Protein AF-0000000066226413 (afdb_homodimer)

Nearest PDB structures (foldseek):
  7k9m-assembly1_B  TM=9.137E-01  e=8.927E-95  Mycobacterium tuberculosis H37Rv
  7db7-assembly1_B  TM=9.014E-01  e=1.456E-94  Mycobacterium tuberculosis H37Rv
  4p72-assembly1_A  TM=8.789E-01  e=2.245E-75  Pseudomonas aeruginosa PAO1
  2rhs-assembly1_B  TM=8.917E-01  e=1.043E-72  Staphylococcus haemolyticus
  3pco-assembly1_D  TM=8.998E-01  e=1.516E-69  Escherichia coli

Solvent-accessible surface area (backbone atoms only — not comparable to full-atom values): 88456 Å² total; per-residue (Å²): 78,50,42,39,47,72,60,43,52,72,61,24,72,67,62,88,85,69,48,71,64,57,53,43,49,45,33,42,58,44,73,37,45,54,78,47,76,44,57,39,34,61,60,54,44,64,53,40,19,24,24,34,25,71,38,48,45,79,43,79,44,96,85,73,48,57,34,25,52,24,28,28,32,31,26,74,72,56,33,71,69,42,58,70,89,48,58,48,94,92,58,79,37,31,32,27,58,38,68,39,84,74,66,43,60,69,39,31,33,38,30,34,29,59,69,13,27,30,54,95,70,46,64,39,56,68,41,81,54,95,92,39,61,19,48,29,38,70,35,26,37,39,61,50,49,74,45,78,52,74,84,33,51,44,73,48,65,71,51,56,94,85,40,70,71,50,50,42,37,70,32,43,70,77,70,58,37,63,36,52,25,37,32,35,53,72,52,68,81,46,27,44,43,58,9,51,48,34,42,36,46,51,50,19,58,71,68,71,41,72,65,74,65,91,65,72,67,77,77,63,65,62,36,92,35,84,56,52,73,45,79,71,37,85,54,45,41,29,44,27,40,32,40,36,34,62,35,40,57,84,36,72,61,57,62,72,55,45,50,51,36,37,63,46,71,43,79,70,81,46,35,68,60,37,42,39,50,42,45,15,45,39,68,29,41,55,55,47,64,33,19,45,86,54,56,44,80,48,39,30,35,30,60,34,50,81,75,37,61,36,48,27,69,84,74,43,78,39,76,45,46,54,75,29,48,24,33,24,35,72,89,36,59,45,24,39,51,65,47,45,53,14,47,77,24,47,70,54,89,82,43,36,36,32,31,35,32,12,51,34,61,40,23,67,53,37,43,53,41,26,63,74,69,70,42,86,38,77,45,26,55,35,35,38,38,41,53,41,51,60,33,18,53,47,47,44,50,52,38,47,49,51,41,27,72,60,25,60,26,47,76,56,59,52,14,32,46,53,46,68,77,84,63,54,71,44,72,39,52,51,58,50,46,26,68,74,61,66,35,94,56,56,56,67,56,54,53,50,54,43,42,74,70,50,27,48,73,46,73,58,86,59,36,32,39,37,34,40,36,72,61,40,79,67,48,61,52,70,63,42,51,36,48,53,50,45,31,71,71,27,64,84,68,44,67,90,72,79,66,72,38,62,68,68,88,69,74,52,70,63,56,50,43,52,50,42,22,54,50,41,36,39,66,72,66,34,44,83,53,87,66,72,63,56,32,30,69,66,54,51,56,38,38,62,55,59,90,82,38,71,63,67,33,51,40,72,52,94,79,48,95,42,84,73,31,35,23,40,24,49,60,65,57,57,47,50,46,52,51,52,38,57,40,40,71,37,62,45,64,56,43,42,37,28,36,74,46,72,26,32,35,48,53,86,76,42,82,53,75,82,75,70,89,87,53,82,70,52,70,68,55,50,49,46,37,56,67,28,47,50,51,60,57,37,31,37,32,36,45,36,28,44,44,72,37,63,64,31,55,86,42,75,54,36,67,40,40,39,65,60,25,42,43,47,56,49,39,34,28,54,60,47,69,36,76,75,44,77,41,83,33,75,52,69,45,28,24,60,90,41,19,29,34,35,27,47,93,88,36,74,46,32,41,23,11,24,40,22,68,66,32,28,58,68,58,60,48,60,82,65,27,14,29,25,40,31,39,43,52,62,53,52,70,62,33,64,97,67,87,82,84,73,87,81,56,76,38,44,62,47,81,46,77,47,46,31,34,27,50,58,84,59,55,67,66,59,43,51,48,27,30,51,64,32,32,43,86,38,49,72,48,74,45,68,38,37,66,47,75,49,78,90,65,36,85,73,24,29,34,44,28,34,42,37,33,30,37,34,81,87,44,71,68,49,73,66,57,52,48,49,30,52,50,38,9,50,50,36,18,27,72,76,61,58,35,36,74,64,130,78,50,41,40,46,72,60,44,52,73,60,25,71,69,63,89,84,70,46,70,65,57,51,43,49,45,34,42,59,42,73,36,46,54,77,48,75,45,59,39,33,60,59,56,44,63,51,39,18,23,23,33,25,71,38,49,45,79,42,79,43,95,85,73,48,56,35,25,53,25,28,26,32,30,25,73,72,54,32,71,68,41,56,71,90,47,57,50,93,90,58,79,37,33,31,29,58,39,67,41,84,74,65,43,61,69,40,30,33,39,30,34,28,58,70,12,28,30,53,94,70,46,65,39,56,70,44,81,52,96,92,37,61,19,50,28,38,70,36,26,35,39,61,51,49,73,46,79,50,73,83,35,50,45,70,47,65,70,50,54,96,85,40,70,70,50,50,42,38,71,33,41,71,78,70,57,38,64,35,52,26,38,34,36,55,71,52,69,84,48,28,44,43,58,9,50,48,36,42,37,47,52,52,20,59,69,68,72,40,72,64,73,67,91,64,73,67,78,78,63,64,63,37,92,34,84,55,53,72,45,79,72,37,85,54,45,40,28,43,28,40,31,40,35,34,63,35,40,56,83,36,72,58,57,63,72,54,46,50,51,37,38,64,45,72,44,79,70,82,46,34,69,60,36,41,38,52,43,45,15,44,41,68,29,41,55,53,48,63,33,19,46,87,54,56,45,79,49,38,31,34,32,59,34,50,80,76,37,61,36,48,27,71,83,74,44,80,39,78,44,46,52,74,30,48,24,33,24,34,72,89,37,58,45,25,39,51,66,48,46,53,15,47,77,24,47,70,55,89,81,43,37,34,32,32,36,34,12,52,34,60,40,25,66,53,37,43,52,42,26,63,74,68,69,41,86,38,76,44,27,54,35,36,39,37,40,52,41,47,58,32,18,52,46,47,41,51,52,38,46,50,51,40,28,71,61,25,60,28,47,74,55,58,52,13,32,45,51,46,69,76,82,62,53,70,43,71,40,53,52,60,48,46,26,71,73,62,65,34,94,57,56,56,67,55,53,53,48,52,42,42,73,68,49,27,48,74,46,74,58,86,60,36,32,40,36,34,39,38,72,62,40,78,66,48,60,52,69,62,42,51,36,48,54,50,44,31,70,71,28,64,84,70,44,69,90,70,80,68,71,39,61,68,68,86,70,73,52,71,64,57,51,44,52,50,43,22,53,49,42,35,39,66,72,64,35,44,81,52,86,65,71,63,56,32,28,69,65,54,52,56,39,39,63,57,59,88,82,38,73,62,68,34,51,39,73,52,94,79,50,94,42,83,72,32,34,22,39,24,48,60,64,58,56,46,51,46,51,51,51,39,56,40,39,71,37,62,45,64,59,44,44,38,28,35,74,46,69,26,32,36,47,52,86,77,44,83,53,76,82,78,72,90,87,52,82,72,52,72,67,56,49,50,45,36,56,66,28,48,50,50,59,58,37,32,34,31,36,44,35,30,44,43,70,38,63,64,30,55,88,42,72,54,36,69,43,41,40,64,60,24,43,43,48,56,50,39,32,27,55,60,46,69,35,74,76,44,76,40,83,33,74,51,69,45,28,22,61,90,41,19,32,34,34,27,48,95,88,37,76,46,34,41,23,10,24,41,22,67,66,33,27,60,68,58,59,48,60,83,65,28,14,31,24,41,32,38,43,53,62,54,52,70,62,31,64,96,65,86,82,84,76,86,82,56,76,38,45,64,47,80,46,76,48,46,30,35,29,51,60,85,58,55,67,64,58,42,50,49,28,28,50,64,32,32,41,86,38,49,72,47,73,44,68,37,39,67,47,75,49,77,90,66,37,84,72,24,28,34,43,27,33,42,35,34,32,38,36,82,86,44,71,68,50,71,66,57,54,49,50,30,52,50,38,8,50,51,35,18,28,71,77,61,58,36,37,75,64,129

Structure (mmCIF, N/CA/C/O backbone):
data_AF-0000000066226413-model_v1
#
loop_
_entity.id
_entity.type
_entity.pdbx_description
1 polymer 'Phenylalanine--tRNA ligase beta subunit'
#
loop_
_atom_site.group_PDB
_atom_site.id
_atom_site.type_symbol
_atom_site.label_atom_id
_atom_site.label_alt_id
_atom_site.label_comp_id
_atom_site.label_asym_id
_atom_site.label_entity_id
_atom_site.label_seq_id
_atom_site.pdbx_PDB_ins_code
_atom_site.Cartn_x
_atom_site.Cartn_y
_atom_site.Cartn_z
_atom_site.occupancy
_atom_site.B_iso_or_equiv
_atom_site.auth_seq_id
_atom_site.auth_comp_id
_atom_site.auth_asym_id
_atom_site.auth_atom_id
_atom_site.pdbx_PDB_model_num
ATOM 1 N N . MET A 1 1 ? 13.102 40.562 19.531 1 92.38 1 MET A N 1
ATOM 2 C CA . MET A 1 1 ? 14.086 41.656 19.578 1 92.38 1 MET A CA 1
ATOM 3 C C . MET A 1 1 ? 13.891 42.594 18.406 1 92.38 1 MET A C 1
ATOM 5 O O . MET A 1 1 ? 13.773 42.188 17.25 1 92.38 1 MET A O 1
ATOM 9 N N . LYS A 1 2 ? 13.781 43.844 18.75 1 95.62 2 LYS A N 1
ATOM 10 C CA . LYS A 1 2 ? 13.672 44.875 17.703 1 95.62 2 LYS A CA 1
ATOM 11 C C . LYS A 1 2 ? 15.047 45.406 17.312 1 95.62 2 LYS A C 1
ATOM 13 O O . LYS A 1 2 ? 15.859 45.75 18.188 1 95.62 2 LYS A O 1
ATOM 18 N N . VAL A 1 3 ? 15.227 45.469 16 1 96.38 3 VAL A N 1
ATOM 19 C CA . VAL A 1 3 ? 16.547 45.812 15.484 1 96.38 3 VAL A CA 1
ATOM 20 C C . VAL A 1 3 ? 16.438 46.969 14.508 1 96.38 3 VAL A C 1
ATOM 22 O O . VAL A 1 3 ? 16.156 46.781 13.32 1 96.38 3 VAL A O 1
ATOM 25 N N . PRO A 1 4 ? 16.688 48.125 14.984 1 95.88 4 PRO A N 1
ATOM 26 C CA . PRO A 1 4 ? 16.75 49.25 14.047 1 95.88 4 PRO A CA 1
ATOM 27 C C . PRO A 1 4 ? 17.922 49.125 13.07 1 95.88 4 PRO A C 1
ATOM 29 O O . PRO A 1 4 ? 19.062 48.906 13.492 1 95.88 4 PRO A O 1
ATOM 32 N N . MET A 1 5 ? 17.688 49.344 11.875 1 95.25 5 MET A N 1
ATOM 33 C CA . MET A 1 5 ? 18.688 49.125 10.836 1 95.25 5 MET A CA 1
ATOM 34 C C . MET A 1 5 ? 19.828 50.125 10.961 1 95.25 5 MET A C 1
ATOM 36 O O . MET A 1 5 ? 21 49.781 10.727 1 95.25 5 MET A O 1
ATOM 40 N N . SER A 1 6 ? 19.469 51.406 11.281 1 92.88 6 SER A N 1
ATOM 41 C CA . SER A 1 6 ? 20.516 52.406 11.438 1 92.88 6 SER A CA 1
ATOM 42 C C . SER A 1 6 ? 21.5 52 12.531 1 92.88 6 SER A C 1
ATOM 44 O O . SER A 1 6 ? 22.703 52.219 12.383 1 92.88 6 SER A O 1
ATOM 46 N N . TRP A 1 7 ? 20.938 51.438 13.633 1 95.06 7 TRP A N 1
ATOM 47 C CA . TRP A 1 7 ? 21.797 50.969 14.727 1 95.06 7 TRP A CA 1
ATOM 48 C C . TRP A 1 7 ? 22.656 49.781 14.289 1 95.06 7 TRP A C 1
ATOM 50 O O . TRP A 1 7 ? 23.859 49.75 14.562 1 95.06 7 TRP A O 1
ATOM 60 N N . LEU A 1 8 ? 22.125 48.844 13.562 1 96.06 8 LEU A N 1
ATOM 61 C CA . LEU A 1 8 ? 22.859 47.719 13.047 1 96.06 8 LEU A CA 1
ATOM 62 C C . LEU A 1 8 ? 23.984 48.156 12.125 1 96.06 8 LEU A C 1
ATOM 64 O O . LEU A 1 8 ? 25.109 47.656 12.227 1 96.06 8 LEU A O 1
ATOM 68 N N . GLN A 1 9 ? 23.688 49.094 11.281 1 93.38 9 GLN A N 1
ATOM 69 C CA . GLN A 1 9 ? 24.672 49.594 10.328 1 93.38 9 GLN A CA 1
ATOM 70 C C . GLN A 1 9 ? 25.797 50.344 11.055 1 93.38 9 GLN A C 1
ATOM 72 O O . GLN A 1 9 ? 26.922 50.406 10.547 1 93.38 9 GLN A O 1
ATOM 77 N N . ALA A 1 10 ? 25.422 50.875 12.195 1 91.75 10 ALA A N 1
ATOM 78 C CA . ALA A 1 10 ? 26.453 51.531 13 1 91.75 10 ALA A CA 1
ATOM 79 C C . ALA A 1 10 ? 27.391 50.531 13.625 1 91.75 10 ALA A C 1
ATOM 81 O O . ALA A 1 10 ? 28.547 50.844 13.945 1 91.75 10 ALA A O 1
ATOM 82 N N . MET A 1 11 ? 26.906 49.312 13.781 1 93.69 11 MET A N 1
ATOM 83 C CA . MET A 1 11 ? 27.703 48.312 14.461 1 93.69 11 MET A CA 1
ATOM 84 C C . MET A 1 11 ? 28.469 47.438 13.461 1 93.69 11 MET A C 1
ATOM 86 O O . MET A 1 11 ? 29.516 46.906 13.781 1 93.69 11 MET A O 1
ATOM 90 N N . VAL A 1 12 ? 27.859 47.25 12.266 1 93.06 12 VAL A N 1
ATOM 91 C CA . VAL A 1 12 ? 28.469 46.406 11.242 1 93.06 12 VAL A CA 1
ATOM 92 C C . VAL A 1 12 ? 28.562 47.156 9.922 1 93.06 12 VAL A C 1
ATOM 94 O O . VAL A 1 12 ? 27.609 47.844 9.523 1 93.06 12 VAL A O 1
ATOM 97 N N . ASN A 1 13 ? 29.688 47.031 9.328 1 90.38 13 ASN A N 1
ATOM 98 C CA . ASN A 1 13 ? 29.859 47.656 8.016 1 90.38 13 ASN A CA 1
ATOM 99 C C . ASN A 1 13 ? 29.297 46.781 6.902 1 90.38 13 ASN A C 1
ATOM 101 O O . ASN A 1 13 ? 30 45.938 6.324 1 90.38 13 ASN A O 1
ATOM 105 N N . LEU A 1 14 ? 28.094 46.969 6.609 1 91.88 14 LEU A N 1
ATOM 106 C CA . LEU A 1 14 ? 27.438 46.188 5.574 1 91.88 14 LEU A CA 1
ATOM 107 C C . LEU A 1 14 ? 27.844 46.656 4.184 1 91.88 14 LEU A C 1
ATOM 109 O O . LEU A 1 14 ? 28.172 47.812 3.992 1 91.88 14 LEU A O 1
ATOM 113 N N . PRO A 1 15 ? 27.891 45.781 3.246 1 90.38 15 PRO A N 1
ATOM 114 C CA . PRO A 1 15 ? 28.234 46.219 1.882 1 90.38 15 PRO A CA 1
ATOM 115 C C . PRO A 1 15 ? 27.297 47.281 1.344 1 90.38 15 PRO A C 1
ATOM 117 O O . PRO A 1 15 ? 26.125 47.312 1.704 1 90.38 15 PRO A O 1
ATOM 120 N N . ASP A 1 16 ? 27.906 48.094 0.481 1 87.81 16 ASP A N 1
ATOM 121 C CA . ASP A 1 16 ? 27.141 49.188 -0.122 1 87.81 16 ASP A CA 1
ATOM 122 C C . ASP A 1 16 ? 25.906 48.625 -0.849 1 87.81 16 ASP A C 1
ATOM 124 O O . ASP A 1 16 ? 25.984 47.594 -1.525 1 87.81 16 ASP A O 1
ATOM 128 N N . GLY A 1 17 ? 24.812 49.219 -0.589 1 87.5 17 GLY A N 1
ATOM 129 C CA . GLY A 1 17 ? 23.594 48.844 -1.299 1 87.5 17 GLY A CA 1
ATOM 130 C C . GLY A 1 17 ? 22.812 47.75 -0.59 1 87.5 17 GLY A C 1
ATOM 131 O O . GLY A 1 17 ? 21.781 47.281 -1.091 1 87.5 17 GLY A O 1
ATOM 132 N N . THR A 1 18 ? 23.297 47.344 0.587 1 92.44 18 THR A N 1
ATOM 133 C CA . THR A 1 18 ? 22.562 46.312 1.318 1 92.44 18 THR A CA 1
ATOM 134 C C . THR A 1 18 ? 21.188 46.844 1.746 1 92.44 18 THR A C 1
ATOM 136 O O . THR A 1 18 ? 21.078 47.875 2.373 1 92.44 18 THR A O 1
ATOM 139 N N . THR A 1 19 ? 20.141 46.094 1.295 1 93.56 19 THR A N 1
ATOM 140 C CA . THR A 1 19 ? 18.781 46.469 1.656 1 93.56 19 THR A CA 1
ATOM 141 C C . THR A 1 19 ? 18.344 45.75 2.934 1 93.56 19 THR A C 1
ATOM 143 O O . THR A 1 19 ? 18.953 44.75 3.34 1 93.56 19 THR A O 1
ATOM 146 N N . THR A 1 20 ? 17.344 46.344 3.541 1 94.38 20 THR A N 1
ATOM 147 C CA . THR A 1 20 ? 16.766 45.719 4.734 1 94.38 20 THR A CA 1
ATOM 148 C C . THR A 1 20 ? 16.281 44.312 4.43 1 94.38 20 THR A C 1
ATOM 150 O O . THR A 1 20 ? 16.438 43.406 5.25 1 94.38 20 THR A O 1
ATOM 153 N N . ASP A 1 21 ? 15.773 44.188 3.27 1 94.75 21 ASP A N 1
ATOM 154 C CA . ASP A 1 21 ? 15.25 42.875 2.857 1 94.75 21 ASP A CA 1
ATOM 155 C C . ASP A 1 21 ? 16.375 41.844 2.781 1 94.75 21 ASP A C 1
ATOM 157 O O . ASP A 1 21 ? 16.172 40.688 3.164 1 94.75 21 ASP A O 1
ATOM 161 N N . LYS A 1 22 ? 17.422 42.219 2.312 1 94.75 22 LYS A N 1
ATOM 162 C CA . LYS A 1 22 ? 18.562 41.312 2.221 1 94.75 22 LYS A CA 1
ATOM 163 C C . LYS A 1 22 ? 19.031 40.875 3.607 1 94.75 22 LYS A C 1
ATOM 165 O O . LYS A 1 22 ? 19.359 39.719 3.822 1 94.75 22 LYS A O 1
ATOM 170 N N . VAL A 1 23 ? 19.031 41.812 4.52 1 95.88 23 VAL A N 1
ATOM 171 C CA . VAL A 1 23 ? 19.422 41.5 5.891 1 95.88 23 VAL A CA 1
ATOM 172 C C . VAL A 1 23 ? 18.406 40.562 6.527 1 95.88 23 VAL A C 1
ATOM 174 O O . VAL A 1 23 ? 18.781 39.594 7.176 1 95.88 23 VAL A O 1
ATOM 177 N N . ALA A 1 24 ? 17.172 40.906 6.305 1 96.44 24 ALA A N 1
ATOM 178 C CA . ALA A 1 24 ? 16.094 40.062 6.855 1 96.44 24 ALA A CA 1
ATOM 179 C C . ALA A 1 24 ? 16.188 38.625 6.336 1 96.44 24 ALA A C 1
ATOM 181 O O . ALA A 1 24 ? 16.047 37.688 7.102 1 96.44 24 ALA A O 1
ATOM 182 N N . LYS A 1 25 ? 16.438 38.531 5.102 1 94.19 25 LYS A N 1
ATOM 183 C CA . LYS A 1 25 ? 16.562 37.219 4.488 1 94.19 25 LYS A CA 1
ATOM 184 C C . LYS A 1 25 ? 17.781 36.438 5.039 1 94.19 25 LYS A C 1
ATOM 186 O O . LYS A 1 25 ? 17.688 35.25 5.336 1 94.19 25 LYS A O 1
ATOM 191 N N . ALA A 1 26 ? 18.797 37.125 5.133 1 93.5 26 ALA A N 1
ATOM 192 C CA . ALA A 1 26 ? 20 36.5 5.672 1 93.5 26 ALA A CA 1
ATOM 193 C C . ALA A 1 26 ? 19.766 36 7.09 1 93.5 26 ALA A C 1
ATOM 195 O O . ALA A 1 26 ? 20.172 34.875 7.422 1 93.5 26 ALA A O 1
ATOM 196 N N . LEU A 1 27 ? 19.141 36.75 7.895 1 94.5 27 LEU A N 1
ATOM 197 C CA . LEU A 1 27 ? 18.844 36.344 9.266 1 94.5 27 LEU A CA 1
ATOM 198 C C . LEU A 1 27 ? 17.906 35.156 9.297 1 94.5 27 LEU A C 1
ATOM 200 O O . LEU A 1 27 ? 18.156 34.188 10.008 1 94.5 27 LEU A O 1
ATOM 204 N N . THR A 1 28 ? 16.906 35.219 8.516 1 93.5 28 THR A N 1
ATOM 205 C CA . THR A 1 28 ? 15.906 34.156 8.492 1 93.5 28 THR A CA 1
ATOM 206 C C . THR A 1 28 ? 16.516 32.844 8.031 1 93.5 28 THR A C 1
ATOM 208 O O . THR A 1 28 ? 16.203 31.781 8.578 1 93.5 28 THR A O 1
ATOM 211 N N . ASN A 1 29 ? 17.391 32.938 7.066 1 91.81 29 ASN A N 1
ATOM 212 C CA . ASN A 1 29 ? 17.969 31.734 6.48 1 91.81 29 ASN A CA 1
ATOM 213 C C . ASN A 1 29 ? 19.016 31.109 7.398 1 91.81 29 ASN A C 1
ATOM 215 O O . ASN A 1 29 ? 19.219 29.891 7.375 1 91.81 29 ASN A O 1
ATOM 219 N N . HIS A 1 30 ? 19.625 31.891 8.258 1 92.06 30 HIS A N 1
ATOM 220 C CA . HIS A 1 30 ? 20.812 31.359 8.922 1 92.06 30 HIS A CA 1
ATOM 221 C C . HIS A 1 30 ? 20.672 31.438 10.438 1 92.06 30 HIS A C 1
ATOM 223 O O . HIS A 1 30 ? 21.406 30.75 11.164 1 92.06 30 HIS A O 1
ATOM 229 N N . THR A 1 31 ? 19.797 32.312 10.891 1 91.56 31 THR A N 1
ATOM 230 C CA . THR A 1 31 ? 19.828 32.562 12.328 1 91.56 31 THR A CA 1
ATOM 231 C C . THR A 1 31 ? 18.438 32.438 12.938 1 91.56 31 THR A C 1
ATOM 233 O O . THR A 1 31 ? 18.141 31.484 13.656 1 91.56 31 THR A O 1
ATOM 236 N N . ALA A 1 32 ? 17.625 33.438 12.68 1 92.75 32 ALA A N 1
ATOM 237 C CA . ALA A 1 32 ? 16.297 33.5 13.281 1 92.75 32 ALA A CA 1
ATOM 238 C C . ALA A 1 32 ? 15.297 34.156 12.312 1 92.75 32 ALA A C 1
ATOM 240 O O . ALA A 1 32 ? 15.664 35 11.508 1 92.75 32 ALA A O 1
ATOM 241 N N . THR A 1 33 ? 14.125 33.875 12.516 1 93.5 33 THR A N 1
ATOM 242 C CA . THR A 1 33 ? 13.078 34.344 11.625 1 93.5 33 THR A CA 1
ATOM 243 C C . THR A 1 33 ? 12.758 35.812 11.898 1 93.5 33 THR A C 1
ATOM 245 O O . THR A 1 33 ? 12.562 36.219 13.055 1 93.5 33 THR A O 1
ATOM 248 N N . VAL A 1 34 ? 12.812 36.656 10.891 1 95.38 34 VAL A N 1
ATOM 249 C CA . VAL A 1 34 ? 12.297 38 10.977 1 95.38 34 VAL A CA 1
ATOM 250 C C . VAL A 1 34 ? 10.789 38 10.766 1 95.38 34 VAL A C 1
ATOM 252 O O . VAL A 1 34 ? 10.305 37.75 9.664 1 95.38 34 VAL A O 1
ATOM 255 N N . GLU A 1 35 ? 10.117 38.312 11.797 1 93.75 35 GLU A N 1
ATOM 256 C CA . GLU A 1 35 ? 8.656 38.25 11.766 1 93.75 35 GLU A CA 1
ATOM 257 C C . GLU A 1 35 ? 8.062 39.375 10.945 1 93.75 35 GLU A C 1
ATOM 259 O O . GLU A 1 35 ? 7.125 39.156 10.172 1 93.75 35 GLU A O 1
ATOM 264 N N . LYS A 1 36 ? 8.555 40.562 11.109 1 92.62 36 LYS A N 1
ATOM 265 C CA . LYS A 1 36 ? 8.055 41.75 10.391 1 92.62 36 LYS A CA 1
ATOM 266 C C . LYS A 1 36 ? 9.117 42.844 10.312 1 92.62 36 LYS A C 1
ATOM 268 O O . LYS A 1 36 ? 10.039 42.875 11.133 1 92.62 36 LYS A O 1
ATOM 273 N N . VAL A 1 37 ? 9.008 43.656 9.289 1 92.88 37 VAL A N 1
ATOM 274 C CA . VAL A 1 37 ? 9.781 44.875 9.141 1 92.88 37 VAL A CA 1
ATOM 275 C C . VAL A 1 37 ? 8.867 46.094 9.344 1 92.88 37 VAL A C 1
ATOM 277 O O . VAL A 1 37 ? 7.945 46.312 8.555 1 92.88 37 VAL A O 1
ATOM 280 N N . GLU A 1 38 ? 9.109 46.719 10.43 1 90.88 38 GLU A N 1
ATOM 281 C CA . GLU A 1 38 ? 8.336 47.938 10.734 1 90.88 38 GLU A CA 1
ATOM 282 C C . GLU A 1 38 ? 9.047 49.188 10.25 1 90.88 38 GLU A C 1
ATOM 284 O O . GLU A 1 38 ? 10.266 49.312 10.391 1 90.88 38 GLU A O 1
ATOM 289 N N . VAL A 1 39 ? 8.312 50.031 9.547 1 90.12 39 VAL A N 1
ATOM 290 C CA . VAL A 1 39 ? 8.875 51.312 9.094 1 90.12 39 VAL A CA 1
ATOM 291 C C . VAL A 1 39 ? 8.383 52.438 10 1 90.12 39 VAL A C 1
ATOM 293 O O . VAL A 1 39 ? 7.223 52.844 9.906 1 90.12 39 VAL A O 1
ATOM 296 N N . VAL A 1 40 ? 9.234 52.938 10.844 1 88.06 40 VAL A N 1
ATOM 297 C CA . VAL A 1 40 ? 8.914 54.062 11.703 1 88.06 40 VAL A CA 1
ATOM 298 C C . VAL A 1 40 ? 8.945 55.375 10.898 1 88.06 40 VAL A C 1
ATOM 300 O O . VAL A 1 40 ? 9.938 55.656 10.227 1 88.06 40 VAL A O 1
ATOM 303 N N . GLY A 1 41 ? 7.816 56.125 10.836 1 85.25 41 GLY A N 1
ATOM 304 C CA . GLY A 1 41 ? 7.699 57.375 10.094 1 85.25 41 GLY A CA 1
ATOM 305 C C . GLY A 1 41 ? 7.395 57.156 8.617 1 85.25 41 GLY A C 1
ATOM 306 O O . GLY A 1 41 ? 7.535 58.094 7.816 1 85.25 41 GLY A O 1
ATOM 307 N N . GLY A 1 42 ? 7.09 55.969 8.289 1 80.75 42 GLY A N 1
ATOM 308 C CA . GLY A 1 42 ? 6.852 55.625 6.895 1 80.75 42 GLY A CA 1
ATOM 309 C C . GLY A 1 42 ? 5.594 56.281 6.332 1 80.75 42 GLY A C 1
ATOM 310 O O . GLY A 1 42 ? 5.504 56.531 5.129 1 80.75 42 GLY A O 1
ATOM 311 N N . GLU A 1 43 ? 4.762 56.625 7.082 1 83.06 43 GLU A N 1
ATOM 312 C CA . GLU A 1 43 ? 3.479 57.156 6.625 1 83.06 43 GLU A CA 1
ATOM 313 C C . GLU A 1 43 ? 3.516 58.656 6.527 1 83.06 43 GLU A C 1
ATOM 315 O O . GLU A 1 43 ? 2.527 59.281 6.141 1 83.06 43 GLU A O 1
ATOM 320 N N . LEU A 1 44 ? 4.648 59.25 6.859 1 89.12 44 LEU A N 1
ATOM 321 C CA . LEU A 1 44 ? 4.754 60.688 6.871 1 89.12 44 LEU A CA 1
ATOM 322 C C . LEU A 1 44 ? 5.047 61.219 5.473 1 89.12 44 LEU A C 1
ATOM 324 O O . LEU A 1 44 ? 5.918 60.719 4.777 1 89.12 44 LEU A O 1
ATOM 328 N N . THR A 1 45 ? 4.203 62.094 5.043 1 90.19 45 THR A N 1
ATOM 329 C CA . THR A 1 45 ? 4.43 62.75 3.756 1 90.19 45 THR A CA 1
ATOM 330 C C . THR A 1 45 ? 4.172 64.25 3.857 1 90.19 45 THR A C 1
ATOM 332 O O . THR A 1 45 ? 3.514 64.688 4.793 1 90.19 45 THR A O 1
ATOM 335 N N . GLY A 1 46 ? 4.77 65.062 2.887 1 90 46 GLY A N 1
ATOM 336 C CA . GLY A 1 46 ? 4.508 66.5 2.801 1 90 46 GLY A CA 1
ATOM 337 C C . GLY A 1 46 ? 5.5 67.312 3.59 1 90 46 GLY A C 1
ATOM 338 O O . GLY A 1 46 ? 6.523 66.812 4.051 1 90 46 GLY A O 1
ATOM 339 N N . PRO A 1 47 ? 5.195 68.625 3.75 1 93.19 47 PRO A N 1
ATOM 340 C CA . PRO A 1 47 ? 6.16 69.5 4.41 1 93.19 47 PRO A CA 1
ATOM 341 C C . PRO A 1 47 ? 6.09 69.438 5.934 1 93.19 47 PRO A C 1
ATOM 343 O O . PRO A 1 47 ? 5.164 70 6.543 1 93.19 47 PRO A O 1
ATOM 346 N N . ILE A 1 48 ? 6.945 68.75 6.43 1 95.31 48 ILE A N 1
ATOM 347 C CA . ILE A 1 48 ? 7.25 68.688 7.859 1 95.31 48 ILE A CA 1
ATOM 348 C C . ILE A 1 48 ? 8.633 69.312 8.109 1 95.31 48 ILE A C 1
ATOM 350 O O . ILE A 1 48 ? 9.648 68.688 7.754 1 95.31 48 ILE A O 1
ATOM 354 N N . VAL A 1 49 ? 8.547 70.438 8.734 1 95.88 49 VAL A N 1
ATOM 355 C CA . VAL A 1 49 ? 9.773 71.25 8.68 1 95.88 49 VAL A CA 1
ATOM 356 C C . VAL A 1 49 ? 10.148 71.688 10.086 1 95.88 49 VAL A C 1
ATOM 358 O O . VAL A 1 49 ? 9.344 71.625 11.016 1 95.88 49 VAL A O 1
ATOM 361 N N . ILE A 1 50 ? 11.352 72.25 10.164 1 95.81 50 ILE A N 1
ATOM 362 C CA . ILE A 1 50 ? 11.828 72.875 11.406 1 95.81 50 ILE A CA 1
ATOM 363 C C . ILE A 1 50 ? 11.281 74.312 11.531 1 95.81 50 ILE A C 1
ATOM 365 O O . ILE A 1 50 ? 11.289 75.062 10.562 1 95.81 50 ILE A O 1
ATOM 369 N N . GLY A 1 51 ? 10.781 74.625 12.711 1 96.06 51 GLY A N 1
ATOM 370 C CA . GLY A 1 51 ? 10.281 75.938 12.992 1 96.06 51 GLY A CA 1
ATOM 371 C C . GLY A 1 51 ? 10.93 76.562 14.211 1 96.06 51 GLY A C 1
ATOM 372 O O . GLY A 1 51 ? 11.453 75.875 15.078 1 96.06 51 GLY A O 1
ATOM 373 N N . HIS A 1 52 ? 10.93 77.875 14.203 1 95.81 52 HIS A N 1
ATOM 374 C CA . HIS A 1 52 ? 11.383 78.688 15.344 1 95.81 52 HIS A CA 1
ATOM 375 C C . HIS A 1 52 ? 10.281 79.562 15.844 1 95.81 52 HIS A C 1
ATOM 377 O O . HIS A 1 52 ? 9.797 80.438 15.102 1 95.81 52 HIS A O 1
ATOM 383 N N . ILE A 1 53 ? 9.969 79.438 17.078 1 95.25 53 ILE A N 1
ATOM 384 C CA . ILE A 1 53 ? 8.859 80.188 17.625 1 95.25 53 ILE A CA 1
ATOM 385 C C . ILE A 1 53 ? 9.344 81.625 17.953 1 95.25 53 ILE A C 1
ATOM 387 O O . ILE A 1 53 ? 10.195 81.812 18.812 1 95.25 53 ILE A O 1
ATOM 391 N N . LEU A 1 54 ? 8.797 82.562 17.375 1 94.38 54 LEU A N 1
ATOM 392 C CA . LEU A 1 54 ? 9.164 83.938 17.547 1 94.38 54 LEU A CA 1
ATOM 393 C C . LEU A 1 54 ? 8.422 84.562 18.734 1 94.38 54 LEU A C 1
ATOM 395 O O . LEU A 1 54 ? 8.992 85.375 19.5 1 94.38 54 LEU A O 1
ATOM 399 N N . SER A 1 55 ? 7.164 84.25 18.812 1 92.75 55 SER A N 1
ATOM 400 C CA . SER A 1 55 ? 6.352 84.688 19.938 1 92.75 55 SER A CA 1
ATOM 401 C C . SER A 1 55 ? 5.277 83.688 20.297 1 92.75 55 SER A C 1
ATOM 403 O O . SER A 1 55 ? 4.875 82.875 19.438 1 92.75 55 SER A O 1
ATOM 405 N N . SER A 1 56 ? 4.934 83.625 21.5 1 93.56 56 SER A N 1
ATOM 406 C CA . SER A 1 56 ? 3.893 82.75 22.047 1 93.56 56 SER A CA 1
ATOM 407 C C . SER A 1 56 ? 3.055 83.5 23.094 1 93.56 56 SER A C 1
ATOM 409 O O . SER A 1 56 ? 3.562 83.812 24.156 1 93.56 56 SER A O 1
ATOM 411 N N . VAL A 1 57 ? 1.78 83.688 22.812 1 91.56 57 VAL A N 1
ATOM 412 C CA . VAL A 1 57 ? 0.89 84.438 23.703 1 91.56 57 VAL A CA 1
ATOM 413 C C . VAL A 1 57 ? -0.167 83.5 24.266 1 91.56 57 VAL A C 1
ATOM 415 O O . VAL A 1 57 ? -0.997 82.938 23.516 1 91.56 57 VAL A O 1
ATOM 418 N N . PRO A 1 58 ? -0.112 83.188 25.516 1 92.81 58 PRO A N 1
ATOM 419 C CA . PRO A 1 58 ? -1.136 82.375 26.109 1 92.81 58 PRO A CA 1
ATOM 420 C C . PRO A 1 58 ? -2.516 83 26.141 1 92.81 58 PRO A C 1
ATOM 422 O O . PRO A 1 58 ? -2.641 84.188 26.5 1 92.81 58 PRO A O 1
ATOM 425 N N . GLU A 1 59 ? -3.484 82.375 25.672 1 92.06 59 GLU A N 1
ATOM 426 C CA . GLU A 1 59 ? -4.871 82.812 25.672 1 92.06 59 GLU A CA 1
ATOM 427 C C . GLU A 1 59 ? -5.773 81.812 26.422 1 92.06 59 GLU A C 1
ATOM 429 O O . GLU A 1 59 ? -6.062 80.75 25.938 1 92.06 59 GLU A O 1
ATOM 434 N N . PRO A 1 60 ? -6.199 82.188 27.625 1 89.06 60 PRO A N 1
ATOM 435 C CA . PRO A 1 60 ? -7.133 81.312 28.344 1 89.06 60 PRO A CA 1
ATOM 436 C C . PRO A 1 60 ? -8.484 81.188 27.656 1 89.06 60 PRO A C 1
ATOM 438 O O . PRO A 1 60 ? -9 82.188 27.125 1 89.06 60 PRO A O 1
ATOM 441 N N . GLN A 1 61 ? -8.805 80.125 27.438 1 84.31 61 GLN A N 1
ATOM 442 C CA . GLN A 1 61 ? -10.086 79.875 26.781 1 84.31 61 GLN A CA 1
ATOM 443 C C . GLN A 1 61 ? -11.18 79.562 27.812 1 84.31 61 GLN A C 1
ATOM 445 O O . GLN A 1 61 ? -10.875 79.25 28.969 1 84.31 61 GLN A O 1
ATOM 450 N N . LYS A 1 62 ? -12.539 79.562 27.516 1 84.75 62 LYS A N 1
ATOM 451 C CA . LYS A 1 62 ? -13.703 79.375 28.375 1 84.75 62 LYS A CA 1
ATOM 452 C C . LYS A 1 62 ? -13.766 77.938 28.922 1 84.75 62 LYS A C 1
ATOM 454 O O . LYS A 1 62 ? -14.32 77.75 30 1 84.75 62 LYS A O 1
ATOM 459 N N . ASN A 1 63 ? -13.125 77.062 28.172 1 81.12 63 ASN A N 1
ATOM 460 C CA . ASN A 1 63 ? -13.211 75.688 28.594 1 81.12 63 ASN A CA 1
ATOM 461 C C . ASN A 1 63 ? -12.094 75.312 29.562 1 81.12 63 ASN A C 1
ATOM 463 O O . ASN A 1 63 ? -11.953 74.125 29.938 1 81.12 63 ASN A O 1
ATOM 467 N N . GLY A 1 64 ? -11.43 76.312 30.047 1 81.44 64 GLY A N 1
ATOM 468 C CA . GLY A 1 64 ? -10.406 76.062 31.062 1 81.44 64 GLY A CA 1
ATOM 469 C C . GLY A 1 64 ? -9.047 75.75 30.484 1 81.44 64 GLY A C 1
ATOM 470 O O . GLY A 1 64 ? -8.062 75.625 31.219 1 81.44 64 GLY A O 1
ATOM 471 N N . LYS A 1 65 ? -8.953 75.562 29.234 1 84 65 LYS A N 1
ATOM 472 C CA . LYS A 1 65 ? -7.656 75.25 28.625 1 84 65 LYS A CA 1
ATOM 473 C C . LYS A 1 65 ? -6.957 76.562 28.203 1 84 65 LYS A C 1
ATOM 475 O O . LYS A 1 65 ? -7.609 77.562 27.953 1 84 65 LYS A O 1
ATOM 480 N N . VAL A 1 66 ? -5.625 76.5 28.297 1 90.62 66 VAL A N 1
ATOM 481 C CA . VAL A 1 66 ? -4.824 77.625 27.812 1 90.62 66 VAL A CA 1
ATOM 482 C C . VAL A 1 66 ? -4.211 77.312 26.453 1 90.62 66 VAL A C 1
ATOM 484 O O . VAL A 1 66 ? -3.533 76.312 26.312 1 90.62 66 VAL A O 1
ATOM 487 N N . ILE A 1 67 ? -4.605 78 25.453 1 92.25 67 ILE A N 1
ATOM 488 C CA . ILE A 1 67 ? -4.004 77.812 24.141 1 92.25 67 ILE A CA 1
ATOM 489 C C . ILE A 1 67 ? -2.943 78.875 23.891 1 92.25 67 ILE A C 1
ATOM 491 O O . ILE A 1 67 ? -3.014 79.938 24.453 1 92.25 67 ILE A O 1
ATOM 495 N N . ASN A 1 68 ? -1.95 78.562 23.094 1 94.06 68 ASN A N 1
ATOM 496 C CA . ASN A 1 68 ? -0.893 79.5 22.719 1 94.06 68 ASN A CA 1
ATOM 497 C C . ASN A 1 68 ? -1.005 79.938 21.266 1 94.06 68 ASN A C 1
ATOM 499 O O . ASN A 1 68 ? -1.027 79.062 20.359 1 94.06 68 ASN A O 1
ATOM 503 N N . TRP A 1 69 ? -1.198 81.188 21.078 1 93.19 69 TRP A N 1
ATOM 504 C CA . TRP A 1 69 ? -1.095 81.75 19.719 1 93.19 69 TRP A CA 1
ATOM 505 C C . TRP A 1 69 ? 0.357 82 19.359 1 93.19 69 TRP A C 1
ATOM 507 O O . TRP A 1 69 ? 0.938 83 19.859 1 93.19 69 TRP A O 1
ATOM 517 N N . CYS A 1 70 ? 0.904 81.188 18.516 1 94.12 70 CYS A N 1
ATOM 518 C CA . CYS A 1 70 ? 2.33 81.25 18.219 1 94.12 70 CYS A CA 1
ATOM 519 C C . CYS A 1 70 ? 2.57 81.812 16.828 1 94.12 70 CYS A C 1
ATOM 521 O O . CYS A 1 70 ? 1.81 81.5 15.898 1 94.12 70 CYS A O 1
ATOM 523 N N . ARG A 1 71 ? 3.57 82.688 16.766 1 93.06 71 ARG A N 1
ATOM 524 C CA . ARG A 1 71 ? 4.16 83 15.477 1 93.06 71 ARG A CA 1
ATOM 525 C C . ARG A 1 71 ? 5.449 82.25 15.227 1 93.06 71 ARG A C 1
ATOM 527 O O . ARG A 1 71 ? 6.418 82.375 15.977 1 93.06 71 ARG A O 1
ATOM 534 N N . VAL A 1 72 ? 5.438 81.438 14.18 1 95.5 72 VAL A N 1
ATOM 535 C CA . VAL A 1 72 ? 6.543 80.5 13.977 1 95.5 72 VAL A CA 1
ATOM 536 C C . VAL A 1 72 ? 7.223 80.812 12.641 1 95.5 72 VAL A C 1
ATOM 538 O O . VAL A 1 72 ? 6.562 80.812 11.602 1 95.5 72 VAL A O 1
ATOM 541 N N . ASP A 1 73 ? 8.539 81 12.727 1 95.19 73 ASP A N 1
ATOM 542 C CA . ASP A 1 73 ? 9.344 81.125 11.508 1 95.19 73 ASP A CA 1
ATOM 543 C C . ASP A 1 73 ? 9.641 79.75 10.898 1 95.19 73 ASP A C 1
ATOM 545 O O . ASP A 1 73 ? 10.32 78.938 11.516 1 95.19 73 ASP A O 1
ATOM 549 N N . VAL A 1 74 ? 9.133 79.5 9.703 1 95.88 74 VAL A N 1
ATOM 550 C CA . VAL A 1 74 ? 9.344 78.25 9.008 1 95.88 74 VAL A CA 1
ATOM 551 C C . VAL A 1 74 ? 10.125 78.5 7.723 1 95.88 74 VAL A C 1
ATOM 553 O O . VAL A 1 74 ? 9.969 77.75 6.742 1 95.88 74 VAL A O 1
ATOM 556 N N . GLY A 1 75 ? 10.953 79.5 7.715 1 93.94 75 GLY A N 1
ATOM 557 C CA . GLY A 1 75 ? 11.766 79.812 6.555 1 93.94 75 GLY A CA 1
ATOM 558 C C . GLY A 1 75 ? 11.047 80.688 5.547 1 93.94 75 GLY A C 1
ATOM 559 O O . GLY A 1 75 ? 9.82 80.688 5.477 1 93.94 75 GLY A O 1
ATOM 560 N N . PRO A 1 76 ? 11.852 81.438 4.797 1 90.44 76 PRO A N 1
ATOM 561 C CA . PRO A 1 76 ? 11.266 82.438 3.891 1 90.44 76 PRO A CA 1
ATOM 562 C C . PRO A 1 76 ? 10.273 81.812 2.9 1 90.44 76 PRO A C 1
ATOM 564 O O . PRO A 1 76 ? 9.219 82.375 2.639 1 90.44 76 PRO A O 1
ATOM 567 N N . ARG A 1 77 ? 10.594 80.625 2.441 1 91.75 77 ARG A N 1
ATOM 568 C CA . ARG A 1 77 ? 9.758 80 1.441 1 91.75 77 ARG A CA 1
ATOM 569 C C . ARG A 1 77 ? 8.383 79.688 2.016 1 91.75 77 ARG A C 1
ATOM 571 O O . ARG A 1 77 ? 7.355 80.062 1.457 1 91.75 77 ARG A O 1
ATOM 578 N N . TYR A 1 78 ? 8.352 79.062 3.152 1 93.19 78 TYR A N 1
ATOM 579 C CA . TYR A 1 78 ? 7.09 78.562 3.701 1 93.19 78 TYR A CA 1
ATOM 580 C C . TYR A 1 78 ? 6.332 79.688 4.387 1 93.19 78 TYR A C 1
ATOM 582 O O . TYR A 1 78 ? 5.102 79.688 4.477 1 93.19 78 TYR A O 1
ATOM 590 N N . ASN A 1 79 ? 7.016 80.688 4.816 1 90 79 ASN A N 1
ATOM 591 C CA . ASN A 1 79 ? 6.355 81.875 5.363 1 90 79 ASN A CA 1
ATOM 592 C C . ASN A 1 79 ? 5.559 82.625 4.293 1 90 79 ASN A C 1
ATOM 594 O O . ASN A 1 79 ? 4.449 83.062 4.555 1 90 79 ASN A O 1
ATOM 598 N N . ALA A 1 80 ? 6.172 82.688 3.148 1 83.75 80 ALA A N 1
ATOM 599 C CA . ALA A 1 80 ? 5.523 83.438 2.045 1 83.75 80 ALA A CA 1
ATOM 600 C C . ALA A 1 80 ? 4.258 82.688 1.601 1 83.75 80 ALA A C 1
ATOM 602 O O . ALA A 1 80 ? 3.326 83.312 1.086 1 83.75 80 ALA A O 1
ATOM 603 N N . GLU A 1 81 ? 4.223 81.438 1.835 1 84.56 81 GLU A N 1
ATOM 604 C CA . GLU A 1 81 ? 3.092 80.625 1.411 1 84.56 81 GLU A CA 1
ATOM 605 C C . GLU A 1 81 ? 2.002 80.562 2.479 1 84.56 81 GLU A C 1
ATOM 607 O O . GLU A 1 81 ? 1.037 79.812 2.367 1 84.56 81 GLU A O 1
ATOM 612 N N . GLY A 1 82 ? 2.17 81.438 3.439 1 84 82 GLY A N 1
ATOM 613 C CA . GLY A 1 82 ? 1.233 81.438 4.551 1 84 82 GLY A CA 1
ATOM 614 C C . GLY A 1 82 ? -0.138 81.938 4.176 1 84 82 GLY A C 1
ATOM 615 O O . GLY A 1 82 ? -0.288 82.625 3.164 1 84 82 GLY A O 1
ATOM 616 N N . HIS A 1 83 ? -1.093 81.562 4.949 1 83.69 83 HIS A N 1
ATOM 617 C CA . HIS A 1 83 ? -2.465 82 4.719 1 83.69 83 HIS A CA 1
ATOM 618 C C . HIS A 1 83 ? -2.578 83.5 4.801 1 83.69 83 HIS A C 1
ATOM 620 O O . HIS A 1 83 ? -2.002 84.125 5.691 1 83.69 83 HIS A O 1
ATOM 626 N N . PRO A 1 84 ? -3.264 84.125 3.898 1 77.81 84 PRO A N 1
ATOM 627 C CA . PRO A 1 84 ? -3.367 85.562 3.83 1 77.81 84 PRO A CA 1
ATOM 628 C C . PRO A 1 84 ? -3.904 86.188 5.121 1 77.81 84 PRO A C 1
ATOM 630 O O . PRO A 1 84 ? -3.551 87.312 5.465 1 77.81 84 PRO A O 1
ATOM 633 N N . LYS A 1 85 ? -4.836 85.562 5.742 1 75.5 85 LYS A N 1
ATOM 634 C CA . LYS A 1 85 ? -5.422 86.062 6.973 1 75.5 85 LYS A CA 1
ATOM 635 C C . LYS A 1 85 ? -4.395 86.125 8.094 1 75.5 85 LYS A C 1
ATOM 637 O O . LYS A 1 85 ? -4.629 86.75 9.133 1 75.5 85 LYS A O 1
ATOM 642 N N . ASN A 1 86 ? -3.281 85.438 8.016 1 71.88 86 ASN A N 1
ATOM 643 C CA . ASN A 1 86 ? -2.203 85.438 8.992 1 71.88 86 ASN A CA 1
ATOM 644 C C . ASN A 1 86 ? -1.174 86.5 8.719 1 71.88 86 ASN A C 1
ATOM 646 O O . ASN A 1 86 ? -0.254 86.75 9.516 1 71.88 86 ASN A O 1
ATOM 650 N N . ILE A 1 87 ? -1.403 87.125 7.594 1 60.59 87 ILE A N 1
ATOM 651 C CA . ILE A 1 87 ? -0.463 88.188 7.203 1 60.59 87 ILE A CA 1
ATOM 652 C C . ILE A 1 87 ? -0.867 89.5 7.852 1 60.59 87 ILE A C 1
ATOM 654 O O . ILE A 1 87 ? -1.92 90.062 7.535 1 60.59 87 ILE A O 1
ATOM 658 N N . GLU A 1 88 ? -0.821 89.625 9.102 1 54.78 88 GLU A N 1
ATOM 659 C CA . GLU A 1 88 ? -0.994 90.938 9.656 1 54.78 88 GLU A CA 1
ATOM 660 C C . GLU A 1 88 ? 0.203 91.812 9.336 1 54.78 88 GLU A C 1
ATOM 662 O O . GLU A 1 88 ? 1.332 91.375 9.227 1 54.78 88 GLU A O 1
ATOM 667 N N . GLU A 1 89 ? 0.006 93 8.875 1 54.22 89 GLU A N 1
ATOM 668 C CA . GLU A 1 89 ? 1.017 94 8.508 1 54.22 89 GLU A CA 1
ATOM 669 C C . GLU A 1 89 ? 2.166 94 9.516 1 54.22 89 GLU A C 1
ATOM 671 O O . GLU A 1 89 ? 1.945 94.125 10.719 1 54.22 89 GLU A O 1
ATOM 676 N N . GLY A 1 90 ? 3.518 93.625 9.164 1 58.47 90 GLY A N 1
ATOM 677 C CA . GLY A 1 90 ? 4.773 93.75 9.875 1 58.47 90 GLY A CA 1
ATOM 678 C C . GLY A 1 90 ? 5.188 92.5 10.633 1 58.47 90 GLY A C 1
ATOM 679 O O . GLY A 1 90 ? 6.254 92.5 11.258 1 58.47 90 GLY A O 1
ATOM 680 N N . VAL A 1 91 ? 4.25 91.438 10.805 1 64.81 91 VAL A N 1
ATOM 681 C CA . VAL A 1 91 ? 4.676 90.438 11.719 1 64.81 91 VAL A CA 1
ATOM 682 C C . VAL A 1 91 ? 5.184 89.188 10.914 1 64.81 91 VAL A C 1
ATOM 684 O O . VAL A 1 91 ? 4.484 88.688 10.039 1 64.81 91 VAL A O 1
ATOM 687 N N . GLU A 1 92 ? 6.383 88.812 11.039 1 76.62 92 GLU A N 1
ATOM 688 C CA . GLU A 1 92 ? 7.113 87.688 10.383 1 76.62 92 GLU A CA 1
ATOM 689 C C . GLU A 1 92 ? 6.73 86.375 10.961 1 76.62 92 GLU A C 1
ATOM 691 O O . GLU A 1 92 ? 6.434 86.25 12.148 1 76.62 92 GLU A O 1
ATOM 696 N N . GLY A 1 93 ? 6.465 85.25 9.953 1 87.75 93 GLY A N 1
ATOM 697 C CA . GLY A 1 93 ? 6.254 83.875 10.359 1 87.75 93 GLY A CA 1
ATOM 698 C C . GLY A 1 93 ? 4.82 83.375 10.188 1 87.75 93 GLY A C 1
ATOM 699 O O . GLY A 1 93 ? 3.945 84.188 9.836 1 87.75 93 GLY A O 1
ATOM 700 N N . ARG A 1 94 ? 4.492 82 10.438 1 92.44 94 ARG A N 1
ATOM 701 C CA . ARG A 1 94 ? 3.176 81.375 10.352 1 92.44 94 ARG A CA 1
ATOM 702 C C . ARG A 1 94 ? 2.447 81.438 11.688 1 92.44 94 ARG A C 1
ATOM 704 O O . ARG A 1 94 ? 3.055 81.25 12.742 1 92.44 94 ARG A O 1
ATOM 711 N N . GLY A 1 95 ? 1.2 81.938 11.633 1 92.06 95 GLY A N 1
ATOM 712 C CA . GLY A 1 95 ? 0.382 81.875 12.828 1 92.06 95 GLY A CA 1
ATOM 713 C C . GLY A 1 95 ? -0.155 80.438 13.086 1 92.06 95 GLY A C 1
ATOM 714 O O . GLY A 1 95 ? -0.851 79.875 12.234 1 92.06 95 GLY A O 1
ATOM 715 N N . ILE A 1 96 ? 0.167 79.812 14.25 1 93.94 96 ILE A N 1
ATOM 716 C CA . ILE A 1 96 ? -0.224 78.5 14.578 1 93.94 96 ILE A CA 1
ATOM 717 C C . ILE A 1 96 ? -0.714 78.438 16.031 1 93.94 96 ILE A C 1
ATOM 719 O O . ILE A 1 96 ? -0.058 78.938 16.938 1 93.94 96 ILE A O 1
ATOM 723 N N . ILE A 1 97 ? -1.88 77.812 16.203 1 93.62 97 ILE A N 1
ATOM 724 C CA . ILE A 1 97 ? -2.416 77.562 17.547 1 93.62 97 ILE A CA 1
ATOM 725 C C . ILE A 1 97 ? -1.871 76.25 18.109 1 93.62 97 ILE A C 1
ATOM 727 O O . ILE A 1 97 ? -1.758 75.25 17.391 1 93.62 97 ILE A O 1
ATOM 731 N N . CYS A 1 98 ? -1.376 76.25 19.328 1 92.75 98 CYS A N 1
ATOM 732 C CA . CYS A 1 98 ? -0.862 75.062 19.969 1 92.75 98 CYS A CA 1
ATOM 733 C C . CYS A 1 98 ? -1.302 75 21.438 1 92.75 98 CYS A C 1
ATOM 735 O O . CYS A 1 98 ? -1.217 76 22.156 1 92.75 98 CYS A O 1
ATOM 737 N N . GLY A 1 99 ? -1.804 73.812 21.828 1 89.19 99 GLY A N 1
ATOM 738 C CA . GLY A 1 99 ? -2.25 73.625 23.203 1 89.19 99 GLY A CA 1
ATOM 739 C C . GLY A 1 99 ? -1.156 73.125 24.125 1 89.19 99 GLY A C 1
ATOM 740 O O . GLY A 1 99 ? -1.346 73.062 25.344 1 89.19 99 GLY A O 1
ATOM 741 N N . ALA A 1 100 ? 0.023 72.875 23.672 1 91 100 ALA A N 1
ATOM 742 C CA . ALA A 1 100 ? 1.09 72.312 24.484 1 91 100 ALA A CA 1
ATOM 743 C C . ALA A 1 100 ? 1.757 73.375 25.359 1 91 100 ALA A C 1
ATOM 745 O O . ALA A 1 100 ? 2.049 74.438 24.875 1 91 100 ALA A O 1
ATOM 746 N N . PRO A 1 101 ? 2.039 73 26.578 1 87.12 101 PRO A N 1
ATOM 747 C CA . PRO A 1 101 ? 2.623 74 27.5 1 87.12 101 PRO A CA 1
ATOM 748 C C . PRO A 1 101 ? 4.07 74.312 27.156 1 87.12 101 PRO A C 1
ATOM 750 O O . PRO A 1 101 ? 4.57 75.375 27.547 1 87.12 101 PRO A O 1
ATOM 753 N N . ASN A 1 102 ? 4.73 73.562 26.406 1 89 102 ASN A N 1
ATOM 754 C CA . ASN A 1 102 ? 6.145 73.812 26.141 1 89 102 ASN A CA 1
ATOM 755 C C . ASN A 1 102 ? 6.34 74.562 24.812 1 89 102 ASN A C 1
ATOM 757 O O . ASN A 1 102 ? 7.461 74.625 24.312 1 89 102 ASN A O 1
ATOM 761 N N . ALA A 1 103 ? 5.277 75.062 24.281 1 93.62 103 ALA A N 1
ATOM 762 C CA . ALA A 1 103 ? 5.371 75.938 23.125 1 93.62 103 ALA A CA 1
ATOM 763 C C . ALA A 1 103 ? 5.719 77.375 23.562 1 93.62 103 ALA A C 1
ATOM 765 O O . ALA A 1 103 ? 4.832 78.188 23.703 1 93.62 103 ALA A O 1
ATOM 766 N N . VAL A 1 104 ? 7 77.562 23.75 1 92.69 104 VAL A N 1
ATOM 767 C CA . VAL A 1 104 ? 7.453 78.875 24.312 1 92.69 104 VAL A CA 1
ATOM 768 C C . VAL A 1 104 ? 8.289 79.625 23.281 1 92.69 104 VAL A C 1
ATOM 770 O O . VAL A 1 104 ? 8.82 79 22.359 1 92.69 104 VAL A O 1
ATOM 773 N N . GLU A 1 105 ? 8.391 81 23.547 1 92.5 105 GLU A N 1
ATOM 774 C CA . GLU A 1 105 ? 9.156 81.812 22.641 1 92.5 105 GLU A CA 1
ATOM 775 C C . GLU A 1 105 ? 10.625 81.438 22.594 1 92.5 105 GLU A C 1
ATOM 777 O O . GLU A 1 105 ? 11.219 81.125 23.641 1 92.5 105 GLU A O 1
ATOM 782 N N . GLY A 1 106 ? 11.148 81.25 21.422 1 92.81 106 GLY A N 1
ATOM 783 C CA . GLY A 1 106 ? 12.555 80.938 21.234 1 92.81 106 GLY A CA 1
ATOM 784 C C . GLY A 1 106 ? 12.781 79.438 20.984 1 92.81 106 GLY A C 1
ATOM 785 O O . GLY A 1 106 ? 13.883 79.062 20.594 1 92.81 106 GLY A O 1
ATOM 786 N N . ALA A 1 107 ? 11.781 78.688 21.109 1 94 107 ALA A N 1
ATOM 787 C CA . ALA A 1 107 ? 11.953 77.188 21 1 94 107 ALA A CA 1
ATOM 788 C C . ALA A 1 107 ? 12.039 76.812 19.531 1 94 107 ALA A C 1
ATOM 790 O O . ALA A 1 107 ? 11.367 77.375 18.672 1 94 107 ALA A O 1
ATOM 791 N N . TRP A 1 108 ? 12.938 75.875 19.297 1 94.5 108 TRP A N 1
ATOM 792 C CA . TRP A 1 108 ? 13 75.188 18.016 1 94.5 108 TRP A CA 1
ATOM 793 C C . TRP A 1 108 ? 12.086 73.938 18 1 94.5 108 TRP A C 1
ATOM 795 O O . TRP A 1 108 ? 12.156 73.125 18.891 1 94.5 108 TRP A O 1
ATOM 805 N N . VAL A 1 109 ? 11.156 73.875 16.984 1 95.5 109 VAL A N 1
ATOM 806 C CA . VAL A 1 109 ? 10.102 72.875 17.031 1 95.5 109 VAL A CA 1
ATOM 807 C C . VAL A 1 109 ? 9.938 72.25 15.641 1 95.5 109 VAL A C 1
ATOM 809 O O . VAL A 1 109 ? 10.562 72.688 14.672 1 95.5 109 VAL A O 1
ATOM 812 N N . VAL A 1 110 ? 9.156 71.188 15.602 1 95.19 110 VAL A N 1
ATOM 813 C CA . VAL A 1 110 ? 8.781 70.5 14.359 1 95.19 110 VAL A CA 1
ATOM 814 C C . VAL A 1 110 ? 7.363 70.938 13.961 1 95.19 110 VAL A C 1
ATOM 816 O O . VAL A 1 110 ? 6.43 70.812 14.758 1 95.19 110 VAL A O 1
ATOM 819 N N . VAL A 1 111 ? 7.223 71.375 12.695 1 95.88 111 VAL A N 1
ATOM 820 C CA . VAL A 1 111 ? 5.949 71.938 12.242 1 95.88 111 VAL A CA 1
ATOM 821 C C . VAL A 1 111 ? 5.457 71.188 11.016 1 95.88 111 VAL A C 1
ATOM 823 O O . VAL A 1 111 ? 6.207 71 10.055 1 95.88 111 VAL A O 1
ATOM 826 N N . SER A 1 112 ? 4.301 70.75 11.102 1 95.75 112 SER A N 1
ATOM 827 C CA . SER A 1 112 ? 3.625 70.25 9.922 1 95.75 112 SER A CA 1
ATOM 828 C C . SER A 1 112 ? 2.797 71.312 9.234 1 95.75 112 SER A C 1
ATOM 830 O O . SER A 1 112 ? 1.919 71.938 9.852 1 95.75 112 SER A O 1
ATOM 832 N N . LEU A 1 113 ? 3.076 71.5 8.023 1 95.25 113 LEU A N 1
ATOM 833 C CA . LEU A 1 113 ? 2.418 72.562 7.27 1 95.25 113 LEU A CA 1
ATOM 834 C C . LEU A 1 113 ? 1.305 72 6.395 1 95.25 113 LEU A C 1
ATOM 836 O O . LEU A 1 113 ? 1.245 70.812 6.168 1 95.25 113 LEU A O 1
ATOM 840 N N . PRO A 1 114 ? 0.332 72.875 6.012 1 92.75 114 PRO A N 1
ATOM 841 C CA . PRO A 1 114 ? -0.716 72.375 5.109 1 92.75 114 PRO A CA 1
ATOM 842 C C . PRO A 1 114 ? -0.158 71.625 3.908 1 92.75 114 PRO A C 1
ATOM 844 O O . PRO A 1 114 ? 0.767 72.125 3.248 1 92.75 114 PRO A O 1
ATOM 847 N N . GLY A 1 115 ? -0.756 70.5 3.646 1 92.38 115 GLY A N 1
ATOM 848 C CA . GLY A 1 115 ? -0.255 69.562 2.621 1 92.38 115 GLY A CA 1
ATOM 849 C C . GLY A 1 115 ? 0.416 68.375 3.189 1 92.38 115 GLY A C 1
ATOM 850 O O . GLY A 1 115 ? 0.571 67.312 2.494 1 92.38 115 GLY A O 1
ATOM 851 N N . ALA A 1 116 ? 0.838 68.438 4.434 1 94 116 ALA A N 1
ATOM 852 C CA . ALA A 1 116 ? 1.442 67.312 5.09 1 94 116 ALA A CA 1
ATOM 853 C C . ALA A 1 116 ? 0.38 66.25 5.492 1 94 116 ALA A C 1
ATOM 855 O O . ALA A 1 116 ? -0.774 66.625 5.738 1 94 116 ALA A O 1
ATOM 856 N N . VAL A 1 117 ? 0.78 65.062 5.457 1 93.69 117 VAL A N 1
ATOM 857 C CA . VAL A 1 117 ? -0.083 63.969 5.918 1 93.69 117 VAL A CA 1
ATOM 858 C C . VAL A 1 117 ? 0.618 63.188 7.023 1 93.69 117 VAL A C 1
ATOM 860 O O . VAL A 1 117 ? 1.735 62.688 6.832 1 93.69 117 VAL A O 1
ATOM 863 N N . LEU A 1 118 ? -0.026 63.094 8.148 1 92.19 118 LEU A N 1
ATOM 864 C CA . LEU A 1 118 ? 0.502 62.375 9.312 1 92.19 118 LEU A CA 1
ATOM 865 C C . LEU A 1 118 ? -0.057 60.969 9.383 1 92.19 118 LEU A C 1
ATOM 867 O O . LEU A 1 118 ? -0.896 60.594 8.57 1 92.19 118 LEU A O 1
ATOM 871 N N . PRO A 1 119 ? 0.502 60.094 10.227 1 88.19 119 PRO A N 1
ATOM 872 C CA . PRO A 1 119 ? 0.051 58.688 10.312 1 88.19 119 PRO A CA 1
ATOM 873 C C . PRO A 1 119 ? -1.466 58.562 10.438 1 88.19 119 PRO A C 1
ATOM 875 O O . PRO A 1 119 ? -2.104 59.406 11.094 1 88.19 119 PRO A O 1
ATOM 878 N N . GLY A 1 120 ? -2.08 57.594 9.82 1 84.75 120 GLY A N 1
ATOM 879 C CA . GLY A 1 120 ? -3.52 57.406 9.82 1 84.75 120 GLY A CA 1
ATOM 880 C C . GLY A 1 120 ? -4.242 58.219 8.766 1 84.75 120 GLY A C 1
ATOM 881 O O . GLY A 1 120 ? -5.473 58.281 8.75 1 84.75 120 GLY A O 1
ATOM 882 N N . GLY A 1 121 ? -3.395 58.938 7.953 1 86.38 121 GLY A N 1
ATOM 883 C CA . GLY A 1 121 ? -3.975 59.75 6.891 1 86.38 121 GLY A CA 1
ATOM 884 C C . GLY A 1 121 ? -4.441 61.094 7.363 1 86.38 121 GLY A C 1
ATOM 885 O O . GLY A 1 121 ? -5.312 61.719 6.742 1 86.38 121 GLY A O 1
ATOM 886 N N . PHE A 1 122 ? -3.947 61.594 8.438 1 90.25 122 PHE A N 1
ATOM 887 C CA . PHE A 1 122 ? -4.344 62.875 8.992 1 90.25 122 PHE A CA 1
ATOM 888 C C . PHE A 1 122 ? -3.721 64 8.203 1 90.25 122 PHE A C 1
ATOM 890 O O . PHE A 1 122 ? -2.547 64.312 8.391 1 90.25 122 PHE A O 1
ATOM 897 N N . ALA A 1 123 ? -4.473 64.625 7.398 1 92.25 123 ALA A N 1
ATOM 898 C CA . ALA A 1 123 ? -3.996 65.688 6.531 1 92.25 123 ALA A CA 1
ATOM 899 C C . ALA A 1 123 ? -4.027 67.062 7.254 1 92.25 123 ALA A C 1
ATOM 901 O O . ALA A 1 123 ? -5.031 67.375 7.875 1 92.25 123 ALA A O 1
ATOM 902 N N . ILE A 1 124 ? -2.98 67.812 7.172 1 93.31 124 ILE A N 1
ATOM 903 C CA . ILE A 1 124 ? -2.865 69.125 7.812 1 93.31 124 ILE A CA 1
ATOM 904 C C . ILE A 1 124 ? -3.371 70.188 6.867 1 93.31 124 ILE A C 1
ATOM 906 O O . ILE A 1 124 ? -2.99 70.25 5.695 1 93.31 124 ILE A O 1
ATOM 910 N N . SER A 1 125 ? -4.219 71 7.355 1 91.88 125 SER A N 1
ATOM 911 C CA . SER A 1 125 ? -4.758 72.125 6.609 1 91.88 125 SER A CA 1
ATOM 912 C C . SER A 1 125 ? -4.875 73.312 7.492 1 91.88 125 SER A C 1
ATOM 914 O O . SER A 1 125 ? -4.805 73.25 8.719 1 91.88 125 SER A O 1
ATOM 916 N N . ALA A 1 126 ? -4.953 74.562 6.793 1 91.38 126 ALA A N 1
ATOM 917 C CA . ALA A 1 126 ? -5.234 75.812 7.547 1 91.38 126 ALA A CA 1
ATOM 918 C C . ALA A 1 126 ? -6.684 75.812 8.023 1 91.38 126 ALA A C 1
ATOM 920 O O . ALA A 1 126 ? -7.605 75.625 7.238 1 91.38 126 ALA A O 1
ATOM 921 N N . ARG A 1 127 ? -6.855 76.062 9.336 1 88.88 127 ARG A N 1
ATOM 922 C CA . ARG A 1 127 ? -8.211 76.062 9.875 1 88.88 127 ARG A CA 1
ATOM 923 C C . ARG A 1 127 ? -8.383 77.125 10.938 1 88.88 127 ARG A C 1
ATOM 925 O O . ARG A 1 127 ? -7.43 77.5 11.625 1 88.88 127 ARG A O 1
ATOM 932 N N . LYS A 1 128 ? -9.625 77.688 10.945 1 87.75 128 LYS A N 1
ATOM 933 C CA . LYS A 1 128 ? -9.961 78.625 12 1 87.75 128 LYS A CA 1
ATOM 934 C C . LYS A 1 128 ? -10.25 77.938 13.32 1 87.75 128 LYS A C 1
ATOM 936 O O . LYS A 1 128 ? -11.133 77.062 13.391 1 87.75 128 LYS A O 1
ATOM 941 N N . THR A 1 129 ? -9.391 78.125 14.258 1 85.06 129 THR A N 1
ATOM 942 C CA . THR A 1 129 ? -9.539 77.562 15.578 1 85.06 129 THR A CA 1
ATOM 943 C C . THR A 1 129 ? -9.344 78.625 16.672 1 85.06 129 THR A C 1
ATOM 945 O O . THR A 1 129 ? -8.359 79.312 16.656 1 85.06 129 THR A O 1
ATOM 948 N N . TYR A 1 130 ? -10.227 78.75 17.594 1 88.69 130 TYR A N 1
ATOM 949 C CA . TYR A 1 130 ? -10.203 79.688 18.734 1 88.69 130 TYR A CA 1
ATOM 950 C C . TYR A 1 130 ? -10.031 81.125 18.281 1 88.69 130 TYR A C 1
ATOM 952 O O . TYR A 1 130 ? -9.227 81.875 18.844 1 88.69 130 TYR A O 1
ATOM 960 N N . GLY A 1 131 ? -10.609 81.438 17.203 1 84.38 131 GLY A N 1
ATOM 961 C CA . GLY A 1 131 ? -10.672 82.812 16.734 1 84.38 131 GLY A CA 1
ATOM 962 C C . GLY A 1 131 ? -9.508 83.188 15.852 1 84.38 131 GLY A C 1
ATOM 963 O O . GLY A 1 131 ? -9.43 84.312 15.367 1 84.38 131 GLY A O 1
ATOM 964 N N . HIS A 1 132 ? -8.539 82.312 15.711 1 88.88 132 HIS A N 1
ATOM 965 C CA . HIS A 1 132 ? -7.383 82.562 14.859 1 88.88 132 HIS A CA 1
ATOM 966 C C . HIS A 1 132 ? -7.336 81.625 13.688 1 88.88 132 HIS A C 1
ATOM 968 O O . HIS A 1 132 ? -7.902 80.5 13.766 1 88.88 132 HIS A O 1
ATOM 974 N N . MET A 1 133 ? -6.719 82 12.562 1 89.75 133 MET A N 1
ATOM 975 C CA . MET A 1 133 ? -6.414 81.062 11.484 1 89.75 133 MET A CA 1
ATOM 976 C C . MET A 1 133 ? -5.098 80.375 11.75 1 89.75 133 MET A C 1
ATOM 978 O O . MET A 1 133 ? -4.023 80.938 11.609 1 89.75 133 MET A O 1
ATOM 982 N N . SER A 1 134 ? -5.215 79.125 12.109 1 92.69 134 SER A N 1
ATOM 983 C CA . SER A 1 134 ? -4.016 78.375 12.367 1 92.69 134 SER A CA 1
ATOM 984 C C . SER A 1 134 ? -3.48 77.75 11.086 1 92.69 134 SER A C 1
ATOM 986 O O . SER A 1 134 ? -4.148 76.875 10.461 1 92.69 134 SER A O 1
ATOM 988 N N . ASP A 1 135 ? -2.279 78.125 10.68 1 93.25 135 ASP A N 1
ATOM 989 C CA . ASP A 1 135 ? -1.681 77.688 9.414 1 93.25 135 ASP A CA 1
ATOM 990 C C . ASP A 1 135 ? -0.614 76.625 9.617 1 93.25 135 ASP A C 1
ATOM 992 O O . ASP A 1 135 ? 0.506 76.75 9.117 1 93.25 135 ASP A O 1
ATOM 996 N N . GLY A 1 136 ? -0.908 75.562 10.289 1 93.69 136 GLY A N 1
ATOM 997 C CA . GLY A 1 136 ? -0.016 74.438 10.562 1 93.69 136 GLY A CA 1
ATOM 998 C C . GLY A 1 136 ? -0.217 73.812 11.945 1 93.69 136 GLY A C 1
ATOM 999 O O . GLY A 1 136 ? -1.173 74.188 12.641 1 93.69 136 GLY A O 1
ATOM 1000 N N . MET A 1 137 ? 0.695 72.875 12.273 1 94.5 137 MET A N 1
ATOM 1001 C CA . MET A 1 137 ? 0.61 72.25 13.562 1 94.5 137 MET A CA 1
ATOM 1002 C C . MET A 1 137 ? 1.998 72 14.148 1 94.5 137 MET A C 1
ATOM 1004 O O . MET A 1 137 ? 2.906 71.562 13.445 1 94.5 137 MET A O 1
ATOM 1008 N N . LEU A 1 138 ? 2.145 72.375 15.375 1 95 138 LEU A N 1
ATOM 1009 C CA . LEU A 1 138 ? 3.344 72 16.094 1 95 138 LEU A CA 1
ATOM 1010 C C . LEU A 1 138 ? 3.238 70.5 16.547 1 95 138 LEU A C 1
ATOM 1012 O O . LEU A 1 138 ? 2.297 70.125 17.25 1 95 138 LEU A O 1
ATOM 1016 N N . CYS A 1 139 ? 4.176 69.75 16.188 1 93.06 139 CYS A N 1
ATOM 1017 C CA . CYS A 1 139 ? 4.012 68.312 16.234 1 93.06 139 CYS A CA 1
ATOM 1018 C C . CYS A 1 139 ? 4.574 67.75 17.531 1 93.06 139 CYS A C 1
ATOM 1020 O O . CYS A 1 139 ? 5.637 68.188 18 1 93.06 139 CYS A O 1
ATOM 1022 N N . ALA A 1 140 ? 3.791 66.75 18.016 1 89.94 140 ALA A N 1
ATOM 1023 C CA . ALA A 1 140 ? 4.285 65.812 19.078 1 89.94 140 ALA A CA 1
ATOM 1024 C C . ALA A 1 140 ? 4.809 64.562 18.484 1 89.94 140 ALA A C 1
ATOM 1026 O O . ALA A 1 140 ? 4.555 64.25 17.312 1 89.94 140 ALA A O 1
ATOM 1027 N N . SER A 1 141 ? 5.613 63.844 19.312 1 86.38 141 SER A N 1
ATOM 1028 C CA . SER A 1 141 ? 6.266 62.625 18.828 1 86.38 141 SER A CA 1
ATOM 1029 C C . SER A 1 141 ? 5.246 61.562 18.453 1 86.38 141 SER A C 1
ATOM 1031 O O . SER A 1 141 ? 5.418 60.844 17.469 1 86.38 141 SER A O 1
ATOM 1033 N N . ASP A 1 142 ? 4.211 61.375 19.188 1 85.31 142 ASP A N 1
ATOM 1034 C CA . ASP A 1 142 ? 3.189 60.375 18.938 1 85.31 142 ASP A CA 1
ATOM 1035 C C . ASP A 1 142 ? 2.398 60.688 17.672 1 85.31 142 ASP A C 1
ATOM 1037 O O . ASP A 1 142 ? 2.02 59.781 16.922 1 85.31 142 ASP A O 1
ATOM 1041 N N . GLU A 1 143 ? 2.264 62 17.438 1 87.44 143 GLU A N 1
ATOM 1042 C CA . GLU A 1 143 ? 1.523 62.438 16.25 1 87.44 143 GLU A CA 1
ATOM 1043 C C . GLU A 1 143 ? 2.283 62.062 14.969 1 87.44 143 GLU A C 1
ATOM 1045 O O . GLU A 1 143 ? 1.674 61.781 13.945 1 87.44 143 GLU A O 1
ATOM 1050 N N . LEU A 1 144 ? 3.572 62.125 15.117 1 88.56 144 LEU A N 1
ATOM 1051 C CA . LEU A 1 144 ? 4.402 61.781 13.969 1 88.56 144 LEU A CA 1
ATOM 1052 C C . LEU A 1 144 ? 4.617 60.281 13.883 1 88.56 144 LEU A C 1
ATOM 1054 O O . LEU A 1 144 ? 5.176 59.781 12.906 1 88.56 144 LEU A O 1
ATOM 1058 N N . GLY A 1 145 ? 4.184 59.594 14.93 1 83.06 145 GLY A N 1
ATOM 1059 C CA . GLY A 1 145 ? 4.352 58.125 14.961 1 83.06 145 GLY A CA 1
ATOM 1060 C C . GLY A 1 145 ? 5.773 57.719 15.266 1 83.06 145 GLY A C 1
ATOM 1061 O O . GLY A 1 145 ? 6.195 56.625 14.891 1 83.06 145 GLY A O 1
ATOM 1062 N N . ILE A 1 146 ? 6.578 58.562 15.773 1 81.25 146 ILE A N 1
ATOM 1063 C CA . ILE A 1 146 ? 7.988 58.281 15.992 1 81.25 146 ILE A CA 1
ATOM 1064 C C . ILE A 1 146 ? 8.25 58.062 17.484 1 81.25 146 ILE A C 1
ATOM 1066 O O . ILE A 1 146 ? 9.391 57.844 17.891 1 81.25 146 ILE A O 1
ATOM 1070 N N . GLY A 1 147 ? 7.215 58.156 18.344 1 76.12 147 GLY A N 1
ATOM 1071 C CA . GLY A 1 147 ? 7.336 57.969 19.781 1 76.12 147 GLY A CA 1
ATOM 1072 C C . GLY A 1 147 ? 5.996 57.938 20.5 1 76.12 147 GLY A C 1
ATOM 1073 O O . GLY A 1 147 ? 4.945 57.938 19.859 1 76.12 147 GLY A O 1
ATOM 1074 N N . VAL A 1 148 ? 6.059 57.906 21.828 1 69.69 148 VAL A N 1
ATOM 1075 C CA . VAL A 1 148 ? 4.828 57.75 22.594 1 69.69 148 VAL A CA 1
ATOM 1076 C C . VAL A 1 148 ? 4.594 59 23.469 1 69.69 148 VAL A C 1
ATOM 1078 O O . VAL A 1 148 ? 3.539 59.125 24.094 1 69.69 148 VAL A O 1
ATOM 1081 N N . ASP A 1 149 ? 5.512 59.844 23.375 1 69.75 149 ASP A N 1
ATOM 1082 C CA . ASP A 1 149 ? 5.387 61 24.25 1 69.75 149 ASP A CA 1
ATOM 1083 C C . ASP A 1 149 ? 4.32 61.969 23.719 1 69.75 149 ASP A C 1
ATOM 1085 O O . ASP A 1 149 ? 4.41 62.438 22.594 1 69.75 149 ASP A O 1
ATOM 1089 N N . ASP A 1 150 ? 3.33 62.219 24.547 1 71.81 150 ASP A N 1
ATOM 1090 C CA . ASP A 1 150 ? 2.26 63.125 24.141 1 71.81 150 ASP A CA 1
ATOM 1091 C C . ASP A 1 150 ? 2.133 64.25 25.125 1 71.81 150 ASP A C 1
ATOM 1093 O O . ASP A 1 150 ? 1.131 65 25.125 1 71.81 150 ASP A O 1
ATOM 1097 N N . ALA A 1 151 ? 3.123 64.438 25.984 1 74.44 151 ALA A N 1
ATOM 1098 C CA . ALA A 1 151 ? 3.029 65.438 27.016 1 74.44 151 ALA A CA 1
ATOM 1099 C C . ALA A 1 151 ? 3.287 66.812 26.438 1 74.44 151 ALA A C 1
ATOM 1101 O O . ALA A 1 151 ? 2.893 67.875 27.016 1 74.44 151 ALA A O 1
ATOM 1102 N N . GLY A 1 152 ? 3.846 66.938 25.266 1 84.19 152 GLY A N 1
ATOM 1103 C CA . GLY A 1 152 ? 4.164 68.188 24.609 1 84.19 152 GLY A CA 1
ATOM 1104 C C . GLY A 1 152 ? 4.68 68 23.203 1 84.19 152 GLY A C 1
ATOM 1105 O O . GLY A 1 152 ? 4.68 66.938 22.656 1 84.19 152 GLY A O 1
ATOM 1106 N N . ILE A 1 153 ? 4.984 69.188 22.641 1 91.56 153 ILE A N 1
ATOM 1107 C CA . ILE A 1 153 ? 5.48 69.125 21.266 1 91.56 153 ILE A CA 1
ATOM 1108 C C . ILE A 1 153 ? 6.977 68.875 21.266 1 91.56 153 ILE A C 1
ATOM 1110 O O . ILE A 1 153 ? 7.641 68.938 22.297 1 91.56 153 ILE A O 1
ATOM 1114 N N . ILE A 1 154 ? 7.492 68.438 20.203 1 89.5 154 ILE A N 1
ATOM 1115 C CA . ILE A 1 154 ? 8.914 68.188 20.031 1 89.5 154 ILE A CA 1
ATOM 1116 C C . ILE A 1 154 ? 9.719 69.438 20.031 1 89.5 154 ILE A C 1
ATOM 1118 O O . ILE A 1 154 ? 9.523 70.312 19.172 1 89.5 154 ILE A O 1
ATOM 1122 N N . THR A 1 155 ? 10.484 69.625 21.016 1 89.44 155 THR A N 1
ATOM 1123 C CA . THR A 1 155 ? 11.422 70.75 21.047 1 89.44 155 THR A CA 1
ATOM 1124 C C . THR A 1 155 ? 12.852 70.312 20.797 1 89.44 155 THR A C 1
ATOM 1126 O O . THR A 1 155 ? 13.25 69.188 21.266 1 89.44 155 THR A O 1
ATOM 1129 N N . LEU A 1 156 ? 13.555 70.938 19.953 1 87.88 156 LEU A N 1
ATOM 1130 C CA . LEU A 1 156 ? 14.906 70.562 19.562 1 87.88 156 LEU A CA 1
ATOM 1131 C C . LEU A 1 156 ? 15.906 71.625 20 1 87.88 156 LEU A C 1
ATOM 1133 O O . LEU A 1 156 ? 15.555 72.812 20.125 1 87.88 156 LEU A O 1
ATOM 1137 N N . PRO A 1 157 ? 17.094 71.25 20.328 1 83.38 157 PRO A N 1
ATOM 1138 C CA . PRO A 1 157 ? 18.141 72.25 20.5 1 83.38 157 PRO A CA 1
ATOM 1139 C C . PRO A 1 157 ? 18.516 72.938 19.188 1 83.38 157 PRO A C 1
ATOM 1141 O O . PRO A 1 157 ? 18.156 72.438 18.109 1 83.38 157 PRO A O 1
ATOM 1144 N N . PRO A 1 158 ? 19.141 74.062 19.406 1 85.75 158 PRO A N 1
ATOM 1145 C CA . PRO A 1 158 ? 19.5 74.812 18.203 1 85.75 158 PRO A CA 1
ATOM 1146 C C . PRO A 1 158 ? 20.422 74.062 17.266 1 85.75 158 PRO A C 1
ATOM 1148 O O . PRO A 1 158 ? 20.5 74.375 16.078 1 85.75 158 PRO A O 1
ATOM 1151 N N . SER A 1 159 ? 21.094 73.125 17.797 1 86.75 159 SER A N 1
ATOM 1152 C CA . SER A 1 159 ? 21.938 72.188 17.016 1 86.75 159 SER A CA 1
ATOM 1153 C C . SER A 1 159 ? 21.734 70.75 17.406 1 86.75 159 SER A C 1
ATOM 1155 O O . SER A 1 159 ? 21.578 70.438 18.578 1 86.75 159 SER A O 1
ATOM 1157 N N . VAL A 1 160 ? 21.562 70 16.344 1 81.31 160 VAL A N 1
ATOM 1158 C CA . VAL A 1 160 ? 21.391 68.562 16.547 1 81.31 160 VAL A CA 1
ATOM 1159 C C . VAL A 1 160 ? 22.547 67.812 15.891 1 81.31 160 VAL A C 1
ATOM 1161 O O . VAL A 1 160 ? 22.719 67.875 14.672 1 81.31 160 VAL A O 1
ATOM 1164 N N . GLU A 1 161 ? 23.297 67.188 16.75 1 72.75 161 GLU A N 1
ATOM 1165 C CA . GLU A 1 161 ? 24.438 66.375 16.297 1 72.75 161 GLU A CA 1
ATOM 1166 C C . GLU A 1 161 ? 25.359 67.188 15.406 1 72.75 161 GLU A C 1
ATOM 1168 O O . GLU A 1 161 ? 25.75 66.75 14.328 1 72.75 161 GLU A O 1
ATOM 1173 N N . GLY A 1 162 ? 25.531 68.375 15.75 1 74.06 162 GLY A N 1
ATOM 1174 C CA . GLY A 1 162 ? 26.469 69.25 15.055 1 74.06 162 GLY A CA 1
ATOM 1175 C C . GLY A 1 162 ? 25.812 70 13.922 1 74.06 162 GLY A C 1
ATOM 1176 O O . GLY A 1 162 ? 26.453 70.875 13.312 1 74.06 162 GLY A O 1
ATOM 1177 N N . HIS A 1 163 ? 24.625 69.688 13.656 1 86.56 163 HIS A N 1
ATOM 1178 C CA . HIS A 1 163 ? 23.906 70.375 12.594 1 86.56 163 HIS A CA 1
ATOM 1179 C C . HIS A 1 163 ? 23.078 71.5 13.141 1 86.56 163 HIS A C 1
ATOM 1181 O O . HIS A 1 163 ? 22.203 71.312 13.984 1 86.56 163 HIS A O 1
ATOM 1187 N N . GLN A 1 164 ? 23.438 72.688 12.695 1 90.12 164 GLN A N 1
ATOM 1188 C CA . GLN A 1 164 ? 22.672 73.875 13.094 1 90.12 164 GLN A CA 1
ATOM 1189 C C . GLN A 1 164 ? 21.312 73.938 12.398 1 90.12 164 GLN A C 1
ATOM 1191 O O . GLN A 1 164 ? 21.234 73.812 11.164 1 90.12 164 GLN A O 1
ATOM 1196 N N . LEU A 1 165 ? 20.281 74.062 13.102 1 92.81 165 LEU A N 1
ATOM 1197 C CA . LEU A 1 165 ? 18.938 74.062 12.547 1 92.81 165 LEU A CA 1
ATOM 1198 C C . LEU A 1 165 ? 18.609 75.312 11.812 1 92.81 165 LEU A C 1
ATOM 1200 O O . LEU A 1 165 ? 19.031 76.438 12.234 1 92.81 165 LEU A O 1
ATOM 1204 N N . VAL A 1 166 ? 17.969 75.125 10.688 1 93.94 166 VAL A N 1
ATOM 1205 C CA . VAL A 1 166 ? 17.5 76.25 9.891 1 93.94 166 VAL A CA 1
ATOM 1206 C C . VAL A 1 166 ? 15.984 76.188 9.719 1 93.94 166 VAL A C 1
ATOM 1208 O O . VAL A 1 166 ? 15.453 75.125 9.375 1 93.94 166 VAL A O 1
ATOM 1211 N N . PRO A 1 167 ? 15.312 77.375 10.07 1 94.44 167 PRO A N 1
ATOM 1212 C CA . PRO A 1 167 ? 13.867 77.312 9.844 1 94.44 167 PRO A CA 1
ATOM 1213 C C . PRO A 1 167 ? 13.508 76.938 8.406 1 94.44 167 PRO A C 1
ATOM 1215 O O . PRO A 1 167 ? 14.094 77.5 7.461 1 94.44 167 PRO A O 1
ATOM 1218 N N . GLY A 1 168 ? 12.586 75.938 8.289 1 94.06 168 GLY A N 1
ATOM 1219 C CA . GLY A 1 168 ? 12.125 75.562 6.969 1 94.06 168 GLY A CA 1
ATOM 1220 C C . GLY A 1 168 ? 12.797 74.312 6.457 1 94.06 168 GLY A C 1
ATOM 1221 O O . GLY A 1 168 ? 12.359 73.688 5.461 1 94.06 168 GLY A O 1
ATOM 1222 N N . GLU A 1 169 ? 13.805 73.938 7.07 1 93.94 169 GLU A N 1
ATOM 1223 C CA . GLU A 1 169 ? 14.477 72.688 6.621 1 93.94 169 GLU A CA 1
ATOM 1224 C C . GLU A 1 169 ? 13.656 71.438 6.969 1 93.94 169 GLU A C 1
ATOM 1226 O O . GLU A 1 169 ? 12.852 71.5 7.898 1 93.94 169 GLU A O 1
ATOM 1231 N N . ASP A 1 170 ? 13.891 70.438 6.152 1 92.94 170 ASP A N 1
ATOM 1232 C CA . ASP A 1 170 ? 13.172 69.125 6.352 1 92.94 170 ASP A CA 1
ATOM 1233 C C . ASP A 1 170 ? 13.492 68.562 7.715 1 92.94 170 ASP A C 1
ATOM 1235 O O . ASP A 1 170 ? 14.656 68.312 8.047 1 92.94 170 ASP A O 1
ATOM 1239 N N . ALA A 1 171 ? 12.469 68.25 8.438 1 93.31 171 ALA A N 1
ATOM 1240 C CA . ALA A 1 171 ? 12.656 67.75 9.805 1 93.31 171 ALA A CA 1
ATOM 1241 C C . ALA A 1 171 ? 12.922 66.25 9.828 1 93.31 171 ALA A C 1
ATOM 1243 O O . ALA A 1 171 ? 13.453 65.75 10.805 1 93.31 171 ALA A O 1
ATOM 1244 N N . LEU A 1 172 ? 12.5 65.562 8.875 1 90.5 172 LEU A N 1
ATOM 1245 C CA . LEU A 1 172 ? 12.453 64.062 8.922 1 90.5 172 LEU A CA 1
ATOM 1246 C C . LEU A 1 172 ? 13.852 63.5 9.023 1 90.5 172 LEU A C 1
ATOM 1248 O O . LEU A 1 172 ? 14.117 62.656 9.891 1 90.5 172 LEU A O 1
ATOM 1252 N N . PRO A 1 173 ? 14.766 63.938 8.164 1 87.69 173 PRO A N 1
ATOM 1253 C CA . PRO A 1 173 ? 16.125 63.406 8.328 1 87.69 173 PRO A CA 1
ATOM 1254 C C . PRO A 1 173 ? 16.719 63.719 9.703 1 87.69 173 PRO A C 1
ATOM 1256 O O . PRO A 1 173 ? 17.5 62.938 10.234 1 87.69 173 PRO A O 1
ATOM 1259 N N . ILE A 1 174 ? 16.375 64.812 10.266 1 87.81 174 ILE A N 1
ATOM 1260 C CA . ILE A 1 174 ? 16.859 65.25 11.578 1 87.81 174 ILE A CA 1
ATOM 1261 C C . ILE A 1 174 ? 16.297 64.312 12.656 1 87.81 174 ILE A C 1
ATOM 1263 O O . ILE A 1 174 ? 17 63.969 13.609 1 87.81 174 ILE A O 1
ATOM 1267 N N . LEU A 1 175 ? 15.094 63.906 12.391 1 87.69 175 LEU A N 1
ATOM 1268 C CA . LEU A 1 175 ? 14.43 63 13.344 1 87.69 175 LEU A CA 1
ATOM 1269 C C . LEU A 1 175 ? 14.805 61.562 13.086 1 87.69 175 LEU A C 1
ATOM 1271 O O . LEU A 1 175 ? 14.414 60.656 13.844 1 87.69 175 LEU A O 1
ATOM 1275 N N . GLY A 1 176 ? 15.523 61.312 12.047 1 84.81 176 GLY A N 1
ATOM 1276 C CA . GLY A 1 176 ? 15.977 59.969 11.734 1 84.81 176 GLY A CA 1
ATOM 1277 C C . GLY A 1 176 ? 14.883 59.062 11.188 1 84.81 176 GLY A C 1
ATOM 1278 O O . GLY A 1 176 ? 14.844 57.875 11.484 1 84.81 176 GLY A O 1
ATOM 1279 N N . VAL A 1 177 ? 13.883 59.625 10.508 1 88.5 177 VAL A N 1
ATOM 1280 C CA . VAL A 1 177 ? 12.789 58.844 9.922 1 88.5 177 VAL A CA 1
ATOM 1281 C C . VAL A 1 177 ? 12.695 59.125 8.422 1 88.5 177 VAL A C 1
ATOM 1283 O O . VAL A 1 177 ? 13.109 60.188 7.957 1 88.5 177 VAL A O 1
ATOM 1286 N N . PRO A 1 178 ? 12.367 58.156 7.641 1 88.12 178 PRO A N 1
ATOM 1287 C CA . PRO A 1 178 ? 11.875 56.844 8.078 1 88.12 178 PRO A CA 1
ATOM 1288 C C . PRO A 1 178 ? 13.008 55.906 8.453 1 88.12 178 PRO A C 1
ATOM 1290 O O . PRO A 1 178 ? 14.125 56.031 7.945 1 88.12 178 PRO A O 1
ATOM 1293 N N . GLU A 1 179 ? 12.734 55.031 9.422 1 90.88 179 GLU A N 1
ATOM 1294 C CA . GLU A 1 179 ? 13.672 54 9.852 1 90.88 179 GLU A CA 1
ATOM 1295 C C . GLU A 1 179 ? 13.023 52.594 9.82 1 90.88 179 GLU A C 1
ATOM 1297 O O . GLU A 1 179 ? 11.898 52.438 10.297 1 90.88 179 GLU A O 1
ATOM 1302 N N . GLU A 1 180 ? 13.711 51.719 9.195 1 93.56 180 GLU A N 1
ATOM 1303 C CA . GLU A 1 180 ? 13.227 50.344 9.188 1 93.56 180 GLU A CA 1
ATOM 1304 C C . GLU A 1 180 ? 13.719 49.562 10.406 1 93.56 180 GLU A C 1
ATOM 1306 O O . GLU A 1 180 ? 14.898 49.656 10.773 1 93.56 180 GLU A O 1
ATOM 1311 N N . VAL A 1 181 ? 12.781 48.906 11.094 1 95.25 181 VAL A N 1
ATOM 1312 C CA . VAL A 1 181 ? 13.094 48.156 12.289 1 95.25 181 VAL A CA 1
ATOM 1313 C C . VAL A 1 181 ? 12.719 46.688 12.07 1 95.25 181 VAL A C 1
ATOM 1315 O O . VAL A 1 181 ? 11.578 46.375 11.742 1 95.25 181 VAL A O 1
ATOM 1318 N N . LEU A 1 182 ? 13.656 45.781 12.234 1 96.75 182 LEU A N 1
ATOM 1319 C CA . LEU A 1 182 ? 13.398 44.344 12.117 1 96.75 182 LEU A CA 1
ATOM 1320 C C . LEU A 1 182 ? 12.867 43.781 13.43 1 96.75 182 LEU A C 1
ATOM 1322 O O . LEU A 1 182 ? 13.383 44.094 14.508 1 96.75 182 LEU A O 1
ATOM 1326 N N . ASP A 1 183 ? 11.836 43.094 13.328 1 96.19 183 ASP A N 1
ATOM 1327 C CA . ASP A 1 183 ? 11.352 42.312 14.461 1 96.19 183 ASP A CA 1
ATOM 1328 C C . ASP A 1 183 ? 11.797 40.844 14.359 1 96.19 183 ASP A C 1
ATOM 1330 O O . ASP A 1 183 ? 11.242 40.062 13.578 1 96.19 183 ASP A O 1
ATOM 1334 N N . VAL A 1 184 ? 12.75 40.469 15.172 1 96.06 184 VAL A N 1
ATOM 1335 C CA . VAL A 1 184 ? 13.398 39.188 15.062 1 96.06 184 VAL A CA 1
ATOM 1336 C C . VAL A 1 184 ? 12.875 38.25 16.156 1 96.06 184 VAL A C 1
ATOM 1338 O O . VAL A 1 184 ? 12.852 38.625 17.344 1 96.06 184 VAL A O 1
ATOM 1341 N N . ASP A 1 185 ? 12.445 37.062 15.812 1 95.12 185 ASP A N 1
ATOM 1342 C CA . ASP A 1 185 ? 12.023 36.031 16.766 1 95.12 185 ASP A CA 1
ATOM 1343 C C . ASP A 1 185 ? 13.219 35.25 17.297 1 95.12 185 ASP A C 1
ATOM 1345 O O . ASP A 1 185 ? 13.672 34.312 16.641 1 95.12 185 ASP A O 1
ATOM 1349 N N . VAL A 1 186 ? 13.703 35.594 18.469 1 93.5 186 VAL A N 1
ATOM 1350 C CA . VAL A 1 186 ? 14.891 34.969 19.047 1 93.5 186 VAL A CA 1
ATOM 1351 C C . VAL A 1 186 ? 14.484 33.75 19.875 1 93.5 186 VAL A C 1
ATOM 1353 O O . VAL A 1 186 ? 13.867 33.875 20.938 1 93.5 186 VAL A O 1
ATOM 1356 N N . THR A 1 187 ? 14.93 32.562 19.422 1 88.81 187 THR A N 1
ATOM 1357 C CA . THR A 1 187 ? 14.641 31.328 20.141 1 88.81 187 THR A CA 1
ATOM 1358 C C . THR A 1 187 ? 15.562 31.172 21.344 1 88.81 187 THR A C 1
ATOM 1360 O O . THR A 1 187 ? 16.609 31.812 21.422 1 88.81 187 THR A O 1
ATOM 1363 N N . PRO A 1 188 ? 15.203 30.328 22.297 1 86.69 188 PRO A N 1
ATOM 1364 C CA . PRO A 1 188 ? 15.938 30.234 23.562 1 86.69 188 PRO A CA 1
ATOM 1365 C C . PRO A 1 188 ? 17.375 29.766 23.375 1 86.69 188 PRO A C 1
ATOM 1367 O O . PRO A 1 188 ? 18.25 30.078 24.188 1 86.69 188 PRO A O 1
ATOM 1370 N N . ASP A 1 189 ? 17.656 29.078 22.344 1 86.38 189 ASP A N 1
ATOM 1371 C CA . ASP A 1 189 ? 18.984 28.516 22.141 1 86.38 189 ASP A CA 1
ATOM 1372 C C . ASP A 1 189 ? 19.953 29.578 21.625 1 86.38 189 ASP A C 1
ATOM 1374 O O . ASP A 1 189 ? 21.172 29.406 21.688 1 86.38 189 ASP A O 1
ATOM 1378 N N . ILE A 1 190 ? 19.453 30.688 21.172 1 92 190 ILE A N 1
ATOM 1379 C CA . ILE A 1 190 ? 20.328 31.766 20.703 1 92 190 ILE A CA 1
ATOM 1380 C C . ILE A 1 190 ? 20.078 33.031 21.516 1 92 190 ILE A C 1
ATOM 1382 O O . ILE A 1 190 ? 19.953 34.125 20.953 1 92 190 ILE A O 1
ATOM 1386 N N . GLY A 1 191 ? 20.078 32.938 22.766 1 93.06 191 GLY A N 1
ATOM 1387 C CA . GLY A 1 191 ? 19.781 34.031 23.672 1 93.06 191 GLY A CA 1
ATOM 1388 C C . GLY A 1 191 ? 20.688 35.25 23.469 1 93.06 191 GLY A C 1
ATOM 1389 O O . GLY A 1 191 ? 20.297 36.375 23.734 1 93.06 191 G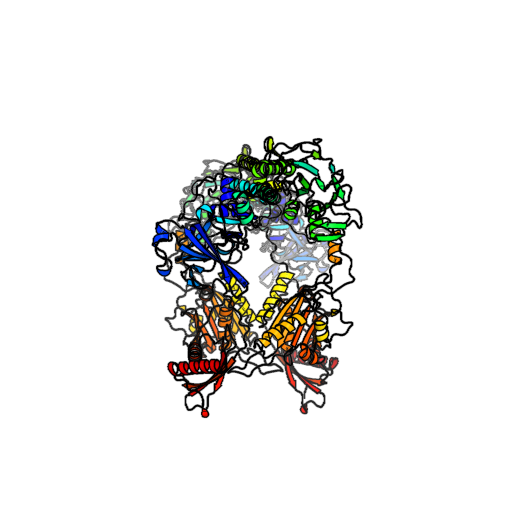LY A O 1
ATOM 1390 N N . TYR A 1 192 ? 21.906 35.062 22.922 1 94.69 192 TYR A N 1
ATOM 1391 C CA . TYR A 1 192 ? 22.844 36.156 22.688 1 94.69 192 TYR A CA 1
ATOM 1392 C C . TYR A 1 192 ? 22.297 37.094 21.625 1 94.69 192 TYR A C 1
ATOM 1394 O O . TYR A 1 192 ? 22.766 38.25 21.516 1 94.69 192 TYR A O 1
ATOM 1402 N N . CYS A 1 193 ? 21.312 36.688 20.922 1 95.69 193 CYS A N 1
ATOM 1403 C CA . CYS A 1 193 ? 20.719 37.531 19.891 1 95.69 193 CYS A CA 1
ATOM 1404 C C . CYS A 1 193 ? 19.688 38.5 20.5 1 95.69 193 CYS A C 1
ATOM 1406 O O . CYS A 1 193 ? 19.125 39.312 19.781 1 95.69 193 CYS A O 1
ATOM 1408 N N . MET A 1 194 ? 19.531 38.375 21.812 1 96.25 194 MET A N 1
ATOM 1409 C CA . MET A 1 194 ? 18.719 39.375 22.484 1 96.25 194 MET A CA 1
ATOM 1410 C C . MET A 1 194 ? 19.516 40.656 22.734 1 96.25 194 MET A C 1
ATOM 1412 O O . MET A 1 194 ? 19.453 41.219 23.812 1 96.25 194 MET A O 1
ATOM 1416 N N . SER A 1 195 ? 20.344 40.969 21.828 1 97.06 195 SER A N 1
ATOM 1417 C CA . SER A 1 195 ? 21.188 42.156 21.844 1 97.06 195 SER A CA 1
ATOM 1418 C C . SER A 1 195 ? 21.578 42.594 20.422 1 97.06 195 SER A C 1
ATOM 1420 O O . SER A 1 195 ? 21.609 41.75 19.516 1 97.06 195 SER A O 1
ATOM 1422 N N . MET A 1 196 ? 21.781 43.844 20.281 1 97.06 196 MET A N 1
ATOM 1423 C CA . MET A 1 196 ? 22.281 44.344 19 1 97.06 196 MET A CA 1
ATOM 1424 C C . MET A 1 196 ? 23.625 43.719 18.672 1 97.06 196 MET A C 1
ATOM 1426 O O . MET A 1 196 ? 23.891 43.375 17.516 1 97.06 196 MET A O 1
ATOM 1430 N N . ARG A 1 197 ? 24.375 43.531 19.641 1 96.56 197 ARG A N 1
ATOM 1431 C CA . ARG A 1 197 ? 25.672 42.906 19.531 1 96.56 197 ARG A CA 1
ATOM 1432 C C . ARG A 1 197 ? 25.547 41.5 18.922 1 96.56 197 ARG A C 1
ATOM 1434 O O . ARG A 1 197 ? 26.25 41.156 17.969 1 96.56 197 ARG A O 1
ATOM 1441 N N . GLY A 1 198 ? 24.719 40.719 19.453 1 96 198 GLY A N 1
ATOM 1442 C CA . GLY A 1 198 ? 24.5 39.375 18.953 1 96 198 GLY A CA 1
ATOM 1443 C C . GLY A 1 198 ? 23.984 39.344 17.531 1 96 198 GLY A C 1
ATOM 1444 O O . GLY A 1 198 ? 24.469 38.562 16.703 1 96 198 GLY A O 1
ATOM 1445 N N . ILE A 1 199 ? 23.016 40.156 17.25 1 96.94 199 ILE A N 1
ATOM 1446 C CA . ILE A 1 199 ? 22.438 40.25 15.914 1 96.94 199 ILE A CA 1
ATOM 1447 C C . ILE A 1 199 ? 23.5 40.688 14.922 1 96.94 199 ILE A C 1
ATOM 1449 O O . ILE A 1 199 ? 23.609 40.125 13.828 1 96.94 199 ILE A O 1
ATOM 1453 N N . ALA A 1 200 ? 24.188 41.719 15.305 1 96.5 200 ALA A N 1
ATOM 1454 C CA . ALA A 1 200 ? 25.25 42.219 14.445 1 96.5 200 ALA A CA 1
ATOM 1455 C C . ALA A 1 200 ? 26.266 41.125 14.102 1 96.5 200 ALA A C 1
ATOM 1457 O O . ALA A 1 200 ? 26.688 41.031 12.953 1 96.5 200 ALA A O 1
ATOM 1458 N N . ARG A 1 201 ? 26.609 40.375 14.984 1 94.81 201 ARG A N 1
ATOM 1459 C CA . ARG A 1 201 ? 27.547 39.281 14.773 1 94.81 201 ARG A CA 1
ATOM 1460 C C . ARG A 1 201 ? 27 38.281 13.75 1 94.81 201 ARG A C 1
ATOM 1462 O O . ARG A 1 201 ? 27.703 37.875 12.836 1 94.81 201 ARG A O 1
ATOM 1469 N N . GLU A 1 202 ? 25.797 37.906 13.961 1 95.69 202 GLU A N 1
ATOM 1470 C CA . GLU A 1 202 ? 25.156 36.938 13.07 1 95.69 202 GLU A CA 1
ATOM 1471 C C . GLU A 1 202 ? 25.047 37.469 11.648 1 95.69 202 GLU A C 1
ATOM 1473 O O . GLU A 1 202 ? 25.328 36.75 10.68 1 95.69 202 GLU A O 1
ATOM 1478 N N . VAL A 1 203 ? 24.641 38.75 11.562 1 95.75 203 VAL A N 1
ATOM 1479 C CA . VAL A 1 203 ? 24.516 39.344 10.242 1 95.75 203 VAL A CA 1
ATOM 1480 C C . VAL A 1 203 ? 25.891 39.438 9.578 1 95.75 203 VAL A C 1
ATOM 1482 O O . VAL A 1 203 ? 26.031 39.156 8.391 1 95.75 203 VAL A O 1
ATOM 1485 N N . ALA A 1 204 ? 26.828 39.781 10.312 1 94.69 204 ALA A N 1
ATOM 1486 C CA . ALA A 1 204 ? 28.188 39.875 9.781 1 94.69 204 ALA A CA 1
ATOM 1487 C C . ALA A 1 204 ? 28.656 38.5 9.25 1 94.69 204 ALA A C 1
ATOM 1489 O O . ALA A 1 204 ? 29.25 38.438 8.164 1 94.69 204 ALA A O 1
ATOM 1490 N N . HIS A 1 205 ? 28.391 37.531 9.953 1 92.5 205 HIS A N 1
ATOM 1491 C CA . HIS A 1 205 ? 28.75 36.188 9.531 1 92.5 205 HIS A CA 1
ATOM 1492 C C . HIS A 1 205 ? 28.016 35.781 8.25 1 92.5 205 HIS A C 1
ATOM 1494 O O . HIS A 1 205 ? 28.641 35.312 7.301 1 92.5 205 HIS A O 1
ATOM 1500 N N . ALA A 1 206 ? 26.734 36 8.266 1 92.06 206 ALA A N 1
ATOM 1501 C CA . ALA A 1 206 ? 25.891 35.594 7.141 1 92.06 206 ALA A CA 1
ATOM 1502 C C . ALA A 1 206 ? 26.281 36.344 5.871 1 92.06 206 ALA A C 1
ATOM 1504 O O . ALA A 1 206 ? 26.203 35.812 4.77 1 92.06 206 ALA A O 1
ATOM 1505 N N . MET A 1 207 ? 26.75 37.562 6.074 1 91.56 207 MET A N 1
ATOM 1506 C CA . MET A 1 207 ? 27.062 38.375 4.914 1 91.56 207 MET A CA 1
ATOM 1507 C C . MET A 1 207 ? 28.562 38.438 4.668 1 91.56 207 MET A C 1
ATOM 1509 O O . MET A 1 207 ? 29.031 39.156 3.805 1 91.56 207 MET A O 1
ATOM 1513 N N . SER A 1 208 ? 29.344 37.75 5.473 1 88.62 208 SER A N 1
ATOM 1514 C CA . SER A 1 208 ? 30.781 37.625 5.328 1 88.62 208 SER A CA 1
ATOM 1515 C C . SER A 1 208 ? 31.5 38.969 5.438 1 88.62 208 SER A C 1
ATOM 1517 O O . SER A 1 208 ? 32.344 39.281 4.602 1 88.62 208 SER A O 1
ATOM 1519 N N . VAL A 1 209 ? 31.047 39.719 6.402 1 91.75 209 VAL A N 1
ATOM 1520 C CA . VAL A 1 209 ? 31.734 40.969 6.723 1 91.75 209 VAL A CA 1
ATOM 1521 C C . VAL A 1 209 ? 32.312 40.875 8.133 1 91.75 209 VAL A C 1
ATOM 1523 O O . VAL A 1 209 ? 32 39.969 8.898 1 91.75 209 VAL A O 1
ATOM 1526 N N . HIS A 1 210 ? 33.188 41.75 8.367 1 88.31 210 HIS A N 1
ATOM 1527 C CA . HIS A 1 210 ? 33.875 41.75 9.656 1 88.31 210 HIS A CA 1
ATOM 1528 C C . HIS A 1 210 ? 33.031 42.438 10.719 1 88.31 210 HIS A C 1
ATOM 1530 O O . HIS A 1 210 ? 32.375 43.469 10.445 1 88.31 210 HIS A O 1
ATOM 1536 N N . PHE A 1 211 ? 33.062 41.906 11.922 1 91.94 211 PHE A N 1
ATOM 1537 C CA . PHE A 1 211 ? 32.406 42.5 13.094 1 91.94 211 PHE A CA 1
ATOM 1538 C C . PHE A 1 211 ? 33.406 42.656 14.242 1 91.94 211 PHE A C 1
ATOM 1540 O O . PHE A 1 211 ? 34.031 41.656 14.688 1 91.94 211 PHE A O 1
ATOM 1547 N N . ARG A 1 212 ? 33.531 43.875 14.57 1 89.56 212 ARG A N 1
ATOM 1548 C CA . ARG A 1 212 ? 34.344 44.156 15.758 1 89.56 212 ARG A CA 1
ATOM 1549 C C . ARG A 1 212 ? 33.469 44.25 17 1 89.56 212 ARG A C 1
ATOM 1551 O O . ARG A 1 212 ? 32.656 45.188 17.125 1 89.56 212 ARG A O 1
ATOM 1558 N N . ASP A 1 213 ? 33.625 43.406 17.906 1 92.44 213 ASP A N 1
ATOM 1559 C CA . ASP A 1 213 ? 32.844 43.375 19.125 1 92.44 213 ASP A CA 1
ATOM 1560 C C . ASP A 1 213 ? 33.312 44.438 20.125 1 92.44 213 ASP A C 1
ATOM 1562 O O . ASP A 1 213 ? 34.438 44.344 20.641 1 92.44 213 ASP A O 1
ATOM 1566 N N . PRO A 1 214 ? 32.5 45.406 20.359 1 92.12 214 PRO A N 1
ATOM 1567 C CA . PRO A 1 214 ? 32.906 46.469 21.266 1 92.12 214 PRO A CA 1
ATOM 1568 C C . PRO A 1 214 ? 33 46 22.719 1 92.12 214 PRO A C 1
ATOM 1570 O O . PRO A 1 214 ? 33.562 46.719 23.562 1 92.12 214 PRO A O 1
ATOM 1573 N N . TYR A 1 215 ? 32.562 44.875 23.047 1 94.44 215 TYR A N 1
ATOM 1574 C CA . TYR A 1 215 ? 32.531 44.406 24.438 1 94.44 215 TYR A CA 1
ATOM 1575 C C . TYR A 1 215 ? 33.5 43.25 24.656 1 94.44 215 TYR A C 1
ATOM 1577 O O . TYR A 1 215 ? 33.469 42.594 25.703 1 94.44 215 TYR A O 1
ATOM 1585 N N . ASP A 1 216 ? 34.219 43 23.656 1 87.56 216 ASP A N 1
ATOM 1586 C CA . ASP A 1 216 ? 35.188 41.906 23.75 1 87.56 216 ASP A CA 1
ATOM 1587 C C . ASP A 1 216 ? 36.375 42.312 24.641 1 87.56 216 ASP A C 1
ATOM 1589 O O . ASP A 1 216 ? 37.094 43.25 24.344 1 87.56 216 ASP A O 1
ATOM 1593 N N . GLU A 1 217 ? 36.438 41.688 25.766 1 87.38 217 GLU A N 1
ATOM 1594 C CA . GLU A 1 217 ? 37.531 41.906 26.703 1 87.38 217 GLU A CA 1
ATOM 1595 C C . GLU A 1 217 ? 37.938 40.594 27.375 1 87.38 217 GLU A C 1
ATOM 1597 O O . GLU A 1 217 ? 37.156 39.625 27.391 1 87.38 217 GLU A O 1
ATOM 1602 N N . GLU A 1 218 ? 39.125 40.594 27.891 1 88.88 218 GLU A N 1
ATOM 1603 C CA . GLU A 1 218 ? 39.562 39.469 28.672 1 88.88 218 GLU A CA 1
ATOM 1604 C C . GLU A 1 218 ? 38.812 39.375 30 1 88.88 218 GLU A C 1
ATOM 1606 O O . GLU A 1 218 ? 38.531 40.375 30.625 1 88.88 218 GLU A O 1
ATOM 1611 N N . PRO A 1 219 ? 38.531 38.188 30.312 1 88.75 219 PRO A N 1
ATOM 1612 C CA . PRO A 1 219 ? 37.844 38 31.594 1 88.75 219 PRO A CA 1
ATOM 1613 C C . PRO A 1 219 ? 38.594 38.656 32.75 1 88.75 219 PRO A C 1
ATOM 1615 O O . PRO A 1 219 ? 39.812 38.5 32.875 1 88.75 219 PRO A O 1
ATOM 1618 N N . ILE A 1 220 ? 37.812 39.312 33.531 1 90.94 220 ILE A N 1
ATOM 1619 C CA . ILE A 1 220 ? 38.406 40 34.688 1 90.94 220 ILE A CA 1
ATOM 1620 C C . ILE A 1 220 ? 38.25 39.125 35.938 1 90.94 220 ILE A C 1
ATOM 1622 O O . ILE A 1 220 ? 37.219 38.5 36.125 1 90.94 220 ILE A O 1
ATOM 1626 N N . GLY A 1 221 ? 39.312 39.062 36.75 1 91 221 GLY A N 1
ATOM 1627 C CA . GLY A 1 221 ? 39.25 38.375 38.031 1 91 221 GLY A CA 1
ATOM 1628 C C . GLY A 1 221 ? 38.719 39.281 39.156 1 91 221 GLY A C 1
ATOM 1629 O O . GLY A 1 221 ? 38.406 40.438 38.938 1 91 221 GLY A O 1
ATOM 1630 N N . PRO A 1 222 ? 38.625 38.719 40.375 1 94.5 222 PRO A N 1
ATOM 1631 C CA . PRO A 1 222 ? 38.125 39.5 41.531 1 94.5 222 PRO A CA 1
ATOM 1632 C C . PRO A 1 222 ? 39 40.719 41.844 1 94.5 222 PRO A C 1
ATOM 1634 O O . PRO A 1 222 ? 40.25 40.656 41.688 1 94.5 222 PRO A O 1
ATOM 1637 N N . VAL A 1 223 ? 38.406 41.844 42.094 1 95.5 223 VAL A N 1
ATOM 1638 C CA . VAL A 1 223 ? 39.094 43.125 42.438 1 95.5 223 VAL A CA 1
ATOM 1639 C C . VAL A 1 223 ? 38.406 43.719 43.656 1 95.5 223 VAL A C 1
ATOM 1641 O O . VAL A 1 223 ? 37.188 43.812 43.719 1 95.5 223 VAL A O 1
ATOM 1644 N N . LEU A 1 224 ? 39.25 44.125 44.688 1 94.25 224 LEU A N 1
ATOM 1645 C CA . LEU A 1 224 ? 38.688 44.781 45.844 1 94.25 224 LEU A CA 1
ATOM 1646 C C . LEU A 1 224 ? 38.5 46.281 45.594 1 94.25 224 LEU A C 1
ATOM 1648 O O . LEU A 1 224 ? 39.469 46.969 45.219 1 94.25 224 LEU A O 1
ATOM 1652 N N . GLY A 1 225 ? 37.312 46.75 45.625 1 94.69 225 GLY A N 1
ATOM 1653 C CA . GLY A 1 225 ? 36.969 48.156 45.438 1 94.69 225 GLY A CA 1
ATOM 1654 C C . GLY A 1 225 ? 36.312 48.781 46.625 1 94.69 225 GLY A C 1
ATOM 1655 O O . GLY A 1 225 ? 36.25 48.188 47.719 1 94.69 225 GLY A O 1
ATOM 1656 N N . PRO A 1 226 ? 35.875 49.969 46.5 1 95.38 226 PRO A N 1
ATOM 1657 C CA . PRO A 1 226 ? 35.344 50.75 47.625 1 95.38 226 PRO A CA 1
ATOM 1658 C C . PRO A 1 226 ? 33.969 50.25 48.062 1 95.38 226 PRO A C 1
ATOM 1660 O O . PRO A 1 226 ? 33.562 50.5 49.219 1 95.38 226 PRO A O 1
ATOM 1663 N N . VAL A 1 227 ? 33.219 49.625 47.219 1 96.94 227 VAL A N 1
ATOM 1664 C CA . VAL A 1 227 ? 31.906 49.094 47.594 1 96.94 227 VAL A CA 1
ATOM 1665 C C . VAL A 1 227 ? 32.031 47.656 48.062 1 96.94 227 VAL A C 1
ATOM 1667 O O . VAL A 1 227 ? 32.469 46.781 47.312 1 96.94 227 VAL A O 1
ATOM 1670 N N . ALA A 1 228 ? 31.672 47.406 49.281 1 96.88 228 ALA A N 1
ATOM 1671 C CA . ALA A 1 228 ? 31.766 46.031 49.812 1 96.88 228 ALA A CA 1
ATOM 1672 C C . ALA A 1 228 ? 30.672 45.156 49.25 1 96.88 228 ALA A C 1
ATOM 1674 O O . ALA A 1 228 ? 29.484 45.5 49.281 1 96.88 228 ALA A O 1
ATOM 1675 N N . VAL A 1 229 ? 31.062 44 48.625 1 97.94 229 VAL A N 1
ATOM 1676 C CA . VAL A 1 229 ? 30.125 43.031 48.031 1 97.94 229 VAL A CA 1
ATOM 1677 C C . VAL A 1 229 ? 30.453 41.625 48.562 1 97.94 229 VAL A C 1
ATOM 1679 O O . VAL A 1 229 ? 31.625 41.25 48.656 1 97.94 229 VAL A O 1
ATOM 1682 N N . ASP A 1 230 ? 29.438 40.906 49 1 97.75 230 ASP A N 1
ATOM 1683 C CA . ASP A 1 230 ? 29.562 39.531 49.438 1 97.75 230 ASP A CA 1
ATOM 1684 C C . ASP A 1 230 ? 28.578 38.625 48.688 1 97.75 230 ASP A C 1
ATOM 1686 O O . ASP A 1 230 ? 27.359 38.75 48.875 1 97.75 230 ASP A O 1
ATOM 1690 N N . VAL A 1 231 ? 29.094 37.688 47.844 1 97.56 231 VAL A N 1
ATOM 1691 C CA . VAL A 1 231 ? 28.266 36.75 47.125 1 97.56 231 VAL A CA 1
ATOM 1692 C C . VAL A 1 231 ? 28.203 35.406 47.875 1 97.56 231 VAL A C 1
ATOM 1694 O O . VAL A 1 231 ? 29.219 34.719 48 1 97.56 231 VAL A O 1
ATOM 1697 N N . GLN A 1 232 ? 27.016 35 48.219 1 97.25 232 GLN A N 1
ATOM 1698 C CA . GLN A 1 232 ? 26.859 33.844 49.094 1 97.25 232 GLN A CA 1
ATOM 1699 C C . GLN A 1 232 ? 26.156 32.688 48.375 1 97.25 232 GLN A C 1
ATOM 1701 O O . GLN A 1 232 ? 25.781 31.688 49 1 97.25 232 GLN A O 1
ATOM 1706 N N . SER A 1 233 ? 25.938 32.844 47.156 1 96.56 233 SER A N 1
ATOM 1707 C CA . SER A 1 233 ? 25.219 31.828 46.406 1 96.56 233 SER A CA 1
ATOM 1708 C C . SER A 1 233 ? 25.938 31.5 45.094 1 96.56 233 SER A C 1
ATOM 1710 O O . SER A 1 233 ? 26.438 32.406 44.406 1 96.56 233 SER A O 1
ATOM 1712 N N . ASP A 1 234 ? 25.844 30.281 44.688 1 94.38 234 ASP A N 1
ATOM 1713 C CA . ASP A 1 234 ? 26.422 29.828 43.438 1 94.38 234 ASP A CA 1
ATOM 1714 C C . ASP A 1 234 ? 25.578 30.266 42.25 1 94.38 234 ASP A C 1
ATOM 1716 O O . ASP A 1 234 ? 26.016 30.172 41.094 1 94.38 234 ASP A O 1
ATOM 1720 N N . ALA A 1 235 ? 24.359 30.781 42.531 1 96.31 235 ALA A N 1
ATOM 1721 C CA . ALA A 1 235 ? 23.484 31.25 41.469 1 96.31 235 ALA A CA 1
ATOM 1722 C C . ALA A 1 235 ? 23.969 32.562 40.906 1 96.31 235 ALA A C 1
ATOM 1724 O O . ALA A 1 235 ? 23.391 33.094 39.938 1 96.31 235 ALA A O 1
ATOM 1725 N N . CYS A 1 236 ? 24.938 33.125 41.5 1 97.25 236 CYS A N 1
ATOM 1726 C CA . CYS A 1 236 ? 25.641 34.312 40.969 1 97.25 236 CYS A CA 1
ATOM 1727 C C . CYS A 1 236 ? 27.125 34.031 40.781 1 97.25 236 CYS A C 1
ATOM 1729 O O . CYS A 1 236 ? 27.844 33.875 41.781 1 97.25 236 CYS A O 1
ATOM 1731 N N . SER A 1 237 ? 27.594 34 39.625 1 95.62 237 SER A N 1
ATOM 1732 C CA . SER A 1 237 ? 28.984 33.625 39.406 1 95.62 237 SER A CA 1
ATOM 1733 C C . SER A 1 237 ? 29.891 34.875 39.438 1 95.62 237 SER A C 1
ATOM 1735 O O . SER A 1 237 ? 31.094 34.75 39.719 1 95.62 237 SER A O 1
ATOM 1737 N N . GLN A 1 238 ? 29.344 35.938 39.094 1 96.56 238 GLN A N 1
ATOM 1738 C CA . GLN A 1 238 ? 30.109 37.156 39.125 1 96.56 238 GLN A CA 1
ATOM 1739 C C . GLN A 1 238 ? 29.219 38.375 39.438 1 96.56 238 GLN A C 1
ATOM 1741 O O . GLN A 1 238 ? 28.094 38.438 38.969 1 96.56 238 GLN A O 1
ATOM 1746 N N . PHE A 1 239 ? 29.719 39.312 40.25 1 98.06 239 PHE A N 1
ATOM 1747 C CA . PHE A 1 239 ? 29.016 40.531 40.625 1 98.06 239 PHE A CA 1
ATOM 1748 C C . PHE A 1 239 ? 29.953 41.719 40.625 1 98.06 239 PHE A C 1
ATOM 1750 O O . PHE A 1 239 ? 31.016 41.688 41.25 1 98.06 239 PHE A O 1
ATOM 1757 N N . ILE A 1 240 ? 29.547 42.719 39.844 1 98.12 240 ILE A N 1
ATOM 1758 C CA . ILE A 1 240 ? 30.312 43.938 39.688 1 98.12 240 ILE A CA 1
ATOM 1759 C C . ILE A 1 240 ? 29.578 45.094 40.375 1 98.12 240 ILE A C 1
ATOM 1761 O O . ILE A 1 240 ? 28.375 45.281 40.156 1 98.12 240 ILE A O 1
ATOM 1765 N N . ALA A 1 241 ? 30.219 45.844 41.219 1 98.38 241 ALA A N 1
ATOM 1766 C CA . ALA A 1 241 ? 29.719 47.094 41.781 1 98.38 241 ALA A CA 1
ATOM 1767 C C . ALA A 1 241 ? 30.641 48.25 41.406 1 98.38 241 ALA A C 1
ATOM 1769 O O . ALA A 1 241 ? 31.812 48.281 41.812 1 98.38 241 ALA A O 1
ATOM 1770 N N . LEU A 1 242 ? 30.141 49.188 40.656 1 98.25 242 LEU A N 1
ATOM 1771 C CA . LEU A 1 242 ? 30.906 50.344 40.188 1 98.25 242 LEU A CA 1
ATOM 1772 C C . LEU A 1 242 ? 30.297 51.656 40.688 1 98.25 242 LEU A C 1
ATOM 1774 O O . LEU A 1 242 ? 29.219 52.031 40.219 1 98.25 242 LEU A O 1
ATOM 1778 N N . PRO A 1 243 ? 30.938 52.281 41.625 1 97.5 243 PRO A N 1
ATOM 1779 C CA . PRO A 1 243 ? 30.391 53.562 42.094 1 97.5 243 PRO A CA 1
ATOM 1780 C C . PRO A 1 243 ? 30.594 54.719 41.125 1 97.5 243 PRO A C 1
ATOM 1782 O O . PRO A 1 243 ? 31.656 54.812 40.5 1 97.5 243 PRO A O 1
ATOM 1785 N N . VAL A 1 244 ? 29.578 55.5 40.938 1 96.88 244 VAL A N 1
ATOM 1786 C CA . VAL A 1 244 ? 29.578 56.688 40.094 1 96.88 244 VAL A CA 1
ATOM 1787 C C . VAL A 1 244 ? 29 57.875 40.844 1 96.88 244 VAL A C 1
ATOM 1789 O O . VAL A 1 244 ? 27.875 57.781 41.344 1 96.88 244 VAL A O 1
ATOM 1792 N N . SER A 1 245 ? 29.766 58.969 40.938 1 95.88 245 SER A N 1
ATOM 1793 C CA . SER A 1 245 ? 29.328 60.062 41.812 1 95.88 245 SER A CA 1
ATOM 1794 C C . SER A 1 245 ? 29.312 61.375 41.031 1 95.88 245 SER A C 1
ATOM 1796 O O . SER A 1 245 ? 29.906 61.5 39.969 1 95.88 245 SER A O 1
ATOM 1798 N N . GLY A 1 246 ? 28.516 62.375 41.594 1 92.56 246 GLY A N 1
ATOM 1799 C CA . GLY A 1 246 ? 28.469 63.719 41.094 1 92.56 246 GLY A CA 1
ATOM 1800 C C . GLY A 1 246 ? 27.641 63.844 39.812 1 92.56 246 GLY A C 1
ATOM 1801 O O . GLY A 1 246 ? 27.953 64.625 38.938 1 92.56 246 GLY A O 1
ATOM 1802 N N . MET A 1 247 ? 26.688 63.156 39.719 1 87.75 247 MET A N 1
ATOM 1803 C CA . MET A 1 247 ? 25.875 63.125 38.5 1 87.75 247 MET A CA 1
ATOM 1804 C C . MET A 1 247 ? 24.828 64.25 38.531 1 87.75 247 MET A C 1
ATOM 1806 O O . MET A 1 247 ? 24.266 64.5 39.594 1 87.75 247 MET A O 1
ATOM 1810 N N . ASN A 1 248 ? 24.656 64.75 37.406 1 87.12 248 ASN A N 1
ATOM 1811 C CA . ASN A 1 248 ? 23.516 65.625 37.188 1 87.12 248 ASN A CA 1
ATOM 1812 C C . ASN A 1 248 ? 22.344 64.938 36.594 1 87.12 248 ASN A C 1
ATOM 1814 O O . ASN A 1 248 ? 22.297 64.688 35.375 1 87.12 248 ASN A O 1
ATOM 1818 N N . LEU A 1 249 ? 21.391 64.5 37.344 1 77.88 249 LEU A N 1
ATOM 1819 C CA . LEU A 1 249 ? 20.266 63.719 36.875 1 77.88 249 LEU A CA 1
ATOM 1820 C C . LEU A 1 249 ? 19.344 64.562 36 1 77.88 249 LEU A C 1
ATOM 1822 O O . LEU A 1 249 ? 18.547 63.969 35.219 1 77.88 249 LEU A O 1
ATOM 1826 N N . GLY A 1 250 ? 19.438 65.812 36.125 1 77.12 250 GLY A N 1
ATOM 1827 C CA . GLY A 1 250 ? 18.641 66.688 35.25 1 77.12 250 GLY A CA 1
ATOM 1828 C C . GLY A 1 250 ? 19.203 66.812 33.875 1 77.12 250 GLY A C 1
ATOM 1829 O O . GLY A 1 250 ? 18.547 67.438 32.969 1 77.12 250 GLY A O 1
ATOM 1830 N N . ALA A 1 251 ? 20.391 66.188 33.688 1 86.25 251 ALA A N 1
ATOM 1831 C CA . ALA A 1 251 ? 20.953 66.25 32.344 1 86.25 251 ALA A CA 1
ATOM 1832 C C . ALA A 1 251 ? 20.109 65.438 31.375 1 86.25 251 ALA A C 1
ATOM 1834 O O . ALA A 1 251 ? 19.656 64.312 31.688 1 86.25 251 ALA A O 1
ATOM 1835 N N . PRO A 1 252 ? 19.797 66 30.234 1 83.94 252 PRO A N 1
ATOM 1836 C CA . PRO A 1 252 ? 19 65.312 29.266 1 83.94 252 PRO A CA 1
ATOM 1837 C C . PRO A 1 252 ? 19.75 64.125 28.656 1 83.94 252 PRO A C 1
ATOM 1839 O O . PRO A 1 252 ? 20.953 64.188 28.438 1 83.94 252 PRO A O 1
ATOM 1842 N N . THR A 1 253 ? 19.047 62.969 28.422 1 89.5 253 THR A N 1
ATOM 1843 C CA . THR A 1 253 ? 19.609 61.844 27.688 1 89.5 253 THR A CA 1
ATOM 1844 C C . THR A 1 253 ? 19.844 62.219 26.234 1 89.5 253 THR A C 1
ATOM 1846 O O . THR A 1 253 ? 18.969 62.812 25.578 1 89.5 253 THR A O 1
ATOM 1849 N N . PRO A 1 254 ? 21.047 61.844 25.734 1 87.88 254 PRO A N 1
ATOM 1850 C CA . PRO A 1 254 ? 21.297 62.156 24.328 1 87.88 254 PRO A CA 1
ATOM 1851 C C . PRO A 1 254 ? 20.25 61.562 23.406 1 87.88 254 PRO A C 1
ATOM 1853 O O . PRO A 1 254 ? 19.75 60.438 23.641 1 87.88 254 PRO A O 1
ATOM 1856 N N . ARG A 1 255 ? 20 62.219 22.312 1 83.25 255 ARG A N 1
ATOM 1857 C CA . ARG A 1 255 ? 18.938 61.844 21.391 1 83.25 255 ARG A CA 1
ATOM 1858 C C . ARG A 1 255 ? 19.188 60.469 20.781 1 83.25 255 ARG A C 1
ATOM 1860 O O . ARG A 1 255 ? 18.266 59.688 20.594 1 83.25 255 ARG A O 1
ATOM 1867 N N . PHE A 1 256 ? 20.391 60.188 20.375 1 86.94 256 PHE A N 1
ATOM 1868 C CA . PHE A 1 256 ? 20.656 58.906 19.719 1 86.94 256 PHE A CA 1
ATOM 1869 C C . PHE A 1 256 ? 20.328 57.75 20.656 1 86.94 256 PHE A C 1
ATOM 1871 O O . PHE A 1 256 ? 19.891 56.688 20.203 1 86.94 256 PHE A O 1
ATOM 1878 N N . ILE A 1 257 ? 20.469 57.938 21.953 1 93.12 257 ILE A N 1
ATOM 1879 C CA . ILE A 1 257 ? 20.141 56.906 22.922 1 93.12 257 ILE A CA 1
ATOM 1880 C C . ILE A 1 257 ? 18.625 56.781 23.047 1 93.12 257 ILE A C 1
ATOM 1882 O O . ILE A 1 257 ? 18.062 55.688 22.984 1 93.12 257 ILE A O 1
ATOM 1886 N N . THR A 1 258 ? 17.969 57.938 23.141 1 89.69 258 THR A N 1
ATOM 1887 C CA . THR A 1 258 ? 16.516 57.906 23.297 1 89.69 258 THR A CA 1
ATOM 1888 C C . THR A 1 258 ? 15.844 57.344 22.062 1 89.69 258 THR A C 1
ATOM 1890 O O . THR A 1 258 ? 14.883 56.562 22.172 1 89.69 258 THR A O 1
ATOM 1893 N N . ASP A 1 259 ? 16.375 57.625 20.906 1 88.06 259 ASP A N 1
ATOM 1894 C CA . ASP A 1 259 ? 15.82 57.094 19.656 1 88.06 259 ASP A CA 1
ATOM 1895 C C . ASP A 1 259 ? 15.984 55.594 19.578 1 88.06 259 ASP A C 1
ATOM 1897 O O . ASP A 1 259 ? 15.031 54.875 19.25 1 88.06 259 ASP A O 1
ATOM 1901 N N . ARG A 1 260 ? 17.125 55.188 19.875 1 93.75 260 ARG A N 1
ATOM 1902 C CA . ARG A 1 260 ? 17.422 53.75 19.781 1 93.75 260 ARG A CA 1
ATOM 1903 C C . ARG A 1 260 ? 16.578 52.938 20.781 1 93.75 260 ARG A C 1
ATOM 1905 O O . ARG A 1 260 ? 16.016 51.906 20.438 1 93.75 260 ARG A O 1
ATOM 1912 N N . ILE A 1 261 ? 16.453 53.406 22 1 94.56 261 ILE A N 1
ATOM 1913 C CA . ILE A 1 261 ? 15.648 52.75 23.016 1 94.56 261 ILE A CA 1
ATOM 1914 C C . ILE A 1 261 ? 14.188 52.688 22.578 1 94.56 261 ILE A C 1
ATOM 1916 O O . ILE A 1 261 ? 13.539 51.656 22.672 1 94.56 261 ILE A O 1
ATOM 1920 N N . THR A 1 262 ? 13.75 53.75 22.016 1 89.56 262 THR A N 1
ATOM 1921 C CA . THR A 1 262 ? 12.367 53.844 21.578 1 89.56 262 THR A CA 1
ATOM 1922 C C . THR A 1 262 ? 12.102 52.875 20.422 1 89.56 262 THR A C 1
ATOM 1924 O O . THR A 1 262 ? 11.117 52.156 20.438 1 89.56 262 THR A O 1
ATOM 1927 N N . ARG A 1 263 ? 12.984 52.938 19.5 1 91.94 263 ARG A N 1
ATOM 1928 C CA . ARG A 1 263 ? 12.828 52.062 18.328 1 91.94 263 ARG A CA 1
ATOM 1929 C C . ARG A 1 263 ? 12.938 50.594 18.719 1 91.94 263 ARG A C 1
ATOM 1931 O O . ARG A 1 263 ? 12.445 49.719 18 1 91.94 263 ARG A O 1
ATOM 1938 N N . ALA A 1 264 ? 13.602 50.375 19.797 1 93.12 264 ALA A N 1
ATOM 1939 C CA . ALA A 1 264 ? 13.742 49 20.297 1 93.12 264 ALA A CA 1
ATOM 1940 C C . ALA A 1 264 ? 12.555 48.594 21.172 1 93.12 264 ALA A C 1
ATOM 1942 O O . ALA A 1 264 ? 12.516 47.5 21.703 1 93.12 264 ALA A O 1
ATOM 1943 N N . GLY A 1 265 ? 11.641 49.562 21.297 1 88.38 265 GLY A N 1
ATOM 1944 C CA . GLY A 1 265 ? 10.383 49.219 21.938 1 88.38 265 GLY A CA 1
ATOM 1945 C C . GLY A 1 265 ? 10.305 49.656 23.391 1 88.38 265 GLY A C 1
ATOM 1946 O O . GLY A 1 265 ? 9.43 49.188 24.125 1 88.38 265 GLY A O 1
ATOM 1947 N N . MET A 1 266 ? 11.219 50.469 23.875 1 90.62 266 MET A N 1
ATOM 1948 C CA . MET A 1 266 ? 11.219 50.906 25.266 1 90.62 266 MET A CA 1
ATOM 1949 C C . MET A 1 266 ? 10.977 52.406 25.344 1 90.62 266 MET A C 1
ATOM 1951 O O . MET A 1 266 ? 11.094 53.125 24.328 1 90.62 266 MET A O 1
ATOM 1955 N N . ARG A 1 267 ? 10.664 52.906 26.531 1 87.44 267 ARG A N 1
ATOM 1956 C CA . ARG A 1 267 ? 10.414 54.344 26.75 1 87.44 267 ARG A CA 1
ATOM 1957 C C . ARG A 1 267 ? 11.555 54.969 27.531 1 87.44 267 ARG A C 1
ATOM 1959 O O . ARG A 1 267 ? 11.969 54.469 28.578 1 87.44 267 ARG A O 1
ATOM 1966 N N . PRO A 1 268 ? 12.047 56.031 26.984 1 88.75 268 PRO A N 1
ATOM 1967 C CA . PRO A 1 268 ? 13.07 56.75 27.75 1 88.75 268 PRO A CA 1
ATOM 1968 C C . PRO A 1 268 ? 12.523 57.375 29.047 1 88.75 268 PRO A C 1
ATOM 1970 O O . PRO A 1 268 ? 11.359 57.781 29.109 1 88.75 268 PRO A O 1
ATOM 1973 N N . ILE A 1 269 ? 13.305 57.5 30.078 1 88.12 269 ILE A N 1
ATOM 1974 C CA . ILE A 1 269 ? 12.867 57.969 31.391 1 88.12 269 ILE A CA 1
ATOM 1975 C C . ILE A 1 269 ? 13.828 59.062 31.875 1 88.12 269 ILE A C 1
ATOM 1977 O O . ILE A 1 269 ? 13.492 60.25 31.875 1 88.12 269 ILE A O 1
ATOM 1981 N N . ASN A 1 270 ? 15 58.781 32.344 1 89.25 270 ASN A N 1
ATOM 1982 C CA . ASN A 1 270 ? 16.062 59.688 32.75 1 89.25 270 ASN A CA 1
ATOM 1983 C C . ASN A 1 270 ? 17.438 59.188 32.344 1 89.25 270 ASN A C 1
ATOM 1985 O O . ASN A 1 270 ? 17.562 58.062 31.859 1 89.25 270 ASN A O 1
ATOM 1989 N N . LEU A 1 271 ? 18.391 59.969 32.469 1 92.25 271 LEU A N 1
ATOM 1990 C CA . LEU A 1 271 ? 19.719 59.656 31.922 1 92.25 271 LEU A CA 1
ATOM 1991 C C . LEU A 1 271 ? 20.234 58.344 32.469 1 92.25 271 LEU A C 1
ATOM 1993 O O . LEU A 1 271 ? 20.734 57.5 31.703 1 92.25 271 LEU A O 1
ATOM 1997 N N . VAL A 1 272 ? 20.062 58.062 33.719 1 94.56 272 VAL A N 1
ATOM 1998 C CA . VAL A 1 272 ? 20.609 56.875 34.344 1 94.56 272 VAL A CA 1
ATOM 1999 C C . VAL A 1 272 ? 19.891 55.625 33.812 1 94.56 272 VAL A C 1
ATOM 2001 O O . VAL A 1 272 ? 20.531 54.688 33.375 1 94.56 272 VAL A O 1
ATOM 2004 N N . VAL A 1 273 ? 18.609 55.656 33.812 1 92.56 273 VAL A N 1
ATOM 2005 C CA . VAL A 1 273 ? 17.797 54.531 33.375 1 92.56 273 VAL A CA 1
ATOM 2006 C C . VAL A 1 273 ? 17.984 54.312 31.891 1 92.56 273 VAL A C 1
ATOM 2008 O O . VAL A 1 273 ? 18.109 53.188 31.422 1 92.56 273 VAL A O 1
ATOM 2011 N N . ASP A 1 274 ? 17.984 55.375 31.141 1 95.31 274 ASP A N 1
ATOM 2012 C CA . ASP A 1 274 ? 18.141 55.281 29.703 1 95.31 274 ASP A CA 1
ATOM 2013 C C . ASP A 1 274 ? 19.484 54.656 29.328 1 95.31 274 ASP A C 1
ATOM 2015 O O . ASP A 1 274 ? 19.562 53.812 28.422 1 95.31 274 ASP A O 1
ATOM 2019 N N . VAL A 1 275 ? 20.5 55.094 29.984 1 96.81 275 VAL A N 1
ATOM 2020 C CA . VAL A 1 275 ? 21.828 54.562 29.703 1 96.81 275 VAL A CA 1
ATOM 2021 C C . VAL A 1 275 ? 21.875 53.062 30.031 1 96.81 275 VAL A C 1
ATOM 2023 O O . VAL A 1 275 ? 22.422 52.281 29.266 1 96.81 275 VAL A O 1
ATOM 2026 N N . THR A 1 276 ? 21.312 52.688 31.141 1 97.06 276 THR A N 1
ATOM 2027 C CA . THR A 1 276 ? 21.312 51.281 31.516 1 97.06 276 THR A CA 1
ATOM 2028 C C . THR A 1 276 ? 20.531 50.438 30.5 1 97.06 276 THR A C 1
ATOM 2030 O O . THR A 1 276 ? 20.953 49.344 30.125 1 97.06 276 THR A O 1
ATOM 2033 N N . ASN A 1 277 ? 19.453 50.938 30.078 1 97.12 277 ASN A N 1
ATOM 2034 C CA . ASN A 1 277 ? 18.656 50.25 29.062 1 97.12 277 ASN A CA 1
ATOM 2035 C C . ASN A 1 277 ? 19.375 50.188 27.734 1 97.12 277 ASN A C 1
ATOM 2037 O O . ASN A 1 277 ? 19.359 49.156 27.047 1 97.12 277 ASN A O 1
ATOM 2041 N N . TYR A 1 278 ? 19.953 51.281 27.359 1 97.25 278 TYR A N 1
ATOM 2042 C CA . TYR A 1 278 ? 20.703 51.344 26.109 1 97.25 278 TYR A CA 1
ATOM 2043 C C . TYR A 1 278 ? 21.812 50.312 26.078 1 97.25 278 TYR A C 1
ATOM 2045 O O . TYR A 1 278 ? 21.953 49.562 25.109 1 97.25 278 TYR A O 1
ATOM 2053 N N . VAL A 1 279 ? 22.531 50.281 27.062 1 98.31 279 VAL A N 1
ATOM 2054 C CA . VAL A 1 279 ? 23.656 49.344 27.156 1 98.31 279 VAL A CA 1
ATOM 2055 C C . VAL A 1 279 ? 23.156 47.906 27.188 1 98.31 279 VAL A C 1
ATOM 2057 O O . VAL A 1 279 ? 23.766 47.031 26.609 1 98.31 279 VAL A O 1
ATOM 2060 N N . MET A 1 280 ? 22.094 47.688 27.875 1 98.06 280 MET A N 1
ATOM 2061 C CA . MET A 1 280 ? 21.5 46.344 27.875 1 98.06 280 MET A CA 1
ATOM 2062 C C . MET A 1 280 ? 21.125 45.906 26.469 1 98.06 280 MET A C 1
ATOM 2064 O O . MET A 1 280 ? 21.453 44.812 26.047 1 98.06 280 MET A O 1
ATOM 2068 N N . LEU A 1 281 ? 20.484 46.75 25.734 1 97.81 281 LEU A N 1
ATOM 2069 C CA . LEU A 1 281 ? 20.062 46.438 24.359 1 97.81 281 LEU A CA 1
ATOM 2070 C C . LEU A 1 281 ? 21.281 46.219 23.469 1 97.81 281 LEU A C 1
ATOM 2072 O O . LEU A 1 281 ? 21.266 45.375 22.562 1 97.81 281 LEU A O 1
ATOM 2076 N N . GLU A 1 282 ? 22.234 46.969 23.703 1 97.94 282 GLU A N 1
ATOM 2077 C CA . GLU A 1 282 ? 23.438 46.906 22.875 1 97.94 282 GLU A CA 1
ATOM 2078 C C . GLU A 1 282 ? 24.25 45.656 23.172 1 97.94 282 GLU A C 1
ATOM 2080 O O . GLU A 1 282 ? 24.625 44.906 22.266 1 97.94 282 GLU A O 1
ATOM 2085 N N . SER A 1 283 ? 24.453 45.312 24.453 1 97.5 283 SER A N 1
ATOM 2086 C CA . SER A 1 283 ? 25.375 44.281 24.875 1 97.5 283 SER A CA 1
ATOM 2087 C C . SER A 1 283 ? 24.641 42.969 25.188 1 97.5 283 SER A C 1
ATOM 2089 O O . SER A 1 283 ? 25.234 41.906 25.156 1 97.5 283 SER A O 1
ATOM 2091 N N . GLY A 1 284 ? 23.453 43.094 25.609 1 97 284 GLY A N 1
ATOM 2092 C CA . GLY A 1 284 ? 22.703 41.938 26.109 1 97 284 GLY A CA 1
ATOM 2093 C C . GLY A 1 284 ? 22.75 41.812 27.609 1 97 284 GLY A C 1
ATOM 2094 O O . GLY A 1 284 ? 22.078 40.938 28.188 1 97 284 GLY A O 1
ATOM 2095 N N . GLN A 1 285 ? 23.422 42.688 28.312 1 97.75 285 GLN A N 1
ATOM 2096 C CA . GLN A 1 285 ? 23.609 42.594 29.75 1 97.75 285 GLN A CA 1
ATOM 2097 C C . GLN A 1 285 ? 22.719 43.594 30.484 1 97.75 285 GLN A C 1
ATOM 2099 O O . GLN A 1 285 ? 22.938 44.812 30.422 1 97.75 285 GLN A O 1
ATOM 2104 N N . PRO A 1 286 ? 21.766 43.031 31.188 1 97.88 286 PRO A N 1
ATOM 2105 C CA . PRO A 1 286 ? 21.016 43.969 32.062 1 97.88 286 PRO A CA 1
ATOM 2106 C C . PRO A 1 286 ? 21.859 44.5 33.188 1 97.88 286 PRO A C 1
ATOM 2108 O O . PRO A 1 286 ? 22.688 43.812 33.75 1 97.88 286 PRO A O 1
ATOM 2111 N N . LEU A 1 287 ? 21.672 45.75 33.5 1 97.94 287 LEU A N 1
ATOM 2112 C CA . LEU A 1 287 ? 22.328 46.438 34.625 1 97.94 287 LEU A CA 1
ATOM 2113 C C . LEU A 1 287 ? 21.312 46.969 35.594 1 97.94 287 LEU A C 1
ATOM 2115 O O . LEU A 1 287 ? 20.109 47.062 35.281 1 97.94 287 LEU A O 1
ATOM 2119 N N . HIS A 1 288 ? 21.766 47.281 36.75 1 96.94 288 HIS A N 1
ATOM 2120 C CA . HIS A 1 288 ? 20.938 47.938 37.781 1 96.94 288 HIS A CA 1
ATOM 2121 C C . HIS A 1 288 ? 21.703 49.062 38.438 1 96.94 288 HIS A C 1
ATOM 2123 O O . HIS A 1 288 ? 22.906 48.969 38.656 1 96.94 288 HIS A O 1
ATOM 2129 N N . ALA A 1 289 ? 21 50.125 38.688 1 96.62 289 ALA A N 1
ATOM 2130 C CA . ALA A 1 289 ? 21.578 51.281 39.375 1 96.62 289 ALA A CA 1
ATOM 2131 C C . ALA A 1 289 ? 20.922 51.5 40.75 1 96.62 289 ALA A C 1
ATOM 2133 O O . ALA A 1 289 ? 19.703 51.656 40.844 1 96.62 289 ALA A O 1
ATOM 2134 N N . TYR A 1 290 ? 21.75 51.5 41.781 1 96.62 290 TYR A N 1
ATOM 2135 C CA . TYR A 1 290 ? 21.297 51.812 43.156 1 96.62 290 TYR A CA 1
ATOM 2136 C C . TYR A 1 290 ? 21.625 53.25 43.531 1 96.62 290 TYR A C 1
ATOM 2138 O O . TYR A 1 290 ? 22.688 53.75 43.188 1 96.62 290 TYR A O 1
ATOM 2146 N N . ASP A 1 291 ? 20.688 53.875 44.25 1 95.81 291 ASP A N 1
ATOM 2147 C CA . ASP A 1 291 ? 21.078 55.094 44.938 1 95.81 291 ASP A CA 1
ATOM 2148 C C . ASP A 1 291 ? 22.109 54.844 46.031 1 95.81 291 ASP A C 1
ATOM 2150 O O . ASP A 1 291 ? 21.797 54.188 47.031 1 95.81 291 ASP A O 1
ATOM 2154 N N . ALA A 1 292 ? 23.297 55.312 45.844 1 95.81 292 ALA A N 1
ATOM 2155 C CA . ALA A 1 292 ? 24.406 54.969 46.719 1 95.81 292 ALA A CA 1
ATOM 2156 C C . ALA A 1 292 ? 24.125 55.406 48.156 1 95.81 292 ALA A C 1
ATOM 2158 O O . ALA A 1 292 ? 24.547 54.75 49.125 1 95.81 292 ALA A O 1
ATOM 2159 N N . ASP A 1 293 ? 23.375 56.469 48.281 1 94.56 293 ASP A N 1
ATOM 2160 C CA . ASP A 1 293 ? 23.094 57.031 49.594 1 94.56 293 ASP A CA 1
ATOM 2161 C C . ASP A 1 293 ? 22.062 56.219 50.375 1 94.56 293 ASP A C 1
ATOM 2163 O O . ASP A 1 293 ? 21.906 56.344 51.562 1 94.56 293 ASP A O 1
ATOM 2167 N N . ASN A 1 294 ? 21.391 55.406 49.656 1 95.56 294 ASN A N 1
ATOM 2168 C CA . ASN A 1 294 ? 20.328 54.625 50.281 1 95.56 294 ASN A CA 1
ATOM 2169 C C . ASN A 1 294 ? 20.75 53.188 50.469 1 95.56 294 ASN A C 1
ATOM 2171 O O . ASN A 1 294 ? 19.953 52.344 50.938 1 95.56 294 ASN A O 1
ATOM 2175 N N . VAL A 1 295 ? 21.938 52.812 50.031 1 96.62 295 VAL A N 1
ATOM 2176 C CA . VAL A 1 295 ? 22.484 51.469 50.281 1 96.62 295 VAL A CA 1
ATOM 2177 C C . VAL A 1 295 ? 23.219 51.469 51.625 1 96.62 295 VAL A C 1
ATOM 2179 O O . VAL A 1 295 ? 24.078 52.344 51.875 1 96.62 295 VAL A O 1
ATOM 2182 N N . SER A 1 296 ? 22.859 50.5 52.438 1 95.44 296 SER A N 1
ATOM 2183 C CA . SER A 1 296 ? 23.453 50.469 53.781 1 95.44 296 SER A CA 1
ATOM 2184 C C . SER A 1 296 ? 24.406 49.281 53.906 1 95.44 296 SER A C 1
ATOM 2186 O O . SER A 1 296 ? 24.016 48.125 53.688 1 95.44 296 SER A O 1
ATOM 2188 N N . GLY A 1 297 ? 25.594 49.562 54.219 1 94.56 297 GLY A N 1
ATOM 2189 C CA . GLY A 1 297 ? 26.547 48.5 54.5 1 94.56 297 GLY A CA 1
ATOM 2190 C C . GLY A 1 297 ? 27 47.719 53.281 1 94.56 297 GLY A C 1
ATOM 2191 O O . GLY A 1 297 ? 27.219 48.312 52.219 1 94.56 297 GLY A O 1
ATOM 2192 N N . THR A 1 298 ? 27.188 46.375 53.531 1 96.81 298 THR A N 1
ATOM 2193 C CA . THR A 1 298 ? 27.703 45.469 52.5 1 96.81 298 THR A CA 1
ATOM 2194 C C . THR A 1 298 ? 26.562 44.969 51.625 1 96.81 298 THR A C 1
ATOM 2196 O O . THR A 1 298 ? 25.516 44.594 52.125 1 96.81 298 THR A O 1
ATOM 2199 N N . ILE A 1 299 ? 26.75 45.031 50.281 1 97.5 299 ILE A N 1
ATOM 2200 C CA . ILE A 1 299 ? 25.812 44.375 49.344 1 97.5 299 ILE A CA 1
ATOM 2201 C C . ILE A 1 299 ? 26.016 42.875 49.406 1 97.5 299 ILE A C 1
ATOM 2203 O O . ILE A 1 299 ? 27.125 42.375 49.219 1 97.5 299 ILE A O 1
ATOM 2207 N N . VAL A 1 300 ? 24.969 42.156 49.625 1 97.94 300 VAL A N 1
ATOM 2208 C CA . VAL A 1 300 ? 25.047 40.688 49.781 1 97.94 300 VAL A CA 1
ATOM 2209 C C . VAL A 1 300 ? 24.141 40.031 48.75 1 97.94 300 VAL A C 1
ATOM 2211 O O . VAL A 1 300 ? 22.953 40.375 48.656 1 97.94 300 VAL A O 1
ATOM 2214 N N . VAL A 1 301 ? 24.688 39.125 47.969 1 98.12 301 VAL A N 1
ATOM 2215 C CA . VAL A 1 301 ? 23.906 38.312 47.062 1 98.12 301 VAL A CA 1
ATOM 2216 C C . VAL A 1 301 ? 23.625 36.938 47.688 1 98.12 301 VAL A C 1
ATOM 2218 O O . VAL A 1 301 ? 24.547 36.156 47.906 1 98.12 301 VAL A O 1
ATOM 2221 N N . ARG A 1 302 ? 22.391 36.719 47.969 1 98 302 ARG A N 1
ATOM 2222 C CA . ARG A 1 302 ? 22.047 35.5 48.688 1 98 302 ARG A CA 1
ATOM 2223 C C . ARG A 1 302 ? 20.656 35.031 48.312 1 98 302 ARG A C 1
ATOM 2225 O O . ARG A 1 302 ? 19.906 35.75 47.656 1 98 302 ARG A O 1
ATOM 2232 N N . LYS A 1 303 ? 20.359 33.844 48.812 1 97.69 303 LYS A N 1
ATOM 2233 C CA . LYS A 1 303 ? 18.984 33.344 48.719 1 97.69 303 LYS A CA 1
ATOM 2234 C C . LYS A 1 303 ? 18.078 34.031 49.719 1 97.69 303 LYS A C 1
ATOM 2236 O O . LYS A 1 303 ? 18.531 34.438 50.781 1 97.69 303 LYS A O 1
ATOM 2241 N N . ALA A 1 304 ? 16.875 34.062 49.375 1 97.25 304 ALA A N 1
ATOM 2242 C CA . ALA A 1 304 ? 15.898 34.688 50.281 1 97.25 304 ALA A CA 1
ATOM 2243 C C . ALA A 1 304 ? 15.625 33.812 51.5 1 97.25 304 ALA A C 1
ATOM 2245 O O . ALA A 1 304 ? 15.695 32.594 51.406 1 97.25 304 ALA A O 1
ATOM 2246 N N . HIS A 1 305 ? 15.344 34.5 52.625 1 95.75 305 HIS A N 1
ATOM 2247 C CA . HIS A 1 305 ? 14.898 33.812 53.812 1 95.75 305 HIS A CA 1
ATOM 2248 C C . HIS A 1 305 ? 13.406 33.5 53.75 1 95.75 305 HIS A C 1
ATOM 2250 O O . HIS A 1 305 ? 12.648 34.219 53.094 1 95.75 305 HIS A O 1
ATOM 2256 N N . GLU A 1 306 ? 13.016 32.5 54.406 1 93.69 306 GLU A N 1
ATOM 2257 C CA . GLU A 1 306 ? 11.594 32.156 54.438 1 93.69 306 GLU A CA 1
ATOM 2258 C C . GLU A 1 306 ? 10.766 33.281 55 1 93.69 306 GLU A C 1
ATOM 2260 O O . GLU A 1 306 ? 11.055 33.781 56.094 1 93.69 306 GLU A O 1
ATOM 2265 N N . GLY A 1 307 ? 9.828 33.719 54.312 1 90.12 307 GLY A N 1
ATOM 2266 C CA . GLY A 1 307 ? 8.914 34.75 54.781 1 90.12 307 GLY A CA 1
ATOM 2267 C C . GLY A 1 307 ? 9.445 36.156 54.594 1 90.12 307 GLY A C 1
ATOM 2268 O O . GLY A 1 307 ? 8.797 37.125 54.969 1 90.12 307 GLY A O 1
ATOM 2269 N N . GLU A 1 308 ? 10.625 36.312 54.031 1 95.56 308 GLU A N 1
ATOM 2270 C CA . GLU A 1 308 ? 11.195 37.625 53.75 1 95.56 308 GLU A CA 1
ATOM 2271 C C . GLU A 1 308 ? 10.344 38.406 52.781 1 95.56 308 GLU A C 1
ATOM 2273 O O . GLU A 1 308 ? 9.703 37.812 51.906 1 95.56 308 GLU A O 1
ATOM 2278 N N . HIS A 1 309 ? 10.273 39.719 52.969 1 96.38 309 HIS A N 1
ATOM 2279 C CA . HIS A 1 309 ? 9.477 40.562 52.094 1 96.38 309 HIS A CA 1
ATOM 2280 C C . HIS A 1 309 ? 10.344 41.594 51.375 1 96.38 309 HIS A C 1
ATOM 2282 O O . HIS A 1 309 ? 11.406 41.969 51.875 1 96.38 309 HIS A O 1
ATOM 2288 N N . LEU A 1 310 ? 9.875 42 50.219 1 95.56 310 LEU A N 1
ATOM 2289 C CA . LEU A 1 310 ? 10.547 43.031 49.406 1 95.56 310 LEU A CA 1
ATOM 2290 C C . LEU A 1 310 ? 9.531 43.906 48.719 1 95.56 310 LEU A C 1
ATOM 2292 O O . LEU A 1 310 ? 8.625 43.438 48.031 1 95.56 310 LEU A O 1
ATOM 2296 N N . LEU A 1 311 ? 9.633 45.188 48.969 1 95.38 311 LEU A N 1
ATOM 2297 C CA . LEU A 1 311 ? 8.867 46.156 48.188 1 95.38 311 LEU A CA 1
ATOM 2298 C C . LEU A 1 311 ? 9.586 46.469 46.906 1 95.38 311 LEU A C 1
ATOM 2300 O O . LEU A 1 311 ? 10.664 47.062 46.906 1 95.38 311 LEU A O 1
ATOM 2304 N N . THR A 1 312 ? 8.945 46.062 45.812 1 92.12 312 THR A N 1
ATOM 2305 C CA . THR A 1 312 ? 9.602 46.25 44.531 1 92.12 312 THR A CA 1
ATOM 2306 C C . THR A 1 312 ? 9.242 47.594 43.906 1 92.12 312 THR A C 1
ATOM 2308 O O . THR A 1 312 ? 8.383 48.312 44.438 1 92.12 312 THR A O 1
ATOM 2311 N N . LEU A 1 313 ? 9.891 47.969 42.812 1 87.44 313 LEU A N 1
ATOM 2312 C CA . LEU A 1 313 ? 9.789 49.281 42.188 1 87.44 313 LEU A CA 1
ATOM 2313 C C . LEU A 1 313 ? 8.359 49.531 41.719 1 87.44 313 LEU A C 1
ATOM 2315 O O . LEU A 1 313 ? 7.977 50.688 41.5 1 87.44 313 LEU A O 1
ATOM 2319 N N . ASP A 1 314 ? 7.562 48.531 41.562 1 85.19 314 ASP A N 1
ATOM 2320 C CA . ASP A 1 314 ? 6.172 48.688 41.156 1 85.19 314 ASP A CA 1
ATOM 2321 C C . ASP A 1 314 ? 5.254 48.875 42.344 1 85.19 314 ASP A C 1
ATOM 2323 O O . ASP A 1 314 ? 4.035 48.719 42.25 1 85.19 314 ASP A O 1
ATOM 2327 N N . ASP A 1 315 ? 5.816 49.062 43.469 1 88.88 315 ASP A N 1
ATOM 2328 C CA . ASP A 1 315 ? 5.121 49.344 44.719 1 88.88 315 ASP A CA 1
ATOM 2329 C C . ASP A 1 315 ? 4.305 48.156 45.188 1 88.88 315 ASP A C 1
ATOM 2331 O O . ASP A 1 315 ? 3.229 48.344 45.781 1 88.88 315 ASP A O 1
ATOM 2335 N N . THR A 1 316 ? 4.789 47 44.906 1 92.69 316 THR A N 1
ATOM 2336 C CA . THR A 1 316 ? 4.148 45.781 45.375 1 92.69 316 THR A CA 1
ATOM 2337 C C . THR A 1 316 ? 4.996 45.094 46.438 1 92.69 316 THR A C 1
ATOM 2339 O O . THR A 1 316 ? 6.203 44.906 46.25 1 92.69 316 THR A O 1
ATOM 2342 N N . ASP A 1 317 ? 4.359 44.812 47.5 1 95.19 317 ASP A N 1
ATOM 2343 C CA . ASP A 1 317 ? 5.02 44.062 48.562 1 95.19 317 ASP A CA 1
ATOM 2344 C C . ASP A 1 317 ? 4.969 42.562 48.281 1 95.19 317 ASP A C 1
ATOM 2346 O O . ASP A 1 317 ? 3.889 41.969 48.25 1 95.19 317 ASP A O 1
ATOM 2350 N N . ARG A 1 318 ? 6.066 41.938 48.156 1 94.44 318 ARG A N 1
ATOM 2351 C CA . ARG A 1 318 ? 6.117 40.562 47.719 1 94.44 318 ARG A CA 1
ATOM 2352 C C . ARG A 1 318 ? 6.723 39.656 48.812 1 94.44 318 ARG A C 1
ATOM 2354 O O . ARG A 1 318 ? 7.715 40.031 49.438 1 94.44 318 ARG A O 1
ATOM 2361 N N . THR A 1 319 ? 6.07 38.5 49 1 95.88 319 THR A N 1
ATOM 2362 C CA . THR A 1 319 ? 6.648 37.469 49.844 1 95.88 319 THR A CA 1
ATOM 2363 C C . THR A 1 319 ? 7.613 36.594 49.031 1 95.88 319 THR A C 1
ATOM 2365 O O . THR A 1 319 ? 7.234 36.031 48 1 95.88 319 THR A O 1
ATOM 2368 N N . LEU A 1 320 ? 8.805 36.562 49.469 1 96.5 320 LEU A N 1
ATOM 2369 C CA . LEU A 1 320 ? 9.852 35.875 48.688 1 96.5 320 LEU A CA 1
ATOM 2370 C C . LEU A 1 320 ? 9.898 34.375 49.062 1 96.5 320 LEU A C 1
ATOM 2372 O O . LEU A 1 320 ? 9.422 33.969 50.125 1 96.5 320 LEU A O 1
ATOM 2376 N N . ASP A 1 321 ? 10.406 33.594 48.188 1 95.81 321 ASP A N 1
ATOM 2377 C CA . ASP A 1 321 ? 10.633 32.156 48.312 1 95.81 321 ASP A CA 1
ATOM 2378 C C . ASP A 1 321 ? 12.117 31.859 48.562 1 95.81 321 ASP A C 1
ATOM 2380 O O . ASP A 1 321 ? 12.984 32.5 47.969 1 95.81 321 ASP A O 1
ATOM 2384 N N . PRO A 1 322 ? 12.453 30.859 49.312 1 95.81 322 PRO A N 1
ATOM 2385 C CA . PRO A 1 322 ? 13.852 30.531 49.594 1 95.81 322 PRO A CA 1
ATOM 2386 C C . PRO A 1 322 ? 14.633 30.203 48.312 1 95.81 322 PRO A C 1
ATOM 2388 O O . PRO A 1 322 ? 15.867 30.219 48.312 1 95.81 322 PRO A O 1
ATOM 2391 N N . ASP A 1 323 ? 13.977 29.969 47.312 1 95.44 323 ASP A N 1
ATOM 2392 C CA . ASP A 1 323 ? 14.648 29.703 46.062 1 95.44 323 ASP A CA 1
ATOM 2393 C C . ASP A 1 323 ? 14.953 31 45.281 1 95.44 323 ASP A C 1
ATOM 2395 O O . ASP A 1 323 ? 15.719 31 44.344 1 95.44 323 ASP A O 1
ATOM 2399 N N . ASP A 1 324 ? 14.367 32.031 45.719 1 96.69 324 ASP A N 1
ATOM 2400 C CA . ASP A 1 324 ? 14.617 33.312 45.094 1 96.69 324 ASP A CA 1
ATOM 2401 C C . ASP A 1 324 ? 16.016 33.844 45.438 1 96.69 324 ASP A C 1
ATOM 2403 O O . ASP A 1 324 ? 16.469 33.719 46.562 1 96.69 324 ASP A O 1
ATOM 2407 N N . LEU A 1 325 ? 16.703 34.281 44.438 1 97.75 325 LEU A N 1
ATOM 2408 C CA . LEU A 1 325 ? 17.969 35 44.656 1 97.75 325 LEU A CA 1
ATOM 2409 C C . LEU A 1 325 ? 17.719 36.5 44.844 1 97.75 325 LEU A C 1
ATOM 2411 O O . LEU A 1 325 ? 17.047 37.125 44.062 1 97.75 325 LEU A O 1
ATOM 2415 N N . VAL A 1 326 ? 18.266 37.062 45.969 1 97.94 326 VAL A N 1
ATOM 2416 C CA . VAL A 1 326 ? 18.016 38.469 46.25 1 97.94 326 VAL A CA 1
ATOM 2417 C C . VAL A 1 326 ? 19.344 39.188 46.406 1 97.94 326 VAL A C 1
ATOM 2419 O O . VAL A 1 326 ? 20.375 38.562 46.688 1 97.94 326 VAL A O 1
ATOM 2422 N N . ILE A 1 327 ? 19.391 40.438 46.094 1 97.88 327 ILE A N 1
ATOM 2423 C CA . ILE A 1 327 ? 20.422 41.375 46.5 1 97.88 327 ILE A CA 1
ATOM 2424 C C . ILE A 1 327 ? 20.016 42.094 47.781 1 97.88 327 ILE A C 1
ATOM 2426 O O . ILE A 1 327 ? 18.906 42.625 47.875 1 97.88 327 ILE A O 1
ATOM 2430 N N . ALA A 1 328 ? 20.844 42.031 48.781 1 97.69 328 ALA A N 1
ATOM 2431 C CA . ALA A 1 328 ? 20.5 42.562 50.094 1 97.69 328 ALA A CA 1
ATOM 2432 C C . ALA A 1 328 ? 21.594 43.5 50.594 1 97.69 328 ALA A C 1
ATOM 2434 O O . ALA A 1 328 ? 22.703 43.531 50.062 1 97.69 328 ALA A O 1
ATOM 2435 N N . ASP A 1 329 ? 21.234 44.312 51.5 1 96.56 329 ASP A N 1
ATOM 2436 C CA . ASP A 1 329 ? 22.172 45.062 52.312 1 96.56 329 ASP A CA 1
ATOM 2437 C C . ASP A 1 329 ? 21.844 44.938 53.812 1 96.56 329 ASP A C 1
ATOM 2439 O O . ASP A 1 329 ? 21.234 43.969 54.25 1 96.56 329 ASP A O 1
ATOM 2443 N N . ASP A 1 330 ? 22.219 45.875 54.625 1 94.62 330 ASP A N 1
ATOM 2444 C CA . ASP A 1 330 ? 22.016 45.75 56.062 1 94.62 330 ASP A CA 1
ATOM 2445 C C . ASP A 1 330 ? 20.531 45.906 56.438 1 94.62 330 ASP A C 1
ATOM 2447 O O . ASP A 1 330 ? 20.109 45.5 57.5 1 94.62 330 ASP A O 1
ATOM 2451 N N . SER A 1 331 ? 19.781 46.469 55.562 1 94.56 331 SER A N 1
ATOM 2452 C CA . SER A 1 331 ? 18.375 46.688 55.812 1 94.56 331 SER A CA 1
ATOM 2453 C C . SER A 1 331 ? 17.516 45.531 55.344 1 94.56 331 SER A C 1
ATOM 2455 O O . SER A 1 331 ? 16.328 45.438 55.656 1 94.56 331 SER A O 1
ATOM 2457 N N . GLY A 1 332 ? 18.109 44.625 54.656 1 94.62 332 GLY A N 1
ATOM 2458 C CA . GLY A 1 332 ? 17.391 43.5 54.094 1 94.62 332 GLY A CA 1
ATOM 2459 C C . GLY A 1 332 ? 17.469 43.438 52.562 1 94.62 332 GLY A C 1
ATOM 2460 O O . GLY A 1 332 ? 18.422 43.938 51.969 1 94.62 332 GLY A O 1
ATOM 2461 N N . ALA A 1 333 ? 16.469 42.781 52 1 96.75 333 ALA A N 1
ATOM 2462 C CA . ALA A 1 333 ? 16.453 42.625 50.531 1 96.75 333 ALA A CA 1
ATOM 2463 C C . ALA A 1 333 ? 16.172 43.969 49.844 1 96.75 333 ALA A C 1
ATOM 2465 O O . ALA A 1 333 ? 15.211 44.656 50.219 1 96.75 333 ALA A O 1
ATOM 2466 N N . ILE A 1 334 ? 16.984 44.312 48.875 1 96.31 334 ILE A N 1
ATOM 2467 C CA . ILE A 1 334 ? 16.797 45.562 48.188 1 96.31 334 ILE A CA 1
ATOM 2468 C C . ILE A 1 334 ? 16.531 45.312 46.719 1 96.31 334 ILE A C 1
ATOM 2470 O O . ILE A 1 334 ? 16.438 46.25 45.906 1 96.31 334 ILE A O 1
ATOM 2474 N N . GLY A 1 335 ? 16.469 44.062 46.344 1 95.62 335 GLY A N 1
ATOM 2475 C CA . GLY A 1 335 ? 16.125 43.719 44.969 1 95.62 335 GLY A CA 1
ATOM 2476 C C . GLY A 1 335 ? 16 42.219 44.75 1 95.62 335 GLY A C 1
ATOM 2477 O O . GLY A 1 335 ? 16.578 41.438 45.5 1 95.62 335 GLY A O 1
ATOM 2478 N N . LEU A 1 336 ? 15.258 41.812 43.844 1 95.75 336 LEU A N 1
ATOM 2479 C CA . LEU A 1 336 ? 15.203 40.469 43.312 1 95.75 336 LEU A CA 1
ATOM 2480 C C . LEU A 1 336 ? 16.172 40.281 42.125 1 95.75 336 LEU A C 1
ATOM 2482 O O . LEU A 1 336 ? 15.961 40.844 41.062 1 95.75 336 LEU A O 1
ATOM 2486 N N . ALA A 1 337 ? 17.172 39.5 42.344 1 96 337 ALA A N 1
ATOM 2487 C CA . ALA A 1 337 ? 18.312 39.438 41.438 1 96 337 ALA A CA 1
ATOM 2488 C C . ALA A 1 337 ? 17.875 39.094 40 1 96 337 ALA A C 1
ATOM 2490 O O . ALA A 1 337 ? 17.25 38.062 39.781 1 96 337 ALA A O 1
ATOM 2491 N N . GLY A 1 338 ? 18.188 40 39.094 1 94.81 338 GLY A N 1
ATOM 2492 C CA . GLY A 1 338 ? 17.938 39.75 37.656 1 94.81 338 GLY A CA 1
ATOM 2493 C C . GLY A 1 338 ? 16.484 39.938 37.281 1 94.81 338 GLY A C 1
ATOM 2494 O O . GLY A 1 338 ? 16.109 39.719 36.125 1 94.81 338 GLY A O 1
ATOM 2495 N N . VAL A 1 339 ? 15.609 40.281 38.188 1 94.88 339 VAL A N 1
ATOM 2496 C CA . VAL A 1 339 ? 14.172 40.344 37.938 1 94.88 339 VAL A CA 1
ATOM 2497 C C . VAL A 1 339 ? 13.664 41.781 38.125 1 94.88 339 VAL A C 1
ATOM 2499 O O . VAL A 1 339 ? 13.141 42.375 37.156 1 94.88 339 VAL A O 1
ATOM 2502 N N . MET A 1 340 ? 13.836 42.25 39.312 1 93.38 340 MET A N 1
ATOM 2503 C CA . MET A 1 340 ? 13.344 43.594 39.594 1 93.38 340 MET A CA 1
ATOM 2504 C C . MET A 1 340 ? 14.008 44.188 40.812 1 93.38 340 MET A C 1
ATOM 2506 O O . MET A 1 340 ? 14.258 43.469 41.812 1 93.38 340 MET A O 1
ATOM 2510 N N . GLY A 1 341 ? 14.234 45.562 40.781 1 91.75 341 GLY A N 1
ATOM 2511 C CA . GLY A 1 341 ? 14.836 46.25 41.906 1 91.75 341 GLY A CA 1
ATOM 2512 C C . GLY A 1 341 ? 13.852 46.562 43 1 91.75 341 GLY A C 1
ATOM 2513 O O . GLY A 1 341 ? 12.641 46.5 42.812 1 91.75 341 GLY A O 1
ATOM 2514 N N . GLY A 1 342 ? 14.367 46.844 44.094 1 93.25 342 GLY A N 1
ATOM 2515 C CA . GLY A 1 342 ? 13.578 47.25 45.25 1 93.25 342 GLY A CA 1
ATOM 2516 C C . GLY A 1 342 ? 13.336 48.75 45.312 1 93.25 342 GLY A C 1
ATOM 2517 O O . GLY A 1 342 ? 14.156 49.531 44.844 1 93.25 342 GLY A O 1
ATOM 2518 N N . ALA A 1 343 ? 12.32 49.156 45.969 1 93.19 343 ALA A N 1
ATOM 2519 C CA . ALA A 1 343 ? 11.922 50.562 46.031 1 93.19 343 ALA A CA 1
ATOM 2520 C C . ALA A 1 343 ? 12.859 51.344 46.969 1 93.19 343 ALA A C 1
ATOM 2522 O O . ALA A 1 343 ? 13.109 52.531 46.75 1 93.19 343 ALA A O 1
ATOM 2523 N N . ALA A 1 344 ? 13.508 50.719 47.906 1 93 344 ALA A N 1
ATOM 2524 C CA . ALA A 1 344 ? 14.273 51.375 48.969 1 93 344 ALA A CA 1
ATOM 2525 C C . ALA A 1 344 ? 15.539 52.031 48.406 1 93 344 ALA A C 1
ATOM 2527 O O . ALA A 1 344 ? 16.031 53 48.969 1 93 344 ALA A O 1
ATOM 2528 N N . THR A 1 345 ? 16.047 51.531 47.344 1 93.69 345 THR A N 1
ATOM 2529 C CA . THR A 1 345 ? 17.312 52 46.812 1 93.69 345 THR A CA 1
ATOM 2530 C C . THR A 1 345 ? 17.141 52.531 45.406 1 93.69 345 THR A C 1
ATOM 2532 O O . THR A 1 345 ? 18.125 52.625 44.656 1 93.69 345 THR A O 1
ATOM 2535 N N . GLU A 1 346 ? 15.984 52.844 45.031 1 92.56 346 GLU A N 1
ATOM 2536 C CA . GLU A 1 346 ? 15.68 53.312 43.688 1 92.56 346 GLU A CA 1
ATOM 2537 C C . GLU A 1 346 ? 16.297 54.688 43.406 1 92.56 346 GLU A C 1
ATOM 2539 O O . GLU A 1 346 ? 16.406 55.5 44.312 1 92.56 346 GLU A O 1
ATOM 2544 N N . VAL A 1 347 ? 16.672 54.844 42.219 1 90.88 347 VAL A N 1
ATOM 2545 C CA . VAL A 1 347 ? 17.172 56.125 41.75 1 90.88 347 VAL A CA 1
ATOM 2546 C C . VAL A 1 347 ? 16.016 57.125 41.656 1 90.88 347 VAL A C 1
ATOM 2548 O O . VAL A 1 347 ? 14.977 56.812 41.062 1 90.88 347 VAL A O 1
ATOM 2551 N N . THR A 1 348 ? 16.156 58.219 42.281 1 87.25 348 THR A N 1
ATOM 2552 C CA . THR A 1 348 ? 15.148 59.281 42.25 1 87.25 348 THR A CA 1
ATOM 2553 C C . THR A 1 348 ? 15.703 60.562 41.594 1 87.25 348 THR A C 1
ATOM 2555 O O . THR A 1 348 ? 16.859 60.594 41.188 1 87.25 348 THR A O 1
ATOM 2558 N N . ALA A 1 349 ? 14.945 61.562 41.562 1 83.38 349 ALA A N 1
ATOM 2559 C CA . ALA A 1 349 ? 15.352 62.844 40.969 1 83.38 349 ALA A CA 1
ATOM 2560 C C . ALA A 1 349 ? 16.422 63.531 41.812 1 83.38 349 ALA A C 1
ATOM 2562 O O . ALA A 1 349 ? 17.141 64.375 41.344 1 83.38 349 ALA A O 1
ATOM 2563 N N . GLU A 1 350 ? 16.578 63.094 43.062 1 86.19 350 GLU A N 1
ATOM 2564 C CA . GLU A 1 350 ? 17.516 63.719 44 1 86.19 350 GLU A CA 1
ATOM 2565 C C . GLU A 1 350 ? 18.844 62.969 44.031 1 86.19 350 GLU A C 1
ATOM 2567 O O . GLU A 1 350 ? 19.797 63.406 44.656 1 86.19 350 GLU A O 1
ATOM 2572 N N . THR A 1 351 ? 18.906 61.906 43.344 1 91 351 THR A N 1
ATOM 2573 C CA . THR A 1 351 ? 20.094 61.062 43.406 1 91 351 THR A CA 1
ATOM 2574 C C . THR A 1 351 ? 21.281 61.688 42.688 1 91 351 THR A C 1
ATOM 2576 O O . THR A 1 351 ? 21.141 62.188 41.562 1 91 351 THR A O 1
ATOM 2579 N N . THR A 1 352 ? 22.438 61.719 43.375 1 91.69 352 THR A N 1
ATOM 2580 C CA . THR A 1 352 ? 23.625 62.281 42.75 1 91.69 352 THR A CA 1
ATOM 2581 C C . THR A 1 352 ? 24.734 61.25 42.656 1 91.69 352 THR A C 1
ATOM 2583 O O . THR A 1 352 ? 25.719 61.469 41.938 1 91.69 352 THR A O 1
ATOM 2586 N N . SER A 1 353 ? 24.641 60.25 43.469 1 95.56 353 SER A N 1
ATOM 2587 C CA . SER A 1 353 ? 25.609 59.156 43.469 1 95.56 353 SER A CA 1
ATOM 2588 C C . SER A 1 353 ? 24.906 57.812 43.344 1 95.56 353 SER A C 1
ATOM 2590 O O . SER A 1 353 ? 23.875 57.594 43.969 1 95.56 353 SER A O 1
ATOM 2592 N N . ILE A 1 354 ? 25.5 57 42.469 1 96.88 354 ILE A N 1
ATOM 2593 C CA . ILE A 1 354 ? 24.859 55.688 42.281 1 96.88 354 ILE A CA 1
ATOM 2594 C C . ILE A 1 354 ? 25.922 54.594 42.375 1 96.88 354 ILE A C 1
ATOM 2596 O O . ILE A 1 354 ? 27.125 54.875 42.312 1 96.88 354 ILE A O 1
ATOM 2600 N N . ILE A 1 355 ? 25.5 53.344 42.562 1 97.69 355 ILE A N 1
ATOM 2601 C CA . ILE A 1 355 ? 26.281 52.125 42.375 1 97.69 355 ILE A CA 1
ATOM 2602 C C . ILE A 1 355 ? 25.734 51.312 41.219 1 97.69 355 ILE A C 1
ATOM 2604 O O . ILE A 1 355 ? 24.594 50.844 41.25 1 97.69 355 ILE A O 1
ATOM 2608 N N . LEU A 1 356 ? 26.516 51.188 40.188 1 97.69 356 LEU A N 1
ATOM 2609 C CA . LEU A 1 356 ? 26.125 50.375 39.031 1 97.69 356 LEU A CA 1
ATOM 2610 C C . LEU A 1 356 ? 26.438 48.906 39.25 1 97.69 356 LEU A C 1
ATOM 2612 O O . LEU A 1 356 ? 27.547 48.562 39.625 1 97.69 356 LEU A O 1
ATOM 2616 N N . GLU A 1 357 ? 25.469 48.156 39 1 97.94 357 GLU A N 1
ATOM 2617 C CA . GLU A 1 357 ? 25.594 46.719 39.156 1 97.94 357 GLU A CA 1
ATOM 2618 C C . GLU A 1 357 ? 25.656 46.031 37.781 1 97.94 357 GLU A C 1
ATOM 2620 O O . GLU A 1 357 ? 24.812 46.281 36.938 1 97.94 357 GLU A O 1
ATOM 2625 N N . GLY A 1 358 ? 26.609 45.188 37.531 1 97.69 358 GLY A N 1
ATOM 2626 C CA . GLY A 1 358 ? 26.656 44.125 36.531 1 97.69 358 GLY A CA 1
ATOM 2627 C C . GLY A 1 358 ? 26.906 42.75 37.094 1 97.69 358 GLY A C 1
ATOM 2628 O O . GLY A 1 358 ? 27.734 42.562 38 1 97.69 358 GLY A O 1
ATOM 2629 N N . ALA A 1 359 ? 26.031 41.812 36.656 1 97.81 359 ALA A N 1
ATOM 2630 C CA . ALA A 1 359 ? 26.156 40.5 37.281 1 97.81 359 ALA A CA 1
ATOM 2631 C C . ALA A 1 359 ? 25.812 39.406 36.281 1 97.81 359 ALA A C 1
ATOM 2633 O O . ALA A 1 359 ? 25.219 39.656 35.219 1 97.81 359 ALA A O 1
ATOM 2634 N N . HIS A 1 360 ? 26.234 38.219 36.625 1 97 360 HIS A N 1
ATOM 2635 C CA . HIS A 1 360 ? 25.844 37 35.938 1 97 360 HIS A CA 1
ATOM 2636 C C . HIS A 1 360 ? 25.094 36.062 36.844 1 97 360 HIS A C 1
ATOM 2638 O O . HIS A 1 360 ? 25.672 35.469 37.781 1 97 360 HIS A O 1
ATOM 2644 N N . PHE A 1 361 ? 23.828 35.906 36.594 1 97.44 361 PHE A N 1
ATOM 2645 C CA . PHE A 1 361 ? 22.953 35.094 37.438 1 97.44 361 PHE A CA 1
ATOM 2646 C C . PHE A 1 361 ? 22.594 33.812 36.688 1 97.44 361 PHE A C 1
ATOM 2648 O O . PHE A 1 361 ? 22.531 33.781 35.469 1 97.44 361 PHE A O 1
ATOM 2655 N N . ASP A 1 362 ? 22.328 32.812 37.438 1 95.38 362 ASP A N 1
ATOM 2656 C CA . ASP A 1 362 ? 21.891 31.547 36.875 1 95.38 362 ASP A CA 1
ATOM 2657 C C . ASP A 1 362 ? 20.531 31.688 36.188 1 95.38 362 ASP A C 1
ATOM 2659 O O . ASP A 1 362 ? 19.562 32.094 36.812 1 95.38 362 ASP A O 1
ATOM 2663 N N . PRO A 1 363 ? 20.5 31.328 34.906 1 93.75 363 PRO A N 1
ATOM 2664 C CA . PRO A 1 363 ? 19.281 31.531 34.125 1 93.75 363 PRO A CA 1
ATOM 2665 C C . PRO A 1 363 ? 18.062 30.828 34.719 1 93.75 363 PRO A C 1
ATOM 2667 O O . PRO A 1 363 ? 16.969 31.391 34.719 1 93.75 363 PRO A O 1
ATOM 2670 N N . MET A 1 364 ? 18.203 29.672 35.25 1 93.69 364 MET A N 1
ATOM 2671 C CA . MET A 1 364 ? 17.062 28.906 35.75 1 93.69 364 MET A CA 1
ATOM 2672 C C . MET A 1 364 ? 16.516 29.5 37.031 1 93.69 364 MET A C 1
ATOM 2674 O O . MET A 1 364 ? 15.312 29.484 37.25 1 93.69 364 MET A O 1
ATOM 2678 N N . THR A 1 365 ? 17.375 30 37.844 1 95.38 365 THR A N 1
ATOM 2679 C CA . THR A 1 365 ? 16.969 30.672 39.062 1 95.38 365 THR A CA 1
ATOM 2680 C C . THR A 1 365 ? 16.141 31.906 38.75 1 95.38 365 THR A C 1
ATOM 2682 O O . THR A 1 365 ? 15.078 32.125 39.344 1 95.38 365 THR A O 1
ATOM 2685 N N . VAL A 1 366 ? 16.578 32.625 37.812 1 95.5 366 VAL A N 1
ATOM 2686 C CA . VAL A 1 366 ? 15.867 33.844 37.406 1 95.5 366 VAL A CA 1
ATOM 2687 C C . VAL A 1 366 ? 14.531 33.469 36.75 1 95.5 366 VAL A C 1
ATOM 2689 O O . VAL A 1 366 ? 13.5 34.062 37.062 1 95.5 366 VAL A O 1
ATOM 2692 N N . ALA A 1 367 ? 14.562 32.469 35.938 1 94.5 367 ALA A N 1
ATOM 2693 C CA . ALA A 1 367 ? 13.352 32 35.25 1 94.5 367 ALA A CA 1
ATOM 2694 C C . ALA A 1 367 ? 12.273 31.594 36.25 1 94.5 367 ALA A C 1
ATOM 2696 O O . ALA A 1 367 ? 11.117 32 36.125 1 94.5 367 ALA A O 1
ATOM 2697 N N . ARG A 1 368 ? 12.602 30.844 37.25 1 95.12 368 ARG A N 1
ATOM 2698 C CA . ARG A 1 368 ? 11.648 30.406 38.25 1 95.12 368 ARG A CA 1
ATOM 2699 C C . ARG A 1 368 ? 11.109 31.578 39.062 1 95.12 368 ARG A C 1
ATOM 2701 O O . ARG A 1 368 ? 9.914 31.641 39.375 1 95.12 368 ARG A O 1
ATOM 2708 N N . ALA A 1 369 ? 11.906 32.531 39.344 1 94.31 369 ALA A N 1
ATOM 2709 C CA . ALA A 1 369 ? 11.523 33.688 40.156 1 94.31 369 ALA A CA 1
ATOM 2710 C C . ALA A 1 369 ? 10.5 34.562 39.438 1 94.31 369 ALA A C 1
ATOM 2712 O O . ALA A 1 369 ? 9.469 34.938 40 1 94.31 369 ALA A O 1
ATOM 2713 N N . TYR A 1 370 ? 10.82 34.875 38.188 1 92.38 370 TYR A N 1
ATOM 2714 C CA . TYR A 1 370 ? 9.914 35.812 37.531 1 92.38 370 TYR A CA 1
ATOM 2715 C C . TYR A 1 370 ? 8.578 35.125 37.219 1 92.38 370 TYR A C 1
ATOM 2717 O O . TYR A 1 370 ? 7.535 35.781 37.188 1 92.38 370 TYR A O 1
ATOM 2725 N N . ARG A 1 371 ? 8.617 33.812 36.938 1 92.19 371 ARG A N 1
ATOM 2726 C CA . ARG A 1 371 ? 7.355 33.125 36.75 1 92.19 371 ARG A CA 1
ATOM 2727 C C . ARG A 1 371 ? 6.547 33.062 38.031 1 92.19 371 ARG A C 1
ATOM 2729 O O . ARG A 1 371 ? 5.336 33.312 38.031 1 92.19 371 ARG A O 1
ATOM 2736 N N . ARG A 1 372 ? 7.203 32.781 39.156 1 93.25 372 ARG A N 1
ATOM 2737 C CA . ARG A 1 372 ? 6.566 32.719 40.469 1 93.25 372 ARG A CA 1
ATOM 2738 C C . ARG A 1 372 ? 5.934 34.031 40.844 1 93.25 372 ARG A C 1
ATOM 2740 O O . ARG A 1 372 ? 4.801 34.094 41.312 1 93.25 372 ARG A O 1
ATOM 2747 N N . HIS A 1 373 ? 6.602 35.094 40.531 1 93.19 373 HIS A N 1
ATOM 2748 C CA . HIS A 1 373 ? 6.152 36.438 40.969 1 93.19 373 HIS A CA 1
ATOM 2749 C C . HIS A 1 373 ? 5.43 37.156 39.812 1 93.19 373 HIS A C 1
ATOM 2751 O O . HIS A 1 373 ? 4.996 38.281 39.969 1 93.19 373 HIS A O 1
ATOM 2757 N N . LYS A 1 374 ? 5.355 36.531 38.562 1 90.69 374 LYS A N 1
ATOM 2758 C CA . LYS A 1 374 ? 4.688 37.062 37.375 1 90.69 374 LYS A CA 1
ATOM 2759 C C . LYS A 1 374 ? 5.258 38.438 37 1 90.69 374 LYS A C 1
ATOM 2761 O O . LYS A 1 374 ? 4.504 39.375 36.781 1 90.69 374 LYS A O 1
ATOM 2766 N N . LEU A 1 375 ? 6.594 38.531 37 1 89.38 375 LEU A N 1
ATOM 2767 C CA . LEU A 1 375 ? 7.289 39.781 36.719 1 89.38 375 LEU A CA 1
ATOM 2768 C C . LEU A 1 375 ? 8.172 39.688 35.5 1 89.38 375 LEU A C 1
ATOM 2770 O O . LEU A 1 375 ? 9.398 39.781 35.594 1 89.38 375 LEU A O 1
ATOM 2774 N N . GLY A 1 376 ? 7.52 39.5 34.406 1 87.31 376 GLY A N 1
ATOM 2775 C CA . GLY A 1 376 ? 8.312 39.5 33.188 1 87.31 376 GLY A CA 1
ATOM 2776 C C . GLY A 1 376 ? 8.82 40.875 32.781 1 87.31 376 GLY A C 1
ATOM 2777 O O . GLY A 1 376 ? 8.07 41.844 32.812 1 87.31 376 GLY A O 1
ATOM 2778 N N . SER A 1 377 ? 10.18 41 32.656 1 88.56 377 SER A N 1
ATOM 2779 C CA . SER A 1 377 ? 10.805 42.25 32.25 1 88.56 377 SER A CA 1
ATOM 2780 C C . SER A 1 377 ? 11.844 42 31.156 1 88.56 377 SER A C 1
ATOM 2782 O O . SER A 1 377 ? 12.156 40.844 30.828 1 88.56 377 SER A O 1
ATOM 2784 N N . GLU A 1 378 ? 12.328 43.062 30.625 1 92.12 378 GLU A N 1
ATOM 2785 C CA . GLU A 1 378 ? 13.391 42.938 29.625 1 92.12 378 GLU A CA 1
ATOM 2786 C C . GLU A 1 378 ? 14.648 42.312 30.219 1 92.12 378 GLU A C 1
ATOM 2788 O O . GLU A 1 378 ? 15.32 41.531 29.562 1 92.12 378 GLU A O 1
ATOM 2793 N N . ALA A 1 379 ? 14.867 42.656 31.391 1 93.62 379 ALA A N 1
ATOM 2794 C CA . ALA A 1 379 ? 16.047 42.125 32.062 1 93.62 379 ALA A CA 1
ATOM 2795 C C . ALA A 1 379 ? 15.898 40.625 32.344 1 93.62 379 ALA A C 1
ATOM 2797 O O . ALA A 1 379 ? 16.781 39.844 32 1 93.62 379 ALA A O 1
ATOM 2798 N N . SER A 1 380 ? 14.805 40.281 32.938 1 94.88 380 SER A N 1
ATOM 2799 C CA . SER A 1 380 ? 14.602 38.906 33.312 1 94.88 380 SER A CA 1
ATOM 2800 C C . SER A 1 380 ? 14.594 38 32.094 1 94.88 380 SER A C 1
ATOM 2802 O O . SER A 1 380 ? 15.102 36.875 32.125 1 94.88 380 SER A O 1
ATOM 2804 N N . ARG A 1 381 ? 14.047 38.438 30.969 1 93 381 ARG A N 1
ATOM 2805 C CA . ARG A 1 381 ? 14.016 37.656 29.734 1 93 381 ARG A CA 1
ATOM 2806 C C . ARG A 1 381 ? 15.422 37.375 29.234 1 93 381 ARG A C 1
ATOM 2808 O O . ARG A 1 381 ? 15.695 36.281 28.734 1 93 381 ARG A O 1
ATOM 2815 N N . ARG A 1 382 ? 16.25 38.312 29.328 1 95.62 382 ARG A N 1
ATOM 2816 C CA . ARG A 1 382 ? 17.625 38.156 28.875 1 95.62 382 ARG A CA 1
ATOM 2817 C C . ARG A 1 382 ? 18.391 37.219 29.797 1 95.62 382 ARG A C 1
ATOM 2819 O O . ARG A 1 382 ? 19.109 36.312 29.344 1 95.62 382 ARG A O 1
ATOM 2826 N N . PHE A 1 383 ? 18.219 37.375 31.078 1 95.81 383 PHE A N 1
ATOM 2827 C CA . PHE A 1 383 ? 18.922 36.5 32.031 1 95.81 383 PHE A CA 1
ATOM 2828 C C . PHE A 1 383 ? 18.453 35.062 31.891 1 95.81 383 PHE A C 1
ATOM 2830 O O . PHE A 1 383 ? 19.266 34.156 31.984 1 95.81 383 PHE A O 1
ATOM 2837 N N . GLU A 1 384 ? 17.203 34.906 31.672 1 93.56 384 GLU A N 1
ATOM 2838 C CA . GLU A 1 384 ? 16.656 33.562 31.516 1 93.56 384 GLU A CA 1
ATOM 2839 C C . GLU A 1 384 ? 17.281 32.844 30.312 1 93.56 384 GLU A C 1
ATOM 2841 O O . GLU A 1 384 ? 17.516 31.641 30.359 1 93.56 384 GLU A O 1
ATOM 2846 N N . ARG A 1 385 ? 17.547 33.562 29.281 1 91.44 385 ARG A N 1
ATOM 2847 C CA . ARG A 1 385 ? 18.047 32.969 28.047 1 91.44 385 ARG A CA 1
ATOM 2848 C C . ARG A 1 385 ? 19.562 32.875 28.047 1 91.44 385 ARG A C 1
ATOM 2850 O O . ARG A 1 385 ? 20.172 32.281 27.141 1 91.44 385 ARG A O 1
ATOM 2857 N N . GLY A 1 386 ? 20.156 33.5 29.078 1 91.19 386 GLY A N 1
ATOM 2858 C CA . GLY A 1 386 ? 21.609 33.438 29.234 1 91.19 386 GLY A CA 1
ATOM 2859 C C . GLY A 1 386 ? 22.312 34.688 28.75 1 91.19 386 GLY A C 1
ATOM 2860 O O . GLY A 1 386 ? 22.125 35.094 27.594 1 91.19 386 GLY A O 1
ATOM 2861 N N . VAL A 1 387 ? 23.047 35.25 29.594 1 94.31 387 VAL A N 1
ATOM 2862 C CA . VAL A 1 387 ? 23.828 36.438 29.281 1 94.31 387 VAL A CA 1
ATOM 2863 C C . VAL A 1 387 ? 25.312 36.094 29.266 1 94.31 387 VAL A C 1
ATOM 2865 O O . VAL A 1 387 ? 25.75 35.156 29.938 1 94.31 387 VAL A O 1
ATOM 2868 N N . ASP A 1 388 ? 26.094 36.812 28.438 1 95.56 388 ASP A N 1
ATOM 2869 C CA . ASP A 1 388 ? 27.531 36.656 28.391 1 95.56 388 ASP A CA 1
ATOM 2870 C C . ASP A 1 388 ? 28.188 37.125 29.703 1 95.56 388 ASP A C 1
ATOM 2872 O O . ASP A 1 388 ? 28.125 38.281 30.047 1 95.56 388 ASP A O 1
ATOM 2876 N N . PRO A 1 389 ? 28.844 36.25 30.359 1 95.06 389 PRO A N 1
ATOM 2877 C CA . PRO A 1 389 ? 29.391 36.594 31.672 1 95.06 389 PRO A CA 1
ATOM 2878 C C . PRO A 1 389 ? 30.469 37.688 31.594 1 95.06 389 PRO A C 1
ATOM 2880 O O . PRO A 1 389 ? 30.672 38.438 32.531 1 95.06 389 PRO A O 1
ATOM 2883 N N . ILE A 1 390 ? 31.125 37.812 30.5 1 94.69 390 ILE A N 1
ATOM 2884 C CA . ILE A 1 390 ? 32.156 38.812 30.359 1 94.69 390 ILE A CA 1
ATOM 2885 C C . ILE A 1 390 ? 31.547 40.219 30.344 1 94.69 390 ILE A C 1
ATOM 2887 O O . ILE A 1 390 ? 32.156 41.188 30.781 1 94.69 390 ILE A O 1
ATOM 2891 N N . CYS A 1 391 ? 30.312 40.281 29.969 1 95.56 391 CYS A N 1
ATOM 2892 C CA . CYS A 1 391 ? 29.656 41.562 29.781 1 95.56 391 CYS A CA 1
ATOM 2893 C C . CYS A 1 391 ? 29.234 42.156 31.109 1 95.56 391 CYS A C 1
ATOM 2895 O O . CYS A 1 391 ? 28.922 43.375 31.203 1 95.56 391 CYS A O 1
ATOM 2897 N N . ALA A 1 392 ? 29.219 41.406 32.188 1 95.94 392 ALA A N 1
ATOM 2898 C CA . ALA A 1 392 ? 28.906 41.969 33.5 1 95.94 392 ALA A CA 1
ATOM 2899 C C . ALA A 1 392 ? 29.828 43.156 33.781 1 95.94 392 ALA A C 1
ATOM 2901 O O . ALA A 1 392 ? 29.359 44.219 34.188 1 95.94 392 ALA A O 1
ATOM 2902 N N . HIS A 1 393 ? 31.047 43 33.531 1 97.06 393 HIS A N 1
ATOM 2903 C CA . HIS A 1 393 ? 32 44.062 33.781 1 97.06 393 HIS A CA 1
ATOM 2904 C C . HIS A 1 393 ? 32.031 45.062 32.656 1 97.06 393 HIS A C 1
ATOM 2906 O O . HIS A 1 393 ? 31.859 46.281 32.906 1 97.06 393 HIS A O 1
ATOM 2912 N N . THR A 1 394 ? 32.125 44.625 31.453 1 97.12 394 THR A N 1
ATOM 2913 C CA . THR A 1 394 ? 32.344 45.531 30.312 1 97.12 394 THR A CA 1
ATOM 2914 C C . THR A 1 394 ? 31.125 46.406 30.109 1 97.12 394 THR A C 1
ATOM 2916 O O . THR A 1 394 ? 31.266 47.594 29.75 1 97.12 394 THR A O 1
ATOM 2919 N N . ALA A 1 395 ? 29.984 45.906 30.328 1 97.88 395 ALA A N 1
ATOM 2920 C CA . ALA A 1 395 ? 28.766 46.688 30.188 1 97.88 395 ALA A CA 1
ATOM 2921 C C . ALA A 1 395 ? 28.688 47.75 31.297 1 97.88 395 ALA A C 1
ATOM 2923 O O . ALA A 1 395 ? 28.281 48.906 31.031 1 97.88 395 ALA A O 1
ATOM 2924 N N . ALA A 1 396 ? 28.984 47.406 32.5 1 97.88 396 ALA A N 1
ATOM 2925 C CA . ALA A 1 396 ? 28.984 48.344 33.625 1 97.88 396 ALA A CA 1
ATOM 2926 C C . ALA A 1 396 ? 29.953 49.5 33.344 1 97.88 396 ALA A C 1
ATOM 2928 O O . ALA A 1 396 ? 29.625 50.656 33.562 1 97.88 396 ALA A O 1
ATOM 2929 N N . VAL A 1 397 ? 31.062 49.156 32.844 1 97.31 397 VAL A N 1
ATOM 2930 C CA . VAL A 1 397 ? 32.062 50.188 32.531 1 97.31 397 VAL A CA 1
ATOM 2931 C C . VAL A 1 397 ? 31.562 51.094 31.406 1 97.31 397 VAL A C 1
ATOM 2933 O O . VAL A 1 397 ? 31.672 52.312 31.484 1 97.31 397 VAL A O 1
ATOM 2936 N N . ARG A 1 398 ? 31.016 50.5 30.391 1 97.5 398 ARG A N 1
ATOM 2937 C CA . ARG A 1 398 ? 30.469 51.281 29.281 1 97.5 398 ARG A CA 1
ATOM 2938 C C . ARG A 1 398 ? 29.391 52.219 29.75 1 97.5 398 ARG A C 1
ATOM 2940 O O . ARG A 1 398 ? 29.359 53.406 29.359 1 97.5 398 ARG A O 1
ATOM 2947 N N . ALA A 1 399 ? 28.531 51.75 30.609 1 98.19 399 ALA A N 1
ATOM 2948 C CA . ALA A 1 399 ? 27.469 52.594 31.141 1 98.19 399 ALA A CA 1
ATOM 2949 C C . ALA A 1 399 ? 28.047 53.75 31.969 1 98.19 399 ALA A C 1
ATOM 2951 O O . ALA A 1 399 ? 27.625 54.906 31.828 1 98.19 399 ALA A O 1
ATOM 2952 N N . ALA A 1 400 ? 29.031 53.469 32.75 1 97.75 400 ALA A N 1
ATOM 2953 C CA . ALA A 1 400 ? 29.688 54.5 33.594 1 97.75 400 ALA A CA 1
ATOM 2954 C C . ALA A 1 400 ? 30.344 55.562 32.719 1 97.75 400 ALA A C 1
ATOM 2956 O O . ALA A 1 400 ? 30.297 56.75 33.031 1 97.75 400 ALA A O 1
ATOM 2957 N N . GLU A 1 401 ? 30.891 55.156 31.656 1 96.94 401 GLU A N 1
ATOM 2958 C CA . GLU A 1 401 ? 31.516 56.062 30.719 1 96.94 401 GLU A CA 1
ATOM 2959 C C . GLU A 1 401 ? 30.484 57 30.109 1 96.94 401 GLU A C 1
ATOM 2961 O O . GLU A 1 401 ? 30.734 58.219 29.969 1 96.94 401 GLU A O 1
ATOM 2966 N N . LEU A 1 402 ? 29.391 56.469 29.734 1 96.81 402 LEU A N 1
ATOM 2967 C CA . LEU A 1 402 ? 28.344 57.281 29.156 1 96.81 402 LEU A CA 1
ATOM 2968 C C . LEU A 1 402 ? 27.781 58.25 30.172 1 96.81 402 LEU A C 1
ATOM 2970 O O . LEU A 1 402 ? 27.5 59.406 29.844 1 96.81 402 LEU A O 1
ATOM 2974 N N . LEU A 1 403 ? 27.641 57.781 31.406 1 96.62 403 LEU A N 1
ATOM 2975 C CA . LEU A 1 403 ? 27.156 58.656 32.469 1 96.62 403 LEU A CA 1
ATOM 2976 C C . LEU A 1 403 ? 28.156 59.781 32.75 1 96.62 403 LEU A C 1
ATOM 2978 O O . LEU A 1 403 ? 27.766 60.906 33.062 1 96.62 403 LEU A O 1
ATOM 2982 N N . ALA A 1 404 ? 29.406 59.469 32.688 1 96.12 404 ALA A N 1
ATOM 2983 C CA . ALA A 1 404 ? 30.438 60.469 32.844 1 96.12 404 ALA A CA 1
ATOM 2984 C C . ALA A 1 404 ? 30.406 61.5 31.703 1 96.12 404 ALA A C 1
ATOM 2986 O O . ALA A 1 404 ? 30.469 62.719 31.938 1 96.12 404 ALA A O 1
ATOM 2987 N N . GLN A 1 405 ? 30.25 61.031 30.594 1 94.69 405 GLN A N 1
ATOM 2988 C CA . GLN A 1 405 ? 30.297 61.875 29.391 1 94.69 405 GLN A CA 1
ATOM 2989 C C . GLN A 1 405 ? 29.078 62.781 29.328 1 94.69 405 GLN A C 1
ATOM 2991 O O . GLN A 1 405 ? 29.219 64 29.047 1 94.69 405 GLN A O 1
ATOM 2996 N N . TYR A 1 406 ? 27.938 62.281 29.688 1 93.25 406 TYR A N 1
ATOM 2997 C CA . TYR A 1 406 ? 26.719 63.062 29.422 1 93.25 406 TYR A CA 1
ATOM 2998 C C . TYR A 1 406 ? 26.109 63.562 30.719 1 93.25 406 TYR A C 1
ATOM 3000 O O . TYR A 1 406 ? 25.297 64.5 30.703 1 93.25 406 TYR A O 1
ATOM 3008 N N . GLY A 1 407 ? 26.469 62.969 31.844 1 92.19 407 GLY A N 1
ATOM 3009 C CA . GLY A 1 407 ? 25.922 63.406 33.125 1 92.19 407 GLY A CA 1
ATOM 3010 C C . GLY A 1 407 ? 26.953 64.125 34 1 92.19 407 GLY A C 1
ATOM 3011 O O . GLY A 1 407 ? 26.641 64.562 35.094 1 92.19 407 GLY A O 1
ATOM 3012 N N . GLY A 1 408 ? 28.172 64.188 33.5 1 92.62 408 GLY A N 1
ATOM 3013 C CA . GLY A 1 408 ? 29.219 64.875 34.25 1 92.62 408 GLY A CA 1
ATOM 3014 C C . GLY A 1 408 ? 29.656 64.125 35.5 1 92.62 408 GLY A C 1
ATOM 3015 O O . GLY A 1 408 ? 30.188 64.688 36.438 1 92.62 408 GLY A O 1
ATOM 3016 N N . ALA A 1 409 ? 29.5 62.906 35.562 1 93.75 409 ALA A N 1
ATOM 3017 C CA . ALA A 1 409 ? 29.781 62.094 36.75 1 93.75 409 ALA A CA 1
ATOM 3018 C C . ALA A 1 409 ? 31.25 61.719 36.812 1 93.75 409 ALA A C 1
ATOM 3020 O O . ALA A 1 409 ? 31.969 61.844 35.812 1 93.75 409 ALA A O 1
ATOM 3021 N N . THR A 1 410 ? 31.703 61.344 37.969 1 96.38 410 THR A N 1
ATOM 3022 C CA . THR A 1 410 ? 33 60.75 38.188 1 96.38 410 THR A CA 1
ATOM 3023 C C . THR A 1 410 ? 32.906 59.25 38.469 1 96.38 410 THR A C 1
ATOM 3025 O O . THR A 1 410 ? 32.125 58.844 39.312 1 96.38 410 THR A O 1
ATOM 3028 N N . VAL A 1 411 ? 33.688 58.469 37.75 1 97.19 411 VAL A N 1
ATOM 3029 C CA . VAL A 1 411 ? 33.656 57 37.844 1 97.19 411 VAL A CA 1
ATOM 3030 C C . VAL A 1 411 ? 34.656 56.531 38.875 1 97.19 411 VAL A C 1
ATOM 3032 O O . VAL A 1 411 ? 35.844 56.938 38.844 1 97.19 411 VAL A O 1
ATOM 3035 N N . GLY A 1 412 ? 34.219 55.719 39.781 1 96.25 412 GLY A N 1
ATOM 3036 C CA . GLY A 1 412 ? 35.094 55.156 40.781 1 96.25 412 GLY A CA 1
ATOM 3037 C C . GLY A 1 412 ? 35.719 53.844 40.375 1 96.25 412 GLY A C 1
ATOM 3038 O O . GLY A 1 412 ? 35.719 53.5 39.188 1 96.25 412 GLY A O 1
ATOM 3039 N N . GLU A 1 413 ? 36.375 53.219 41.344 1 96 413 GLU A N 1
ATOM 3040 C CA . GLU A 1 413 ? 36.969 51.906 41.094 1 96 413 GLU A CA 1
ATOM 3041 C C . GLU A 1 413 ? 35.938 50.781 41.281 1 96 413 GLU A C 1
ATOM 3043 O O . GLU A 1 413 ? 35.125 50.844 42.219 1 96 413 GLU A O 1
ATOM 3048 N N . PRO A 1 414 ? 36.031 49.812 40.406 1 96.69 414 PRO A N 1
ATOM 3049 C CA . PRO A 1 414 ? 35.031 48.719 40.531 1 96.69 414 PRO A CA 1
ATOM 3050 C C . PRO A 1 414 ? 35.375 47.719 41.594 1 96.69 414 PRO A C 1
ATOM 3052 O O . PRO A 1 414 ? 36.562 47.5 41.875 1 96.69 414 PRO A O 1
ATOM 3055 N N . THR A 1 415 ? 34.406 47.156 42.25 1 97.94 415 THR A N 1
ATOM 3056 C CA . THR A 1 415 ? 34.5 45.906 43 1 97.94 415 THR A CA 1
ATOM 3057 C C . THR A 1 415 ? 34.031 44.719 42.188 1 97.94 415 THR A C 1
ATOM 3059 O O . THR A 1 415 ? 32.938 44.75 41.625 1 97.94 415 THR A O 1
ATOM 3062 N N . VAL A 1 416 ? 34.875 43.719 42 1 97.44 416 VAL A N 1
ATOM 3063 C CA . VAL A 1 416 ? 34.531 42.5 41.25 1 97.44 416 VAL A CA 1
ATOM 3064 C C . VAL A 1 416 ? 34.625 41.281 42.188 1 97.44 416 VAL A C 1
ATOM 3066 O O . VAL A 1 416 ? 35.688 41 42.75 1 97.44 416 VAL A O 1
ATOM 3069 N N . VAL A 1 417 ? 33.5 40.625 42.312 1 97.75 417 VAL A N 1
ATOM 3070 C CA . VAL A 1 417 ? 33.469 39.406 43.094 1 97.75 417 VAL A CA 1
ATOM 3071 C C . VAL A 1 417 ? 33.062 38.25 42.188 1 97.75 417 VAL A C 1
ATOM 3073 O O . VAL A 1 417 ? 32.156 38.375 41.375 1 97.75 417 VAL A O 1
ATOM 3076 N N . GLY A 1 418 ? 33.781 37.062 42.281 1 95.06 418 GLY A N 1
ATOM 3077 C CA . GLY A 1 418 ? 33.531 35.906 41.469 1 95.06 418 GLY A CA 1
ATOM 3078 C C . GLY A 1 418 ? 34.312 35.906 40.156 1 95.06 418 GLY A C 1
ATOM 3079 O O . GLY A 1 418 ? 35.188 36.781 39.969 1 95.06 418 GLY A O 1
ATOM 3080 N N . GLU A 1 419 ? 34.125 34.875 39.312 1 92.94 419 GLU A N 1
ATOM 3081 C CA . GLU A 1 419 ? 34.875 34.75 38.062 1 92.94 419 GLU A CA 1
ATOM 3082 C C . GLU A 1 419 ? 33.969 34.25 36.906 1 92.94 419 GLU A C 1
ATOM 3084 O O . GLU A 1 419 ? 32.875 33.781 37.156 1 92.94 419 GLU A O 1
ATOM 3089 N N . VAL A 1 420 ? 34.438 34.5 35.75 1 92.19 420 VAL A N 1
ATOM 3090 C CA . VAL A 1 420 ? 33.781 33.969 34.562 1 92.19 420 VAL A CA 1
ATOM 3091 C C . VAL A 1 420 ? 33.938 32.438 34.531 1 92.19 420 VAL A C 1
ATOM 3093 O O . VAL A 1 420 ? 35.062 31.922 34.625 1 92.19 420 VAL A O 1
ATOM 3096 N N . PRO A 1 421 ? 32.844 31.766 34.469 1 89.88 421 PRO A N 1
ATOM 3097 C CA . PRO A 1 421 ? 32.938 30.297 34.438 1 89.88 421 PRO A CA 1
ATOM 3098 C C . PRO A 1 421 ? 33.719 29.75 33.25 1 89.88 421 PRO A C 1
ATOM 3100 O O . PRO A 1 421 ? 33.719 30.375 32.188 1 89.88 421 PRO A O 1
ATOM 3103 N N . GLU A 1 422 ? 34.312 28.578 33.469 1 89.88 422 GLU A N 1
ATOM 3104 C CA . GLU A 1 422 ? 35 27.906 32.375 1 89.88 422 GLU A CA 1
ATOM 3105 C C . GLU A 1 422 ? 34.031 27.391 31.328 1 89.88 422 GLU A C 1
ATOM 3107 O O . GLU A 1 422 ? 32.969 26.859 31.672 1 89.88 422 GLU A O 1
ATOM 3112 N N . MET A 1 423 ? 34.406 27.547 30.125 1 91.88 423 MET A N 1
ATOM 3113 C CA . MET A 1 423 ? 33.531 27.125 29.031 1 91.88 423 MET A CA 1
ATOM 3114 C C . MET A 1 423 ? 33.719 25.656 28.703 1 91.88 423 MET A C 1
ATOM 3116 O O . MET A 1 423 ? 34.812 25.125 28.859 1 91.88 423 MET A O 1
ATOM 3120 N N . PRO A 1 424 ? 32.688 25.031 28.234 1 90.81 424 PRO A N 1
ATOM 3121 C CA . PRO A 1 424 ? 32.781 23.609 27.906 1 90.81 424 PRO A CA 1
ATOM 3122 C C . PRO A 1 424 ? 33.75 23.328 26.766 1 90.81 424 PRO A C 1
ATOM 3124 O O . PRO A 1 424 ? 33.875 24.125 25.828 1 90.81 424 PRO A O 1
ATOM 3127 N N . ARG A 1 425 ? 34.5 22.188 26.828 1 93.38 425 ARG A N 1
ATOM 3128 C CA . ARG A 1 425 ? 35.406 21.703 25.797 1 93.38 425 ARG A CA 1
ATOM 3129 C C . ARG A 1 425 ? 34.812 20.469 25.109 1 93.38 425 ARG A C 1
ATOM 3131 O O . ARG A 1 425 ? 34.188 19.641 25.766 1 93.38 425 ARG A O 1
ATOM 3138 N N . GLN A 1 426 ? 34.938 20.438 23.797 1 95.69 426 GLN A N 1
ATOM 3139 C CA . GLN A 1 426 ? 34.438 19.281 23.047 1 95.69 426 GLN A CA 1
ATOM 3140 C C . GLN A 1 426 ? 35.438 18.891 21.953 1 95.69 426 GLN A C 1
ATOM 3142 O O . GLN A 1 426 ? 36.156 19.734 21.438 1 95.69 426 GLN A O 1
ATOM 3147 N N . THR A 1 427 ? 35.531 17.625 21.703 1 96.81 427 THR A N 1
ATOM 3148 C CA . THR A 1 427 ? 36.312 17.125 20.578 1 96.81 427 THR A CA 1
ATOM 3149 C C . THR A 1 427 ? 35.438 16.422 19.562 1 96.81 427 THR A C 1
ATOM 3151 O O . THR A 1 427 ? 34.625 15.562 19.922 1 96.81 427 THR A O 1
ATOM 3154 N N . ILE A 1 428 ? 35.562 16.859 18.359 1 96.56 428 ILE A N 1
ATOM 3155 C CA . ILE A 1 428 ? 34.781 16.188 17.328 1 96.56 428 ILE A CA 1
ATOM 3156 C C . ILE A 1 428 ? 35.688 15.797 16.156 1 96.56 428 ILE A C 1
ATOM 3158 O O . ILE A 1 428 ? 36.781 16.359 16 1 96.56 428 ILE A O 1
ATOM 3162 N N . ASN A 1 429 ? 35.219 14.773 15.398 1 96.06 429 ASN A N 1
ATOM 3163 C CA . ASN A 1 429 ? 35.875 14.484 14.117 1 96.06 429 ASN A CA 1
ATOM 3164 C C . ASN A 1 429 ? 35.5 15.516 13.055 1 96.06 429 ASN A C 1
ATOM 3166 O O . ASN A 1 429 ? 34.312 15.898 12.945 1 96.06 429 ASN A O 1
ATOM 3170 N N . ALA A 1 430 ? 36.5 15.93 12.336 1 94 430 ALA A N 1
ATOM 3171 C CA . ALA A 1 430 ? 36.25 16.953 11.32 1 94 430 ALA A CA 1
ATOM 3172 C C . ALA A 1 430 ? 35.188 16.516 10.32 1 94 430 ALA A C 1
ATOM 3174 O O . ALA A 1 430 ? 34.531 17.359 9.688 1 94 430 ALA A O 1
ATOM 3175 N N . ASP A 1 431 ? 34.969 15.219 10.227 1 94 431 ASP A N 1
ATOM 3176 C CA . ASP A 1 431 ? 34.031 14.68 9.242 1 94 431 ASP A CA 1
ATOM 3177 C C . ASP A 1 431 ? 32.656 14.484 9.852 1 94 431 ASP A C 1
ATOM 3179 O O . ASP A 1 431 ? 31.703 14.086 9.164 1 94 431 ASP A O 1
ATOM 3183 N N . LEU A 1 432 ? 32.469 14.789 11.055 1 95.38 432 LEU A N 1
ATOM 3184 C CA . LEU A 1 432 ? 31.203 14.547 11.727 1 95.38 432 LEU A CA 1
ATOM 3185 C C . LEU A 1 432 ? 30.078 15.336 11.062 1 95.38 432 LEU A C 1
ATOM 3187 O O . LEU A 1 432 ? 29 14.789 10.797 1 95.38 432 LEU A O 1
ATOM 3191 N N . PRO A 1 433 ? 30.266 16.625 10.703 1 95.12 433 PRO A N 1
ATOM 3192 C CA . PRO A 1 433 ? 29.188 17.375 10.039 1 95.12 433 PRO A CA 1
ATOM 3193 C C . PRO A 1 433 ? 28.75 16.75 8.719 1 95.12 433 PRO A C 1
ATOM 3195 O O . PRO A 1 433 ? 27.547 16.688 8.43 1 95.12 433 PRO A O 1
ATOM 3198 N N . ASN A 1 434 ? 29.656 16.219 8 1 93 434 ASN A N 1
ATOM 3199 C CA . ASN A 1 434 ? 29.328 15.562 6.742 1 93 434 ASN A CA 1
ATOM 3200 C C . ASN A 1 434 ? 28.422 14.359 6.957 1 93 434 ASN A C 1
ATOM 3202 O O . ASN A 1 434 ? 27.438 14.18 6.242 1 93 434 ASN A O 1
ATOM 3206 N N . ARG A 1 435 ? 28.766 13.641 7.895 1 91.12 435 ARG A N 1
ATOM 3207 C CA . ARG A 1 435 ? 28.047 12.398 8.164 1 91.12 435 ARG A CA 1
ATOM 3208 C C . ARG A 1 435 ? 26.625 12.672 8.641 1 91.12 435 ARG A C 1
ATOM 3210 O O . ARG A 1 435 ? 25.688 11.969 8.258 1 91.12 435 ARG A O 1
ATOM 3217 N N . ILE A 1 436 ? 26.469 13.68 9.438 1 92.25 436 ILE A N 1
ATOM 3218 C CA . ILE A 1 436 ? 25.172 13.938 10.07 1 92.25 436 ILE A CA 1
ATOM 3219 C C . ILE A 1 436 ? 24.297 14.758 9.125 1 92.25 436 ILE A C 1
ATOM 3221 O O . ILE A 1 436 ? 23.109 14.453 8.953 1 92.25 436 ILE A O 1
ATOM 3225 N N . LEU A 1 437 ? 24.797 15.727 8.422 1 91.19 437 LEU A N 1
ATOM 3226 C CA . LEU A 1 437 ? 24.031 16.609 7.551 1 91.19 437 LEU A CA 1
ATOM 3227 C C . LEU A 1 437 ? 23.781 15.945 6.195 1 91.19 437 LEU A C 1
ATOM 3229 O O . LEU A 1 437 ? 22.875 16.328 5.469 1 91.19 437 LEU A O 1
ATOM 3233 N N . GLY A 1 438 ? 24.641 14.961 5.855 1 88.25 438 GLY A N 1
ATOM 3234 C CA . GLY A 1 438 ? 24.516 14.312 4.559 1 88.25 438 GLY A CA 1
ATOM 3235 C C . GLY A 1 438 ? 24.969 15.195 3.408 1 88.25 438 GLY A C 1
ATOM 3236 O O . GLY A 1 438 ? 24.453 15.078 2.293 1 88.25 438 GLY A O 1
ATOM 3237 N N . THR A 1 439 ? 25.672 16.219 3.658 1 89.19 439 THR A N 1
ATOM 3238 C CA . THR A 1 439 ? 26.203 17.156 2.674 1 89.19 439 THR A CA 1
ATOM 3239 C C . THR A 1 439 ? 27.719 17.344 2.865 1 89.19 439 THR A C 1
ATOM 3241 O O . THR A 1 439 ? 28.203 17.375 3.996 1 89.19 439 THR A O 1
ATOM 3244 N N . LYS A 1 440 ? 28.422 17.391 1.746 1 90 440 LYS A N 1
ATOM 3245 C CA . LYS A 1 440 ? 29.875 17.547 1.803 1 90 440 LYS A CA 1
ATOM 3246 C C . LYS A 1 440 ? 30.266 18.922 2.342 1 90 440 LYS A C 1
ATOM 3248 O O . LYS A 1 440 ? 29.891 19.953 1.765 1 90 440 LYS A O 1
ATOM 3253 N N . VAL A 1 441 ? 30.938 19.031 3.527 1 93.56 441 VAL A N 1
ATOM 3254 C CA . VAL A 1 441 ? 31.531 20.219 4.121 1 93.56 441 VAL A CA 1
ATOM 3255 C C . VAL A 1 441 ? 33.031 19.969 4.391 1 93.56 441 VAL A C 1
ATOM 3257 O O . VAL A 1 441 ? 33.375 19.297 5.363 1 93.56 441 VAL A O 1
ATOM 3260 N N . PRO A 1 442 ? 33.906 20.531 3.543 1 94.19 442 PRO A N 1
ATOM 3261 C CA . PRO A 1 442 ? 35.312 20.297 3.727 1 94.19 442 PRO A CA 1
ATOM 3262 C C . PRO A 1 442 ? 35.812 20.703 5.113 1 94.19 442 PRO A C 1
ATOM 3264 O O . PRO A 1 442 ? 35.25 21.609 5.73 1 94.19 442 PRO A O 1
ATOM 3267 N N . THR A 1 443 ? 36.875 20.078 5.605 1 94.5 443 THR A N 1
ATOM 3268 C CA . THR A 1 443 ? 37.438 20.328 6.922 1 94.5 443 THR A CA 1
ATOM 3269 C C . THR A 1 443 ? 37.812 21.797 7.082 1 94.5 443 THR A C 1
ATOM 3271 O O . THR A 1 443 ? 37.562 22.391 8.133 1 94.5 443 THR A O 1
ATOM 3274 N N . GLU A 1 444 ? 38.312 22.438 6.055 1 95.19 444 GLU A N 1
ATOM 3275 C CA . GLU A 1 444 ? 38.719 23.844 6.102 1 95.19 444 GLU A CA 1
ATOM 3276 C C . GLU A 1 444 ? 37.5 24.75 6.34 1 95.19 444 GLU A C 1
ATOM 3278 O O . GLU A 1 444 ? 37.594 25.719 7.098 1 95.19 444 GLU A O 1
ATOM 3283 N N . GLU A 1 445 ? 36.5 24.406 5.746 1 94.94 445 GLU A N 1
ATOM 3284 C CA . GLU A 1 445 ? 35.281 25.188 5.91 1 94.94 445 GLU A CA 1
ATOM 3285 C C . GLU A 1 445 ? 34.688 25.016 7.312 1 94.94 445 GLU A C 1
ATOM 3287 O O . GLU A 1 445 ? 34.188 25.984 7.906 1 94.94 445 GLU A O 1
ATOM 3292 N N . VAL A 1 446 ? 34.75 23.797 7.863 1 96.38 446 VAL A N 1
ATOM 3293 C CA . VAL A 1 446 ? 34.312 23.516 9.227 1 96.38 446 VAL A CA 1
ATOM 3294 C C . VAL A 1 446 ? 35.062 24.391 10.211 1 96.38 446 VAL A C 1
ATOM 3296 O O . VAL A 1 446 ? 34.469 25.062 11.055 1 96.38 446 VAL A O 1
ATOM 3299 N N . ILE A 1 447 ? 36.375 24.438 10.039 1 96.5 447 ILE A N 1
ATOM 3300 C CA . ILE A 1 447 ? 37.25 25.188 10.93 1 96.5 447 ILE A CA 1
ATOM 3301 C C . ILE A 1 447 ? 36.969 26.688 10.789 1 96.5 447 ILE A C 1
ATOM 3303 O O . ILE A 1 447 ? 36.844 27.406 11.797 1 96.5 447 ILE A O 1
ATOM 3307 N N . GLU A 1 448 ? 36.812 27.125 9.609 1 95.06 448 GLU A N 1
ATOM 3308 C CA . GLU A 1 448 ? 36.531 28.531 9.352 1 95.06 448 GLU A CA 1
ATOM 3309 C C . GLU A 1 448 ? 35.219 28.984 10 1 95.06 448 GLU A C 1
ATOM 3311 O O . GLU A 1 448 ? 35.188 30.016 10.672 1 95.06 448 GLU A O 1
ATOM 3316 N N . ILE A 1 449 ? 34.219 28.25 9.797 1 94.5 449 ILE A N 1
ATOM 3317 C CA . ILE A 1 449 ? 32.906 28.594 10.297 1 94.5 449 ILE A CA 1
ATOM 3318 C C . ILE A 1 449 ? 32.906 28.641 11.828 1 94.5 449 ILE A C 1
ATOM 3320 O O . ILE A 1 449 ? 32.438 29.594 12.43 1 94.5 449 ILE A O 1
ATOM 3324 N N . LEU A 1 450 ? 33.469 27.672 12.438 1 96.56 450 LEU A N 1
ATOM 3325 C CA . LEU A 1 450 ? 33.5 27.609 13.898 1 96.56 450 LEU A CA 1
ATOM 3326 C C . LEU A 1 450 ? 34.375 28.75 14.461 1 96.56 450 LEU A C 1
ATOM 3328 O O . LEU A 1 450 ? 34 29.359 15.461 1 96.56 450 LEU A O 1
ATOM 3332 N N . THR A 1 451 ? 35.438 29.031 13.797 1 95.19 451 THR A N 1
ATOM 3333 C CA . THR A 1 451 ? 36.281 30.125 14.234 1 95.19 451 THR A CA 1
ATOM 3334 C C . THR A 1 451 ? 35.531 31.453 14.141 1 95.19 451 THR A C 1
ATOM 3336 O O . THR A 1 451 ? 35.594 32.281 15.055 1 95.19 451 THR A O 1
ATOM 3339 N N . ARG A 1 452 ? 34.844 31.656 13.133 1 91.31 452 ARG A N 1
ATOM 3340 C CA . ARG A 1 452 ? 34.094 32.875 12.945 1 91.31 452 ARG A CA 1
ATOM 3341 C C . ARG A 1 452 ? 32.969 33 13.984 1 91.31 452 ARG A C 1
ATOM 3343 O O . ARG A 1 452 ? 32.562 34.094 14.344 1 91.31 452 ARG A O 1
ATOM 3350 N N . SER A 1 453 ? 32.562 31.875 14.422 1 92.88 453 SER A N 1
ATOM 3351 C CA . SER A 1 453 ? 31.516 31.859 15.445 1 92.88 453 SER A CA 1
ATOM 3352 C C . SER A 1 453 ? 32.094 32.094 16.828 1 92.88 453 SER A C 1
ATOM 3354 O O . SER A 1 453 ? 31.375 32.062 17.828 1 92.88 453 SER A O 1
ATOM 3356 N N . GLY A 1 454 ? 33.375 32.312 16.922 1 91.81 454 GLY A N 1
ATOM 3357 C CA . GLY A 1 454 ? 34.031 32.656 18.188 1 91.81 454 GLY A CA 1
ATOM 3358 C C . GLY A 1 454 ? 34.562 31.438 18.906 1 91.81 454 GLY A C 1
ATOM 3359 O O . GLY A 1 454 ? 35.094 31.562 20.016 1 91.81 454 GLY A O 1
ATOM 3360 N N . VAL A 1 455 ? 34.531 30.25 18.266 1 96.31 455 VAL A N 1
ATOM 3361 C CA . VAL A 1 455 ? 35 29.031 18.875 1 96.31 455 VAL A CA 1
ATOM 3362 C C . VAL A 1 455 ? 36.531 28.938 18.703 1 96.31 455 VAL A C 1
ATOM 3364 O O . VAL A 1 455 ? 37.031 29.188 17.609 1 96.31 455 VAL A O 1
ATOM 3367 N N . LYS A 1 456 ? 37.188 28.625 19.781 1 96.44 456 LYS A N 1
ATOM 3368 C CA . LYS A 1 456 ? 38.625 28.312 19.672 1 96.44 456 LYS A CA 1
ATOM 3369 C C . LYS A 1 456 ? 38.812 26.891 19.141 1 96.44 456 LYS A C 1
ATOM 3371 O O . LYS A 1 456 ? 38.438 25.922 19.797 1 96.44 456 LYS A O 1
ATOM 3376 N N . VAL A 1 457 ? 39.375 26.797 17.984 1 97.44 457 VAL A N 1
ATOM 3377 C CA . VAL A 1 457 ? 39.531 25.516 17.328 1 97.44 457 VAL A CA 1
ATOM 3378 C C . VAL A 1 457 ? 41 25.125 17.297 1 97.44 457 VAL A C 1
ATOM 3380 O O . VAL A 1 457 ? 41.844 25.891 16.828 1 97.44 457 VAL A O 1
ATOM 3383 N N . THR A 1 458 ? 41.344 24.016 17.828 1 97 458 THR A N 1
ATOM 3384 C CA . THR A 1 458 ? 42.656 23.406 17.703 1 97 458 THR A CA 1
ATOM 3385 C C . THR A 1 458 ? 42.562 22.094 16.922 1 97 458 THR A C 1
ATOM 3387 O O . THR A 1 458 ? 41.938 21.125 17.375 1 97 458 THR A O 1
ATOM 3390 N N . ALA A 1 459 ? 43.062 22.109 15.789 1 94.31 459 ALA A N 1
ATOM 3391 C CA . ALA A 1 459 ? 43 20.953 14.914 1 94.31 459 ALA A CA 1
ATOM 3392 C C . ALA A 1 459 ? 44.188 20.016 15.148 1 94.31 459 ALA A C 1
ATOM 3394 O O . ALA A 1 459 ? 45.344 20.453 15.117 1 94.31 459 ALA A O 1
ATOM 3395 N N . LEU A 1 460 ? 43.906 18.828 15.5 1 92.19 460 LEU A N 1
ATOM 3396 C CA . LEU A 1 460 ? 44.906 17.75 15.586 1 92.19 460 LEU A CA 1
ATOM 3397 C C . LEU A 1 460 ? 44.562 16.625 14.617 1 92.19 460 LEU A C 1
ATOM 3399 O O . LEU A 1 460 ? 43.906 15.648 14.992 1 92.19 460 LEU A O 1
ATOM 3403 N N . GLY A 1 461 ? 45.062 16.797 13.383 1 87.69 461 GLY A N 1
ATOM 3404 C CA . GLY A 1 461 ? 44.656 15.867 12.352 1 87.69 461 GLY A CA 1
ATOM 3405 C C . GLY A 1 461 ? 43.156 15.969 12.016 1 87.69 461 GLY A C 1
ATOM 3406 O O . GLY A 1 461 ? 42.688 17.047 11.672 1 87.69 461 GLY A O 1
ATOM 3407 N N . ASP A 1 462 ? 42.469 14.828 12.164 1 89.38 462 ASP A N 1
ATOM 3408 C CA . ASP A 1 462 ? 41.062 14.797 11.867 1 89.38 462 ASP A CA 1
ATOM 3409 C C . ASP A 1 462 ? 40.219 15.102 13.117 1 89.38 462 ASP A C 1
ATOM 3411 O O . ASP A 1 462 ? 39 15.195 13.047 1 89.38 462 ASP A O 1
ATOM 3415 N N . SER A 1 463 ? 40.906 15.344 14.188 1 94.56 463 SER A N 1
ATOM 3416 C CA . SER A 1 463 ? 40.25 15.656 15.453 1 94.56 463 SER A CA 1
ATOM 3417 C C . SER A 1 463 ? 40.312 17.156 15.742 1 94.56 463 SER A C 1
ATOM 3419 O O . SER A 1 463 ? 41.375 17.766 15.695 1 94.56 463 SER A O 1
ATOM 3421 N N . LEU A 1 464 ? 39.219 17.797 15.992 1 96.94 464 LEU A N 1
ATOM 3422 C CA . LEU A 1 464 ? 39.094 19.203 16.328 1 96.94 464 LEU A CA 1
ATOM 3423 C C . LEU A 1 464 ? 38.781 19.391 17.812 1 96.94 464 LEU A C 1
ATOM 3425 O O . LEU A 1 464 ? 37.75 18.875 18.297 1 96.94 464 LEU A O 1
ATOM 3429 N N . HIS A 1 465 ? 39.656 20.031 18.5 1 97.12 465 HIS A N 1
ATOM 3430 C CA . HIS A 1 465 ? 39.375 20.422 19.875 1 97.12 465 HIS A CA 1
ATOM 3431 C C . HIS A 1 465 ? 38.75 21.812 19.938 1 97.12 465 HIS A C 1
ATOM 3433 O O . HIS A 1 465 ? 39.312 22.781 19.453 1 97.12 465 HIS A O 1
ATOM 3439 N N . LEU A 1 466 ? 37.594 21.891 20.531 1 97.31 466 LEU A N 1
ATOM 3440 C CA . LEU A 1 466 ? 36.75 23.078 20.453 1 97.31 466 LEU A CA 1
ATOM 3441 C C . LEU A 1 466 ? 36.5 23.641 21.844 1 97.31 466 LEU A C 1
ATOM 3443 O O . LEU A 1 466 ? 36.219 22.891 22.781 1 97.31 466 LEU A O 1
ATOM 3447 N N . VAL A 1 467 ? 36.656 24.953 22.031 1 96.38 467 VAL A N 1
ATOM 3448 C CA . VAL A 1 467 ? 36.219 25.672 23.219 1 96.38 467 VAL A CA 1
ATOM 3449 C C . VAL A 1 467 ? 35.25 26.766 22.844 1 96.38 467 VAL A C 1
ATOM 3451 O O . VAL A 1 467 ? 35.562 27.672 22.094 1 96.38 467 VAL A O 1
ATOM 3454 N N . ALA A 1 468 ? 34.062 26.672 23.281 1 96 468 ALA A N 1
ATOM 3455 C CA . ALA A 1 468 ? 33.031 27.641 22.969 1 96 468 ALA A CA 1
ATOM 3456 C C . ALA A 1 468 ? 33.344 29.016 23.562 1 96 468 ALA A C 1
ATOM 3458 O O . ALA A 1 468 ? 33.969 29.109 24.609 1 96 468 ALA A O 1
ATOM 3459 N N . PRO A 1 469 ? 33 30.141 22.891 1 94.31 469 PRO A N 1
ATOM 3460 C CA . PRO A 1 469 ? 33.094 31.453 23.516 1 94.31 469 PRO A CA 1
ATOM 3461 C C . PRO A 1 469 ? 32.125 31.641 24.672 1 94.31 469 PRO A C 1
ATOM 3463 O O . PRO A 1 469 ? 31.172 30.875 24.812 1 94.31 469 PRO A O 1
ATOM 3466 N N . THR A 1 470 ? 32.219 32.625 25.5 1 94.19 470 THR A N 1
ATOM 3467 C CA . THR A 1 470 ? 31.469 32.812 26.734 1 94.19 470 THR A CA 1
ATOM 3468 C C . THR A 1 470 ? 30.016 33.156 26.438 1 94.19 470 THR A C 1
ATOM 3470 O O . THR A 1 470 ? 29.125 32.969 27.266 1 94.19 470 THR A O 1
ATOM 3473 N N . TRP A 1 471 ? 29.719 33.625 25.219 1 93.69 471 TRP A N 1
ATOM 3474 C CA . TRP A 1 471 ? 28.359 34.031 24.891 1 93.69 471 TRP A CA 1
ATOM 3475 C C . TRP A 1 471 ? 27.578 32.844 24.297 1 93.69 471 TRP A C 1
ATOM 3477 O O . TRP A 1 471 ? 26.406 32.969 23.969 1 93.69 471 TRP A O 1
ATOM 3487 N N . ARG A 1 472 ? 28.234 31.703 24.078 1 93.44 472 ARG A N 1
ATOM 3488 C CA . ARG A 1 472 ? 27.578 30.531 23.516 1 93.44 472 ARG A CA 1
ATOM 3489 C C . ARG A 1 472 ? 27.562 29.391 24.516 1 93.44 472 ARG A C 1
ATOM 3491 O O . ARG A 1 472 ? 28.141 28.328 24.266 1 93.44 472 ARG A O 1
ATOM 3498 N N . PRO A 1 473 ? 26.844 29.547 25.547 1 88.69 473 PRO A N 1
ATOM 3499 C CA . PRO A 1 473 ? 26.766 28.453 26.516 1 88.69 473 PRO A CA 1
ATOM 3500 C C . PRO A 1 473 ? 26 27.25 25.984 1 88.69 473 PRO A C 1
ATOM 3502 O O . PRO A 1 473 ? 26.031 26.172 26.594 1 88.69 473 PRO A O 1
ATOM 3505 N N . ASP A 1 474 ? 25.391 27.344 24.844 1 90 474 ASP A N 1
ATOM 3506 C CA . ASP A 1 474 ? 24.547 26.297 24.234 1 90 474 ASP A CA 1
ATOM 3507 C C . ASP A 1 474 ? 25.406 25.25 23.531 1 90 474 ASP A C 1
ATOM 3509 O O . ASP A 1 474 ? 24.938 24.156 23.219 1 90 474 ASP A O 1
ATOM 3513 N N . LEU A 1 475 ? 26.609 25.594 23.219 1 94.31 475 LEU A N 1
ATOM 3514 C CA . LEU A 1 475 ? 27.5 24.672 22.531 1 94.31 475 LEU A CA 1
ATOM 3515 C C . LEU A 1 475 ? 28.156 23.719 23.531 1 94.31 475 LEU A C 1
ATOM 3517 O O . LEU A 1 475 ? 29.25 24 24.047 1 94.31 475 LEU A O 1
ATOM 3521 N N . VAL A 1 476 ? 27.438 22.562 23.734 1 91.88 476 VAL A N 1
ATOM 3522 C CA . VAL A 1 476 ? 27.875 21.656 24.797 1 91.88 476 VAL A CA 1
ATOM 3523 C C . VAL A 1 476 ? 28.25 20.312 24.188 1 91.88 476 VAL A C 1
ATOM 3525 O O . VAL A 1 476 ? 29.312 19.766 24.484 1 91.88 476 VAL A O 1
ATOM 3528 N N . ASP A 1 477 ? 27.453 19.812 23.219 1 92.69 477 ASP A N 1
ATOM 3529 C CA . ASP A 1 477 ? 27.703 18.484 22.672 1 92.69 477 ASP A CA 1
ATOM 3530 C C . ASP A 1 477 ? 28.156 18.562 21.219 1 92.69 477 ASP A C 1
ATOM 3532 O O . ASP A 1 477 ? 28.062 19.625 20.594 1 92.69 477 ASP A O 1
ATOM 3536 N N . ALA A 1 478 ? 28.688 17.453 20.75 1 95.12 478 ALA A N 1
ATOM 3537 C CA . ALA A 1 478 ? 29.25 17.391 19.391 1 95.12 478 ALA A CA 1
ATOM 3538 C C . ALA A 1 478 ? 28.219 17.812 18.359 1 95.12 478 ALA A C 1
ATOM 3540 O O . ALA A 1 478 ? 28.547 18.469 17.359 1 95.12 478 ALA A O 1
ATOM 3541 N N . TYR A 1 479 ? 26.984 17.578 18.641 1 94.75 479 TYR A N 1
ATOM 3542 C CA . TYR A 1 479 ? 25.938 17.812 17.641 1 94.75 479 TYR A CA 1
ATOM 3543 C C . TYR A 1 479 ? 25.5 19.266 17.641 1 94.75 479 TYR A C 1
ATOM 3545 O O . TYR A 1 479 ? 24.922 19.75 16.656 1 94.75 479 TYR A O 1
ATOM 3553 N N . ASP A 1 480 ? 25.766 19.953 18.719 1 95.12 480 ASP A N 1
ATOM 3554 C CA . ASP A 1 480 ? 25.547 21.406 18.719 1 95.12 480 ASP A CA 1
ATOM 3555 C C . ASP A 1 480 ? 26.438 22.094 17.703 1 95.12 480 ASP A C 1
ATOM 3557 O O . ASP A 1 480 ? 26 23.031 17.016 1 95.12 480 ASP A O 1
ATOM 3561 N N . TYR A 1 481 ? 27.594 21.594 17.625 1 96.81 481 TYR A N 1
ATOM 3562 C CA . TYR A 1 481 ? 28.531 22.156 16.656 1 96.81 481 TYR A CA 1
ATOM 3563 C C . TYR A 1 481 ? 28.125 21.812 15.234 1 96.81 481 TYR A C 1
ATOM 3565 O O . TYR A 1 481 ? 28.297 22.625 14.32 1 96.81 481 TYR A O 1
ATOM 3573 N N . VAL A 1 482 ? 27.656 20.594 15.062 1 95.94 482 VAL A N 1
ATOM 3574 C CA . VAL A 1 482 ? 27.156 20.203 13.75 1 95.94 482 VAL A CA 1
ATOM 3575 C C . VAL A 1 482 ? 26.016 21.125 13.336 1 95.94 482 VAL A C 1
ATOM 3577 O O . VAL A 1 482 ? 25.953 21.578 12.188 1 95.94 482 VAL A O 1
ATOM 3580 N N . GLU A 1 483 ? 25.125 21.375 14.344 1 94.44 483 GLU A N 1
ATOM 3581 C CA . GLU A 1 483 ? 24.031 22.297 14.07 1 94.44 483 GLU A CA 1
ATOM 3582 C C . GLU A 1 483 ? 24.547 23.688 13.695 1 94.44 483 GLU A C 1
ATOM 3584 O O . GLU A 1 483 ? 24.031 24.312 12.766 1 94.44 483 GLU A O 1
ATOM 3589 N N . GLU A 1 484 ? 25.5 24.203 14.414 1 94.88 484 GLU A N 1
ATOM 3590 C CA . GLU A 1 484 ? 26.094 25.5 14.125 1 94.88 484 GLU A CA 1
ATOM 3591 C C . GLU A 1 484 ? 26.625 25.562 12.695 1 94.88 484 GLU A C 1
ATOM 3593 O O . GLU A 1 484 ? 26.375 26.516 11.969 1 94.88 484 GLU A O 1
ATOM 3598 N N . ILE A 1 485 ? 27.266 24.516 12.305 1 95.38 485 ILE A N 1
ATOM 3599 C CA . ILE A 1 485 ? 27.812 24.453 10.953 1 95.38 485 ILE A CA 1
ATOM 3600 C C . ILE A 1 485 ? 26.672 24.422 9.938 1 95.38 485 ILE A C 1
ATOM 3602 O O . ILE A 1 485 ? 26.703 25.141 8.945 1 95.38 485 ILE A O 1
ATOM 3606 N N . GLY A 1 486 ? 25.703 23.547 10.172 1 93.81 486 GLY A N 1
ATOM 3607 C CA . GLY A 1 486 ? 24.562 23.438 9.273 1 93.81 486 GLY A CA 1
ATOM 3608 C C . GLY A 1 486 ? 23.828 24.766 9.078 1 93.81 486 GLY A C 1
ATOM 3609 O O . GLY A 1 486 ? 23.484 25.125 7.957 1 93.81 486 GLY A O 1
ATOM 3610 N N . ARG A 1 487 ? 23.594 25.516 10.156 1 92.06 487 ARG A N 1
ATOM 3611 C CA . ARG A 1 487 ? 22.922 26.797 10.117 1 92.06 487 ARG A CA 1
ATOM 3612 C C . ARG A 1 487 ? 23.719 27.828 9.32 1 92.06 487 ARG A C 1
ATOM 3614 O O . ARG A 1 487 ? 23.156 28.578 8.523 1 92.06 487 ARG A O 1
ATOM 3621 N N . LYS A 1 488 ? 24.953 27.828 9.516 1 93.38 488 LYS A N 1
ATOM 3622 C CA . LYS A 1 488 ? 25.812 28.844 8.891 1 93.38 488 LYS A CA 1
ATOM 3623 C C . LYS A 1 488 ? 25.984 28.562 7.398 1 93.38 488 LYS A C 1
ATOM 3625 O O . LYS A 1 488 ? 26.109 29.5 6.602 1 93.38 488 LYS A O 1
ATOM 3630 N N . ILE A 1 489 ? 26.016 27.281 7.012 1 91.19 489 ILE A N 1
ATOM 3631 C CA . ILE A 1 489 ? 26.156 26.984 5.59 1 91.19 489 ILE A CA 1
ATOM 3632 C C . ILE A 1 489 ? 24.828 27.203 4.875 1 91.19 489 ILE A C 1
ATOM 3634 O O . ILE A 1 489 ? 24.797 27.438 3.666 1 91.19 489 ILE A O 1
ATOM 3638 N N . GLY A 1 490 ? 23.688 27.094 5.625 1 88.69 490 GLY A N 1
ATOM 3639 C CA . GLY A 1 490 ? 22.359 27.219 5.047 1 88.69 490 GLY A CA 1
ATOM 3640 C C . GLY A 1 490 ? 21.688 25.875 4.789 1 88.69 490 GLY A C 1
ATOM 3641 O O . GLY A 1 490 ? 22.297 24.984 4.195 1 88.69 490 GLY A O 1
ATOM 3642 N N . PHE A 1 491 ? 20.453 25.781 5.133 1 87.5 491 PHE A N 1
ATOM 3643 C CA . PHE A 1 491 ? 19.719 24.531 5.016 1 87.5 491 PHE A CA 1
ATOM 3644 C C . PHE A 1 491 ? 19.406 24.234 3.555 1 87.5 491 PHE A C 1
ATOM 3646 O O . PHE A 1 491 ? 19.078 23.094 3.209 1 87.5 491 PHE A O 1
ATOM 3653 N N . ASP A 1 492 ? 19.5 25.219 2.707 1 85.88 492 ASP A N 1
ATOM 3654 C CA . ASP A 1 492 ? 19.25 25.031 1.281 1 85.88 492 ASP A CA 1
ATOM 3655 C C . ASP A 1 492 ? 20.312 24.156 0.64 1 85.88 492 ASP A C 1
ATOM 3657 O O . ASP A 1 492 ? 20.094 23.547 -0.41 1 85.88 492 ASP A O 1
ATOM 3661 N N . ARG A 1 493 ? 21.453 24.172 1.286 1 87.19 493 ARG A N 1
ATOM 3662 C CA . ARG A 1 493 ? 22.562 23.375 0.767 1 87.19 493 ARG A CA 1
ATOM 3663 C C . ARG A 1 493 ? 22.359 21.891 1.059 1 87.19 493 ARG A C 1
ATOM 3665 O O . ARG A 1 493 ? 23.016 21.031 0.46 1 87.19 493 ARG A O 1
ATOM 3672 N N . ILE A 1 494 ? 21.484 21.594 2.014 1 87.62 494 ILE A N 1
ATOM 3673 C CA . ILE A 1 494 ? 21.266 20.203 2.418 1 87.62 494 ILE A CA 1
ATOM 3674 C C . ILE A 1 494 ? 20.219 19.562 1.517 1 87.62 494 ILE A C 1
ATOM 3676 O O . ILE A 1 494 ? 19.047 19.938 1.556 1 87.62 494 ILE A O 1
ATOM 3680 N N . LYS A 1 495 ? 20.594 18.641 0.678 1 83.56 495 LYS A N 1
ATOM 3681 C CA . LYS A 1 495 ? 19.688 17.984 -0.254 1 83.56 495 LYS A CA 1
ATOM 3682 C C . LYS A 1 495 ? 18.812 16.953 0.462 1 83.56 495 LYS A C 1
ATOM 3684 O O . LYS A 1 495 ? 19.312 16.203 1.32 1 83.56 495 LYS A O 1
ATOM 3689 N N . ALA A 1 496 ? 17.562 16.984 0.206 1 78.19 496 ALA A N 1
ATOM 3690 C CA . ALA A 1 496 ? 16.641 16.016 0.767 1 78.19 496 ALA A CA 1
ATOM 3691 C C . ALA A 1 496 ? 16.906 14.617 0.201 1 78.19 496 ALA A C 1
ATOM 3693 O O . ALA A 1 496 ? 16.984 14.438 -1.017 1 78.19 496 ALA A O 1
ATOM 3694 N N . VAL A 1 497 ? 17.297 13.633 0.979 1 74.12 497 VAL A N 1
ATOM 3695 C CA . VAL A 1 497 ? 17.469 12.242 0.582 1 74.12 497 VAL A CA 1
ATOM 3696 C C . VAL A 1 497 ? 16.438 11.367 1.299 1 74.12 497 VAL A C 1
ATOM 3698 O O . VAL A 1 497 ? 16.312 11.422 2.523 1 74.12 497 VAL A O 1
ATOM 3701 N N . LEU A 1 498 ? 15.602 10.648 0.535 1 70.38 498 LEU A N 1
ATOM 3702 C CA . LEU A 1 498 ? 14.664 9.719 1.141 1 70.38 498 LEU A CA 1
ATOM 3703 C C . LEU A 1 498 ? 15.398 8.578 1.847 1 70.38 498 LEU A C 1
ATOM 3705 O O . LEU A 1 498 ? 16.312 7.98 1.28 1 70.38 498 LEU A O 1
ATOM 3709 N N . PRO A 1 499 ? 15.164 8.398 3.104 1 69.25 499 PRO A N 1
ATOM 3710 C CA . PRO A 1 499 ? 15.805 7.266 3.775 1 69.25 499 PRO A CA 1
ATOM 3711 C C . PRO A 1 499 ? 15.453 5.926 3.133 1 69.25 499 PRO A C 1
ATOM 3713 O O . PRO A 1 499 ? 14.336 5.738 2.656 1 69.25 499 PRO A O 1
ATOM 3716 N N . PRO A 1 500 ? 16.5 4.996 2.867 1 65.94 500 PRO A N 1
ATOM 3717 C CA . PRO A 1 500 ? 16.203 3.658 2.359 1 65.94 500 PRO A CA 1
ATOM 3718 C C . PRO A 1 500 ? 15.211 2.904 3.242 1 65.94 500 PRO A C 1
ATOM 3720 O O . PRO A 1 500 ? 15.266 3.008 4.473 1 65.94 500 PRO A O 1
ATOM 3723 N N . SER A 1 501 ? 14.102 2.703 2.658 1 63.62 501 SER A N 1
ATOM 3724 C CA . SER A 1 501 ? 13.141 1.893 3.408 1 63.62 501 SER A CA 1
ATOM 3725 C C . SER A 1 501 ? 13.555 0.423 3.416 1 63.62 501 SER A C 1
ATOM 3727 O O . SER A 1 501 ? 13.961 -0.119 2.387 1 63.62 501 SER A O 1
ATOM 3729 N N . LEU A 1 502 ? 14.055 -0.099 4.523 1 60.66 502 LEU A N 1
ATOM 3730 C CA . LEU A 1 502 ? 14.242 -1.545 4.582 1 60.66 502 LEU A CA 1
ATOM 3731 C C . LEU A 1 502 ? 12.938 -2.271 4.273 1 60.66 502 LEU A C 1
ATOM 3733 O O . LEU A 1 502 ? 11.852 -1.742 4.52 1 60.66 502 LEU A O 1
ATOM 3737 N N . GLY A 1 503 ? 12.852 -3.107 3.35 1 59.78 503 GLY A N 1
ATOM 3738 C CA . GLY A 1 503 ? 11.703 -3.912 2.963 1 59.78 503 GLY A CA 1
ATOM 3739 C C . GLY A 1 503 ? 10.594 -3.9 3.996 1 59.78 503 GLY A C 1
ATOM 3740 O O . GLY A 1 503 ? 10.727 -4.492 5.07 1 59.78 503 GLY A O 1
ATOM 3741 N N . ALA A 1 504 ? 10.016 -2.66 4.125 1 60.75 504 ALA A N 1
ATOM 3742 C CA . ALA A 1 504 ? 8.953 -2.543 5.121 1 60.75 504 ALA A CA 1
ATOM 3743 C C . ALA A 1 504 ? 7.898 -3.633 4.93 1 60.75 504 ALA A C 1
ATOM 3745 O O . ALA A 1 504 ? 7.637 -4.062 3.805 1 60.75 504 ALA A O 1
ATOM 3746 N N . SER A 1 505 ? 7.723 -4.512 5.957 1 67.88 505 SER A N 1
ATOM 3747 C CA . SER A 1 505 ? 6.723 -5.574 5.961 1 67.88 505 SER A CA 1
ATOM 3748 C C . SER A 1 505 ? 5.344 -5.039 5.594 1 67.88 505 SER A C 1
ATOM 3750 O O . SER A 1 505 ? 4.398 -5.809 5.414 1 67.88 505 SER A O 1
ATOM 3752 N N . GLY A 1 506 ? 5.25 -3.656 5.238 1 75.81 506 GLY A N 1
ATOM 3753 C CA . GLY A 1 506 ? 3.961 -3.066 4.922 1 75.81 506 GLY A CA 1
ATOM 3754 C C . GLY A 1 506 ? 3.059 -2.922 6.133 1 75.81 506 GLY A C 1
ATOM 3755 O O . GLY A 1 506 ? 3.539 -2.785 7.258 1 75.81 506 GLY A O 1
ATOM 3756 N N . LEU A 1 507 ? 1.775 -2.842 5.996 1 84.75 507 LEU A N 1
ATOM 3757 C CA . LEU A 1 507 ? 0.783 -2.746 7.059 1 84.75 507 LEU A CA 1
ATOM 3758 C C . LEU A 1 507 ? 0.639 -4.074 7.793 1 84.75 507 LEU A C 1
ATOM 3760 O O . LEU A 1 507 ? 0.698 -5.141 7.172 1 84.75 507 LEU A O 1
ATOM 3764 N N . THR A 1 508 ? 0.491 -3.973 9.094 1 89.62 508 THR A N 1
ATOM 3765 C CA . THR A 1 508 ? 0.196 -5.168 9.875 1 89.62 508 THR A CA 1
ATOM 3766 C C . THR A 1 508 ? -1.177 -5.727 9.516 1 89.62 508 THR A C 1
ATOM 3768 O O . THR A 1 508 ? -1.983 -5.043 8.883 1 89.62 508 THR A O 1
ATOM 3771 N N . LYS A 1 509 ? -1.445 -6.945 9.883 1 90.69 509 LYS A N 1
ATOM 3772 C CA . LYS A 1 509 ? -2.744 -7.566 9.648 1 90.69 509 LYS A CA 1
ATOM 3773 C C . LYS A 1 509 ? -3.867 -6.758 10.289 1 90.69 509 LYS A C 1
ATOM 3775 O O . LYS A 1 509 ? -4.926 -6.566 9.688 1 90.69 509 LYS A O 1
ATOM 3780 N N . ALA A 1 510 ? -3.664 -6.281 11.477 1 94 510 ALA A N 1
ATOM 3781 C CA . ALA A 1 510 ? -4.68 -5.508 12.195 1 94 510 ALA A CA 1
ATOM 3782 C C . ALA A 1 510 ? -4.957 -4.184 11.492 1 94 510 ALA A C 1
ATOM 3784 O O . ALA A 1 510 ? -6.109 -3.76 11.375 1 94 510 ALA A O 1
ATOM 3785 N N . GLN A 1 511 ? -3.893 -3.574 11.07 1 93.88 511 GLN A N 1
ATOM 3786 C CA . GLN A 1 511 ? -4.055 -2.316 10.344 1 93.88 511 GLN A CA 1
ATOM 3787 C C . GLN A 1 511 ? -4.828 -2.521 9.047 1 93.88 511 GLN A C 1
ATOM 3789 O O . GLN A 1 511 ? -5.727 -1.742 8.727 1 93.88 511 GLN A O 1
ATOM 3794 N N . ARG A 1 512 ? -4.484 -3.553 8.312 1 92.19 512 ARG A N 1
ATOM 3795 C CA . ARG A 1 512 ? -5.195 -3.883 7.082 1 92.19 512 ARG A CA 1
ATOM 3796 C C . ARG A 1 512 ? -6.66 -4.195 7.363 1 92.19 512 ARG A C 1
ATOM 3798 O O . ARG A 1 512 ? -7.547 -3.768 6.621 1 92.19 512 ARG A O 1
ATOM 3805 N N . GLY A 1 513 ? -6.895 -4.953 8.43 1 95.06 513 GLY A N 1
ATOM 3806 C CA . GLY A 1 513 ? -8.25 -5.289 8.82 1 95.06 513 GLY A CA 1
ATOM 3807 C C . GLY A 1 513 ? -9.102 -4.074 9.148 1 95.06 513 GLY A C 1
ATOM 3808 O O . GLY A 1 513 ? -10.234 -3.957 8.68 1 95.06 513 GLY A O 1
ATOM 3809 N N . ARG A 1 514 ? -8.578 -3.178 9.891 1 96.62 514 ARG A N 1
ATOM 3810 C CA . ARG A 1 514 ? -9.297 -1.96 10.242 1 96.62 514 ARG A CA 1
ATOM 3811 C C . ARG A 1 514 ? -9.625 -1.138 9 1 96.62 514 ARG A C 1
ATOM 3813 O O . ARG A 1 514 ? -10.75 -0.66 8.844 1 96.62 514 ARG A O 1
ATOM 3820 N N . ARG A 1 515 ? -8.664 -1.03 8.195 1 94.31 515 ARG A N 1
ATOM 3821 C CA . ARG A 1 515 ? -8.867 -0.262 6.973 1 94.31 515 ARG A CA 1
ATOM 3822 C C . ARG A 1 515 ? -9.945 -0.894 6.102 1 94.31 515 ARG A C 1
ATOM 3824 O O . ARG A 1 515 ? -10.758 -0.188 5.504 1 94.31 515 ARG A O 1
ATOM 3831 N N . ARG A 1 516 ? -9.93 -2.182 5.977 1 93.38 516 ARG A N 1
ATOM 3832 C CA . ARG A 1 516 ? -10.945 -2.893 5.203 1 93.38 516 ARG A CA 1
ATOM 3833 C C . ARG A 1 516 ? -12.336 -2.658 5.777 1 93.38 516 ARG A C 1
ATOM 3835 O O . ARG A 1 516 ? -13.289 -2.436 5.035 1 93.38 516 ARG A O 1
ATOM 3842 N N . VAL A 1 517 ? -12.461 -2.705 7.035 1 96.75 517 VAL A N 1
ATOM 3843 C CA . VAL A 1 517 ? -13.734 -2.492 7.711 1 96.75 517 VAL A CA 1
ATOM 3844 C C . VAL A 1 517 ? -14.25 -1.085 7.422 1 96.75 517 VAL A C 1
ATOM 3846 O O . VAL A 1 517 ? -15.406 -0.908 7.016 1 96.75 517 VAL A O 1
ATOM 3849 N N . LEU A 1 518 ? -13.398 -0.125 7.648 1 96.38 518 LEU A N 1
ATOM 3850 C CA . LEU A 1 518 ? -13.812 1.263 7.461 1 96.38 518 LEU A CA 1
ATOM 3851 C C . LEU A 1 518 ? -14.25 1.509 6.02 1 96.38 518 LEU A C 1
ATOM 3853 O O . LEU A 1 518 ? -15.281 2.145 5.781 1 96.38 518 LEU A O 1
ATOM 3857 N N . ARG A 1 519 ? -13.531 0.98 5.117 1 91.56 519 ARG A N 1
ATOM 3858 C CA . ARG A 1 519 ? -13.891 1.13 3.709 1 91.56 519 ARG A CA 1
ATOM 3859 C C . ARG A 1 519 ? -15.25 0.488 3.42 1 91.56 519 ARG A C 1
ATOM 3861 O O . ARG A 1 519 ? -16.062 1.052 2.688 1 91.56 519 ARG A O 1
ATOM 3868 N N . SER A 1 520 ? -15.406 -0.652 3.949 1 93.88 520 SER A N 1
ATOM 3869 C CA . SER A 1 520 ? -16.656 -1.369 3.736 1 93.88 520 SER A CA 1
ATOM 3870 C C . SER A 1 520 ? -17.844 -0.582 4.281 1 93.88 520 SER A C 1
ATOM 3872 O O . SER A 1 520 ? -18.906 -0.521 3.646 1 93.88 520 SER A O 1
ATOM 3874 N N . VAL A 1 521 ? -17.703 -0.003 5.383 1 95.88 521 VAL A N 1
ATOM 3875 C CA . VAL A 1 521 ? -18.766 0.787 5.988 1 95.88 521 VAL A CA 1
ATOM 3876 C C . VAL A 1 521 ? -19.031 2.031 5.145 1 95.88 521 VAL A C 1
ATOM 3878 O O . VAL A 1 521 ? -20.188 2.387 4.898 1 95.88 521 VAL A O 1
ATOM 3881 N N . VAL A 1 522 ? -18.031 2.658 4.633 1 93.5 522 VAL A N 1
ATOM 3882 C CA . VAL A 1 522 ? -18.172 3.816 3.756 1 93.5 522 VAL A CA 1
ATOM 3883 C C . VAL A 1 522 ? -18.922 3.42 2.488 1 93.5 522 VAL A C 1
ATOM 3885 O O . VAL A 1 522 ? -19.844 4.121 2.059 1 93.5 522 VAL A O 1
ATOM 3888 N N . GLU A 1 523 ? -18.562 2.326 1.985 1 88.81 523 GLU A N 1
ATOM 3889 C CA . GLU A 1 523 ? -19.172 1.857 0.742 1 88.81 523 GLU A CA 1
ATOM 3890 C C . GLU A 1 523 ? -20.641 1.485 0.945 1 88.81 523 GLU A C 1
ATOM 3892 O O . GLU A 1 523 ? -21.406 1.423 -0.016 1 88.81 523 GLU A O 1
ATOM 3897 N N . ALA A 1 524 ? -20.969 1.229 2.172 1 92.38 524 ALA A N 1
ATOM 3898 C CA . ALA A 1 524 ? -22.359 0.934 2.496 1 92.38 524 ALA A CA 1
ATOM 3899 C C . ALA A 1 524 ? -23.188 2.215 2.611 1 92.38 524 ALA A C 1
ATOM 3901 O O . ALA A 1 524 ? -24.391 2.166 2.85 1 92.38 524 ALA A O 1
ATOM 3902 N N . GLY A 1 525 ? -22.562 3.377 2.539 1 91.69 525 GLY A N 1
ATOM 3903 C CA . GLY A 1 525 ? -23.281 4.637 2.477 1 91.69 525 GLY A CA 1
ATOM 3904 C C . GLY A 1 525 ? -23.078 5.5 3.705 1 91.69 525 GLY A C 1
ATOM 3905 O O . GLY A 1 525 ? -23.734 6.539 3.854 1 91.69 525 GLY A O 1
ATOM 3906 N N . PHE A 1 526 ? -22.109 5.078 4.578 1 96.06 526 PHE A N 1
ATOM 3907 C CA . PHE A 1 526 ? -21.891 5.836 5.805 1 96.06 526 PHE A CA 1
ATOM 3908 C C . PHE A 1 526 ? -20.766 6.836 5.633 1 96.06 526 PHE A C 1
ATOM 3910 O O . PHE A 1 526 ? -19.828 6.594 4.867 1 96.06 526 PHE A O 1
ATOM 3917 N N . VAL A 1 527 ? -20.844 7.957 6.391 1 96.25 527 VAL A N 1
ATOM 3918 C CA . VAL A 1 527 ? -19.812 8.992 6.363 1 96.25 527 VAL A CA 1
ATOM 3919 C C . VAL A 1 527 ? -19 8.945 7.66 1 96.25 527 VAL A C 1
ATOM 3921 O O . VAL A 1 527 ? -19.562 8.977 8.758 1 96.25 527 VAL A O 1
ATOM 3924 N N . GLU A 1 528 ? -17.734 8.898 7.52 1 97.06 528 GLU A N 1
ATOM 3925 C CA . GLU A 1 528 ? -16.859 8.82 8.688 1 97.06 528 GLU A CA 1
ATOM 3926 C C . GLU A 1 528 ? -16.656 10.195 9.312 1 97.06 528 GLU A C 1
ATOM 3928 O O . GLU A 1 528 ? -16.438 11.188 8.602 1 97.06 528 GLU A O 1
ATOM 3933 N N . LEU A 1 529 ? -16.75 10.25 10.633 1 96.88 529 LEU A N 1
ATOM 3934 C CA . LEU A 1 529 ? -16.531 11.461 11.406 1 96.88 529 LEU A CA 1
ATOM 3935 C C . LEU A 1 529 ? -15.422 11.25 12.438 1 96.88 529 LEU A C 1
ATOM 3937 O O . LEU A 1 529 ? -15.086 10.109 12.766 1 96.88 529 LEU A O 1
ATOM 3941 N N . ILE A 1 530 ? -14.852 12.352 12.844 1 95.88 530 ILE A N 1
ATOM 3942 C CA . ILE A 1 530 ? -13.953 12.391 14 1 95.88 530 ILE A CA 1
ATOM 3943 C C . ILE A 1 530 ? -14.461 13.406 15.016 1 95.88 530 ILE A C 1
ATOM 3945 O O . ILE A 1 530 ? -14.594 14.594 14.703 1 95.88 530 ILE A O 1
ATOM 3949 N N . THR A 1 531 ? -14.758 12.914 16.172 1 96.69 531 THR A N 1
ATOM 3950 C CA . THR A 1 531 ? -15.258 13.797 17.219 1 96.69 531 THR A CA 1
ATOM 3951 C C . THR A 1 531 ? -14.234 13.945 18.328 1 96.69 531 THR A C 1
ATOM 3953 O O . THR A 1 531 ? -13.305 13.133 18.438 1 96.69 531 THR A O 1
ATOM 3956 N N . LEU A 1 532 ? -14.312 15 19.172 1 94.75 532 LEU A N 1
ATOM 3957 C CA . LEU A 1 532 ? -13.43 15.195 20.312 1 94.75 532 LEU A CA 1
ATOM 3958 C C . LEU A 1 532 ? -13.641 14.109 21.359 1 94.75 532 LEU A C 1
ATOM 3960 O O . LEU A 1 532 ? -14.781 13.703 21.609 1 94.75 532 LEU A O 1
ATOM 3964 N N . PRO A 1 533 ? -12.609 13.711 21.922 1 96.44 533 PRO A N 1
ATOM 3965 C CA . PRO A 1 533 ? -12.719 12.578 22.828 1 96.44 533 PRO A CA 1
ATOM 3966 C C . PRO A 1 533 ? -13.055 13.008 24.266 1 96.44 533 PRO A C 1
ATOM 3968 O O . PRO A 1 533 ? -12.547 12.422 25.219 1 96.44 533 PRO A O 1
ATOM 3971 N N . PHE A 1 534 ? -13.836 14.109 24.5 1 96.88 534 PHE A N 1
ATOM 3972 C CA . PHE A 1 534 ? -14.164 14.617 25.828 1 96.88 534 PHE A CA 1
ATOM 3973 C C . PHE A 1 534 ? -15.664 14.539 26.094 1 96.88 534 PHE A C 1
ATOM 3975 O O . PHE A 1 534 ? -16.469 14.836 25.203 1 96.88 534 PHE A O 1
ATOM 3982 N N . ILE A 1 535 ? -16.047 14.047 27.266 1 96.94 535 ILE A N 1
ATOM 3983 C CA . ILE A 1 535 ? -17.453 13.969 27.641 1 96.94 535 ILE A CA 1
ATOM 3984 C C . ILE A 1 535 ? -17.656 14.492 29.062 1 96.94 535 ILE A C 1
ATOM 3986 O O . ILE A 1 535 ? -16.672 14.734 29.781 1 96.94 535 ILE A O 1
ATOM 3990 N N . GLY A 1 536 ? -18.859 14.773 29.391 1 96 536 GLY A N 1
ATOM 3991 C CA . GLY A 1 536 ? -19.25 15.172 30.734 1 96 536 GLY A CA 1
ATOM 3992 C C . GLY A 1 536 ? -20.375 14.352 31.297 1 96 536 GLY A C 1
ATOM 3993 O O . GLY A 1 536 ? -20.859 13.406 30.656 1 96 536 GLY A O 1
ATOM 3994 N N . ASP A 1 537 ? -20.781 14.633 32.5 1 95 537 ASP A N 1
ATOM 3995 C CA . ASP A 1 537 ? -21.844 13.922 33.188 1 95 537 ASP A CA 1
ATOM 3996 C C . ASP A 1 537 ? -23.156 13.992 32.406 1 95 537 ASP A C 1
ATOM 3998 O O . ASP A 1 537 ? -23.891 13.008 32.312 1 95 537 ASP A O 1
ATOM 4002 N N . LYS A 1 538 ? -23.406 15.039 31.844 1 95.25 538 LYS A N 1
ATOM 4003 C CA . LYS A 1 538 ? -24.641 15.227 31.078 1 95.25 538 LYS A CA 1
ATOM 4004 C C . LYS A 1 538 ? -24.688 14.273 29.891 1 95.25 538 LYS A C 1
ATOM 4006 O O . LYS A 1 538 ? -25.766 13.742 29.562 1 95.25 538 LYS A O 1
ATOM 4011 N N . ASP A 1 539 ? -23.609 14.109 29.281 1 95.38 539 ASP A N 1
ATOM 4012 C CA . ASP A 1 539 ? -23.547 13.219 28.125 1 95.38 539 ASP A CA 1
ATOM 4013 C C . ASP A 1 539 ? -23.875 11.781 28.531 1 95.38 539 ASP A C 1
ATOM 4015 O O . ASP A 1 539 ? -24.562 11.07 27.797 1 95.38 539 ASP A O 1
ATOM 4019 N N . LEU A 1 540 ? -23.438 11.352 29.672 1 95.5 540 LEU A N 1
ATOM 4020 C CA . LEU A 1 540 ? -23.703 10 30.156 1 95.5 540 LEU A CA 1
ATOM 4021 C C . LEU A 1 540 ? -25.141 9.867 30.625 1 95.5 540 LEU A C 1
ATOM 4023 O O . LEU A 1 540 ? -25.781 8.828 30.438 1 95.5 540 LEU A O 1
ATOM 4027 N N . ASP A 1 541 ? -25.594 10.93 31.188 1 95.62 541 ASP A N 1
ATOM 4028 C CA . ASP A 1 541 ? -26.969 10.938 31.656 1 95.62 541 ASP A CA 1
ATOM 4029 C C . ASP A 1 541 ? -27.953 10.758 30.5 1 95.62 541 ASP A C 1
ATOM 4031 O O . ASP A 1 541 ? -28.953 10.062 30.641 1 95.62 541 ASP A O 1
ATOM 4035 N N . VAL A 1 542 ? -27.672 11.352 29.438 1 96.62 542 VAL A N 1
ATOM 4036 C CA . VAL A 1 542 ? -28.531 11.32 28.25 1 96.62 542 VAL A CA 1
ATOM 4037 C C . VAL A 1 542 ? -28.703 9.883 27.781 1 96.62 542 VAL A C 1
ATOM 4039 O O . VAL A 1 542 ? -29.75 9.516 27.234 1 96.62 542 VAL A O 1
ATOM 4042 N N . LEU A 1 543 ? -27.734 9.023 28.016 1 96.94 543 LEU A N 1
ATOM 4043 C CA . LEU A 1 543 ? -27.734 7.656 27.516 1 96.94 543 LEU A CA 1
ATOM 4044 C C . LEU A 1 543 ? -28.672 6.777 28.344 1 96.94 543 LEU A C 1
ATOM 4046 O O . LEU A 1 543 ? -29.016 5.672 27.938 1 96.94 543 LEU A O 1
ATOM 4050 N N . GLY A 1 544 ? -29 7.211 29.484 1 94.5 544 GLY A N 1
ATOM 4051 C CA . GLY A 1 544 ? -29.891 6.449 30.344 1 94.5 544 GLY A CA 1
ATOM 4052 C C . GLY A 1 544 ? -29.25 5.191 30.906 1 94.5 544 GLY A C 1
ATOM 4053 O O . GLY A 1 544 ? -29.938 4.195 31.141 1 94.5 544 GLY A O 1
ATOM 4054 N N . ILE A 1 545 ? -27.969 5.223 31.062 1 92.56 545 ILE A N 1
ATOM 4055 C CA . ILE A 1 545 ? -27.281 4.039 31.547 1 92.56 545 ILE A CA 1
ATOM 4056 C C . ILE A 1 545 ? -27.312 4.008 33.062 1 92.56 545 ILE A C 1
ATOM 4058 O O . ILE A 1 545 ? -27.406 5.055 33.719 1 92.56 545 ILE A O 1
ATOM 4062 N N . SER A 1 546 ? -27.25 2.795 33.562 1 90.12 546 SER A N 1
ATOM 4063 C CA . SER A 1 546 ? -27.312 2.615 35 1 90.12 546 SER A CA 1
ATOM 4064 C C . SER A 1 546 ? -26 3.051 35.656 1 90.12 546 SER A C 1
ATOM 4066 O O . SER A 1 546 ? -24.969 3.152 35 1 90.12 546 SER A O 1
ATOM 4068 N N . GLY A 1 547 ? -26.078 3.354 36.906 1 87.56 547 GLY A N 1
ATOM 4069 C CA . GLY A 1 547 ? -24.922 3.793 37.688 1 87.56 547 GLY A CA 1
ATOM 4070 C C . GLY A 1 547 ? -23.797 2.771 37.719 1 87.56 547 GLY A C 1
ATOM 4071 O O . GLY A 1 547 ? -22.625 3.131 37.844 1 87.56 547 GLY A O 1
ATOM 4072 N N . ASP A 1 548 ? -24.141 1.501 37.469 1 89.62 548 ASP A N 1
ATOM 4073 C CA . ASP A 1 548 ? -23.156 0.427 37.562 1 89.62 548 ASP A CA 1
ATOM 4074 C C . ASP A 1 548 ? -22.594 0.099 36.188 1 89.62 548 ASP A C 1
ATOM 4076 O O . ASP A 1 548 ? -21.734 -0.774 36.062 1 89.62 548 ASP A O 1
ATOM 4080 N N . ASP A 1 549 ? -23 0.863 35.25 1 92.31 549 ASP A N 1
ATOM 4081 C CA . ASP A 1 549 ? -22.5 0.636 33.906 1 92.31 549 ASP A CA 1
ATOM 4082 C C . ASP A 1 549 ? -21.031 1.002 33.781 1 92.31 549 ASP A C 1
ATOM 4084 O O . ASP A 1 549 ? -20.594 2.031 34.312 1 92.31 549 ASP A O 1
ATOM 4088 N N . THR A 1 550 ? -20.266 0.167 33.125 1 90.38 550 THR A N 1
ATOM 4089 C CA . THR A 1 550 ? -18.812 0.327 33 1 90.38 550 THR A CA 1
ATOM 4090 C C . THR A 1 550 ? -18.469 1.642 32.281 1 90.38 550 THR A C 1
ATOM 4092 O O . THR A 1 550 ? -17.359 2.141 32.406 1 90.38 550 THR A O 1
ATOM 4095 N N . ARG A 1 551 ? -19.359 2.186 31.625 1 94.31 551 ARG A N 1
ATOM 4096 C CA . ARG A 1 551 ? -19.125 3.432 30.906 1 94.31 551 ARG A CA 1
ATOM 4097 C C . ARG A 1 551 ? -19.047 4.613 31.859 1 94.31 551 ARG A C 1
ATOM 4099 O O . ARG A 1 551 ? -18.609 5.703 31.484 1 94.31 551 ARG A O 1
ATOM 4106 N N . HIS A 1 552 ? -19.375 4.469 33.094 1 94.38 552 HIS A N 1
ATOM 4107 C CA . HIS A 1 552 ? -19.219 5.5 34.125 1 94.38 552 HIS A CA 1
ATOM 4108 C C . HIS A 1 552 ? -17.781 5.527 34.656 1 94.38 552 HIS A C 1
ATOM 4110 O O . HIS A 1 552 ? -17.406 6.457 35.375 1 94.38 552 HIS A O 1
ATOM 4116 N N . ALA A 1 553 ? -16.984 4.559 34.312 1 93.44 553 ALA A N 1
ATOM 4117 C CA . ALA A 1 553 ? -15.594 4.527 34.719 1 93.44 553 ALA A CA 1
ATOM 4118 C C . ALA A 1 553 ? -14.742 5.465 33.875 1 93.44 553 ALA A C 1
ATOM 4120 O O . ALA A 1 553 ? -13.953 5.012 33.031 1 93.44 553 ALA A O 1
ATOM 4121 N N . THR A 1 554 ? -14.805 6.746 34.188 1 93.62 554 THR A N 1
ATOM 4122 C CA . THR A 1 554 ? -14.188 7.773 33.375 1 93.62 554 THR A CA 1
ATOM 4123 C C . THR A 1 554 ? -12.805 8.148 33.906 1 93.62 554 THR A C 1
ATOM 4125 O O . THR A 1 554 ? -12.523 7.945 35.094 1 93.62 554 THR A O 1
ATOM 4128 N N . VAL A 1 555 ? -11.961 8.594 33 1 93.25 555 VAL A N 1
ATOM 4129 C CA . VAL A 1 555 ? -10.688 9.219 33.344 1 93.25 555 VAL A CA 1
ATOM 4130 C C . VAL A 1 555 ? -10.844 10.734 33.375 1 93.25 555 VAL A C 1
ATOM 4132 O O . VAL A 1 555 ? -11.156 11.344 32.344 1 93.25 555 VAL A O 1
ATOM 4135 N N . LYS A 1 556 ? -10.594 11.344 34.469 1 92.25 556 LYS A N 1
ATOM 4136 C CA . LYS A 1 556 ? -10.727 12.789 34.594 1 92.25 556 LYS A CA 1
ATOM 4137 C C . LYS A 1 556 ? -9.43 13.5 34.219 1 92.25 556 LYS A C 1
ATOM 4139 O O . LYS A 1 556 ? -8.352 13.094 34.656 1 92.25 556 LYS A O 1
ATOM 4144 N N . LEU A 1 557 ? -9.562 14.516 33.469 1 91.81 557 LEU A N 1
ATOM 4145 C CA . LEU A 1 557 ? -8.414 15.312 33.062 1 91.81 557 LEU A CA 1
ATOM 4146 C C . LEU A 1 557 ? -7.988 16.25 34.188 1 91.81 557 LEU A C 1
ATOM 4148 O O . LEU A 1 557 ? -8.836 16.828 34.875 1 91.81 557 LEU A O 1
ATOM 4152 N N . ALA A 1 558 ? -6.695 16.453 34.312 1 89.56 558 ALA A N 1
ATOM 4153 C CA . ALA A 1 558 ? -6.152 17.375 35.312 1 89.56 558 ALA A CA 1
ATOM 4154 C C . ALA A 1 558 ? -6.453 18.828 34.906 1 89.56 558 ALA A C 1
ATOM 4156 O O . ALA A 1 558 ? -6.773 19.641 35.781 1 89.56 558 ALA A O 1
ATOM 4157 N N . ASN A 1 559 ? -6.355 19.188 33.562 1 91.5 559 ASN A N 1
ATOM 4158 C CA . ASN A 1 559 ? -6.609 20.516 33.031 1 91.5 559 ASN A CA 1
ATOM 4159 C C . ASN A 1 559 ? -7.539 20.453 31.828 1 91.5 559 ASN A C 1
ATOM 4161 O O . ASN A 1 559 ? -7.086 20.578 30.688 1 91.5 559 ASN A O 1
ATOM 4165 N N . PRO A 1 560 ? -8.891 20.359 32.156 1 93.06 560 PRO A N 1
ATOM 4166 C CA . PRO A 1 560 ? -9.812 20.234 31.031 1 93.06 560 PRO A CA 1
ATOM 4167 C C . PRO A 1 560 ? -9.953 21.531 30.25 1 93.06 560 PRO A C 1
ATOM 4169 O O . PRO A 1 560 ? -9.938 22.609 30.828 1 93.06 560 PRO A O 1
ATOM 4172 N N . LEU A 1 561 ? -10 21.516 28.938 1 88.94 561 LEU A N 1
ATOM 4173 C CA . LEU A 1 561 ? -10.266 22.656 28.078 1 88.94 561 LEU A CA 1
ATOM 4174 C C . LEU A 1 561 ? -11.641 23.234 28.344 1 88.94 561 LEU A C 1
ATOM 4176 O O . LEU A 1 561 ? -11.859 24.438 28.188 1 88.94 561 LEU A O 1
ATOM 4180 N N . ASP A 1 562 ? -12.609 22.438 28.641 1 90.94 562 ASP A N 1
ATOM 4181 C CA . ASP A 1 562 ? -14 22.75 28.969 1 90.94 562 ASP A CA 1
ATOM 4182 C C . ASP A 1 562 ? -14.43 22.047 30.25 1 90.94 562 ASP A C 1
ATOM 4184 O O . ASP A 1 562 ? -14.469 20.812 30.297 1 90.94 562 ASP A O 1
ATOM 4188 N N . ASP A 1 563 ? -14.828 22.797 31.219 1 92.88 563 ASP A N 1
ATOM 4189 C CA . ASP A 1 563 ? -15.164 22.25 32.531 1 92.88 563 ASP A CA 1
ATOM 4190 C C . ASP A 1 563 ? -16.438 21.406 32.469 1 92.88 563 ASP A C 1
ATOM 4192 O O . ASP A 1 563 ? -16.703 20.594 33.344 1 92.88 563 ASP A O 1
ATOM 4196 N N . THR A 1 564 ? -17.188 21.594 31.406 1 94.31 564 THR A N 1
ATOM 4197 C CA . THR A 1 564 ? -18.422 20.828 31.281 1 94.31 564 THR A CA 1
ATOM 4198 C C . THR A 1 564 ? -18.141 19.453 30.703 1 94.31 564 THR A C 1
ATOM 4200 O O . THR A 1 564 ? -19 18.562 30.766 1 94.31 564 THR A O 1
ATOM 4203 N N . ARG A 1 565 ? -17.016 19.219 30.188 1 95.88 565 ARG A N 1
ATOM 4204 C CA . ARG A 1 565 ? -16.594 17.938 29.625 1 95.88 565 ARG A CA 1
ATOM 4205 C C . ARG A 1 565 ? -15.203 17.562 30.109 1 95.88 565 ARG A C 1
ATOM 4207 O O . ARG A 1 565 ? -14.273 17.469 29.312 1 95.88 565 ARG A O 1
ATOM 4214 N N . PRO A 1 566 ? -15.07 17.25 31.375 1 96.5 566 PRO A N 1
ATOM 4215 C CA . PRO A 1 566 ? -13.758 17.062 32 1 96.5 566 PRO A CA 1
ATOM 4216 C C . PRO A 1 566 ? -13.234 15.641 31.859 1 96.5 566 PRO A C 1
ATOM 4218 O O . PRO A 1 566 ? -12.125 15.344 32.312 1 96.5 566 PRO A O 1
ATOM 4221 N N . TYR A 1 567 ? -14 14.711 31.219 1 96.56 567 TYR A N 1
ATOM 4222 C CA . TYR A 1 567 ? -13.594 13.312 31.172 1 96.56 567 TYR A CA 1
ATOM 4223 C C . TYR A 1 567 ? -13.203 12.906 29.766 1 96.56 567 TYR A C 1
ATOM 4225 O O . TYR A 1 567 ? -13.719 13.461 28.781 1 96.56 567 TYR A O 1
ATOM 4233 N N . LEU A 1 568 ? -12.227 11.875 29.719 1 96 568 LEU A N 1
ATOM 4234 C CA . LEU A 1 568 ? -12.07 11.164 28.453 1 96 568 LEU A CA 1
ATOM 4235 C C . LEU A 1 568 ? -13.273 10.273 28.188 1 96 568 LEU A C 1
ATOM 4237 O O . LEU A 1 568 ? -13.836 9.68 29.109 1 96 568 LEU A O 1
ATOM 4241 N N . ARG A 1 569 ? -13.648 10.164 26.922 1 97.81 569 ARG A N 1
ATOM 4242 C CA . ARG A 1 569 ? -14.867 9.461 26.562 1 97.81 569 ARG A CA 1
ATOM 4243 C C . ARG A 1 569 ? -14.75 7.965 26.844 1 97.81 569 ARG A C 1
ATOM 4245 O O . ARG A 1 569 ? -13.68 7.379 26.688 1 97.81 569 ARG A O 1
ATOM 4252 N N . THR A 1 570 ? -15.875 7.309 27.25 1 97.69 570 THR A N 1
ATOM 4253 C CA . THR A 1 570 ? -15.961 5.867 27.453 1 97.69 570 THR A CA 1
ATOM 4254 C C . THR A 1 570 ? -16.844 5.215 26.391 1 97.69 570 THR A C 1
ATOM 4256 O O . THR A 1 570 ? -17 3.994 26.359 1 97.69 570 THR A O 1
ATOM 4259 N N . THR A 1 571 ? -17.438 5.949 25.5 1 97.94 571 THR A N 1
ATOM 4260 C CA . THR A 1 571 ? -18.281 5.559 24.375 1 97.94 571 THR A CA 1
ATOM 4261 C C . THR A 1 571 ? -18.234 6.625 23.281 1 97.94 571 THR A C 1
ATOM 4263 O O . THR A 1 571 ? -18 7.805 23.562 1 97.94 571 THR A O 1
ATOM 4266 N N . LEU A 1 572 ? -18.469 6.227 22.078 1 98.38 572 LEU A N 1
ATOM 4267 C CA . LEU A 1 572 ? -18.391 7.141 20.938 1 98.38 572 LEU A CA 1
ATOM 4268 C C . LEU A 1 572 ? -19.734 7.836 20.719 1 98.38 572 LEU A C 1
ATOM 4270 O O . LEU A 1 572 ? -19.797 8.82 19.969 1 98.38 572 LEU A O 1
ATOM 4274 N N . LEU A 1 573 ? -20.812 7.445 21.266 1 98.62 573 LEU A N 1
ATOM 4275 C CA . LEU A 1 573 ? -22.188 7.809 20.906 1 98.62 573 LEU A CA 1
ATOM 4276 C C . LEU A 1 573 ? -22.453 9.281 21.203 1 98.62 573 LEU A C 1
ATOM 4278 O O . LEU A 1 573 ? -23.016 9.992 20.359 1 98.62 573 LEU A O 1
ATOM 4282 N N . PRO A 1 574 ? -21.953 9.781 22.406 1 97.88 574 PRO A N 1
ATOM 4283 C CA . PRO A 1 574 ? -22.25 11.195 22.656 1 97.88 574 PRO A CA 1
ATOM 4284 C C . PRO A 1 574 ? -21.672 12.117 21.594 1 97.88 574 PRO A C 1
ATOM 4286 O O . PRO A 1 574 ? -22.328 13.07 21.156 1 97.88 574 PRO A O 1
ATOM 4289 N N . GLY A 1 575 ? -20.406 11.875 21.25 1 97.5 575 GLY A N 1
ATOM 4290 C CA . GLY A 1 575 ? -19.828 12.656 20.172 1 97.5 575 GLY A CA 1
ATOM 4291 C C . GLY A 1 575 ? -20.609 12.586 18.875 1 97.5 575 GLY A C 1
ATOM 4292 O O . GLY A 1 575 ? -20.828 13.602 18.219 1 97.5 575 GLY A O 1
ATOM 4293 N N . LEU A 1 576 ? -21.156 11.453 18.5 1 98.5 576 LEU A N 1
ATOM 4294 C CA . LEU A 1 576 ? -21.938 11.266 17.297 1 98.5 576 LEU A CA 1
ATOM 4295 C C . LEU A 1 576 ? -23.297 11.938 17.406 1 98.5 576 LEU A C 1
ATOM 4297 O O . LEU A 1 576 ? -23.812 12.484 16.438 1 98.5 576 LEU A O 1
ATOM 4301 N N . PHE A 1 577 ? -23.906 11.875 18.625 1 98.44 577 PHE A N 1
ATOM 4302 C CA . PHE A 1 577 ? -25.172 12.562 18.844 1 98.44 577 PHE A CA 1
ATOM 4303 C C . PHE A 1 577 ? -25.047 14.055 18.578 1 98.44 577 PHE A C 1
ATOM 4305 O O . PHE A 1 577 ? -25.875 14.641 17.891 1 98.44 577 PHE A O 1
ATOM 4312 N N . HIS A 1 578 ? -23.938 14.578 19.078 1 96.69 578 HIS A N 1
ATOM 4313 C CA . HIS A 1 578 ? -23.688 16 18.875 1 96.69 578 HIS A CA 1
ATOM 4314 C C . HIS A 1 578 ? -23.516 16.312 17.391 1 96.69 578 HIS A C 1
ATOM 4316 O O . HIS A 1 578 ? -24.047 17.312 16.891 1 96.69 578 HIS A O 1
ATOM 4322 N N . ALA A 1 579 ? -22.859 15.484 16.719 1 97.12 579 ALA A N 1
ATOM 4323 C CA . ALA A 1 579 ? -22.656 15.672 15.289 1 97.12 579 ALA A CA 1
ATOM 4324 C C . ALA A 1 579 ? -23.984 15.633 14.539 1 97.12 579 ALA A C 1
ATOM 4326 O O . ALA A 1 579 ? -24.219 16.422 13.625 1 97.12 579 ALA A O 1
ATOM 4327 N N . VAL A 1 580 ? -24.875 14.727 14.883 1 97.88 580 VAL A N 1
ATOM 4328 C CA . VAL A 1 580 ? -26.188 14.594 14.242 1 97.88 580 VAL A CA 1
ATOM 4329 C C . VAL A 1 580 ? -27 15.859 14.477 1 97.88 580 VAL A C 1
ATOM 4331 O O . VAL A 1 580 ? -27.562 16.422 13.531 1 97.88 580 VAL A O 1
ATOM 4334 N N . THR A 1 581 ? -27 16.344 15.703 1 96.31 581 THR A N 1
ATOM 4335 C CA . THR A 1 581 ? -27.781 17.531 16.031 1 96.31 581 THR A CA 1
ATOM 4336 C C . THR A 1 581 ? -27.234 18.766 15.289 1 96.31 581 THR A C 1
ATOM 4338 O O . THR A 1 581 ? -28 19.594 14.805 1 96.31 581 THR A O 1
ATOM 4341 N N . THR A 1 582 ? -25.922 18.828 15.266 1 93.75 582 THR A N 1
ATOM 4342 C CA . THR A 1 582 ? -25.297 19.922 14.547 1 93.75 582 THR A CA 1
ATOM 4343 C C . THR A 1 582 ? -25.672 19.891 13.07 1 93.75 582 THR A C 1
ATOM 4345 O O . THR A 1 582 ? -26.031 20.922 12.5 1 93.75 582 THR A O 1
ATOM 4348 N N . ASN A 1 583 ? -25.703 18.781 12.438 1 94.19 583 ASN A N 1
ATOM 4349 C CA . ASN A 1 583 ? -26.031 18.656 11.023 1 94.19 583 ASN A CA 1
ATOM 4350 C C . ASN A 1 583 ? -27.531 18.891 10.773 1 94.19 583 ASN A C 1
ATOM 4352 O O . ASN A 1 583 ? -27.906 19.516 9.781 1 94.19 583 ASN A O 1
ATOM 4356 N N . MET A 1 584 ? -28.328 18.438 11.695 1 92.88 584 MET A N 1
ATOM 4357 C CA . MET A 1 584 ? -29.766 18.656 11.578 1 92.88 584 MET A CA 1
ATOM 4358 C C . MET A 1 584 ? -30.094 20.141 11.648 1 92.88 584 MET A C 1
ATOM 4360 O O . MET A 1 584 ? -30.969 20.625 10.922 1 92.88 584 MET A O 1
ATOM 4364 N N . SER A 1 585 ? -29.359 20.828 12.484 1 89.81 585 SER A N 1
ATOM 4365 C CA . SER A 1 585 ? -29.562 22.266 12.617 1 89.81 585 SER A CA 1
ATOM 4366 C C . SER A 1 585 ? -29.203 22.984 11.328 1 89.81 585 SER A C 1
ATOM 4368 O O . SER A 1 585 ? -29.625 24.125 11.117 1 89.81 585 SER A O 1
ATOM 4370 N N . ARG A 1 586 ? -28.547 22.281 10.477 1 87.5 586 ARG A N 1
ATOM 4371 C CA . ARG A 1 586 ? -28.156 22.828 9.188 1 87.5 586 ARG A CA 1
ATOM 4372 C C . ARG A 1 586 ? -28.938 22.188 8.047 1 87.5 586 ARG A C 1
ATOM 4374 O O . ARG A 1 586 ? -28.422 22.047 6.934 1 87.5 586 ARG A O 1
ATOM 4381 N N . SER A 1 587 ? -30 21.625 8.32 1 88.69 587 SER A N 1
ATOM 4382 C CA . SER A 1 587 ? -31.031 21.125 7.41 1 88.69 587 SER A CA 1
ATOM 4383 C C . SER A 1 587 ? -30.594 19.828 6.734 1 88.69 587 SER A C 1
ATOM 4385 O O . SER A 1 587 ? -30.969 19.562 5.59 1 88.69 587 SER A O 1
ATOM 4387 N N . GLN A 1 588 ? -29.812 19.078 7.387 1 89.75 588 GLN A N 1
ATOM 4388 C CA . GLN A 1 588 ? -29.516 17.719 6.953 1 89.75 588 GLN A CA 1
ATOM 4389 C C . GLN A 1 588 ? -30.344 16.703 7.719 1 89.75 588 GLN A C 1
ATOM 4391 O O . GLN A 1 588 ? -30 16.328 8.844 1 89.75 588 GLN A O 1
ATOM 4396 N N . ASP A 1 589 ? -31.312 16.203 7.121 1 89.06 589 ASP A N 1
ATOM 4397 C CA . ASP A 1 589 ? -32.312 15.422 7.84 1 89.06 589 ASP A CA 1
ATOM 4398 C C . ASP A 1 589 ? -32.031 13.922 7.711 1 89.06 589 ASP A C 1
ATOM 4400 O O . ASP A 1 589 ? -32.5 13.125 8.523 1 89.06 589 ASP A O 1
ATOM 4404 N N . ASP A 1 590 ? -31.359 13.523 6.676 1 94.44 590 ASP A N 1
ATOM 4405 C CA . ASP A 1 590 ? -31.031 12.125 6.438 1 94.44 590 ASP A CA 1
ATOM 4406 C C . ASP A 1 590 ? -29.547 11.867 6.684 1 94.44 590 ASP A C 1
ATOM 4408 O O . ASP A 1 590 ? -28.703 12.25 5.871 1 94.44 590 ASP A O 1
ATOM 4412 N N . LEU A 1 591 ? -29.234 11.234 7.785 1 96.69 591 LEU A N 1
ATOM 4413 C CA . LEU A 1 591 ? -27.828 11.078 8.148 1 96.69 591 LEU A CA 1
ATOM 4414 C C . LEU A 1 591 ? -27.5 9.617 8.422 1 96.69 591 LEU A C 1
ATOM 4416 O O . LEU A 1 591 ? -28.297 8.898 9.023 1 96.69 591 LEU A O 1
ATOM 4420 N N . ALA A 1 592 ? -26.422 9.086 7.906 1 98.06 592 ALA A N 1
ATOM 4421 C CA . ALA A 1 592 ? -25.734 7.844 8.234 1 98.06 592 ALA A CA 1
ATOM 4422 C C . ALA A 1 592 ? -24.25 8.086 8.508 1 98.06 592 ALA A C 1
ATOM 4424 O O . ALA A 1 592 ? -23.438 8.07 7.582 1 98.06 592 ALA A O 1
ATOM 4425 N N . VAL A 1 593 ? -23.891 8.312 9.789 1 98.38 593 VAL A N 1
ATOM 4426 C CA . VAL A 1 593 ? -22.547 8.734 10.148 1 98.38 593 VAL A CA 1
ATOM 4427 C C . VAL A 1 593 ? -21.906 7.703 11.078 1 98.38 593 VAL A C 1
ATOM 4429 O O . VAL A 1 593 ? -22.609 7.035 11.844 1 98.38 593 VAL A O 1
ATOM 4432 N N . PHE A 1 594 ? -20.562 7.562 10.977 1 98.44 594 PHE A N 1
ATOM 4433 C CA . PHE A 1 594 ? -19.875 6.621 11.852 1 98.44 594 PHE A CA 1
ATOM 4434 C C . PHE A 1 594 ? -18.5 7.148 12.25 1 98.44 594 PHE A C 1
ATOM 4436 O O . PHE A 1 594 ? -17.984 8.07 11.625 1 98.44 594 PHE A O 1
ATOM 4443 N N . GLU A 1 595 ? -18.016 6.578 13.312 1 98.62 595 GLU A N 1
ATOM 4444 C CA . GLU A 1 595 ? -16.672 6.891 13.805 1 98.62 595 GLU A CA 1
ATOM 4445 C C . GLU A 1 595 ? -15.977 5.641 14.328 1 98.62 595 GLU A C 1
ATOM 4447 O O . GLU A 1 595 ? -16.594 4.809 14.992 1 98.62 595 GLU A O 1
ATOM 4452 N N . SER A 1 596 ? -14.734 5.512 13.914 1 98.38 596 SER A N 1
ATOM 4453 C CA . SER A 1 596 ? -13.805 4.594 14.555 1 98.38 596 SER A CA 1
ATOM 4454 C C . SER A 1 596 ? -12.836 5.344 15.461 1 98.38 596 SER A C 1
ATOM 4456 O O . SER A 1 596 ? -12.109 6.23 15.008 1 98.38 596 SER A O 1
ATOM 4458 N N . GLY A 1 597 ? -12.875 5.035 16.688 1 97.69 597 GLY A N 1
ATOM 4459 C CA . GLY A 1 597 ? -12.039 5.766 17.625 1 97.69 597 GLY A CA 1
ATOM 4460 C C . GLY A 1 597 ? -11.773 5.008 18.906 1 97.69 597 GLY A C 1
ATOM 4461 O O . GLY A 1 597 ? -12.414 3.994 19.188 1 97.69 597 GLY A O 1
ATOM 4462 N N . THR A 1 598 ? -10.883 5.559 19.688 1 97.06 598 THR A N 1
ATOM 4463 C CA . THR A 1 598 ? -10.5 4.949 20.953 1 97.06 598 THR A CA 1
ATOM 4464 C C . THR A 1 598 ? -11.375 5.461 22.094 1 97.06 598 THR A C 1
ATOM 4466 O O . THR A 1 598 ? -11.758 6.633 22.109 1 97.06 598 THR A O 1
ATOM 4469 N N . VAL A 1 599 ? -11.734 4.613 22.969 1 97.56 599 VAL A N 1
ATOM 4470 C CA . VAL A 1 599 ? -12.375 4.98 24.219 1 97.56 599 VAL A CA 1
ATOM 4471 C C . VAL A 1 599 ? -11.469 4.625 25.391 1 97.56 599 VAL A C 1
ATOM 4473 O O . VAL A 1 599 ? -10.523 3.844 25.25 1 97.56 599 VAL A O 1
ATOM 4476 N N . PHE A 1 600 ? -11.727 5.25 26.531 1 95.88 600 PHE A N 1
ATOM 4477 C CA . PHE A 1 600 ? -10.852 5.133 27.688 1 95.88 600 PHE A CA 1
ATOM 4478 C C . PHE A 1 600 ? -11.625 4.68 28.922 1 95.88 600 PHE A C 1
ATOM 4480 O O . PHE A 1 600 ? -12.5 5.398 29.406 1 95.88 600 PHE A O 1
ATOM 4487 N N . ARG A 1 601 ? -11.344 3.553 29.375 1 92.62 601 ARG A N 1
ATOM 4488 C CA . ARG A 1 601 ? -12.031 2.998 30.531 1 92.62 601 ARG A CA 1
ATOM 4489 C C . ARG A 1 601 ? -11.094 2.93 31.734 1 92.62 601 ARG A C 1
ATOM 4491 O O . ARG A 1 601 ? -10.133 2.158 31.734 1 92.62 601 ARG A O 1
ATOM 4498 N N . ALA A 1 602 ? -11.477 3.756 32.719 1 89.56 602 ALA A N 1
ATOM 4499 C CA . ALA A 1 602 ? -10.617 3.867 33.906 1 89.56 602 ALA A CA 1
ATOM 4500 C C . ALA A 1 602 ? -10.516 2.531 34.625 1 89.56 602 ALA A C 1
ATOM 4502 O O . ALA A 1 602 ? -11.508 1.806 34.75 1 89.56 602 ALA A O 1
ATOM 4503 N N . VAL A 1 603 ? -9.25 2.145 34.75 1 78.38 603 VAL A N 1
ATOM 4504 C CA . VAL A 1 603 ? -8.977 1.009 35.625 1 78.38 603 VAL A CA 1
ATOM 4505 C C . VAL A 1 603 ? -8.289 1.492 36.906 1 78.38 603 VAL A C 1
ATOM 4507 O O . VAL A 1 603 ? -7.945 2.67 37.031 1 78.38 603 VAL A O 1
ATOM 4510 N N . THR A 1 604 ? -8.164 0.65 37.906 1 68.88 604 THR A N 1
ATOM 4511 C CA . THR A 1 604 ? -7.516 1.039 39.156 1 68.88 604 THR A CA 1
ATOM 4512 C C . THR A 1 604 ? -6.176 1.718 38.875 1 68.88 604 THR A C 1
ATOM 4514 O O . THR A 1 604 ? -5.312 1.148 38.188 1 68.88 604 THR A O 1
ATOM 4517 N N . PRO A 1 605 ? -6.211 3.043 39.031 1 61.91 605 PRO A N 1
ATOM 4518 C CA . PRO A 1 605 ? -5.113 3.936 38.625 1 61.91 605 PRO A CA 1
ATOM 4519 C C . PRO A 1 605 ? -3.771 3.5 39.219 1 61.91 605 PRO A C 1
ATOM 4521 O O . PRO A 1 605 ? -3.682 3.217 40.438 1 61.91 605 PRO A O 1
ATOM 4524 N N . ALA A 1 606 ? -2.943 2.623 38.562 1 64.94 606 ALA A N 1
ATOM 4525 C CA . ALA A 1 606 ? -1.557 2.557 39.031 1 64.94 606 ALA A CA 1
ATOM 4526 C C . ALA A 1 606 ? -0.772 3.785 38.562 1 64.94 606 ALA A C 1
ATOM 4528 O O . ALA A 1 606 ? -1.062 4.363 37.531 1 64.94 606 ALA A O 1
ATOM 4529 N N . ALA A 1 607 ? -0.069 4.426 39.469 1 74.75 607 ALA A N 1
ATOM 4530 C CA . ALA A 1 607 ? 0.78 5.566 39.156 1 74.75 607 ALA A CA 1
ATOM 4531 C C . ALA A 1 607 ? 1.884 5.16 38.156 1 74.75 607 ALA A C 1
ATOM 4533 O O . ALA A 1 607 ? 2.533 4.129 38.344 1 74.75 607 ALA A O 1
ATOM 4534 N N . ALA A 1 608 ? 1.837 5.836 36.969 1 79.5 608 ALA A N 1
ATOM 4535 C CA . ALA A 1 608 ? 2.912 5.574 36 1 79.5 608 ALA A CA 1
ATOM 4536 C C . ALA A 1 608 ? 4.25 6.086 36.531 1 79.5 608 ALA A C 1
ATOM 4538 O O . ALA A 1 608 ? 4.324 7.18 37.094 1 79.5 608 ALA A O 1
ATOM 4539 N N . PRO A 1 609 ? 5.32 5.234 36.438 1 85.88 609 PRO A N 1
ATOM 4540 C CA . PRO A 1 609 ? 6.645 5.766 36.781 1 85.88 609 PRO A CA 1
ATOM 4541 C C . PRO A 1 609 ? 7.062 6.918 35.875 1 85.88 609 PRO A C 1
ATOM 4543 O O . PRO A 1 609 ? 6.527 7.059 34.75 1 85.88 609 PRO A O 1
ATOM 4546 N N . ARG A 1 610 ? 7.93 7.879 36.25 1 87.5 610 ARG A N 1
ATOM 4547 C CA . ARG A 1 610 ? 8.5 8.977 35.5 1 87.5 610 ARG A CA 1
ATOM 4548 C C . ARG A 1 610 ? 10 8.797 35.312 1 87.5 610 ARG A C 1
ATOM 4550 O O . ARG A 1 610 ? 10.797 9.32 36.062 1 87.5 610 ARG A O 1
ATOM 4557 N N . PRO A 1 611 ? 10.32 8.039 34.25 1 87.38 611 PRO A N 1
ATOM 4558 C CA . PRO A 1 611 ? 11.758 7.793 34.062 1 87.38 611 PRO A CA 1
ATOM 4559 C C . PRO A 1 611 ? 12.523 9.047 33.625 1 87.38 611 PRO A C 1
ATOM 4561 O O . PRO A 1 611 ? 11.914 10.016 33.156 1 87.38 611 PRO A O 1
ATOM 4564 N N . GLY A 1 612 ? 13.844 9.078 33.844 1 81.81 612 GLY A N 1
ATOM 4565 C CA . GLY A 1 612 ? 14.703 10.141 33.375 1 81.81 612 GLY A CA 1
ATOM 4566 C C . GLY A 1 612 ? 14.797 10.172 31.844 1 81.81 612 GLY A C 1
ATOM 4567 O O . GLY A 1 612 ? 14.32 9.266 31.172 1 81.81 612 GLY A O 1
ATOM 4568 N N . VAL A 1 613 ? 15.195 11.156 31.141 1 82.56 613 VAL A N 1
ATOM 4569 C CA . VAL A 1 613 ? 15.242 11.344 29.688 1 82.56 613 VAL A CA 1
ATOM 4570 C C . VAL A 1 613 ? 16.656 11.039 29.172 1 82.56 613 VAL A C 1
ATOM 4572 O O . VAL A 1 613 ? 16.938 11.203 27.984 1 82.56 613 VAL A O 1
ATOM 4575 N N . ASP A 1 614 ? 17.562 10.594 30.078 1 77.81 614 ASP A N 1
ATOM 4576 C CA . ASP A 1 614 ? 18.953 10.375 29.719 1 77.81 614 ASP A CA 1
ATOM 4577 C C . ASP A 1 614 ? 19.109 9.086 28.922 1 77.81 614 ASP A C 1
ATOM 4579 O O . ASP A 1 614 ? 20.078 8.938 28.156 1 77.81 614 ASP A O 1
ATOM 4583 N N . GLU A 1 615 ? 18.328 8.156 29.172 1 84.06 615 GLU A N 1
ATOM 4584 C CA . GLU A 1 615 ? 18.344 6.887 28.453 1 84.06 615 GLU A CA 1
ATOM 4585 C C . GLU A 1 615 ? 16.938 6.398 28.156 1 84.06 615 GLU A C 1
ATOM 4587 O O . GLU A 1 615 ? 15.969 6.844 28.781 1 84.06 615 GLU A O 1
ATOM 4592 N N . ARG A 1 616 ? 16.906 5.484 27.109 1 89.88 616 ARG A N 1
ATOM 4593 C CA . ARG A 1 616 ? 15.625 4.832 26.859 1 89.88 616 ARG A CA 1
ATOM 4594 C C . ARG A 1 616 ? 15.18 4.027 28.078 1 89.88 616 ARG A C 1
ATOM 4596 O O . ARG A 1 616 ? 15.961 3.252 28.625 1 89.88 616 ARG A O 1
ATOM 4603 N N . PRO A 1 617 ? 14.023 4.289 28.594 1 90.94 617 PRO A N 1
ATOM 4604 C CA . PRO A 1 617 ? 13.547 3.461 29.703 1 90.94 617 PRO A CA 1
ATOM 4605 C C . PRO A 1 617 ? 13.609 1.967 29.391 1 90.94 617 PRO A C 1
ATOM 4607 O O . PRO A 1 617 ? 13.531 1.567 28.234 1 90.94 617 PRO A O 1
ATOM 4610 N N . SER A 1 618 ? 13.953 1.106 30.391 1 92.5 618 SER A N 1
ATOM 4611 C CA . SER A 1 618 ? 13.969 -0.343 30.219 1 92.5 618 SER A CA 1
ATOM 4612 C C . SER A 1 618 ? 12.609 -0.863 29.781 1 92.5 618 SER A C 1
ATOM 4614 O O . SER A 1 618 ? 11.594 -0.175 29.938 1 92.5 618 SER A O 1
ATOM 4616 N N . ASP A 1 619 ? 12.555 -2.006 29.219 1 91.81 619 ASP A N 1
ATOM 4617 C CA . ASP A 1 619 ? 11.305 -2.619 28.781 1 91.81 619 ASP A CA 1
ATOM 4618 C C . ASP A 1 619 ? 10.352 -2.812 29.969 1 91.81 619 ASP A C 1
ATOM 4620 O O . ASP A 1 619 ? 9.133 -2.711 29.797 1 91.81 619 ASP A O 1
ATOM 4624 N N . GLU A 1 620 ? 10.93 -3.1 31.094 1 92.06 620 GLU A N 1
ATOM 4625 C CA . GLU A 1 620 ? 10.117 -3.275 32.281 1 92.06 620 GLU A CA 1
ATOM 4626 C C . GLU A 1 620 ? 9.422 -1.974 32.688 1 92.06 620 GLU A C 1
ATOM 4628 O O . GLU A 1 620 ? 8.242 -1.976 33.031 1 92.06 620 GLU A O 1
ATOM 4633 N N . VAL A 1 621 ? 10.203 -0.882 32.656 1 91.19 621 VAL A N 1
ATOM 4634 C CA . VAL A 1 621 ? 9.648 0.428 32.969 1 91.19 621 VAL A CA 1
ATOM 4635 C C . VAL A 1 621 ? 8.578 0.809 31.953 1 91.19 621 VAL A C 1
ATOM 4637 O O . VAL A 1 621 ? 7.531 1.345 32.312 1 91.19 621 VAL A O 1
ATOM 4640 N N . LEU A 1 622 ? 8.805 0.595 30.75 1 91.5 622 LEU A N 1
ATOM 4641 C CA . LEU A 1 622 ? 7.816 0.869 29.703 1 91.5 622 LEU A CA 1
ATOM 4642 C C . LEU A 1 622 ? 6.551 0.047 29.922 1 91.5 622 LEU A C 1
ATOM 4644 O O . LEU A 1 622 ? 5.441 0.542 29.719 1 91.5 622 LEU A O 1
ATOM 4648 N N . ALA A 1 623 ? 6.703 -1.188 30.312 1 90.19 623 ALA A N 1
ATOM 4649 C CA . ALA A 1 623 ? 5.559 -2.049 30.609 1 90.19 623 ALA A CA 1
ATOM 4650 C C . ALA A 1 623 ? 4.75 -1.501 31.781 1 90.19 623 ALA A C 1
ATOM 4652 O O . ALA A 1 623 ? 3.521 -1.571 31.781 1 90.19 623 ALA A O 1
ATOM 4653 N N . GLU A 1 624 ? 5.453 -0.982 32.75 1 88.25 624 GLU A N 1
ATOM 4654 C CA . GLU A 1 624 ? 4.789 -0.379 33.906 1 88.25 624 GLU A CA 1
ATOM 4655 C C . GLU A 1 624 ? 4.004 0.866 33.5 1 88.25 624 GLU A C 1
ATOM 4657 O O . GLU A 1 624 ? 2.898 1.096 34 1 88.25 624 GLU A O 1
ATOM 4662 N N . ILE A 1 625 ? 4.609 1.648 32.656 1 88.38 625 ILE A N 1
ATOM 4663 C CA . ILE A 1 625 ? 3.93 2.834 32.156 1 88.38 625 ILE A CA 1
ATOM 4664 C C . ILE A 1 625 ? 2.672 2.42 31.375 1 88.38 625 ILE A C 1
ATOM 4666 O O . ILE A 1 625 ? 1.602 3 31.578 1 88.38 625 ILE A O 1
ATOM 4670 N N . ASP A 1 626 ? 2.754 1.403 30.641 1 87.69 626 ASP A N 1
ATOM 4671 C CA . ASP A 1 626 ? 1.625 0.914 29.859 1 87.69 626 ASP A CA 1
ATOM 4672 C C . ASP A 1 626 ? 0.518 0.376 30.766 1 87.69 626 ASP A C 1
ATOM 4674 O O . ASP A 1 626 ? -0.667 0.593 30.5 1 87.69 626 ASP A O 1
ATOM 4678 N N . ALA A 1 627 ? 0.92 -0.279 31.781 1 87.06 627 ALA A N 1
ATOM 4679 C CA . ALA A 1 627 ? -0.036 -0.888 32.719 1 87.06 627 ALA A CA 1
ATOM 4680 C C . ALA A 1 627 ? -0.812 0.179 33.469 1 87.06 627 ALA A C 1
ATOM 4682 O O . ALA A 1 627 ? -1.896 -0.089 34 1 87.06 627 ALA A O 1
ATOM 4683 N N . ALA A 1 628 ? -0.211 1.379 33.594 1 87 628 ALA A N 1
ATOM 4684 C CA . ALA A 1 628 ? -0.855 2.473 34.312 1 87 628 ALA A CA 1
ATOM 4685 C C . ALA A 1 628 ? -1.893 3.172 33.438 1 87 628 ALA A C 1
ATOM 4687 O O . ALA A 1 628 ? -2.719 3.939 33.938 1 87 628 ALA A O 1
ATOM 4688 N N . LEU A 1 629 ? -1.906 2.865 32.188 1 88.25 629 LEU A N 1
ATOM 4689 C CA . LEU A 1 629 ? -2.861 3.479 31.266 1 88.25 629 LEU A CA 1
ATOM 4690 C C . LEU A 1 629 ? -4.219 2.787 31.344 1 88.25 629 LEU A C 1
ATOM 4692 O O . LEU A 1 629 ? -4.293 1.596 31.656 1 88.25 629 LEU A O 1
ATOM 4696 N N . PRO A 1 630 ? -5.332 3.615 31.203 1 91 630 PRO A N 1
ATOM 4697 C CA . PRO A 1 630 ? -6.637 2.957 31.109 1 91 630 PRO A CA 1
ATOM 4698 C C . PRO A 1 630 ? -6.73 2.01 29.906 1 91 630 PRO A C 1
ATOM 4700 O O . PRO A 1 630 ? -5.898 2.066 29 1 91 630 PRO A O 1
ATOM 4703 N N . ALA A 1 631 ? -7.711 1.067 30 1 91.69 631 ALA A N 1
ATOM 4704 C CA . ALA A 1 631 ? -7.992 0.284 28.797 1 91.69 631 ALA A CA 1
ATOM 4705 C C . ALA A 1 631 ? -8.469 1.181 27.656 1 91.69 631 ALA A C 1
ATOM 4707 O O . ALA A 1 631 ? -9.336 2.029 27.844 1 91.69 631 ALA A O 1
ATOM 4708 N N . GLN A 1 632 ? -7.844 1.014 26.5 1 94 632 GLN A N 1
ATOM 4709 C CA . GLN A 1 632 ? -8.133 1.922 25.391 1 94 632 GLN A CA 1
ATOM 4710 C C . GLN A 1 632 ? -8.547 1.153 24.141 1 94 632 GLN A C 1
ATOM 4712 O O . GLN A 1 632 ? -7.934 1.299 23.094 1 94 632 GLN A O 1
ATOM 4717 N N . PRO A 1 633 ? -9.641 0.412 24.281 1 95.62 633 PRO A N 1
ATOM 4718 C CA . PRO A 1 633 ? -10.086 -0.291 23.062 1 95.62 633 PRO A CA 1
ATOM 4719 C C . PRO A 1 633 ? -10.531 0.662 21.953 1 95.62 633 PRO A C 1
ATOM 4721 O O . PRO A 1 633 ? -11.062 1.739 22.25 1 95.62 633 PRO A O 1
ATOM 4724 N N . ARG A 1 634 ? -10.281 0.239 20.734 1 97.88 634 ARG A N 1
ATOM 4725 C CA . ARG A 1 634 ? -10.836 0.951 19.578 1 97.88 634 ARG A CA 1
ATOM 4726 C C . ARG A 1 634 ? -12.258 0.471 19.281 1 97.88 634 ARG A C 1
ATOM 4728 O O . ARG A 1 634 ? -12.492 -0.731 19.141 1 97.88 634 ARG A O 1
ATOM 4735 N N . MET A 1 635 ? -13.164 1.416 19.219 1 98.44 635 MET A N 1
ATOM 4736 C CA . MET A 1 635 ? -14.578 1.122 18.969 1 98.44 635 MET A CA 1
ATOM 4737 C C . MET A 1 635 ? -14.992 1.614 17.578 1 98.44 635 MET A C 1
ATOM 4739 O O . MET A 1 635 ? -14.312 2.447 16.984 1 98.44 635 MET A O 1
ATOM 4743 N N . LEU A 1 636 ? -16.047 1.039 17.047 1 98.75 636 LEU A N 1
ATOM 4744 C CA . LEU A 1 636 ? -16.766 1.558 15.898 1 98.75 636 LEU A CA 1
ATOM 4745 C C . LEU A 1 636 ? -18.234 1.804 16.234 1 98.75 636 LEU A C 1
ATOM 4747 O O . LEU A 1 636 ? -18.891 0.931 16.797 1 98.75 636 LEU A O 1
ATOM 4751 N N . ALA A 1 637 ? -18.641 3.025 15.961 1 98.81 637 ALA A N 1
ATOM 4752 C CA . ALA A 1 637 ? -20.031 3.393 16.234 1 98.81 637 ALA A CA 1
ATOM 4753 C C . ALA A 1 637 ? -20.641 4.125 15.039 1 98.81 637 ALA A C 1
ATOM 4755 O O . ALA A 1 637 ? -19.922 4.754 14.25 1 98.81 637 ALA A O 1
ATOM 4756 N N . ALA A 1 638 ? -21.984 4.004 14.906 1 98.81 638 ALA A N 1
ATOM 4757 C CA . ALA A 1 638 ? -22.703 4.711 13.852 1 98.81 638 ALA A CA 1
ATOM 4758 C C . ALA A 1 638 ? -24.094 5.148 14.344 1 98.81 638 ALA A C 1
ATOM 4760 O O . ALA A 1 638 ? -24.672 4.508 15.219 1 98.81 638 ALA A O 1
ATOM 4761 N N . VAL A 1 639 ? -24.531 6.227 13.883 1 98.81 639 VAL A N 1
ATOM 4762 C CA . VAL A 1 639 ? -25.859 6.746 14.133 1 98.81 639 VAL A CA 1
ATOM 4763 C C . VAL A 1 639 ? -26.562 7.02 12.812 1 98.81 639 VAL A C 1
ATOM 4765 O O . VAL A 1 639 ? -25.969 7.598 11.891 1 98.81 639 VAL A O 1
ATOM 4768 N N . ILE A 1 640 ? -27.812 6.566 12.711 1 98.44 640 ILE A N 1
ATOM 4769 C CA . ILE A 1 640 ? -28.578 6.695 11.484 1 98.44 640 ILE A CA 1
ATOM 4770 C C . ILE A 1 640 ? -29.969 7.273 11.797 1 98.44 640 ILE A C 1
ATOM 4772 O O . ILE A 1 640 ? -30.625 6.82 12.734 1 98.44 640 ILE A O 1
ATOM 4776 N N . CYS A 1 641 ? -30.375 8.25 11.055 1 97.88 641 CYS A N 1
ATOM 4777 C CA . CYS A 1 641 ? -31.703 8.844 11.227 1 97.88 641 CYS A CA 1
ATOM 4778 C C . CYS A 1 641 ? -32.25 9.383 9.906 1 97.88 641 CYS A C 1
ATOM 4780 O O . CYS A 1 641 ? -31.484 9.531 8.938 1 97.88 641 CYS A O 1
ATOM 4782 N N . GLY A 1 642 ? -33.531 9.562 9.797 1 96.12 642 GLY A N 1
ATOM 4783 C CA . GLY A 1 642 ? -34.156 10.062 8.594 1 96.12 642 GLY A CA 1
ATOM 4784 C C . GLY A 1 642 ? -34.5 8.977 7.59 1 96.12 642 GLY A C 1
ATOM 4785 O O . GLY A 1 642 ? -34.938 7.891 7.965 1 96.12 642 GLY A O 1
ATOM 4786 N N . SER A 1 643 ? -34.312 9.344 6.336 1 95 643 SER A N 1
ATOM 4787 C CA . SER A 1 643 ? -34.594 8.398 5.262 1 95 643 SER A CA 1
ATOM 4788 C C . SER A 1 643 ? -33.312 7.742 4.754 1 95 643 SER A C 1
ATOM 4790 O O . SER A 1 643 ? -32.312 8.422 4.492 1 95 643 SER A O 1
ATOM 4792 N N . TRP A 1 644 ? -33.406 6.418 4.691 1 93.44 644 TRP A N 1
ATOM 4793 C CA . TRP A 1 644 ? -32.312 5.672 4.086 1 93.44 644 TRP A CA 1
ATOM 4794 C C . TRP A 1 644 ? -32.25 5.91 2.58 1 93.44 644 TRP A C 1
ATOM 4796 O O . TRP A 1 644 ? -31.172 6.129 2.016 1 93.44 644 TRP A O 1
ATOM 4806 N N . LEU A 1 645 ? -33.438 5.887 1.961 1 89.75 645 LEU A N 1
ATOM 4807 C CA . LEU A 1 645 ? -33.625 6.305 0.577 1 89.75 645 LEU A CA 1
ATOM 4808 C C . LEU A 1 645 ? -34.625 7.449 0.495 1 89.75 645 LEU A C 1
ATOM 4810 O O . LEU A 1 645 ? -35.688 7.414 1.146 1 89.75 645 LEU A O 1
ATOM 4814 N N . PRO A 1 646 ? -34.312 8.383 -0.247 1 87.25 646 PRO A N 1
ATOM 4815 C CA . PRO A 1 646 ? -35.25 9.484 -0.392 1 87.25 646 PRO A CA 1
ATOM 4816 C C . PRO A 1 646 ? -36.438 9.141 -1.303 1 87.25 646 PRO A C 1
ATOM 4818 O O . PRO A 1 646 ? -36.469 8.047 -1.875 1 87.25 646 PRO A O 1
ATOM 4821 N N . ASP A 1 647 ? -37.375 10.094 -1.266 1 86.94 647 ASP A N 1
ATOM 4822 C CA . ASP A 1 647 ? -38.438 9.977 -2.246 1 86.94 647 ASP A CA 1
ATOM 4823 C C . ASP A 1 647 ? -37.906 10.031 -3.67 1 86.94 647 ASP A C 1
ATOM 4825 O O . ASP A 1 647 ? -37.062 10.875 -3.986 1 86.94 647 ASP A O 1
ATOM 4829 N N . ARG A 1 648 ? -38.281 9 -4.477 1 84.69 648 ARG A N 1
ATOM 4830 C CA . ARG A 1 648 ? -37.812 8.938 -5.859 1 84.69 648 ARG A CA 1
ATOM 4831 C C . ARG A 1 648 ? -39 8.688 -6.809 1 84.69 648 ARG A C 1
ATOM 4833 O O . ARG A 1 648 ? -40.094 8.32 -6.371 1 84.69 648 ARG A O 1
ATOM 4840 N N . TRP A 1 649 ? -38.812 8.938 -8.031 1 85.25 649 TRP A N 1
ATOM 4841 C CA . TRP A 1 649 ? -39.812 8.734 -9.055 1 85.25 649 TRP A CA 1
ATOM 4842 C C . TRP A 1 649 ? -40.219 7.262 -9.148 1 85.25 649 TRP A C 1
ATOM 4844 O O . TRP A 1 649 ? -41.344 6.93 -9.531 1 85.25 649 TRP A O 1
ATOM 4854 N N . ASP A 1 650 ? -39.25 6.449 -8.688 1 79.94 650 ASP A N 1
ATOM 4855 C CA . ASP A 1 650 ? -39.5 5.02 -8.859 1 79.94 650 ASP A CA 1
ATOM 4856 C C . ASP A 1 650 ? -39.844 4.355 -7.531 1 79.94 650 ASP A C 1
ATOM 4858 O O . ASP A 1 650 ? -39.875 3.127 -7.434 1 79.94 650 ASP A O 1
ATOM 4862 N N . GLY A 1 651 ? -40.094 5.043 -6.516 1 82.06 651 GLY A N 1
ATOM 4863 C CA . GLY A 1 651 ? -40.469 4.441 -5.246 1 82.06 651 GLY A CA 1
ATOM 4864 C C . GLY A 1 651 ? -40.562 5.449 -4.117 1 82.06 651 GLY A C 1
ATOM 4865 O O . GLY A 1 651 ? -40.062 6.562 -4.219 1 82.06 651 GLY A O 1
ATOM 4866 N N . GLU A 1 652 ? -41.219 4.996 -3.084 1 86.56 652 GLU A N 1
ATOM 4867 C CA . GLU A 1 652 ? -41.375 5.82 -1.891 1 86.56 652 GLU A CA 1
ATOM 4868 C C . GLU A 1 652 ? -40.094 5.816 -1.038 1 86.56 652 GLU A C 1
ATOM 4870 O O . GLU A 1 652 ? -39.219 4.973 -1.229 1 86.56 652 GLU A O 1
ATOM 4875 N N . SER A 1 653 ? -40.031 6.871 -0.235 1 90.25 653 SER A N 1
ATOM 4876 C CA . SER A 1 653 ? -38.906 6.949 0.67 1 90.25 653 SER A CA 1
ATOM 4877 C C . SER A 1 653 ? -38.844 5.738 1.6 1 90.25 653 SER A C 1
ATOM 4879 O O . SER A 1 653 ? -39.875 5.211 1.995 1 90.25 653 SER A O 1
ATOM 4881 N N . VAL A 1 654 ? -37.688 5.316 1.875 1 91.31 654 VAL A N 1
ATOM 4882 C CA . VAL A 1 654 ? -37.438 4.254 2.848 1 91.31 654 VAL A CA 1
ATOM 4883 C C . VAL A 1 654 ? -36.812 4.848 4.113 1 91.31 654 VAL A C 1
ATOM 4885 O O . VAL A 1 654 ? -35.75 5.461 4.066 1 91.31 654 VAL A O 1
ATOM 4888 N N . LYS A 1 655 ? -37.469 4.641 5.215 1 94.81 655 LYS A N 1
ATOM 4889 C CA . LYS A 1 655 ? -37 5.184 6.484 1 94.81 655 LYS A CA 1
ATOM 4890 C C . LYS A 1 655 ? -35.844 4.348 7.047 1 94.81 655 LYS A C 1
ATOM 4892 O O . LYS A 1 655 ? -35.844 3.125 6.895 1 94.81 655 LYS A O 1
ATOM 4897 N N . ALA A 1 656 ? -34.969 5.082 7.668 1 95.31 656 ALA A N 1
ATOM 4898 C CA . ALA A 1 656 ? -33.906 4.379 8.406 1 95.31 656 ALA A CA 1
ATOM 4899 C C . ALA A 1 656 ? -34.5 3.619 9.594 1 95.31 656 ALA A C 1
ATOM 4901 O O . ALA A 1 656 ? -35.406 4.117 10.273 1 95.31 656 ALA A O 1
ATOM 4902 N N . ASP A 1 657 ? -34 2.418 9.812 1 95.12 657 ASP A N 1
ATOM 4903 C CA . ASP A 1 657 ? -34.469 1.63 10.945 1 95.12 657 ASP A CA 1
ATOM 4904 C C . ASP A 1 657 ? -33.344 0.771 11.523 1 95.12 657 ASP A C 1
ATOM 4906 O O . ASP A 1 657 ? -32.156 0.936 11.148 1 95.12 657 ASP A O 1
ATOM 4910 N N . TRP A 1 658 ? -33.688 -0.049 12.492 1 95.62 658 TRP A N 1
ATOM 4911 C CA . TRP A 1 658 ? -32.719 -0.798 13.266 1 95.62 658 TRP A CA 1
ATOM 4912 C C . TRP A 1 658 ? -31.875 -1.696 12.352 1 95.62 658 TRP A C 1
ATOM 4914 O O . TRP A 1 658 ? -30.734 -2.023 12.672 1 95.62 658 TRP A O 1
ATOM 4924 N N . ARG A 1 659 ? -32.375 -2.066 11.227 1 93.25 659 ARG A N 1
ATOM 4925 C CA . ARG A 1 659 ? -31.672 -2.959 10.305 1 93.25 659 ARG A CA 1
ATOM 4926 C C . ARG A 1 659 ? -30.422 -2.291 9.734 1 93.25 659 ARG A C 1
ATOM 4928 O O . ARG A 1 659 ? -29.422 -2.961 9.469 1 93.25 659 ARG A O 1
ATOM 4935 N N . HIS A 1 660 ? -30.531 -1.045 9.523 1 95.69 660 HIS A N 1
ATOM 4936 C CA . HIS A 1 660 ? -29.406 -0.302 8.977 1 95.69 660 HIS A CA 1
ATOM 4937 C C . HIS A 1 660 ? -28.281 -0.175 10 1 95.69 660 HIS A C 1
ATOM 4939 O O . HIS A 1 660 ? -27.109 -0.121 9.633 1 95.69 660 HIS A O 1
ATOM 4945 N N . ALA A 1 661 ? -28.641 -0.13 11.289 1 97.5 661 ALA A N 1
ATOM 4946 C CA . ALA A 1 661 ? -27.625 -0.155 12.336 1 97.5 661 ALA A CA 1
ATOM 4947 C C . ALA A 1 661 ? -26.906 -1.498 12.367 1 97.5 661 ALA A C 1
ATOM 4949 O O . ALA A 1 661 ? -25.672 -1.547 12.477 1 97.5 661 ALA A O 1
ATOM 4950 N N . VAL A 1 662 ? -27.625 -2.525 12.203 1 96.81 662 VAL A N 1
ATOM 4951 C CA . VAL A 1 662 ? -27.062 -3.869 12.195 1 96.81 662 VAL A CA 1
ATOM 4952 C C . VAL A 1 662 ? -26.203 -4.062 10.945 1 96.81 662 VAL A C 1
ATOM 4954 O O . VAL A 1 662 ? -25.203 -4.762 10.984 1 96.81 662 VAL A O 1
ATOM 4957 N N . LEU A 1 663 ? -26.609 -3.422 9.891 1 95.38 663 LEU A N 1
ATOM 4958 C CA . LEU A 1 663 ? -25.891 -3.502 8.625 1 95.38 663 LEU A CA 1
ATOM 4959 C C . LEU A 1 663 ? -24.438 -3.092 8.797 1 95.38 663 LEU A C 1
ATOM 4961 O O . LEU A 1 663 ? -23.531 -3.709 8.219 1 95.38 663 LEU A O 1
ATOM 4965 N N . VAL A 1 664 ? -24.172 -2.104 9.594 1 97.38 664 VAL A N 1
ATOM 4966 C CA . VAL A 1 664 ? -22.812 -1.627 9.836 1 97.38 664 VAL A CA 1
ATOM 4967 C C . VAL A 1 664 ? -21.969 -2.756 10.414 1 97.38 664 VAL A C 1
ATOM 4969 O O . VAL A 1 664 ? -20.859 -3.031 9.922 1 97.38 664 VAL A O 1
ATOM 4972 N N . ALA A 1 665 ? -22.5 -3.375 11.414 1 98.12 665 ALA A N 1
ATOM 4973 C CA . ALA A 1 665 ? -21.781 -4.465 12.062 1 98.12 665 ALA A CA 1
ATOM 4974 C C . ALA A 1 665 ? -21.594 -5.645 11.109 1 98.12 665 ALA A C 1
ATOM 4976 O O . ALA A 1 665 ? -20.531 -6.273 11.094 1 98.12 665 ALA A O 1
ATOM 4977 N N . GLN A 1 666 ? -22.594 -5.875 10.359 1 96.81 666 GLN A N 1
ATOM 4978 C CA . GLN A 1 666 ? -22.531 -6.984 9.414 1 96.81 666 GLN A CA 1
ATOM 4979 C C . GLN A 1 666 ? -21.469 -6.734 8.352 1 96.81 666 GLN A C 1
ATOM 4981 O O . GLN A 1 666 ? -20.672 -7.621 8.039 1 96.81 666 GLN A O 1
ATOM 4986 N N . LYS A 1 667 ? -21.484 -5.512 7.805 1 96 667 LYS A N 1
ATOM 4987 C CA . LYS A 1 667 ? -20.484 -5.141 6.797 1 96 667 LYS A CA 1
ATOM 4988 C C . LYS A 1 667 ? -19.078 -5.223 7.359 1 96 667 LYS A C 1
ATOM 4990 O O . LYS A 1 667 ? -18.156 -5.676 6.676 1 96 667 LYS A O 1
ATOM 4995 N N . ALA A 1 668 ? -18.922 -4.824 8.562 1 97.69 668 ALA A N 1
ATOM 4996 C CA . ALA A 1 668 ? -17.609 -4.891 9.219 1 97.69 668 ALA A CA 1
ATOM 4997 C C . ALA A 1 668 ? -17.156 -6.336 9.367 1 97.69 668 ALA A C 1
ATOM 4999 O O . ALA A 1 668 ? -16 -6.664 9.055 1 97.69 668 ALA A O 1
ATOM 5000 N N . ALA A 1 669 ? -18.016 -7.188 9.812 1 97.5 669 ALA A N 1
ATOM 5001 C CA . ALA A 1 669 ? -17.688 -8.594 10.016 1 97.5 669 ALA A CA 1
ATOM 5002 C C . ALA A 1 669 ? -17.375 -9.281 8.688 1 97.5 669 ALA A C 1
ATOM 5004 O O . ALA A 1 669 ? -16.391 -10.031 8.578 1 97.5 669 ALA A O 1
ATOM 5005 N N . ASP A 1 670 ? -18.188 -8.961 7.688 1 93.38 670 ASP A N 1
ATOM 5006 C CA . ASP A 1 670 ? -17.984 -9.547 6.367 1 93.38 670 ASP A CA 1
ATOM 5007 C C . ASP A 1 670 ? -16.625 -9.164 5.789 1 93.38 670 ASP A C 1
ATOM 5009 O O . ASP A 1 670 ? -15.953 -9.992 5.172 1 93.38 670 ASP A O 1
ATOM 5013 N N . ALA A 1 671 ? -16.281 -7.957 5.992 1 92.81 671 ALA A N 1
ATOM 5014 C CA . ALA A 1 671 ? -15.016 -7.453 5.461 1 92.81 671 ALA A CA 1
ATOM 5015 C C . ALA A 1 671 ? -13.836 -8.25 6.012 1 92.81 671 ALA A C 1
ATOM 5017 O O . ALA A 1 671 ? -12.789 -8.344 5.367 1 92.81 671 ALA A O 1
ATOM 5018 N N . LEU A 1 672 ? -14 -8.883 7.164 1 95.12 672 LEU A N 1
ATOM 5019 C CA . LEU A 1 672 ? -12.906 -9.586 7.816 1 95.12 672 LEU A CA 1
ATOM 5020 C C . LEU A 1 672 ? -13.109 -11.102 7.734 1 95.12 672 LEU A C 1
ATOM 5022 O O . LEU A 1 672 ? -12.281 -11.867 8.219 1 95.12 672 LEU A O 1
ATOM 5026 N N . GLY A 1 673 ? -14.227 -11.508 7.191 1 91.88 673 GLY A N 1
ATOM 5027 C CA . GLY A 1 673 ? -14.539 -12.93 7.125 1 91.88 673 GLY A CA 1
ATOM 5028 C C . GLY A 1 673 ? -14.93 -13.516 8.469 1 91.88 673 GLY A C 1
ATOM 5029 O O . GLY A 1 673 ? -14.617 -14.68 8.758 1 91.88 673 GLY A O 1
ATOM 5030 N N . VAL A 1 674 ? -15.531 -12.703 9.312 1 94.75 674 VAL A N 1
ATOM 5031 C CA . VAL A 1 674 ? -15.93 -13.133 10.648 1 94.75 674 VAL A CA 1
ATOM 5032 C C . VAL A 1 674 ? -17.438 -13.398 10.672 1 94.75 674 VAL A C 1
ATOM 5034 O O . VAL A 1 674 ? -18.219 -12.625 10.117 1 94.75 674 VAL A O 1
ATOM 5037 N N . ARG A 1 675 ? -17.844 -14.484 11.32 1 92.69 675 ARG A N 1
ATOM 5038 C CA . ARG A 1 675 ? -19.266 -14.766 11.508 1 92.69 675 ARG A CA 1
ATOM 5039 C C . ARG A 1 675 ? -19.844 -13.938 12.656 1 92.69 675 ARG A C 1
ATOM 5041 O O . ARG A 1 675 ? -19.375 -14.039 13.789 1 92.69 675 ARG A O 1
ATOM 5048 N N . LEU A 1 676 ? -20.844 -13.172 12.359 1 95.81 676 LEU A N 1
ATOM 5049 C CA . LEU A 1 676 ? -21.516 -12.328 13.344 1 95.81 676 LEU A CA 1
ATOM 5050 C C . LEU A 1 676 ? -22.844 -12.938 13.766 1 95.81 676 LEU A C 1
ATOM 5052 O O . LEU A 1 676 ? -23.719 -13.172 12.922 1 95.81 676 LEU A O 1
ATOM 5056 N N . VAL A 1 677 ? -23 -13.195 15 1 94.75 677 VAL A N 1
ATOM 5057 C CA . VAL A 1 677 ? -24.266 -13.656 15.555 1 94.75 677 VAL A CA 1
ATOM 5058 C C . VAL A 1 677 ? -25 -12.492 16.203 1 94.75 677 VAL A C 1
ATOM 5060 O O . VAL A 1 677 ? -24.391 -11.648 16.859 1 94.75 677 VAL A O 1
ATOM 5063 N N . ARG A 1 678 ? -26.312 -12.43 15.914 1 95.12 678 ARG A N 1
ATOM 5064 C CA . ARG A 1 678 ? -27.156 -11.391 16.484 1 95.12 678 ARG A CA 1
ATOM 5065 C C . ARG A 1 678 ? -28.266 -11.992 17.344 1 95.12 678 ARG A C 1
ATOM 5067 O O . ARG A 1 678 ? -28.906 -12.969 16.953 1 95.12 678 ARG A O 1
ATOM 5074 N N . LYS A 1 679 ? -28.438 -11.383 18.547 1 94.12 679 LYS A N 1
ATOM 5075 C CA . LYS A 1 679 ? -29.484 -11.82 19.469 1 94.12 679 LYS A CA 1
ATOM 5076 C C . LYS A 1 679 ? -30.172 -10.633 20.109 1 94.12 679 LYS A C 1
ATOM 5078 O O . LYS A 1 679 ? -29.547 -9.617 20.422 1 94.12 679 LYS A O 1
ATOM 5083 N N . ALA A 1 680 ? -31.469 -10.797 20.281 1 94.06 680 ALA A N 1
ATOM 5084 C CA . ALA A 1 680 ? -32.188 -9.758 21.016 1 94.06 680 ALA A CA 1
ATOM 5085 C C . ALA A 1 680 ? -31.609 -9.547 22.406 1 94.06 680 ALA A C 1
ATOM 5087 O O . ALA A 1 680 ? -31.234 -10.508 23.078 1 94.06 680 ALA A O 1
ATOM 5088 N N . ASP A 1 681 ? -31.516 -8.289 22.766 1 95.62 681 ASP A N 1
ATOM 5089 C CA . ASP A 1 681 ? -30.938 -7.93 24.062 1 95.62 681 ASP A CA 1
ATOM 5090 C C . ASP A 1 681 ? -31.547 -6.629 24.594 1 95.62 681 ASP A C 1
ATOM 5092 O O . ASP A 1 681 ? -32.312 -5.977 23.906 1 95.62 681 ASP A O 1
ATOM 5096 N N . ARG A 1 682 ? -31.281 -6.473 25.844 1 95.38 682 ARG A N 1
ATOM 5097 C CA . ARG A 1 682 ? -31.703 -5.246 26.516 1 95.38 682 ARG A CA 1
ATOM 5098 C C . ARG A 1 682 ? -30.5 -4.492 27.078 1 95.38 682 ARG A C 1
ATOM 5100 O O . ARG A 1 682 ? -29.891 -4.938 28.047 1 95.38 682 ARG A O 1
ATOM 5107 N N . GLN A 1 683 ? -30.141 -3.396 26.391 1 95.62 683 GLN A N 1
ATOM 5108 C CA . GLN A 1 683 ? -29 -2.592 26.797 1 95.62 683 GLN A CA 1
ATOM 5109 C C . GLN A 1 683 ? -29.219 -1.116 26.469 1 95.62 683 GLN A C 1
ATOM 5111 O O . GLN A 1 683 ? -29.484 -0.762 25.328 1 95.62 683 GLN A O 1
ATOM 5116 N N . ALA A 1 684 ? -29.156 -0.289 27.516 1 96.44 684 ALA A N 1
ATOM 5117 C CA . ALA A 1 684 ? -29.188 1.146 27.25 1 96.44 684 ALA A CA 1
ATOM 5118 C C . ALA A 1 684 ? -27.984 1.577 26.422 1 96.44 684 ALA A C 1
ATOM 5120 O O . ALA A 1 684 ? -26.875 1.074 26.625 1 96.44 684 ALA A O 1
ATOM 5121 N N . PRO A 1 685 ? -28.156 2.432 25.516 1 97.94 685 PRO A N 1
ATOM 5122 C CA . PRO A 1 685 ? -29.266 3.389 25.344 1 97.94 685 PRO A CA 1
ATOM 5123 C C . PRO A 1 685 ? -30.312 2.906 24.359 1 97.94 685 PRO A C 1
ATOM 5125 O O . PRO A 1 685 ? -31.219 3.67 23.984 1 97.94 685 PRO A O 1
ATOM 5128 N N . TRP A 1 686 ? -30.312 1.689 23.953 1 98.31 686 TRP A N 1
ATOM 5129 C CA . TRP A 1 686 ? -31.219 1.181 22.922 1 98.31 686 TRP A CA 1
ATOM 5130 C C . TRP A 1 686 ? -32.562 0.805 23.516 1 98.31 686 TRP A C 1
ATOM 5132 O O . TRP A 1 686 ? -32.656 0.493 24.703 1 98.31 686 TRP A O 1
ATOM 5142 N N . HIS A 1 687 ? -33.562 0.867 22.656 1 97.25 687 HIS A N 1
ATOM 5143 C CA . HIS A 1 687 ? -34.875 0.378 23.016 1 97.25 687 HIS A CA 1
ATOM 5144 C C . HIS A 1 687 ? -34.844 -1.107 23.359 1 97.25 687 HIS A C 1
ATOM 5146 O O . HIS A 1 687 ? -34.312 -1.911 22.594 1 97.25 687 HIS A O 1
ATOM 5152 N N . PRO A 1 688 ? -35.406 -1.499 24.5 1 95 688 PRO A N 1
ATOM 5153 C CA . PRO A 1 688 ? -35.312 -2.893 24.938 1 95 688 PRO A CA 1
ATOM 5154 C C . PRO A 1 688 ? -35.938 -3.869 23.938 1 95 688 PRO A C 1
ATOM 5156 O O . PRO A 1 688 ? -35.531 -5.023 23.859 1 95 688 PRO A O 1
ATOM 5159 N N . GLY A 1 689 ? -36.875 -3.436 23.141 1 93.25 689 GLY A N 1
ATOM 5160 C CA . GLY A 1 689 ? -37.531 -4.312 22.172 1 93.25 689 GLY A CA 1
ATOM 5161 C C . GLY A 1 689 ? -36.875 -4.254 20.812 1 93.25 689 GLY A C 1
ATOM 5162 O O . GLY A 1 689 ? -37.281 -5.004 19.906 1 93.25 689 GLY A O 1
ATOM 5163 N N . ARG A 1 690 ? -35.938 -3.422 20.609 1 96.44 690 ARG A N 1
ATOM 5164 C CA . ARG A 1 690 ? -35.312 -3.23 19.312 1 96.44 690 ARG A CA 1
ATOM 5165 C C . ARG A 1 690 ? -33.812 -3.084 19.438 1 96.44 690 ARG A C 1
ATOM 5167 O O . ARG A 1 690 ? -33.219 -2.172 18.859 1 96.44 690 ARG A O 1
ATOM 5174 N N . CYS A 1 691 ? -33.25 -3.936 20.297 1 97.38 691 CYS A N 1
ATOM 5175 C CA . CYS A 1 691 ? -31.797 -3.963 20.547 1 97.38 691 CYS A CA 1
ATOM 5176 C C . CYS A 1 691 ? -31.219 -5.34 20.25 1 97.38 691 CYS A C 1
ATOM 5178 O O . CYS A 1 691 ? -31.766 -6.355 20.688 1 97.38 691 CYS A O 1
ATOM 5180 N N . ALA A 1 692 ? -30.156 -5.363 19.484 1 97.44 692 ALA A N 1
ATOM 5181 C CA . ALA A 1 692 ? -29.469 -6.609 19.172 1 97.44 692 ALA A CA 1
ATOM 5182 C C . ALA A 1 692 ? -28.062 -6.621 19.781 1 97.44 692 ALA A C 1
ATOM 5184 O O . ALA A 1 692 ? -27.312 -5.648 19.656 1 97.44 692 ALA A O 1
ATOM 5185 N N . ALA A 1 693 ? -27.766 -7.73 20.484 1 98.12 693 ALA A N 1
ATOM 5186 C CA . ALA A 1 693 ? -26.391 -7.996 20.859 1 98.12 693 ALA A CA 1
ATOM 5187 C C . ALA A 1 693 ? -25.594 -8.531 19.672 1 98.12 693 ALA A C 1
ATOM 5189 O O . ALA A 1 693 ? -26.094 -9.359 18.906 1 98.12 693 ALA A O 1
ATOM 5190 N N . LEU A 1 694 ? -24.469 -7.988 19.5 1 98.5 694 LEU A N 1
ATOM 5191 C CA . LEU A 1 694 ? -23.531 -8.445 18.469 1 98.5 694 LEU A CA 1
ATOM 5192 C C . LEU A 1 694 ? -22.5 -9.406 19.047 1 98.5 694 LEU A C 1
ATOM 5194 O O . LEU A 1 694 ? -21.703 -9.023 19.922 1 98.5 694 LEU A O 1
ATOM 5198 N N . ILE A 1 695 ? -22.484 -10.625 18.547 1 98 695 ILE A N 1
ATOM 5199 C CA . ILE A 1 695 ? -21.719 -11.68 19.219 1 98 695 ILE A CA 1
ATOM 5200 C C . ILE A 1 695 ? -20.719 -12.289 18.234 1 98 695 ILE A C 1
ATOM 5202 O O . ILE A 1 695 ? -21.094 -12.656 17.109 1 98 695 ILE A O 1
ATOM 5206 N N . VAL A 1 696 ? -19.469 -12.344 18.625 1 97.19 696 VAL A N 1
ATOM 5207 C CA . VAL A 1 696 ? -18.391 -12.992 17.906 1 97.19 696 VAL A CA 1
ATOM 5208 C C . VAL A 1 696 ? -17.719 -14.023 18.797 1 97.19 696 VAL A C 1
ATOM 5210 O O . VAL A 1 696 ? -17.297 -13.711 19.922 1 97.19 696 VAL A O 1
ATOM 5213 N N . ASP A 1 697 ? -17.641 -15.227 18.422 1 94.25 697 ASP A N 1
ATOM 5214 C CA . ASP A 1 697 ? -17.016 -16.312 19.172 1 94.25 697 ASP A CA 1
ATOM 5215 C C . ASP A 1 697 ? -17.625 -16.438 20.578 1 94.25 697 ASP A C 1
ATOM 5217 O O . ASP A 1 697 ? -16.891 -16.531 21.562 1 94.25 697 ASP A O 1
ATOM 5221 N N . GLY A 1 698 ? -18.891 -16.203 20.609 1 95.25 698 GLY A N 1
ATOM 5222 C CA . GLY A 1 698 ? -19.625 -16.375 21.844 1 95.25 698 GLY A CA 1
ATOM 5223 C C . GLY A 1 698 ? -19.531 -15.18 22.766 1 95.25 698 GLY A C 1
ATOM 5224 O O . GLY A 1 698 ? -20.141 -15.164 23.844 1 95.25 698 GLY A O 1
ATOM 5225 N N . LYS A 1 699 ? -18.859 -14.18 22.375 1 97.06 699 LYS A N 1
ATOM 5226 C CA . LYS A 1 699 ? -18.688 -12.992 23.203 1 97.06 699 LYS A CA 1
ATOM 5227 C C . LYS A 1 699 ? -19.406 -11.789 22.625 1 97.06 699 LYS A C 1
ATOM 5229 O O . LYS A 1 699 ? -19.344 -11.539 21.406 1 97.06 699 LYS A O 1
ATOM 5234 N N . VAL A 1 700 ? -20.062 -11.078 23.469 1 97.81 700 VAL A N 1
ATOM 5235 C CA . VAL A 1 700 ? -20.734 -9.852 23.031 1 97.81 700 VAL A CA 1
ATOM 5236 C C . VAL A 1 700 ? -19.688 -8.758 22.797 1 97.81 700 VAL A C 1
ATOM 5238 O O . VAL A 1 700 ? -18.938 -8.406 23.719 1 97.81 700 VAL A O 1
ATOM 5241 N N . ILE A 1 701 ? -19.641 -8.211 21.641 1 98.25 701 ILE A N 1
ATOM 5242 C CA . ILE A 1 701 ? -18.625 -7.195 21.375 1 98.25 701 ILE A CA 1
ATOM 5243 C C . ILE A 1 701 ? -19.297 -5.832 21.234 1 98.25 701 ILE A C 1
ATOM 5245 O O . ILE A 1 701 ? -18.625 -4.812 21.062 1 98.25 701 ILE A O 1
ATOM 5249 N N . GLY A 1 702 ? -20.641 -5.777 21.219 1 98.31 702 GLY A N 1
ATOM 5250 C CA . GLY A 1 702 ? -21.359 -4.516 21.109 1 98.31 702 GLY A CA 1
ATOM 5251 C C . GLY A 1 702 ? -22.844 -4.691 20.906 1 98.31 702 GLY A C 1
ATOM 5252 O O . GLY A 1 702 ? -23.375 -5.781 21.109 1 98.31 702 GLY A O 1
ATOM 5253 N N . HIS A 1 703 ? -23.547 -3.578 20.562 1 98.62 703 HIS A N 1
ATOM 5254 C CA . HIS A 1 703 ? -25 -3.578 20.406 1 98.62 703 HIS A CA 1
ATOM 5255 C C . HIS A 1 703 ? -25.422 -2.678 19.25 1 98.62 703 HIS A C 1
ATOM 5257 O O . HIS A 1 703 ? -24.688 -1.771 18.859 1 98.62 703 HIS A O 1
ATOM 5263 N N . ALA A 1 704 ? -26.562 -2.963 18.688 1 98.69 704 ALA A N 1
ATOM 5264 C CA . ALA A 1 704 ? -27.172 -2.191 17.594 1 98.69 704 ALA A CA 1
ATOM 5265 C C . ALA A 1 704 ? -28.688 -2.17 17.719 1 98.69 704 ALA A C 1
ATOM 5267 O O . ALA A 1 704 ? -29.297 -3.125 18.219 1 98.69 704 ALA A O 1
ATOM 5268 N N . GLY A 1 705 ? -29.266 -1.074 17.328 1 98.62 705 GLY A N 1
ATOM 5269 C CA . GLY A 1 705 ? -30.719 -1.008 17.328 1 98.62 705 GLY A CA 1
ATOM 5270 C C . GLY A 1 705 ? -31.25 0.413 17.344 1 98.62 705 GLY A C 1
ATOM 5271 O O . GLY A 1 705 ? -30.531 1.354 17 1 98.62 705 GLY A O 1
ATOM 5272 N N . GLU A 1 706 ? -32.594 0.473 17.625 1 98.56 706 GLU A N 1
ATOM 5273 C CA . GLU A 1 706 ? -33.25 1.767 17.781 1 98.56 706 GLU A CA 1
ATOM 5274 C C . GLU A 1 706 ? -33.031 2.328 19.188 1 98.56 706 GLU A C 1
ATOM 5276 O O . GLU A 1 706 ? -33.094 1.593 20.172 1 98.56 706 GLU A O 1
ATOM 5281 N N . LEU A 1 707 ? -32.719 3.607 19.234 1 98.69 707 LEU A N 1
ATOM 5282 C CA . LEU A 1 707 ? -32.5 4.238 20.531 1 98.69 707 LEU A CA 1
ATOM 5283 C C . LEU A 1 707 ? -33.812 4.395 21.297 1 98.69 707 LEU A C 1
ATOM 5285 O O . LEU A 1 707 ? -34.875 4.539 20.703 1 98.69 707 LEU A O 1
ATOM 5289 N N . HIS A 1 708 ? -33.656 4.336 22.594 1 98.19 708 HIS A N 1
ATOM 5290 C CA . HIS A 1 708 ? -34.844 4.586 23.438 1 98.19 708 HIS A CA 1
ATOM 5291 C C . HIS A 1 708 ? -35.406 5.973 23.203 1 98.19 708 HIS A C 1
ATOM 5293 O O . HIS A 1 708 ? -34.656 6.945 23.047 1 98.19 708 HIS A O 1
ATOM 5299 N N . PRO A 1 709 ? -36.719 6.113 23.156 1 97.38 709 PRO A N 1
ATOM 5300 C CA . PRO A 1 709 ? -37.344 7.406 22.875 1 97.38 709 PRO A CA 1
ATOM 5301 C C . PRO A 1 709 ? -36.906 8.5 23.844 1 97.38 709 PRO A C 1
ATOM 5303 O O . PRO A 1 709 ? -36.75 9.656 23.438 1 97.38 709 PRO A O 1
ATOM 5306 N N . THR A 1 710 ? -36.688 8.141 25.047 1 97.38 710 THR A N 1
ATOM 5307 C CA . THR A 1 710 ? -36.219 9.109 26.031 1 97.38 710 THR A CA 1
ATOM 5308 C C . THR A 1 710 ? -34.844 9.625 25.672 1 97.38 710 THR A C 1
ATOM 5310 O O . THR A 1 710 ? -34.562 10.812 25.828 1 97.38 710 THR A O 1
ATOM 5313 N N . VAL A 1 711 ? -34 8.75 25.266 1 98.25 711 VAL A N 1
ATOM 5314 C CA . VAL A 1 711 ? -32.656 9.117 24.844 1 98.25 711 VAL A CA 1
ATOM 5315 C C . VAL A 1 711 ? -32.75 10.047 23.625 1 98.25 711 VAL A C 1
ATOM 5317 O O . VAL A 1 711 ? -32.062 11.078 23.594 1 98.25 711 VAL A O 1
ATOM 5320 N N . VAL A 1 712 ? -33.594 9.734 22.703 1 98.12 712 VAL A N 1
ATOM 5321 C CA . VAL A 1 712 ? -33.812 10.523 21.484 1 98.12 712 VAL A CA 1
ATOM 5322 C C . VAL A 1 712 ? -34.25 11.938 21.844 1 98.12 712 VAL A C 1
ATOM 5324 O O . VAL A 1 712 ? -33.688 12.914 21.344 1 98.12 712 VAL A O 1
ATOM 5327 N N . SER A 1 713 ? -35.125 11.953 22.75 1 97.56 713 SER A N 1
ATOM 5328 C CA . SER A 1 713 ? -35.656 13.25 23.188 1 97.56 713 SER A CA 1
ATOM 5329 C C . SER A 1 713 ? -34.594 14.062 23.922 1 97.56 713 SER A C 1
ATOM 5331 O O . SER A 1 713 ? -34.344 15.227 23.609 1 97.56 713 SER A O 1
ATOM 5333 N N . LYS A 1 714 ? -33.906 13.477 24.828 1 97.19 714 LYS A N 1
ATOM 5334 C CA . LYS A 1 714 ? -32.906 14.148 25.641 1 97.19 714 LYS A CA 1
ATOM 5335 C C . LYS A 1 714 ? -31.719 14.602 24.781 1 97.19 714 LYS A C 1
ATOM 5337 O O . LYS A 1 714 ? -31.125 15.656 25.031 1 97.19 714 LYS A O 1
ATOM 5342 N N . ALA A 1 715 ? -31.391 13.852 23.812 1 97.25 715 ALA A N 1
ATOM 5343 C CA . ALA A 1 715 ? -30.234 14.133 22.969 1 97.25 715 ALA A CA 1
ATOM 5344 C C . ALA A 1 715 ? -30.609 15.07 21.828 1 97.25 715 ALA A C 1
ATOM 5346 O O . ALA A 1 715 ? -29.734 15.531 21.094 1 97.25 715 ALA A O 1
ATOM 5347 N N . GLY A 1 716 ? -31.859 15.336 21.641 1 96.25 716 GLY A N 1
ATOM 5348 C CA . GLY A 1 716 ? -32.312 16.188 20.547 1 96.25 716 GLY A CA 1
ATOM 5349 C C . GLY A 1 716 ? -32.188 15.523 19.188 1 96.25 716 GLY A C 1
ATOM 5350 O O . GLY A 1 716 ? -31.922 16.188 18.188 1 96.25 716 GLY A O 1
ATOM 5351 N N . LEU A 1 717 ? -32.406 14.227 19.188 1 97.88 717 LEU A N 1
ATOM 5352 C CA . LEU A 1 717 ? -32.281 13.461 17.938 1 97.88 717 LEU A CA 1
ATOM 5353 C C . LEU A 1 717 ? -33.625 13.297 17.281 1 97.88 717 LEU A C 1
ATOM 5355 O O . LEU A 1 717 ? -34.688 13.406 17.938 1 97.88 717 LEU A O 1
ATOM 5359 N N . PRO A 1 718 ? -33.625 13.023 15.969 1 96.56 718 PRO A N 1
ATOM 5360 C CA . PRO A 1 718 ? -34.906 12.719 15.305 1 96.56 718 PRO A CA 1
ATOM 5361 C C . PRO A 1 718 ? -35.531 11.438 15.828 1 96.56 718 PRO A C 1
ATOM 5363 O O . PRO A 1 718 ? -34.844 10.516 16.266 1 96.56 718 PRO A O 1
ATOM 5366 N N . GLN A 1 719 ? -36.812 11.391 15.656 1 95.69 719 GLN A N 1
ATOM 5367 C CA . GLN A 1 719 ? -37.531 10.219 16.125 1 95.69 719 GLN A CA 1
ATOM 5368 C C . GLN A 1 719 ? -37.062 8.953 15.414 1 95.69 719 GLN A C 1
ATOM 5370 O O . GLN A 1 719 ? -36.75 8.984 14.219 1 95.69 719 GLN A O 1
ATOM 5375 N N . ARG A 1 720 ? -36.938 7.895 16.172 1 96.5 720 ARG A N 1
ATOM 5376 C CA . ARG A 1 720 ? -36.625 6.551 15.688 1 96.5 720 ARG A CA 1
ATOM 5377 C C . ARG A 1 720 ? -35.156 6.453 15.234 1 96.5 720 ARG A C 1
ATOM 5379 O O . ARG A 1 720 ? -34.812 5.602 14.414 1 96.5 720 ARG A O 1
ATOM 5386 N N . THR A 1 721 ? -34.375 7.375 15.758 1 98.38 721 THR A N 1
ATOM 5387 C CA . THR A 1 721 ? -32.938 7.305 15.469 1 98.38 721 THR A CA 1
ATOM 5388 C C . THR A 1 721 ? -32.375 5.969 15.93 1 98.38 721 THR A C 1
ATOM 5390 O O . THR A 1 721 ? -32.719 5.473 17 1 98.38 721 THR A O 1
ATOM 5393 N N . CYS A 1 722 ? -31.469 5.371 15.07 1 98.75 722 CYS A N 1
ATOM 5394 C CA . CYS A 1 722 ? -30.828 4.094 15.359 1 98.75 722 CYS A CA 1
ATOM 5395 C C . CYS A 1 722 ? -29.328 4.27 15.547 1 98.75 722 CYS A C 1
ATOM 5397 O O . CYS A 1 722 ? -28.75 5.25 15.07 1 98.75 722 CYS A O 1
ATOM 5399 N N . ALA A 1 723 ? -28.719 3.326 16.297 1 98.81 723 ALA A N 1
ATOM 5400 C CA . ALA A 1 723 ? -27.281 3.404 16.531 1 98.81 723 ALA A CA 1
ATOM 5401 C C . ALA A 1 723 ? -26.672 2.014 16.688 1 98.81 723 ALA A C 1
ATOM 5403 O O . ALA A 1 723 ? -27.391 1.034 16.891 1 98.81 723 ALA A O 1
ATOM 5404 N N . VAL A 1 724 ? -25.391 1.938 16.469 1 98.88 724 VAL A N 1
ATOM 5405 C CA . VAL A 1 724 ? -24.594 0.741 16.703 1 98.88 724 VAL A CA 1
ATOM 5406 C C . VAL A 1 724 ? -23.25 1.131 17.312 1 98.88 724 VAL A C 1
ATOM 5408 O O . VAL A 1 724 ? -22.703 2.197 17.016 1 98.88 724 VAL A O 1
ATOM 5411 N N . GLU A 1 725 ? -22.75 0.402 18.25 1 98.81 725 GLU A N 1
ATOM 5412 C CA . GLU A 1 725 ? -21.406 0.53 18.797 1 98.81 725 GLU A CA 1
ATOM 5413 C C . GLU A 1 725 ? -20.828 -0.833 19.156 1 98.81 725 GLU A C 1
ATOM 5415 O O . GLU A 1 725 ? -21.484 -1.634 19.828 1 98.81 725 GLU A O 1
ATOM 5420 N N . PHE A 1 726 ? -19.641 -1.09 18.609 1 98.75 726 PHE A N 1
ATOM 5421 C CA . PHE A 1 726 ? -19.016 -2.365 18.953 1 98.75 726 PHE A CA 1
ATOM 5422 C C . PHE A 1 726 ? -17.5 -2.236 19 1 98.75 726 PHE A C 1
ATOM 5424 O O . PHE A 1 726 ? -16.938 -1.274 18.484 1 98.75 726 PHE A O 1
ATOM 5431 N N . ASN A 1 727 ? -16.875 -3.148 19.719 1 98.62 727 ASN A N 1
ATOM 5432 C CA . ASN A 1 727 ? -15.422 -3.199 19.859 1 98.62 727 ASN A CA 1
ATOM 5433 C C . ASN A 1 727 ? -14.742 -3.648 18.562 1 98.62 727 ASN A C 1
ATOM 5435 O O . ASN A 1 727 ? -14.727 -4.84 18.25 1 98.62 727 ASN A O 1
ATOM 5439 N N . LEU A 1 728 ? -14.188 -2.709 17.891 1 98.44 728 LEU A N 1
ATOM 5440 C CA . LEU A 1 728 ? -13.562 -2.994 16.594 1 98.44 728 LEU A CA 1
ATOM 5441 C C . LEU A 1 728 ? -12.32 -3.859 16.781 1 98.44 728 LEU A C 1
ATOM 5443 O O . LEU A 1 728 ? -12.055 -4.754 15.969 1 98.44 728 LEU A O 1
ATOM 5447 N N . ASP A 1 729 ? -11.555 -3.617 17.844 1 97.62 729 ASP A N 1
ATOM 5448 C CA . ASP A 1 729 ? -10.359 -4.41 18.125 1 97.62 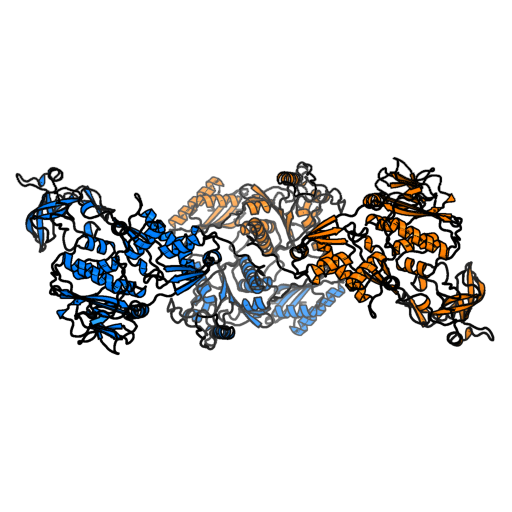729 ASP A CA 1
ATOM 5449 C C . ASP A 1 729 ? -10.711 -5.887 18.312 1 97.62 729 ASP A C 1
ATOM 5451 O O . ASP A 1 729 ? -10.016 -6.77 17.812 1 97.62 729 ASP A O 1
ATOM 5455 N N . ALA A 1 730 ? -11.781 -6.086 19.047 1 97.62 730 ALA A N 1
ATOM 5456 C CA . ALA A 1 730 ? -12.219 -7.461 19.281 1 97.62 730 ALA A CA 1
ATOM 5457 C C . ALA A 1 730 ? -12.617 -8.141 17.969 1 97.62 730 ALA A C 1
ATOM 5459 O O . ALA A 1 730 ? -12.305 -9.312 17.75 1 97.62 730 ALA A O 1
ATOM 5460 N N . LEU A 1 731 ? -13.281 -7.406 17.109 1 98.06 731 LEU A N 1
ATOM 5461 C CA . LEU A 1 731 ? -13.695 -7.945 15.812 1 98.06 731 LEU A CA 1
ATOM 5462 C C . LEU A 1 731 ? -12.477 -8.281 14.945 1 98.06 731 LEU A C 1
ATOM 5464 O O . LEU A 1 731 ? -12.414 -9.359 14.359 1 98.06 731 LEU A O 1
ATOM 5468 N N . VAL A 1 732 ? -11.508 -7.383 14.859 1 97.06 732 VAL A N 1
ATOM 5469 C CA . VAL A 1 732 ? -10.305 -7.555 14.055 1 97.06 732 VAL A CA 1
ATOM 5470 C C . VAL A 1 732 ? -9.492 -8.734 14.586 1 97.06 732 VAL A C 1
ATOM 5472 O O . VAL A 1 732 ? -8.945 -9.523 13.805 1 97.06 732 VAL A O 1
ATOM 5475 N N . ALA A 1 733 ? -9.422 -8.867 15.906 1 96.06 733 ALA A N 1
ATOM 5476 C CA . ALA A 1 733 ? -8.664 -9.945 16.531 1 96.06 733 ALA A CA 1
ATOM 5477 C C . ALA A 1 733 ? -9.266 -11.312 16.188 1 96.06 733 ALA A C 1
ATOM 5479 O O . ALA A 1 733 ? -8.555 -12.32 16.156 1 96.06 733 ALA A O 1
ATOM 5480 N N . ALA A 1 734 ? -10.562 -11.289 15.891 1 96 734 ALA A N 1
ATOM 5481 C CA . ALA A 1 734 ? -11.266 -12.539 15.617 1 96 734 ALA A CA 1
ATOM 5482 C C . ALA A 1 734 ? -11.125 -12.945 14.156 1 96 734 ALA A C 1
ATOM 5484 O O . ALA A 1 734 ? -11.531 -14.039 13.766 1 96 734 ALA A O 1
ATOM 5485 N N . ALA A 1 735 ? -10.594 -12.07 13.32 1 93.88 735 ALA A N 1
ATOM 5486 C CA . ALA A 1 735 ? -10.469 -12.344 11.891 1 93.88 735 ALA A CA 1
ATOM 5487 C C . ALA A 1 735 ? -9.586 -13.562 11.641 1 93.88 735 ALA A C 1
ATOM 5489 O O . ALA A 1 735 ? -8.547 -13.727 12.281 1 93.88 735 ALA A O 1
ATOM 5490 N N . PRO A 1 736 ? -9.914 -14.414 10.719 1 88.12 736 PRO A N 1
ATOM 5491 C CA . PRO A 1 736 ? -9.078 -15.578 10.414 1 88.12 736 PRO A CA 1
ATOM 5492 C C . PRO A 1 736 ? -7.773 -15.195 9.711 1 88.12 736 PRO A C 1
ATOM 5494 O O . PRO A 1 736 ? -7.672 -14.102 9.148 1 88.12 736 PRO A O 1
ATOM 5497 N N . ARG A 1 737 ? -6.594 -15.906 9.781 1 79.19 737 ARG A N 1
ATOM 5498 C CA . ARG A 1 737 ? -5.289 -15.648 9.188 1 79.19 737 ARG A CA 1
ATOM 5499 C C . ARG A 1 737 ? -5.332 -15.859 7.676 1 79.19 737 ARG A C 1
ATOM 5501 O O . ARG A 1 737 ? -4.617 -15.188 6.93 1 79.19 737 ARG A O 1
ATOM 5508 N N . GLY A 1 738 ? -6.078 -16.75 7.273 1 73.12 738 GLY A N 1
ATOM 5509 C CA . GLY A 1 738 ? -6.191 -17.031 5.848 1 73.12 738 GLY A CA 1
ATOM 5510 C C . GLY A 1 738 ? -7.566 -17.531 5.445 1 73.12 738 GLY A C 1
ATOM 5511 O O . GLY A 1 738 ? -8.414 -17.781 6.301 1 73.12 738 GLY A O 1
ATOM 5512 N N . GLY A 1 739 ? -7.848 -17.234 4.039 1 67.25 739 GLY A N 1
ATOM 5513 C CA . GLY A 1 739 ? -9.133 -17.688 3.518 1 67.25 739 GLY A CA 1
ATOM 5514 C C . GLY A 1 739 ? -9.141 -19.156 3.16 1 67.25 739 GLY A C 1
ATOM 5515 O O . GLY A 1 739 ? -8.094 -19.812 3.115 1 67.25 739 GLY A O 1
ATOM 5516 N N . GLU A 1 740 ? -10.188 -19.875 3.574 1 70.12 740 GLU A N 1
ATOM 5517 C CA . GLU A 1 740 ? -10.406 -21.234 3.102 1 70.12 740 GLU A CA 1
ATOM 5518 C C . GLU A 1 740 ? -11.07 -21.25 1.729 1 70.12 740 GLU A C 1
ATOM 5520 O O . GLU A 1 740 ? -11.969 -20.438 1.461 1 70.12 740 GLU A O 1
ATOM 5525 N N . VAL A 1 741 ? -10.422 -21.984 0.842 1 74.38 741 VAL A N 1
ATOM 5526 C CA . VAL A 1 741 ? -11.031 -22.156 -0.475 1 74.38 741 VAL A CA 1
ATOM 5527 C C . VAL A 1 741 ? -11.828 -23.453 -0.511 1 74.38 741 VAL A C 1
ATOM 5529 O O . VAL A 1 741 ? -11.312 -24.516 -0.133 1 74.38 741 VAL A O 1
ATOM 5532 N N . MET A 1 742 ? -13.133 -23.266 -0.64 1 75.12 742 MET A N 1
ATOM 5533 C CA . MET A 1 742 ? -13.977 -24.438 -0.769 1 75.12 742 MET A CA 1
ATOM 5534 C C . MET A 1 742 ? -14.094 -24.875 -2.227 1 75.12 742 MET A C 1
ATOM 5536 O O . MET A 1 742 ? -14.109 -24.031 -3.129 1 75.12 742 MET A O 1
ATOM 5540 N N . ALA A 1 743 ? -14.141 -26.219 -2.395 1 79.44 743 ALA A N 1
ATOM 5541 C CA . ALA A 1 743 ? -14.312 -26.766 -3.742 1 79.44 743 ALA A CA 1
ATOM 5542 C C . ALA A 1 743 ? -15.664 -26.344 -4.328 1 79.44 743 ALA A C 1
ATOM 5544 O O . ALA A 1 743 ? -16.672 -26.297 -3.615 1 79.44 743 ALA A O 1
ATOM 5545 N N . ILE A 1 744 ? -15.734 -25.953 -5.578 1 80.81 744 ILE A N 1
ATOM 5546 C CA . ILE A 1 744 ? -16.953 -25.562 -6.277 1 80.81 744 ILE A CA 1
ATOM 5547 C C . ILE A 1 744 ? -17.578 -26.797 -6.938 1 80.81 744 ILE A C 1
ATOM 5549 O O . ILE A 1 744 ? -16.922 -27.516 -7.688 1 80.81 744 ILE A O 1
ATOM 5553 N N . SER A 1 745 ? -18.844 -27.094 -6.457 1 84.62 745 SER A N 1
ATOM 5554 C CA . SER A 1 745 ? -19.578 -28.188 -7.09 1 84.62 745 SER A CA 1
ATOM 5555 C C . SER A 1 745 ? -20.188 -27.75 -8.414 1 84.62 745 SER A C 1
ATOM 5557 O O . SER A 1 745 ? -20.812 -26.688 -8.492 1 84.62 745 SER A O 1
ATOM 5559 N N . SER A 1 746 ? -20.062 -28.562 -9.438 1 87 746 SER A N 1
ATOM 5560 C CA . SER A 1 746 ? -20.625 -28.266 -10.75 1 87 746 SER A CA 1
ATOM 5561 C C . SER A 1 746 ? -22 -28.891 -10.922 1 87 746 SER A C 1
ATOM 5563 O O . SER A 1 746 ? -22.625 -28.781 -11.984 1 87 746 SER A O 1
ATOM 5565 N N . PHE A 1 747 ? -22.531 -29.531 -9.859 1 89.56 747 PHE A N 1
ATOM 5566 C CA . PHE A 1 747 ? -23.812 -30.25 -9.969 1 89.56 747 PHE A CA 1
ATOM 5567 C C . PHE A 1 747 ? -24.984 -29.312 -9.711 1 89.56 747 PHE A C 1
ATOM 5569 O O . PHE A 1 747 ? -24.828 -28.281 -9.031 1 89.56 747 PHE A O 1
ATOM 5576 N N . PRO A 1 748 ? -26.125 -29.594 -10.273 1 89.88 748 PRO A N 1
ATOM 5577 C CA . PRO A 1 748 ? -27.266 -28.703 -10.133 1 89.88 748 PRO A CA 1
ATOM 5578 C C . PRO A 1 748 ? -27.812 -28.656 -8.703 1 89.88 748 PRO A C 1
ATOM 5580 O O . PRO A 1 748 ? -27.625 -29.609 -7.941 1 89.88 748 PRO A O 1
ATOM 5583 N N . VAL A 1 749 ? -28.5 -27.531 -8.406 1 93.44 749 VAL A N 1
ATOM 5584 C CA . VAL A 1 749 ? -29.094 -27.312 -7.086 1 93.44 749 VAL A CA 1
ATOM 5585 C C . VAL A 1 749 ? -30.531 -27.875 -7.066 1 93.44 749 VAL A C 1
ATOM 5587 O O . VAL A 1 749 ? -31.266 -27.719 -8.047 1 93.44 749 VAL A O 1
ATOM 5590 N N . ALA A 1 750 ? -30.859 -28.594 -6 1 94.19 750 ALA A N 1
ATOM 5591 C CA . ALA A 1 750 ? -32.25 -28.922 -5.699 1 94.19 750 ALA A CA 1
ATOM 5592 C C . ALA A 1 750 ? -32.875 -27.938 -4.711 1 94.19 750 ALA A C 1
ATOM 5594 O O . ALA A 1 750 ? -32.312 -27.719 -3.625 1 94.19 750 ALA A O 1
ATOM 5595 N N . LYS A 1 751 ? -34 -27.281 -5.098 1 92.75 751 LYS A N 1
ATOM 5596 C CA . LYS A 1 751 ? -34.656 -26.281 -4.258 1 92.75 751 LYS A CA 1
ATOM 5597 C C . LYS A 1 751 ? -35.844 -26.875 -3.535 1 92.75 751 LYS A C 1
ATOM 5599 O O . LYS A 1 751 ? -36.688 -27.531 -4.156 1 92.75 751 LYS A O 1
ATOM 5604 N N . GLU A 1 752 ? -35.875 -26.703 -2.201 1 94.44 752 GLU A N 1
ATOM 5605 C CA . GLU A 1 752 ? -37 -27.156 -1.373 1 94.44 752 GLU A CA 1
ATOM 5606 C C . GLU A 1 752 ? -37.5 -26.031 -0.47 1 94.44 752 GLU A C 1
ATOM 5608 O O . GLU A 1 752 ? -36.719 -25.391 0.218 1 94.44 752 GLU A O 1
ATOM 5613 N N . ASP A 1 753 ? -38.812 -25.766 -0.51 1 94.75 753 ASP A N 1
ATOM 5614 C CA . ASP A 1 753 ? -39.406 -24.781 0.378 1 94.75 753 ASP A CA 1
ATOM 5615 C C . ASP A 1 753 ? -40.125 -25.438 1.533 1 94.75 753 ASP A C 1
ATOM 5617 O O . ASP A 1 753 ? -40.812 -26.469 1.343 1 94.75 753 ASP A O 1
ATOM 5621 N N . VAL A 1 754 ? -40 -24.859 2.699 1 96.31 754 VAL A N 1
ATOM 5622 C CA . VAL A 1 754 ? -40.688 -25.359 3.869 1 96.31 754 VAL A CA 1
ATOM 5623 C C . VAL A 1 754 ? -41.406 -24.219 4.594 1 96.31 754 VAL A C 1
ATOM 5625 O O . VAL A 1 754 ? -40.812 -23.141 4.766 1 96.31 754 VAL A O 1
ATOM 5628 N N . ALA A 1 755 ? -42.656 -24.359 4.891 1 95.94 755 ALA A N 1
ATOM 5629 C CA . ALA A 1 755 ? -43.406 -23.422 5.715 1 95.94 755 ALA A CA 1
ATOM 5630 C C . ALA A 1 755 ? -43.75 -24.031 7.074 1 95.94 755 ALA A C 1
ATOM 5632 O O . ALA A 1 755 ? -44.438 -25.047 7.156 1 95.94 755 ALA A O 1
ATOM 5633 N N . LEU A 1 756 ? -43.281 -23.391 8.094 1 96.81 756 LEU A N 1
ATOM 5634 C CA . LEU A 1 756 ? -43.375 -23.922 9.445 1 96.81 756 LEU A CA 1
ATOM 5635 C C . LEU A 1 756 ? -44.156 -22.969 10.344 1 96.81 756 LEU A C 1
ATOM 5637 O O . LEU A 1 756 ? -43.938 -21.766 10.32 1 96.81 756 LEU A O 1
ATOM 5641 N N . VAL A 1 757 ? -45.062 -23.5 11.062 1 96.75 757 VAL A N 1
ATOM 5642 C CA . VAL A 1 757 ? -45.812 -22.719 12.039 1 96.75 757 VAL A CA 1
ATOM 5643 C C . VAL A 1 757 ? -45.219 -22.891 13.43 1 96.75 757 VAL A C 1
ATOM 5645 O O . VAL A 1 757 ? -44.969 -24.016 13.867 1 96.75 757 VAL A O 1
ATOM 5648 N N . VAL A 1 758 ? -44.844 -21.812 14.039 1 96.69 758 VAL A N 1
ATOM 5649 C CA . VAL A 1 758 ? -44.25 -21.812 15.367 1 96.69 758 VAL A CA 1
ATOM 5650 C C . VAL A 1 758 ? -44.938 -20.781 16.266 1 96.69 758 VAL A C 1
ATOM 5652 O O . VAL A 1 758 ? -45.75 -19.969 15.773 1 96.69 758 VAL A O 1
ATOM 5655 N N . ASP A 1 759 ? -44.688 -20.922 17.562 1 95 759 ASP A N 1
ATOM 5656 C CA . ASP A 1 759 ? -45.156 -19.891 18.5 1 95 759 ASP A CA 1
ATOM 5657 C C . ASP A 1 759 ? -44.531 -18.547 18.172 1 95 759 ASP A C 1
ATOM 5659 O O . ASP A 1 759 ? -43.375 -18.469 17.766 1 95 759 ASP A O 1
ATOM 5663 N N . LYS A 1 760 ? -45.25 -17.547 18.406 1 93.44 760 LYS A N 1
ATOM 5664 C CA . LYS A 1 760 ? -44.812 -16.188 18.094 1 93.44 760 LYS A CA 1
ATOM 5665 C C . LYS A 1 760 ? -43.531 -15.836 18.844 1 93.44 760 LYS A C 1
ATOM 5667 O O . LYS A 1 760 ? -42.719 -15.047 18.344 1 93.44 760 LYS A O 1
ATOM 5672 N N . SER A 1 761 ? -43.281 -16.469 19.906 1 91.56 761 SER A N 1
ATOM 5673 C CA . SER A 1 761 ? -42.125 -16.156 20.75 1 91.56 761 SER A CA 1
ATOM 5674 C C . SER A 1 761 ? -40.875 -16.812 20.234 1 91.56 761 SER A C 1
ATOM 5676 O O . SER A 1 761 ? -39.75 -16.453 20.641 1 91.56 761 SER A O 1
ATOM 5678 N N . VAL A 1 762 ? -40.969 -17.766 19.312 1 94.06 762 VAL A N 1
ATOM 5679 C CA . VAL A 1 762 ? -39.812 -18.469 18.797 1 94.06 762 VAL A CA 1
ATOM 5680 C C . VAL A 1 762 ? -39.125 -17.609 17.75 1 94.06 762 VAL A C 1
ATOM 5682 O O . VAL A 1 762 ? -39.75 -17.156 16.781 1 94.06 762 VAL A O 1
ATOM 5685 N N . ALA A 1 763 ? -37.812 -17.391 17.953 1 91.56 763 ALA A N 1
ATOM 5686 C CA . ALA A 1 763 ? -37.062 -16.594 17 1 91.56 763 ALA A CA 1
ATOM 5687 C C . ALA A 1 763 ? -36.875 -17.344 15.68 1 91.56 763 ALA A C 1
ATOM 5689 O O . ALA A 1 763 ? -36.625 -18.547 15.672 1 91.56 763 ALA A O 1
ATOM 5690 N N . ALA A 1 764 ? -37 -16.641 14.594 1 93.44 764 ALA A N 1
ATOM 5691 C CA . ALA A 1 764 ? -36.812 -17.234 13.273 1 93.44 764 ALA A CA 1
ATOM 5692 C C . ALA A 1 764 ? -35.438 -17.859 13.148 1 93.44 764 ALA A C 1
ATOM 5694 O O . ALA A 1 764 ? -35.281 -18.906 12.5 1 93.44 764 ALA A O 1
ATOM 5695 N N . GLU A 1 765 ? -34.5 -17.266 13.766 1 91.81 765 GLU A N 1
ATOM 5696 C CA . GLU A 1 765 ? -33.125 -17.75 13.695 1 91.81 765 GLU A CA 1
ATOM 5697 C C . GLU A 1 765 ? -32.969 -19.125 14.352 1 91.81 765 GLU A C 1
ATOM 5699 O O . GLU A 1 765 ? -32.219 -19.969 13.898 1 91.81 765 GLU A O 1
ATOM 5704 N N . ASP A 1 766 ? -33.75 -19.359 15.391 1 93.81 766 ASP A N 1
ATOM 5705 C CA . ASP A 1 766 ? -33.719 -20.672 16.047 1 93.81 766 ASP A CA 1
ATOM 5706 C C . ASP A 1 766 ? -34.25 -21.75 15.125 1 93.81 766 ASP A C 1
ATOM 5708 O O . ASP A 1 766 ? -33.688 -22.844 15.055 1 93.81 766 ASP A O 1
ATOM 5712 N N . VAL A 1 767 ? -35.219 -21.391 14.492 1 96.25 767 VAL A N 1
ATOM 5713 C CA . VAL A 1 767 ? -35.812 -22.328 13.539 1 96.25 767 VAL A CA 1
ATOM 5714 C C . VAL A 1 767 ? -34.844 -22.578 12.391 1 96.25 767 VAL A C 1
ATOM 5716 O O . VAL A 1 767 ? -34.625 -23.719 11.984 1 96.25 767 VAL A O 1
ATOM 5719 N N . ARG A 1 768 ? -34.281 -21.516 11.828 1 95.75 768 ARG A N 1
ATOM 5720 C CA . ARG A 1 768 ? -33.312 -21.625 10.75 1 95.75 768 ARG A CA 1
ATOM 5721 C C . ARG A 1 768 ? -32.156 -22.531 11.141 1 95.75 768 ARG A C 1
ATOM 5723 O O . ARG A 1 768 ? -31.75 -23.406 10.375 1 95.75 768 ARG A O 1
ATOM 5730 N N . GLN A 1 769 ? -31.703 -22.406 12.352 1 94.12 769 GLN A N 1
ATOM 5731 C CA . GLN A 1 769 ? -30.578 -23.219 12.828 1 94.12 769 GLN A CA 1
ATOM 5732 C C . GLN A 1 769 ? -30.969 -24.688 12.938 1 94.12 769 GLN A C 1
ATOM 5734 O O . GLN A 1 769 ? -30.172 -25.562 12.602 1 94.12 769 GLN A O 1
ATOM 5739 N N . ALA A 1 770 ? -32.125 -24.875 13.43 1 96.62 770 ALA A N 1
ATOM 5740 C CA . ALA A 1 770 ? -32.594 -26.25 13.516 1 96.62 770 ALA A CA 1
ATOM 5741 C C . ALA A 1 770 ? -32.688 -26.891 12.133 1 96.62 770 ALA A C 1
ATOM 5743 O O . ALA A 1 770 ? -32.312 -28.047 11.961 1 96.62 770 ALA A O 1
ATOM 5744 N N . LEU A 1 771 ? -33.094 -26.109 11.195 1 97.44 771 LEU A N 1
ATOM 5745 C CA . LEU A 1 771 ? -33.219 -26.609 9.828 1 97.44 771 LEU A CA 1
ATOM 5746 C C . LEU A 1 771 ? -31.828 -26.906 9.266 1 97.44 771 LEU A C 1
ATOM 5748 O O . LEU A 1 771 ? -31.641 -27.922 8.578 1 97.44 771 LEU A O 1
ATOM 5752 N N . ILE A 1 772 ? -30.891 -26.062 9.469 1 96.19 772 ILE A N 1
ATOM 5753 C CA . ILE A 1 772 ? -29.531 -26.266 9 1 96.19 772 ILE A CA 1
ATOM 5754 C C . ILE A 1 772 ? -28.969 -27.547 9.578 1 96.19 772 ILE A C 1
ATOM 5756 O O . ILE A 1 772 ? -28.406 -28.375 8.852 1 96.19 772 ILE A O 1
ATOM 5760 N N . GLU A 1 773 ? -29.188 -27.75 10.875 1 96.06 773 GLU A N 1
ATOM 5761 C CA . GLU A 1 773 ? -28.688 -28.938 11.562 1 96.06 773 GLU A CA 1
ATOM 5762 C C . GLU A 1 773 ? -29.312 -30.203 11 1 96.06 773 GLU A C 1
ATOM 5764 O O . GLU A 1 773 ? -28.641 -31.203 10.789 1 96.06 773 GLU A O 1
ATOM 5769 N N . GLY A 1 774 ? -30.484 -30.109 10.773 1 96.81 774 GLY A N 1
ATOM 5770 C CA . GLY A 1 774 ? -31.203 -31.266 10.281 1 96.81 774 GLY A CA 1
ATOM 5771 C C . GLY A 1 774 ? -30.891 -31.609 8.836 1 96.81 774 GLY A C 1
ATOM 5772 O O . GLY A 1 774 ? -30.812 -32.781 8.469 1 96.81 774 GLY A O 1
ATOM 5773 N N . ALA A 1 775 ? -30.75 -30.609 8.016 1 96.19 775 ALA A N 1
ATOM 5774 C CA . ALA A 1 775 ? -30.5 -30.812 6.586 1 96.19 775 ALA A CA 1
ATOM 5775 C C . ALA A 1 775 ? -29.109 -31.406 6.344 1 96.19 775 ALA A C 1
ATOM 5777 O O . ALA A 1 775 ? -28.922 -32.188 5.398 1 96.19 775 ALA A O 1
ATOM 5778 N N . GLY A 1 776 ? -28.141 -30.984 7.195 1 93.5 776 GLY A N 1
ATOM 5779 C CA . GLY A 1 776 ? -26.812 -31.578 7.109 1 93.5 776 GLY A CA 1
ATOM 5780 C C . GLY A 1 776 ? -25.984 -31.031 5.969 1 93.5 776 GLY A C 1
ATOM 5781 O O . GLY A 1 776 ? -26.188 -29.891 5.539 1 93.5 776 GLY A O 1
ATOM 5782 N N . PRO A 1 777 ? -25.031 -31.812 5.406 1 90.69 777 PRO A N 1
ATOM 5783 C CA . PRO A 1 777 ? -24 -31.328 4.492 1 90.69 777 PRO A CA 1
ATOM 5784 C C . PRO A 1 777 ? -24.547 -31.031 3.096 1 90.69 777 PRO A C 1
ATOM 5786 O O . PRO A 1 777 ? -23.891 -30.344 2.309 1 90.69 777 PRO A O 1
ATOM 5789 N N . LEU A 1 778 ? -25.656 -31.531 2.826 1 94.06 778 LEU A N 1
ATOM 5790 C CA . LEU A 1 778 ? -26.203 -31.297 1.495 1 94.06 778 LEU A CA 1
ATOM 5791 C C . LEU A 1 778 ? -26.797 -29.906 1.375 1 94.06 778 LEU A C 1
ATOM 5793 O O . LEU A 1 778 ? -27.078 -29.438 0.271 1 94.06 778 LEU A O 1
ATOM 5797 N N . LEU A 1 779 ? -26.969 -29.266 2.502 1 95.31 779 LEU A N 1
ATOM 5798 C CA . LEU A 1 779 ? -27.531 -27.922 2.479 1 95.31 779 LEU A CA 1
ATOM 5799 C C . LEU A 1 779 ? -26.484 -26.906 2.084 1 95.31 779 LEU A C 1
ATOM 5801 O O . LEU A 1 779 ? -25.484 -26.719 2.791 1 95.31 779 LEU A O 1
ATOM 5805 N N . GLU A 1 780 ? -26.734 -26.297 0.939 1 92 780 GLU A N 1
A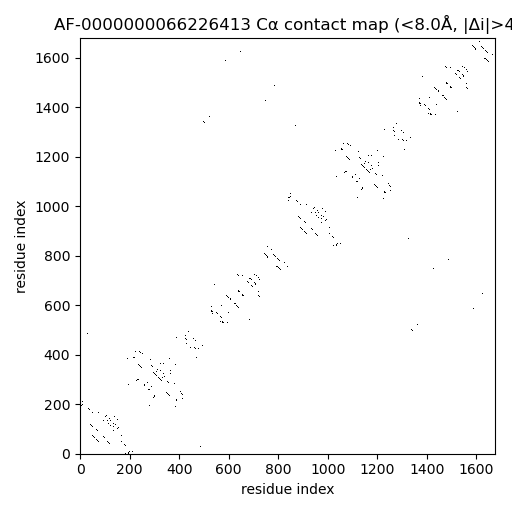TOM 5806 C CA . GLU A 1 780 ? -25.828 -25.25 0.483 1 92 780 GLU A CA 1
ATOM 5807 C C . GLU A 1 780 ? -26.188 -23.906 1.104 1 92 780 GLU A C 1
ATOM 5809 O O . GLU A 1 780 ? -25.312 -23.172 1.557 1 92 780 GLU A O 1
ATOM 5814 N N . SER A 1 781 ? -27.516 -23.594 1.082 1 92.38 781 SER A N 1
ATOM 5815 C CA . SER A 1 781 ? -27.953 -22.344 1.685 1 92.38 781 SER A CA 1
ATOM 5816 C C . SER A 1 781 ? -29.422 -22.422 2.107 1 92.38 781 SER A C 1
ATOM 5818 O O . SER A 1 781 ? -30.156 -23.297 1.649 1 92.38 781 SER A O 1
ATOM 5820 N N . ILE A 1 782 ? -29.812 -21.594 3.039 1 95 782 ILE A N 1
ATOM 5821 C CA . ILE A 1 782 ? -31.172 -21.484 3.543 1 95 782 ILE A CA 1
ATOM 5822 C C . ILE A 1 782 ? -31.547 -20.031 3.762 1 95 782 ILE A C 1
ATOM 5824 O O . ILE A 1 782 ? -30.734 -19.25 4.281 1 95 782 ILE A O 1
ATOM 5828 N N . GLU A 1 783 ? -32.781 -19.609 3.271 1 92.88 783 GLU A N 1
ATOM 5829 C CA . GLU A 1 783 ? -33.188 -18.219 3.406 1 92.88 783 GLU A CA 1
ATOM 5830 C C . GLU A 1 783 ? -34.656 -18.109 3.809 1 92.88 783 GLU A C 1
ATOM 5832 O O . GLU A 1 783 ? -35.5 -18.859 3.299 1 92.88 783 GLU A O 1
ATOM 5837 N N . LEU A 1 784 ? -34.938 -17.281 4.816 1 94.19 784 LEU A N 1
ATOM 5838 C CA . LEU A 1 784 ? -36.312 -16.938 5.18 1 94.19 784 LEU A CA 1
ATOM 5839 C C . LEU A 1 784 ? -36.906 -15.992 4.148 1 94.19 784 LEU A C 1
ATOM 5841 O O . LEU A 1 784 ? -36.406 -14.891 3.936 1 94.19 784 LEU A O 1
ATOM 5845 N N . PHE A 1 785 ? -38.031 -16.375 3.467 1 91.5 785 PHE A N 1
ATOM 5846 C CA . PHE A 1 785 ? -38.5 -15.516 2.396 1 91.5 785 PHE A CA 1
ATOM 5847 C C . PHE A 1 785 ? -39.938 -15.055 2.682 1 91.5 785 PHE A C 1
ATOM 5849 O O . PHE A 1 785 ? -40.469 -14.188 1.979 1 91.5 785 PHE A O 1
ATOM 5856 N N . ASP A 1 786 ? -40.594 -15.633 3.836 1 92.12 786 ASP A N 1
ATOM 5857 C CA . ASP A 1 786 ? -41.938 -15.18 4.168 1 92.12 786 ASP A CA 1
ATOM 5858 C C . ASP A 1 786 ? -42.25 -15.367 5.656 1 92.12 786 ASP A C 1
ATOM 5860 O O . ASP A 1 786 ? -41.812 -16.359 6.258 1 92.12 786 ASP A O 1
ATOM 5864 N N . VAL A 1 787 ? -42.844 -14.367 6.238 1 93.69 787 VAL A N 1
ATOM 5865 C CA . VAL A 1 787 ? -43.344 -14.414 7.598 1 93.69 787 VAL A CA 1
ATOM 5866 C C . VAL A 1 787 ? -44.812 -13.992 7.594 1 93.69 787 VAL A C 1
ATOM 5868 O O . VAL A 1 787 ? -45.156 -12.898 7.133 1 93.69 787 VAL A O 1
ATOM 5871 N N . TYR A 1 788 ? -45.656 -14.859 8.078 1 92.19 788 TYR A N 1
ATOM 5872 C CA . TYR A 1 788 ? -47.062 -14.594 8.062 1 92.19 788 TYR A CA 1
ATOM 5873 C C . TYR A 1 788 ? -47.688 -14.75 9.453 1 92.19 788 TYR A C 1
ATOM 5875 O O . TYR A 1 788 ? -47.406 -15.742 10.141 1 92.19 788 TYR A O 1
ATOM 5883 N N . GLU A 1 789 ? -48.344 -13.672 9.797 1 91.06 789 GLU A N 1
ATOM 5884 C CA . GLU A 1 789 ? -49.125 -13.688 11.023 1 91.06 789 GLU A CA 1
ATOM 5885 C C . GLU A 1 789 ? -50.594 -13.422 10.734 1 91.06 789 GLU A C 1
ATOM 5887 O O . GLU A 1 789 ? -50.938 -12.492 10 1 91.06 789 GLU A O 1
ATOM 5892 N N . GLY A 1 790 ? -51.531 -14.289 11.086 1 86.69 790 GLY A N 1
ATOM 5893 C CA . GLY A 1 790 ? -52.969 -14.102 10.859 1 86.69 790 GLY A CA 1
ATOM 5894 C C . GLY A 1 790 ? -53.812 -15.219 11.445 1 86.69 790 GLY A C 1
ATOM 5895 O O . GLY A 1 790 ? -53.281 -16.141 12.07 1 86.69 790 GLY A O 1
ATOM 5896 N N . GLU A 1 791 ? -55.031 -15.148 11.188 1 86.44 791 GLU A N 1
ATOM 5897 C CA . GLU A 1 791 ? -56.031 -16.062 11.758 1 86.44 791 GLU A CA 1
ATOM 5898 C C . GLU A 1 791 ? -55.812 -17.484 11.242 1 86.44 791 GLU A C 1
ATOM 5900 O O . GLU A 1 791 ? -56.062 -18.453 11.961 1 86.44 791 GLU A O 1
ATOM 5905 N N . GLN A 1 792 ? -55.25 -17.562 10.109 1 86.44 792 GLN A N 1
ATOM 5906 C CA . GLN A 1 792 ? -55.125 -18.859 9.453 1 86.44 792 GLN A CA 1
ATOM 5907 C C . GLN A 1 792 ? -54.094 -19.734 10.18 1 86.44 792 GLN A C 1
ATOM 5909 O O . GLN A 1 792 ? -54.188 -20.969 10.117 1 86.44 792 GLN A O 1
ATOM 5914 N N . VAL A 1 793 ? -53.156 -19.172 10.938 1 89.75 793 VAL A N 1
ATOM 5915 C CA . VAL A 1 793 ? -52.094 -19.953 11.578 1 89.75 793 VAL A CA 1
ATOM 5916 C C . VAL A 1 793 ? -52.406 -20.094 13.07 1 89.75 793 VAL A C 1
ATOM 5918 O O . VAL A 1 793 ? -51.719 -20.859 13.773 1 89.75 793 VAL A O 1
ATOM 5921 N N . GLY A 1 794 ? -53.531 -19.516 13.547 1 86.44 794 GLY A N 1
ATOM 5922 C CA . GLY A 1 794 ? -53.906 -19.625 14.953 1 86.44 794 GLY A CA 1
ATOM 5923 C C . GLY A 1 794 ? -53.469 -18.422 15.781 1 86.44 794 GLY A C 1
ATOM 5924 O O . GLY A 1 794 ? -52.656 -17.625 15.344 1 86.44 794 GLY A O 1
ATOM 5925 N N . ASP A 1 795 ? -53.969 -18.359 16.922 1 88.19 795 ASP A N 1
ATOM 5926 C CA . ASP A 1 795 ? -53.656 -17.25 17.844 1 88.19 795 ASP A CA 1
ATOM 5927 C C . ASP A 1 795 ? -52.25 -17.391 18.422 1 88.19 795 ASP A C 1
ATOM 5929 O O . ASP A 1 795 ? -51.844 -18.484 18.781 1 88.19 795 ASP A O 1
ATOM 5933 N N . ASN A 1 796 ? -51.469 -16.391 18.469 1 92 796 ASN A N 1
ATOM 5934 C CA . ASN A 1 796 ? -50.125 -16.281 19.047 1 92 796 ASN A CA 1
ATOM 5935 C C . ASN A 1 796 ? -49.125 -17.156 18.297 1 92 796 ASN A C 1
ATOM 5937 O O . ASN A 1 796 ? -48.219 -17.719 18.906 1 92 796 ASN A O 1
ATOM 5941 N N . ARG A 1 797 ? -49.438 -17.469 17.062 1 94.62 797 ARG A N 1
ATOM 5942 C CA . ARG A 1 797 ? -48.562 -18.25 16.234 1 94.62 797 ARG A CA 1
ATOM 5943 C C . ARG A 1 797 ? -48.156 -17.484 14.969 1 94.62 797 ARG A C 1
ATOM 5945 O O . ARG A 1 797 ? -48.781 -16.484 14.633 1 94.62 797 ARG A O 1
ATOM 5952 N N . LYS A 1 798 ? -47.031 -17.844 14.359 1 95.44 798 LYS A N 1
ATOM 5953 C CA . LYS A 1 798 ? -46.594 -17.281 13.086 1 95.44 798 LYS A CA 1
ATOM 5954 C C . LYS A 1 798 ? -46.062 -18.375 12.156 1 95.44 798 LYS A C 1
ATOM 5956 O O . LYS A 1 798 ? -45.625 -19.422 12.617 1 95.44 798 LYS A O 1
ATOM 5961 N N . SER A 1 799 ? -46.219 -18.125 10.945 1 96.25 799 SER A N 1
ATOM 5962 C CA . SER A 1 799 ? -45.688 -19.031 9.93 1 96.25 799 SER A CA 1
ATOM 5963 C C . SER A 1 799 ? -44.375 -18.5 9.344 1 96.25 799 SER A C 1
ATOM 5965 O O . SER A 1 799 ? -44.312 -17.328 8.969 1 96.25 799 SER A O 1
ATOM 5967 N N . LEU A 1 800 ? -43.344 -19.297 9.352 1 96.69 800 LEU A N 1
ATOM 5968 C CA . LEU A 1 800 ? -42.062 -18.984 8.758 1 96.69 800 LEU A CA 1
ATOM 5969 C C . LEU A 1 800 ? -41.781 -19.859 7.535 1 96.69 800 LEU A C 1
ATOM 5971 O O . LEU A 1 800 ? -41.812 -21.078 7.625 1 96.69 800 LEU A O 1
ATOM 5975 N N . ALA A 1 801 ? -41.562 -19.266 6.395 1 95.62 801 ALA A N 1
ATOM 5976 C CA . ALA A 1 801 ? -41.25 -20.016 5.18 1 95.62 801 ALA A CA 1
ATOM 5977 C C . ALA A 1 801 ? -39.75 -19.875 4.82 1 95.62 801 ALA A C 1
ATOM 5979 O O . ALA A 1 801 ? -39.219 -18.75 4.762 1 95.62 801 ALA A O 1
ATOM 5980 N N . PHE A 1 802 ? -39.094 -20.984 4.645 1 96.44 802 PHE A N 1
ATOM 5981 C CA . PHE A 1 802 ? -37.688 -21.031 4.312 1 96.44 802 PHE A CA 1
ATOM 5982 C C . PHE A 1 802 ? -37.469 -21.703 2.961 1 96.44 802 PHE A C 1
ATOM 5984 O O . PHE A 1 802 ? -38.125 -22.672 2.63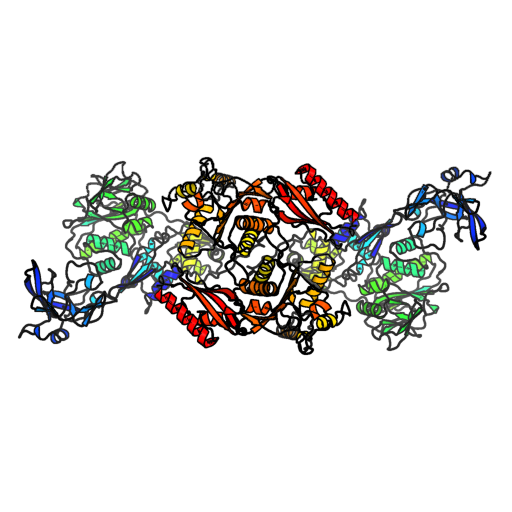1 1 96.44 802 PHE A O 1
ATOM 5991 N N . ASN A 1 803 ? -36.531 -21.141 2.199 1 94.88 803 ASN A N 1
ATOM 5992 C CA . ASN A 1 803 ? -36.031 -21.781 0.988 1 94.88 803 ASN A CA 1
ATOM 5993 C C . ASN A 1 803 ? -34.75 -22.547 1.254 1 94.88 803 ASN A C 1
ATOM 5995 O O . ASN A 1 803 ? -33.75 -21.969 1.727 1 94.88 803 ASN A O 1
ATOM 5999 N N . LEU A 1 804 ? -34.719 -23.828 0.996 1 96.31 804 LEU A N 1
ATOM 6000 C CA . LEU A 1 804 ? -33.531 -24.672 1.145 1 96.31 804 LEU A CA 1
ATOM 6001 C C . LEU A 1 804 ? -32.938 -24.984 -0.215 1 96.31 804 LEU A C 1
ATOM 6003 O O . LEU A 1 804 ? -33.625 -25.469 -1.111 1 96.31 804 LEU A O 1
ATOM 6007 N N . ARG A 1 805 ? -31.672 -24.688 -0.338 1 94.31 805 ARG A N 1
ATOM 6008 C CA . ARG A 1 805 ? -30.906 -25.078 -1.516 1 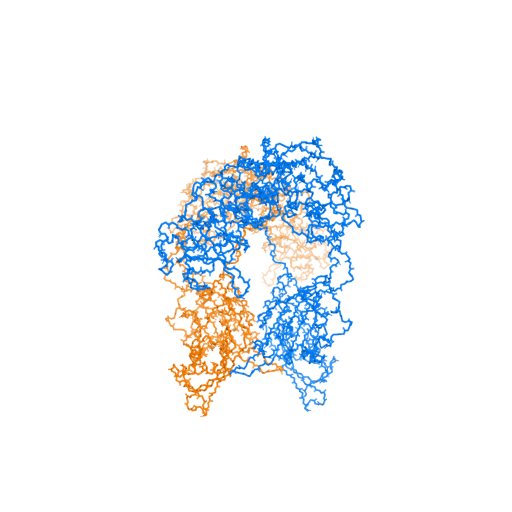94.31 805 ARG A CA 1
ATOM 6009 C C . ARG A 1 805 ? -29.984 -26.25 -1.206 1 94.31 805 ARG A C 1
ATOM 6011 O O . ARG A 1 805 ? -29.078 -26.141 -0.384 1 94.31 805 ARG A O 1
ATOM 6018 N N . LEU A 1 806 ? -30.25 -27.359 -1.861 1 95.75 806 LEU A N 1
ATOM 6019 C CA . LEU A 1 806 ? -29.516 -28.594 -1.628 1 95.75 806 LEU A CA 1
ATOM 6020 C C . LEU A 1 806 ? -28.656 -28.953 -2.836 1 95.75 806 LEU A C 1
ATOM 6022 O O . LEU A 1 806 ? -29.109 -28.812 -3.979 1 95.75 806 LEU A O 1
ATOM 6026 N N . ARG A 1 807 ? -27.359 -29.312 -2.553 1 93.44 807 ARG A N 1
ATOM 6027 C CA . ARG A 1 807 ? -26.453 -29.688 -3.641 1 93.44 807 ARG A CA 1
ATOM 6028 C C . ARG A 1 807 ? -25.469 -30.75 -3.199 1 93.44 807 ARG A C 1
ATOM 6030 O O . ARG A 1 807 ? -24.938 -30.703 -2.086 1 93.44 807 ARG A O 1
ATOM 6037 N N . GLY A 1 808 ? -25.297 -31.734 -4.043 1 89.88 808 GLY A N 1
ATOM 6038 C CA . GLY A 1 808 ? -24.281 -32.719 -3.801 1 89.88 808 GLY A CA 1
ATOM 6039 C C . GLY A 1 808 ? -22.891 -32.281 -4.254 1 89.88 808 GLY A C 1
ATOM 6040 O O . GLY A 1 808 ? -22.766 -31.578 -5.254 1 89.88 808 GLY A O 1
ATOM 6041 N N . ALA A 1 809 ? -21.875 -32.75 -3.553 1 86.44 809 ALA A N 1
ATOM 6042 C CA . ALA A 1 809 ? -20.5 -32.438 -3.924 1 86.44 809 ALA A CA 1
ATOM 6043 C C . ALA A 1 809 ? -20 -33.344 -5.039 1 86.44 809 ALA A C 1
ATOM 6045 O O . ALA A 1 809 ? -19.125 -32.969 -5.82 1 86.44 809 ALA A O 1
ATOM 6046 N N . ASP A 1 810 ? -20.594 -34.531 -5.148 1 87.75 810 ASP A N 1
ATOM 6047 C CA . ASP A 1 810 ? -20 -35.531 -6.012 1 87.75 810 ASP A CA 1
ATOM 6048 C C . ASP A 1 810 ? -21.031 -36.094 -7 1 87.75 810 ASP A C 1
ATOM 6050 O O . ASP A 1 810 ? -20.703 -36.906 -7.867 1 87.75 810 ASP A O 1
ATOM 6054 N N . ARG A 1 811 ? -22.281 -35.625 -6.824 1 89.56 811 ARG A N 1
ATOM 6055 C CA . ARG A 1 811 ? -23.312 -36.188 -7.703 1 89.56 811 ARG A CA 1
ATOM 6056 C C . ARG A 1 811 ? -24.547 -35.281 -7.734 1 89.56 811 ARG A C 1
ATOM 6058 O O . ARG A 1 811 ? -24.719 -34.438 -6.867 1 89.56 811 ARG A O 1
ATOM 6065 N N . THR A 1 812 ? -25.312 -35.5 -8.812 1 92.62 812 THR A N 1
ATOM 6066 C CA . THR A 1 812 ? -26.641 -34.875 -8.867 1 92.62 812 THR A CA 1
ATOM 6067 C C . THR A 1 812 ? -27.578 -35.531 -7.871 1 92.62 812 THR A C 1
ATOM 6069 O O . THR A 1 812 ? -27.703 -36.75 -7.824 1 92.62 812 THR A O 1
ATOM 6072 N N . LEU A 1 813 ? -28.266 -34.75 -7.09 1 94.12 813 LEU A N 1
ATOM 6073 C CA . LEU A 1 813 ? -29.172 -35.281 -6.082 1 94.12 813 LEU A CA 1
ATOM 6074 C C . LEU A 1 813 ? -30.469 -35.812 -6.73 1 94.12 813 LEU A C 1
ATOM 6076 O O . LEU A 1 813 ? -30.984 -35.188 -7.66 1 94.12 813 LEU A O 1
ATOM 6080 N N . THR A 1 814 ? -30.906 -36.938 -6.227 1 93.94 814 THR A N 1
ATOM 6081 C CA . THR A 1 814 ? -32.219 -37.438 -6.641 1 93.94 814 THR A CA 1
ATOM 6082 C C . THR A 1 814 ? -33.312 -36.719 -5.867 1 93.94 814 THR A C 1
ATOM 6084 O O . THR A 1 814 ? -33.062 -36.156 -4.805 1 93.94 814 THR A O 1
ATOM 6087 N N . ASP A 1 815 ? -34.531 -36.719 -6.406 1 93.06 815 ASP A N 1
ATOM 6088 C CA . ASP A 1 815 ? -35.688 -36.125 -5.73 1 93.06 815 ASP A CA 1
ATOM 6089 C C . ASP A 1 815 ? -35.906 -36.75 -4.355 1 93.06 815 ASP A C 1
ATOM 6091 O O . ASP A 1 815 ? -36.281 -36.062 -3.4 1 93.06 815 ASP A O 1
ATOM 6095 N N . SER A 1 816 ? -35.688 -38.031 -4.305 1 93.81 816 SER A N 1
ATOM 6096 C CA . SER A 1 816 ? -35.844 -38.75 -3.041 1 93.81 816 SER A CA 1
ATOM 6097 C C . SER A 1 816 ? -34.844 -38.281 -1.998 1 93.81 816 SER A C 1
ATOM 6099 O O . SER A 1 816 ? -35.188 -38.062 -0.835 1 93.81 816 SER A O 1
ATOM 6101 N N . GLU A 1 817 ? -33.594 -38.094 -2.428 1 93.69 817 GLU A N 1
ATOM 6102 C CA . GLU A 1 817 ? -32.562 -37.594 -1.523 1 93.69 817 GLU A CA 1
ATOM 6103 C C . GLU A 1 817 ? -32.875 -36.188 -1.025 1 93.69 817 GLU A C 1
ATOM 6105 O O . GLU A 1 817 ? -32.688 -35.906 0.151 1 93.69 817 GLU A O 1
ATOM 6110 N N . ALA A 1 818 ? -33.344 -35.344 -1.938 1 95.31 818 ALA A N 1
ATOM 6111 C CA . ALA A 1 818 ? -33.719 -34 -1.573 1 95.31 818 ALA A CA 1
ATOM 6112 C C . ALA A 1 818 ? -34.875 -33.969 -0.568 1 95.31 818 ALA A C 1
ATOM 6114 O O . ALA A 1 818 ? -34.844 -33.25 0.416 1 95.31 818 ALA A O 1
ATOM 6115 N N . LEU A 1 819 ? -35.844 -34.844 -0.788 1 94.81 819 LEU A N 1
ATOM 6116 C CA . LEU A 1 819 ? -37 -34.906 0.091 1 94.81 819 LEU A CA 1
ATOM 6117 C C . LEU A 1 819 ? -36.594 -35.438 1.463 1 94.81 819 LEU A C 1
ATOM 6119 O O . LEU A 1 819 ? -37.094 -35 2.486 1 94.81 819 LEU A O 1
ATOM 6123 N N . GLU A 1 820 ? -35.75 -36.406 1.438 1 94.94 820 GLU A N 1
ATOM 6124 C CA . GLU A 1 820 ? -35.281 -36.969 2.697 1 94.94 820 GLU A CA 1
ATOM 6125 C C . GLU A 1 820 ? -34.562 -35.906 3.523 1 94.94 820 GLU A C 1
ATOM 6127 O O . GLU A 1 820 ? -34.719 -35.844 4.742 1 94.94 820 GLU A O 1
ATOM 6132 N N . THR A 1 821 ? -33.719 -35.188 2.848 1 96.25 821 THR A N 1
ATOM 6133 C CA . THR A 1 821 ? -33 -34.125 3.514 1 96.25 821 THR A CA 1
ATOM 6134 C C . THR A 1 821 ? -33.969 -33.062 4.082 1 96.25 821 THR A C 1
ATOM 6136 O O . THR A 1 821 ? -33.781 -32.625 5.219 1 96.25 821 THR A O 1
ATOM 6139 N N . ARG A 1 822 ? -34.938 -32.656 3.279 1 96.25 822 ARG A N 1
ATOM 6140 C CA . ARG A 1 822 ? -35.969 -31.703 3.725 1 96.25 822 ARG A CA 1
ATOM 6141 C C . ARG A 1 822 ? -36.719 -32.25 4.945 1 96.25 822 ARG A C 1
ATOM 6143 O O . ARG A 1 822 ? -36.906 -31.516 5.93 1 96.25 822 ARG A O 1
ATOM 6150 N N . ASP A 1 823 ? -37.094 -33.5 4.918 1 95.81 823 ASP A N 1
ATOM 6151 C CA . ASP A 1 823 ? -37.844 -34.125 6.012 1 95.81 823 ASP A CA 1
ATOM 6152 C C . ASP A 1 823 ? -37 -34.156 7.285 1 95.81 823 ASP A C 1
ATOM 6154 O O . ASP A 1 823 ? -37.5 -33.938 8.383 1 95.81 823 ASP A O 1
ATOM 6158 N N . ALA A 1 824 ? -35.781 -34.469 7.105 1 96.94 824 ALA A N 1
ATOM 6159 C CA . ALA A 1 824 ? -34.844 -34.5 8.25 1 96.94 824 ALA A CA 1
ATOM 6160 C C . ALA A 1 824 ? -34.75 -33.094 8.867 1 96.94 824 ALA A C 1
ATOM 6162 O O . ALA A 1 824 ? -34.719 -32.969 10.094 1 96.94 824 ALA A O 1
ATOM 6163 N N . ALA A 1 825 ? -34.656 -32.094 8.023 1 97.62 825 ALA A N 1
ATOM 6164 C CA . ALA A 1 825 ? -34.594 -30.703 8.492 1 97.62 825 ALA A CA 1
ATOM 6165 C C . ALA A 1 825 ? -35.844 -30.328 9.281 1 97.62 825 ALA A C 1
ATOM 6167 O O . ALA A 1 825 ? -35.75 -29.781 10.383 1 97.62 825 ALA A O 1
ATOM 6168 N N . VAL A 1 826 ? -37 -30.688 8.758 1 97.06 826 VAL A N 1
ATOM 6169 C CA . VAL A 1 826 ? -38.281 -30.359 9.383 1 97.06 826 VAL A CA 1
ATOM 6170 C C . VAL A 1 826 ? -38.406 -31.109 10.711 1 97.06 826 VAL A C 1
ATOM 6172 O O . VAL A 1 826 ? -38.875 -30.547 11.703 1 97.06 826 VAL A O 1
ATOM 6175 N N . ALA A 1 827 ? -38.031 -32.312 10.742 1 96.69 827 ALA A N 1
ATOM 6176 C CA . ALA A 1 827 ? -38.094 -33.125 11.961 1 96.69 827 ALA A CA 1
ATOM 6177 C C . ALA A 1 827 ? -37.25 -32.5 13.078 1 96.69 827 ALA A C 1
ATOM 6179 O O . ALA A 1 827 ? -37.688 -32.406 14.227 1 96.69 827 ALA A O 1
ATOM 6180 N N . ARG A 1 828 ? -36.062 -32.031 12.688 1 97.38 828 ARG A N 1
ATOM 6181 C CA . ARG A 1 828 ? -35.219 -31.406 13.68 1 97.38 828 ARG A CA 1
ATOM 6182 C C . ARG A 1 828 ? -35.844 -30.109 14.195 1 97.38 828 ARG A C 1
ATOM 6184 O O . ARG A 1 828 ? -35.781 -29.812 15.391 1 97.38 828 ARG A O 1
ATOM 6191 N N . ALA A 1 829 ? -36.469 -29.328 13.352 1 97.75 829 ALA A N 1
ATOM 6192 C CA . ALA A 1 829 ? -37.125 -28.094 13.75 1 97.75 829 ALA A CA 1
ATOM 6193 C C . ALA A 1 829 ? -38.312 -28.391 14.664 1 97.75 829 ALA A C 1
ATOM 6195 O O . ALA A 1 829 ? -38.594 -27.625 15.594 1 97.75 829 ALA A O 1
ATOM 6196 N N . GLU A 1 830 ? -39 -29.453 14.406 1 96.5 830 GLU A N 1
ATOM 6197 C CA . GLU A 1 830 ? -40.094 -29.891 15.266 1 96.5 830 GLU A CA 1
ATOM 6198 C C . GLU A 1 830 ? -39.594 -30.266 16.656 1 96.5 830 GLU A C 1
ATOM 6200 O O . GLU A 1 830 ? -40.188 -29.859 17.672 1 96.5 830 GLU A O 1
ATOM 6205 N N . GLU A 1 831 ? -38.562 -30.891 16.688 1 96.38 831 GLU A N 1
ATOM 6206 C CA . GLU A 1 831 ? -38 -31.359 17.953 1 96.38 831 GLU A CA 1
ATOM 6207 C C . GLU A 1 831 ? -37.469 -30.203 18.781 1 96.38 831 GLU A C 1
ATOM 6209 O O . GLU A 1 831 ? -37.719 -30.141 19.984 1 96.38 831 GLU A O 1
ATOM 6214 N N . THR A 1 832 ? -36.781 -29.297 18.141 1 95.69 832 THR A N 1
ATOM 6215 C CA . THR A 1 832 ? -36 -28.266 18.844 1 95.69 832 THR A CA 1
ATOM 6216 C C . THR A 1 832 ? -36.875 -27.031 19.109 1 95.69 832 THR A C 1
ATOM 6218 O O . THR A 1 832 ? -36.719 -26.375 20.125 1 95.69 832 THR A O 1
ATOM 6221 N N . CYS A 1 833 ? -37.844 -26.719 18.156 1 96.06 833 CYS A N 1
ATOM 6222 C CA . CYS A 1 833 ? -38.531 -25.453 18.234 1 96.06 833 CYS A CA 1
ATOM 6223 C C . CYS A 1 833 ? -40.062 -25.672 18.312 1 96.06 833 CYS A C 1
ATOM 6225 O O . CYS A 1 833 ? -40.812 -24.703 18.422 1 96.06 833 CYS A O 1
ATOM 6227 N N . GLY A 1 834 ? -40.5 -26.875 18.219 1 94.69 834 GLY A N 1
ATOM 6228 C CA . GLY A 1 834 ? -41.906 -27.141 18.188 1 94.69 834 GLY A CA 1
ATOM 6229 C C . GLY A 1 834 ? -42.562 -26.719 16.875 1 94.69 834 GLY A C 1
ATOM 6230 O O . GLY A 1 834 ? -43.75 -26.375 16.859 1 94.69 834 GLY A O 1
ATOM 6231 N N . ALA A 1 835 ? -41.812 -26.703 15.844 1 95.44 835 ALA A N 1
ATOM 6232 C CA . ALA A 1 835 ? -42.312 -26.25 14.539 1 95.44 835 ALA A CA 1
ATOM 6233 C C . ALA A 1 835 ? -43.188 -27.312 13.891 1 95.44 835 ALA A C 1
ATOM 6235 O O . ALA A 1 835 ? -42.938 -28.5 14.023 1 95.44 835 ALA A O 1
ATOM 6236 N N . GLN A 1 836 ? -44.25 -26.859 13.258 1 94 836 GLN A N 1
ATOM 6237 C CA . GLN A 1 836 ? -45.156 -27.75 12.531 1 94 836 GLN A CA 1
ATOM 6238 C C . GLN A 1 836 ? -45.281 -27.328 11.07 1 94 836 GLN A C 1
ATOM 6240 O O . GLN A 1 836 ? -45.344 -26.125 10.766 1 94 836 GLN A O 1
ATOM 6245 N N . LEU A 1 837 ? -45.219 -28.312 10.219 1 93.19 837 LEU A N 1
ATOM 6246 C CA . LEU A 1 837 ? -45.406 -28.016 8.805 1 93.19 837 LEU A CA 1
ATOM 6247 C C . LEU A 1 837 ? -46.812 -27.469 8.531 1 93.19 837 LEU A C 1
ATOM 6249 O O . LEU A 1 837 ? -47.781 -28 9.062 1 93.19 837 LEU A O 1
ATOM 6253 N N . ARG A 1 838 ? -46.844 -26.375 7.848 1 83.38 838 ARG A N 1
ATOM 6254 C CA . ARG A 1 838 ? -48.156 -25.781 7.516 1 83.38 838 ARG A CA 1
ATOM 6255 C C . ARG A 1 838 ? -48.906 -26.672 6.535 1 83.38 838 ARG A C 1
ATOM 6257 O O . ARG A 1 838 ? -48.375 -27.109 5.527 1 83.38 838 ARG A O 1
ATOM 6264 N N . SER A 1 839 ? -50.062 -27.297 6.949 1 63.56 839 SER A N 1
ATOM 6265 C CA . SER A 1 839 ? -50.938 -28.109 6.102 1 63.56 839 SER A CA 1
ATOM 6266 C C . SER A 1 839 ? -51.562 -27.281 4.98 1 63.56 839 SER A C 1
ATOM 6268 O O . SER A 1 839 ? -51.75 -26.078 5.137 1 63.56 839 SER A O 1
ATOM 6270 N N . MET B 1 1 ? 17.953 -39.344 -17.281 1 92.44 1 MET B N 1
ATOM 6271 C CA . MET B 1 1 ? 19 -40.344 -17.203 1 92.44 1 MET B CA 1
ATOM 6272 C C . MET B 1 1 ? 18.734 -41.312 -16.047 1 92.44 1 MET B C 1
ATOM 6274 O O . MET B 1 1 ? 18.453 -40.875 -14.922 1 92.44 1 MET B O 1
ATOM 6278 N N . LYS B 1 2 ? 18.75 -42.562 -16.375 1 95.69 2 LYS B N 1
ATOM 6279 C CA . LYS B 1 2 ? 18.594 -43.594 -15.344 1 95.69 2 LYS B CA 1
ATOM 6280 C C . LYS B 1 2 ? 19.953 -44.031 -14.789 1 95.69 2 LYS B C 1
ATOM 6282 O O . LYS B 1 2 ? 20.875 -44.312 -15.547 1 95.69 2 LYS B O 1
ATOM 6287 N N . VAL B 1 3 ? 19.984 -44.031 -13.461 1 96.44 3 VAL B N 1
ATOM 6288 C CA . VAL B 1 3 ? 21.25 -44.312 -12.789 1 96.44 3 VAL B CA 1
ATOM 6289 C C . VAL B 1 3 ? 21.094 -45.469 -11.82 1 96.44 3 VAL B C 1
ATOM 6291 O O . VAL B 1 3 ? 20.656 -45.281 -10.68 1 96.44 3 VAL B O 1
ATOM 6294 N N . PRO B 1 4 ? 21.469 -46.625 -12.242 1 95.94 4 PRO B N 1
ATOM 6295 C CA . PRO B 1 4 ? 21.5 -47.719 -11.281 1 95.94 4 PRO B CA 1
ATOM 6296 C C . PRO B 1 4 ? 22.531 -47.531 -10.188 1 95.94 4 PRO B C 1
ATOM 6298 O O . PRO B 1 4 ? 23.688 -47.219 -10.477 1 95.94 4 PRO B O 1
ATOM 6301 N N . MET B 1 5 ? 22.188 -47.719 -9.016 1 95.31 5 MET B N 1
ATOM 6302 C CA . MET B 1 5 ? 23.031 -47.438 -7.867 1 95.31 5 MET B CA 1
ATOM 6303 C C . MET B 1 5 ? 24.25 -48.375 -7.844 1 95.31 5 MET B C 1
ATOM 6305 O O . MET B 1 5 ? 25.344 -47.969 -7.488 1 95.31 5 MET B O 1
ATOM 6309 N N . SER B 1 6 ? 24 -49.656 -8.18 1 93 6 SER B N 1
ATOM 6310 C CA . SER B 1 6 ? 25.125 -50.594 -8.203 1 93 6 SER B CA 1
ATOM 6311 C C . SER B 1 6 ? 26.203 -50.156 -9.18 1 93 6 SER B C 1
ATOM 6313 O O . SER B 1 6 ? 27.391 -50.281 -8.891 1 93 6 SER B O 1
ATOM 6315 N N . TRP B 1 7 ? 25.734 -49.594 -10.352 1 95.12 7 TRP B N 1
ATOM 6316 C CA . TRP B 1 7 ? 26.688 -49.094 -11.344 1 95.12 7 TRP B CA 1
ATOM 6317 C C . TRP B 1 7 ? 27.406 -47.875 -10.836 1 95.12 7 TRP B C 1
ATOM 6319 O O . TRP B 1 7 ? 28.641 -47.75 -10.961 1 95.12 7 TRP B O 1
ATOM 6329 N N . LEU B 1 8 ? 26.734 -46.969 -10.188 1 96.06 8 LEU B N 1
ATOM 6330 C CA . LEU B 1 8 ? 27.328 -45.781 -9.609 1 96.06 8 LEU B CA 1
ATOM 6331 C C . LEU B 1 8 ? 28.375 -46.125 -8.555 1 96.06 8 LEU B C 1
ATOM 6333 O O . LEU B 1 8 ? 29.469 -45.562 -8.539 1 96.06 8 LEU B O 1
ATOM 6337 N N . GLN B 1 9 ? 28.047 -47.094 -7.738 1 93.31 9 GLN B N 1
ATOM 6338 C CA . GLN B 1 9 ? 28.953 -47.5 -6.676 1 93.31 9 GLN B CA 1
ATOM 6339 C C . GLN B 1 9 ? 30.188 -48.188 -7.25 1 93.31 9 GLN B C 1
ATOM 6341 O O . GLN B 1 9 ? 31.25 -48.188 -6.617 1 93.31 9 GLN B O 1
ATOM 6346 N N . ALA B 1 10 ? 29.984 -48.781 -8.414 1 91.81 10 ALA B N 1
ATOM 6347 C CA . ALA B 1 10 ? 31.141 -49.375 -9.086 1 91.81 10 ALA B CA 1
ATOM 6348 C C . ALA B 1 10 ? 32.094 -48.281 -9.617 1 91.81 10 ALA B C 1
ATOM 6350 O O . ALA B 1 10 ? 33.281 -48.531 -9.797 1 91.81 10 ALA B O 1
ATOM 6351 N N . MET B 1 11 ? 31.547 -47.125 -9.852 1 93.69 11 MET B N 1
ATOM 6352 C CA . MET B 1 11 ? 32.344 -46.062 -10.461 1 93.69 11 MET B CA 1
ATOM 6353 C C . MET B 1 11 ? 32.906 -45.156 -9.391 1 93.69 11 MET B C 1
ATOM 6355 O O . MET B 1 11 ? 33.969 -44.531 -9.594 1 93.69 11 MET B O 1
ATOM 6359 N N . VAL B 1 12 ? 32.188 -44.969 -8.273 1 93.06 12 VAL B N 1
ATOM 6360 C CA . VAL B 1 12 ? 32.594 -44.094 -7.203 1 93.06 12 VAL B CA 1
ATOM 6361 C C . VAL B 1 12 ? 32.594 -44.844 -5.871 1 93.06 12 VAL B C 1
ATOM 6363 O O . VAL B 1 12 ? 31.656 -45.562 -5.559 1 93.06 12 VAL B O 1
ATOM 6366 N N . ASN B 1 13 ? 33.625 -44.625 -5.152 1 90.44 13 ASN B N 1
ATOM 6367 C CA . ASN B 1 13 ? 33.688 -45.219 -3.822 1 90.44 13 ASN B CA 1
ATOM 6368 C C . ASN B 1 13 ? 32.938 -44.375 -2.795 1 90.44 13 ASN B C 1
ATOM 6370 O O . ASN B 1 13 ? 33.531 -43.5 -2.158 1 90.44 13 ASN B O 1
ATOM 6374 N N . LEU B 1 14 ? 31.734 -44.656 -2.633 1 91.94 14 LEU B N 1
ATOM 6375 C CA . LEU B 1 14 ? 30.922 -43.906 -1.692 1 91.94 14 LEU B CA 1
ATOM 6376 C C . LEU B 1 14 ? 31.203 -44.312 -0.257 1 91.94 14 LEU B C 1
ATOM 6378 O O . LEU B 1 14 ? 31.578 -45.469 -0.007 1 91.94 14 LEU B O 1
ATOM 6382 N N . PRO B 1 15 ? 31.078 -43.438 0.67 1 90.44 15 PRO B N 1
ATOM 6383 C CA . PRO B 1 15 ? 31.281 -43.812 2.07 1 90.44 15 PRO B CA 1
ATOM 6384 C C . PRO B 1 15 ? 30.359 -44.938 2.52 1 90.44 15 PRO B C 1
ATOM 6386 O O . PRO B 1 15 ? 29.234 -45.062 2.027 1 90.44 15 PRO B O 1
ATOM 6389 N N . ASP B 1 16 ? 30.922 -45.719 3.457 1 87.81 16 ASP B N 1
ATOM 6390 C CA . ASP B 1 16 ? 30.156 -46.844 3.986 1 87.81 16 ASP B CA 1
ATOM 6391 C C . ASP B 1 16 ? 28.828 -46.375 4.562 1 87.81 16 ASP B C 1
ATOM 6393 O O . ASP B 1 16 ? 28.766 -45.344 5.223 1 87.81 16 ASP B O 1
ATOM 6397 N N . GLY B 1 17 ? 27.812 -47.031 4.195 1 87.56 17 GLY B N 1
ATOM 6398 C CA . GLY B 1 17 ? 26.5 -46.719 4.758 1 87.56 17 GLY B CA 1
ATOM 6399 C C . GLY B 1 17 ? 25.734 -45.688 3.947 1 87.56 17 GLY B C 1
ATOM 6400 O O . GLY B 1 17 ? 24.625 -45.312 4.32 1 87.56 17 GLY B O 1
ATOM 6401 N N . THR B 1 18 ? 26.312 -45.25 2.822 1 92.44 18 THR B N 1
ATOM 6402 C CA . THR B 1 18 ? 25.594 -44.281 1.995 1 92.44 18 THR B CA 1
ATOM 6403 C C . THR B 1 18 ? 24.328 -44.906 1.42 1 92.44 18 THR B C 1
ATOM 6405 O O . THR B 1 18 ? 24.375 -45.969 0.802 1 92.44 18 THR B O 1
ATOM 6408 N N . THR B 1 19 ? 23.188 -44.219 1.732 1 93.56 19 THR B N 1
ATOM 6409 C CA . THR B 1 19 ? 21.906 -44.688 1.226 1 93.56 19 THR B CA 1
ATOM 6410 C C . THR B 1 19 ? 21.562 -44.031 -0.105 1 93.56 19 THR B C 1
ATOM 6412 O O . THR B 1 19 ? 22.156 -43 -0.457 1 93.56 19 THR B O 1
ATOM 6415 N N . THR B 1 20 ? 20.688 -44.688 -0.818 1 94.38 20 THR B N 1
ATOM 6416 C CA . THR B 1 20 ? 20.219 -44.125 -2.078 1 94.38 20 THR B CA 1
ATOM 6417 C C . THR B 1 20 ? 19.594 -42.75 -1.859 1 94.38 20 THR B C 1
ATOM 6419 O O . THR B 1 20 ? 19.797 -41.844 -2.672 1 94.38 20 THR B O 1
ATOM 6422 N N . ASP B 1 21 ? 18.953 -42.625 -0.766 1 94.75 21 ASP B N 1
ATOM 6423 C CA . ASP B 1 21 ? 18.297 -41.375 -0.44 1 94.75 21 ASP B CA 1
ATOM 6424 C C . ASP B 1 21 ? 19.328 -40.25 -0.255 1 94.75 21 ASP B C 1
ATOM 6426 O O . ASP B 1 21 ? 19.109 -39.125 -0.684 1 94.75 21 ASP B O 1
ATOM 6430 N N . LYS B 1 22 ? 20.359 -40.562 0.334 1 94.75 22 LYS B N 1
ATOM 6431 C CA . LYS B 1 22 ? 21.406 -39.594 0.54 1 94.75 22 LYS B CA 1
ATOM 6432 C C . LYS B 1 22 ? 22.016 -39.125 -0.79 1 94.75 22 LYS B C 1
ATOM 6434 O O . LYS B 1 22 ? 22.297 -37.969 -0.985 1 94.75 22 LYS B O 1
ATOM 6439 N N . VAL B 1 23 ? 22.172 -40.062 -1.678 1 95.88 23 VAL B N 1
ATOM 6440 C CA . VAL B 1 23 ? 22.703 -39.75 -2.998 1 95.88 23 VAL B CA 1
ATOM 6441 C C . VAL B 1 23 ? 21.703 -38.875 -3.766 1 95.88 23 VAL B C 1
ATOM 6443 O O . VAL B 1 23 ? 22.078 -37.875 -4.379 1 95.88 23 VAL B O 1
ATOM 6446 N N . ALA B 1 24 ? 20.484 -39.312 -3.684 1 96.44 24 ALA B N 1
ATOM 6447 C CA . ALA B 1 24 ? 19.422 -38.562 -4.363 1 96.44 24 ALA B CA 1
ATOM 6448 C C . ALA B 1 24 ? 19.359 -37.125 -3.863 1 96.44 24 ALA B C 1
ATOM 6450 O O . ALA B 1 24 ? 19.234 -36.188 -4.656 1 96.44 24 ALA B O 1
ATOM 6451 N N . LYS B 1 25 ? 19.469 -36.969 -2.613 1 94.19 25 LYS B N 1
ATOM 6452 C CA . LYS B 1 25 ? 19.422 -35.656 -2.014 1 94.19 25 LYS B CA 1
ATOM 6453 C C . LYS B 1 25 ? 20.641 -34.812 -2.436 1 94.19 25 LYS B C 1
ATOM 6455 O O . LYS B 1 25 ? 20.516 -33.625 -2.754 1 94.19 25 LYS B O 1
ATOM 6460 N N . ALA B 1 26 ? 21.703 -35.406 -2.398 1 93.44 26 ALA B N 1
ATOM 6461 C CA . ALA B 1 26 ? 22.922 -34.719 -2.805 1 93.44 26 ALA B CA 1
ATOM 6462 C C . ALA B 1 26 ? 22.828 -34.25 -4.25 1 93.44 26 ALA B C 1
ATOM 6464 O O . ALA B 1 26 ? 23.172 -33.094 -4.555 1 93.44 26 ALA B O 1
ATOM 6465 N N . LEU B 1 27 ? 22.328 -35.062 -5.113 1 94.5 27 LEU B N 1
ATOM 6466 C CA . LEU B 1 27 ? 22.172 -34.688 -6.52 1 94.5 27 LEU B CA 1
ATOM 6467 C C . LEU B 1 27 ? 21.172 -33.562 -6.672 1 94.5 27 LEU B C 1
ATOM 6469 O O . LEU B 1 27 ? 21.438 -32.562 -7.375 1 94.5 27 LEU B O 1
ATOM 6473 N N . THR B 1 28 ? 20.094 -33.688 -6.008 1 93.56 28 THR B N 1
ATOM 6474 C CA . THR B 1 28 ? 19.031 -32.688 -6.113 1 93.56 28 THR B CA 1
ATOM 6475 C C . THR B 1 28 ? 19.5 -31.328 -5.602 1 93.56 28 THR B C 1
ATOM 6477 O O . THR B 1 28 ? 19.188 -30.297 -6.195 1 93.56 28 THR B O 1
ATOM 6480 N N . ASN B 1 29 ? 20.266 -31.359 -4.547 1 91.88 29 ASN B N 1
ATOM 6481 C CA . ASN B 1 29 ? 20.688 -30.125 -3.918 1 91.88 29 ASN B CA 1
ATOM 6482 C C . ASN B 1 29 ? 21.797 -29.438 -4.727 1 91.88 29 ASN B C 1
ATOM 6484 O O . ASN B 1 29 ? 21.906 -28.203 -4.707 1 91.88 29 ASN B O 1
ATOM 6488 N N . HIS B 1 30 ? 22.547 -30.188 -5.496 1 92.06 30 HIS B N 1
ATOM 6489 C CA . HIS B 1 30 ? 23.766 -29.578 -6.027 1 92.06 30 HIS B CA 1
ATOM 6490 C C . HIS B 1 30 ? 23.797 -29.672 -7.547 1 92.06 30 HIS B C 1
ATOM 6492 O O . HIS B 1 30 ? 24.562 -28.938 -8.195 1 92.06 30 HIS B O 1
ATOM 6498 N N . THR B 1 31 ? 23.047 -30.594 -8.086 1 91.56 31 THR B N 1
ATOM 6499 C CA . THR B 1 31 ? 23.266 -30.844 -9.508 1 91.56 31 THR B CA 1
ATOM 6500 C C . THR B 1 31 ? 21.938 -30.828 -10.266 1 91.56 31 THR B C 1
ATOM 6502 O O . THR B 1 31 ? 21.672 -29.906 -11.039 1 91.56 31 THR B O 1
ATOM 6505 N N . ALA B 1 32 ? 21.172 -31.875 -10.086 1 92.75 32 ALA B N 1
ATOM 6506 C CA . ALA B 1 32 ? 19.938 -32.062 -10.836 1 92.75 32 ALA B CA 1
ATOM 6507 C C . ALA B 1 32 ? 18.875 -32.75 -9.984 1 92.75 32 ALA B C 1
ATOM 6509 O O . ALA B 1 32 ? 19.203 -33.562 -9.125 1 92.75 32 ALA B O 1
ATOM 6510 N N . THR B 1 33 ? 17.719 -32.531 -10.32 1 93.5 33 THR B N 1
ATOM 6511 C CA . THR B 1 33 ? 16.609 -33.094 -9.539 1 93.5 33 THR B CA 1
ATOM 6512 C C . THR B 1 33 ? 16.422 -34.562 -9.836 1 93.5 33 THR B C 1
ATOM 6514 O O . THR B 1 33 ? 16.375 -34.969 -10.992 1 93.5 33 THR B O 1
ATOM 6517 N N . VAL B 1 34 ? 16.406 -35.375 -8.805 1 95.38 34 VAL B N 1
ATOM 6518 C CA . VAL B 1 34 ? 16 -36.781 -8.93 1 95.38 34 VAL B CA 1
ATOM 6519 C C . VAL B 1 34 ? 14.477 -36.875 -8.891 1 95.38 34 VAL B C 1
ATOM 6521 O O . VAL B 1 34 ? 13.859 -36.625 -7.855 1 95.38 34 VAL B O 1
ATOM 6524 N N . GLU B 1 35 ? 13.953 -37.25 -10 1 93.88 35 GLU B N 1
ATOM 6525 C CA . GLU B 1 35 ? 12.5 -37.25 -10.141 1 93.88 35 GLU B CA 1
ATOM 6526 C C . GLU B 1 35 ? 11.891 -38.438 -9.367 1 93.88 35 GLU B C 1
ATOM 6528 O O . GLU B 1 35 ? 10.852 -38.281 -8.719 1 93.88 35 GLU B O 1
ATOM 6533 N N . LYS B 1 36 ? 12.469 -39.594 -9.445 1 92.56 36 LYS B N 1
ATOM 6534 C CA . LYS B 1 36 ? 11.969 -40.781 -8.758 1 92.56 36 LYS B CA 1
ATOM 6535 C C . LYS B 1 36 ? 13.078 -41.781 -8.547 1 92.56 36 LYS B C 1
ATOM 6537 O O . LYS B 1 36 ? 14.086 -41.781 -9.25 1 92.56 36 LYS B O 1
ATOM 6542 N N . VAL B 1 37 ? 12.906 -42.625 -7.52 1 92.94 37 VAL B N 1
ATOM 6543 C CA . VAL B 1 37 ? 13.734 -43.781 -7.266 1 92.94 37 VAL B CA 1
ATOM 6544 C C . VAL B 1 37 ? 12.93 -45.062 -7.551 1 92.94 37 VAL B C 1
ATOM 6546 O O . VAL B 1 37 ? 11.945 -45.344 -6.867 1 92.94 37 VAL B O 1
ATOM 6549 N N . GLU B 1 38 ? 13.336 -45.688 -8.609 1 90.94 38 GLU B N 1
ATOM 6550 C CA . GLU B 1 38 ? 12.68 -46.938 -8.977 1 90.94 38 GLU B CA 1
ATOM 6551 C C . GLU B 1 38 ? 13.406 -48.125 -8.391 1 90.94 38 GLU B C 1
ATOM 6553 O O . GLU B 1 38 ? 14.641 -48.188 -8.391 1 90.94 38 GLU B O 1
ATOM 6558 N N . VAL B 1 39 ? 12.656 -49.031 -7.766 1 90.12 39 VAL B N 1
ATOM 6559 C CA . VAL B 1 39 ? 13.242 -50.25 -7.238 1 90.12 39 VAL B CA 1
ATOM 6560 C C . VAL B 1 39 ? 12.93 -51.438 -8.172 1 90.12 39 VAL B C 1
ATOM 6562 O O . VAL B 1 39 ? 11.797 -51.906 -8.219 1 90.12 39 VAL B O 1
ATOM 6565 N N . VAL B 1 40 ? 13.906 -51.875 -8.906 1 88.12 40 VAL B N 1
ATOM 6566 C CA . VAL B 1 40 ? 13.758 -53.031 -9.781 1 88.12 40 VAL B CA 1
ATOM 6567 C C . VAL B 1 40 ? 13.773 -54.312 -8.945 1 88.12 40 VAL B C 1
ATOM 6569 O O . VAL B 1 40 ? 14.695 -54.531 -8.156 1 88.12 40 VAL B O 1
ATOM 6572 N N . GLY B 1 41 ? 12.703 -55.125 -9 1 85.44 41 GLY B N 1
ATOM 6573 C CA . GLY B 1 41 ? 12.578 -56.375 -8.258 1 85.44 41 GLY B CA 1
ATOM 6574 C C . GLY B 1 41 ? 12.102 -56.188 -6.832 1 85.44 41 GLY B C 1
ATOM 6575 O O . GLY B 1 41 ? 12.219 -57.094 -6 1 85.44 41 GLY B O 1
ATOM 6576 N N . GLY B 1 42 ? 11.68 -55 -6.559 1 80.81 42 GLY B N 1
ATOM 6577 C CA . GLY B 1 42 ? 11.266 -54.688 -5.203 1 80.81 42 GLY B CA 1
ATOM 6578 C C . GLY B 1 42 ? 9.992 -55.375 -4.781 1 80.81 42 GLY B C 1
ATOM 6579 O O . GLY B 1 42 ? 9.781 -55.625 -3.59 1 80.81 42 GLY B O 1
ATOM 6580 N N . GLU B 1 43 ? 9.266 -55.781 -5.613 1 83.19 43 GLU B N 1
ATOM 6581 C CA . GLU B 1 43 ? 7.973 -56.406 -5.297 1 83.19 43 GLU B CA 1
ATOM 6582 C C . GLU B 1 43 ? 8.094 -57.906 -5.172 1 83.19 43 GLU B C 1
ATOM 6584 O O . GLU B 1 43 ? 7.102 -58.594 -4.902 1 83.19 43 GLU B O 1
ATOM 6589 N N . LEU B 1 44 ? 9.281 -58.406 -5.348 1 88.81 44 LEU B N 1
ATOM 6590 C CA . LEU B 1 44 ? 9.484 -59.844 -5.32 1 88.81 44 LEU B CA 1
ATOM 6591 C C . LEU B 1 44 ? 9.633 -60.344 -3.887 1 88.81 44 LEU B C 1
ATOM 6593 O O . LEU B 1 44 ? 10.383 -59.781 -3.098 1 88.81 44 LEU B O 1
ATOM 6597 N N . THR B 1 45 ? 8.797 -61.281 -3.537 1 89.88 45 THR B N 1
ATOM 6598 C CA . THR B 1 45 ? 8.906 -61.906 -2.223 1 89.88 45 THR B CA 1
ATOM 6599 C C . THR B 1 45 ? 8.766 -63.406 -2.33 1 89.88 45 THR B C 1
ATOM 6601 O O . THR B 1 45 ? 8.25 -63.938 -3.326 1 89.88 45 THR B O 1
ATOM 6604 N N . GLY B 1 46 ? 9.289 -64.188 -1.274 1 89.75 46 GLY B N 1
ATOM 6605 C CA . GLY B 1 46 ? 9.117 -65.625 -1.196 1 89.75 46 GLY B CA 1
ATOM 6606 C C . GLY B 1 46 ? 10.25 -66.375 -1.846 1 89.75 46 GLY B C 1
ATOM 6607 O O . GLY B 1 46 ? 11.281 -65.812 -2.191 1 89.75 46 GLY B O 1
ATOM 6608 N N . PRO B 1 47 ? 10.055 -67.688 -2.016 1 92.81 47 PRO B N 1
ATOM 6609 C CA . PRO B 1 47 ? 11.156 -68.5 -2.543 1 92.81 47 PRO B CA 1
ATOM 6610 C C . PRO B 1 47 ? 11.258 -68.438 -4.066 1 92.81 47 PRO B C 1
ATOM 6612 O O . PRO B 1 47 ? 10.438 -69.062 -4.766 1 92.81 47 PRO B O 1
ATOM 6615 N N . ILE B 1 48 ? 12.125 -67.688 -4.477 1 95.19 48 ILE B N 1
ATOM 6616 C CA . ILE B 1 48 ? 12.586 -67.688 -5.859 1 95.19 48 ILE B CA 1
ATOM 6617 C C . ILE B 1 48 ? 14.023 -68.188 -5.938 1 95.19 48 ILE B C 1
ATOM 6619 O O . ILE B 1 48 ? 14.953 -67.5 -5.477 1 95.19 48 ILE B O 1
ATOM 6623 N N . VAL B 1 49 ? 14.078 -69.312 -6.539 1 95.88 49 VAL B N 1
ATOM 6624 C CA . VAL B 1 49 ? 15.344 -70.062 -6.328 1 95.88 49 VAL B CA 1
ATOM 6625 C C . VAL B 1 49 ? 15.898 -70.5 -7.672 1 95.88 49 VAL B C 1
ATOM 6627 O O . VAL B 1 49 ? 15.211 -70.438 -8.688 1 95.88 49 VAL B O 1
ATOM 6630 N N . ILE B 1 50 ? 17.141 -71 -7.594 1 95.81 50 ILE B N 1
ATOM 6631 C CA . ILE B 1 50 ? 17.797 -71.562 -8.758 1 95.81 50 ILE B CA 1
ATOM 6632 C C . ILE B 1 50 ? 17.359 -73 -8.922 1 95.81 50 ILE B C 1
ATOM 6634 O O . ILE B 1 50 ? 17.297 -73.75 -7.949 1 95.81 50 ILE B O 1
ATOM 6638 N N . GLY B 1 51 ? 17 -73.375 -10.148 1 96.12 51 GLY B N 1
ATOM 6639 C CA . GLY B 1 51 ? 16.625 -74.75 -10.461 1 96.12 51 GLY B CA 1
ATOM 6640 C C . GLY B 1 51 ? 17.453 -75.375 -11.586 1 96.12 51 GLY B C 1
ATOM 6641 O O . GLY B 1 51 ? 18.031 -74.625 -12.398 1 96.12 51 GLY B O 1
ATOM 6642 N N . HIS B 1 52 ? 17.547 -76.625 -11.539 1 96 52 HIS B N 1
ATOM 6643 C CA . HIS B 1 52 ? 18.188 -77.438 -12.609 1 96 52 HIS B CA 1
ATOM 6644 C C . HIS B 1 52 ? 17.219 -78.438 -13.219 1 96 52 HIS B C 1
ATOM 6646 O O . HIS B 1 52 ? 16.703 -79.312 -12.523 1 96 52 HIS B O 1
ATOM 6652 N N . ILE B 1 53 ? 17.031 -78.312 -14.492 1 95.31 53 ILE B N 1
ATOM 6653 C CA . ILE B 1 53 ? 16.047 -79.125 -15.141 1 95.31 53 ILE B CA 1
ATOM 6654 C C . ILE B 1 53 ? 16.641 -80.5 -15.375 1 95.31 53 ILE B C 1
ATOM 6656 O O . ILE B 1 53 ? 17.609 -80.688 -16.141 1 95.31 53 ILE B O 1
ATOM 6660 N N . LEU B 1 54 ? 16.109 -81.5 -14.828 1 94.31 54 LEU B N 1
ATOM 6661 C CA . LEU B 1 54 ? 16.578 -82.875 -14.938 1 94.31 54 LEU B CA 1
ATOM 6662 C C . LEU B 1 54 ? 16.016 -83.562 -16.188 1 94.31 54 LEU B C 1
ATOM 6664 O O . LEU B 1 54 ? 16.719 -84.312 -16.875 1 94.31 54 LEU B O 1
ATOM 6668 N N . SER B 1 55 ? 14.758 -83.312 -16.422 1 92.56 55 SER B N 1
ATOM 6669 C CA . SER B 1 55 ? 14.109 -83.812 -17.625 1 92.56 55 SER B CA 1
ATOM 6670 C C . SER B 1 55 ? 13.023 -82.875 -18.125 1 92.56 55 SER B C 1
ATOM 6672 O O . SER B 1 55 ? 12.469 -82.125 -17.344 1 92.56 55 SER B O 1
ATOM 6674 N N . SER B 1 56 ? 12.82 -82.812 -19.375 1 93.62 56 SER B N 1
ATOM 6675 C CA . SER B 1 56 ? 11.797 -82.062 -20.047 1 93.62 56 SER B CA 1
ATOM 6676 C C . SER B 1 56 ? 11.133 -82.812 -21.172 1 93.62 56 SER B C 1
ATOM 6678 O O . SER B 1 56 ? 11.781 -83.188 -22.156 1 93.62 56 SER B O 1
ATOM 6680 N N . VAL B 1 57 ? 9.852 -83.125 -21.031 1 91.56 57 VAL B N 1
ATOM 6681 C CA . VAL B 1 57 ? 9.117 -83.938 -22.016 1 91.56 57 VAL B CA 1
ATOM 6682 C C . VAL B 1 57 ? 8.07 -83.062 -22.719 1 91.56 57 VAL B C 1
ATOM 6684 O O . VAL B 1 57 ? 7.129 -82.562 -22.078 1 91.56 57 VAL B O 1
ATOM 6687 N N . PRO B 1 58 ? 8.25 -82.812 -23.953 1 92.75 58 PRO B N 1
ATOM 6688 C CA . PRO B 1 58 ? 7.25 -82 -24.688 1 92.75 58 PRO B CA 1
ATOM 6689 C C . PRO B 1 58 ? 5.926 -82.75 -24.859 1 92.75 58 PRO B C 1
ATOM 6691 O O . PRO B 1 58 ? 5.918 -83.938 -25.203 1 92.75 58 PRO B O 1
ATOM 6694 N N . GLU B 1 59 ? 4.871 -82.188 -24.5 1 91.88 59 GLU B N 1
ATOM 6695 C CA . GLU B 1 59 ? 3.527 -82.688 -24.656 1 91.88 59 GLU B CA 1
ATOM 6696 C C . GLU B 1 59 ? 2.658 -81.812 -25.531 1 91.88 59 GLU B C 1
ATOM 6698 O O . GLU B 1 59 ? 2.25 -80.75 -25.109 1 91.88 59 GLU B O 1
ATOM 6703 N N . PRO B 1 60 ? 2.398 -82.188 -26.766 1 89 60 PRO B N 1
ATOM 6704 C CA . PRO B 1 60 ? 1.501 -81.375 -27.609 1 89 60 PRO B CA 1
ATOM 6705 C C . PRO B 1 60 ? 0.069 -81.375 -27.078 1 89 60 PRO B C 1
ATOM 6707 O O . PRO B 1 60 ? -0.441 -82.375 -26.609 1 89 60 PRO B O 1
ATOM 6710 N N . GLN B 1 61 ? -0.349 -80.312 -26.891 1 84.19 61 GLN B N 1
ATOM 6711 C CA . GLN B 1 61 ? -1.712 -80.125 -26.391 1 84.19 61 GLN B CA 1
ATOM 6712 C C . GLN B 1 61 ? -2.689 -79.875 -27.547 1 84.19 61 GLN B C 1
ATOM 6714 O O . GLN B 1 61 ? -2.277 -79.562 -28.656 1 84.19 61 GLN B O 1
ATOM 6719 N N . LYS B 1 62 ? -4.082 -80 -27.406 1 84.69 62 LYS B N 1
ATOM 6720 C CA . LYS B 1 62 ? -5.148 -79.875 -28.406 1 84.69 62 LYS B CA 1
ATOM 6721 C C . LYS B 1 62 ? -5.23 -78.438 -28.969 1 84.69 62 LYS B C 1
ATOM 6723 O O . LYS B 1 62 ? -5.672 -78.25 -30.109 1 84.69 62 LYS B O 1
ATOM 6728 N N . ASN B 1 63 ? -4.734 -77.5 -28.188 1 81.38 63 ASN B N 1
ATOM 6729 C CA . ASN B 1 63 ? -4.852 -76.125 -28.641 1 81.38 63 ASN B CA 1
ATOM 6730 C C . ASN B 1 63 ? -3.656 -75.688 -29.484 1 81.38 63 ASN B C 1
ATOM 6732 O O . ASN B 1 63 ? -3.535 -74.562 -29.859 1 81.38 63 ASN B O 1
ATOM 6736 N N . GLY B 1 64 ? -2.873 -76.688 -29.875 1 81.94 64 GLY B N 1
ATOM 6737 C CA . GLY B 1 64 ? -1.759 -76.375 -30.766 1 81.94 64 GLY B CA 1
ATOM 6738 C C . GLY B 1 64 ? -0.492 -76 -30.031 1 81.94 64 GLY B C 1
ATOM 6739 O O . GLY B 1 64 ? 0.566 -75.812 -30.641 1 81.94 64 GLY B O 1
ATOM 6740 N N . LYS B 1 65 ? -0.556 -75.75 -28.781 1 84.12 65 LYS B N 1
ATOM 6741 C CA . LYS B 1 65 ? 0.637 -75.375 -28.016 1 84.12 65 LYS B CA 1
ATOM 6742 C C . LYS B 1 65 ? 1.363 -76.625 -27.5 1 84.12 65 LYS B C 1
ATOM 6744 O O . LYS B 1 65 ? 0.747 -77.688 -27.297 1 84.12 65 LYS B O 1
ATOM 6749 N N . VAL B 1 66 ? 2.693 -76.5 -27.453 1 90.75 66 VAL B N 1
ATOM 6750 C CA . VAL B 1 66 ? 3.502 -77.562 -26.859 1 90.75 66 VAL B CA 1
ATOM 6751 C C . VAL B 1 66 ? 3.928 -77.188 -25.453 1 90.75 66 VAL B C 1
ATOM 6753 O O . VAL B 1 66 ? 4.52 -76.125 -25.25 1 90.75 66 VAL B O 1
ATOM 6756 N N . ILE B 1 67 ? 3.463 -77.875 -24.5 1 92.25 67 ILE B N 1
ATOM 6757 C CA . ILE B 1 67 ? 3.891 -77.625 -23.125 1 92.25 67 ILE B CA 1
ATOM 6758 C C . ILE B 1 67 ? 4.98 -78.625 -22.734 1 92.25 67 ILE B C 1
ATOM 6760 O O . ILE B 1 67 ? 5.043 -79.75 -23.281 1 92.25 67 ILE B O 1
ATOM 6764 N N . ASN B 1 68 ? 5.867 -78.25 -21.844 1 94.06 68 ASN B N 1
ATOM 6765 C CA . ASN B 1 68 ? 6.93 -79.125 -21.344 1 94.06 68 ASN B CA 1
ATOM 6766 C C . ASN B 1 68 ? 6.676 -79.562 -19.891 1 94.06 68 ASN B C 1
ATOM 6768 O O . ASN B 1 68 ? 6.496 -78.688 -19.016 1 94.06 68 ASN B O 1
ATOM 6772 N N . TRP B 1 69 ? 6.539 -80.812 -19.703 1 93.12 69 TRP B N 1
ATOM 6773 C CA . TRP B 1 69 ? 6.516 -81.312 -18.328 1 93.12 69 TRP B CA 1
ATOM 6774 C C . TRP B 1 69 ? 7.934 -81.562 -17.797 1 93.12 69 TRP B C 1
ATOM 6776 O O . TRP B 1 69 ? 8.625 -82.5 -18.219 1 93.12 69 TRP B O 1
ATOM 6786 N N . CYS B 1 70 ? 8.328 -80.625 -16.922 1 94.38 70 CYS B N 1
ATOM 6787 C CA . CYS B 1 70 ? 9.711 -80.625 -16.453 1 94.38 70 CYS B CA 1
ATOM 6788 C C . CYS B 1 70 ? 9.828 -81.125 -15.039 1 94.38 70 CYS B C 1
ATOM 6790 O O . CYS B 1 70 ? 8.945 -80.875 -14.211 1 94.38 70 CYS B O 1
ATOM 6792 N N . ARG B 1 71 ? 10.859 -81.938 -14.844 1 93.12 71 ARG B N 1
ATOM 6793 C CA . ARG B 1 71 ? 11.32 -82.25 -13.492 1 93.12 71 ARG B CA 1
ATOM 6794 C C . ARG B 1 71 ? 12.516 -81.375 -13.109 1 93.12 71 ARG B C 1
ATOM 6796 O O . ARG B 1 71 ? 13.578 -81.438 -13.734 1 93.12 71 ARG B O 1
ATOM 6803 N N . VAL B 1 72 ? 12.336 -80.562 -12.086 1 95.75 72 VAL B N 1
ATOM 6804 C CA . VAL B 1 72 ? 13.344 -79.562 -11.773 1 95.75 72 VAL B CA 1
ATOM 6805 C C . VAL B 1 72 ? 13.883 -79.75 -10.359 1 95.75 72 VAL B C 1
ATOM 6807 O O . VAL B 1 72 ? 13.117 -79.875 -9.406 1 95.75 72 VAL B O 1
ATOM 6810 N N . ASP B 1 73 ? 15.219 -79.875 -10.297 1 95.19 73 ASP B N 1
ATOM 6811 C CA . ASP B 1 73 ? 15.883 -79.938 -9 1 95.19 73 ASP B CA 1
ATOM 6812 C C . ASP B 1 73 ? 16.016 -78.562 -8.383 1 95.19 73 ASP B C 1
ATOM 6814 O O . ASP B 1 73 ? 16.703 -77.688 -8.93 1 95.19 73 ASP B O 1
ATOM 6818 N N . VAL B 1 74 ? 15.352 -78.375 -7.254 1 95.88 74 VAL B N 1
ATOM 6819 C CA . VAL B 1 74 ? 15.398 -77.062 -6.566 1 95.88 74 VAL B CA 1
ATOM 6820 C C . VAL B 1 74 ? 16.047 -77.25 -5.188 1 95.88 74 VAL B C 1
ATOM 6822 O O . VAL B 1 74 ? 15.727 -76.5 -4.254 1 95.88 74 VAL B O 1
ATOM 6825 N N . GLY B 1 75 ? 16.922 -78.188 -5.066 1 94 75 GLY B N 1
ATOM 6826 C CA . GLY B 1 75 ? 17.609 -78.438 -3.816 1 94 75 GLY B CA 1
ATOM 6827 C C . GLY B 1 75 ? 16.844 -79.375 -2.879 1 94 75 GLY B C 1
ATOM 6828 O O . GLY B 1 75 ? 15.609 -79.438 -2.951 1 94 75 GLY B O 1
ATOM 6829 N N . PRO B 1 76 ? 17.594 -80 -2.035 1 90.62 76 PRO B N 1
ATOM 6830 C CA . PRO B 1 76 ? 16.969 -81.062 -1.184 1 90.62 76 PRO B CA 1
ATOM 6831 C C . PRO B 1 76 ? 15.836 -80.5 -0.327 1 90.62 76 PRO B C 1
ATOM 6833 O O . PRO B 1 76 ? 14.789 -81.125 -0.179 1 90.62 76 PRO B O 1
ATOM 6836 N N . ARG B 1 77 ? 16.031 -79.312 0.166 1 91.75 77 ARG B N 1
ATOM 6837 C CA . ARG B 1 77 ? 15.031 -78.688 1.048 1 91.75 77 ARG B CA 1
ATOM 6838 C C . ARG B 1 77 ? 13.719 -78.5 0.311 1 91.75 77 ARG B C 1
ATOM 6840 O O . ARG B 1 77 ? 12.656 -78.938 0.757 1 91.75 77 ARG B O 1
ATOM 6847 N N . TYR B 1 78 ? 13.781 -77.875 -0.855 1 93.12 78 TYR B N 1
ATOM 6848 C CA . TYR B 1 78 ? 12.562 -77.5 -1.557 1 93.12 78 TYR B CA 1
ATOM 6849 C C . TYR B 1 78 ? 11.969 -78.688 -2.307 1 93.12 78 TYR B C 1
ATOM 6851 O O . TYR B 1 78 ? 10.758 -78.75 -2.539 1 93.12 78 TYR B O 1
ATOM 6859 N N . ASN B 1 79 ? 12.766 -79.625 -2.629 1 90.12 79 ASN B N 1
ATOM 6860 C CA . ASN B 1 79 ? 12.25 -80.875 -3.227 1 90.12 79 ASN B CA 1
ATOM 6861 C C . ASN B 1 79 ? 11.391 -81.625 -2.242 1 90.12 79 ASN B C 1
ATOM 6863 O O . ASN B 1 79 ? 10.352 -82.188 -2.619 1 90.12 79 ASN B O 1
ATOM 6867 N N . ALA B 1 80 ? 11.875 -81.688 -1.019 1 84.5 80 ALA B N 1
ATOM 6868 C CA . ALA B 1 80 ? 11.156 -82.438 0.017 1 84.5 80 ALA B CA 1
ATOM 6869 C C . ALA B 1 80 ? 9.797 -81.75 0.3 1 84.5 80 ALA B C 1
ATOM 6871 O O . ALA B 1 80 ? 8.859 -82.438 0.71 1 84.5 80 ALA B O 1
ATOM 6872 N N . GLU B 1 81 ? 9.703 -80.5 0.036 1 84.62 81 GLU B N 1
ATOM 6873 C CA . GLU B 1 81 ? 8.477 -79.75 0.313 1 84.62 81 GLU B CA 1
ATOM 6874 C C . GLU B 1 81 ? 7.516 -79.812 -0.873 1 84.62 81 GLU B C 1
ATOM 6876 O O . GLU B 1 81 ? 6.492 -79.125 -0.883 1 84.62 81 GLU B O 1
ATOM 6881 N N . GLY B 1 82 ? 7.832 -80.625 -1.79 1 84 82 GLY B N 1
ATOM 6882 C CA . GLY B 1 82 ? 7.035 -80.688 -3.006 1 84 82 GLY B CA 1
ATOM 6883 C C . GLY B 1 82 ? 5.668 -81.312 -2.787 1 84 82 GLY B C 1
ATOM 6884 O O . GLY B 1 82 ? 5.438 -82 -1.782 1 84 82 GLY B O 1
ATOM 6885 N N . HIS B 1 83 ? 4.781 -81 -3.684 1 83.38 83 HIS B N 1
ATOM 6886 C CA . HIS B 1 83 ? 3.42 -81.5 -3.611 1 83.38 83 HIS B CA 1
ATOM 6887 C C . HIS B 1 83 ? 3.406 -83.062 -3.672 1 83.38 83 HIS B C 1
ATOM 6889 O O . HIS B 1 83 ? 4.121 -83.625 -4.477 1 83.38 83 HIS B O 1
ATOM 6895 N N . PRO B 1 84 ? 2.619 -83.688 -2.836 1 77.88 84 PRO B N 1
ATOM 6896 C CA . PRO B 1 84 ? 2.592 -85.125 -2.746 1 77.88 84 PRO B CA 1
ATOM 6897 C C . PRO B 1 84 ? 2.258 -85.812 -4.078 1 77.88 84 PRO B C 1
ATOM 6899 O O . PRO B 1 84 ? 2.717 -86.938 -4.348 1 77.88 84 PRO B O 1
ATOM 6902 N N . LYS B 1 85 ? 1.36 -85.188 -4.82 1 75.56 85 LYS B N 1
ATOM 6903 C CA . LYS B 1 85 ? 0.961 -85.812 -6.098 1 75.56 85 LYS B CA 1
ATOM 6904 C C . LYS B 1 85 ? 2.127 -85.812 -7.082 1 75.56 85 LYS B C 1
ATOM 6906 O O . LYS B 1 85 ? 2.055 -86.438 -8.133 1 75.56 85 LYS B O 1
ATOM 6911 N N . ASN B 1 86 ? 3.193 -85.062 -6.867 1 72.56 86 ASN B N 1
ATOM 6912 C CA . ASN B 1 86 ? 4.383 -85 -7.707 1 72.56 86 ASN B CA 1
ATOM 6913 C C . ASN B 1 86 ? 5.426 -86.062 -7.281 1 72.56 86 ASN B C 1
ATOM 6915 O O . ASN B 1 86 ? 6.457 -86.188 -7.934 1 72.56 86 ASN B O 1
ATOM 6919 N N . ILE B 1 87 ? 5.09 -86.625 -6.184 1 60.25 87 ILE B N 1
ATOM 6920 C CA . ILE B 1 87 ? 6.023 -87.625 -5.648 1 60.25 87 ILE B CA 1
ATOM 6921 C C . ILE B 1 87 ? 5.789 -89 -6.316 1 60.25 87 ILE B C 1
ATOM 6923 O O . ILE B 1 87 ? 4.77 -89.625 -6.074 1 60.25 87 ILE B O 1
ATOM 6927 N N . GLU B 1 88 ? 5.855 -89.062 -7.566 1 54.59 88 GLU B N 1
ATOM 6928 C CA . GLU B 1 88 ? 5.844 -90.438 -8.102 1 54.59 88 GLU B CA 1
ATOM 6929 C C . GLU B 1 88 ? 7.062 -91.188 -7.629 1 54.59 88 GLU B C 1
ATOM 6931 O O . GLU B 1 88 ? 8.133 -90.625 -7.414 1 54.59 88 GLU B O 1
ATOM 6936 N N . GLU B 1 89 ? 6.914 -92.375 -7.133 1 53.31 89 GLU B N 1
ATOM 6937 C CA . GLU B 1 89 ? 7.938 -93.312 -6.613 1 53.31 89 GLU B CA 1
ATOM 6938 C C . GLU B 1 89 ? 9.203 -93.25 -7.465 1 53.31 89 GLU B C 1
ATOM 6940 O O . GLU B 1 89 ? 9.148 -93.438 -8.68 1 53.31 89 GLU B O 1
ATOM 6945 N N . GLY B 1 90 ? 10.469 -92.688 -6.988 1 58.66 90 GLY B N 1
ATOM 6946 C CA . GLY B 1 90 ? 11.82 -92.812 -7.527 1 58.66 90 GLY B CA 1
ATOM 6947 C C . GLY B 1 90 ? 12.25 -91.562 -8.273 1 58.66 90 GLY B C 1
ATOM 6948 O O . GLY B 1 90 ? 13.391 -91.5 -8.742 1 58.66 90 GLY B O 1
ATOM 6949 N N . VAL B 1 91 ? 11.281 -90.562 -8.633 1 64.81 91 VAL B N 1
ATOM 6950 C CA . VAL B 1 91 ? 11.758 -89.5 -9.523 1 64.81 91 VAL B CA 1
ATOM 6951 C C . VAL B 1 91 ? 12.109 -88.25 -8.711 1 64.81 91 VAL B C 1
ATOM 6953 O O . VAL B 1 91 ? 11.297 -87.812 -7.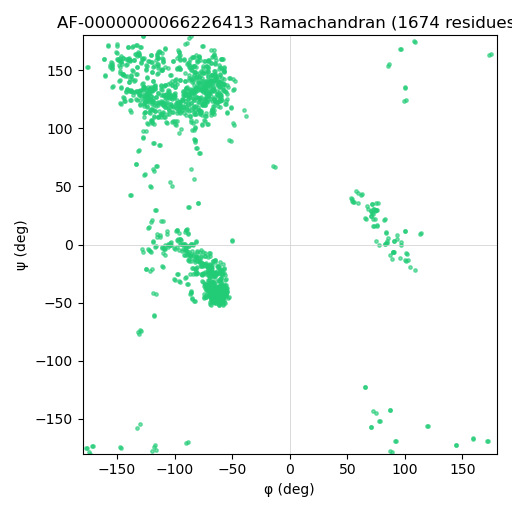93 1 64.81 91 VAL B O 1
ATOM 6956 N N . GLU B 1 92 ? 13.328 -87.812 -8.695 1 76.88 92 GLU B N 1
ATOM 6957 C CA . GLU B 1 92 ? 13.93 -86.688 -7.996 1 76.88 92 GLU B CA 1
ATOM 6958 C C . GLU B 1 92 ? 13.523 -85.375 -8.641 1 76.88 92 GLU B C 1
ATOM 6960 O O . GLU B 1 92 ? 13.352 -85.25 -9.859 1 76.88 92 GLU B O 1
ATOM 6965 N N . GLY B 1 93 ? 13.094 -84.25 -7.691 1 87.75 93 GLY B N 1
ATOM 6966 C CA . GLY B 1 93 ? 12.836 -82.875 -8.148 1 87.75 93 GLY B CA 1
ATOM 6967 C C . GLY B 1 93 ? 11.367 -82.5 -8.148 1 87.75 93 GLY B C 1
ATOM 6968 O O . GLY B 1 93 ? 10.508 -83.375 -7.879 1 87.75 93 GLY B O 1
ATOM 6969 N N . ARG B 1 94 ? 10.984 -81.188 -8.461 1 92.38 94 ARG B N 1
ATOM 6970 C CA . ARG B 1 94 ? 9.625 -80.625 -8.531 1 92.38 94 ARG B CA 1
ATOM 6971 C C . ARG B 1 94 ? 9.062 -80.75 -9.945 1 92.38 94 ARG B C 1
ATOM 6973 O O . ARG B 1 94 ? 9.781 -80.562 -10.93 1 92.38 94 ARG B O 1
ATOM 6980 N N . GLY B 1 95 ? 7.855 -81.312 -10.031 1 92 95 GLY B N 1
ATOM 6981 C CA . GLY B 1 95 ? 7.18 -81.312 -11.32 1 92 95 GLY B CA 1
ATOM 6982 C C . GLY B 1 95 ? 6.594 -79.938 -11.664 1 92 95 GLY B C 1
ATOM 6983 O O . GLY B 1 95 ? 5.766 -79.438 -10.914 1 92 95 GLY B O 1
ATOM 6984 N N . ILE B 1 96 ? 7.016 -79.312 -12.789 1 94.06 96 ILE B N 1
ATOM 6985 C CA . ILE B 1 96 ? 6.582 -78 -13.188 1 94.06 96 ILE B CA 1
ATOM 6986 C C . ILE B 1 96 ? 6.262 -77.938 -14.68 1 94.06 96 ILE B C 1
ATOM 6988 O O . ILE B 1 96 ? 7.051 -78.438 -15.492 1 94.06 96 ILE B O 1
ATOM 6992 N N . ILE B 1 97 ? 5.086 -77.438 -15.008 1 93.75 97 ILE B N 1
ATOM 6993 C CA . ILE B 1 97 ? 4.695 -77.25 -16.406 1 93.75 97 ILE B CA 1
ATOM 6994 C C . ILE B 1 97 ? 5.223 -75.938 -16.938 1 93.75 97 ILE B C 1
ATOM 6996 O O . ILE B 1 97 ? 5.188 -74.875 -16.234 1 93.75 97 ILE B O 1
ATOM 7000 N N . CYS B 1 98 ? 5.859 -75.875 -18.078 1 92.75 98 CYS B N 1
ATOM 7001 C CA . CYS B 1 98 ? 6.371 -74.625 -18.688 1 92.75 98 CYS B CA 1
ATOM 7002 C C . CYS B 1 98 ? 6.098 -74.625 -20.188 1 92.75 98 CYS B C 1
ATOM 7004 O O . CYS B 1 98 ? 6.332 -75.625 -20.875 1 92.75 98 CYS B O 1
ATOM 7006 N N . GLY B 1 99 ? 5.574 -73.5 -20.656 1 89.12 99 GLY B N 1
ATOM 7007 C CA . GLY B 1 99 ? 5.277 -73.375 -22.078 1 89.12 99 GLY B CA 1
ATOM 7008 C C . GLY B 1 99 ? 6.438 -72.812 -22.875 1 89.12 99 GLY B C 1
ATOM 7009 O O . GLY B 1 99 ? 6.387 -72.75 -24.109 1 89.12 99 GLY B O 1
ATOM 7010 N N . ALA B 1 100 ? 7.535 -72.438 -22.297 1 91.06 100 ALA B N 1
ATOM 7011 C CA . ALA B 1 100 ? 8.656 -71.812 -22.984 1 91.06 100 ALA B CA 1
ATOM 7012 C C . ALA B 1 100 ? 9.484 -72.875 -23.75 1 91.06 100 ALA B C 1
ATOM 7014 O O . ALA B 1 100 ? 9.789 -73.938 -23.219 1 91.06 100 ALA B O 1
ATOM 7015 N N . PRO B 1 101 ? 9.883 -72.5 -24.969 1 87.19 101 PRO B N 1
ATOM 7016 C CA . PRO B 1 101 ? 10.633 -73.438 -25.781 1 87.19 101 PRO B CA 1
ATOM 7017 C C . PRO B 1 101 ? 12.047 -73.688 -25.266 1 87.19 101 PRO B C 1
ATOM 7019 O O . PRO B 1 101 ? 12.648 -74.688 -25.594 1 87.19 101 PRO B O 1
ATOM 7022 N N . ASN B 1 102 ? 12.562 -72.875 -24.453 1 89.19 102 ASN B N 1
ATOM 7023 C CA . ASN B 1 102 ? 13.945 -73 -24.016 1 89.19 102 ASN B CA 1
ATOM 7024 C C . ASN B 1 102 ? 14.039 -73.75 -22.672 1 89.19 102 ASN B C 1
ATOM 7026 O O . ASN B 1 102 ? 15.094 -73.75 -22.047 1 89.19 102 ASN B O 1
ATOM 7030 N N . ALA B 1 103 ? 12.953 -74.312 -22.25 1 93.62 103 ALA B N 1
ATOM 7031 C CA . ALA B 1 103 ? 12.969 -75.188 -21.078 1 93.62 103 ALA B CA 1
ATOM 7032 C C . ALA B 1 103 ? 13.453 -76.562 -21.438 1 93.62 103 ALA B C 1
ATOM 7034 O O . ALA B 1 103 ? 12.641 -77.5 -21.656 1 93.62 103 ALA B O 1
ATOM 7035 N N . VAL B 1 104 ? 14.758 -76.75 -21.484 1 92.81 104 VAL B N 1
ATOM 7036 C CA . VAL B 1 104 ? 15.352 -77.938 -21.969 1 92.81 104 VAL B CA 1
ATOM 7037 C C . VAL B 1 104 ? 16.109 -78.625 -20.828 1 92.81 104 VAL B C 1
ATOM 7039 O O . VAL B 1 104 ? 16.5 -78 -19.859 1 92.81 104 VAL B O 1
ATOM 7042 N N . GLU B 1 105 ? 16.328 -80 -21.047 1 92.56 105 GLU B N 1
ATOM 7043 C CA . GLU B 1 105 ? 17.031 -80.812 -20.062 1 92.56 105 GLU B CA 1
ATOM 7044 C C . GLU B 1 105 ? 18.453 -80.312 -19.844 1 92.56 105 GLU B C 1
ATOM 7046 O O . GLU B 1 105 ? 19.156 -80 -20.812 1 92.56 105 GLU B O 1
ATOM 7051 N N . GLY B 1 106 ? 18.828 -80.062 -18.609 1 92.94 106 GLY B N 1
ATOM 7052 C CA . GLY B 1 106 ? 20.172 -79.688 -18.266 1 92.94 106 GLY B CA 1
ATOM 7053 C C . GLY B 1 106 ? 20.281 -78.188 -18.016 1 92.94 106 GLY B C 1
ATOM 7054 O O . GLY B 1 106 ? 21.297 -77.688 -17.516 1 92.94 106 GLY B O 1
ATOM 7055 N N . ALA B 1 107 ? 19.25 -77.438 -18.297 1 94 107 ALA B N 1
ATOM 7056 C CA . ALA B 1 107 ? 19.312 -76 -18.188 1 94 107 ALA B CA 1
ATOM 7057 C C . ALA B 1 107 ? 19.203 -75.562 -16.734 1 94 107 ALA B C 1
ATOM 7059 O O . ALA B 1 107 ? 18.469 -76.125 -15.938 1 94 107 ALA B O 1
ATOM 7060 N N . TRP B 1 108 ? 20.016 -74.562 -16.406 1 94.56 108 TRP B N 1
ATOM 7061 C CA . TRP B 1 108 ? 19.891 -73.875 -15.133 1 94.56 108 TRP B CA 1
ATOM 7062 C C . TRP B 1 108 ? 18.891 -72.688 -15.25 1 94.56 108 TRP B C 1
ATOM 7064 O O . TRP B 1 108 ? 19.031 -71.875 -16.125 1 94.56 108 TRP B O 1
ATOM 7074 N N . VAL B 1 109 ? 17.875 -72.688 -14.367 1 95.5 109 VAL B N 1
ATOM 7075 C CA . VAL B 1 109 ? 16.766 -71.75 -14.547 1 95.5 109 VAL B CA 1
ATOM 7076 C C . VAL B 1 109 ? 16.391 -71.125 -13.203 1 95.5 109 VAL B C 1
ATOM 7078 O O . VAL B 1 109 ? 16.922 -71.5 -12.164 1 95.5 109 VAL B O 1
ATOM 7081 N N . VAL B 1 110 ? 15.539 -70.125 -13.273 1 95.19 110 VAL B N 1
ATOM 7082 C CA . VAL B 1 110 ? 14.984 -69.438 -12.094 1 95.19 110 VAL B CA 1
ATOM 7083 C C . VAL B 1 110 ? 13.562 -69.938 -11.859 1 95.19 110 VAL B C 1
ATOM 7085 O O . VAL B 1 110 ? 12.719 -69.875 -12.758 1 95.19 110 VAL B O 1
ATOM 7088 N N . VAL B 1 111 ? 13.297 -70.375 -10.602 1 95.75 111 VAL B N 1
ATOM 7089 C CA . VAL B 1 111 ? 12.016 -71 -10.297 1 95.75 111 VAL B CA 1
ATOM 7090 C C . VAL B 1 111 ? 11.336 -70.25 -9.148 1 95.75 111 VAL B C 1
ATOM 7092 O O . VAL B 1 111 ? 11.953 -70 -8.109 1 95.75 111 VAL B O 1
ATOM 7095 N N . SER B 1 112 ? 10.18 -69.938 -9.383 1 95.75 112 SER B N 1
ATOM 7096 C CA . SER B 1 112 ? 9.328 -69.5 -8.305 1 95.75 112 SER B CA 1
ATOM 7097 C C . SER B 1 112 ? 8.5 -70.625 -7.695 1 95.75 112 SER B C 1
ATOM 7099 O O . SER B 1 112 ? 7.742 -71.25 -8.398 1 95.75 112 SER B O 1
ATOM 7101 N N . LEU B 1 113 ? 8.641 -70.75 -6.457 1 95.19 113 LEU B N 1
ATOM 7102 C CA . LEU B 1 113 ? 7.973 -71.812 -5.762 1 95.19 113 LEU B CA 1
ATOM 7103 C C . LEU B 1 113 ? 6.73 -71.312 -5.035 1 95.19 113 LEU B C 1
ATOM 7105 O O . LEU B 1 113 ? 6.566 -70.125 -4.832 1 95.19 113 LEU B O 1
ATOM 7109 N N . PRO B 1 114 ? 5.77 -72.312 -4.742 1 92.81 114 PRO B N 1
ATOM 7110 C CA . PRO B 1 114 ? 4.594 -71.875 -3.982 1 92.81 114 PRO B CA 1
ATOM 7111 C C . PRO B 1 114 ? 4.957 -71.062 -2.736 1 92.81 114 PRO B C 1
ATOM 7113 O O . PRO B 1 114 ? 5.828 -71.438 -1.965 1 92.81 114 PRO B O 1
ATOM 7116 N N . GLY B 1 115 ? 4.27 -69.938 -2.568 1 92.38 115 GLY B N 1
ATOM 7117 C CA . GLY B 1 115 ? 4.586 -69 -1.511 1 92.38 115 GLY B CA 1
ATOM 7118 C C . GLY B 1 115 ? 5.238 -67.688 -2.021 1 92.38 115 GLY B C 1
ATOM 7119 O O . GLY B 1 115 ? 5.242 -66.688 -1.331 1 92.38 115 GLY B O 1
ATOM 7120 N N . ALA B 1 116 ? 5.809 -67.812 -3.209 1 93.94 116 ALA B N 1
ATOM 7121 C CA . ALA B 1 116 ? 6.41 -66.625 -3.814 1 93.94 116 ALA B CA 1
ATOM 7122 C C . ALA B 1 116 ? 5.34 -65.688 -4.355 1 93.94 116 ALA B C 1
ATOM 7124 O O . ALA B 1 116 ? 4.25 -66.125 -4.734 1 93.94 116 ALA B O 1
ATOM 7125 N N . VAL B 1 117 ? 5.648 -64.438 -4.297 1 93.56 117 VAL B N 1
ATOM 7126 C CA . VAL B 1 117 ? 4.777 -63.406 -4.875 1 93.56 117 VAL B CA 1
ATOM 7127 C C . VAL B 1 117 ? 5.551 -62.594 -5.902 1 93.56 117 VAL B C 1
ATOM 7129 O O . VAL B 1 117 ? 6.602 -62.031 -5.59 1 93.56 117 VAL B O 1
ATOM 7132 N N . LEU B 1 118 ? 5.051 -62.562 -7.105 1 92.19 118 LEU B N 1
ATOM 7133 C CA . LEU B 1 118 ? 5.664 -61.844 -8.211 1 92.19 118 LEU B CA 1
ATOM 7134 C C . LEU B 1 118 ? 5.027 -60.469 -8.375 1 92.19 118 LEU B C 1
ATOM 7136 O O . LEU B 1 118 ? 4.07 -60.125 -7.676 1 92.19 118 LEU B O 1
ATOM 7140 N N . PRO B 1 119 ? 5.621 -59.531 -9.148 1 88.12 119 PRO B N 1
ATOM 7141 C CA . PRO B 1 119 ? 5.098 -58.188 -9.312 1 88.12 119 PRO B CA 1
ATOM 7142 C C . PRO B 1 119 ? 3.602 -58.156 -9.625 1 88.12 119 PRO B C 1
ATOM 7144 O O . PRO B 1 119 ? 3.104 -59.031 -10.336 1 88.12 119 PRO B O 1
ATOM 7147 N N . GLY B 1 120 ? 2.863 -57.25 -9.094 1 85.06 120 GLY B N 1
ATOM 7148 C CA . GLY B 1 120 ? 1.423 -57.125 -9.273 1 85.06 120 GLY B CA 1
ATOM 7149 C C . GLY B 1 120 ? 0.635 -58 -8.297 1 85.06 120 GLY B C 1
ATOM 7150 O O . GLY B 1 120 ? -0.586 -58.094 -8.414 1 85.06 120 GLY B O 1
ATOM 7151 N N . GLY B 1 121 ? 1.417 -58.625 -7.371 1 86.25 121 GLY B N 1
ATOM 7152 C CA . GLY B 1 121 ? 0.766 -59.469 -6.371 1 86.25 121 GLY B CA 1
ATOM 7153 C C . GLY B 1 121 ? 0.447 -60.875 -6.867 1 86.25 121 GLY B C 1
ATOM 7154 O O . GLY B 1 121 ? -0.447 -61.531 -6.34 1 86.25 121 GLY B O 1
ATOM 7155 N N . PHE B 1 122 ? 1.106 -61.312 -7.867 1 90.12 122 PHE B N 1
ATOM 7156 C CA . PHE B 1 122 ? 0.858 -62.625 -8.438 1 90.12 122 PHE B CA 1
ATOM 7157 C C . PHE B 1 122 ? 1.458 -63.719 -7.566 1 90.12 122 PHE B C 1
ATOM 7159 O O . PHE B 1 122 ? 2.666 -63.969 -7.605 1 90.12 122 PHE B O 1
ATOM 7166 N N . ALA B 1 123 ? 0.654 -64.375 -6.832 1 92.12 123 ALA B N 1
ATOM 7167 C CA . ALA B 1 123 ? 1.092 -65.375 -5.898 1 92.12 123 ALA B CA 1
ATOM 7168 C C . ALA B 1 123 ? 1.23 -66.75 -6.598 1 92.12 123 ALA B C 1
ATOM 7170 O O . ALA B 1 123 ? 0.329 -67.188 -7.32 1 92.12 123 ALA B O 1
ATOM 7171 N N . ILE B 1 124 ? 2.297 -67.438 -6.371 1 93.25 124 ILE B N 1
ATOM 7172 C CA . ILE B 1 124 ? 2.568 -68.75 -6.973 1 93.25 124 ILE B CA 1
ATOM 7173 C C . ILE B 1 124 ? 2.027 -69.812 -6.07 1 93.25 124 ILE B C 1
ATOM 7175 O O . ILE B 1 124 ? 2.271 -69.812 -4.863 1 93.25 124 ILE B O 1
ATOM 7179 N N . SER B 1 125 ? 1.277 -70.688 -6.625 1 91.75 125 SER B N 1
ATOM 7180 C CA . SER B 1 125 ? 0.729 -71.812 -5.926 1 91.75 125 SER B CA 1
ATOM 7181 C C . SER B 1 125 ? 0.796 -73.062 -6.793 1 91.75 125 SER B C 1
ATOM 7183 O O . SER B 1 125 ? 0.996 -73 -8.008 1 91.75 125 SER B O 1
ATOM 7185 N N . ALA B 1 126 ? 0.728 -74.312 -6.09 1 91.38 126 ALA B N 1
ATOM 7186 C CA . ALA B 1 126 ? 0.621 -75.562 -6.848 1 91.38 126 ALA B CA 1
ATOM 7187 C C . ALA B 1 126 ? -0.758 -75.688 -7.484 1 91.38 126 ALA B C 1
ATOM 7189 O O . ALA B 1 126 ? -1.779 -75.5 -6.82 1 91.38 126 ALA B O 1
ATOM 7190 N N . ARG B 1 127 ? -0.767 -75.938 -8.82 1 89.06 127 ARG B N 1
ATOM 7191 C CA . ARG B 1 127 ? -2.049 -76 -9.508 1 89.06 127 ARG B CA 1
ATOM 7192 C C . ARG B 1 127 ? -2.029 -77.125 -10.562 1 89.06 127 ARG B C 1
ATOM 7194 O O . ARG B 1 127 ? -0.979 -77.375 -11.133 1 89.06 127 ARG B O 1
ATOM 7201 N N . LYS B 1 128 ? -3.225 -77.75 -10.695 1 87.62 128 LYS B N 1
ATOM 7202 C CA . LYS B 1 128 ? -3.373 -78.75 -11.758 1 87.62 128 LYS B CA 1
ATOM 7203 C C . LYS B 1 128 ? -3.555 -78.062 -13.117 1 87.62 128 LYS B C 1
ATOM 7205 O O . LYS B 1 128 ? -4.48 -77.25 -13.305 1 87.62 128 LYS B O 1
ATOM 7210 N N . THR B 1 129 ? -2.576 -78.25 -13.953 1 85.31 129 THR B N 1
ATOM 7211 C CA . THR B 1 129 ? -2.607 -77.688 -15.289 1 85.31 129 THR B CA 1
ATOM 7212 C C . THR B 1 129 ? -2.223 -78.688 -16.328 1 85.31 129 THR B C 1
ATOM 7214 O O . THR B 1 129 ? -1.2 -79.375 -16.203 1 85.31 129 THR B O 1
ATOM 7217 N N . TYR B 1 130 ? -2.986 -78.938 -17.328 1 88.62 130 TYR B N 1
ATOM 7218 C CA . TYR B 1 130 ? -2.777 -79.812 -18.453 1 88.62 130 TYR B CA 1
ATOM 7219 C C . TYR B 1 130 ? -2.57 -81.25 -17.953 1 88.62 130 TYR B C 1
ATOM 7221 O O . TYR B 1 130 ? -1.665 -81.938 -18.406 1 88.62 130 TYR B O 1
ATOM 7229 N N . GLY B 1 131 ? -3.244 -81.625 -16.938 1 84.38 131 GLY B N 1
ATOM 7230 C CA . GLY B 1 131 ? -3.277 -83 -16.453 1 84.38 131 GLY B CA 1
ATOM 7231 C C . GLY B 1 131 ? -2.199 -83.312 -15.43 1 84.38 131 GLY B C 1
ATOM 7232 O O . GLY B 1 131 ? -2.117 -84.438 -14.914 1 84.38 131 GLY B O 1
ATOM 7233 N N . HIS B 1 132 ? -1.31 -82.375 -15.211 1 88.81 132 HIS B N 1
ATOM 7234 C CA . HIS B 1 132 ? -0.245 -82.5 -14.227 1 88.81 132 HIS B CA 1
ATOM 7235 C C . HIS B 1 132 ? -0.396 -81.5 -13.078 1 88.81 132 HIS B C 1
ATOM 7237 O O . HIS B 1 132 ? -1.02 -80.5 -13.234 1 88.81 132 HIS B O 1
ATOM 7243 N N . MET B 1 133 ? 0.118 -81.875 -11.875 1 89.69 133 MET B N 1
ATOM 7244 C CA . MET B 1 133 ? 0.235 -80.938 -10.781 1 89.69 133 MET B CA 1
ATOM 7245 C C . MET B 1 133 ? 1.525 -80.125 -10.906 1 89.69 133 MET B C 1
ATOM 7247 O O . MET B 1 133 ? 2.611 -80.625 -10.641 1 89.69 133 MET B O 1
ATOM 7251 N N . SER B 1 134 ? 1.382 -78.938 -11.297 1 92.81 134 SER B N 1
ATOM 7252 C CA . SER B 1 134 ? 2.549 -78.062 -11.43 1 92.81 134 SER B CA 1
ATOM 7253 C C . SER B 1 134 ? 2.893 -77.375 -10.109 1 92.81 134 SER B C 1
ATOM 7255 O O . SER B 1 134 ? 2.104 -76.625 -9.578 1 92.81 134 SER B O 1
ATOM 7257 N N . ASP B 1 135 ? 4.066 -77.688 -9.57 1 93.25 135 ASP B N 1
ATOM 7258 C CA . ASP B 1 135 ? 4.488 -77.25 -8.25 1 93.25 135 ASP B CA 1
ATOM 7259 C C . ASP B 1 135 ? 5.5 -76.062 -8.352 1 93.25 135 ASP B C 1
ATOM 7261 O O . ASP B 1 135 ? 6.562 -76.125 -7.723 1 93.25 135 ASP B O 1
ATOM 7265 N N . GLY B 1 136 ? 5.215 -75.062 -9.078 1 93.69 136 GLY B N 1
ATOM 7266 C CA . GLY B 1 136 ? 6.059 -73.875 -9.266 1 93.69 136 GLY B CA 1
ATOM 7267 C C . GLY B 1 136 ? 5.988 -73.312 -10.672 1 93.69 136 GLY B C 1
ATOM 7268 O O . GLY B 1 136 ? 5.145 -73.75 -11.477 1 93.69 136 GLY B O 1
ATOM 7269 N N . MET B 1 137 ? 6.879 -72.312 -10.93 1 94.62 137 MET B N 1
ATOM 7270 C CA . MET B 1 137 ? 6.906 -71.688 -12.234 1 94.62 137 MET B CA 1
ATOM 7271 C C . MET B 1 137 ? 8.336 -71.375 -12.656 1 94.62 137 MET B C 1
ATOM 7273 O O . MET B 1 137 ? 9.125 -70.812 -11.867 1 94.62 137 MET B O 1
ATOM 7277 N N . LEU B 1 138 ? 8.648 -71.75 -13.844 1 95 138 LEU B N 1
ATOM 7278 C CA . LEU B 1 138 ? 9.898 -71.312 -14.43 1 95 138 LEU B CA 1
ATOM 7279 C C . LEU B 1 138 ? 9.75 -69.875 -14.906 1 95 138 LEU B C 1
ATOM 7281 O O . LEU B 1 138 ? 8.883 -69.562 -15.727 1 95 138 LEU B O 1
ATOM 7285 N N . CYS B 1 139 ? 10.586 -69 -14.461 1 93.25 139 CYS B N 1
ATOM 7286 C CA . CYS B 1 139 ? 10.336 -67.562 -14.555 1 93.25 139 CYS B CA 1
ATOM 7287 C C . CYS B 1 139 ? 11.008 -67 -15.789 1 93.25 139 CYS B C 1
ATOM 7289 O O . CYS B 1 139 ? 12.141 -67.375 -16.109 1 93.25 139 CYS B O 1
ATOM 7291 N N . ALA B 1 140 ? 10.227 -66.062 -16.375 1 89.94 140 ALA B N 1
ATOM 7292 C CA . ALA B 1 140 ? 10.781 -65.125 -17.391 1 89.94 140 ALA B CA 1
ATOM 7293 C C . ALA B 1 140 ? 11.148 -63.781 -16.766 1 89.94 140 ALA B C 1
ATOM 7295 O O . ALA B 1 140 ? 10.734 -63.469 -15.648 1 89.94 140 ALA B O 1
ATOM 7296 N N . SER B 1 141 ? 12 -63.062 -17.5 1 86.5 141 SER B N 1
ATOM 7297 C CA . SER B 1 141 ? 12.516 -61.812 -16.984 1 86.5 141 SER B CA 1
ATOM 7298 C C . SER B 1 141 ? 11.391 -60.812 -16.75 1 86.5 141 SER B C 1
ATOM 7300 O O . SER B 1 141 ? 11.398 -60.062 -15.766 1 86.5 141 SER B O 1
ATOM 7302 N N . ASP B 1 142 ? 10.438 -60.688 -17.609 1 85.38 142 ASP B N 1
ATOM 7303 C CA . ASP B 1 142 ? 9.328 -59.75 -17.5 1 85.38 142 ASP B CA 1
ATOM 7304 C C . ASP B 1 142 ? 8.422 -60.094 -16.328 1 85.38 142 ASP B C 1
ATOM 7306 O O . ASP B 1 142 ? 7.902 -59.219 -15.648 1 85.38 142 ASP B O 1
ATOM 7310 N N . GLU B 1 143 ? 8.344 -61.438 -16.078 1 87.56 143 GLU B N 1
ATOM 7311 C CA . GLU B 1 143 ? 7.496 -61.875 -14.977 1 87.56 143 GLU B CA 1
ATOM 7312 C C . GLU B 1 143 ? 8.078 -61.469 -13.625 1 87.56 143 GLU B C 1
ATOM 7314 O O . GLU B 1 143 ? 7.332 -61.188 -12.688 1 87.56 143 GLU B O 1
ATOM 7319 N N . LEU B 1 144 ? 9.375 -61.469 -13.617 1 88.62 144 LEU B N 1
ATOM 7320 C CA . LEU B 1 144 ? 10.039 -61.031 -12.383 1 88.62 144 LEU B CA 1
ATOM 7321 C C . LEU B 1 144 ? 10.148 -59.531 -12.305 1 88.62 144 LEU B C 1
ATOM 7323 O O . LEU B 1 144 ? 10.547 -58.969 -11.273 1 88.62 144 LEU B O 1
ATOM 7327 N N . GLY B 1 145 ? 9.789 -58.875 -13.422 1 83.5 145 GLY B N 1
ATOM 7328 C CA . GLY B 1 145 ? 9.867 -57.406 -13.453 1 83.5 145 GLY B CA 1
ATOM 7329 C C . GLY B 1 145 ? 11.289 -56.906 -13.594 1 83.5 145 GLY B C 1
ATOM 7330 O O . GLY B 1 145 ? 11.578 -55.75 -13.195 1 83.5 145 GLY B O 1
ATOM 7331 N N . ILE B 1 146 ? 12.211 -57.719 -13.984 1 81.38 146 ILE B N 1
ATOM 7332 C CA . ILE B 1 146 ? 13.609 -57.312 -14.031 1 81.38 146 ILE B CA 1
ATOM 7333 C C . ILE B 1 146 ? 14.039 -57.094 -15.484 1 81.38 146 ILE B C 1
ATOM 7335 O O . ILE B 1 146 ? 15.203 -56.812 -15.766 1 81.38 146 ILE B O 1
ATOM 7339 N N . GLY B 1 147 ? 13.117 -57.281 -16.469 1 76.31 147 GLY B N 1
ATOM 7340 C CA . GLY B 1 147 ? 13.398 -57.094 -17.891 1 76.31 147 GLY B CA 1
ATOM 7341 C C . GLY B 1 147 ? 12.148 -57.156 -18.75 1 76.31 147 GLY B C 1
ATOM 7342 O O . GLY B 1 147 ? 11.031 -57.219 -18.234 1 76.31 147 GLY B O 1
ATOM 7343 N N . VAL B 1 148 ? 12.367 -57.125 -20.062 1 70.31 148 VAL B N 1
ATOM 7344 C CA . VAL B 1 148 ? 11.219 -57.062 -20.969 1 70.31 148 VAL B CA 1
ATOM 7345 C C . VAL B 1 148 ? 11.164 -58.312 -21.828 1 70.31 148 VAL B C 1
ATOM 7347 O O . VAL B 1 148 ? 10.203 -58.531 -22.578 1 70.31 148 VAL B O 1
ATOM 7350 N N . ASP B 1 149 ? 12.117 -59.125 -21.609 1 70.5 149 ASP B N 1
ATOM 7351 C CA . ASP B 1 149 ? 12.164 -60.312 -22.469 1 70.5 149 ASP B CA 1
ATOM 7352 C C . ASP B 1 149 ? 11.109 -61.312 -22.062 1 70.5 149 ASP B C 1
ATOM 7354 O O . ASP B 1 149 ? 11.094 -61.781 -20.906 1 70.5 149 ASP B O 1
ATOM 7358 N N . ASP B 1 150 ? 10.234 -61.625 -22.984 1 73.06 150 ASP B N 1
ATOM 7359 C CA . ASP B 1 150 ? 9.188 -62.625 -22.688 1 73.06 150 ASP B CA 1
ATOM 7360 C C . ASP B 1 150 ? 9.242 -63.781 -23.672 1 73.06 150 ASP B C 1
ATOM 7362 O O . ASP B 1 150 ? 8.289 -64.562 -23.766 1 73.06 150 ASP B O 1
ATOM 7366 N N . ALA B 1 151 ? 10.344 -63.875 -24.391 1 74.62 151 ALA B N 1
ATOM 7367 C CA . ALA B 1 151 ? 10.438 -64.938 -25.406 1 74.62 151 ALA B CA 1
ATOM 7368 C C . ALA B 1 151 ? 10.711 -66.25 -24.781 1 74.62 151 ALA B C 1
ATOM 7370 O O . ALA B 1 151 ? 10.461 -67.312 -25.391 1 74.62 151 ALA B O 1
ATOM 7371 N N . GLY B 1 152 ? 11.141 -66.312 -23.547 1 84.75 152 GLY B N 1
ATOM 7372 C CA . GLY B 1 152 ? 11.469 -67.562 -22.859 1 84.75 152 GLY B CA 1
ATOM 7373 C C . GLY B 1 152 ? 11.797 -67.312 -21.391 1 84.75 152 GLY B C 1
ATOM 7374 O O . GLY B 1 152 ? 11.672 -66.25 -20.875 1 84.75 152 GLY B O 1
ATOM 7375 N N . ILE B 1 153 ? 12.094 -68.438 -20.766 1 91.62 153 ILE B N 1
ATOM 7376 C CA . ILE B 1 153 ? 12.43 -68.375 -19.344 1 91.62 153 ILE B CA 1
ATOM 7377 C C . ILE B 1 153 ? 13.891 -68 -19.172 1 91.62 153 ILE B C 1
ATOM 7379 O O . ILE B 1 153 ? 14.672 -68.062 -20.125 1 91.62 153 ILE B O 1
ATOM 7383 N N . ILE B 1 154 ? 14.266 -67.562 -18.078 1 89.5 154 ILE B N 1
ATOM 7384 C CA . ILE B 1 154 ? 15.633 -67.125 -17.75 1 89.5 154 ILE B CA 1
ATOM 7385 C C . ILE B 1 154 ? 16.516 -68.375 -17.641 1 89.5 154 ILE B C 1
ATOM 7387 O O . ILE B 1 154 ? 16.281 -69.25 -16.781 1 89.5 154 ILE B O 1
ATOM 7391 N N . THR B 1 155 ? 17.391 -68.5 -18.516 1 89.56 155 THR B N 1
ATOM 7392 C CA . THR B 1 155 ? 18.406 -69.562 -18.422 1 89.56 155 THR B CA 1
ATOM 7393 C C . THR B 1 155 ? 19.75 -69 -18.016 1 89.56 155 THR B C 1
ATOM 7395 O O . THR B 1 155 ? 20.125 -67.938 -18.453 1 89.56 155 THR B O 1
ATOM 7398 N N . LEU B 1 156 ? 20.391 -69.625 -17.078 1 87.94 156 LEU B N 1
ATOM 7399 C CA . LEU B 1 156 ? 21.656 -69.188 -16.547 1 87.94 156 LEU B CA 1
ATOM 7400 C C . LEU B 1 156 ? 22.781 -70.188 -16.844 1 87.94 156 LEU B C 1
ATOM 7402 O O . LEU B 1 156 ? 22.516 -71.375 -16.984 1 87.94 156 LEU B O 1
ATOM 7406 N N . PRO B 1 157 ? 23.969 -69.688 -17.047 1 83.5 157 PRO B N 1
ATOM 7407 C CA . PRO B 1 157 ? 25.094 -70.562 -17.078 1 83.5 157 PRO B CA 1
ATOM 7408 C C . PRO B 1 157 ? 25.344 -71.25 -15.727 1 83.5 157 PRO B C 1
ATOM 7410 O O . PRO B 1 157 ? 24.844 -70.812 -14.703 1 83.5 157 PRO B O 1
ATOM 7413 N N . PRO B 1 158 ? 26.062 -72.375 -15.836 1 86.06 158 PRO B N 1
ATOM 7414 C CA . PRO B 1 158 ? 26.312 -73.125 -14.586 1 86.06 158 PRO B CA 1
ATOM 7415 C C . PRO B 1 158 ? 27.078 -72.25 -13.562 1 86.06 158 PRO B C 1
ATOM 7417 O O . PRO B 1 158 ? 27.031 -72.562 -12.367 1 86.06 158 PRO B O 1
ATOM 7420 N N . SER B 1 159 ? 27.75 -71.25 -14.031 1 86.94 159 SER B N 1
ATOM 7421 C CA . SER B 1 159 ? 28.453 -70.312 -13.164 1 86.94 159 SER B CA 1
ATOM 7422 C C . SER B 1 159 ? 28.188 -68.875 -13.602 1 86.94 159 SER B C 1
ATOM 7424 O O . SER B 1 159 ? 28.172 -68.562 -14.797 1 86.94 159 SER B O 1
ATOM 7426 N N . VAL B 1 160 ? 27.844 -68.125 -12.578 1 81.38 160 VAL B N 1
ATOM 7427 C CA . VAL B 1 160 ? 27.609 -66.75 -12.828 1 81.38 160 VAL B CA 1
ATOM 7428 C C . VAL B 1 160 ? 28.625 -65.875 -12.055 1 81.38 160 VAL B C 1
ATOM 7430 O O . VAL B 1 160 ? 28.656 -65.938 -10.82 1 81.38 160 VAL B O 1
ATOM 7433 N N . GLU B 1 161 ? 29.438 -65.188 -12.828 1 72.75 161 GLU B N 1
ATOM 7434 C CA . GLU B 1 161 ? 30.453 -64.312 -12.258 1 72.75 161 GLU B CA 1
ATOM 7435 C C . GLU B 1 161 ? 31.312 -65.062 -11.242 1 72.75 161 GLU B C 1
ATOM 7437 O O . GLU B 1 161 ? 31.547 -64.562 -10.141 1 72.75 161 GLU B O 1
ATOM 7442 N N . GLY B 1 162 ? 31.609 -66.188 -11.539 1 74.06 162 GLY B N 1
ATOM 7443 C CA . GLY B 1 162 ? 32.5 -67 -10.719 1 74.06 162 GLY B CA 1
ATOM 7444 C C . GLY B 1 162 ? 31.781 -67.812 -9.656 1 74.06 162 GLY B C 1
ATOM 7445 O O . GLY B 1 162 ? 32.375 -68.625 -8.961 1 74.06 162 GLY B O 1
ATOM 7446 N N . HIS B 1 163 ? 30.531 -67.562 -9.547 1 86.5 163 HIS B N 1
ATOM 7447 C CA . HIS B 1 163 ? 29.734 -68.25 -8.57 1 86.5 163 HIS B CA 1
ATOM 7448 C C . HIS B 1 163 ? 29.062 -69.5 -9.195 1 86.5 163 HIS B C 1
ATOM 7450 O O . HIS B 1 163 ? 28.281 -69.375 -10.141 1 86.5 163 HIS B O 1
ATOM 7456 N N . GLN B 1 164 ? 29.438 -70.688 -8.695 1 90.19 164 GLN B N 1
ATOM 7457 C CA . GLN B 1 164 ? 28.797 -71.875 -9.164 1 90.19 164 GLN B CA 1
ATOM 7458 C C . GLN B 1 164 ? 27.375 -72 -8.625 1 90.19 164 GLN B C 1
ATOM 7460 O O . GLN B 1 164 ? 27.156 -71.938 -7.418 1 90.19 164 GLN B O 1
ATOM 7465 N N . LEU B 1 165 ? 26.453 -72.25 -9.445 1 92.88 165 LEU B N 1
ATOM 7466 C CA . LEU B 1 165 ? 25.047 -72.25 -9.055 1 92.88 165 LEU B CA 1
ATOM 7467 C C . LEU B 1 165 ? 24.719 -73.562 -8.336 1 92.88 165 LEU B C 1
ATOM 7469 O O . LEU B 1 165 ? 25.25 -74.625 -8.688 1 92.88 165 LEU B O 1
ATOM 7473 N N . VAL B 1 166 ? 23.953 -73.438 -7.301 1 94 166 VAL B N 1
ATOM 7474 C CA . VAL B 1 166 ? 23.469 -74.562 -6.539 1 94 166 VAL B CA 1
ATOM 7475 C C . VAL B 1 166 ? 21.938 -74.562 -6.547 1 94 166 VAL B C 1
ATOM 7477 O O . VAL B 1 166 ? 21.297 -73.562 -6.285 1 94 166 VAL B O 1
ATOM 7480 N N . PRO B 1 167 ? 21.391 -75.812 -6.961 1 94.5 167 PRO B N 1
ATOM 7481 C CA . PRO B 1 167 ? 19.922 -75.875 -6.906 1 94.5 167 PRO B CA 1
ATOM 7482 C C . PRO B 1 167 ? 19.375 -75.5 -5.523 1 94.5 167 PRO B C 1
ATOM 7484 O O . PRO B 1 167 ? 19.875 -76 -4.512 1 94.5 167 PRO B O 1
ATOM 7487 N N . GLY B 1 168 ? 18.375 -74.562 -5.52 1 94.12 168 GLY B N 1
ATOM 7488 C CA . GLY B 1 168 ? 17.734 -74.188 -4.273 1 94.12 168 GLY B CA 1
ATOM 7489 C C . GLY B 1 168 ? 18.266 -72.875 -3.707 1 94.12 168 GLY B C 1
ATOM 7490 O O . GLY B 1 168 ? 17.688 -72.312 -2.779 1 94.12 168 GLY B O 1
ATOM 7491 N N . GLU B 1 169 ? 19.312 -72.438 -4.215 1 93.81 169 GLU B N 1
ATOM 7492 C CA . GLU B 1 169 ? 19.844 -71.188 -3.713 1 93.81 169 GLU B CA 1
ATOM 7493 C C . GLU B 1 169 ? 19 -70 -4.176 1 93.81 169 GLU B C 1
ATOM 7495 O O . GLU B 1 169 ? 18.312 -70.062 -5.191 1 93.81 169 GLU B O 1
ATOM 7500 N N . ASP B 1 170 ? 19.062 -68.938 -3.363 1 92.81 170 ASP B N 1
ATOM 7501 C CA . ASP B 1 170 ? 18.297 -67.75 -3.666 1 92.81 170 ASP B CA 1
ATOM 7502 C C . ASP B 1 170 ? 18.734 -67.125 -4.992 1 92.81 170 ASP B C 1
ATOM 7504 O O . ASP B 1 170 ? 19.906 -66.812 -5.191 1 92.81 170 ASP B O 1
ATOM 7508 N N . ALA B 1 171 ? 17.797 -66.875 -5.836 1 93.31 171 ALA B N 1
ATOM 7509 C CA . ALA B 1 171 ? 18.109 -66.438 -7.184 1 93.31 171 ALA B CA 1
ATOM 7510 C C . ALA B 1 171 ? 18.281 -64.875 -7.199 1 93.31 171 ALA B C 1
ATOM 7512 O O . ALA B 1 171 ? 18.891 -64.375 -8.117 1 93.31 171 ALA B O 1
ATOM 7513 N N . LEU B 1 172 ? 17.703 -64.188 -6.32 1 90.38 172 LEU B N 1
ATOM 7514 C CA . LEU B 1 172 ? 17.562 -62.75 -6.402 1 90.38 172 LEU B CA 1
ATOM 7515 C C . LEU B 1 172 ? 18.938 -62.062 -6.352 1 90.38 172 LEU B C 1
ATOM 7517 O O . LEU B 1 172 ? 19.234 -61.219 -7.195 1 90.38 172 LEU B O 1
ATOM 7521 N N . PRO B 1 173 ? 19.766 -62.438 -5.391 1 87.44 173 PRO B N 1
ATOM 7522 C CA . PRO B 1 173 ? 21.094 -61.812 -5.402 1 87.44 173 PRO B CA 1
ATOM 7523 C C . PRO B 1 173 ? 21.859 -62.094 -6.691 1 87.44 173 PRO B C 1
ATOM 7525 O O . PRO B 1 173 ? 22.656 -61.281 -7.148 1 87.44 173 PRO B O 1
ATOM 7528 N N . ILE B 1 174 ? 21.656 -63.25 -7.273 1 87.75 174 ILE B N 1
ATOM 7529 C CA . ILE B 1 174 ? 22.328 -63.656 -8.508 1 87.75 174 ILE B CA 1
ATOM 7530 C C . ILE B 1 174 ? 21.828 -62.781 -9.664 1 87.75 174 ILE B C 1
ATOM 7532 O O . ILE B 1 174 ? 22.609 -62.375 -10.539 1 87.75 174 ILE B O 1
ATOM 7536 N N . LEU B 1 175 ? 20.594 -62.406 -9.547 1 87.75 175 LEU B N 1
ATOM 7537 C CA . LEU B 1 175 ? 19.984 -61.594 -10.586 1 87.75 175 LEU B CA 1
ATOM 7538 C C . LEU B 1 175 ? 20.234 -60.094 -10.312 1 87.75 175 LEU B C 1
ATOM 7540 O O . LEU B 1 175 ? 19.875 -59.25 -11.125 1 87.75 175 LEU B O 1
ATOM 7544 N N . GLY B 1 176 ? 20.797 -59.812 -9.203 1 84.62 176 GLY B N 1
ATOM 7545 C CA . GLY B 1 176 ? 21.125 -58.438 -8.859 1 84.62 176 GLY B CA 1
ATOM 7546 C C . GLY B 1 176 ? 19.922 -57.625 -8.461 1 84.62 176 GLY B C 1
ATOM 7547 O O . GLY B 1 176 ? 19.844 -56.438 -8.781 1 84.62 176 GLY B O 1
ATOM 7548 N N . VAL B 1 177 ? 18.891 -58.219 -7.895 1 88.44 177 VAL B N 1
ATOM 7549 C CA . VAL B 1 177 ? 17.688 -57.531 -7.461 1 88.44 177 VAL B CA 1
ATOM 7550 C C . VAL B 1 177 ? 17.438 -57.812 -5.977 1 88.44 177 VAL B C 1
ATOM 7552 O O . VAL B 1 177 ? 17.859 -58.844 -5.449 1 88.44 177 VAL B O 1
ATOM 7555 N N . PRO B 1 178 ? 16.953 -56.844 -5.262 1 88.19 178 PRO B N 1
ATOM 7556 C CA . PRO B 1 178 ? 16.438 -55.562 -5.773 1 88.19 178 PRO B CA 1
ATOM 7557 C C . PRO B 1 178 ? 17.531 -54.531 -6.035 1 88.19 178 PRO B C 1
ATOM 7559 O O . PRO B 1 178 ? 18.594 -54.594 -5.406 1 88.19 178 PRO B O 1
ATOM 7562 N N . GLU B 1 179 ? 17.312 -53.719 -7.059 1 90.94 179 GLU B N 1
ATOM 7563 C CA . GLU B 1 179 ? 18.234 -52.625 -7.395 1 90.94 179 GLU B CA 1
ATOM 7564 C C . GLU B 1 179 ? 17.5 -51.281 -7.457 1 90.94 179 GLU B C 1
ATOM 7566 O O . GLU B 1 179 ? 16.438 -51.188 -8.062 1 90.94 179 GLU B O 1
ATOM 7571 N N . GLU B 1 180 ? 18.062 -50.344 -6.762 1 93.62 180 GLU B N 1
ATOM 7572 C CA . GLU B 1 180 ? 17.5 -49 -6.832 1 93.62 180 GLU B CA 1
ATOM 7573 C C . GLU B 1 180 ? 18.078 -48.219 -8 1 93.62 180 GLU B C 1
ATOM 7575 O O . GLU B 1 180 ? 19.297 -48.25 -8.227 1 93.62 180 GLU B O 1
ATOM 7580 N N . VAL B 1 181 ? 17.203 -47.625 -8.805 1 95.31 181 VAL B N 1
ATOM 7581 C CA . VAL B 1 181 ? 17.594 -46.844 -9.977 1 95.31 181 VAL B CA 1
ATOM 7582 C C . VAL B 1 181 ? 17.109 -45.406 -9.82 1 95.31 181 VAL B C 1
ATOM 7584 O O . VAL B 1 181 ? 15.914 -45.156 -9.633 1 95.31 181 VAL B O 1
ATOM 7587 N N . LEU B 1 182 ? 18 -44.469 -9.891 1 96.81 182 LEU B N 1
ATOM 7588 C CA . LEU B 1 182 ? 17.641 -43.031 -9.828 1 96.81 182 LEU B CA 1
ATOM 7589 C C . LEU B 1 182 ? 17.234 -42.531 -11.203 1 96.81 182 LEU B C 1
ATOM 7591 O O . LEU B 1 182 ? 17.891 -42.812 -12.203 1 96.81 182 LEU B O 1
ATOM 7595 N N . ASP B 1 183 ? 16.141 -41.875 -11.242 1 96.19 183 ASP B N 1
ATOM 7596 C CA . ASP B 1 183 ? 15.742 -41.156 -12.438 1 96.19 183 ASP B CA 1
ATOM 7597 C C . ASP B 1 183 ? 16.078 -39.656 -12.305 1 96.19 183 ASP B C 1
ATOM 7599 O O . ASP B 1 183 ? 15.391 -38.938 -11.602 1 96.19 183 ASP B O 1
ATOM 7603 N N . VAL B 1 184 ? 17.094 -39.25 -13.016 1 96 184 VAL B N 1
ATOM 7604 C CA . VAL B 1 184 ? 17.641 -37.906 -12.852 1 96 184 VAL B CA 1
ATOM 7605 C C . VAL B 1 184 ? 17.188 -37.031 -14.016 1 96 184 VAL B C 1
ATOM 7607 O O . VAL B 1 184 ? 17.328 -37.406 -15.18 1 96 184 VAL B O 1
ATOM 7610 N N . ASP B 1 185 ? 16.641 -35.844 -13.742 1 95.12 185 ASP B N 1
ATOM 7611 C CA . ASP B 1 185 ? 16.266 -34.875 -14.758 1 95.12 185 ASP B CA 1
ATOM 7612 C C . ASP B 1 185 ? 17.453 -34 -15.156 1 95.12 185 ASP B C 1
ATOM 7614 O O . ASP B 1 185 ? 17.781 -33.031 -14.469 1 95.12 185 ASP B O 1
ATOM 7618 N N . VAL B 1 186 ? 18.094 -34.344 -16.25 1 93.38 186 VAL B N 1
ATOM 7619 C CA . VAL B 1 186 ? 19.297 -33.656 -16.703 1 93.38 186 VAL B CA 1
ATOM 7620 C C . VAL B 1 186 ? 18.922 -32.469 -17.578 1 93.38 186 VAL B C 1
ATOM 7622 O O . VAL B 1 186 ? 18.438 -32.656 -18.703 1 93.38 186 VAL B O 1
ATOM 7625 N N . THR B 1 187 ? 19.234 -31.25 -17.109 1 88.69 187 THR B N 1
ATOM 7626 C CA . THR B 1 187 ? 18.953 -30.031 -17.875 1 88.69 187 THR B CA 1
ATOM 7627 C C . THR B 1 187 ? 20 -29.828 -18.969 1 88.69 187 THR B C 1
ATOM 7629 O O . THR B 1 187 ? 21.094 -30.391 -18.906 1 88.69 187 THR B O 1
ATOM 7632 N N . PRO B 1 188 ? 19.688 -29.016 -19.953 1 86.69 188 PRO B N 1
ATOM 7633 C CA . PRO B 1 188 ? 20.562 -28.875 -21.125 1 86.69 188 PRO B CA 1
ATOM 7634 C C . PRO B 1 188 ? 21.938 -28.312 -20.781 1 86.69 188 PRO B C 1
ATOM 7636 O O . PRO B 1 188 ? 22.906 -28.562 -21.484 1 86.69 188 PRO B O 1
ATOM 7639 N N . ASP B 1 189 ? 22.047 -27.594 -19.734 1 86.31 189 ASP B N 1
ATOM 7640 C CA . ASP B 1 189 ? 23.312 -26.953 -19.391 1 86.31 189 ASP B CA 1
ATOM 7641 C C . ASP B 1 189 ? 24.281 -27.938 -18.75 1 86.31 189 ASP B C 1
ATOM 7643 O O . ASP B 1 189 ? 25.484 -27.672 -18.672 1 86.31 189 ASP B O 1
ATOM 7647 N N . ILE B 1 190 ? 23.812 -29.078 -18.344 1 92 190 ILE B N 1
ATOM 7648 C CA . ILE B 1 190 ? 24.688 -30.094 -17.766 1 92 190 ILE B CA 1
ATOM 7649 C C . ILE B 1 190 ? 24.609 -31.375 -18.578 1 92 190 ILE B C 1
ATOM 7651 O O . ILE B 1 190 ? 24.5 -32.469 -18.016 1 92 190 ILE B O 1
ATOM 7655 N N . GLY B 1 191 ? 24.75 -31.297 -19.828 1 93.12 191 GLY B N 1
ATOM 7656 C CA . GLY B 1 191 ? 24.641 -32.406 -20.734 1 93.12 191 GLY B CA 1
ATOM 7657 C C . GLY B 1 191 ? 25.594 -33.562 -20.391 1 93.12 191 GLY B C 1
ATOM 7658 O O . GLY B 1 191 ? 25.297 -34.719 -20.688 1 93.12 191 GLY B O 1
ATOM 7659 N N . TYR B 1 192 ? 26.719 -33.281 -19.719 1 94.75 192 TYR B N 1
ATOM 7660 C CA . TYR B 1 192 ? 27.688 -34.312 -19.359 1 94.75 192 TYR B CA 1
ATOM 7661 C C . TYR B 1 192 ? 27.094 -35.312 -18.359 1 94.75 192 TYR B C 1
ATOM 7663 O O . TYR B 1 192 ? 27.625 -36.406 -18.172 1 94.75 192 TYR B O 1
ATOM 7671 N N . CYS B 1 193 ? 26 -34.938 -17.781 1 95.75 193 CYS B N 1
ATOM 7672 C CA . CYS B 1 193 ? 25.359 -35.812 -16.828 1 95.75 193 CYS B CA 1
ATOM 7673 C C . CYS B 1 193 ? 24.469 -36.844 -17.516 1 95.75 193 CYS B C 1
ATOM 7675 O O . CYS B 1 193 ? 23.875 -37.719 -16.875 1 95.75 193 CYS B O 1
ATOM 7677 N N . MET B 1 194 ? 24.453 -36.75 -18.844 1 96.31 194 MET B N 1
ATOM 7678 C CA . MET B 1 194 ? 23.797 -37.812 -19.594 1 96.31 194 MET B CA 1
ATOM 7679 C C . MET B 1 194 ? 24.703 -39.031 -19.734 1 96.31 194 MET B C 1
ATOM 7681 O O . MET B 1 194 ? 24.797 -39.625 -20.812 1 96.31 194 MET B O 1
ATOM 7685 N N . SER B 1 195 ? 25.438 -39.281 -18.734 1 97.12 195 SER B N 1
ATOM 7686 C CA . SER B 1 195 ? 26.344 -40.438 -18.641 1 97.12 195 SER B CA 1
ATOM 7687 C C . SER B 1 195 ? 26.594 -40.812 -17.172 1 97.12 195 SER B C 1
ATOM 7689 O O . SER B 1 195 ? 26.469 -39.969 -16.281 1 97.12 195 SER B O 1
ATOM 7691 N N . MET B 1 196 ? 26.859 -42.031 -17 1 97.12 196 MET B N 1
ATOM 7692 C CA . MET B 1 196 ? 27.25 -42.5 -15.656 1 97.12 196 MET B CA 1
ATOM 7693 C C . MET B 1 196 ? 28.5 -41.781 -15.18 1 97.12 196 MET B C 1
ATOM 7695 O O . MET B 1 196 ? 28.609 -41.406 -14 1 97.12 196 MET B O 1
ATOM 7699 N N . ARG B 1 197 ? 29.328 -41.562 -16.062 1 96.56 197 ARG B N 1
ATOM 7700 C CA . ARG B 1 197 ? 30.562 -40.844 -15.812 1 96.56 197 ARG B CA 1
ATOM 7701 C C . ARG B 1 197 ? 30.281 -39.438 -15.242 1 96.56 197 ARG B C 1
ATOM 7703 O O . ARG B 1 197 ? 30.844 -39.062 -14.219 1 96.56 197 ARG B O 1
ATOM 7710 N N . GLY B 1 198 ? 29.469 -38.75 -15.891 1 96 198 GLY B N 1
ATOM 7711 C CA . GLY B 1 198 ? 29.109 -37.406 -15.445 1 96 198 GLY B CA 1
ATOM 7712 C C . GLY B 1 198 ? 28.422 -37.406 -14.086 1 96 198 GLY B C 1
ATOM 7713 O O . GLY B 1 198 ? 28.766 -36.562 -13.227 1 96 198 GLY B O 1
ATOM 7714 N N . ILE B 1 199 ? 27.484 -38.25 -13.906 1 96.94 199 ILE B N 1
ATOM 7715 C CA . ILE B 1 199 ? 26.766 -38.375 -12.641 1 96.94 199 ILE B CA 1
ATOM 7716 C C . ILE B 1 199 ? 27.734 -38.75 -11.523 1 96.94 199 ILE B C 1
ATOM 7718 O O . ILE B 1 199 ? 27.688 -38.156 -10.438 1 96.94 199 ILE B O 1
ATOM 7722 N N . ALA B 1 200 ? 28.531 -39.719 -11.812 1 96.5 200 ALA B N 1
ATOM 7723 C CA . ALA B 1 200 ? 29.516 -40.156 -10.828 1 96.5 200 ALA B CA 1
ATOM 7724 C C . ALA B 1 200 ? 30.406 -39 -10.383 1 96.5 200 ALA B C 1
ATOM 7726 O O . ALA B 1 200 ? 30.688 -38.844 -9.195 1 96.5 200 ALA B O 1
ATOM 7727 N N . ARG B 1 201 ? 30.812 -38.219 -11.234 1 94.88 201 ARG B N 1
ATOM 7728 C CA . ARG B 1 201 ? 31.641 -37.062 -10.938 1 94.88 201 ARG B CA 1
ATOM 7729 C C . ARG B 1 201 ? 30.906 -36.094 -10 1 94.88 201 ARG B C 1
ATOM 7731 O O . ARG B 1 201 ? 31.484 -35.625 -9.016 1 94.88 201 ARG B O 1
ATOM 7738 N N . GLU B 1 202 ? 29.719 -35.781 -10.352 1 95.69 202 GLU B N 1
ATOM 7739 C CA . GLU B 1 202 ? 28.922 -34.875 -9.555 1 95.69 202 GLU B CA 1
ATOM 7740 C C . GLU B 1 202 ? 28.688 -35.406 -8.148 1 95.69 202 GLU B C 1
ATOM 7742 O O . GLU B 1 202 ? 28.812 -34.656 -7.168 1 95.69 202 GLU B O 1
ATOM 7747 N N . VAL B 1 203 ? 28.359 -36.688 -8.094 1 95.69 203 VAL B N 1
ATOM 7748 C CA . VAL B 1 203 ? 28.125 -37.312 -6.789 1 95.69 203 VAL B CA 1
ATOM 7749 C C . VAL B 1 203 ? 29.406 -37.312 -5.973 1 95.69 203 VAL B C 1
ATOM 7751 O O . VAL B 1 203 ? 29.391 -37 -4.773 1 95.69 203 VAL B O 1
ATOM 7754 N N . ALA B 1 204 ? 30.453 -37.594 -6.586 1 94.62 204 ALA B N 1
ATOM 7755 C CA . ALA B 1 204 ? 31.75 -37.562 -5.902 1 94.62 204 ALA B CA 1
ATOM 7756 C C . ALA B 1 204 ? 32.062 -36.188 -5.336 1 94.62 204 ALA B C 1
ATOM 7758 O O . ALA B 1 204 ? 32.5 -36.062 -4.199 1 94.62 204 ALA B O 1
ATOM 7759 N N . HIS B 1 205 ? 31.797 -35.219 -6.086 1 92.5 205 HIS B N 1
ATOM 7760 C CA . HIS B 1 205 ? 32.031 -33.844 -5.645 1 92.5 205 HIS B CA 1
ATOM 7761 C C . HIS B 1 205 ? 31.125 -33.5 -4.457 1 92.5 205 HIS B C 1
ATOM 7763 O O . HIS B 1 205 ? 31.594 -32.969 -3.455 1 92.5 205 HIS B O 1
ATOM 7769 N N . ALA B 1 206 ? 29.859 -33.781 -4.625 1 92.06 206 ALA B N 1
ATOM 7770 C CA . ALA B 1 206 ? 28.875 -33.438 -3.609 1 92.06 206 ALA B CA 1
ATOM 7771 C C . ALA B 1 206 ? 29.172 -34.156 -2.291 1 92.06 206 ALA B C 1
ATOM 7773 O O . ALA B 1 206 ? 28.922 -33.594 -1.214 1 92.06 206 ALA B O 1
ATOM 7774 N N . MET B 1 207 ? 29.734 -35.312 -2.416 1 91.56 207 MET B N 1
ATOM 7775 C CA . MET B 1 207 ? 29.969 -36.125 -1.214 1 91.56 207 MET B CA 1
ATOM 7776 C C . MET B 1 207 ? 31.438 -36.062 -0.798 1 91.56 207 MET B C 1
ATOM 7778 O O . MET B 1 207 ? 31.844 -36.75 0.129 1 91.56 207 MET B O 1
ATOM 7782 N N . SER B 1 208 ? 32.25 -35.344 -1.521 1 88.56 208 SER B N 1
ATOM 7783 C CA . SER B 1 208 ? 33.656 -35.094 -1.217 1 88.56 208 SER B CA 1
ATOM 7784 C C . SER B 1 208 ? 34.469 -36.406 -1.224 1 88.56 208 SER B C 1
ATOM 7786 O O . SER B 1 208 ? 35.25 -36.656 -0.295 1 88.56 208 SER B O 1
ATOM 7788 N N . VAL B 1 209 ? 34.188 -37.188 -2.211 1 91.62 209 VAL B N 1
ATOM 7789 C CA . VAL B 1 209 ? 34.969 -38.406 -2.428 1 91.62 209 VAL B CA 1
ATOM 7790 C C . VAL B 1 209 ? 35.719 -38.281 -3.764 1 91.62 209 VAL B C 1
ATOM 7792 O O . VAL B 1 209 ? 35.406 -37.406 -4.574 1 91.62 209 VAL B O 1
ATOM 7795 N N . HIS B 1 210 ? 36.656 -39.125 -3.883 1 88.31 210 HIS B N 1
ATOM 7796 C CA . HIS B 1 210 ? 37.469 -39.062 -5.09 1 88.31 210 HIS B CA 1
ATOM 7797 C C . HIS B 1 210 ? 36.812 -39.844 -6.227 1 88.31 210 HIS B C 1
ATOM 7799 O O . HIS B 1 210 ? 36.219 -40.906 -6.004 1 88.31 210 HIS B O 1
ATOM 7805 N N . PHE B 1 211 ? 36.938 -39.312 -7.43 1 91.94 211 PHE B N 1
ATOM 7806 C CA . PHE B 1 211 ? 36.5 -39.969 -8.656 1 91.94 211 PHE B CA 1
ATOM 7807 C C . PHE B 1 211 ? 37.625 -40.031 -9.68 1 91.94 211 PHE B C 1
ATOM 7809 O O . PHE B 1 211 ? 38.188 -39.031 -10.062 1 91.94 211 PHE B O 1
ATOM 7816 N N . ARG B 1 212 ? 37.844 -41.25 -9.977 1 89.56 212 ARG B N 1
ATOM 7817 C CA . ARG B 1 212 ? 38.812 -41.469 -11.062 1 89.56 212 ARG B CA 1
ATOM 7818 C C . ARG B 1 212 ? 38.094 -41.656 -12.398 1 89.56 212 ARG B C 1
ATOM 7820 O O . ARG B 1 212 ? 37.375 -42.625 -12.594 1 89.56 212 ARG B O 1
ATOM 7827 N N . ASP B 1 213 ? 38.281 -40.812 -13.281 1 92.44 213 ASP B N 1
ATOM 7828 C CA . ASP B 1 213 ? 37.625 -40.844 -14.586 1 92.44 213 ASP B CA 1
ATOM 7829 C C . ASP B 1 213 ? 38.281 -41.875 -15.5 1 92.44 213 ASP B C 1
ATOM 7831 O O . ASP B 1 213 ? 39.469 -41.719 -15.891 1 92.44 213 ASP B O 1
ATOM 7835 N N . PRO B 1 214 ? 37.594 -42.875 -15.82 1 92.12 214 PRO B N 1
ATOM 7836 C CA . PRO B 1 214 ? 38.188 -43.938 -16.656 1 92.12 214 PRO B CA 1
ATOM 7837 C C . PRO B 1 214 ? 38.406 -43.469 -18.109 1 92.12 214 PRO B C 1
ATOM 7839 O O . PRO B 1 214 ? 39.094 -44.156 -18.859 1 92.12 214 PRO B O 1
ATOM 7842 N N . TYR B 1 215 ? 37.906 -42.375 -18.5 1 94.44 215 TYR B N 1
ATOM 7843 C CA . TYR B 1 215 ? 38 -41.938 -19.875 1 94.44 215 TYR B CA 1
ATOM 7844 C C . TYR B 1 215 ? 38.906 -40.688 -20 1 94.44 215 TYR B C 1
ATOM 7846 O O . TYR B 1 215 ? 38.938 -40.062 -21.062 1 94.44 215 TYR B O 1
ATOM 7854 N N . ASP B 1 216 ? 39.5 -40.406 -18.922 1 87.75 216 ASP B N 1
ATOM 7855 C CA . ASP B 1 216 ? 40.406 -39.25 -18.938 1 87.75 216 ASP B CA 1
ATOM 7856 C C . ASP B 1 216 ? 41.688 -39.562 -19.672 1 87.75 216 ASP B C 1
ATOM 7858 O O . ASP B 1 216 ? 42.438 -40.469 -19.266 1 87.75 216 ASP B O 1
ATOM 7862 N N . GLU B 1 217 ? 41.844 -38.969 -20.797 1 87.44 217 GLU B N 1
ATOM 7863 C CA . GLU B 1 217 ? 43.062 -39.094 -21.594 1 87.44 217 GLU B CA 1
ATOM 7864 C C . GLU B 1 217 ? 43.469 -37.781 -22.234 1 87.44 217 GLU B C 1
ATOM 7866 O O . GLU B 1 217 ? 42.656 -36.875 -22.344 1 87.44 217 GLU B O 1
ATOM 7871 N N . GLU B 1 218 ? 44.719 -37.719 -22.594 1 89 218 GLU B N 1
ATOM 7872 C CA . GLU B 1 218 ? 45.188 -36.531 -23.344 1 89 218 GLU B CA 1
ATOM 7873 C C . GLU B 1 218 ? 44.562 -36.5 -24.734 1 89 218 GLU B C 1
ATOM 7875 O O . GLU B 1 218 ? 44.406 -37.531 -25.375 1 89 218 GLU B O 1
ATOM 7880 N N . PRO B 1 219 ? 44.25 -35.344 -25.109 1 88.81 219 PRO B N 1
ATOM 7881 C CA . PRO B 1 219 ? 43.688 -35.219 -26.469 1 88.81 219 PRO B CA 1
ATOM 7882 C C . PRO B 1 219 ? 44.625 -35.844 -27.516 1 88.81 219 PRO B C 1
ATOM 7884 O O . PRO B 1 219 ? 45.844 -35.594 -27.484 1 88.81 219 PRO B O 1
ATOM 7887 N N . ILE B 1 220 ? 43.969 -36.531 -28.375 1 90.88 220 ILE B N 1
ATOM 7888 C CA . ILE B 1 220 ? 44.75 -37.188 -29.438 1 90.88 220 ILE B CA 1
ATOM 7889 C C . ILE B 1 220 ? 44.656 -36.344 -30.703 1 90.88 220 ILE B C 1
ATOM 7891 O O . ILE B 1 220 ? 43.625 -35.812 -31.047 1 90.88 220 ILE B O 1
ATOM 7895 N N . GLY B 1 221 ? 45.812 -36.219 -31.422 1 90.88 221 GLY B N 1
ATOM 7896 C CA . GLY B 1 221 ? 45.844 -35.562 -32.719 1 90.88 221 GLY B CA 1
ATOM 7897 C C . GLY B 1 221 ? 45.531 -36.5 -33.875 1 90.88 221 GLY B C 1
ATOM 7898 O O . GLY B 1 221 ? 45.25 -37.688 -33.656 1 90.88 221 GLY B O 1
ATOM 7899 N N . PRO B 1 222 ? 45.5 -35.969 -35.094 1 94.5 222 PRO B N 1
ATOM 7900 C CA . PRO B 1 222 ? 45.219 -36.781 -36.281 1 94.5 222 PRO B CA 1
ATOM 7901 C C . PRO B 1 222 ? 46.219 -37.938 -36.438 1 94.5 222 PRO B C 1
ATOM 7903 O O . PRO B 1 222 ? 47.406 -37.781 -36.188 1 94.5 222 PRO B O 1
ATOM 7906 N N . VAL B 1 223 ? 45.719 -39.156 -36.75 1 95.5 223 VAL B N 1
ATOM 7907 C CA . VAL B 1 223 ? 46.531 -40.344 -37 1 95.5 223 VAL B CA 1
ATOM 7908 C C . VAL B 1 223 ? 46.031 -41.031 -38.281 1 95.5 223 VAL B C 1
ATOM 7910 O O . VAL B 1 223 ? 44.844 -41.219 -38.469 1 95.5 223 VAL B O 1
ATOM 7913 N N . LEU B 1 224 ? 47 -41.375 -39.188 1 94.38 224 LEU B N 1
ATOM 7914 C CA . LEU B 1 224 ? 46.656 -42.094 -40.406 1 94.38 224 LEU B CA 1
ATOM 7915 C C . LEU B 1 224 ? 46.531 -43.594 -40.125 1 94.38 224 LEU B C 1
ATOM 7917 O O . LEU B 1 224 ? 47.469 -44.219 -39.625 1 94.38 224 LEU B O 1
ATOM 7921 N N . GLY B 1 225 ? 45.344 -44.156 -40.281 1 94.81 225 GLY B N 1
ATOM 7922 C CA . GLY B 1 225 ? 45.094 -45.562 -40.125 1 94.81 225 GLY B CA 1
ATOM 7923 C C . GLY B 1 225 ? 44.625 -46.25 -41.375 1 94.81 225 GLY B C 1
ATOM 7924 O O . GLY B 1 225 ? 44.625 -45.656 -42.469 1 94.81 225 GLY B O 1
ATOM 7925 N N . PRO B 1 226 ? 44.25 -47.469 -41.281 1 95.44 226 PRO B N 1
ATOM 7926 C CA . PRO B 1 226 ? 43.906 -48.281 -42.438 1 95.44 226 PRO B CA 1
ATOM 7927 C C . PRO B 1 226 ? 42.562 -47.875 -43.031 1 95.44 226 PRO B C 1
ATOM 7929 O O . PRO B 1 226 ? 42.312 -48.125 -44.219 1 95.44 226 PRO B O 1
ATOM 7932 N N . VAL B 1 227 ? 41.688 -47.281 -42.312 1 96.94 227 VAL B N 1
ATOM 7933 C CA . VAL B 1 227 ? 40.375 -46.844 -42.844 1 96.94 227 VAL B CA 1
ATOM 7934 C C . VAL B 1 227 ? 40.469 -45.406 -43.312 1 96.94 227 VAL B C 1
ATOM 7936 O O . VAL B 1 227 ? 40.781 -44.5 -42.531 1 96.94 227 VAL B O 1
ATOM 7939 N N . ALA B 1 228 ? 40.25 -45.188 -44.562 1 96.94 228 ALA B N 1
ATOM 7940 C CA . ALA B 1 228 ? 40.312 -43.844 -45.125 1 96.94 228 ALA B CA 1
ATOM 7941 C C . ALA B 1 228 ? 39.094 -43 -44.688 1 96.94 228 ALA B C 1
ATOM 7943 O O . ALA B 1 228 ? 37.969 -43.438 -44.875 1 96.94 228 ALA B O 1
ATOM 7944 N N . VAL B 1 229 ? 39.344 -41.844 -44.062 1 98 229 VAL B N 1
ATOM 7945 C CA . VAL B 1 229 ? 38.281 -40.938 -43.594 1 98 229 VAL B CA 1
ATOM 7946 C C . VAL B 1 229 ? 38.594 -39.531 -44.094 1 98 229 VAL B C 1
ATOM 7948 O O . VAL B 1 229 ? 39.719 -39.062 -44.062 1 98 229 VAL B O 1
ATOM 7951 N N . ASP B 1 230 ? 37.562 -38.875 -44.656 1 97.75 230 ASP B N 1
ATOM 7952 C CA . ASP B 1 230 ? 37.656 -37.5 -45.125 1 97.75 230 ASP B CA 1
ATOM 7953 C C . ASP B 1 230 ? 36.562 -36.625 -44.531 1 97.75 230 ASP B C 1
ATOM 7955 O O . ASP B 1 230 ? 35.375 -36.844 -44.844 1 97.75 230 ASP B O 1
ATOM 7959 N N . VAL B 1 231 ? 36.906 -35.688 -43.625 1 97.56 231 VAL B N 1
ATOM 7960 C CA . VAL B 1 231 ? 35.938 -34.781 -43 1 97.56 231 VAL B CA 1
ATOM 7961 C C . VAL B 1 231 ? 35.875 -33.469 -43.781 1 97.56 231 VAL B C 1
ATOM 7963 O O . VAL B 1 231 ? 36.844 -32.719 -43.812 1 97.56 231 VAL B O 1
ATOM 7966 N N . GLN B 1 232 ? 34.719 -33.125 -44.312 1 97.25 232 GLN B N 1
ATOM 7967 C CA . GLN B 1 232 ? 34.594 -31.984 -45.188 1 97.25 232 GLN B CA 1
ATOM 7968 C C . GLN B 1 232 ? 33.719 -30.891 -44.594 1 97.25 232 GLN B C 1
ATOM 7970 O O . GLN B 1 232 ? 33.375 -29.906 -45.25 1 97.25 232 GLN B O 1
ATOM 7975 N N . SER B 1 233 ? 33.375 -31.047 -43.375 1 96.56 233 SER B N 1
ATOM 7976 C CA . SER B 1 233 ? 32.5 -30.078 -42.75 1 96.56 233 SER B CA 1
ATOM 7977 C C . SER B 1 233 ? 33.031 -29.688 -41.375 1 96.56 233 SER B C 1
ATOM 7979 O O . SER B 1 233 ? 33.5 -30.531 -40.625 1 96.56 233 SER B O 1
ATOM 7981 N N . ASP B 1 234 ? 32.812 -28.469 -41 1 94.38 234 ASP B N 1
ATOM 7982 C CA . ASP B 1 234 ? 33.219 -27.953 -39.719 1 94.38 234 ASP B CA 1
ATOM 7983 C C . ASP B 1 234 ? 32.281 -28.422 -38.625 1 94.38 234 ASP B C 1
ATOM 7985 O O . ASP B 1 234 ? 32.562 -28.281 -37.438 1 94.38 234 ASP B O 1
ATOM 7989 N N . ALA B 1 235 ? 31.141 -29.047 -39.031 1 96.31 235 ALA B N 1
ATOM 7990 C CA . ALA B 1 235 ? 30.172 -29.547 -38.062 1 96.31 235 ALA B CA 1
ATOM 7991 C C . ALA B 1 235 ? 30.672 -30.828 -37.406 1 96.31 235 ALA B C 1
ATOM 7993 O O . ALA B 1 235 ? 30.016 -31.375 -36.5 1 96.31 235 ALA B O 1
ATOM 7994 N N . CYS B 1 236 ? 31.75 -31.328 -37.875 1 97.25 236 CYS B N 1
ATOM 7995 C CA . CYS B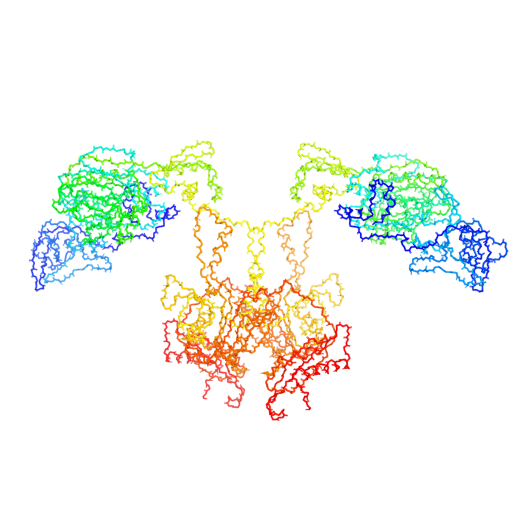 1 236 ? 32.438 -32.469 -37.25 1 97.25 236 CYS B CA 1
ATOM 7996 C C . CYS B 1 236 ? 33.875 -32.062 -36.906 1 97.25 236 CYS B C 1
ATOM 7998 O O . CYS B 1 236 ? 34.719 -31.906 -37.812 1 97.25 236 CYS B O 1
ATOM 8000 N N . SER B 1 237 ? 34.219 -32 -35.688 1 95.56 237 SER B N 1
ATOM 8001 C CA . SER B 1 237 ? 35.562 -31.547 -35.312 1 95.56 237 SER B CA 1
ATOM 8002 C C . SER B 1 237 ? 36.531 -32.719 -35.219 1 95.56 237 SER B C 1
ATOM 8004 O O . SER B 1 237 ? 37.75 -32.531 -35.344 1 95.56 237 SER B O 1
ATOM 8006 N N . GLN B 1 238 ? 36.031 -33.812 -34.906 1 96.56 238 GLN B N 1
ATOM 8007 C CA . GLN B 1 238 ? 36.875 -35 -34.844 1 96.56 238 GLN B CA 1
ATOM 8008 C C . GLN B 1 238 ? 36.094 -36.25 -35.25 1 96.56 238 GLN B C 1
ATOM 8010 O O . GLN B 1 238 ? 34.938 -36.406 -34.906 1 96.56 238 GLN B O 1
ATOM 8015 N N . PHE B 1 239 ? 36.719 -37.156 -35.969 1 98.06 239 PHE B N 1
ATOM 8016 C CA . PHE B 1 239 ? 36.156 -38.406 -36.406 1 98.06 239 PHE B CA 1
ATOM 8017 C C . PHE B 1 239 ? 37.188 -39.562 -36.25 1 98.06 239 PHE B C 1
ATOM 8019 O O . PHE B 1 239 ? 38.312 -39.469 -36.75 1 98.06 239 PHE B O 1
ATOM 8026 N N . ILE B 1 240 ? 36.75 -40.562 -35.531 1 98.12 240 ILE B N 1
ATOM 8027 C CA . ILE B 1 240 ? 37.594 -41.75 -35.281 1 98.12 240 ILE B CA 1
ATOM 8028 C C . ILE B 1 240 ? 37 -42.969 -36 1 98.12 240 ILE B C 1
ATOM 8030 O O . ILE B 1 240 ? 35.781 -43.219 -35.906 1 98.12 240 ILE B O 1
ATOM 8034 N N . ALA B 1 241 ? 37.781 -43.656 -36.75 1 98.38 241 ALA B N 1
ATOM 8035 C CA . ALA B 1 241 ? 37.438 -44.938 -37.344 1 98.38 241 ALA B CA 1
ATOM 8036 C C . ALA B 1 241 ? 38.375 -46.062 -36.875 1 98.38 241 ALA B C 1
ATOM 8038 O O . ALA B 1 241 ? 39.594 -46 -37.125 1 98.38 241 ALA B O 1
ATOM 8039 N N . LEU B 1 242 ? 37.844 -47 -36.188 1 98.31 242 LEU B N 1
ATOM 8040 C CA . LEU B 1 242 ? 38.625 -48.094 -35.594 1 98.31 242 LEU B CA 1
ATOM 8041 C C . LEU B 1 242 ? 38.156 -49.438 -36.125 1 98.31 242 LEU B C 1
ATOM 8043 O O . LEU B 1 242 ? 37.062 -49.906 -35.812 1 98.31 242 LEU B O 1
ATOM 8047 N N . PRO B 1 243 ? 38.969 -50.062 -37 1 97.56 243 PRO B N 1
ATOM 8048 C CA . PRO B 1 243 ? 38.562 -51.375 -37.5 1 97.56 243 PRO B CA 1
ATOM 8049 C C . PRO B 1 243 ? 38.719 -52.469 -36.469 1 97.56 243 PRO B C 1
ATOM 8051 O O . PRO B 1 243 ? 39.688 -52.5 -35.719 1 97.56 243 PRO B O 1
ATOM 8054 N N . VAL B 1 244 ? 37.719 -53.344 -36.406 1 97 244 VAL B N 1
ATOM 8055 C CA . VAL B 1 244 ? 37.719 -54.5 -35.531 1 97 244 VAL B CA 1
ATOM 8056 C C . VAL B 1 244 ? 37.281 -55.719 -36.344 1 97 244 VAL B C 1
ATOM 8058 O O . VAL B 1 244 ? 36.219 -55.75 -36.969 1 97 244 VAL B O 1
ATOM 8061 N N . SER B 1 245 ? 38.125 -56.781 -36.344 1 96.06 245 SER B N 1
ATOM 8062 C CA . SER B 1 245 ? 37.875 -57.906 -37.219 1 96.06 245 SER B CA 1
ATOM 8063 C C . SER B 1 245 ? 37.844 -59.219 -36.438 1 96.06 245 SER B C 1
ATOM 8065 O O . SER B 1 245 ? 38.344 -59.281 -35.312 1 96.06 245 SER B O 1
ATOM 8067 N N . GLY B 1 246 ? 37.219 -60.281 -37.062 1 92.75 246 GLY B N 1
ATOM 8068 C CA . GLY B 1 246 ? 37.188 -61.625 -36.531 1 92.75 246 GLY B CA 1
ATOM 8069 C C . GLY B 1 246 ? 36.219 -61.781 -35.375 1 92.75 246 GLY B C 1
ATOM 8070 O O . GLY B 1 246 ? 36.469 -62.531 -34.438 1 92.75 246 GLY B O 1
ATOM 8071 N N . MET B 1 247 ? 35.188 -61.156 -35.406 1 88 247 MET B N 1
ATOM 8072 C CA . MET B 1 247 ? 34.25 -61.156 -34.281 1 88 247 MET B CA 1
ATOM 8073 C C . MET B 1 247 ? 33.281 -62.344 -34.438 1 88 247 MET B C 1
ATOM 8075 O O . MET B 1 247 ? 32.875 -62.688 -35.531 1 88 247 MET B O 1
ATOM 8079 N N . ASN B 1 248 ? 33.031 -62.875 -33.281 1 87.31 248 ASN B N 1
ATOM 8080 C CA . ASN B 1 248 ? 31.938 -63.812 -33.188 1 87.31 248 ASN B CA 1
ATOM 8081 C C . ASN B 1 248 ? 30.641 -63.156 -32.75 1 87.31 248 ASN B C 1
ATOM 8083 O O . ASN B 1 248 ? 30.453 -62.906 -31.547 1 87.31 248 ASN B O 1
ATOM 8087 N N . LEU B 1 249 ? 29.75 -62.844 -33.625 1 78.06 249 LEU B N 1
ATOM 8088 C CA . LEU B 1 249 ? 28.531 -62.094 -33.312 1 78.06 249 LEU B CA 1
ATOM 8089 C C . LEU B 1 249 ? 27.578 -62.969 -32.5 1 78.06 249 LEU B C 1
ATOM 8091 O O . LEU B 1 249 ? 26.656 -62.469 -31.875 1 78.06 249 LEU B O 1
ATOM 8095 N N . GLY B 1 250 ? 27.781 -64.25 -32.594 1 77.31 250 GLY B N 1
ATOM 8096 C CA . GLY B 1 250 ? 26.938 -65.188 -31.828 1 77.31 250 GLY B CA 1
ATOM 8097 C C . GLY B 1 250 ? 27.344 -65.25 -30.375 1 77.31 250 GLY B C 1
ATOM 8098 O O . GLY B 1 250 ? 26.641 -65.875 -29.562 1 77.31 250 GLY B O 1
ATOM 8099 N N . ALA B 1 251 ? 28.469 -64.562 -30.094 1 86.38 251 ALA B N 1
ATOM 8100 C CA . ALA B 1 251 ? 28.875 -64.562 -28.688 1 86.38 251 ALA B CA 1
ATOM 8101 C C . ALA B 1 251 ? 27.875 -63.781 -27.828 1 86.38 251 ALA B C 1
ATOM 8103 O O . ALA B 1 251 ? 27.391 -62.719 -28.219 1 86.38 251 ALA B O 1
ATOM 8104 N N . PRO B 1 252 ? 27.469 -64.375 -26.734 1 84.19 252 PRO B N 1
ATOM 8105 C CA . PRO B 1 252 ? 26.5 -63.688 -25.875 1 84.19 252 PRO B CA 1
ATOM 8106 C C . PRO B 1 252 ? 27.094 -62.469 -25.188 1 84.19 252 PRO B C 1
ATOM 8108 O O . PRO B 1 252 ? 28.281 -62.438 -24.844 1 84.19 252 PRO B O 1
ATOM 8111 N N . THR B 1 253 ? 26.312 -61.375 -25.062 1 89.69 253 THR B N 1
ATOM 8112 C CA . THR B 1 253 ? 26.719 -60.219 -24.297 1 89.69 253 THR B CA 1
ATOM 8113 C C . THR B 1 253 ? 26.812 -60.562 -22.812 1 89.69 253 THR B C 1
ATOM 8115 O O . THR B 1 253 ? 25.906 -61.188 -22.25 1 89.69 253 THR B O 1
ATOM 8118 N N . PRO B 1 254 ? 27.922 -60.094 -22.188 1 87.94 254 PRO B N 1
ATOM 8119 C CA . PRO B 1 254 ? 28.031 -60.375 -20.766 1 87.94 254 PRO B CA 1
ATOM 8120 C C . PRO B 1 254 ? 26.844 -59.844 -19.969 1 87.94 254 PRO B C 1
ATOM 8122 O O . PRO B 1 254 ? 26.297 -58.781 -20.281 1 87.94 254 PRO B O 1
ATOM 8125 N N . ARG B 1 255 ? 26.516 -60.5 -18.906 1 83.38 255 ARG B N 1
ATOM 8126 C CA . ARG B 1 255 ? 25.328 -60.219 -18.109 1 83.38 255 ARG B CA 1
ATOM 8127 C C . ARG B 1 255 ? 25.422 -58.812 -17.5 1 83.38 255 ARG B C 1
ATOM 8129 O O . ARG B 1 255 ? 24.438 -58.094 -17.438 1 83.38 255 ARG B O 1
ATOM 8136 N N . PHE B 1 256 ? 26.547 -58.438 -16.969 1 87.12 256 PHE B N 1
ATOM 8137 C CA . PHE B 1 256 ? 26.656 -57.156 -16.312 1 87.12 256 PHE B CA 1
ATOM 8138 C C . PHE B 1 256 ? 26.359 -56 -17.297 1 87.12 256 PHE B C 1
ATOM 8140 O O . PHE B 1 256 ? 25.797 -54.969 -16.906 1 87.12 256 PHE B O 1
ATOM 8147 N N . ILE B 1 257 ? 26.656 -56.219 -18.578 1 93.31 257 ILE B N 1
ATOM 8148 C CA . ILE B 1 257 ? 26.375 -55.219 -19.594 1 93.31 257 ILE B CA 1
ATOM 8149 C C . ILE B 1 257 ? 24.875 -55.188 -19.891 1 93.31 257 ILE B C 1
ATOM 8151 O O . ILE B 1 257 ? 24.25 -54.125 -19.906 1 93.31 257 ILE B O 1
ATOM 8155 N N . THR B 1 258 ? 24.312 -56.375 -20.047 1 89.81 258 THR B N 1
ATOM 8156 C CA . THR B 1 258 ? 22.891 -56.469 -20.375 1 89.81 258 THR B CA 1
ATOM 8157 C C . THR B 1 258 ? 22.047 -55.906 -19.234 1 89.81 258 THR B C 1
ATOM 8159 O O . THR B 1 258 ? 21.062 -55.219 -19.469 1 89.81 258 THR B O 1
ATOM 8162 N N . ASP B 1 259 ? 22.453 -56.156 -18.016 1 88.12 259 ASP B N 1
ATOM 8163 C CA . ASP B 1 259 ? 21.734 -55.688 -16.844 1 88.12 259 ASP B CA 1
ATOM 8164 C C . ASP B 1 259 ? 21.781 -54.156 -16.766 1 88.12 259 ASP B C 1
ATOM 8166 O O . ASP B 1 259 ? 20.766 -53.5 -16.562 1 88.12 259 ASP B O 1
ATOM 8170 N N . ARG B 1 260 ? 22.922 -53.656 -16.938 1 93.81 260 ARG B N 1
ATOM 8171 C CA . ARG B 1 260 ? 23.109 -52.219 -16.844 1 93.81 260 ARG B CA 1
ATOM 8172 C C . ARG B 1 260 ? 22.344 -51.5 -17.938 1 93.81 260 ARG B C 1
ATOM 8174 O O . ARG B 1 260 ? 21.688 -50.469 -17.672 1 93.81 260 ARG B O 1
ATOM 8181 N N . ILE B 1 261 ? 22.391 -51.969 -19.156 1 94.69 261 ILE B N 1
ATOM 8182 C CA . ILE B 1 261 ? 21.672 -51.375 -20.266 1 94.69 261 ILE B CA 1
ATOM 8183 C C . ILE B 1 261 ? 20.172 -51.406 -20 1 94.69 261 ILE B C 1
ATOM 8185 O O . ILE B 1 261 ? 19.469 -50.406 -20.188 1 94.69 261 ILE B O 1
ATOM 8189 N N . THR B 1 262 ? 19.75 -52.5 -19.484 1 89.81 262 THR B N 1
ATOM 8190 C CA . THR B 1 262 ? 18.328 -52.656 -19.203 1 89.81 262 THR B CA 1
ATOM 8191 C C . THR B 1 262 ? 17.875 -51.719 -18.094 1 89.81 262 THR B C 1
ATOM 8193 O O . THR B 1 262 ? 16.844 -51.031 -18.234 1 89.81 262 THR B O 1
ATOM 8196 N N . ARG B 1 263 ? 18.641 -51.688 -17.078 1 92.06 263 ARG B N 1
ATOM 8197 C CA . ARG B 1 263 ? 18.297 -50.844 -15.945 1 92.06 263 ARG B CA 1
ATOM 8198 C C . ARG B 1 263 ? 18.344 -49.344 -16.344 1 92.06 263 ARG B C 1
ATOM 8200 O O . ARG B 1 263 ? 17.719 -48.5 -15.695 1 92.06 263 ARG B O 1
ATOM 8207 N N . ALA B 1 264 ? 19.109 -49.094 -17.328 1 93.31 264 ALA B N 1
ATOM 8208 C CA . ALA B 1 264 ? 19.219 -47.719 -17.828 1 93.31 264 ALA B CA 1
ATOM 8209 C C . ALA B 1 264 ? 18.125 -47.406 -18.844 1 93.31 264 ALA B C 1
ATOM 8211 O O . ALA B 1 264 ? 18.078 -46.312 -19.391 1 93.31 264 ALA B O 1
ATOM 8212 N N . GLY B 1 265 ? 17.297 -48.438 -19.062 1 88.56 265 GLY B N 1
ATOM 8213 C CA . GLY B 1 265 ? 16.094 -48.188 -19.844 1 88.56 265 GLY B CA 1
ATOM 8214 C C . GLY B 1 265 ? 16.219 -48.625 -21.281 1 88.56 265 GLY B C 1
ATOM 8215 O O . GLY B 1 265 ? 15.398 -48.25 -22.125 1 88.56 265 GLY B O 1
ATOM 8216 N N . MET B 1 266 ? 17.234 -49.375 -21.656 1 90.81 266 MET B N 1
ATOM 8217 C CA . MET B 1 266 ? 17.422 -49.844 -23.031 1 90.81 266 MET B CA 1
ATOM 8218 C C . MET B 1 266 ? 17.281 -51.344 -23.109 1 90.81 266 MET B C 1
ATOM 8220 O O . MET B 1 266 ? 17.312 -52.031 -22.078 1 90.81 266 MET B O 1
ATOM 8224 N N . ARG B 1 267 ? 17.156 -51.875 -24.312 1 87.56 267 ARG B N 1
ATOM 8225 C CA . ARG B 1 267 ? 17.016 -53.312 -24.547 1 87.56 267 ARG B CA 1
ATOM 8226 C C . ARG B 1 267 ? 18.281 -53.906 -25.172 1 87.56 267 ARG B C 1
ATOM 8228 O O . ARG B 1 267 ? 18.781 -53.375 -26.172 1 87.56 267 ARG B O 1
ATOM 8235 N N . PRO B 1 268 ? 18.781 -54.906 -24.562 1 88.88 268 PRO B N 1
ATOM 8236 C CA . PRO B 1 268 ? 19.922 -55.562 -25.188 1 88.88 268 PRO B CA 1
ATOM 8237 C C . PRO B 1 268 ? 19.578 -56.219 -26.531 1 88.88 268 PRO B C 1
ATOM 8239 O O . PRO B 1 268 ? 18.453 -56.688 -26.719 1 88.88 268 PRO B O 1
ATOM 8242 N N . ILE B 1 269 ? 20.469 -56.312 -27.484 1 88.12 269 ILE B N 1
ATOM 8243 C CA . ILE B 1 269 ? 20.219 -56.844 -28.812 1 88.12 269 ILE B CA 1
ATOM 8244 C C . ILE B 1 269 ? 21.297 -57.844 -29.172 1 88.12 269 ILE B C 1
ATOM 8246 O O . ILE B 1 269 ? 21.047 -59.062 -29.188 1 88.12 269 ILE B O 1
ATOM 8250 N N . ASN B 1 270 ? 22.5 -57.5 -29.516 1 89.38 270 ASN B N 1
ATOM 8251 C CA . ASN B 1 270 ? 23.656 -58.344 -29.781 1 89.38 270 ASN B CA 1
ATOM 8252 C C . ASN B 1 270 ? 24.938 -57.719 -29.219 1 89.38 270 ASN B C 1
ATOM 8254 O O . ASN B 1 270 ? 24.938 -56.594 -28.75 1 89.38 270 ASN B O 1
ATOM 8258 N N . LEU B 1 271 ? 25.969 -58.469 -29.219 1 92.44 271 LEU B N 1
ATOM 8259 C CA . LEU B 1 271 ? 27.188 -58.062 -28.531 1 92.44 271 LEU B CA 1
ATOM 8260 C C . LEU B 1 271 ? 27.672 -56.719 -29.031 1 92.44 271 LEU B C 1
ATOM 8262 O O . LEU B 1 271 ? 28.031 -55.844 -28.234 1 92.44 271 LEU B O 1
ATOM 8266 N N . VAL B 1 272 ? 27.641 -56.469 -30.312 1 94.62 272 VAL B N 1
ATOM 8267 C CA . VAL B 1 272 ? 28.172 -55.219 -30.875 1 94.62 272 VAL B CA 1
ATOM 8268 C C . VAL B 1 272 ? 27.312 -54.031 -30.469 1 94.62 272 VAL B C 1
ATOM 8270 O O . VAL B 1 272 ? 27.828 -53.031 -29.969 1 94.62 272 VAL B O 1
ATOM 8273 N N . VAL B 1 273 ? 26.047 -54.156 -30.609 1 92.75 273 VAL B N 1
ATOM 8274 C CA . VAL B 1 273 ? 25.125 -53.062 -30.281 1 92.75 273 VAL B CA 1
ATOM 8275 C C . VAL B 1 273 ? 25.109 -52.844 -28.781 1 92.75 273 VAL B C 1
ATOM 8277 O O . VAL B 1 273 ? 25.109 -51.688 -28.328 1 92.75 273 VAL B O 1
ATOM 8280 N N . ASP B 1 274 ? 25.094 -53.875 -28.031 1 95.38 274 ASP B N 1
ATOM 8281 C CA . ASP B 1 274 ? 25.078 -53.781 -26.562 1 95.38 274 ASP B CA 1
ATOM 8282 C C . ASP B 1 274 ? 26.328 -53.062 -26.047 1 95.38 274 ASP B C 1
ATOM 8284 O O . ASP B 1 274 ? 26.25 -52.219 -25.156 1 95.38 274 ASP B O 1
ATOM 8288 N N . VAL B 1 275 ? 27.438 -53.438 -26.594 1 96.88 275 VAL B N 1
ATOM 8289 C CA . VAL B 1 275 ? 28.688 -52.812 -26.156 1 96.88 275 VAL B CA 1
ATOM 8290 C C . VAL B 1 275 ? 28.688 -51.312 -26.516 1 96.88 275 VAL B C 1
ATOM 8292 O O . VAL B 1 275 ? 29.078 -50.469 -25.703 1 96.88 275 VAL B O 1
ATOM 8295 N N . THR B 1 276 ? 28.219 -50.969 -27.688 1 97.12 276 THR B N 1
ATOM 8296 C CA . THR B 1 276 ? 28.172 -49.594 -28.094 1 97.12 276 THR B CA 1
ATOM 8297 C C . THR B 1 276 ? 27.219 -48.812 -27.188 1 97.12 276 THR B C 1
ATOM 8299 O O . THR B 1 276 ? 27.531 -47.688 -26.781 1 97.12 276 THR B O 1
ATOM 8302 N N . ASN B 1 277 ? 26.141 -49.375 -26.875 1 97.19 277 ASN B N 1
ATOM 8303 C CA . ASN B 1 277 ? 25.188 -48.719 -25.969 1 97.19 277 ASN B CA 1
ATOM 8304 C C . ASN B 1 277 ? 25.75 -48.594 -24.562 1 97.19 277 ASN B C 1
ATOM 8306 O O . ASN B 1 277 ? 25.578 -47.562 -23.906 1 97.19 277 ASN B O 1
ATOM 8310 N N . TYR B 1 278 ? 26.344 -49.656 -24.109 1 97.31 278 TYR B N 1
ATOM 8311 C CA . TYR B 1 278 ? 26.953 -49.656 -22.781 1 97.31 278 TYR B CA 1
ATOM 8312 C C . TYR B 1 278 ? 27.984 -48.531 -22.641 1 97.31 278 TYR B C 1
ATOM 8314 O O . TYR B 1 278 ? 27.953 -47.781 -21.688 1 97.31 278 TYR B O 1
ATOM 8322 N N . VAL B 1 279 ? 28.812 -48.469 -23.547 1 98.31 279 VAL B N 1
ATOM 8323 C CA . VAL B 1 279 ? 29.875 -47.469 -23.516 1 98.31 279 VAL B CA 1
ATOM 8324 C C . VAL B 1 279 ? 29.281 -46.062 -23.625 1 98.31 279 VAL B C 1
ATOM 8326 O O . VAL B 1 279 ? 29.766 -45.125 -23 1 98.31 279 VAL B O 1
ATOM 8329 N N . MET B 1 280 ? 28.297 -45.906 -24.438 1 98.12 280 MET B N 1
ATOM 8330 C CA . MET B 1 280 ? 27.625 -44.625 -24.531 1 98.12 280 MET B CA 1
ATOM 8331 C C . MET B 1 280 ? 27.062 -44.219 -23.172 1 98.12 280 MET B C 1
ATOM 8333 O O . MET B 1 280 ? 27.266 -43.094 -22.734 1 98.12 280 MET B O 1
ATOM 8337 N N . LEU B 1 281 ? 26.391 -45.062 -22.5 1 97.81 281 LEU B N 1
ATOM 8338 C CA . LEU B 1 281 ? 25.797 -44.781 -21.188 1 97.81 281 LEU B CA 1
ATOM 8339 C C . LEU B 1 281 ? 26.891 -44.469 -20.172 1 97.81 281 LEU B C 1
ATOM 8341 O O . LEU B 1 281 ? 26.719 -43.625 -19.297 1 97.81 281 LEU B O 1
ATOM 8345 N N . GLU B 1 282 ? 27.906 -45.156 -20.281 1 97.94 282 GLU B N 1
ATOM 8346 C CA . GLU B 1 282 ? 29 -45 -19.328 1 97.94 282 GLU B CA 1
ATOM 8347 C C . GLU B 1 282 ? 29.766 -43.688 -19.547 1 97.94 282 GLU B C 1
ATOM 8349 O O . GLU B 1 282 ? 29.969 -42.938 -18.609 1 97.94 282 GLU B O 1
ATOM 8354 N N . SER B 1 283 ? 30.078 -43.375 -20.797 1 97.56 283 SER B N 1
ATOM 8355 C CA . SER B 1 283 ? 30.969 -42.281 -21.125 1 97.56 283 SER B CA 1
ATOM 8356 C C . SER B 1 283 ? 30.188 -41.031 -21.547 1 97.56 283 SER B C 1
ATOM 8358 O O . SER B 1 283 ? 30.703 -39.906 -21.469 1 97.56 283 SER B O 1
ATOM 8360 N N . GLY B 1 284 ? 29.078 -41.219 -22.109 1 97 284 GLY B N 1
ATOM 8361 C CA . GLY B 1 284 ? 28.312 -40.125 -22.703 1 97 284 GLY B CA 1
ATOM 8362 C C . GLY B 1 284 ? 28.531 -40 -24.188 1 97 284 GLY B C 1
ATOM 8363 O O . GLY B 1 284 ? 27.875 -39.188 -24.844 1 97 284 GLY B O 1
ATOM 8364 N N . GLN B 1 285 ? 29.328 -40.875 -24.797 1 97.75 285 GLN B N 1
ATOM 8365 C CA . GLN B 1 285 ? 29.672 -40.781 -26.203 1 97.75 285 GLN B CA 1
ATOM 8366 C C . GLN B 1 285 ? 28.953 -41.844 -27.016 1 97.75 285 GLN B C 1
ATOM 8368 O O . GLN B 1 285 ? 29.234 -43.031 -26.906 1 97.75 285 GLN B O 1
ATOM 8373 N N . PRO B 1 286 ? 28.047 -41.344 -27.844 1 97.88 286 PRO B N 1
ATOM 8374 C CA . PRO B 1 286 ? 27.469 -42.312 -28.766 1 97.88 286 PRO B CA 1
ATOM 8375 C C . PRO B 1 286 ? 28.469 -42.812 -29.797 1 97.88 286 PRO B C 1
ATOM 8377 O O . PRO B 1 286 ? 29.312 -42.062 -30.281 1 97.88 286 PRO B O 1
ATOM 8380 N N . LEU B 1 287 ? 28.406 -44.094 -30.094 1 97.94 287 LEU B N 1
ATOM 8381 C CA . LEU B 1 287 ? 29.234 -44.719 -31.109 1 97.94 287 LEU B CA 1
ATOM 8382 C C . LEU B 1 287 ? 28.375 -45.344 -32.188 1 97.94 287 LEU B C 1
ATOM 8384 O O . LEU B 1 287 ? 27.156 -45.5 -32.031 1 97.94 287 LEU B O 1
ATOM 8388 N N . HIS B 1 288 ? 28.969 -45.625 -33.312 1 96.94 288 HIS B N 1
ATOM 8389 C CA . HIS B 1 288 ? 28.312 -46.344 -34.375 1 96.94 288 HIS B CA 1
ATOM 8390 C C . HIS B 1 288 ? 29.219 -47.438 -34.938 1 96.94 288 HIS B C 1
ATOM 8392 O O . HIS B 1 288 ? 30.438 -47.25 -35.031 1 96.94 288 HIS B O 1
ATOM 8398 N N . ALA B 1 289 ? 28.625 -48.531 -35.25 1 96.69 289 ALA B N 1
ATOM 8399 C CA . ALA B 1 289 ? 29.359 -49.656 -35.844 1 96.69 289 ALA B CA 1
ATOM 8400 C C . ALA B 1 289 ? 28.875 -49.938 -37.281 1 96.69 289 ALA B C 1
ATOM 8402 O O . ALA B 1 289 ? 27.688 -50.188 -37.5 1 96.69 289 ALA B O 1
ATOM 8403 N N . TYR B 1 290 ? 29.828 -49.875 -38.25 1 96.69 290 TYR B N 1
ATOM 8404 C CA . TYR B 1 290 ? 29.547 -50.219 -39.625 1 96.69 290 TYR B CA 1
ATOM 8405 C C . TYR B 1 290 ? 30 -51.656 -39.938 1 96.69 290 TYR B C 1
ATOM 8407 O O . TYR B 1 290 ? 31.047 -52.094 -39.438 1 96.69 290 TYR B O 1
ATOM 8415 N N . ASP B 1 291 ? 29.203 -52.344 -40.75 1 95.81 291 ASP B N 1
ATOM 8416 C CA . ASP B 1 291 ? 29.734 -53.562 -41.344 1 95.81 291 ASP B CA 1
ATOM 8417 C C . ASP B 1 291 ? 30.875 -53.219 -42.312 1 95.81 291 ASP B C 1
ATOM 8419 O O . ASP B 1 291 ? 30.641 -52.625 -43.375 1 95.81 291 ASP B O 1
ATOM 8423 N N . ALA B 1 292 ? 32.062 -53.625 -42 1 96 292 ALA B N 1
ATOM 8424 C CA . ALA B 1 292 ? 33.25 -53.219 -42.75 1 96 292 ALA B CA 1
ATOM 8425 C C . ALA B 1 292 ? 33.156 -53.688 -44.188 1 96 292 ALA B C 1
ATOM 8427 O O . ALA B 1 292 ? 33.656 -53 -45.125 1 96 292 ALA B O 1
ATOM 8428 N N . ASP B 1 293 ? 32.5 -54.781 -44.406 1 94.56 293 ASP B N 1
ATOM 8429 C CA . ASP B 1 293 ? 32.406 -55.375 -45.75 1 94.56 293 ASP B CA 1
ATOM 8430 C C . ASP B 1 293 ? 31.422 -54.625 -46.625 1 94.56 293 ASP B C 1
ATOM 8432 O O . ASP B 1 293 ? 31.422 -54.781 -47.844 1 94.56 293 ASP B O 1
ATOM 8436 N N . ASN B 1 294 ? 30.609 -53.875 -46 1 95.56 294 ASN B N 1
ATOM 8437 C CA . ASN B 1 294 ? 29.578 -53.156 -46.75 1 95.56 294 ASN B CA 1
ATOM 8438 C C . ASN B 1 294 ? 29.922 -51.688 -46.906 1 95.56 294 ASN B C 1
ATOM 8440 O O . ASN B 1 294 ? 29.141 -50.938 -47.469 1 95.56 294 ASN B O 1
ATOM 8444 N N . VAL B 1 295 ? 31.047 -51.25 -46.375 1 96.69 295 VAL B N 1
ATOM 8445 C CA . VAL B 1 295 ? 31.516 -49.875 -46.594 1 96.69 295 VAL B CA 1
ATOM 8446 C C . VAL B 1 295 ? 32.406 -49.844 -47.812 1 96.69 295 VAL B C 1
ATOM 8448 O O . VAL B 1 295 ? 33.344 -50.625 -47.938 1 96.69 295 VAL B O 1
ATOM 8451 N N . SER B 1 296 ? 32.062 -48.906 -48.688 1 95.44 296 SER B N 1
ATOM 8452 C CA . SER B 1 296 ? 32.812 -48.844 -49.938 1 95.44 296 SER B CA 1
ATOM 8453 C C . SER B 1 296 ? 33.688 -47.594 -50 1 95.44 296 SER B C 1
ATOM 8455 O O . SER B 1 296 ? 33.219 -46.469 -49.844 1 95.44 296 SER B O 1
ATOM 8457 N N . GLY B 1 297 ? 34.938 -47.812 -50.125 1 94.62 297 GLY B N 1
ATOM 8458 C CA . GLY B 1 297 ? 35.844 -46.688 -50.344 1 94.62 297 GLY B CA 1
ATOM 8459 C C . GLY B 1 297 ? 36.094 -45.875 -49.094 1 94.62 297 GLY B C 1
ATOM 8460 O O . GLY B 1 297 ? 36.219 -46.438 -48 1 94.62 297 GLY B O 1
ATOM 8461 N N . THR B 1 298 ? 36.25 -44.531 -49.344 1 96.81 298 THR B N 1
ATOM 8462 C CA . THR B 1 298 ? 36.562 -43.562 -48.281 1 96.81 298 THR B CA 1
ATOM 8463 C C . THR B 1 298 ? 35.312 -43.125 -47.531 1 96.81 298 THR B C 1
ATOM 8465 O O . THR B 1 298 ? 34.312 -42.812 -48.188 1 96.81 298 THR B O 1
ATOM 8468 N N . ILE B 1 299 ? 35.344 -43.156 -46.188 1 97.56 299 ILE B N 1
ATOM 8469 C CA . ILE B 1 299 ? 34.25 -42.594 -45.375 1 97.56 299 ILE B CA 1
ATOM 8470 C C . ILE B 1 299 ? 34.344 -41.062 -45.438 1 97.56 299 ILE B C 1
ATOM 8472 O O . ILE B 1 299 ? 35.406 -40.5 -45.125 1 97.56 299 ILE B O 1
ATOM 8476 N N . VAL B 1 300 ? 33.312 -40.406 -45.812 1 98 300 VAL B N 1
ATOM 8477 C CA . VAL B 1 300 ? 33.312 -38.969 -45.969 1 98 300 VAL B CA 1
ATOM 8478 C C . VAL B 1 300 ? 32.25 -38.344 -45.062 1 98 300 VAL B C 1
ATOM 8480 O O . VAL B 1 300 ? 31.078 -38.75 -45.094 1 98 300 VAL B O 1
ATOM 8483 N N . VAL B 1 301 ? 32.656 -37.406 -44.219 1 98.19 301 VAL B N 1
ATOM 8484 C CA . VAL B 1 301 ? 31.703 -36.625 -43.438 1 98.19 301 VAL B CA 1
ATOM 8485 C C . VAL B 1 301 ? 31.422 -35.281 -44.125 1 98.19 301 VAL B C 1
ATOM 8487 O O . VAL B 1 301 ? 32.281 -34.438 -44.219 1 98.19 301 VAL B O 1
ATOM 8490 N N . ARG B 1 302 ? 30.219 -35.156 -44.531 1 98 302 ARG B N 1
ATOM 8491 C CA . ARG B 1 302 ? 29.875 -33.969 -45.312 1 98 302 ARG B CA 1
ATOM 8492 C C . ARG B 1 302 ? 28.422 -33.562 -45.125 1 98 302 ARG B C 1
ATOM 8494 O O . ARG B 1 302 ? 27.641 -34.344 -44.531 1 98 302 ARG B O 1
ATOM 8501 N N . LYS B 1 303 ? 28.109 -32.406 -45.656 1 97.69 303 LYS B N 1
ATOM 8502 C CA . LYS B 1 303 ? 26.703 -32 -45.719 1 97.69 303 LYS B CA 1
ATOM 8503 C C . LYS B 1 303 ? 25.969 -32.75 -46.812 1 97.69 303 LYS B C 1
ATOM 8505 O O . LYS B 1 303 ? 26.578 -33.156 -47.812 1 97.69 303 LYS B O 1
ATOM 8510 N N . ALA B 1 304 ? 24.734 -32.906 -46.594 1 97.31 304 ALA B N 1
ATOM 8511 C CA . ALA B 1 304 ? 23.922 -33.594 -47.594 1 97.31 304 ALA B CA 1
ATOM 8512 C C . ALA B 1 304 ? 23.734 -32.75 -48.844 1 97.31 304 ALA B C 1
ATOM 8514 O O . ALA B 1 304 ? 23.719 -31.516 -48.781 1 97.31 304 ALA B O 1
ATOM 8515 N N . HIS B 1 305 ? 23.625 -33.469 -50 1 95.75 305 HIS B N 1
ATOM 8516 C CA . HIS B 1 305 ? 23.281 -32.781 -51.25 1 95.75 305 HIS B CA 1
ATOM 8517 C C . HIS B 1 305 ? 21.781 -32.594 -51.375 1 95.75 305 HIS B C 1
ATOM 8519 O O . HIS B 1 305 ? 21 -33.344 -50.781 1 95.75 305 HIS B O 1
ATOM 8525 N N . GLU B 1 306 ? 21.406 -31.609 -52.094 1 93.75 306 GLU B N 1
ATOM 8526 C CA . GLU B 1 306 ? 19.984 -31.359 -52.281 1 93.75 306 GLU B CA 1
ATOM 8527 C C . GLU B 1 306 ? 19.297 -32.562 -52.938 1 93.75 306 GLU B C 1
ATOM 8529 O O . GLU B 1 306 ? 19.766 -33.062 -53.969 1 93.75 306 GLU B O 1
ATOM 8534 N N . GLY B 1 307 ? 18.312 -33.062 -52.344 1 90.25 307 GLY B N 1
ATOM 8535 C CA . GLY B 1 307 ? 17.531 -34.156 -52.906 1 90.25 307 GLY B CA 1
ATOM 8536 C C . GLY B 1 307 ? 18.125 -35.531 -52.625 1 90.25 307 GLY B C 1
ATOM 8537 O O . GLY B 1 307 ? 17.594 -36.531 -53.062 1 90.25 307 GLY B O 1
ATOM 8538 N N . GLU B 1 308 ? 19.234 -35.594 -51.906 1 95.69 308 GLU B N 1
ATOM 8539 C CA . GLU B 1 308 ? 19.859 -36.844 -51.562 1 95.69 308 GLU B CA 1
ATOM 8540 C C . GLU B 1 308 ? 18.953 -37.688 -50.656 1 95.69 308 GLU B C 1
ATOM 8542 O O . GLU B 1 308 ? 18.172 -37.125 -49.875 1 95.69 308 GLU B O 1
ATOM 8547 N N . HIS B 1 309 ? 18.984 -39 -50.844 1 96.44 309 HIS B N 1
ATOM 8548 C CA . HIS B 1 309 ? 18.141 -39.875 -50.062 1 96.44 309 HIS B CA 1
ATOM 8549 C C . HIS B 1 309 ? 18.984 -40.844 -49.219 1 96.44 309 HIS B C 1
ATOM 8551 O O . HIS B 1 309 ? 20.125 -41.156 -49.594 1 96.44 309 HIS B O 1
ATOM 8557 N N . LEU B 1 310 ? 18.422 -41.281 -48.125 1 95.88 310 LEU B N 1
ATOM 8558 C CA . LEU B 1 310 ? 19.062 -42.25 -47.25 1 95.88 310 LEU B CA 1
ATOM 8559 C C . LEU B 1 310 ? 18.031 -43.188 -46.656 1 95.88 310 LEU B C 1
ATOM 8561 O O . LEU B 1 310 ? 17.016 -42.75 -46.094 1 95.88 310 LEU B O 1
ATOM 8565 N N . LEU B 1 311 ? 18.234 -44.469 -46.875 1 95.56 311 LEU B N 1
ATOM 8566 C CA . LEU B 1 311 ? 17.453 -45.469 -46.156 1 95.56 311 LEU B CA 1
ATOM 8567 C C . LEU B 1 311 ? 18.031 -45.75 -44.781 1 95.56 311 LEU B C 1
ATOM 8569 O O . LEU B 1 311 ? 19.141 -46.281 -44.656 1 95.56 311 LEU B O 1
ATOM 8573 N N . THR B 1 312 ? 17.25 -45.344 -43.781 1 92.38 312 THR B N 1
ATOM 8574 C CA . THR B 1 312 ? 17.781 -45.469 -42.438 1 92.38 312 THR B CA 1
ATOM 8575 C C . THR B 1 312 ? 17.438 -46.844 -41.844 1 92.38 312 THR B C 1
ATOM 8577 O O . THR B 1 312 ? 16.688 -47.625 -42.469 1 92.38 312 THR B O 1
ATOM 8580 N N . LEU B 1 313 ? 17.984 -47.156 -40.656 1 87.75 313 LEU B N 1
ATOM 8581 C CA . LEU B 1 313 ? 17.891 -48.469 -40 1 87.75 313 LEU B CA 1
ATOM 8582 C C . LEU B 1 313 ? 16.438 -48.812 -39.719 1 87.75 313 LEU B C 1
ATOM 8584 O O . LEU B 1 313 ? 16.109 -50 -39.5 1 87.75 313 LEU B O 1
ATOM 8588 N N . ASP B 1 314 ? 15.562 -47.875 -39.688 1 85.56 314 ASP B N 1
ATOM 8589 C CA . ASP B 1 314 ? 14.148 -48.125 -39.406 1 85.56 314 ASP B CA 1
ATOM 8590 C C . ASP B 1 314 ? 13.391 -48.375 -40.719 1 85.56 314 ASP B C 1
ATOM 8592 O O . ASP B 1 314 ? 12.156 -48.281 -40.75 1 85.56 314 ASP B O 1
ATOM 8596 N N . ASP B 1 315 ? 14.086 -48.531 -41.75 1 89.25 315 ASP B N 1
ATOM 8597 C CA . ASP B 1 315 ? 13.562 -48.875 -43.062 1 89.25 315 ASP B CA 1
ATOM 8598 C C . ASP B 1 315 ? 12.734 -47.75 -43.656 1 89.25 315 ASP B C 1
ATOM 8600 O O . ASP B 1 315 ? 11.75 -48 -44.375 1 89.25 315 ASP B O 1
ATOM 8604 N N . THR B 1 316 ? 13.094 -46.562 -43.312 1 92.94 316 THR B N 1
ATOM 8605 C CA . THR B 1 316 ? 12.438 -45.375 -43.875 1 92.94 316 THR B CA 1
ATOM 8606 C C . THR B 1 316 ? 13.352 -44.656 -44.875 1 92.94 316 THR B C 1
ATOM 8608 O O . THR B 1 316 ? 14.516 -44.375 -44.562 1 92.94 316 THR B O 1
ATOM 8611 N N . ASP B 1 317 ? 12.828 -44.438 -46 1 95.31 317 ASP B N 1
ATOM 8612 C CA . ASP B 1 317 ? 13.555 -43.656 -47 1 95.31 317 ASP B CA 1
ATOM 8613 C C . ASP B 1 317 ? 13.367 -42.156 -46.75 1 95.31 317 ASP B C 1
ATOM 8615 O O . ASP B 1 317 ? 12.258 -41.625 -46.844 1 95.31 317 ASP B O 1
ATOM 8619 N N . ARG B 1 318 ? 14.406 -41.469 -46.5 1 94.62 318 ARG B N 1
ATOM 8620 C CA . ARG B 1 318 ? 14.312 -40.062 -46.094 1 94.62 318 ARG B CA 1
ATOM 8621 C C . ARG B 1 318 ? 14.984 -39.156 -47.125 1 94.62 318 ARG B C 1
ATOM 8623 O O . ARG B 1 318 ? 16.062 -39.438 -47.625 1 94.62 318 ARG B O 1
ATOM 8630 N N . THR B 1 319 ? 14.273 -38.031 -47.406 1 95.94 319 THR B N 1
ATOM 8631 C CA . THR B 1 319 ? 14.875 -36.969 -48.188 1 95.94 319 THR B CA 1
ATOM 8632 C C . THR B 1 319 ? 15.68 -36.031 -47.281 1 95.94 319 THR B C 1
ATOM 8634 O O . THR B 1 319 ? 15.148 -35.469 -46.312 1 95.94 319 THR B O 1
ATOM 8637 N N . LEU B 1 320 ? 16.906 -35.906 -47.562 1 96.62 320 LEU B N 1
ATOM 8638 C CA . LEU B 1 320 ? 17.812 -35.156 -46.719 1 96.62 320 LEU B CA 1
ATOM 8639 C C . LEU B 1 320 ? 17.812 -33.688 -47.094 1 96.62 320 LEU B C 1
ATOM 8641 O O . LEU B 1 320 ? 17.438 -33.312 -48.188 1 96.62 320 LEU B O 1
ATOM 8645 N N . ASP B 1 321 ? 18.156 -32.812 -46.156 1 95.94 321 ASP B N 1
ATOM 8646 C CA . ASP B 1 321 ? 18.312 -31.375 -46.312 1 95.94 321 ASP B CA 1
ATOM 8647 C C . ASP B 1 321 ? 19.781 -30.984 -46.375 1 95.94 321 ASP B C 1
ATOM 8649 O O . ASP B 1 321 ? 20.609 -31.578 -45.688 1 95.94 321 ASP B O 1
ATOM 8653 N N . PRO B 1 322 ? 20.141 -29.984 -47.125 1 95.88 322 PRO B N 1
ATOM 8654 C CA . PRO B 1 322 ? 21.531 -29.562 -47.219 1 95.88 322 PRO B CA 1
ATOM 8655 C C . PRO B 1 322 ? 22.141 -29.188 -45.875 1 95.88 322 PRO B C 1
ATOM 8657 O O . PRO B 1 322 ? 23.359 -29.109 -45.75 1 95.88 322 PRO B O 1
ATOM 8660 N N . ASP B 1 323 ? 21.359 -28.984 -44.969 1 95.62 323 ASP B N 1
ATOM 8661 C CA . ASP B 1 323 ? 21.859 -28.656 -43.625 1 95.62 323 ASP B CA 1
ATOM 8662 C C . ASP B 1 323 ? 22.156 -29.922 -42.844 1 95.62 323 ASP B C 1
ATOM 8664 O O . ASP B 1 323 ? 22.812 -29.875 -41.781 1 95.62 323 ASP B O 1
ATOM 8668 N N . ASP B 1 324 ? 21.688 -31 -43.312 1 96.75 324 ASP B N 1
ATOM 8669 C CA . ASP B 1 324 ? 21.953 -32.25 -42.625 1 96.75 324 ASP B CA 1
ATOM 8670 C C . ASP B 1 324 ? 23.406 -32.688 -42.781 1 96.75 324 ASP B C 1
ATOM 8672 O O . ASP B 1 324 ? 23.984 -32.531 -43.875 1 96.75 324 ASP B O 1
ATOM 8676 N N . LEU B 1 325 ? 24.016 -33.094 -41.719 1 97.81 325 LEU B N 1
ATOM 8677 C CA . LEU B 1 325 ? 25.344 -33.719 -41.781 1 97.81 325 LEU B CA 1
ATOM 8678 C C . LEU B 1 325 ? 25.219 -35.219 -42 1 97.81 325 LEU B C 1
ATOM 8680 O O . LEU B 1 325 ? 24.5 -35.906 -41.25 1 97.81 325 LEU B O 1
ATOM 8684 N N . VAL B 1 326 ? 25.922 -35.75 -43.031 1 97.94 326 VAL B N 1
ATOM 8685 C CA . VAL B 1 326 ? 25.797 -37.156 -43.312 1 97.94 326 VAL B CA 1
ATOM 8686 C C . VAL B 1 326 ? 27.188 -37.812 -43.312 1 97.94 326 VAL B C 1
ATOM 8688 O O . VAL B 1 326 ? 28.188 -37.125 -43.469 1 97.94 326 VAL B O 1
ATOM 8691 N N . ILE B 1 327 ? 27.25 -39.031 -42.969 1 97.94 327 ILE B N 1
ATOM 8692 C CA . ILE B 1 327 ? 28.391 -39.906 -43.219 1 97.94 327 ILE B CA 1
ATOM 8693 C C . ILE B 1 327 ? 28.172 -40.656 -44.531 1 97.94 327 ILE B C 1
ATOM 8695 O O . ILE B 1 327 ? 27.125 -41.281 -44.75 1 97.94 327 ILE B O 1
ATOM 8699 N N . ALA B 1 328 ? 29.109 -40.531 -45.438 1 97.69 328 ALA B N 1
ATOM 8700 C CA . ALA B 1 328 ? 28.969 -41.125 -46.75 1 97.69 328 ALA B CA 1
ATOM 8701 C C . ALA B 1 328 ? 30.172 -41.969 -47.125 1 97.69 328 ALA B C 1
ATOM 8703 O O . ALA B 1 328 ? 31.203 -41.938 -46.438 1 97.69 328 ALA B O 1
ATOM 8704 N N . ASP B 1 329 ? 29.969 -42.812 -48.062 1 96.62 329 ASP B N 1
ATOM 8705 C CA . ASP B 1 329 ? 31.047 -43.531 -48.719 1 96.62 329 ASP B CA 1
ATOM 8706 C C . ASP B 1 329 ? 30.875 -43.469 -50.25 1 96.62 329 ASP B C 1
ATOM 8708 O O . ASP B 1 329 ? 30.266 -42.531 -50.781 1 96.62 329 ASP B O 1
ATOM 8712 N N . ASP B 1 330 ? 31.422 -44.344 -51 1 94.75 330 ASP B N 1
ATOM 8713 C CA . ASP B 1 330 ? 31.375 -44.281 -52.469 1 94.75 330 ASP B CA 1
ATOM 8714 C C . ASP B 1 330 ? 29.969 -44.5 -53 1 94.75 330 ASP B C 1
ATOM 8716 O O . ASP B 1 330 ? 29.641 -44.125 -54.125 1 94.75 330 ASP B O 1
ATOM 8720 N N . SER B 1 331 ? 29.156 -45.094 -52.188 1 94.62 331 SER B N 1
ATOM 8721 C CA . SER B 1 331 ? 27.797 -45.438 -52.625 1 94.62 331 SER B CA 1
ATOM 8722 C C . SER B 1 331 ? 26.812 -44.312 -52.281 1 94.62 331 SER B C 1
ATOM 8724 O O . SER B 1 331 ? 25.672 -44.312 -52.719 1 94.62 331 SER B O 1
ATOM 8726 N N . GLY B 1 332 ? 27.266 -43.375 -51.531 1 94.75 332 GLY B N 1
ATOM 8727 C CA . GLY B 1 332 ? 26.406 -42.312 -51.062 1 94.75 332 GLY B CA 1
ATOM 8728 C C . GLY B 1 332 ? 26.312 -42.219 -49.562 1 94.75 332 GLY B C 1
ATOM 8729 O O . GLY B 1 332 ? 27.234 -42.656 -48.844 1 94.75 332 GLY B O 1
ATOM 8730 N N . ALA B 1 333 ? 25.203 -41.625 -49.094 1 96.81 333 ALA B N 1
ATOM 8731 C CA . ALA B 1 333 ? 25.016 -41.469 -47.656 1 96.81 333 ALA B CA 1
ATOM 8732 C C . ALA B 1 333 ? 24.75 -42.812 -47 1 96.81 333 ALA B C 1
ATOM 8734 O O . ALA B 1 333 ? 23.891 -43.562 -47.438 1 96.81 333 ALA B O 1
ATOM 8735 N N . ILE B 1 334 ? 25.469 -43.094 -45.938 1 96.44 334 ILE B N 1
ATOM 8736 C CA . ILE B 1 334 ? 25.281 -44.375 -45.25 1 96.44 334 ILE B CA 1
ATOM 8737 C C . ILE B 1 334 ? 24.828 -44.094 -43.812 1 96.44 334 ILE B C 1
ATOM 8739 O O . ILE B 1 334 ? 24.688 -45.031 -43 1 96.44 334 ILE B O 1
ATOM 8743 N N . GLY B 1 335 ? 24.641 -42.875 -43.469 1 95.62 335 GLY B N 1
ATOM 8744 C CA . GLY B 1 335 ? 24.125 -42.531 -42.156 1 95.62 335 GLY B CA 1
ATOM 8745 C C . GLY B 1 335 ? 23.875 -41.031 -41.969 1 95.62 335 GLY B C 1
ATOM 8746 O O . GLY B 1 335 ? 24.484 -40.219 -42.656 1 95.62 335 GLY B O 1
ATOM 8747 N N . LEU B 1 336 ? 23 -40.688 -41.156 1 95.81 336 LEU B N 1
ATOM 8748 C CA . LEU B 1 336 ? 22.797 -39.312 -40.688 1 95.81 336 LEU B CA 1
ATOM 8749 C C . LEU B 1 336 ? 23.609 -39.062 -39.406 1 95.81 336 LEU B C 1
ATOM 8751 O O . LEU B 1 336 ? 23.297 -39.656 -38.344 1 95.81 336 LEU B O 1
ATOM 8755 N N . ALA B 1 337 ? 24.578 -38.219 -39.5 1 96 337 ALA B N 1
ATOM 8756 C CA . ALA B 1 337 ? 25.594 -38.062 -38.469 1 96 337 ALA B CA 1
ATOM 8757 C C . ALA B 1 337 ? 24.969 -37.75 -37.094 1 96 337 ALA B C 1
ATOM 8759 O O . ALA B 1 337 ? 24.266 -36.75 -36.969 1 96 337 ALA B O 1
ATOM 8760 N N . GLY B 1 338 ? 25.25 -38.625 -36.125 1 94.81 338 GLY B N 1
ATOM 8761 C CA . GLY B 1 338 ? 24.828 -38.406 -34.781 1 94.81 338 GLY B CA 1
ATOM 8762 C C . GLY B 1 338 ? 23.344 -38.656 -34.562 1 94.81 338 GLY B C 1
ATOM 8763 O O . GLY B 1 338 ? 22.828 -38.469 -33.438 1 94.81 338 GLY B O 1
ATOM 8764 N N . VAL B 1 339 ? 22.594 -39.094 -35.562 1 94.88 339 VAL B N 1
ATOM 8765 C CA . VAL B 1 339 ? 21.141 -39.219 -35.469 1 94.88 339 VAL B CA 1
ATOM 8766 C C . VAL B 1 339 ? 20.75 -40.688 -35.656 1 94.88 339 VAL B C 1
ATOM 8768 O O . VAL B 1 339 ? 20.156 -41.312 -34.781 1 94.88 339 VAL B O 1
ATOM 8771 N N . MET B 1 340 ? 21.109 -41.156 -36.844 1 93.44 340 MET B N 1
ATOM 8772 C CA . MET B 1 340 ? 20.734 -42.531 -37.156 1 93.44 340 MET B CA 1
ATOM 8773 C C . MET B 1 340 ? 21.562 -43.094 -38.281 1 93.44 340 MET B C 1
ATOM 8775 O O . MET B 1 340 ? 21.891 -42.406 -39.25 1 93.44 340 MET B O 1
ATOM 8779 N N . GLY B 1 341 ? 21.875 -44.438 -38.188 1 91.94 341 GLY B N 1
ATOM 8780 C CA . GLY B 1 341 ? 22.641 -45.125 -39.219 1 91.94 341 GLY B CA 1
ATOM 8781 C C . GLY B 1 341 ? 21.812 -45.5 -40.438 1 91.94 341 GLY B C 1
ATOM 8782 O O . GLY B 1 341 ? 20.594 -45.531 -40.375 1 91.94 341 GLY B O 1
ATOM 8783 N N . GLY B 1 342 ? 22.469 -45.75 -41.438 1 93.38 342 GLY B N 1
ATOM 8784 C CA . GLY B 1 342 ? 21.828 -46.219 -42.688 1 93.38 342 GLY B CA 1
ATOM 8785 C C . GLY B 1 342 ? 21.703 -47.719 -42.75 1 93.38 342 GLY B C 1
ATOM 8786 O O . GLY B 1 342 ? 22.516 -48.438 -42.156 1 93.38 342 GLY B O 1
ATOM 8787 N N . ALA B 1 343 ? 20.797 -48.219 -43.469 1 93.38 343 ALA B N 1
ATOM 8788 C CA . ALA B 1 343 ? 20.516 -49.625 -43.594 1 93.38 343 ALA B CA 1
ATOM 8789 C C . ALA B 1 343 ? 21.594 -50.375 -44.375 1 93.38 343 ALA B C 1
ATOM 8791 O O . ALA B 1 343 ? 21.891 -51.531 -44.125 1 93.38 343 ALA B O 1
ATOM 8792 N N . ALA B 1 344 ? 22.297 -49.719 -45.25 1 93.12 344 ALA B N 1
ATOM 8793 C CA . ALA B 1 344 ? 23.219 -50.312 -46.219 1 93.12 344 ALA B CA 1
ATOM 8794 C C . ALA B 1 344 ? 24.453 -50.875 -45.5 1 93.12 344 ALA B C 1
ATOM 8796 O O . ALA B 1 344 ? 25.078 -51.844 -46 1 93.12 344 ALA B O 1
ATOM 8797 N N . THR B 1 345 ? 24.797 -50.312 -44.406 1 93.75 345 THR B N 1
ATOM 8798 C CA . THR B 1 345 ? 26.031 -50.719 -43.719 1 93.75 345 THR B CA 1
ATOM 8799 C C . THR B 1 345 ? 25.734 -51.25 -42.312 1 93.75 345 THR B C 1
ATOM 8801 O O . THR B 1 345 ? 26.625 -51.281 -41.469 1 93.75 345 THR B O 1
ATOM 8804 N N . GLU B 1 346 ? 24.562 -51.656 -42.094 1 92.75 346 GLU B N 1
ATOM 8805 C CA . GLU B 1 346 ? 24.125 -52.125 -40.781 1 92.75 346 GLU B CA 1
ATOM 8806 C C . GLU B 1 346 ? 24.797 -53.438 -40.406 1 92.75 346 GLU B C 1
ATOM 8808 O O . GLU B 1 346 ? 25.062 -54.25 -41.281 1 92.75 346 GLU B O 1
ATOM 8813 N N . VAL B 1 347 ? 25.047 -53.562 -39.156 1 91.06 347 VAL B N 1
ATOM 8814 C CA . VAL B 1 347 ? 25.578 -54.812 -38.625 1 91.06 347 VAL B CA 1
ATOM 8815 C C . VAL B 1 347 ? 24.484 -55.875 -38.656 1 91.06 347 VAL B C 1
ATOM 8817 O O . VAL B 1 347 ? 23.359 -55.625 -38.188 1 91.06 347 VAL B O 1
ATOM 8820 N N . THR B 1 348 ? 24.766 -56.969 -39.219 1 87.56 348 THR B N 1
ATOM 8821 C CA . THR B 1 348 ? 23.828 -58.062 -39.312 1 87.56 348 THR B CA 1
ATOM 8822 C C . THR B 1 348 ? 24.391 -59.312 -38.594 1 87.56 348 THR B C 1
ATOM 8824 O O . THR B 1 348 ? 25.484 -59.25 -38.031 1 87.56 348 THR B O 1
ATOM 8827 N N . ALA B 1 349 ? 23.688 -60.375 -38.625 1 83.75 349 ALA B N 1
ATOM 8828 C CA . ALA B 1 349 ? 24.094 -61.625 -37.969 1 83.75 349 ALA B CA 1
ATOM 8829 C C . ALA B 1 349 ? 25.312 -62.219 -38.656 1 83.75 349 ALA B C 1
ATOM 8831 O O . ALA B 1 349 ? 26.016 -63.062 -38.062 1 83.75 349 ALA B O 1
ATOM 8832 N N . GLU B 1 350 ? 25.578 -61.781 -39.875 1 86.56 350 GLU B N 1
ATOM 8833 C CA . GLU B 1 350 ? 26.656 -62.375 -40.688 1 86.56 350 GLU B CA 1
ATOM 8834 C C . GLU B 1 350 ? 27.922 -61.531 -40.594 1 86.56 350 GLU B C 1
ATOM 8836 O O . GLU B 1 350 ? 28.984 -61.906 -41.062 1 86.56 350 GLU B O 1
ATOM 8841 N N . THR B 1 351 ? 27.844 -60.469 -39.906 1 91.38 351 THR B N 1
ATOM 8842 C CA . THR B 1 351 ? 28.969 -59.531 -39.875 1 91.38 351 THR B CA 1
ATOM 8843 C C . THR B 1 351 ? 30.094 -60.094 -39 1 91.38 351 THR B C 1
ATOM 8845 O O . THR B 1 351 ? 29.859 -60.562 -37.875 1 91.38 351 THR B O 1
ATOM 8848 N N . THR B 1 352 ? 31.344 -60.031 -39.531 1 91.88 352 THR B N 1
ATOM 8849 C CA . THR B 1 352 ? 32.469 -60.531 -38.781 1 91.88 352 THR B CA 1
ATOM 8850 C C . THR B 1 352 ? 33.5 -59.406 -38.562 1 91.88 352 THR B C 1
ATOM 8852 O O . THR B 1 352 ? 34.406 -59.531 -37.719 1 91.88 352 THR B O 1
ATOM 8855 N N . SER B 1 353 ? 33.438 -58.438 -39.406 1 95.56 353 SER B N 1
ATOM 8856 C CA . SER B 1 353 ? 34.312 -57.281 -39.312 1 95.56 353 SER B CA 1
ATOM 8857 C C . SER B 1 353 ? 33.531 -55.969 -39.312 1 95.56 353 SER B C 1
ATOM 8859 O O . SER B 1 353 ? 32.562 -55.812 -40.062 1 95.56 353 SER B O 1
ATOM 8861 N N . ILE B 1 354 ? 33.969 -55.094 -38.375 1 96.94 354 ILE B N 1
ATOM 8862 C CA . ILE B 1 354 ? 33.219 -53.844 -38.281 1 96.94 354 ILE B CA 1
ATOM 8863 C C . ILE B 1 354 ? 34.219 -52.688 -38.25 1 96.94 354 ILE B C 1
ATOM 8865 O O . ILE B 1 354 ? 35.406 -52.875 -38.062 1 96.94 354 ILE B O 1
ATOM 8869 N N . ILE B 1 355 ? 33.75 -51.469 -38.531 1 97.75 355 ILE B N 1
ATOM 8870 C CA . ILE B 1 355 ? 34.406 -50.188 -38.281 1 97.75 355 ILE B CA 1
ATOM 8871 C C . ILE B 1 355 ? 33.688 -49.406 -37.188 1 97.75 355 ILE B C 1
ATOM 8873 O O . ILE B 1 355 ? 32.531 -49.031 -37.375 1 97.75 355 ILE B O 1
ATOM 8877 N N . LEU B 1 356 ? 34.344 -49.25 -36.062 1 97.69 356 LEU B N 1
ATOM 8878 C CA . LEU B 1 356 ? 33.75 -48.469 -34.969 1 97.69 356 LEU B CA 1
ATOM 8879 C C . LEU B 1 356 ? 34 -46.969 -35.188 1 97.69 356 LEU B C 1
ATOM 8881 O O . LEU B 1 356 ? 35.125 -46.562 -35.438 1 97.69 356 LEU B O 1
ATOM 8885 N N . GLU B 1 357 ? 32.969 -46.281 -35.094 1 97.94 357 GLU B N 1
ATOM 8886 C CA . GLU B 1 357 ? 33 -44.812 -35.25 1 97.94 357 GLU B CA 1
ATOM 8887 C C . GLU B 1 357 ? 32.875 -44.125 -33.906 1 97.94 357 GLU B C 1
ATOM 8889 O O . GLU B 1 357 ? 31.938 -44.406 -33.125 1 97.94 357 GLU B O 1
ATOM 8894 N N . GLY B 1 358 ? 33.75 -43.188 -33.531 1 97.75 358 GLY B N 1
ATOM 8895 C CA . GLY B 1 358 ? 33.594 -42.156 -32.562 1 97.75 358 GLY B CA 1
ATOM 8896 C C . GLY B 1 358 ? 33.812 -40.75 -33.125 1 97.75 358 GLY B C 1
ATOM 8897 O O . GLY B 1 358 ? 34.75 -40.531 -33.906 1 97.75 358 GLY B O 1
ATOM 8898 N N . ALA B 1 359 ? 32.844 -39.875 -32.781 1 97.88 359 ALA B N 1
ATOM 8899 C CA . ALA B 1 359 ? 32.938 -38.562 -33.406 1 97.88 359 ALA B CA 1
ATOM 8900 C C . ALA B 1 359 ? 32.406 -37.469 -32.469 1 97.88 359 ALA B C 1
ATOM 8902 O O . ALA B 1 359 ? 31.719 -37.75 -31.5 1 97.88 359 ALA B O 1
ATOM 8903 N N . HIS B 1 360 ? 32.812 -36.281 -32.781 1 97 360 HIS B N 1
ATOM 8904 C CA . HIS B 1 360 ? 32.25 -35.094 -32.156 1 97 360 HIS B CA 1
ATOM 8905 C C . HIS B 1 360 ? 31.562 -34.188 -33.188 1 97 360 HIS B C 1
ATOM 8907 O O . HIS B 1 360 ? 32.219 -33.594 -34.031 1 97 360 HIS B O 1
ATOM 8913 N N . PHE B 1 361 ? 30.25 -34.156 -33.094 1 97.38 361 PHE B N 1
ATOM 8914 C CA . PHE B 1 361 ? 29.438 -33.375 -34.031 1 97.38 361 PHE B CA 1
ATOM 8915 C C . PHE B 1 361 ? 28.906 -32.125 -33.375 1 97.38 361 PHE B C 1
ATOM 8917 O O . PHE B 1 361 ? 28.719 -32.062 -32.156 1 97.38 361 PHE B O 1
ATOM 8924 N N . ASP B 1 362 ? 28.688 -31.172 -34.125 1 95.38 362 ASP B N 1
ATOM 8925 C CA . ASP B 1 362 ? 28.094 -29.922 -33.656 1 95.38 362 ASP B CA 1
ATOM 8926 C C . ASP B 1 362 ? 26.688 -30.141 -33.125 1 95.38 362 ASP B C 1
ATOM 8928 O O . ASP B 1 362 ? 25.812 -30.625 -33.844 1 95.38 362 ASP B O 1
ATOM 8932 N N . PRO B 1 363 ? 26.469 -29.781 -31.875 1 93.81 363 PRO B N 1
ATOM 8933 C CA . PRO B 1 363 ? 25.188 -30.062 -31.234 1 93.81 363 PRO B CA 1
ATOM 8934 C C . PRO B 1 363 ? 24.016 -29.438 -31.969 1 93.81 363 PRO B C 1
ATOM 8936 O O . PRO B 1 363 ? 22.953 -30.078 -32.094 1 93.81 363 PRO B O 1
ATOM 8939 N N . MET B 1 364 ? 24.141 -28.281 -32.5 1 93.69 364 MET B N 1
ATOM 8940 C CA . MET B 1 364 ? 23.016 -27.594 -33.156 1 93.69 364 MET B CA 1
ATOM 8941 C C . MET B 1 364 ? 22.672 -28.25 -34.469 1 93.69 364 MET B C 1
ATOM 8943 O O . MET B 1 364 ? 21.5 -28.328 -34.844 1 93.69 364 MET B O 1
ATOM 8947 N N . THR B 1 365 ? 23.641 -28.688 -35.156 1 95.44 365 THR B N 1
ATOM 8948 C CA . THR B 1 365 ? 23.422 -29.391 -36.406 1 95.44 365 THR B CA 1
ATOM 8949 C C . THR B 1 365 ? 22.641 -30.688 -36.188 1 95.44 365 THR B C 1
ATOM 8951 O O . THR B 1 365 ? 21.672 -30.984 -36.875 1 95.44 365 THR B O 1
ATOM 8954 N N . VAL B 1 366 ? 23.016 -31.359 -35.188 1 95.56 366 VAL B N 1
ATOM 8955 C CA . VAL B 1 366 ? 22.344 -32.625 -34.844 1 95.56 366 VAL B CA 1
ATOM 8956 C C . VAL B 1 366 ? 20.922 -32.312 -34.375 1 95.56 366 VAL B C 1
ATOM 8958 O O . VAL B 1 366 ? 19.969 -33 -34.781 1 95.56 366 VAL B O 1
ATOM 8961 N N . ALA B 1 367 ? 20.797 -31.312 -33.531 1 94.44 367 ALA B N 1
ATOM 8962 C CA . ALA B 1 367 ? 19.484 -30.938 -33 1 94.44 367 ALA B CA 1
ATOM 8963 C C . ALA B 1 367 ? 18.5 -30.609 -34.125 1 94.44 367 ALA B C 1
ATOM 8965 O O . ALA B 1 367 ? 17.375 -31.094 -34.125 1 94.44 367 ALA B O 1
ATOM 8966 N N . ARG B 1 368 ? 18.891 -29.859 -35.125 1 95.12 368 ARG B N 1
ATOM 8967 C CA . ARG B 1 368 ? 18.031 -29.484 -36.219 1 95.12 368 ARG B CA 1
ATOM 8968 C C . ARG B 1 368 ? 17.672 -30.703 -37.062 1 95.12 368 ARG B C 1
ATOM 8970 O O . ARG B 1 368 ? 16.516 -30.844 -37.5 1 95.12 368 ARG B O 1
ATOM 8977 N N . ALA B 1 369 ? 18.562 -31.594 -37.25 1 94.38 369 ALA B N 1
ATOM 8978 C CA . ALA B 1 369 ? 18.344 -32.781 -38.062 1 94.38 369 ALA B CA 1
ATOM 8979 C C . ALA B 1 369 ? 17.312 -33.719 -37.469 1 94.38 369 ALA B C 1
ATOM 8981 O O . ALA B 1 369 ? 16.391 -34.156 -38.125 1 94.38 369 ALA B O 1
ATOM 8982 N N . TYR B 1 370 ? 17.516 -34 -36.188 1 92.44 370 TYR B N 1
ATOM 8983 C CA . TYR B 1 370 ? 16.594 -35 -35.594 1 92.44 370 TYR B CA 1
ATOM 8984 C C . TYR B 1 370 ? 15.195 -34.406 -35.469 1 92.44 370 TYR B C 1
ATOM 8986 O O . TYR B 1 370 ? 14.203 -35.125 -35.562 1 92.44 370 TYR B O 1
ATOM 8994 N N . ARG B 1 371 ? 15.102 -33.094 -35.188 1 92.19 371 ARG B N 1
ATOM 8995 C CA . ARG B 1 371 ? 13.781 -32.469 -35.156 1 92.19 371 ARG B CA 1
ATOM 8996 C C . ARG B 1 371 ? 13.133 -32.5 -36.531 1 92.19 371 ARG B C 1
ATOM 8998 O O . ARG B 1 371 ? 11.945 -32.812 -36.656 1 92.19 371 ARG B O 1
ATOM 9005 N N . ARG B 1 372 ? 13.898 -32.188 -37.594 1 93.25 372 ARG B N 1
ATOM 9006 C CA . ARG B 1 372 ? 13.414 -32.156 -38.969 1 93.25 372 ARG B CA 1
ATOM 9007 C C . ARG B 1 372 ? 12.914 -33.531 -39.406 1 93.25 372 ARG B C 1
ATOM 9009 O O . ARG B 1 372 ? 11.852 -33.656 -40 1 93.25 372 ARG B O 1
ATOM 9016 N N . HIS B 1 373 ? 13.617 -34.531 -39 1 93.31 373 HIS B N 1
ATOM 9017 C CA . HIS B 1 373 ? 13.305 -35.906 -39.438 1 93.31 373 HIS B CA 1
ATOM 9018 C C . HIS B 1 373 ? 12.508 -36.656 -38.375 1 93.31 373 HIS B C 1
ATOM 9020 O O . HIS B 1 373 ? 12.172 -37.812 -38.562 1 93.31 373 HIS B O 1
ATOM 9026 N N . LYS B 1 374 ? 12.25 -36.031 -37.156 1 90.94 374 LYS B N 1
ATOM 9027 C CA . LYS B 1 374 ? 11.484 -36.594 -36.062 1 90.94 374 LYS B CA 1
ATOM 9028 C C . LYS B 1 374 ? 12.094 -37.906 -35.562 1 90.94 374 LYS B C 1
ATOM 9030 O O . LYS B 1 374 ? 11.391 -38.906 -35.438 1 90.94 374 LYS B O 1
ATOM 9035 N N . LEU B 1 375 ? 13.422 -37.938 -35.406 1 89.56 375 LEU B N 1
ATOM 9036 C CA . LEU B 1 375 ? 14.172 -39.125 -35.062 1 89.56 375 LEU B CA 1
ATOM 9037 C C . LEU B 1 375 ? 14.883 -38.938 -33.719 1 89.56 375 LEU B C 1
ATOM 9039 O O . LEU B 1 375 ? 16.109 -38.969 -33.656 1 89.56 375 LEU B O 1
ATOM 9043 N N . GLY B 1 376 ? 14.102 -38.781 -32.719 1 87.44 376 GLY B N 1
ATOM 9044 C CA . GLY B 1 376 ? 14.734 -38.719 -31.422 1 87.44 376 GLY B CA 1
ATOM 9045 C C . GLY B 1 376 ? 15.281 -40.062 -30.953 1 87.44 376 GLY B C 1
ATOM 9046 O O . GLY B 1 376 ? 14.594 -41.062 -31.031 1 87.44 376 GLY B O 1
ATOM 9047 N N . SER B 1 377 ? 16.609 -40.094 -30.641 1 88.69 377 SER B N 1
ATOM 9048 C CA . SER B 1 377 ? 17.266 -41.281 -30.141 1 88.69 377 SER B CA 1
ATOM 9049 C C . SER B 1 377 ? 18.156 -40.969 -28.938 1 88.69 377 SER B C 1
ATOM 9051 O O . SER B 1 377 ? 18.359 -39.812 -28.594 1 88.69 377 SER B O 1
ATOM 9053 N N . GLU B 1 378 ? 18.641 -42 -28.328 1 92.19 378 GLU B N 1
ATOM 9054 C CA . GLU B 1 378 ? 19.578 -41.812 -27.219 1 92.19 378 GLU B CA 1
ATOM 9055 C C . GLU B 1 378 ? 20.844 -41.094 -27.688 1 92.19 378 GLU B C 1
ATOM 9057 O O . GLU B 1 378 ? 21.391 -40.25 -26.969 1 92.19 378 GLU B O 1
ATOM 9062 N N . ALA B 1 379 ? 21.219 -41.438 -28.812 1 93.62 379 ALA B N 1
ATOM 9063 C CA . ALA B 1 379 ? 22.438 -40.812 -29.375 1 93.62 379 ALA B CA 1
ATOM 9064 C C . ALA B 1 379 ? 22.219 -39.344 -29.688 1 93.62 379 ALA B C 1
ATOM 9066 O O . ALA B 1 379 ? 23.016 -38.5 -29.266 1 93.62 379 ALA B O 1
ATOM 9067 N N . SER B 1 380 ? 21.188 -39.094 -30.422 1 94.81 380 SER B N 1
ATOM 9068 C CA . SER B 1 380 ? 20.938 -37.719 -30.844 1 94.81 380 SER B CA 1
ATOM 9069 C C . SER B 1 380 ? 20.734 -36.812 -29.641 1 94.81 380 SER B C 1
ATOM 9071 O O . SER B 1 380 ? 21.172 -35.656 -29.641 1 94.81 380 SER B O 1
ATOM 9073 N N . ARG B 1 381 ? 20.109 -37.281 -28.578 1 93 381 ARG B N 1
ATOM 9074 C CA . ARG B 1 381 ? 19.875 -36.5 -27.375 1 93 381 ARG B CA 1
ATOM 9075 C C . ARG B 1 381 ? 21.188 -36.094 -26.719 1 93 381 ARG B C 1
ATOM 9077 O O . ARG B 1 381 ? 21.328 -34.969 -26.219 1 93 381 ARG B O 1
ATOM 9084 N N . ARG B 1 382 ? 22.062 -37 -26.703 1 95.62 382 ARG B N 1
ATOM 9085 C CA . ARG B 1 382 ? 23.375 -36.719 -26.078 1 95.62 382 ARG B CA 1
ATOM 9086 C C . ARG B 1 382 ? 24.188 -35.75 -26.938 1 95.62 382 ARG B C 1
ATOM 9088 O O . ARG B 1 382 ? 24.781 -34.812 -26.406 1 95.62 382 ARG B O 1
ATOM 9095 N N . PHE B 1 383 ? 24.156 -35.938 -28.234 1 95.88 383 PHE B N 1
ATOM 9096 C CA . PHE B 1 383 ? 24.906 -35.031 -29.094 1 95.88 383 PHE B CA 1
ATOM 9097 C C . PHE B 1 383 ? 24.344 -33.625 -29.047 1 95.88 383 PHE B C 1
ATOM 9099 O O . PHE B 1 383 ? 25.094 -32.656 -29.047 1 95.88 383 PHE B O 1
ATOM 9106 N N . GLU B 1 384 ? 23.062 -33.531 -28.969 1 93.56 384 GLU B N 1
ATOM 9107 C CA . GLU B 1 384 ? 22.422 -32.25 -28.891 1 93.56 384 GLU B CA 1
ATOM 9108 C C . GLU B 1 384 ? 22.844 -31.469 -27.656 1 93.56 384 GLU B C 1
ATOM 9110 O O . GLU B 1 384 ? 23 -30.25 -27.688 1 93.56 384 GLU B O 1
ATOM 9115 N N . ARG B 1 385 ? 23.047 -32.156 -26.562 1 91.44 385 ARG B N 1
ATOM 9116 C CA . ARG B 1 385 ? 23.359 -31.5 -25.297 1 91.44 385 ARG B CA 1
ATOM 9117 C C . ARG B 1 385 ? 24.859 -31.328 -25.125 1 91.44 385 ARG B C 1
ATOM 9119 O O . ARG B 1 385 ? 25.312 -30.688 -24.172 1 91.44 385 ARG B O 1
ATOM 9126 N N . GLY B 1 386 ? 25.609 -31.891 -26.078 1 91.19 386 GLY B N 1
ATOM 9127 C CA . GLY B 1 386 ? 27.047 -31.734 -26.047 1 91.19 386 GLY B CA 1
ATOM 9128 C C . GLY B 1 386 ? 27.766 -32.938 -25.469 1 91.19 386 GLY B C 1
ATOM 9129 O O . GLY B 1 386 ? 27.484 -33.344 -24.344 1 91.19 386 GLY B O 1
ATOM 9130 N N . VAL B 1 387 ? 28.641 -33.469 -26.234 1 94.31 387 VAL B N 1
ATOM 9131 C CA . VAL B 1 387 ? 29.438 -34.594 -25.797 1 94.31 387 VAL B CA 1
ATOM 9132 C C . VAL B 1 387 ? 30.891 -34.156 -25.641 1 94.31 387 VAL B C 1
ATOM 9134 O O . VAL B 1 387 ? 31.344 -33.188 -26.25 1 94.31 387 VAL B O 1
ATOM 9137 N N . ASP B 1 388 ? 31.609 -34.812 -24.719 1 95.56 388 ASP B N 1
ATOM 9138 C CA . ASP B 1 388 ? 33.031 -34.562 -24.5 1 95.56 388 ASP B CA 1
ATOM 9139 C C . ASP B 1 388 ? 33.844 -34.969 -25.703 1 95.56 388 ASP B C 1
ATOM 9141 O O . ASP B 1 388 ? 33.906 -36.156 -26.047 1 95.56 388 ASP B O 1
ATOM 9145 N N . PRO B 1 389 ? 34.531 -34.062 -26.312 1 95.12 389 PRO B N 1
ATOM 9146 C CA . PRO B 1 389 ? 35.25 -34.406 -27.531 1 95.12 389 PRO B CA 1
ATOM 9147 C C . PRO B 1 389 ? 36.375 -35.406 -27.312 1 95.12 389 PRO B C 1
ATOM 9149 O O . PRO B 1 389 ? 36.719 -36.156 -28.234 1 95.12 389 PRO B O 1
ATOM 9152 N N . ILE B 1 390 ? 36.906 -35.5 -26.156 1 94.81 390 ILE B N 1
ATOM 9153 C CA . ILE B 1 390 ? 38 -36.438 -25.875 1 94.81 390 ILE B CA 1
ATOM 9154 C C . ILE B 1 390 ? 37.469 -37.875 -25.922 1 94.81 390 ILE B C 1
ATOM 9156 O O . ILE B 1 390 ? 38.188 -38.781 -26.266 1 94.81 390 ILE B O 1
ATOM 9160 N N . CYS B 1 391 ? 36.188 -38 -25.688 1 95.75 391 CYS B N 1
ATOM 9161 C CA . CYS B 1 391 ? 35.625 -39.344 -25.547 1 95.75 391 CYS B CA 1
ATOM 9162 C C . CYS B 1 391 ? 35.375 -39.969 -26.906 1 95.75 391 CYS B C 1
ATOM 9164 O O . CYS B 1 391 ? 35.156 -41.188 -27.016 1 95.75 391 CYS B O 1
ATOM 9166 N N . ALA B 1 392 ? 35.438 -39.219 -28 1 96 392 ALA B N 1
ATOM 9167 C CA . ALA B 1 392 ? 35.344 -39.812 -29.312 1 96 392 ALA B CA 1
ATOM 9168 C C . ALA B 1 392 ? 36.344 -40.938 -29.5 1 96 392 ALA B C 1
ATOM 9170 O O . ALA B 1 392 ? 36 -42.031 -29.938 1 96 392 ALA B O 1
ATOM 9171 N N . HIS B 1 393 ? 37.531 -40.688 -29.094 1 97.12 393 HIS B N 1
ATOM 9172 C CA . HIS B 1 393 ? 38.562 -41.688 -29.219 1 97.12 393 HIS B CA 1
ATOM 9173 C C . HIS B 1 393 ? 38.531 -42.688 -28.062 1 97.12 393 HIS B C 1
ATOM 9175 O O . HIS B 1 393 ? 38.469 -43.906 -28.312 1 97.12 393 HIS B O 1
ATOM 9181 N N . THR B 1 394 ? 38.469 -42.219 -26.859 1 97.19 394 THR B N 1
ATOM 9182 C CA . THR B 1 394 ? 38.594 -43.094 -25.703 1 97.19 394 THR B CA 1
ATOM 9183 C C . THR B 1 394 ? 37.438 -44.062 -25.641 1 97.19 394 THR B C 1
ATOM 9185 O O . THR B 1 394 ? 37.594 -45.219 -25.234 1 97.19 394 THR B O 1
ATOM 9188 N N . ALA B 1 395 ? 36.281 -43.625 -25.984 1 97.88 395 ALA B N 1
ATOM 9189 C CA . ALA B 1 395 ? 35.125 -44.5 -25.984 1 97.88 395 ALA B CA 1
ATOM 9190 C C . ALA B 1 395 ? 35.219 -45.562 -27.062 1 97.88 395 ALA B C 1
ATOM 9192 O O . ALA B 1 395 ? 34.875 -46.75 -26.844 1 97.88 395 ALA B O 1
ATOM 9193 N N . ALA B 1 396 ? 35.625 -45.219 -28.234 1 97.94 396 ALA B N 1
ATOM 9194 C CA . ALA B 1 396 ? 35.844 -46.156 -29.312 1 97.94 396 ALA B CA 1
ATOM 9195 C C . ALA B 1 396 ? 36.844 -47.25 -28.922 1 97.94 396 ALA B C 1
ATOM 9197 O O . ALA B 1 396 ? 36.594 -48.438 -29.156 1 97.94 396 ALA B O 1
ATOM 9198 N N . VAL B 1 397 ? 37.844 -46.844 -28.297 1 97.38 397 VAL B N 1
ATOM 9199 C CA . VAL B 1 397 ? 38.875 -47.781 -27.844 1 97.38 397 VAL B CA 1
ATOM 9200 C C . VAL B 1 397 ? 38.312 -48.719 -26.781 1 97.38 397 VAL B C 1
ATOM 9202 O O . VAL B 1 397 ? 38.5 -49.906 -26.844 1 97.38 397 VAL B O 1
ATOM 9205 N N . ARG B 1 398 ? 37.625 -48.156 -25.859 1 97.56 398 ARG B N 1
ATOM 9206 C CA . ARG B 1 398 ? 37 -48.938 -24.797 1 97.56 398 ARG B CA 1
ATOM 9207 C C . ARG B 1 398 ? 36.031 -49.969 -25.391 1 97.56 398 ARG B C 1
ATOM 9209 O O . ARG B 1 398 ? 36.031 -51.125 -24.969 1 97.56 398 ARG B O 1
ATOM 9216 N N . ALA B 1 399 ? 35.25 -49.562 -26.344 1 98.19 399 ALA B N 1
ATOM 9217 C CA . ALA B 1 399 ? 34.312 -50.5 -26.984 1 98.19 399 ALA B CA 1
ATOM 9218 C C . ALA B 1 399 ? 35.062 -51.594 -27.719 1 98.19 399 ALA B C 1
ATOM 9220 O O . ALA B 1 399 ? 34.688 -52.781 -27.609 1 98.19 399 ALA B O 1
ATOM 9221 N N . ALA B 1 400 ? 36.125 -51.281 -28.391 1 97.81 400 ALA B N 1
ATOM 9222 C CA . ALA B 1 400 ? 36.906 -52.25 -29.109 1 97.81 400 ALA B CA 1
ATOM 9223 C C . ALA B 1 400 ? 37.531 -53.281 -28.156 1 97.81 400 ALA B C 1
ATOM 9225 O O . ALA B 1 400 ? 37.594 -54.469 -28.453 1 97.81 400 ALA B O 1
ATOM 9226 N N . GLU B 1 401 ? 37.938 -52.812 -27.062 1 96.94 401 GLU B N 1
ATOM 9227 C CA . GLU B 1 401 ? 38.5 -53.688 -26.047 1 96.94 401 GLU B CA 1
ATOM 9228 C C . GLU B 1 401 ? 37.469 -54.688 -25.531 1 96.94 401 GLU B C 1
ATOM 9230 O O . GLU B 1 401 ? 37.781 -55.875 -25.344 1 96.94 401 GLU B O 1
ATOM 9235 N N . LEU B 1 402 ? 36.312 -54.219 -25.297 1 96.88 402 LEU B N 1
ATOM 9236 C CA . LEU B 1 402 ? 35.25 -55.094 -24.828 1 96.88 402 LEU B CA 1
ATOM 9237 C C . LEU B 1 402 ? 34.875 -56.125 -25.891 1 96.88 402 LEU B C 1
ATOM 9239 O O . LEU B 1 402 ? 34.625 -57.281 -25.578 1 96.88 402 LEU B O 1
ATOM 9243 N N . LEU B 1 403 ? 34.844 -55.656 -27.141 1 96.69 403 LEU B N 1
ATOM 9244 C CA . LEU B 1 403 ? 34.531 -56.562 -28.219 1 96.69 403 LEU B CA 1
ATOM 9245 C C . LEU B 1 403 ? 35.656 -57.625 -28.391 1 96.69 403 LEU B C 1
ATOM 9247 O O . LEU B 1 403 ? 35.375 -58.781 -28.703 1 96.69 403 LEU B O 1
ATOM 9251 N N . ALA B 1 404 ? 36.844 -57.219 -28.172 1 96.12 404 ALA B N 1
ATOM 9252 C CA . ALA B 1 404 ? 37.969 -58.156 -28.203 1 96.12 404 ALA B CA 1
ATOM 9253 C C . ALA B 1 404 ? 37.875 -59.156 -27.062 1 96.12 404 ALA B C 1
ATOM 9255 O O . ALA B 1 404 ? 38.031 -60.375 -27.266 1 96.12 404 ALA B O 1
ATOM 9256 N N . GLN B 1 405 ? 37.562 -58.719 -25.969 1 94.75 405 GLN B N 1
ATOM 9257 C CA . GLN B 1 405 ? 37.5 -59.531 -24.766 1 94.75 405 GLN B CA 1
ATOM 9258 C C . GLN B 1 405 ? 36.344 -60.531 -24.828 1 94.75 405 GLN B C 1
ATOM 9260 O O . GLN B 1 405 ? 36.531 -61.719 -24.516 1 94.75 405 GLN B O 1
ATOM 9265 N N . TYR B 1 406 ? 35.219 -60.094 -25.328 1 93.38 406 TYR B N 1
ATOM 9266 C CA . TYR B 1 406 ? 34.031 -60.969 -25.188 1 93.38 406 TYR B CA 1
ATOM 9267 C C . TYR B 1 406 ? 33.625 -61.531 -26.531 1 93.38 406 TYR B C 1
ATOM 9269 O O . TYR B 1 406 ? 32.875 -62.5 -26.594 1 93.38 406 TYR B O 1
ATOM 9277 N N . GLY B 1 407 ? 34.062 -60.906 -27.625 1 92.31 407 GLY B N 1
ATOM 9278 C CA . GLY B 1 407 ? 33.719 -61.406 -28.953 1 92.31 407 GLY B CA 1
ATOM 9279 C C . GLY B 1 407 ? 34.875 -62.031 -29.688 1 92.31 407 GLY B C 1
ATOM 9280 O O . GLY B 1 407 ? 34.719 -62.5 -30.812 1 92.31 407 GLY B O 1
ATOM 9281 N N . GLY B 1 408 ? 36.031 -62.031 -29.047 1 92.69 408 GLY B N 1
ATOM 9282 C CA . GLY B 1 408 ? 37.188 -62.656 -29.641 1 92.69 408 GLY B CA 1
ATOM 9283 C C . GLY B 1 408 ? 37.719 -61.875 -30.844 1 92.69 408 GLY B C 1
ATOM 9284 O O . GLY B 1 408 ? 38.406 -62.438 -31.703 1 92.69 408 GLY B O 1
ATOM 9285 N N . ALA B 1 409 ? 37.5 -60.688 -30.953 1 93.88 409 ALA B N 1
ATOM 9286 C CA . ALA B 1 409 ? 37.844 -59.875 -32.125 1 93.88 409 ALA B CA 1
ATOM 9287 C C . ALA B 1 409 ? 39.281 -59.375 -32 1 93.88 409 ALA B C 1
ATOM 9289 O O . ALA B 1 409 ? 39.906 -59.469 -30.938 1 93.88 409 ALA B O 1
ATOM 9290 N N . THR B 1 410 ? 39.844 -59 -33.125 1 96.38 410 THR B N 1
ATOM 9291 C CA . THR B 1 410 ? 41.156 -58.312 -33.188 1 96.38 410 THR B CA 1
ATOM 9292 C C . THR B 1 410 ? 40.969 -56.844 -33.5 1 96.38 410 THR B C 1
ATOM 9294 O O . THR B 1 410 ? 40.281 -56.469 -34.469 1 96.38 410 THR B O 1
ATOM 9297 N N . VAL B 1 411 ? 41.625 -56 -32.719 1 97.19 411 VAL B N 1
ATOM 9298 C CA . VAL B 1 411 ? 41.5 -54.531 -32.844 1 97.19 411 VAL B CA 1
ATOM 9299 C C . VAL B 1 411 ? 42.594 -54.031 -33.75 1 97.19 411 VAL B C 1
ATOM 9301 O O . VAL B 1 411 ? 43.781 -54.312 -33.562 1 97.19 411 VAL B O 1
ATOM 9304 N N . GLY B 1 412 ? 42.219 -53.25 -34.75 1 96.31 412 GLY B N 1
ATOM 9305 C CA . GLY B 1 412 ? 43.156 -52.625 -35.625 1 96.31 412 GLY B CA 1
ATOM 9306 C C . GLY B 1 412 ? 43.656 -51.281 -35.156 1 96.31 412 GLY B C 1
ATOM 9307 O O . GLY B 1 412 ? 43.438 -50.906 -34 1 96.31 412 GLY B O 1
ATOM 9308 N N . GLU B 1 413 ? 44.375 -50.594 -36.062 1 96.06 413 GLU B N 1
ATOM 9309 C CA . GLU B 1 413 ? 44.844 -49.25 -35.781 1 96.06 413 GLU B CA 1
ATOM 9310 C C . GLU B 1 413 ? 43.781 -48.219 -36.094 1 96.06 413 GLU B C 1
ATOM 9312 O O . GLU B 1 413 ? 43.094 -48.312 -37.125 1 96.06 413 GLU B O 1
ATOM 9317 N N . PRO B 1 414 ? 43.688 -47.219 -35.219 1 96.69 414 PRO B N 1
ATOM 9318 C CA . PRO B 1 414 ? 42.656 -46.188 -35.469 1 96.69 414 PRO B CA 1
ATOM 9319 C C . PRO B 1 414 ? 43.062 -45.188 -36.531 1 96.69 414 PRO B C 1
ATOM 9321 O O . PRO B 1 414 ? 44.25 -44.875 -36.656 1 96.69 414 PRO B O 1
ATOM 9324 N N . THR B 1 415 ? 42.125 -44.688 -37.281 1 97.94 415 THR B N 1
ATOM 9325 C CA . THR B 1 415 ? 42.25 -43.469 -38.062 1 97.94 415 THR B CA 1
ATOM 9326 C C . THR B 1 415 ? 41.594 -42.281 -37.312 1 97.94 415 THR B C 1
ATOM 9328 O O . THR B 1 415 ? 40.438 -42.375 -36.906 1 97.94 415 THR B O 1
ATOM 9331 N N . VAL B 1 416 ? 42.344 -41.25 -37.031 1 97.44 416 VAL B N 1
ATOM 9332 C CA . VAL B 1 416 ? 41.844 -40.062 -36.344 1 97.44 416 VAL B CA 1
ATOM 9333 C C . VAL B 1 416 ? 41.938 -38.844 -37.281 1 97.44 416 VAL B C 1
ATOM 9335 O O . VAL B 1 416 ? 43.031 -38.5 -37.75 1 97.44 416 VAL B O 1
ATOM 9338 N N . VAL B 1 417 ? 40.812 -38.25 -37.562 1 97.75 417 VAL B N 1
ATOM 9339 C CA . VAL B 1 417 ? 40.781 -37.031 -38.344 1 97.75 417 VAL B CA 1
ATOM 9340 C C . VAL B 1 417 ? 40.219 -35.906 -37.531 1 97.75 417 VAL B C 1
ATOM 9342 O O . VAL B 1 417 ? 39.219 -36.062 -36.812 1 97.75 417 VAL B O 1
ATOM 9345 N N . GLY B 1 418 ? 40.844 -34.688 -37.594 1 95.06 418 GLY B N 1
ATOM 9346 C CA . GLY B 1 418 ? 40.438 -33.531 -36.781 1 95.06 418 GLY B CA 1
ATOM 9347 C C . GLY B 1 418 ? 41.062 -33.469 -35.438 1 95.06 418 GLY B C 1
ATOM 9348 O O . GLY B 1 418 ? 41.938 -34.312 -35.094 1 95.06 418 GLY B O 1
ATOM 9349 N N . GLU B 1 419 ? 40.719 -32.469 -34.594 1 92.88 419 GLU B N 1
ATOM 9350 C CA . GLU B 1 419 ? 41.312 -32.25 -33.281 1 92.88 419 GLU B CA 1
ATOM 9351 C C . GLU B 1 419 ? 40.25 -31.828 -32.25 1 92.88 419 GLU B C 1
ATOM 9353 O O . GLU B 1 419 ? 39.156 -31.422 -32.625 1 92.88 419 GLU B O 1
ATOM 9358 N N . VAL B 1 420 ? 40.594 -32.031 -31.047 1 92.12 420 VAL B N 1
ATOM 9359 C CA . VAL B 1 420 ? 39.75 -31.516 -29.953 1 92.12 420 VAL B CA 1
ATOM 9360 C C . VAL B 1 420 ? 39.812 -30 -29.922 1 92.12 420 VAL B C 1
ATOM 9362 O O . VAL B 1 420 ? 40.906 -29.406 -29.906 1 92.12 420 VAL B O 1
ATOM 9365 N N . PRO B 1 421 ? 38.688 -29.391 -29.984 1 89.88 421 PRO B N 1
ATOM 9366 C CA . PRO B 1 421 ? 38.656 -27.922 -30 1 89.88 421 PRO B CA 1
ATOM 9367 C C . PRO B 1 421 ? 39.25 -27.312 -28.734 1 89.88 421 PRO B C 1
ATOM 9369 O O . PRO B 1 421 ? 39.188 -27.906 -27.672 1 89.88 421 PRO B O 1
ATOM 9372 N N . GLU B 1 422 ? 39.812 -26.094 -28.906 1 90 422 GLU B N 1
ATOM 9373 C CA . GLU B 1 422 ? 40.312 -25.359 -27.766 1 90 422 GLU B CA 1
ATOM 9374 C C . GLU B 1 422 ? 39.188 -24.906 -26.828 1 90 422 GLU B C 1
ATOM 9376 O O . GLU B 1 422 ? 38.156 -24.453 -27.297 1 90 422 GLU B O 1
ATOM 9381 N N . MET B 1 423 ? 39.438 -25.031 -25.594 1 92 423 MET B N 1
ATOM 9382 C CA . MET B 1 423 ? 38.438 -24.672 -24.625 1 92 423 MET B CA 1
ATOM 9383 C C . MET B 1 423 ? 38.469 -23.188 -24.297 1 92 423 MET B C 1
ATOM 9385 O O . MET B 1 423 ? 39.531 -22.578 -24.328 1 92 423 MET B O 1
ATOM 9389 N N . PRO B 1 424 ? 37.375 -22.625 -23.953 1 91.19 424 PRO B N 1
ATOM 9390 C CA . PRO B 1 424 ? 37.312 -21.188 -23.625 1 91.19 424 PRO B CA 1
ATOM 9391 C C . PRO B 1 424 ? 38.125 -20.844 -22.391 1 91.19 424 PRO B C 1
ATOM 9393 O O . PRO B 1 424 ? 38.188 -21.625 -21.438 1 91.19 424 PRO B O 1
ATOM 9396 N N . ARG B 1 425 ? 38.781 -19.656 -22.391 1 93.69 425 ARG B N 1
ATOM 9397 C CA . ARG B 1 425 ? 39.531 -19.094 -21.266 1 93.69 425 ARG B CA 1
ATOM 9398 C C . ARG B 1 425 ? 38.812 -17.891 -20.672 1 93.69 425 ARG B C 1
ATOM 9400 O O . ARG B 1 425 ? 38.156 -17.125 -21.406 1 93.69 425 ARG B O 1
ATOM 9407 N N . GLN B 1 426 ? 38.781 -17.844 -19.359 1 95.81 426 GLN B N 1
ATOM 9408 C CA . GLN B 1 426 ? 38.125 -16.719 -18.672 1 95.81 426 GLN B CA 1
ATOM 9409 C C . GLN B 1 426 ? 38.969 -16.25 -17.484 1 95.81 426 GLN B C 1
ATOM 9411 O O . GLN B 1 426 ? 39.688 -17.047 -16.875 1 95.81 426 GLN B O 1
ATOM 9416 N N . THR B 1 427 ? 38.938 -14.969 -17.25 1 96.88 427 THR B N 1
ATOM 9417 C CA . THR B 1 427 ? 39.562 -14.406 -16.062 1 96.88 427 THR B CA 1
ATOM 9418 C C . THR B 1 427 ? 38.5 -13.758 -15.148 1 96.88 427 THR B C 1
ATOM 9420 O O . THR B 1 427 ? 37.688 -12.953 -15.617 1 96.88 427 THR B O 1
ATOM 9423 N N . ILE B 1 428 ? 38.531 -14.18 -13.938 1 96.69 428 ILE B N 1
ATOM 9424 C CA . ILE B 1 428 ? 37.594 -13.562 -13.008 1 96.69 428 ILE B CA 1
ATOM 9425 C C . ILE B 1 428 ? 38.344 -13.102 -11.75 1 96.69 428 ILE B C 1
ATOM 9427 O O . ILE B 1 428 ? 39.438 -13.586 -11.453 1 96.69 428 ILE B O 1
ATOM 9431 N N . ASN B 1 429 ? 37.719 -12.094 -11.062 1 96.25 429 ASN B N 1
ATOM 9432 C CA . ASN B 1 429 ? 38.188 -11.75 -9.719 1 96.25 429 ASN B CA 1
ATOM 9433 C C . ASN B 1 429 ? 37.781 -12.797 -8.695 1 96.25 429 ASN B C 1
ATOM 9435 O O . ASN B 1 429 ? 36.625 -13.266 -8.711 1 96.25 429 ASN B O 1
ATOM 9439 N N . ALA B 1 430 ? 38.719 -13.148 -7.855 1 94.19 430 ALA B N 1
ATOM 9440 C CA . ALA B 1 430 ? 38.438 -14.18 -6.863 1 94.19 430 ALA B CA 1
ATOM 9441 C C . ALA B 1 430 ? 37.25 -13.805 -5.988 1 94.19 430 ALA B C 1
ATOM 9443 O O . ALA B 1 430 ? 36.594 -14.68 -5.422 1 94.19 430 ALA B O 1
ATOM 9444 N N . ASP B 1 431 ? 36.906 -12.516 -5.93 1 94.12 431 ASP B N 1
ATOM 9445 C CA . ASP B 1 431 ? 35.844 -12.039 -5.066 1 94.12 431 ASP B CA 1
ATOM 9446 C C . ASP B 1 431 ? 34.531 -11.938 -5.836 1 94.12 431 ASP B C 1
ATOM 9448 O O . ASP B 1 431 ? 33.5 -11.594 -5.262 1 94.12 431 ASP B O 1
ATOM 9452 N N . LEU B 1 432 ? 34.5 -12.258 -7.047 1 95.38 432 LEU B N 1
ATOM 9453 C CA . LEU B 1 432 ? 33.312 -12.109 -7.863 1 95.38 432 LEU B CA 1
ATOM 9454 C C . LEU B 1 432 ? 32.156 -12.961 -7.324 1 95.38 432 LEU B C 1
ATOM 9456 O O . LEU B 1 432 ? 31.031 -12.492 -7.184 1 95.38 432 LEU B O 1
ATOM 9460 N N . PRO B 1 433 ? 32.406 -14.234 -6.918 1 95.12 433 PRO B N 1
ATOM 9461 C CA . PRO B 1 433 ? 31.312 -15.047 -6.383 1 95.12 433 PRO B CA 1
ATOM 9462 C C . PRO B 1 433 ? 30.688 -14.445 -5.129 1 95.12 433 PRO B C 1
ATOM 9464 O O . PRO B 1 433 ? 29.469 -14.469 -4.973 1 95.12 433 PRO B O 1
ATOM 9467 N N . ASN B 1 434 ? 31.453 -13.852 -4.328 1 93.12 434 ASN B N 1
ATOM 9468 C CA . ASN B 1 434 ? 30.938 -13.211 -3.119 1 93.12 434 ASN B CA 1
ATOM 9469 C C . ASN B 1 434 ? 29.984 -12.07 -3.453 1 93.12 434 ASN B C 1
ATOM 9471 O O . ASN B 1 434 ? 28.922 -11.961 -2.854 1 93.12 434 ASN B O 1
ATOM 9475 N N . ARG B 1 435 ? 30.375 -11.336 -4.344 1 91.25 435 ARG B N 1
ATOM 9476 C CA . ARG B 1 435 ? 29.609 -10.148 -4.715 1 91.25 435 ARG B CA 1
ATOM 9477 C C . ARG B 1 435 ? 28.281 -10.523 -5.34 1 91.25 435 ARG B C 1
ATOM 9479 O O . ARG B 1 435 ? 27.266 -9.875 -5.082 1 91.25 435 ARG B O 1
ATOM 9486 N N . ILE B 1 436 ? 28.266 -11.555 -6.141 1 92.25 436 ILE B N 1
ATOM 9487 C CA . ILE B 1 436 ? 27.078 -11.906 -6.91 1 92.25 436 ILE B CA 1
ATOM 9488 C C . ILE B 1 436 ? 26.156 -12.773 -6.066 1 92.25 436 ILE B C 1
ATOM 9490 O O . ILE B 1 436 ? 24.938 -12.555 -6.031 1 92.25 436 ILE B O 1
ATOM 9494 N N . LEU B 1 437 ? 26.641 -13.703 -5.301 1 91.19 437 LEU B N 1
ATOM 9495 C CA . LEU B 1 437 ? 25.844 -14.625 -4.508 1 91.19 437 LEU B CA 1
ATOM 9496 C C . LEU B 1 437 ? 25.406 -13.984 -3.197 1 91.19 437 LEU B C 1
ATOM 9498 O O . LEU B 1 437 ? 24.438 -14.422 -2.576 1 91.19 437 LEU B O 1
ATOM 9502 N N . GLY B 1 438 ? 26.125 -12.938 -2.77 1 88.25 438 GLY B N 1
ATOM 9503 C CA . GLY B 1 438 ? 25.812 -12.297 -1.501 1 88.25 438 GLY B CA 1
ATOM 9504 C C . GLY B 1 438 ? 26.203 -13.141 -0.298 1 88.25 438 GLY B C 1
ATOM 9505 O O . GLY B 1 438 ? 25.562 -13.047 0.755 1 88.25 438 GLY B O 1
ATOM 9506 N N . THR B 1 439 ? 27 -14.125 -0.452 1 89.19 439 THR B N 1
ATOM 9507 C CA . THR B 1 439 ? 27.469 -15.016 0.599 1 89.19 439 THR B CA 1
ATOM 9508 C C . THR B 1 439 ? 29 -15.109 0.58 1 89.19 439 THR B C 1
ATOM 9510 O O . THR B 1 439 ? 29.609 -15.125 -0.49 1 89.19 439 THR B O 1
ATOM 9513 N N . LYS B 1 440 ? 29.578 -15.078 1.779 1 89.94 440 LYS B N 1
ATOM 9514 C CA . LYS B 1 440 ? 31.031 -15.141 1.888 1 89.94 440 LYS B CA 1
ATOM 9515 C C . LYS B 1 440 ? 31.578 -16.484 1.42 1 89.94 440 LYS B C 1
ATOM 9517 O O . LYS B 1 440 ? 31.219 -17.531 1.974 1 89.94 440 LYS B O 1
ATOM 9522 N N . VAL B 1 441 ? 32.406 -16.547 0.309 1 93.5 441 VAL B N 1
ATOM 9523 C CA . VAL B 1 441 ? 33.156 -17.703 -0.193 1 93.5 441 VAL B CA 1
ATOM 9524 C C . VAL B 1 441 ? 34.625 -17.344 -0.294 1 93.5 441 VAL B C 1
ATOM 9526 O O . VAL B 1 441 ? 35.031 -16.641 -1.225 1 93.5 441 VAL B O 1
ATOM 9529 N N . PRO B 1 442 ? 35.438 -17.844 0.656 1 94.12 442 PRO B N 1
ATOM 9530 C CA . PRO B 1 442 ? 36.875 -17.516 0.632 1 94.12 442 PRO B CA 1
ATOM 9531 C C . PRO B 1 442 ? 37.531 -17.906 -0.681 1 94.12 442 PRO B C 1
ATOM 9533 O O . PRO B 1 442 ? 37.094 -18.844 -1.345 1 94.12 442 PRO B O 1
ATOM 9536 N N . THR B 1 443 ? 38.594 -17.203 -1.062 1 94.44 443 THR B N 1
ATOM 9537 C CA . THR B 1 443 ? 39.312 -17.422 -2.301 1 94.44 443 THR B CA 1
ATOM 9538 C C . THR B 1 443 ? 39.812 -18.859 -2.396 1 94.44 443 THR B C 1
ATOM 9540 O O . THR B 1 443 ? 39.719 -19.484 -3.459 1 94.44 443 THR B O 1
ATOM 9543 N N . GLU B 1 444 ? 40.25 -19.469 -1.311 1 95.19 444 GLU B N 1
ATOM 9544 C CA . GLU B 1 444 ? 40.719 -20.844 -1.291 1 95.19 444 GLU B CA 1
ATOM 9545 C C . GLU B 1 444 ? 39.625 -21.828 -1.651 1 95.19 444 GLU B C 1
ATOM 9547 O O . GLU B 1 444 ? 39.844 -22.797 -2.383 1 95.19 444 GLU B O 1
ATOM 9552 N N . GLU B 1 445 ? 38.5 -21.547 -1.177 1 94.88 445 GLU B N 1
ATOM 9553 C CA . GLU B 1 445 ? 37.375 -22.422 -1.467 1 94.88 445 GLU B CA 1
ATOM 9554 C C . GLU B 1 445 ? 36.938 -22.297 -2.928 1 94.88 445 GLU B C 1
ATOM 9556 O O . GLU B 1 445 ? 36.594 -23.297 -3.559 1 94.88 445 GLU B O 1
ATOM 9561 N N . VAL B 1 446 ? 37 -21.078 -3.488 1 96.38 446 VAL B N 1
ATOM 9562 C CA . VAL B 1 446 ? 36.688 -20.844 -4.895 1 96.38 446 VAL B CA 1
ATOM 9563 C C . VAL B 1 446 ? 37.625 -21.672 -5.773 1 96.38 446 VAL B C 1
ATOM 9565 O O . VAL B 1 446 ? 37.188 -22.391 -6.672 1 96.38 446 VAL B O 1
ATOM 9568 N N . ILE B 1 447 ? 38.875 -21.625 -5.457 1 96.44 447 ILE B N 1
ATOM 9569 C CA . ILE B 1 447 ? 39.906 -22.328 -6.23 1 96.44 447 ILE B CA 1
ATOM 9570 C C . ILE B 1 447 ? 39.719 -23.828 -6.105 1 96.44 447 ILE B C 1
ATOM 9572 O O . ILE B 1 447 ? 39.781 -24.562 -7.102 1 96.44 447 ILE B O 1
ATOM 9576 N N . GLU B 1 448 ? 39.438 -24.266 -4.953 1 95 448 GLU B N 1
ATOM 9577 C CA . GLU B 1 448 ? 39.25 -25.688 -4.707 1 95 448 GLU B CA 1
ATOM 9578 C C . GLU B 1 448 ? 38.062 -26.219 -5.488 1 95 448 GLU B C 1
ATOM 9580 O O . GLU B 1 448 ? 38.156 -27.266 -6.148 1 95 448 GLU B O 1
ATOM 9585 N N . ILE B 1 449 ? 37 -25.562 -5.402 1 94.5 449 ILE B N 1
ATOM 9586 C CA . ILE B 1 449 ? 35.75 -26 -6.047 1 94.5 449 ILE B CA 1
ATOM 9587 C C . ILE B 1 449 ? 35.938 -26.047 -7.559 1 94.5 449 ILE B C 1
ATOM 9589 O O . ILE B 1 449 ? 35.594 -27.047 -8.203 1 94.5 449 ILE B O 1
ATOM 9593 N N . LEU B 1 450 ? 36.5 -25.047 -8.117 1 96.56 450 LEU B N 1
ATOM 9594 C CA . LEU B 1 450 ? 36.719 -25 -9.562 1 96.56 450 LEU B CA 1
ATOM 9595 C C . LEU B 1 450 ? 37.688 -26.078 -10.008 1 96.56 450 LEU B C 1
ATOM 9597 O O . LEU B 1 450 ? 37.469 -26.734 -11.031 1 96.56 450 LEU B O 1
ATOM 9601 N N . THR B 1 451 ? 38.688 -26.297 -9.219 1 95.19 451 THR B N 1
ATOM 9602 C CA . THR B 1 451 ? 39.656 -27.344 -9.539 1 95.19 451 THR B CA 1
ATOM 9603 C C . THR B 1 451 ? 39 -28.719 -9.508 1 95.19 451 THR B C 1
ATOM 9605 O O . THR B 1 451 ? 39.219 -29.531 -10.398 1 95.19 451 THR B O 1
ATOM 9608 N N . ARG B 1 452 ? 38.219 -28.938 -8.586 1 91.25 452 ARG B N 1
ATOM 9609 C CA . ARG B 1 452 ? 37.5 -30.219 -8.469 1 91.25 452 ARG B CA 1
ATOM 9610 C C . ARG B 1 452 ? 36.531 -30.406 -9.625 1 91.25 452 ARG B C 1
ATOM 9612 O O . ARG B 1 452 ? 36.25 -31.531 -10.023 1 91.25 452 ARG B O 1
ATOM 9619 N N . SER B 1 453 ? 36.094 -29.328 -10.125 1 92.88 453 SER B N 1
ATOM 9620 C CA . SER B 1 453 ? 35.188 -29.391 -11.258 1 92.88 453 SER B CA 1
ATOM 9621 C C . SER B 1 453 ? 35.938 -29.594 -12.57 1 92.88 453 SER B C 1
ATOM 9623 O O . SER B 1 453 ? 35.344 -29.609 -13.641 1 92.88 453 SER B O 1
ATOM 9625 N N . GLY B 1 454 ? 37.219 -29.75 -12.516 1 91.81 454 GLY B N 1
ATOM 9626 C CA . GLY B 1 454 ? 38.031 -30.047 -13.688 1 91.81 454 GLY B CA 1
ATOM 9627 C C . GLY B 1 454 ? 38.594 -28.797 -14.352 1 91.81 454 GLY B C 1
ATOM 9628 O O . GLY B 1 454 ? 39.25 -28.891 -15.391 1 91.81 454 GLY B O 1
ATOM 9629 N N . VAL B 1 455 ? 38.375 -27.609 -13.742 1 96.31 455 VAL B N 1
ATOM 9630 C CA . VAL B 1 455 ? 38.844 -26.359 -14.312 1 96.31 455 VAL B CA 1
ATOM 9631 C C . VAL B 1 455 ? 40.312 -26.172 -13.969 1 96.31 455 VAL B C 1
ATOM 9633 O O . VAL B 1 455 ? 40.75 -26.375 -12.828 1 96.31 455 VAL B O 1
ATOM 9636 N N . LYS B 1 456 ? 41.094 -25.828 -14.977 1 96.44 456 LYS B N 1
ATOM 9637 C CA . LYS B 1 456 ? 42.469 -25.422 -14.711 1 96.44 456 LYS B CA 1
ATOM 9638 C C . LYS B 1 456 ? 42.531 -23.984 -14.18 1 96.44 456 LYS B C 1
ATOM 9640 O O . LYS B 1 456 ? 42.156 -23.047 -14.883 1 96.44 456 LYS B O 1
ATOM 9645 N N . VAL B 1 457 ? 42.938 -23.859 -12.969 1 97.44 457 VAL B N 1
ATOM 9646 C CA . VAL B 1 457 ? 42.938 -22.547 -12.312 1 97.44 457 VAL B CA 1
ATOM 9647 C C . VAL B 1 457 ? 44.375 -22.062 -12.117 1 97.44 457 VAL B C 1
ATOM 9649 O O . VAL B 1 457 ? 45.219 -22.766 -11.547 1 97.44 457 VAL B O 1
ATOM 9652 N N . THR B 1 458 ? 44.688 -20.938 -12.648 1 97.06 458 THR B N 1
ATOM 9653 C CA . THR B 1 458 ? 45.938 -20.234 -12.375 1 97.06 458 THR B CA 1
ATOM 9654 C C . THR B 1 458 ? 45.656 -18.922 -11.633 1 97.06 458 THR B C 1
ATOM 9656 O O . THR B 1 458 ? 45.031 -18.016 -12.172 1 97.06 458 THR B O 1
ATOM 9659 N N . ALA B 1 459 ? 46.031 -18.906 -10.438 1 94.38 459 ALA B N 1
ATOM 9660 C CA . ALA B 1 459 ? 45.781 -17.734 -9.602 1 94.38 459 ALA B CA 1
ATOM 9661 C C . ALA B 1 459 ? 46.938 -16.719 -9.719 1 94.38 459 ALA B C 1
ATOM 9663 O O . ALA B 1 459 ? 48.094 -17.078 -9.555 1 94.38 459 ALA B O 1
ATOM 9664 N N . LEU B 1 460 ? 46.625 -15.555 -10.117 1 92.19 460 L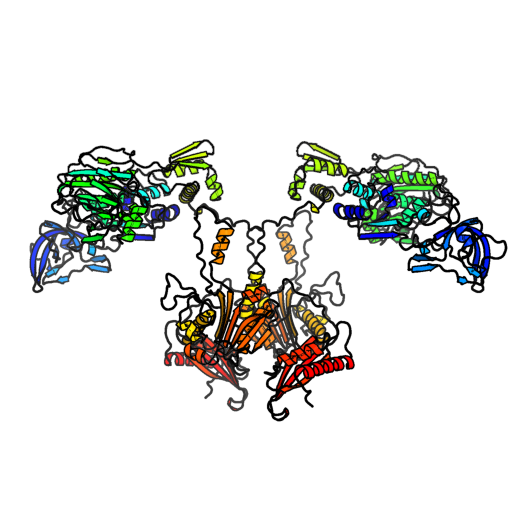EU B N 1
ATOM 9665 C CA . LEU B 1 460 ? 47.531 -14.414 -10.117 1 92.19 460 LEU B CA 1
ATOM 9666 C C . LEU B 1 460 ? 47 -13.305 -9.211 1 92.19 460 LEU B C 1
ATOM 9668 O O . LEU B 1 460 ? 46.344 -12.383 -9.672 1 92.19 460 LEU B O 1
ATOM 9672 N N . GLY B 1 461 ? 47.375 -13.43 -7.906 1 87.94 461 GLY B N 1
ATOM 9673 C CA . GLY B 1 461 ? 46.781 -12.523 -6.941 1 87.94 461 GLY B CA 1
ATOM 9674 C C . GLY B 1 461 ? 45.281 -12.719 -6.781 1 87.94 461 GLY B C 1
ATOM 9675 O O . GLY B 1 461 ? 44.844 -13.828 -6.477 1 87.94 461 GLY B O 1
ATOM 9676 N N . ASP B 1 462 ? 44.562 -11.633 -7.027 1 89.5 462 ASP B N 1
ATOM 9677 C CA . ASP B 1 462 ? 43.094 -11.695 -6.895 1 89.5 462 ASP B CA 1
ATOM 9678 C C . ASP B 1 462 ? 42.438 -12.07 -8.227 1 89.5 462 ASP B C 1
ATOM 9680 O O . ASP B 1 462 ? 41.219 -12.25 -8.289 1 89.5 462 ASP B O 1
ATOM 9684 N N . SER B 1 463 ? 43.25 -12.273 -9.203 1 94.62 463 SER B N 1
ATOM 9685 C CA . SER B 1 463 ? 42.781 -12.648 -10.531 1 94.62 463 SER B CA 1
ATOM 9686 C C . SER B 1 463 ? 42.969 -14.141 -10.789 1 94.62 463 SER B C 1
ATOM 9688 O O . SER B 1 463 ? 44.062 -14.68 -10.602 1 94.62 463 SER B O 1
ATOM 9690 N N . LEU B 1 464 ? 41.938 -14.852 -11.148 1 97 464 LEU B N 1
ATOM 9691 C CA . LEU B 1 464 ? 41.969 -16.266 -11.484 1 97 464 LEU B CA 1
ATOM 9692 C C . LEU B 1 464 ? 41.812 -16.484 -12.984 1 97 464 LEU B C 1
ATOM 9694 O O . LEU B 1 464 ? 40.844 -16.047 -13.586 1 97 464 LEU B O 1
ATOM 9698 N N . HIS B 1 465 ? 42.812 -17.078 -13.547 1 97.19 465 HIS B N 1
ATOM 9699 C CA . HIS B 1 465 ? 42.75 -17.5 -14.945 1 97.19 465 HIS B CA 1
ATOM 9700 C C . HIS B 1 465 ? 42.219 -18.922 -15.062 1 97.19 465 HIS B C 1
ATOM 9702 O O . HIS B 1 465 ? 42.781 -19.844 -14.5 1 97.19 465 HIS B O 1
ATOM 9708 N N . LEU B 1 466 ? 41.125 -19.078 -15.773 1 97.38 466 LEU B N 1
ATOM 9709 C CA . LEU B 1 466 ? 40.375 -20.328 -15.773 1 97.38 466 LEU B CA 1
ATOM 9710 C C . LEU B 1 466 ? 40.312 -20.922 -17.172 1 97.38 466 LEU B C 1
ATOM 9712 O O . LEU B 1 466 ? 40.094 -20.188 -18.156 1 97.38 466 LEU B O 1
ATOM 9716 N N . VAL B 1 467 ? 40.594 -22.219 -17.328 1 96.44 467 VAL B N 1
ATOM 9717 C CA . VAL B 1 467 ? 40.344 -22.969 -18.562 1 96.44 467 VAL B CA 1
ATOM 9718 C C . VAL B 1 467 ? 39.406 -24.125 -18.281 1 96.44 467 VAL B C 1
ATOM 9720 O O . VAL B 1 467 ? 39.688 -25 -17.469 1 96.44 467 VAL B O 1
ATOM 9723 N N . ALA B 1 468 ? 38.281 -24.125 -18.844 1 96 468 ALA B N 1
ATOM 9724 C CA . ALA B 1 468 ? 37.281 -25.156 -18.641 1 96 468 ALA B CA 1
ATOM 9725 C C . ALA B 1 468 ? 37.75 -26.516 -19.156 1 96 468 ALA B C 1
ATOM 9727 O O . ALA B 1 468 ? 38.5 -26.578 -20.125 1 96 468 ALA B O 1
ATOM 9728 N N . PRO B 1 469 ? 37.375 -27.641 -18.516 1 94.31 469 PRO B N 1
ATOM 9729 C CA . PRO B 1 469 ? 37.656 -28.969 -19.094 1 94.31 469 PRO B CA 1
ATOM 9730 C C . PRO B 1 469 ? 36.844 -29.234 -20.359 1 94.31 469 PRO B C 1
ATOM 9732 O O . PRO B 1 469 ? 35.875 -28.516 -20.625 1 94.31 469 PRO B O 1
ATOM 9735 N N . THR B 1 470 ? 37.094 -30.219 -21.156 1 94.31 470 THR B N 1
ATOM 9736 C CA . THR B 1 470 ? 36.5 -30.453 -22.469 1 94.31 470 THR B CA 1
ATOM 9737 C C . THR B 1 470 ? 35.062 -30.891 -22.328 1 94.31 470 THR B C 1
ATOM 9739 O O . THR B 1 470 ? 34.25 -30.75 -23.266 1 94.31 470 THR B O 1
ATOM 9742 N N . TRP B 1 471 ? 34.656 -31.375 -21.141 1 93.69 471 TRP B N 1
ATOM 9743 C CA . TRP B 1 471 ? 33.281 -31.844 -20.969 1 93.69 471 TRP B CA 1
ATOM 9744 C C . TRP B 1 471 ? 32.375 -30.719 -20.484 1 93.69 471 TRP B C 1
ATOM 9746 O O . TRP B 1 471 ? 31.172 -30.906 -20.297 1 93.69 471 TRP B O 1
ATOM 9756 N N . ARG B 1 472 ? 32.938 -29.547 -20.219 1 93.44 472 ARG B N 1
ATOM 9757 C CA . ARG B 1 472 ? 32.125 -28.422 -19.75 1 93.44 472 ARG B CA 1
ATOM 9758 C C . ARG B 1 472 ? 32.156 -27.281 -20.766 1 93.44 472 ARG B C 1
ATOM 9760 O O . ARG B 1 472 ? 32.656 -26.188 -20.453 1 93.44 472 ARG B O 1
ATOM 9767 N N . PRO B 1 473 ? 31.594 -27.484 -21.875 1 88.56 473 PRO B N 1
ATOM 9768 C CA . PRO B 1 473 ? 31.562 -26.406 -22.859 1 88.56 473 PRO B CA 1
ATOM 9769 C C . PRO B 1 473 ? 30.656 -25.234 -22.453 1 88.56 473 PRO B C 1
ATOM 9771 O O . PRO B 1 473 ? 30.703 -24.172 -23.062 1 88.56 473 PRO B O 1
ATOM 9774 N N . ASP B 1 474 ? 29.906 -25.375 -21.375 1 90.06 474 ASP B N 1
ATOM 9775 C CA . ASP B 1 474 ? 28.953 -24.375 -20.891 1 90.06 474 ASP B CA 1
ATOM 9776 C C . ASP B 1 474 ? 29.641 -23.281 -20.109 1 90.06 474 ASP B C 1
ATOM 9778 O O . ASP B 1 474 ? 29.062 -22.203 -19.875 1 90.06 474 ASP B O 1
ATOM 9782 N N . LEU B 1 475 ? 30.828 -23.531 -19.641 1 94.38 475 LEU B N 1
ATOM 9783 C CA . LEU B 1 475 ? 31.578 -22.531 -18.875 1 94.38 475 LEU B CA 1
ATOM 9784 C C . LEU B 1 475 ? 32.281 -21.547 -19.797 1 94.38 475 LEU B C 1
ATOM 9786 O O . LEU B 1 475 ? 33.438 -21.75 -20.172 1 94.38 475 LEU B O 1
ATOM 9790 N N . VAL B 1 476 ? 31.5 -20.469 -20.125 1 91.94 476 VAL B N 1
ATOM 9791 C CA . VAL B 1 476 ? 32 -19.531 -21.125 1 91.94 476 VAL B CA 1
ATOM 9792 C C . VAL B 1 476 ? 32.219 -18.156 -20.5 1 91.94 476 VAL B C 1
ATOM 9794 O O . VAL B 1 476 ? 33.25 -17.531 -20.672 1 91.94 476 VAL B O 1
ATOM 9797 N N . ASP B 1 477 ? 31.266 -17.703 -19.641 1 92.88 477 ASP B N 1
ATOM 9798 C CA . ASP B 1 477 ? 31.344 -16.344 -19.078 1 92.88 477 ASP B CA 1
ATOM 9799 C C . ASP B 1 477 ? 31.641 -16.391 -17.578 1 92.88 477 ASP B C 1
ATOM 9801 O O . ASP B 1 477 ? 31.578 -17.453 -16.953 1 92.88 477 ASP B O 1
ATOM 9805 N N . ALA B 1 478 ? 32.031 -15.242 -17.078 1 95.12 478 ALA B N 1
ATOM 9806 C CA . ALA B 1 478 ? 32.438 -15.133 -15.68 1 95.12 478 ALA B CA 1
ATOM 9807 C C . ALA B 1 478 ? 31.312 -15.625 -14.758 1 95.12 478 ALA B C 1
ATOM 9809 O O . ALA B 1 478 ? 31.578 -16.25 -13.727 1 95.12 478 ALA B O 1
ATOM 9810 N N . TYR B 1 479 ? 30.109 -15.477 -15.172 1 94.81 479 TYR B N 1
ATOM 9811 C CA . TYR B 1 479 ? 28.984 -15.766 -14.289 1 94.81 479 TYR B CA 1
ATOM 9812 C C . TYR B 1 479 ? 28.641 -17.25 -14.32 1 94.81 479 TYR B C 1
ATOM 9814 O O . TYR B 1 479 ? 28 -17.75 -13.398 1 94.81 479 TYR B O 1
ATOM 9822 N N . ASP B 1 480 ? 29.062 -17.938 -15.367 1 95.12 480 ASP B N 1
ATOM 9823 C CA . ASP B 1 480 ? 28.938 -19.391 -15.367 1 95.12 480 ASP B CA 1
ATOM 9824 C C . ASP B 1 480 ? 29.75 -20.016 -14.234 1 95.12 480 ASP B C 1
ATOM 9826 O O . ASP B 1 480 ? 29.312 -20.969 -13.602 1 95.12 480 ASP B O 1
ATOM 9830 N N . TYR B 1 481 ? 30.875 -19.438 -14.031 1 96.88 481 TYR B N 1
ATOM 9831 C CA . TYR B 1 481 ? 31.734 -19.922 -12.961 1 96.88 481 TYR B CA 1
ATOM 9832 C C . TYR B 1 481 ? 31.141 -19.594 -11.594 1 96.88 481 TYR B C 1
ATOM 9834 O O . TYR B 1 481 ? 31.25 -20.391 -10.656 1 96.88 481 TYR B O 1
ATOM 9842 N N . VAL B 1 482 ? 30.578 -18.406 -11.508 1 95.94 482 VAL B N 1
ATOM 9843 C CA . VAL B 1 482 ? 29.906 -18.047 -10.258 1 95.94 482 VAL B CA 1
ATOM 9844 C C . VAL B 1 482 ? 28.781 -19.047 -9.969 1 95.94 482 VAL B C 1
ATOM 9846 O O . VAL B 1 482 ? 28.609 -19.484 -8.828 1 95.94 482 VAL B O 1
ATOM 9849 N N . GLU B 1 483 ? 28.031 -19.359 -11.062 1 94.5 483 GLU B N 1
ATOM 9850 C CA . GLU B 1 483 ? 26.969 -20.344 -10.906 1 94.5 483 GLU B CA 1
ATOM 9851 C C . GLU B 1 483 ? 27.531 -21.688 -10.453 1 94.5 483 GLU B C 1
ATOM 9853 O O . GLU B 1 483 ? 26.953 -22.344 -9.578 1 94.5 483 GLU B O 1
ATOM 9858 N N . GLU B 1 484 ? 28.594 -22.156 -11.062 1 94.88 484 GLU B N 1
ATOM 9859 C CA . GLU B 1 484 ? 29.234 -23.406 -10.68 1 94.88 484 GLU B CA 1
ATOM 9860 C C . GLU B 1 484 ? 29.609 -23.422 -9.203 1 94.88 484 GLU B C 1
ATOM 9862 O O . GLU B 1 484 ? 29.328 -24.391 -8.492 1 94.88 484 GLU B O 1
ATOM 9867 N N . ILE B 1 485 ? 30.125 -22.344 -8.75 1 95.44 485 ILE B N 1
ATOM 9868 C CA . ILE B 1 485 ? 30.5 -22.219 -7.348 1 95.44 485 ILE B CA 1
ATOM 9869 C C . ILE B 1 485 ? 29.266 -22.25 -6.469 1 95.44 485 ILE B C 1
ATOM 9871 O O . ILE B 1 485 ? 29.219 -22.969 -5.465 1 95.44 485 ILE B O 1
ATOM 9875 N N . GLY B 1 486 ? 28.266 -21.453 -6.82 1 93.81 486 GLY B N 1
ATOM 9876 C CA . GLY B 1 486 ? 27.031 -21.422 -6.066 1 93.81 486 GLY B CA 1
ATOM 9877 C C . GLY B 1 486 ? 26.375 -22.781 -5.934 1 93.81 486 GLY B C 1
ATOM 9878 O O . GLY B 1 486 ? 25.938 -23.172 -4.852 1 93.81 486 GLY B O 1
ATOM 9879 N N . ARG B 1 487 ? 26.312 -23.562 -7.016 1 92.06 487 ARG B N 1
ATOM 9880 C CA . ARG B 1 487 ? 25.719 -24.891 -7.035 1 92.06 487 ARG B CA 1
ATOM 9881 C C . ARG B 1 487 ? 26.484 -25.859 -6.133 1 92.06 487 ARG B C 1
ATOM 9883 O O . ARG B 1 487 ? 25.891 -26.625 -5.391 1 92.06 487 ARG B O 1
ATOM 9890 N N . LYS B 1 488 ? 27.75 -25.781 -6.188 1 93.38 488 LYS B N 1
ATOM 9891 C CA . LYS B 1 488 ? 28.578 -26.719 -5.457 1 93.38 488 LYS B CA 1
ATOM 9892 C C . LYS B 1 488 ? 28.562 -26.422 -3.959 1 93.38 488 LYS B C 1
ATOM 9894 O O . LYS B 1 488 ? 28.656 -27.344 -3.139 1 93.38 488 LYS B O 1
ATOM 9899 N N . ILE B 1 489 ? 28.469 -25.141 -3.592 1 91.19 489 ILE B N 1
ATOM 9900 C CA . ILE B 1 489 ? 28.422 -24.812 -2.168 1 91.19 489 ILE B CA 1
ATOM 9901 C C . ILE B 1 489 ? 27.031 -25.125 -1.611 1 91.19 489 ILE B C 1
ATOM 9903 O O . ILE B 1 489 ? 26.875 -25.359 -0.41 1 91.19 489 ILE B O 1
ATOM 9907 N N . GLY B 1 490 ? 25.984 -25.094 -2.488 1 88.75 490 GLY B N 1
ATOM 9908 C CA . GLY B 1 490 ? 24.609 -25.312 -2.062 1 88.75 490 GLY B CA 1
ATOM 9909 C C . GLY B 1 490 ? 23.828 -24.031 -1.903 1 88.75 490 GLY B C 1
ATOM 9910 O O . GLY B 1 490 ? 24.297 -23.078 -1.255 1 88.75 490 GLY B O 1
ATOM 9911 N N . PHE B 1 491 ? 22.641 -24.016 -2.408 1 87.62 491 PHE B N 1
ATOM 9912 C CA . PHE B 1 491 ? 21.797 -22.812 -2.393 1 87.62 491 PHE B CA 1
ATOM 9913 C C . PHE B 1 491 ? 21.297 -22.531 -0.985 1 87.62 491 PHE B C 1
ATOM 9915 O O . PHE B 1 491 ? 20.859 -21.406 -0.693 1 87.62 491 PHE B O 1
ATOM 9922 N N . ASP B 1 492 ? 21.359 -23.5 -0.113 1 86 492 ASP B N 1
ATOM 9923 C CA . ASP B 1 492 ? 20.922 -23.328 1.269 1 86 492 ASP B CA 1
ATOM 9924 C C . ASP B 1 492 ? 21.844 -22.375 2.023 1 86 492 ASP B C 1
ATOM 9926 O O . ASP B 1 492 ? 21.453 -21.781 3.029 1 86 492 ASP B O 1
ATOM 9930 N N . ARG B 1 493 ? 23.047 -22.312 1.527 1 87.19 493 ARG B N 1
ATOM 9931 C CA . ARG B 1 493 ? 24.031 -21.438 2.166 1 87.19 493 ARG B CA 1
ATOM 9932 C C . ARG B 1 493 ? 23.766 -19.984 1.834 1 87.19 493 ARG B C 1
ATOM 9934 O O . ARG B 1 493 ? 24.281 -19.078 2.496 1 87.19 493 ARG B O 1
ATOM 9941 N N . ILE B 1 494 ? 22.984 -19.75 0.779 1 87.62 494 ILE B N 1
ATOM 9942 C CA . ILE B 1 494 ? 22.719 -18.375 0.335 1 87.62 494 ILE B CA 1
ATOM 9943 C C . ILE B 1 494 ? 21.531 -17.812 1.094 1 87.62 494 ILE B C 1
ATOM 9945 O O . ILE B 1 494 ? 20.391 -18.281 0.926 1 87.62 494 ILE B O 1
ATOM 9949 N N . LYS B 1 495 ? 21.734 -16.859 1.956 1 83.75 495 LYS B N 1
ATOM 9950 C CA . LYS B 1 495 ? 20.688 -16.25 2.762 1 83.75 495 LYS B CA 1
ATOM 9951 C C . LYS B 1 495 ? 19.844 -15.297 1.931 1 83.75 495 LYS B C 1
ATOM 9953 O O . LYS B 1 495 ? 20.375 -14.531 1.126 1 83.75 495 LYS B O 1
ATOM 9958 N N . ALA B 1 496 ? 18.578 -15.43 2.037 1 77.94 496 ALA B N 1
ATOM 9959 C CA . ALA B 1 496 ? 17.656 -14.523 1.354 1 77.94 496 ALA B CA 1
ATOM 9960 C C . ALA B 1 496 ? 17.734 -13.109 1.932 1 77.94 496 ALA B C 1
ATOM 9962 O O . ALA B 1 496 ? 17.641 -12.93 3.146 1 77.94 496 ALA B O 1
ATOM 9963 N N . VAL B 1 497 ? 18.156 -12.117 1.192 1 74.06 497 VAL B N 1
ATOM 9964 C CA . VAL B 1 497 ? 18.172 -10.711 1.591 1 74.06 497 VAL B CA 1
ATOM 9965 C C . VAL B 1 497 ? 17.203 -9.914 0.724 1 74.06 497 VAL B C 1
ATOM 9967 O O . VAL B 1 497 ? 17.266 -9.977 -0.507 1 74.06 497 VAL B O 1
ATOM 9970 N N . LEU B 1 498 ? 16.203 -9.281 1.349 1 70.31 498 LEU B N 1
ATOM 9971 C CA . LEU B 1 498 ? 15.297 -8.414 0.601 1 70.31 498 LEU B CA 1
ATOM 9972 C C . LEU B 1 498 ? 16.047 -7.227 0.007 1 70.31 498 LEU B C 1
ATOM 9974 O O . LEU B 1 498 ? 16.828 -6.57 0.698 1 70.31 498 LEU B O 1
ATOM 9978 N N . PRO B 1 499 ? 15.992 -7.047 -1.27 1 69.25 499 PRO B N 1
ATOM 9979 C CA . PRO B 1 499 ? 16.641 -5.859 -1.842 1 69.25 499 PRO B CA 1
ATOM 9980 C C . PRO B 1 499 ? 16.094 -4.559 -1.252 1 69.25 499 PRO B C 1
ATOM 9982 O O . PRO B 1 499 ? 14.914 -4.461 -0.933 1 69.25 499 PRO B O 1
ATOM 9985 N N . PRO B 1 500 ? 17.031 -3.57 -0.841 1 65.88 500 PRO B N 1
ATOM 9986 C CA . PRO B 1 500 ? 16.562 -2.262 -0.377 1 65.88 500 PRO B CA 1
ATOM 9987 C C . PRO B 1 500 ? 15.648 -1.575 -1.382 1 65.88 500 PRO B C 1
ATOM 9989 O O . PRO B 1 500 ? 15.875 -1.655 -2.592 1 65.88 500 PRO B O 1
ATOM 9992 N N . SER B 1 501 ? 14.453 -1.451 -0.941 1 63.53 501 SER B N 1
ATOM 9993 C CA . SER B 1 501 ? 13.547 -0.71 -1.81 1 63.53 501 SER B CA 1
ATOM 9994 C C . SER B 1 501 ? 13.844 0.786 -1.77 1 63.53 501 SER B C 1
ATOM 9996 O O . SER B 1 501 ? 14.07 1.35 -0.698 1 63.53 501 SER B O 1
ATOM 9998 N N . LEU B 1 502 ? 14.422 1.341 -2.809 1 60.66 502 LEU B N 1
ATOM 9999 C CA . LEU B 1 502 ? 14.5 2.797 -2.844 1 60.66 502 LEU B CA 1
ATOM 10000 C C . LEU B 1 502 ? 13.117 3.42 -2.668 1 60.66 502 LEU B C 1
ATOM 10002 O O . LEU B 1 502 ? 12.109 2.812 -3.027 1 60.66 502 LEU B O 1
ATOM 10006 N N . GLY B 1 503 ? 12.883 4.258 -1.77 1 60.03 503 GLY B N 1
ATOM 10007 C CA . GLY B 1 503 ? 11.641 4.969 -1.52 1 60.03 503 GLY B CA 1
ATOM 10008 C C . GLY B 1 503 ? 10.656 4.879 -2.672 1 60.03 503 GLY B C 1
ATOM 10009 O O . GLY B 1 503 ? 10.867 5.484 -3.725 1 60.03 503 GLY B O 1
ATOM 10010 N N . ALA B 1 504 ? 10.172 3.584 -2.848 1 61.03 504 ALA B N 1
ATOM 10011 C CA . ALA B 1 504 ? 9.25 3.371 -3.963 1 61.03 504 ALA B CA 1
ATOM 10012 C C . ALA B 1 504 ? 8.109 4.379 -3.928 1 61.03 504 ALA B C 1
ATOM 10014 O O . ALA B 1 504 ? 7.676 4.801 -2.852 1 61.03 504 ALA B O 1
ATOM 10015 N N . SER B 1 505 ? 8 5.25 -4.98 1 67.94 505 SER B N 1
ATOM 10016 C CA . SER B 1 505 ? 6.934 6.234 -5.129 1 67.94 505 SER B CA 1
ATOM 10017 C C . SER B 1 505 ? 5.562 5.598 -4.938 1 67.94 505 SER B C 1
ATOM 10019 O O . SER B 1 505 ? 4.551 6.297 -4.887 1 67.94 505 SER B O 1
ATOM 10021 N N . GLY B 1 506 ? 5.52 4.215 -4.582 1 75.75 506 GLY B N 1
ATOM 10022 C CA . GLY B 1 506 ? 4.246 3.533 -4.43 1 75.75 506 GLY B CA 1
ATOM 10023 C C . GLY B 1 506 ? 3.52 3.324 -5.742 1 75.75 506 GLY B C 1
ATOM 10024 O O . GLY B 1 506 ? 4.148 3.232 -6.801 1 75.75 506 GLY B O 1
ATOM 10025 N N . LEU B 1 507 ? 2.234 3.146 -5.773 1 84.88 507 LEU B N 1
ATOM 10026 C CA . LEU B 1 507 ? 1.396 2.979 -6.953 1 84.88 507 LEU B CA 1
ATOM 10027 C C . LEU B 1 507 ? 1.245 4.297 -7.703 1 84.88 507 LEU B C 1
ATOM 10029 O O . LEU B 1 507 ? 1.141 5.359 -7.09 1 84.88 507 LEU B O 1
ATOM 10033 N N . THR B 1 508 ? 1.265 4.191 -9.023 1 89.75 508 THR B N 1
ATOM 10034 C CA . THR B 1 508 ? 0.979 5.367 -9.844 1 89.75 508 THR B CA 1
ATOM 10035 C C . THR B 1 508 ? -0.466 5.82 -9.656 1 89.75 508 THR B C 1
ATOM 10037 O O . THR B 1 508 ? -1.291 5.074 -9.125 1 89.75 508 THR B O 1
ATOM 10040 N N . LYS B 1 509 ? -0.766 7.023 -10.055 1 90.75 509 LYS B N 1
ATOM 10041 C CA . LYS B 1 509 ? -2.127 7.547 -9.984 1 90.75 509 LYS B CA 1
ATOM 10042 C C . LYS B 1 509 ? -3.1 6.66 -10.75 1 90.75 509 LYS B C 1
ATOM 10044 O O . LYS B 1 509 ? -4.203 6.383 -10.281 1 90.75 509 LYS B O 1
ATOM 10049 N N . ALA B 1 510 ? -2.729 6.191 -11.914 1 93.94 510 ALA B N 1
ATOM 10050 C CA . ALA B 1 510 ? -3.586 5.352 -12.742 1 93.94 510 ALA B CA 1
ATOM 10051 C C . ALA B 1 510 ? -3.848 4.008 -12.07 1 93.94 510 ALA B C 1
ATOM 10053 O O . ALA B 1 510 ? -4.973 3.498 -12.102 1 93.94 510 ALA B O 1
ATOM 10054 N N . GLN B 1 511 ? -2.795 3.486 -11.516 1 93.81 511 GLN B N 1
ATOM 10055 C CA . GLN B 1 511 ? -2.947 2.215 -10.82 1 93.81 511 GLN B CA 1
ATOM 10056 C C . GLN B 1 511 ? -3.887 2.354 -9.625 1 93.81 511 GLN B C 1
ATOM 10058 O O . GLN B 1 511 ? -4.754 1.506 -9.414 1 93.81 511 GLN B O 1
ATOM 10063 N N . ARG B 1 512 ? -3.723 3.4 -8.859 1 92.19 512 ARG B N 1
ATOM 10064 C CA . ARG B 1 512 ? -4.602 3.668 -7.727 1 92.19 512 ARG B CA 1
ATOM 10065 C C . ARG B 1 512 ? -6.039 3.873 -8.188 1 92.19 512 ARG B C 1
ATOM 10067 O O . ARG B 1 512 ? -6.977 3.373 -7.559 1 92.19 512 ARG B O 1
ATOM 10074 N N . GLY B 1 513 ? -6.199 4.625 -9.273 1 95.12 513 GLY B N 1
ATOM 10075 C CA . GLY B 1 513 ? -7.523 4.859 -9.828 1 95.12 513 GLY B CA 1
ATOM 10076 C C . GLY B 1 513 ? -8.227 3.586 -10.25 1 95.12 513 GLY B C 1
ATOM 10077 O O . GLY B 1 513 ? -9.398 3.381 -9.922 1 95.12 513 GLY B O 1
ATOM 10078 N N . ARG B 1 514 ? -7.543 2.736 -10.922 1 96.62 514 ARG B N 1
ATOM 10079 C CA . ARG B 1 514 ? -8.125 1.471 -11.359 1 96.62 514 ARG B CA 1
ATOM 10080 C C . ARG B 1 514 ? -8.539 0.619 -10.164 1 96.62 514 ARG B C 1
ATOM 10082 O O . ARG B 1 514 ? -9.633 0.054 -10.141 1 96.62 514 ARG B O 1
ATOM 10089 N N . ARG B 1 515 ? -7.68 0.579 -9.242 1 94.38 515 ARG B N 1
ATOM 10090 C CA . ARG B 1 515 ? -7.973 -0.21 -8.047 1 94.38 515 ARG B CA 1
ATOM 10091 C C . ARG B 1 515 ? -9.195 0.334 -7.316 1 94.38 515 ARG B C 1
ATOM 10093 O O . ARG B 1 515 ? -10.016 -0.435 -6.816 1 94.38 515 ARG B O 1
ATOM 10100 N N . ARG B 1 516 ? -9.297 1.62 -7.199 1 93.44 516 ARG B N 1
ATOM 10101 C CA . ARG B 1 516 ? -10.445 2.248 -6.559 1 93.44 516 ARG B CA 1
ATOM 10102 C C . ARG B 1 516 ? -11.734 1.91 -7.301 1 93.44 516 ARG B C 1
ATOM 10104 O O . ARG B 1 516 ? -12.758 1.612 -6.676 1 93.44 516 ARG B O 1
ATOM 10111 N N . VAL B 1 517 ? -11.703 1.946 -8.562 1 96.81 517 VAL B N 1
ATOM 10112 C CA . VAL B 1 517 ? -12.867 1.641 -9.391 1 96.81 517 VAL B CA 1
ATOM 10113 C C . VAL B 1 517 ? -13.305 0.197 -9.148 1 96.81 517 VAL B C 1
ATOM 10115 O O . VAL B 1 517 ? -14.484 -0.068 -8.891 1 96.81 517 VAL B O 1
ATOM 10118 N N . LEU B 1 518 ? -12.359 -0.69 -9.273 1 96.38 518 LEU B N 1
ATOM 10119 C CA . LEU B 1 518 ? -12.688 -2.105 -9.125 1 96.38 518 LEU B CA 1
ATOM 10120 C C . LEU B 1 518 ? -13.281 -2.389 -7.75 1 96.38 518 LEU B C 1
ATOM 10122 O O . LEU B 1 518 ? -14.281 -3.1 -7.637 1 96.38 518 LEU B O 1
ATOM 10126 N N . ARG B 1 519 ? -12.719 -1.817 -6.762 1 91.56 519 ARG B N 1
ATOM 10127 C CA . ARG B 1 519 ? -13.234 -1.999 -5.41 1 91.56 519 ARG B CA 1
ATOM 10128 C C . ARG B 1 519 ? -14.656 -1.464 -5.293 1 91.56 519 ARG B C 1
ATOM 10130 O O . ARG B 1 519 ? -15.516 -2.092 -4.664 1 91.56 519 ARG B O 1
ATOM 10137 N N . SER B 1 520 ? -14.844 -0.34 -5.844 1 93.94 520 SER B N 1
ATOM 10138 C CA . SER B 1 520 ? -16.156 0.277 -5.789 1 93.94 520 SER B CA 1
ATOM 10139 C C . SER B 1 520 ? -17.203 -0.597 -6.473 1 93.94 520 SER B C 1
ATOM 10141 O O . SER B 1 520 ? -18.328 -0.741 -5.973 1 93.94 520 SER B O 1
ATOM 10143 N N . VAL B 1 521 ? -16.891 -1.162 -7.543 1 95.94 521 VAL B N 1
ATOM 10144 C CA . VAL B 1 521 ? -17.797 -2.027 -8.273 1 95.94 521 VAL B CA 1
ATOM 10145 C C . VAL B 1 521 ? -18.078 -3.293 -7.461 1 95.94 521 VAL B C 1
ATOM 10147 O O . VAL B 1 521 ? -19.219 -3.732 -7.355 1 95.94 521 VAL B O 1
ATOM 10150 N N . VAL B 1 522 ? -17.094 -3.836 -6.828 1 93.5 522 VAL B N 1
ATOM 10151 C CA . VAL B 1 522 ? -17.25 -5.008 -5.973 1 93.5 522 VAL B CA 1
ATOM 10152 C C . VAL B 1 522 ? -18.188 -4.676 -4.809 1 93.5 522 VAL B C 1
ATOM 10154 O O . VAL B 1 522 ? -19.094 -5.445 -4.492 1 93.5 522 VAL B O 1
ATOM 10157 N N . GLU B 1 523 ? -17.984 -3.557 -4.266 1 88.81 523 GLU B N 1
ATOM 10158 C CA . GLU B 1 523 ? -18.781 -3.141 -3.109 1 88.81 523 GLU B CA 1
ATOM 10159 C C . GLU B 1 523 ? -20.234 -2.883 -3.496 1 88.81 523 GLU B C 1
ATOM 10161 O O . GLU B 1 523 ? -21.109 -2.889 -2.639 1 88.81 523 GLU B O 1
ATOM 10166 N N . ALA B 1 524 ? -20.422 -2.648 -4.758 1 92.25 524 ALA B N 1
ATOM 10167 C CA . ALA B 1 524 ? -21.781 -2.461 -5.254 1 92.25 524 ALA B CA 1
ATOM 10168 C C . ALA B 1 524 ? -22.484 -3.801 -5.465 1 92.25 524 ALA B C 1
ATOM 10170 O O . ALA B 1 524 ? -23.656 -3.846 -5.852 1 92.25 524 ALA B O 1
ATOM 10171 N N . GLY B 1 525 ? -21.781 -4.914 -5.305 1 91.62 525 GLY B N 1
ATOM 10172 C CA . GLY B 1 525 ? -22.406 -6.223 -5.328 1 91.62 525 GLY B CA 1
ATOM 10173 C C . GLY B 1 525 ? -21.984 -7.066 -6.516 1 91.62 525 GLY B C 1
ATOM 10174 O O . GLY B 1 525 ? -22.531 -8.148 -6.738 1 91.62 525 GLY B O 1
ATOM 10175 N N . PHE B 1 526 ? -20.953 -6.566 -7.266 1 96.06 526 PHE B N 1
ATOM 10176 C CA . PHE B 1 526 ? -20.531 -7.297 -8.453 1 96.06 526 PHE B CA 1
ATOM 10177 C C . PHE B 1 526 ? -19.359 -8.211 -8.141 1 96.06 526 PHE B C 1
ATOM 10179 O O . PHE B 1 526 ? -18.547 -7.902 -7.262 1 96.06 526 PHE B O 1
ATOM 10186 N N . VAL B 1 527 ? -19.25 -9.32 -8.883 1 96.31 527 VAL B N 1
ATOM 10187 C CA . VAL B 1 527 ? -18.156 -10.273 -8.734 1 96.31 527 VAL B CA 1
ATOM 10188 C C . VAL B 1 527 ? -17.203 -10.164 -9.914 1 96.31 527 VAL B C 1
ATOM 10190 O O . VAL B 1 527 ? -17.625 -10.234 -11.07 1 96.31 527 VAL B O 1
ATOM 10193 N N . GLU B 1 528 ? -15.977 -10.031 -9.625 1 97.06 528 GLU B N 1
ATOM 10194 C CA . GLU B 1 528 ? -14.969 -9.891 -10.68 1 97.06 528 GLU B CA 1
ATOM 10195 C C . GLU B 1 528 ? -14.586 -11.242 -11.266 1 97.06 528 GLU B C 1
ATOM 10197 O O . GLU B 1 528 ? -14.391 -12.211 -10.531 1 97.06 528 GLU B O 1
ATOM 10202 N N . LEU B 1 529 ? -14.516 -11.297 -12.578 1 96.94 529 LEU B N 1
ATOM 10203 C CA . LEU B 1 529 ? -14.109 -12.492 -13.32 1 96.94 529 LEU B CA 1
ATOM 10204 C C . LEU B 1 529 ? -12.914 -12.195 -14.211 1 96.94 529 LEU B C 1
ATOM 10206 O O . LEU B 1 529 ? -12.625 -11.031 -14.508 1 96.94 529 LEU B O 1
ATOM 10210 N N . ILE B 1 530 ? -12.211 -13.258 -14.539 1 95.94 530 ILE B N 1
ATOM 10211 C CA . ILE B 1 530 ? -11.18 -13.219 -15.57 1 95.94 530 ILE B CA 1
ATOM 10212 C C . ILE B 1 530 ? -11.484 -14.273 -16.641 1 95.94 530 ILE B C 1
ATOM 10214 O O . ILE B 1 530 ? -11.562 -15.469 -16.328 1 95.94 530 ILE B O 1
ATOM 10218 N N . THR B 1 531 ? -11.688 -13.789 -17.828 1 96.75 531 THR B N 1
ATOM 10219 C CA . THR B 1 531 ? -11.984 -14.703 -18.922 1 96.75 531 THR B CA 1
ATOM 10220 C C . THR B 1 531 ? -10.82 -14.766 -19.906 1 96.75 531 THR B C 1
ATOM 10222 O O . THR B 1 531 ? -9.953 -13.891 -19.906 1 96.75 531 THR B O 1
ATOM 10225 N N . LEU B 1 532 ? -10.719 -15.828 -20.734 1 94.81 532 LEU B N 1
ATOM 10226 C CA . LEU B 1 532 ? -9.688 -15.945 -21.766 1 94.81 532 LEU B CA 1
ATOM 10227 C C . LEU B 1 532 ? -9.852 -14.875 -22.828 1 94.81 532 LEU B C 1
ATOM 10229 O O . LEU B 1 532 ? -10.977 -14.555 -23.234 1 94.81 532 LEU B O 1
ATOM 10233 N N . PRO B 1 533 ? -8.797 -14.406 -23.25 1 96.44 533 PRO B N 1
ATOM 10234 C CA . PRO B 1 533 ? -8.875 -13.273 -24.188 1 96.44 533 PRO B CA 1
ATOM 10235 C C . PRO B 1 533 ? -9.008 -13.719 -25.641 1 96.44 533 PRO B C 1
ATOM 10237 O O . PRO B 1 533 ? -8.43 -13.102 -26.531 1 96.44 533 PRO B O 1
ATOM 10240 N N . PHE B 1 534 ? -9.672 -14.875 -25.969 1 96.94 534 PHE B N 1
ATOM 10241 C CA . PHE B 1 534 ? -9.797 -15.398 -27.328 1 96.94 534 PHE B CA 1
ATOM 10242 C C . PHE B 1 534 ? -11.258 -15.438 -27.766 1 96.94 534 PHE B C 1
ATOM 10244 O O . PHE B 1 534 ? -12.133 -15.789 -26.984 1 96.94 534 PHE B O 1
ATOM 10251 N N . ILE B 1 535 ? -11.531 -14.977 -28.984 1 97 535 ILE B N 1
ATOM 10252 C CA . ILE B 1 535 ? -12.883 -15 -29.531 1 97 535 ILE B CA 1
ATOM 10253 C C . ILE B 1 535 ? -12.859 -15.531 -30.969 1 97 535 ILE B C 1
ATOM 10255 O O . ILE B 1 535 ? -11.789 -15.695 -31.547 1 97 535 ILE B O 1
ATOM 10259 N N . GLY B 1 536 ? -13.984 -15.898 -31.438 1 96.12 536 GLY B N 1
ATOM 10260 C CA . GLY B 1 536 ? -14.164 -16.328 -32.812 1 96.12 536 GLY B CA 1
ATOM 10261 C C . GLY B 1 536 ? -15.281 -15.586 -33.531 1 96.12 536 GLY B C 1
ATOM 10262 O O . GLY B 1 536 ? -15.906 -14.688 -32.938 1 96.12 536 GLY B O 1
ATOM 10263 N N . ASP B 1 537 ? -15.508 -15.898 -34.75 1 95.06 537 ASP B N 1
ATOM 10264 C CA . ASP B 1 537 ? -16.531 -15.258 -35.562 1 95.06 537 ASP B CA 1
ATOM 10265 C C . ASP B 1 537 ? -17.922 -15.43 -34.969 1 95.06 537 ASP B C 1
ATOM 10267 O O . ASP B 1 537 ? -18.719 -14.5 -34.969 1 95.06 537 ASP B O 1
ATOM 10271 N N . LYS B 1 538 ? -18.141 -16.484 -34.438 1 95.38 538 LYS B N 1
ATOM 10272 C CA . LYS B 1 538 ? -19.453 -16.766 -33.844 1 95.38 538 LYS B CA 1
ATOM 10273 C C . LYS B 1 538 ? -19.719 -15.828 -32.656 1 95.38 538 LYS B C 1
ATOM 10275 O O . LYS B 1 538 ? -20.859 -15.383 -32.469 1 95.38 538 LYS B O 1
ATOM 10280 N N . ASP B 1 539 ? -18.734 -15.594 -31.922 1 95.44 539 ASP B N 1
ATOM 10281 C CA . ASP B 1 539 ? -18.875 -14.695 -30.766 1 95.44 539 ASP B CA 1
ATOM 10282 C C . ASP B 1 539 ? -19.266 -13.289 -31.219 1 95.44 539 ASP B C 1
ATOM 10284 O O . ASP B 1 539 ? -20.094 -12.641 -30.578 1 95.44 539 ASP B O 1
ATOM 10288 N N . LEU B 1 540 ? -18.719 -12.828 -32.281 1 95.62 540 LEU B N 1
ATOM 10289 C CA . LEU B 1 540 ? -19.031 -11.5 -32.812 1 95.62 540 LEU B CA 1
ATOM 10290 C C . LEU B 1 540 ? -20.406 -11.477 -33.469 1 95.62 540 LEU B C 1
ATOM 10292 O O . LEU B 1 540 ? -21.141 -10.484 -33.344 1 95.62 540 LEU B O 1
ATOM 10296 N N . ASP B 1 541 ? -20.703 -12.57 -34.062 1 95.69 541 ASP B N 1
ATOM 10297 C CA . ASP B 1 541 ? -22 -12.68 -34.719 1 95.69 541 ASP B CA 1
ATOM 10298 C C . ASP B 1 541 ? -23.125 -12.578 -33.688 1 95.69 541 ASP B C 1
ATOM 10300 O O . ASP B 1 541 ? -24.156 -11.961 -33.938 1 95.69 541 ASP B O 1
ATOM 10304 N N . VAL B 1 542 ? -22.938 -13.156 -32.594 1 96.62 542 VAL B N 1
ATOM 10305 C CA . VAL B 1 542 ? -23.938 -13.195 -31.516 1 96.62 542 VAL B CA 1
ATOM 10306 C C . VAL B 1 542 ? -24.266 -11.781 -31.078 1 96.62 542 VAL B C 1
ATOM 10308 O O . VAL B 1 542 ? -25.391 -11.5 -30.672 1 96.62 542 VAL B O 1
ATOM 10311 N N . LEU B 1 543 ? -23.344 -10.852 -31.203 1 96.94 543 LEU B N 1
ATOM 10312 C CA . LEU B 1 543 ? -23.516 -9.484 -30.719 1 96.94 543 LEU B CA 1
ATOM 10313 C C . LEU B 1 543 ? -24.406 -8.68 -31.656 1 96.94 543 LEU B C 1
ATOM 10315 O O . LEU B 1 543 ? -24.891 -7.605 -31.297 1 96.94 543 LEU B O 1
ATOM 10319 N N . GLY B 1 544 ? -24.562 -9.133 -32.812 1 94.62 544 GLY B N 1
ATOM 10320 C CA . GLY B 1 544 ? -25.391 -8.438 -33.781 1 94.62 544 GLY B CA 1
ATOM 10321 C C . GLY B 1 544 ? -24.797 -7.133 -34.281 1 94.62 544 GLY B C 1
ATOM 10322 O O . GLY B 1 544 ? -25.516 -6.191 -34.594 1 94.62 544 GLY B O 1
ATOM 10323 N N . ILE B 1 545 ? -23.5 -7.07 -34.281 1 92.75 545 ILE B N 1
ATOM 10324 C CA . ILE B 1 545 ? -22.844 -5.832 -34.656 1 92.75 545 ILE B CA 1
ATOM 10325 C C . ILE B 1 545 ? -22.703 -5.801 -36.188 1 92.75 545 ILE B C 1
ATOM 10327 O O . ILE B 1 545 ? -22.625 -6.848 -36.844 1 92.75 545 ILE B O 1
ATOM 10331 N N . SER B 1 546 ? -22.656 -4.586 -36.688 1 90.5 546 SER B N 1
ATOM 10332 C CA . SER B 1 546 ? -22.547 -4.41 -38.125 1 90.5 546 SER B CA 1
ATOM 10333 C C . SER B 1 546 ? -21.141 -4.742 -38.594 1 90.5 546 SER B C 1
ATOM 10335 O O . SER B 1 546 ? -20.188 -4.762 -37.812 1 90.5 546 SER B O 1
ATOM 10337 N N . GLY B 1 547 ? -21.031 -5.047 -39.844 1 87.81 547 GLY B N 1
ATOM 10338 C CA . GLY B 1 547 ? -19.766 -5.395 -40.469 1 87.81 547 GLY B CA 1
ATOM 10339 C C . GLY B 1 547 ? -18.734 -4.289 -40.344 1 87.81 547 GLY B C 1
ATOM 10340 O O . GLY B 1 547 ? -17.531 -4.559 -40.344 1 87.81 547 GLY B O 1
ATOM 10341 N N . ASP B 1 548 ? -19.188 -3.049 -40.188 1 89.75 548 ASP B N 1
ATOM 10342 C CA . ASP B 1 548 ? -18.281 -1.903 -40.156 1 89.75 548 ASP B CA 1
ATOM 10343 C C . ASP B 1 548 ? -17.922 -1.533 -38.719 1 89.75 548 ASP B C 1
ATOM 10345 O O . ASP B 1 548 ? -17.156 -0.598 -38.5 1 89.75 548 ASP B O 1
ATOM 10349 N N . ASP B 1 549 ? -18.391 -2.324 -37.844 1 92.56 549 ASP B N 1
ATOM 10350 C CA . ASP B 1 549 ? -18.094 -2.062 -36.438 1 92.56 549 ASP B CA 1
ATOM 10351 C C . ASP B 1 549 ? -16.625 -2.314 -36.125 1 92.56 549 ASP B C 1
ATOM 10353 O O . ASP B 1 549 ? -16.047 -3.307 -36.594 1 92.56 549 ASP B O 1
ATOM 10357 N N . THR B 1 550 ? -16.016 -1.435 -35.375 1 90.44 550 THR B N 1
ATOM 10358 C CA . THR B 1 550 ? -14.586 -1.484 -35.094 1 90.44 550 THR B CA 1
ATOM 10359 C C . THR B 1 550 ? -14.234 -2.771 -34.344 1 90.44 550 THR B C 1
ATOM 10361 O O . THR B 1 550 ? -13.07 -3.184 -34.312 1 90.44 550 THR B O 1
ATOM 10364 N N . ARG B 1 551 ? -15.156 -3.383 -33.781 1 94.25 551 ARG B N 1
ATOM 10365 C CA . ARG B 1 551 ? -14.914 -4.609 -33.031 1 94.25 551 ARG B CA 1
ATOM 10366 C C . ARG B 1 551 ? -14.633 -5.781 -33.969 1 94.25 551 ARG B C 1
ATOM 10368 O O . ARG B 1 551 ? -14.164 -6.832 -33.531 1 94.25 551 ARG B O 1
ATOM 10375 N N . HIS B 1 552 ? -14.805 -5.66 -35.219 1 94.44 552 HIS B N 1
ATOM 10376 C CA . HIS B 1 552 ? -14.445 -6.668 -36.219 1 94.44 552 HIS B CA 1
ATOM 10377 C C . HIS B 1 552 ? -12.961 -6.586 -36.562 1 94.44 552 HIS B C 1
ATOM 10379 O O . HIS B 1 552 ? -12.43 -7.484 -37.219 1 94.44 552 HIS B O 1
ATOM 10385 N N . ALA B 1 553 ? -12.297 -5.562 -36.125 1 93.62 553 ALA B N 1
ATOM 10386 C CA . ALA B 1 553 ? -10.859 -5.418 -36.375 1 93.62 553 ALA B CA 1
ATOM 10387 C C . ALA B 1 553 ? -10.055 -6.293 -35.406 1 93.62 553 ALA B C 1
ATOM 10389 O O . ALA B 1 553 ? -9.391 -5.785 -34.5 1 93.62 553 ALA B O 1
ATOM 10390 N N . THR B 1 554 ? -9.992 -7.582 -35.719 1 93.75 554 THR B N 1
ATOM 10391 C CA . THR B 1 554 ? -9.406 -8.562 -34.812 1 93.75 554 THR B CA 1
ATOM 10392 C C . THR B 1 554 ? -7.949 -8.82 -35.188 1 93.75 554 THR B C 1
ATOM 10394 O O . THR B 1 554 ? -7.535 -8.602 -36.312 1 93.75 554 THR B O 1
ATOM 10397 N N . VAL B 1 555 ? -7.184 -9.203 -34.188 1 93.5 555 VAL B N 1
ATOM 10398 C CA . VAL B 1 555 ? -5.832 -9.727 -34.375 1 93.5 555 VAL B CA 1
ATOM 10399 C C . VAL B 1 555 ? -5.867 -11.25 -34.406 1 93.5 555 VAL B C 1
ATOM 10401 O O . VAL B 1 555 ? -6.262 -11.891 -33.438 1 93.5 555 VAL B O 1
ATOM 10404 N N . LYS B 1 556 ? -5.449 -11.836 -35.469 1 92.38 556 LYS B N 1
ATOM 10405 C CA . LYS B 1 556 ? -5.453 -13.289 -35.625 1 92.38 556 LYS B CA 1
ATOM 10406 C C . LYS B 1 556 ? -4.16 -13.898 -35.094 1 92.38 556 LYS B C 1
ATOM 10408 O O . LYS B 1 556 ? -3.068 -13.414 -35.375 1 92.38 556 LYS B O 1
ATOM 10413 N N . LEU B 1 557 ? -4.301 -14.922 -34.312 1 91.81 557 LEU B N 1
ATOM 10414 C CA . LEU B 1 557 ? -3.152 -15.633 -33.781 1 91.81 557 LEU B CA 1
ATOM 10415 C C . LEU B 1 557 ? -2.521 -16.531 -34.844 1 91.81 557 LEU B C 1
ATOM 10417 O O . LEU B 1 557 ? -3.23 -17.172 -35.625 1 91.81 557 LEU B O 1
ATOM 10421 N N . ALA B 1 558 ? -1.215 -16.625 -34.812 1 89.44 558 ALA B N 1
ATOM 10422 C CA . ALA B 1 558 ? -0.486 -17.5 -35.719 1 89.44 558 ALA B CA 1
ATOM 10423 C C . ALA B 1 558 ? -0.726 -18.969 -35.375 1 89.44 558 ALA B C 1
ATOM 10425 O O . ALA B 1 558 ? -0.876 -19.812 -36.281 1 89.44 558 ALA B O 1
ATOM 10426 N N . ASN B 1 559 ? -0.774 -19.344 -34.031 1 91.44 559 ASN B N 1
ATOM 10427 C CA . ASN B 1 559 ? -0.997 -20.688 -33.531 1 91.44 559 ASN B CA 1
ATOM 10428 C C . ASN B 1 559 ? -2.068 -20.719 -32.438 1 91.44 559 ASN B C 1
ATOM 10430 O O . ASN B 1 559 ? -1.751 -20.828 -31.25 1 91.44 559 ASN B O 1
ATOM 10434 N N . PRO B 1 560 ? -3.369 -20.703 -32.938 1 93.06 560 PRO B N 1
ATOM 10435 C CA . PRO B 1 560 ? -4.43 -20.656 -31.938 1 93.06 560 PRO B CA 1
ATOM 10436 C C . PRO B 1 560 ? -4.578 -21.969 -31.172 1 93.06 560 PRO B C 1
ATOM 10438 O O . PRO B 1 560 ? -4.414 -23.047 -31.75 1 93.06 560 PRO B O 1
ATOM 10441 N N . LEU B 1 561 ? -4.777 -21.969 -29.875 1 89.12 561 LEU B N 1
ATOM 10442 C CA . LEU B 1 561 ? -5.059 -23.141 -29.047 1 89.12 561 LEU B CA 1
ATOM 10443 C C . LEU B 1 561 ? -6.355 -23.812 -29.484 1 89.12 561 LEU B C 1
ATOM 10445 O O . LEU B 1 561 ? -6.496 -25.031 -29.359 1 89.12 561 LEU B O 1
ATOM 10449 N N . ASP B 1 562 ? -7.328 -23.078 -29.891 1 90.94 562 ASP B N 1
ATOM 10450 C CA . ASP B 1 562 ? -8.641 -23.484 -30.375 1 90.94 562 ASP B CA 1
ATOM 10451 C C . ASP B 1 562 ? -8.961 -22.797 -31.703 1 90.94 562 ASP B C 1
ATOM 10453 O O . ASP B 1 562 ? -9.086 -21.578 -31.766 1 90.94 562 ASP B O 1
ATOM 10457 N N . ASP B 1 563 ? -9.18 -23.562 -32.719 1 92.81 563 ASP B N 1
ATOM 10458 C CA . ASP B 1 563 ? -9.398 -23.047 -34.062 1 92.81 563 ASP B CA 1
ATOM 10459 C C . ASP B 1 563 ? -10.727 -22.297 -34.156 1 92.81 563 ASP B C 1
ATOM 10461 O O . ASP B 1 563 ? -10.938 -21.5 -35.062 1 92.81 563 ASP B O 1
ATOM 10465 N N . THR B 1 564 ? -11.586 -22.562 -33.219 1 94.25 564 THR B N 1
ATOM 10466 C CA . THR B 1 564 ? -12.875 -21.891 -33.219 1 94.25 564 THR B CA 1
ATOM 10467 C C . THR B 1 564 ? -12.773 -20.484 -32.625 1 94.25 564 THR B C 1
ATOM 10469 O O . THR B 1 564 ? -13.672 -19.656 -32.812 1 94.25 564 THR B O 1
ATOM 10472 N N . ARG B 1 565 ? -11.742 -20.188 -31.984 1 95.94 565 ARG B N 1
ATOM 10473 C CA . ARG B 1 565 ? -11.484 -18.875 -31.375 1 95.94 565 ARG B CA 1
ATOM 10474 C C . ARG B 1 565 ? -10.07 -18.406 -31.688 1 95.94 565 ARG B C 1
ATOM 10476 O O . ARG B 1 565 ? -9.258 -18.234 -30.766 1 95.94 565 ARG B O 1
ATOM 10483 N N . PRO B 1 566 ? -9.805 -18.078 -32.906 1 96.56 566 PRO B N 1
ATOM 10484 C CA . PRO B 1 566 ? -8.438 -17.797 -33.375 1 96.56 566 PRO B CA 1
ATOM 10485 C C . PRO B 1 566 ? -8.039 -16.328 -33.188 1 96.56 566 PRO B C 1
ATOM 10487 O O . PRO B 1 566 ? -6.914 -15.953 -33.5 1 96.56 566 PRO B O 1
ATOM 10490 N N . TYR B 1 567 ? -8.953 -15.461 -32.656 1 96.62 567 TYR B N 1
ATOM 10491 C CA . TYR B 1 567 ? -8.664 -14.039 -32.562 1 96.62 567 TYR B CA 1
ATOM 10492 C C . TYR B 1 567 ? -8.484 -13.609 -31.109 1 96.62 567 TYR B C 1
ATOM 10494 O O . TYR B 1 567 ? -9.07 -14.195 -30.203 1 96.62 567 TYR B O 1
ATOM 10502 N N . LEU B 1 568 ? -7.598 -12.508 -30.953 1 96.12 568 LEU B N 1
ATOM 10503 C CA . LEU B 1 568 ? -7.652 -11.797 -29.688 1 96.12 568 LEU B CA 1
ATOM 10504 C C . LEU B 1 568 ? -8.945 -10.992 -29.578 1 96.12 568 LEU B C 1
ATOM 10506 O O . LEU B 1 568 ? -9.438 -10.445 -30.562 1 96.12 568 LEU B O 1
ATOM 10510 N N . ARG B 1 569 ? -9.469 -10.914 -28.359 1 97.81 569 ARG B N 1
ATOM 10511 C CA . ARG B 1 569 ? -10.773 -10.305 -28.156 1 97.81 569 ARG B CA 1
ATOM 10512 C C . ARG B 1 569 ? -10.734 -8.805 -28.438 1 97.81 569 ARG B C 1
ATOM 10514 O O . ARG B 1 569 ? -9.742 -8.141 -28.141 1 97.81 569 ARG B O 1
ATOM 10521 N N . THR B 1 570 ? -11.852 -8.234 -28.984 1 97.75 570 THR B N 1
ATOM 10522 C CA . THR B 1 570 ? -12.016 -6.805 -29.219 1 97.75 570 THR B CA 1
ATOM 10523 C C . THR B 1 570 ? -13.062 -6.227 -28.266 1 97.75 570 THR B C 1
ATOM 10525 O O . THR B 1 570 ? -13.305 -5.016 -28.266 1 97.75 570 THR B O 1
ATOM 10528 N N . THR B 1 571 ? -13.703 -7.004 -27.453 1 97.94 571 THR B N 1
ATOM 10529 C CA . THR B 1 571 ? -14.695 -6.68 -26.438 1 97.94 571 THR B CA 1
ATOM 10530 C C . THR B 1 571 ? -14.711 -7.746 -25.344 1 97.94 571 THR B C 1
ATOM 10532 O O . THR B 1 571 ? -14.359 -8.898 -25.594 1 97.94 571 THR B O 1
ATOM 10535 N N . LEU B 1 572 ? -15.125 -7.379 -24.172 1 98.38 572 LEU B N 1
ATOM 10536 C CA . LEU B 1 572 ? -15.117 -8.289 -23.031 1 98.38 572 LEU B CA 1
ATOM 10537 C C . LEU B 1 572 ? -16.422 -9.086 -22.969 1 98.38 572 LEU B C 1
ATOM 10539 O O . LEU B 1 572 ? -16.5 -10.07 -22.234 1 98.38 572 LEU B O 1
ATOM 10543 N N . LEU B 1 573 ? -17.453 -8.773 -23.656 1 98.62 573 LEU B N 1
ATOM 10544 C CA . LEU B 1 573 ? -18.812 -9.242 -23.453 1 98.62 573 LEU B CA 1
ATOM 10545 C C . LEU B 1 573 ? -18.938 -10.727 -23.781 1 98.62 573 LEU B C 1
ATOM 10547 O O . LEU B 1 573 ? -19.547 -11.484 -23.016 1 98.62 573 LEU B O 1
ATOM 10551 N N . PRO B 1 574 ? -18.266 -11.172 -24.922 1 97.94 574 PRO B N 1
ATOM 10552 C CA . PRO B 1 574 ? -18.422 -12.609 -25.188 1 97.94 574 PRO B CA 1
ATOM 10553 C C . PRO B 1 574 ? -17.906 -13.484 -24.062 1 97.94 574 PRO B C 1
ATOM 10555 O O . PRO B 1 574 ? -18.531 -14.484 -23.703 1 97.94 574 PRO B O 1
ATOM 10558 N N . GLY B 1 575 ? -16.719 -13.148 -23.562 1 97.5 575 GLY B N 1
ATOM 10559 C CA . GLY B 1 575 ? -16.203 -13.883 -22.422 1 97.5 575 GLY B CA 1
ATOM 10560 C C . GLY B 1 575 ? -17.156 -13.883 -21.234 1 97.5 575 GLY B C 1
ATOM 10561 O O . GLY B 1 575 ? -17.359 -14.914 -20.594 1 97.5 575 GLY B O 1
ATOM 10562 N N . LEU B 1 576 ? -17.812 -12.797 -20.938 1 98.5 576 LEU B N 1
ATOM 10563 C CA . LEU B 1 576 ? -18.75 -12.672 -19.828 1 98.5 576 LEU B CA 1
ATOM 10564 C C . LEU B 1 576 ? -20.031 -13.453 -20.109 1 98.5 576 LEU B C 1
ATOM 10566 O O . LEU B 1 576 ? -20.625 -14.039 -19.203 1 98.5 576 LEU B O 1
ATOM 10570 N N . PHE B 1 577 ? -20.5 -13.43 -21.391 1 98.44 577 PHE B N 1
ATOM 10571 C CA . PHE B 1 577 ? -21.672 -14.211 -21.766 1 98.44 577 PHE B CA 1
ATOM 10572 C C . PHE B 1 577 ? -21.453 -15.695 -21.469 1 98.44 577 PHE B C 1
ATOM 10574 O O . PHE B 1 577 ? -22.328 -16.344 -20.891 1 98.44 577 PHE B O 1
ATOM 10581 N N . HIS B 1 578 ? -20.25 -16.125 -21.844 1 96.62 578 HIS B N 1
ATOM 10582 C CA . HIS B 1 578 ? -19.922 -17.516 -21.594 1 96.62 578 HIS B CA 1
ATOM 10583 C C . HIS B 1 578 ? -19.922 -17.828 -20.094 1 96.62 578 HIS B C 1
ATOM 10585 O O . HIS B 1 578 ? -20.422 -18.875 -19.672 1 96.62 578 HIS B O 1
ATOM 10591 N N . ALA B 1 579 ? -19.422 -16.953 -19.359 1 97.12 579 ALA B N 1
ATOM 10592 C CA . ALA B 1 579 ? -19.375 -17.141 -17.906 1 97.12 579 ALA B CA 1
ATOM 10593 C C . ALA B 1 579 ? -20.781 -17.203 -17.328 1 97.12 579 ALA B C 1
ATOM 10595 O O . ALA B 1 579 ? -21.062 -18.016 -16.438 1 97.12 579 ALA B O 1
ATOM 10596 N N . VAL B 1 580 ? -21.688 -16.359 -17.781 1 97.94 580 VAL B N 1
ATOM 10597 C CA . VAL B 1 580 ? -23.062 -16.328 -17.297 1 97.94 580 VAL B CA 1
ATOM 10598 C C . VAL B 1 580 ? -23.75 -17.656 -17.625 1 97.94 580 VAL B C 1
ATOM 10600 O O . VAL B 1 580 ? -24.391 -18.266 -16.766 1 97.94 580 VAL B O 1
ATOM 10603 N N . THR B 1 581 ? -23.562 -18.141 -18.844 1 96.38 581 THR B N 1
ATOM 10604 C CA . THR B 1 581 ? -24.203 -19.375 -19.266 1 96.38 581 THR B CA 1
ATOM 10605 C C . THR B 1 581 ? -23.672 -20.562 -18.453 1 96.38 581 THR B C 1
ATOM 10607 O O . THR B 1 581 ? -24.422 -21.453 -18.062 1 96.38 581 THR B O 1
ATOM 10610 N N . THR B 1 582 ? -22.375 -20.516 -18.281 1 93.94 582 THR B N 1
ATOM 10611 C CA . THR B 1 582 ? -21.75 -21.578 -17.484 1 93.94 582 THR B CA 1
ATOM 10612 C C . THR B 1 582 ? -22.312 -21.578 -16.062 1 93.94 582 THR B C 1
ATOM 10614 O O . THR B 1 582 ? -22.656 -22.641 -15.531 1 93.94 582 THR B O 1
ATOM 10617 N N . ASN B 1 583 ? -22.484 -20.484 -15.438 1 94.31 583 ASN B N 1
ATOM 10618 C CA . ASN B 1 583 ? -23 -20.391 -14.078 1 94.31 583 ASN B CA 1
ATOM 10619 C C . ASN B 1 583 ? -24.484 -20.734 -14.008 1 94.31 583 ASN B C 1
ATOM 10621 O O . ASN B 1 583 ? -24.938 -21.391 -13.062 1 94.31 583 ASN B O 1
ATOM 10625 N N . MET B 1 584 ? -25.219 -20.344 -15.031 1 93 584 MET B N 1
ATOM 10626 C CA . MET B 1 584 ? -26.641 -20.672 -15.094 1 93 584 MET B CA 1
ATOM 10627 C C . MET B 1 584 ? -26.844 -22.172 -15.188 1 93 584 MET B C 1
ATOM 10629 O O . MET B 1 584 ? -27.75 -22.719 -14.578 1 93 584 MET B O 1
ATOM 10633 N N . SER B 1 585 ? -25.953 -22.797 -15.93 1 90.06 585 SER B N 1
ATOM 10634 C CA . SER B 1 585 ? -26.031 -24.25 -16.078 1 90.06 585 SER B CA 1
ATOM 10635 C C . SER B 1 585 ? -25.781 -24.953 -14.75 1 90.06 585 SER B C 1
ATOM 10637 O O . SER B 1 585 ? -26.125 -26.125 -14.586 1 90.06 585 SER B O 1
ATOM 10639 N N . ARG B 1 586 ? -25.297 -24.203 -13.836 1 87.88 586 ARG B N 1
ATOM 10640 C CA . ARG B 1 586 ? -25 -24.734 -12.5 1 87.88 586 ARG B CA 1
ATOM 10641 C C . ARG B 1 586 ? -25.953 -24.141 -11.469 1 87.88 586 ARG B C 1
ATOM 10643 O O . ARG B 1 586 ? -25.594 -23.984 -10.305 1 87.88 586 ARG B O 1
ATOM 10650 N N . SER B 1 587 ? -27.031 -23.656 -11.867 1 88.81 587 SER B N 1
ATOM 10651 C CA . SER B 1 587 ? -28.188 -23.25 -11.094 1 88.81 587 SER B CA 1
ATOM 10652 C C . SER B 1 587 ? -27.953 -21.938 -10.375 1 88.81 587 SER B C 1
ATOM 10654 O O . SER B 1 587 ? -28.469 -21.703 -9.281 1 88.81 587 SER B O 1
ATOM 10656 N N . GLN B 1 588 ? -27.156 -21.125 -10.93 1 89.88 588 GLN B N 1
ATOM 10657 C CA . GLN B 1 588 ? -27.016 -19.75 -10.469 1 89.88 588 GLN B CA 1
ATOM 10658 C C . GLN B 1 588 ? -27.828 -18.781 -11.336 1 89.88 588 GLN B C 1
ATOM 10660 O O . GLN B 1 588 ? -27.375 -18.375 -12.406 1 89.88 588 GLN B O 1
ATOM 10665 N N . ASP B 1 589 ? -28.906 -18.359 -10.859 1 89.12 589 ASP B N 1
ATOM 10666 C CA . ASP B 1 589 ? -29.859 -17.641 -11.703 1 89.12 589 ASP B CA 1
ATOM 10667 C C . ASP B 1 589 ? -29.703 -16.141 -11.547 1 89.12 589 ASP B C 1
ATOM 10669 O O . ASP B 1 589 ? -30.141 -15.375 -12.414 1 89.12 589 ASP B O 1
ATOM 10673 N N . ASP B 1 590 ? -29.203 -15.695 -10.445 1 94.44 590 ASP B N 1
ATOM 10674 C CA . ASP B 1 590 ? -29 -14.273 -10.172 1 94.44 590 ASP B CA 1
ATOM 10675 C C . ASP B 1 590 ? -27.531 -13.898 -10.234 1 94.44 590 ASP B C 1
ATOM 10677 O O . ASP B 1 590 ? -26.766 -14.211 -9.32 1 94.44 590 ASP B O 1
ATOM 10681 N N . LEU B 1 591 ? -27.141 -13.242 -11.297 1 96.69 591 LEU B N 1
ATOM 10682 C CA . LEU B 1 591 ? -25.719 -12.977 -11.484 1 96.69 591 LEU B CA 1
ATOM 10683 C C . LEU B 1 591 ? -25.469 -11.492 -11.727 1 96.69 591 LEU B C 1
ATOM 10685 O O . LEU B 1 591 ? -26.25 -10.836 -12.422 1 96.69 591 LEU B O 1
ATOM 10689 N N . ALA B 1 592 ? -24.5 -10.883 -11.078 1 98.06 592 ALA B N 1
ATOM 10690 C CA . ALA B 1 592 ? -23.875 -9.586 -11.328 1 98.06 592 ALA B CA 1
ATOM 10691 C C . ALA B 1 592 ? -22.359 -9.711 -11.414 1 98.06 592 ALA B C 1
ATOM 10693 O O . ALA B 1 592 ? -21.672 -9.641 -10.398 1 98.06 592 ALA B O 1
ATOM 10694 N N . VAL B 1 593 ? -21.844 -9.914 -12.648 1 98.38 593 VAL B N 1
ATOM 10695 C CA . VAL B 1 593 ? -20.422 -10.227 -12.828 1 98.38 593 VAL B CA 1
ATOM 10696 C C . VAL B 1 593 ? -19.766 -9.148 -13.68 1 98.38 593 VAL B C 1
ATOM 10698 O O . VAL B 1 593 ? -20.406 -8.539 -14.539 1 98.38 593 VAL B O 1
ATOM 10701 N N . PHE B 1 594 ? -18.453 -8.898 -13.414 1 98.44 594 PHE B N 1
ATOM 10702 C CA . PHE B 1 594 ? -17.75 -7.902 -14.211 1 98.44 594 PHE B CA 1
ATOM 10703 C C . PHE B 1 594 ? -16.297 -8.32 -14.43 1 98.44 594 PHE B C 1
ATOM 10705 O O . PHE B 1 594 ? -15.781 -9.203 -13.734 1 98.44 594 PHE B O 1
ATOM 10712 N N . GLU B 1 595 ? -15.719 -7.723 -15.43 1 98.62 595 GLU B N 1
ATOM 10713 C CA . GLU B 1 595 ? -14.312 -7.93 -15.75 1 98.62 595 GLU B CA 1
ATOM 10714 C C . GLU B 1 595 ? -13.648 -6.633 -16.188 1 98.62 595 GLU B C 1
ATOM 10716 O O . GLU B 1 595 ? -14.242 -5.848 -16.938 1 98.62 595 GLU B O 1
ATOM 10721 N N . SER B 1 596 ? -12.492 -6.402 -15.625 1 98.38 596 SER B N 1
ATOM 10722 C CA . SER B 1 596 ? -11.555 -5.418 -16.156 1 98.38 596 SER B CA 1
ATOM 10723 C C . SER B 1 596 ? -10.43 -6.086 -16.938 1 98.38 596 SER B C 1
ATOM 10725 O O . SER B 1 596 ? -9.703 -6.922 -16.391 1 98.38 596 SER B O 1
ATOM 10727 N N . GLY B 1 597 ? -10.352 -5.777 -18.156 1 97.69 597 GLY B N 1
ATOM 10728 C CA . GLY B 1 597 ? -9.352 -6.441 -18.969 1 97.69 597 GLY B CA 1
ATOM 10729 C C . GLY B 1 597 ? -8.984 -5.66 -20.219 1 97.69 597 GLY B C 1
ATOM 10730 O O . GLY B 1 597 ? -9.672 -4.699 -20.578 1 97.69 597 GLY B O 1
ATOM 10731 N N . THR B 1 598 ? -7.977 -6.145 -20.875 1 97.12 598 THR B N 1
ATOM 10732 C CA . THR B 1 598 ? -7.48 -5.504 -22.078 1 97.12 598 THR B CA 1
ATOM 10733 C C . THR B 1 598 ? -8.164 -6.078 -23.312 1 97.12 598 THR B C 1
ATOM 10735 O O . THR B 1 598 ? -8.445 -7.277 -23.375 1 97.12 598 THR B O 1
ATOM 10738 N N . VAL B 1 599 ? -8.477 -5.25 -24.25 1 97.56 599 VAL B N 1
ATOM 10739 C CA . VAL B 1 599 ? -8.938 -5.664 -25.562 1 97.56 599 VAL B CA 1
ATOM 10740 C C . VAL B 1 599 ? -7.914 -5.242 -26.625 1 97.56 599 VAL B C 1
ATOM 10742 O O . VAL B 1 599 ? -7.055 -4.398 -26.359 1 97.56 599 VAL B O 1
ATOM 10745 N N . PHE B 1 600 ? -7.996 -5.875 -27.781 1 95.94 600 PHE B N 1
ATOM 10746 C CA . PHE B 1 600 ? -6.996 -5.688 -28.812 1 95.94 600 PHE B CA 1
ATOM 10747 C C . PHE B 1 600 ? -7.648 -5.289 -30.141 1 95.94 600 PHE B C 1
ATOM 10749 O O . PHE B 1 600 ? -8.406 -6.07 -30.719 1 95.94 600 PHE B O 1
ATOM 10756 N N . ARG B 1 601 ? -7.406 -4.156 -30.547 1 92.69 601 ARG B N 1
ATOM 10757 C CA . ARG B 1 601 ? -7.984 -3.65 -31.781 1 92.69 601 ARG B CA 1
ATOM 10758 C C . ARG B 1 601 ? -6.918 -3.504 -32.875 1 92.69 601 ARG B C 1
ATOM 10760 O O . ARG B 1 601 ? -6.02 -2.664 -32.75 1 92.69 601 ARG B O 1
ATOM 10767 N N . ALA B 1 602 ? -7.109 -4.348 -33.875 1 89.94 602 ALA B N 1
ATOM 10768 C CA . ALA B 1 602 ? -6.113 -4.383 -34.969 1 89.94 602 ALA B CA 1
ATOM 10769 C C . ALA B 1 602 ? -6.02 -3.037 -35.656 1 89.94 602 ALA B C 1
ATOM 10771 O O . ALA B 1 602 ? -7.035 -2.383 -35.906 1 89.94 602 ALA B O 1
ATOM 10772 N N . VAL B 1 603 ? -4.781 -2.576 -35.625 1 78.62 603 VAL B N 1
ATOM 10773 C CA . VAL B 1 603 ? -4.484 -1.414 -36.469 1 78.62 603 VAL B CA 1
ATOM 10774 C C . VAL B 1 603 ? -3.615 -1.833 -37.656 1 78.62 603 VAL B C 1
ATOM 10776 O O . VAL B 1 603 ? -3.16 -2.977 -37.719 1 78.62 603 VAL B O 1
ATOM 10779 N N . THR B 1 604 ? -3.438 -0.997 -38.625 1 69.19 604 THR B N 1
ATOM 10780 C CA . THR B 1 604 ? -2.611 -1.329 -39.781 1 69.19 604 THR B CA 1
ATOM 10781 C C . THR B 1 604 ? -1.267 -1.898 -39.344 1 69.19 604 THR B C 1
ATOM 10783 O O . THR B 1 604 ? -0.536 -1.26 -38.594 1 69.19 604 THR B O 1
ATOM 10786 N N . PRO B 1 605 ? -1.174 -3.225 -39.469 1 62.03 605 PRO B N 1
ATOM 10787 C CA . PRO B 1 605 ? -0.065 -4.023 -38.969 1 62.03 605 PRO B CA 1
ATOM 10788 C C . PRO B 1 605 ? 1.301 -3.502 -39.406 1 62.03 605 PRO B C 1
ATOM 10790 O O . PRO B 1 605 ? 1.505 -3.215 -40.594 1 62.03 605 PRO B O 1
ATOM 10793 N N . ALA B 1 606 ? 2.016 -2.582 -38.688 1 64.94 606 ALA B N 1
ATOM 10794 C CA . ALA B 1 606 ? 3.441 -2.42 -38.938 1 64.94 606 ALA B CA 1
ATOM 10795 C C . ALA B 1 606 ? 4.242 -3.594 -38.406 1 64.94 606 ALA B C 1
ATOM 10797 O O . ALA B 1 606 ? 3.854 -4.203 -37.406 1 64.94 606 ALA B O 1
ATOM 10798 N N . ALA B 1 607 ? 5.082 -4.176 -39.188 1 74.5 607 ALA B N 1
ATOM 10799 C CA . ALA B 1 607 ? 5.961 -5.254 -38.75 1 74.5 607 ALA B CA 1
ATOM 10800 C C . ALA B 1 607 ? 6.906 -4.773 -37.656 1 74.5 607 ALA B C 1
ATOM 10802 O O . ALA B 1 607 ? 7.496 -3.695 -37.75 1 74.5 607 ALA B O 1
ATOM 10803 N N . ALA B 1 608 ? 6.758 -5.469 -36.438 1 79.38 608 ALA B N 1
ATOM 10804 C CA . ALA B 1 608 ? 7.684 -5.133 -35.344 1 79.38 608 ALA B CA 1
ATOM 10805 C C . ALA B 1 608 ? 9.109 -5.547 -35.719 1 79.38 608 ALA B C 1
ATOM 10807 O O . ALA B 1 608 ? 9.328 -6.629 -36.25 1 79.38 608 ALA B O 1
ATOM 10808 N N . PRO B 1 609 ? 10.094 -4.605 -35.5 1 86 609 PRO B N 1
ATOM 10809 C CA . PRO B 1 609 ? 11.484 -5.039 -35.656 1 86 609 PRO B CA 1
ATOM 10810 C C . PRO B 1 609 ? 11.867 -6.156 -34.688 1 86 609 PRO B C 1
ATOM 10812 O O . PRO B 1 609 ? 11.203 -6.348 -33.656 1 86 609 PRO B O 1
ATOM 10815 N N . ARG B 1 610 ? 12.844 -7.051 -34.969 1 87.56 610 ARG B N 1
ATOM 10816 C CA . ARG B 1 610 ? 13.391 -8.109 -34.125 1 87.56 610 ARG B CA 1
ATOM 10817 C C . ARG B 1 610 ? 14.844 -7.816 -33.75 1 87.56 610 ARG B C 1
ATOM 10819 O O . ARG B 1 610 ? 15.766 -8.297 -34.406 1 87.56 610 ARG B O 1
ATOM 10826 N N . PRO B 1 611 ? 14.969 -7.047 -32.688 1 87.62 611 PRO B N 1
ATOM 10827 C CA . PRO B 1 611 ? 16.344 -6.699 -32.344 1 87.62 611 PRO B CA 1
ATOM 10828 C C . PRO B 1 611 ? 17.125 -7.891 -31.797 1 87.62 611 PRO B C 1
ATOM 10830 O O . PRO B 1 611 ? 16.547 -8.891 -31.391 1 87.62 611 PRO B O 1
ATOM 10833 N N . GLY B 1 612 ? 18.484 -7.84 -31.859 1 81.94 612 GLY B N 1
ATOM 10834 C CA . GLY B 1 612 ? 19.344 -8.836 -31.25 1 81.94 612 GLY B CA 1
ATOM 10835 C C . GLY B 1 612 ? 19.25 -8.867 -29.734 1 81.94 612 GLY B C 1
ATOM 10836 O O . GLY B 1 612 ? 18.625 -7.988 -29.125 1 81.94 612 GLY B O 1
ATOM 10837 N N . VAL B 1 613 ? 19.609 -9.82 -28.969 1 82.62 613 VAL B N 1
ATOM 10838 C CA . VAL B 1 613 ? 19.5 -10 -27.516 1 82.62 613 VAL B CA 1
ATOM 10839 C C . VAL B 1 613 ? 20.797 -9.602 -26.844 1 82.62 613 VAL B C 1
ATOM 10841 O O . VAL B 1 613 ? 20.953 -9.75 -25.625 1 82.62 613 VAL B O 1
ATOM 10844 N N . ASP B 1 614 ? 21.781 -9.102 -27.625 1 78.12 614 ASP B N 1
ATOM 10845 C CA . ASP B 1 614 ? 23.094 -8.781 -27.109 1 78.12 614 ASP B CA 1
ATOM 10846 C C . ASP B 1 614 ? 23.078 -7.48 -26.297 1 78.12 614 ASP B C 1
ATOM 10848 O O . ASP B 1 614 ? 23.938 -7.254 -25.453 1 78.12 614 ASP B O 1
ATOM 10852 N N . GLU B 1 615 ? 22.266 -6.605 -26.656 1 84.06 615 GLU B N 1
ATOM 10853 C CA . GLU B 1 615 ? 22.109 -5.328 -25.969 1 84.06 615 GLU B CA 1
ATOM 10854 C C . GLU B 1 615 ? 20.641 -4.938 -25.844 1 84.06 615 GLU B C 1
ATOM 10856 O O . GLU B 1 615 ? 19.797 -5.457 -26.578 1 84.06 615 GLU B O 1
ATOM 10861 N N . ARG B 1 616 ? 20.406 -4.027 -24.812 1 89.88 616 ARG B N 1
ATOM 10862 C CA . ARG B 1 616 ? 19.062 -3.465 -24.719 1 89.88 616 ARG B CA 1
ATOM 10863 C C . ARG B 1 616 ? 18.719 -2.695 -26 1 89.88 616 ARG B C 1
ATOM 10865 O O . ARG B 1 616 ? 19.516 -1.87 -26.469 1 89.88 616 ARG B O 1
ATOM 10872 N N . PRO B 1 617 ? 17.656 -3.035 -26.625 1 91.06 617 PRO B N 1
ATOM 10873 C CA . PRO B 1 617 ? 17.266 -2.244 -27.797 1 91.06 617 PRO B CA 1
ATOM 10874 C C . PRO B 1 617 ? 17.188 -0.749 -27.5 1 91.06 617 PRO B C 1
ATOM 10876 O O . PRO B 1 617 ? 16.938 -0.355 -26.359 1 91.06 617 PRO B O 1
ATOM 10879 N N . SER B 1 618 ? 17.594 0.138 -28.469 1 92.69 618 SER B N 1
ATOM 10880 C CA . SER B 1 618 ? 17.484 1.584 -28.297 1 92.69 618 SER B CA 1
ATOM 10881 C C . SER B 1 618 ? 16.047 2.006 -28.047 1 92.69 618 SER B C 1
ATOM 10883 O O . SER B 1 618 ? 15.109 1.247 -28.312 1 92.69 618 SER B O 1
ATOM 10885 N N . ASP B 1 619 ? 15.852 3.137 -27.5 1 91.94 619 ASP B N 1
ATOM 10886 C CA . ASP B 1 619 ? 14.516 3.658 -27.234 1 91.94 619 ASP B CA 1
ATOM 10887 C C . ASP B 1 619 ? 13.703 3.783 -28.531 1 91.94 619 ASP B C 1
ATOM 10889 O O . ASP B 1 619 ? 12.484 3.6 -28.516 1 91.94 619 ASP B O 1
ATOM 10893 N N . GLU B 1 620 ? 14.391 4.121 -29.578 1 92.19 620 GLU B N 1
ATOM 10894 C CA . GLU B 1 620 ? 13.727 4.234 -30.875 1 92.19 620 GLU B CA 1
ATOM 10895 C C . GLU B 1 620 ? 13.18 2.887 -31.344 1 92.19 620 GLU B C 1
ATOM 10897 O O . GLU B 1 620 ? 12.055 2.805 -31.844 1 92.19 620 GLU B O 1
ATOM 10902 N N . VAL B 1 621 ? 14.016 1.856 -31.203 1 91.44 621 VAL B N 1
ATOM 10903 C CA . VAL B 1 621 ? 13.609 0.509 -31.578 1 91.44 621 VAL B CA 1
ATOM 10904 C C . VAL B 1 621 ? 12.445 0.053 -30.703 1 91.44 621 VAL B C 1
ATOM 10906 O O . VAL B 1 621 ? 11.492 -0.557 -31.188 1 91.44 621 VAL B O 1
ATOM 10909 N N . LEU B 1 622 ? 12.5 0.288 -29.469 1 91.62 622 LEU B N 1
ATOM 10910 C CA . LEU B 1 622 ? 11.414 -0.057 -28.562 1 91.62 622 LEU B CA 1
ATOM 10911 C C . LEU B 1 622 ? 10.133 0.671 -28.953 1 91.62 622 LEU B C 1
ATOM 10913 O O . LEU B 1 622 ? 9.039 0.097 -28.875 1 91.62 622 LEU B O 1
ATOM 10917 N N . ALA B 1 623 ? 10.242 1.919 -29.328 1 90.5 623 ALA B N 1
ATOM 10918 C CA . ALA B 1 623 ? 9.094 2.693 -29.766 1 90.5 623 ALA B CA 1
ATOM 10919 C C . ALA B 1 623 ? 8.477 2.088 -31.031 1 90.5 623 ALA B C 1
ATOM 10921 O O . ALA B 1 623 ? 7.25 2.068 -31.188 1 90.5 623 ALA B O 1
ATOM 10922 N N . GLU B 1 624 ? 9.328 1.604 -31.906 1 88.31 624 GLU B N 1
ATOM 10923 C CA . GLU B 1 624 ? 8.852 0.956 -33.125 1 88.31 624 GLU B CA 1
ATOM 10924 C C . GLU B 1 624 ? 8.117 -0.344 -32.812 1 88.31 624 GLU B C 1
ATOM 10926 O O . GLU B 1 624 ? 7.102 -0.655 -33.438 1 88.31 624 GLU B O 1
ATOM 10931 N N . ILE B 1 625 ? 8.664 -1.071 -31.875 1 88.5 625 ILE B N 1
ATOM 10932 C CA . ILE B 1 625 ? 8.016 -2.305 -31.453 1 88.5 625 ILE B CA 1
ATOM 10933 C C . ILE B 1 625 ? 6.645 -1.985 -30.859 1 88.5 625 ILE B C 1
ATOM 10935 O O . ILE B 1 625 ? 5.652 -2.641 -31.172 1 88.5 625 ILE B O 1
ATOM 10939 N N . ASP B 1 626 ? 6.555 -0.965 -30.109 1 87.94 626 ASP B N 1
ATOM 10940 C CA . ASP B 1 626 ? 5.305 -0.56 -29.469 1 87.94 626 ASP B CA 1
ATOM 10941 C C . ASP B 1 626 ? 4.281 -0.106 -30.5 1 87.94 626 ASP B C 1
ATOM 10943 O O . ASP B 1 626 ? 3.092 -0.408 -30.391 1 87.94 626 ASP B O 1
ATOM 10947 N N . ALA B 1 627 ? 4.762 0.57 -31.484 1 87.31 627 ALA B N 1
ATOM 10948 C CA . ALA B 1 627 ? 3.885 1.107 -32.531 1 87.31 627 ALA B CA 1
ATOM 10949 C C . ALA B 1 627 ? 3.283 -0.013 -33.375 1 87.31 627 ALA B C 1
ATOM 10951 O O . ALA B 1 627 ? 2.252 0.176 -34.031 1 87.31 627 ALA B O 1
ATOM 10952 N N . ALA B 1 628 ? 3.975 -1.158 -33.406 1 87.31 628 ALA B N 1
ATOM 10953 C CA . ALA B 1 628 ? 3.502 -2.295 -34.188 1 87.31 628 ALA B CA 1
ATOM 10954 C C . ALA B 1 628 ? 2.422 -3.068 -33.438 1 87.31 628 ALA B C 1
ATOM 10956 O O . ALA B 1 628 ? 1.723 -3.898 -34.031 1 87.31 628 ALA B O 1
ATOM 10957 N N . LEU B 1 629 ? 2.221 -2.762 -32.188 1 88.5 629 LEU B N 1
ATOM 10958 C CA . LEU B 1 629 ? 1.213 -3.445 -31.391 1 88.5 629 LEU B CA 1
ATOM 10959 C C . LEU B 1 629 ? -0.173 -2.859 -31.641 1 88.5 629 LEU B C 1
ATOM 10961 O O . LEU B 1 629 ? -0.301 -1.678 -31.969 1 88.5 629 LEU B O 1
ATOM 10965 N N . PRO B 1 630 ? -1.223 -3.766 -31.625 1 91.31 630 PRO B N 1
ATOM 10966 C CA . PRO B 1 630 ? -2.576 -3.207 -31.688 1 91.31 630 PRO B CA 1
ATOM 10967 C C . PRO B 1 630 ? -2.887 -2.268 -30.531 1 91.31 630 PRO B C 1
ATOM 10969 O O . PRO B 1 630 ? -2.166 -2.258 -29.531 1 91.31 630 PRO B O 1
ATOM 10972 N N . ALA B 1 631 ? -3.91 -1.409 -30.75 1 91.88 631 ALA B N 1
ATOM 10973 C CA . ALA B 1 631 ? -4.395 -0.65 -29.594 1 91.88 631 ALA B CA 1
ATOM 10974 C C . ALA B 1 631 ? -4.93 -1.579 -28.516 1 91.88 631 ALA B C 1
ATOM 10976 O O . ALA B 1 631 ? -5.703 -2.496 -28.797 1 91.88 631 ALA B O 1
ATOM 10977 N N . GLN B 1 632 ? -4.48 -1.354 -27.281 1 94.12 632 GLN B N 1
ATOM 10978 C CA . GLN B 1 632 ? -4.824 -2.283 -26.219 1 94.12 632 GLN B CA 1
ATOM 10979 C C . GLN B 1 632 ? -5.449 -1.552 -25.031 1 94.12 632 GLN B C 1
ATOM 10981 O O . GLN B 1 632 ? -4.957 -1.653 -23.906 1 94.12 632 GLN B O 1
ATOM 10986 N N . PRO B 1 633 ? -6.57 -0.889 -25.297 1 95.69 633 PRO B N 1
ATOM 10987 C CA . PRO B 1 633 ? -7.207 -0.225 -24.156 1 95.69 633 PRO B CA 1
ATOM 10988 C C . PRO B 1 633 ? -7.715 -1.212 -23.109 1 95.69 633 PRO B C 1
ATOM 10990 O O . PRO B 1 633 ? -8.125 -2.324 -23.453 1 95.69 633 PRO B O 1
ATOM 10993 N N . ARG B 1 634 ? -7.637 -0.775 -21.859 1 97.88 634 ARG B N 1
ATOM 10994 C CA . ARG B 1 634 ? -8.281 -1.53 -20.781 1 97.88 634 ARG B CA 1
ATOM 10995 C C . ARG B 1 634 ? -9.75 -1.16 -20.656 1 97.88 634 ARG B C 1
ATOM 10997 O O . ARG B 1 634 ? -10.094 0.02 -20.562 1 97.88 634 ARG B O 1
ATOM 11004 N N . MET B 1 635 ? -10.594 -2.178 -20.703 1 98.44 635 MET B N 1
ATOM 11005 C CA . MET B 1 635 ? -12.039 -1.994 -20.641 1 98.44 635 MET B CA 1
ATOM 11006 C C . MET B 1 635 ? -12.594 -2.52 -19.312 1 98.44 635 MET B C 1
ATOM 11008 O O . MET B 1 635 ? -11.922 -3.293 -18.625 1 98.44 635 MET B O 1
ATOM 11012 N N . LEU B 1 636 ? -13.734 -2.027 -18.922 1 98.75 636 LEU B N 1
ATOM 11013 C CA . LEU B 1 636 ? -14.547 -2.604 -17.859 1 98.75 636 LEU B CA 1
ATOM 11014 C C . LEU B 1 636 ? -15.938 -2.961 -18.375 1 98.75 636 LEU B C 1
ATOM 11016 O O . LEU B 1 636 ? -16.594 -2.141 -19.016 1 98.75 636 LEU B O 1
ATOM 11020 N N . ALA B 1 637 ? -16.281 -4.215 -18.156 1 98.81 637 ALA B N 1
ATOM 11021 C CA . ALA B 1 637 ? -17.594 -4.684 -18.578 1 98.81 637 ALA B CA 1
ATOM 11022 C C . ALA B 1 637 ? -18.297 -5.469 -17.469 1 98.81 637 ALA B C 1
ATOM 11024 O O . ALA B 1 637 ? -17.641 -6.043 -16.609 1 98.81 637 ALA B O 1
ATOM 11025 N N . ALA B 1 638 ? -19.641 -5.453 -17.5 1 98.81 638 ALA B N 1
ATOM 11026 C CA . ALA B 1 638 ? -20.438 -6.223 -16.547 1 98.81 638 ALA B CA 1
ATOM 11027 C C . ALA B 1 638 ? -21.703 -6.762 -17.203 1 98.81 638 ALA B C 1
ATOM 11029 O O . ALA B 1 638 ? -22.234 -6.168 -18.156 1 98.81 638 ALA B O 1
ATOM 11030 N N . VAL B 1 639 ? -22.125 -7.867 -16.797 1 98.81 639 VAL B N 1
ATOM 11031 C CA . VAL B 1 639 ? -23.375 -8.492 -17.203 1 98.81 639 VAL B CA 1
ATOM 11032 C C . VAL B 1 639 ? -24.219 -8.82 -15.977 1 98.81 639 VAL B C 1
ATOM 11034 O O . VAL B 1 639 ? -23.688 -9.352 -14.984 1 98.81 639 VAL B O 1
ATOM 11037 N N . ILE B 1 640 ? -25.484 -8.469 -16.031 1 98.44 640 ILE B N 1
ATOM 11038 C CA . ILE B 1 640 ? -26.391 -8.656 -14.906 1 98.44 640 ILE B CA 1
ATOM 11039 C C . ILE B 1 640 ? -27.672 -9.344 -15.391 1 98.44 640 ILE B C 1
ATOM 11041 O O . ILE B 1 640 ? -28.25 -8.945 -16.406 1 98.44 640 ILE B O 1
ATOM 11045 N N . CYS B 1 641 ? -28.094 -10.352 -14.695 1 97.88 641 CYS B N 1
ATOM 11046 C CA . CYS B 1 641 ? -29.344 -11.039 -15.023 1 97.88 641 CYS B CA 1
ATOM 11047 C C . CYS B 1 641 ? -29.984 -11.625 -13.773 1 97.88 641 CYS B C 1
ATOM 11049 O O . CYS B 1 641 ? -29.359 -11.727 -12.727 1 97.88 641 CYS B O 1
ATOM 11051 N N . GLY B 1 642 ? -31.266 -11.898 -13.828 1 96.12 642 GLY B N 1
ATOM 11052 C CA . GLY B 1 642 ? -32 -12.453 -12.703 1 96.12 642 GLY B CA 1
ATOM 11053 C C . GLY B 1 642 ? -32.531 -11.398 -11.75 1 96.12 642 GLY B C 1
ATOM 11054 O O . GLY B 1 642 ? -33.031 -10.352 -12.18 1 96.12 642 GLY B O 1
ATOM 11055 N N . SER B 1 643 ? -32.469 -11.758 -10.484 1 95.06 643 SER B N 1
ATOM 11056 C CA . SER B 1 643 ? -32.969 -10.844 -9.461 1 95.06 643 SER B CA 1
ATOM 11057 C C . SER B 1 643 ? -31.812 -10.094 -8.797 1 95.06 643 SER B C 1
ATOM 11059 O O . SER B 1 643 ? -30.812 -10.703 -8.414 1 95.06 643 SER B O 1
ATOM 11061 N N . TRP B 1 644 ? -32 -8.781 -8.758 1 93.5 644 TRP B N 1
ATOM 11062 C CA . TRP B 1 644 ? -31.047 -7.961 -8.023 1 93.5 644 TRP B CA 1
ATOM 11063 C C . TRP B 1 644 ? -31.156 -8.203 -6.523 1 93.5 644 TRP B C 1
ATOM 11065 O O . TRP B 1 644 ? -30.156 -8.344 -5.836 1 93.5 644 TRP B O 1
ATOM 11075 N N . LEU B 1 645 ? -32.406 -8.273 -6.047 1 89.81 645 LEU B N 1
ATOM 11076 C CA . LEU B 1 645 ? -32.75 -8.711 -4.695 1 89.81 645 LEU B CA 1
ATOM 11077 C C . LEU B 1 645 ? -33.656 -9.93 -4.734 1 89.81 645 LEU B C 1
ATOM 11079 O O . LEU B 1 645 ? -34.625 -9.969 -5.508 1 89.81 645 LEU B O 1
ATOM 11083 N N . PRO B 1 646 ? -33.344 -10.844 -3.959 1 87.44 646 PRO B N 1
ATOM 11084 C CA . PRO B 1 646 ? -34.219 -12.016 -3.926 1 87.44 646 PRO B CA 1
ATOM 11085 C C . PRO B 1 646 ? -35.531 -11.758 -3.162 1 87.44 646 PRO B C 1
ATOM 11087 O O . PRO B 1 646 ? -35.719 -10.672 -2.609 1 87.44 646 PRO B O 1
ATOM 11090 N N . ASP B 1 647 ? -36.406 -12.781 -3.307 1 87.12 647 ASP B N 1
ATOM 11091 C CA . ASP B 1 647 ? -37.594 -12.75 -2.459 1 87.12 647 ASP B CA 1
ATOM 11092 C C . ASP B 1 647 ? -37.188 -12.766 -0.98 1 87.12 647 ASP B C 1
ATOM 11094 O O . ASP B 1 647 ? -36.344 -13.531 -0.563 1 87.12 647 ASP B O 1
ATOM 11098 N N . ARG B 1 648 ? -37.75 -11.789 -0.241 1 85.12 648 ARG B N 1
ATOM 11099 C CA . ARG B 1 648 ? -37.469 -11.68 1.187 1 85.12 648 ARG B CA 1
ATOM 11100 C C . ARG B 1 648 ? -38.75 -11.531 1.989 1 85.12 648 ARG B C 1
ATOM 11102 O O . ARG B 1 648 ? -39.812 -11.234 1.428 1 85.12 648 ARG B O 1
ATOM 11109 N N . TRP B 1 649 ? -38.688 -11.758 3.234 1 85.5 649 TRP B N 1
ATOM 11110 C CA . TRP B 1 649 ? -39.844 -11.633 4.125 1 85.5 649 TRP B CA 1
ATOM 11111 C C . TRP B 1 649 ? -40.344 -10.195 4.168 1 85.5 649 TRP B C 1
ATOM 11113 O O . TRP B 1 649 ? -41.531 -9.945 4.422 1 85.5 649 TRP B O 1
ATOM 11123 N N . ASP B 1 650 ? -39.406 -9.305 3.822 1 80.12 650 ASP B N 1
ATOM 11124 C CA . ASP B 1 650 ? -39.75 -7.902 3.965 1 80.12 650 ASP B CA 1
ATOM 11125 C C . ASP B 1 650 ? -40 -7.254 2.604 1 80.12 650 ASP B C 1
ATOM 11127 O O . ASP B 1 650 ? -40.062 -6.027 2.496 1 80.12 650 ASP B O 1
ATOM 11131 N N . GLY B 1 651 ? -40.062 -7.953 1.563 1 82.25 651 GLY B N 1
ATOM 11132 C CA . GLY B 1 651 ? -40.312 -7.371 0.254 1 82.25 651 GLY B CA 1
ATOM 11133 C C . GLY B 1 651 ? -40.219 -8.383 -0.874 1 82.25 651 GLY B C 1
ATOM 11134 O O . GLY B 1 651 ? -39.656 -9.453 -0.705 1 82.25 651 GLY B O 1
ATOM 11135 N N . GLU B 1 652 ? -40.75 -7.973 -1.979 1 86.56 652 GLU B N 1
ATOM 11136 C CA . GLU B 1 652 ? -40.719 -8.805 -3.178 1 86.56 652 GLU B CA 1
ATOM 11137 C C . GLU B 1 652 ? -39.375 -8.711 -3.879 1 86.56 652 GLU B C 1
ATOM 11139 O O . GLU B 1 652 ? -38.594 -7.809 -3.59 1 86.56 652 GLU B O 1
ATOM 11144 N N . SER B 1 653 ? -39.125 -9.766 -4.648 1 90.38 653 SER B N 1
ATOM 11145 C CA . SER B 1 653 ? -37.906 -9.758 -5.418 1 90.38 653 SER B CA 1
ATOM 11146 C C . SER B 1 653 ? -37.812 -8.547 -6.344 1 90.38 653 SER B C 1
ATOM 11148 O O . SER B 1 653 ? -38.844 -8.094 -6.863 1 90.38 653 SER B O 1
ATOM 11150 N N . VAL B 1 654 ? -36.656 -8.023 -6.488 1 91.31 654 VAL B N 1
ATOM 11151 C CA . VAL B 1 654 ? -36.375 -6.945 -7.426 1 91.31 654 VAL B CA 1
ATOM 11152 C C . VAL B 1 654 ? -35.594 -7.484 -8.609 1 91.31 654 VAL B C 1
ATOM 11154 O O . VAL B 1 654 ? -34.469 -8.016 -8.43 1 91.31 654 VAL B O 1
ATOM 11157 N N . LYS B 1 655 ? -36.094 -7.32 -9.773 1 94.75 655 LYS B N 1
ATOM 11158 C CA . LYS B 1 655 ? -35.438 -7.812 -10.977 1 94.75 655 LYS B CA 1
ATOM 11159 C C . LYS B 1 655 ? -34.312 -6.891 -11.398 1 94.75 655 LYS B C 1
ATOM 11161 O O . LYS B 1 655 ? -34.406 -5.668 -11.25 1 94.75 655 LYS B O 1
ATOM 11166 N N . ALA B 1 656 ? -33.281 -7.551 -11.898 1 95.31 656 ALA B N 1
ATOM 11167 C CA . ALA B 1 656 ? -32.219 -6.762 -12.5 1 95.31 656 ALA B CA 1
ATOM 11168 C C . ALA B 1 656 ? -32.719 -6.047 -13.758 1 95.31 656 ALA B C 1
ATOM 11170 O O . ALA B 1 656 ? -33.5 -6.609 -14.539 1 95.31 656 ALA B O 1
ATOM 11171 N N . ASP B 1 657 ? -32.281 -4.816 -13.938 1 95.19 657 ASP B N 1
ATOM 11172 C CA . ASP B 1 657 ? -32.656 -4.066 -15.125 1 95.19 657 ASP B CA 1
ATOM 11173 C C . ASP B 1 657 ? -31.531 -3.123 -15.562 1 95.19 657 ASP B C 1
ATOM 11175 O O . ASP B 1 657 ? -30.406 -3.201 -15.055 1 95.19 657 ASP B O 1
ATOM 11179 N N . TRP B 1 658 ? -31.844 -2.324 -16.562 1 95.69 658 TRP B N 1
ATOM 11180 C CA . TRP B 1 658 ? -30.828 -1.496 -17.219 1 95.69 658 TRP B CA 1
ATOM 11181 C C . TRP B 1 658 ? -30.188 -0.54 -16.219 1 95.69 658 TRP B C 1
ATOM 11183 O O . TRP B 1 658 ? -29.047 -0.116 -16.391 1 95.69 658 TRP B O 1
ATOM 11193 N N . ARG B 1 659 ? -30.844 -0.212 -15.148 1 93.19 659 ARG B N 1
ATOM 11194 C CA . ARG B 1 659 ? -30.328 0.726 -14.148 1 93.19 659 ARG B CA 1
ATOM 11195 C C . ARG B 1 659 ? -29.109 0.154 -13.43 1 93.19 659 ARG B C 1
ATOM 11197 O O . ARG B 1 659 ? -28.203 0.896 -13.055 1 93.19 659 ARG B O 1
ATOM 11204 N N . HIS B 1 660 ? -29.156 -1.1 -13.234 1 95.69 660 HIS B N 1
ATOM 11205 C CA . HIS B 1 660 ? -28.047 -1.759 -12.547 1 95.69 660 HIS B CA 1
ATOM 11206 C C . HIS B 1 660 ? -26.812 -1.798 -13.43 1 95.69 660 HIS B C 1
ATOM 11208 O O . HIS B 1 660 ? -25.688 -1.771 -12.914 1 95.69 660 HIS B O 1
ATOM 11214 N N . ALA B 1 661 ? -27 -1.861 -14.75 1 97.56 661 ALA B N 1
ATOM 11215 C CA . ALA B 1 661 ? -25.875 -1.757 -15.672 1 97.56 661 ALA B CA 1
ATOM 11216 C C . ALA B 1 661 ? -25.25 -0.363 -15.625 1 97.56 661 ALA B C 1
ATOM 11218 O O . ALA B 1 661 ? -24.031 -0.221 -15.578 1 97.56 661 ALA B O 1
ATOM 11219 N N . VAL B 1 662 ? -26.062 0.613 -15.555 1 96.81 662 VAL B N 1
ATOM 11220 C CA . VAL B 1 662 ? -25.609 1.996 -15.484 1 96.81 662 VAL B CA 1
ATOM 11221 C C . VAL B 1 662 ? -24.922 2.246 -14.141 1 96.81 662 VAL B C 1
ATOM 11223 O O . VAL B 1 662 ? -23.969 3.021 -14.062 1 96.81 662 VAL B O 1
ATOM 11226 N N . LEU B 1 663 ? -25.406 1.57 -13.141 1 95.31 663 LEU B N 1
ATOM 11227 C CA . LEU B 1 663 ? -24.844 1.702 -11.797 1 95.31 663 LEU B CA 1
ATOM 11228 C C . LEU B 1 663 ? -23.359 1.409 -11.789 1 95.31 663 LEU B C 1
ATOM 11230 O O . LEU B 1 663 ? -22.578 2.09 -11.102 1 95.31 663 LEU B O 1
ATOM 11234 N N . VAL B 1 664 ? -22.922 0.443 -12.547 1 97.31 664 VAL B N 1
ATOM 11235 C CA . VAL B 1 664 ? -21.5 0.075 -12.609 1 97.31 664 VAL B CA 1
ATOM 11236 C C . VAL B 1 664 ? -20.688 1.269 -13.086 1 97.31 664 VAL B C 1
ATOM 11238 O O . VAL B 1 664 ? -19.688 1.628 -12.461 1 97.31 664 VAL B O 1
ATOM 11241 N N . ALA B 1 665 ? -21.141 1.851 -14.148 1 98.06 665 ALA B N 1
ATOM 11242 C CA . ALA B 1 665 ? -20.438 2.998 -14.711 1 98.06 665 ALA B CA 1
ATOM 11243 C C . ALA B 1 665 ? -20.453 4.184 -13.75 1 98.06 665 ALA B C 1
ATOM 11245 O O . ALA B 1 665 ? -19.469 4.895 -13.609 1 98.06 665 ALA B O 1
ATOM 11246 N N . GLN B 1 666 ? -21.562 4.332 -13.125 1 96.81 666 GLN B N 1
ATOM 11247 C CA . GLN B 1 666 ? -21.703 5.441 -12.188 1 96.81 666 GLN B CA 1
ATOM 11248 C C . GLN B 1 666 ? -20.766 5.273 -11 1 96.81 666 GLN B C 1
ATOM 11250 O O . GLN B 1 666 ? -20.094 6.223 -10.594 1 96.81 666 GLN B O 1
ATOM 11255 N N . LYS B 1 667 ? -20.75 4.051 -10.453 1 96 667 LYS B N 1
ATOM 11256 C CA . LYS B 1 667 ? -19.859 3.758 -9.328 1 96 667 LYS B CA 1
ATOM 11257 C C . LYS B 1 667 ? -18.406 3.951 -9.719 1 96 667 LYS B C 1
ATOM 11259 O O . LYS B 1 667 ? -17.609 4.473 -8.93 1 96 667 LYS B O 1
ATOM 11264 N N . ALA B 1 668 ? -18.062 3.564 -10.875 1 97.69 668 ALA B N 1
ATOM 11265 C CA . ALA B 1 668 ? -16.703 3.738 -11.367 1 97.69 668 ALA B CA 1
ATOM 11266 C C . ALA B 1 668 ? -16.344 5.215 -11.477 1 97.69 668 ALA B C 1
ATOM 11268 O O . ALA B 1 668 ? -15.266 5.633 -11.023 1 97.69 668 ALA B O 1
ATOM 11269 N N . ALA B 1 669 ? -17.203 6 -12.031 1 97.5 669 ALA B N 1
ATOM 11270 C CA . ALA B 1 669 ? -16.969 7.434 -12.203 1 97.5 669 ALA B CA 1
ATOM 11271 C C . ALA B 1 669 ? -16.875 8.133 -10.852 1 97.5 669 ALA B C 1
ATOM 11273 O O . ALA B 1 669 ? -15.977 8.953 -10.633 1 97.5 669 ALA B O 1
ATOM 11274 N N . ASP B 1 670 ? -17.766 7.742 -9.945 1 93.38 670 ASP B N 1
ATOM 11275 C CA . ASP B 1 670 ? -17.781 8.344 -8.617 1 93.38 670 ASP B CA 1
ATOM 11276 C C . ASP B 1 670 ? -16.469 8.062 -7.875 1 93.38 670 ASP B C 1
ATOM 11278 O O . ASP B 1 670 ? -15.953 8.938 -7.184 1 93.38 670 ASP B O 1
ATOM 11282 N N . ALA B 1 671 ? -16.016 6.887 -8.031 1 92.88 671 ALA B N 1
ATOM 11283 C CA . ALA B 1 671 ? -14.789 6.484 -7.348 1 92.88 671 ALA B CA 1
ATOM 11284 C C . ALA B 1 671 ? -13.617 7.371 -7.754 1 92.88 671 ALA B C 1
ATOM 11286 O O . ALA B 1 671 ? -12.664 7.543 -6.992 1 92.88 671 ALA B O 1
ATOM 11287 N N . LEU B 1 672 ? -13.703 7.996 -8.922 1 95.19 672 LEU B N 1
ATOM 11288 C CA . LEU B 1 672 ? -12.594 8.789 -9.445 1 95.19 672 LEU B CA 1
ATOM 11289 C C . LEU B 1 672 ? -12.922 10.281 -9.398 1 95.19 672 LEU B C 1
ATOM 11291 O O . LEU B 1 672 ? -12.102 11.109 -9.789 1 95.19 672 LEU B O 1
ATOM 11295 N N . GLY B 1 673 ? -14.125 10.602 -8.984 1 92 673 GLY B N 1
ATOM 11296 C CA . GLY B 1 673 ? -14.555 11.992 -8.969 1 92 673 GLY B CA 1
ATOM 11297 C C . GLY B 1 673 ? -14.82 12.555 -10.352 1 92 673 GLY B C 1
ATOM 11298 O O . GLY B 1 673 ? -14.57 13.734 -10.602 1 92 673 GLY B O 1
ATOM 11299 N N . VAL B 1 674 ? -15.242 11.695 -11.258 1 94.75 674 VAL B N 1
ATOM 11300 C CA . VAL B 1 674 ? -15.516 12.094 -12.641 1 94.75 674 VAL B CA 1
ATOM 11301 C C . VAL B 1 674 ? -17.016 12.242 -12.852 1 94.75 674 VAL B C 1
ATOM 11303 O O . VAL B 1 674 ? -17.797 11.414 -12.391 1 94.75 674 VAL B O 1
ATOM 11306 N N . ARG B 1 675 ? -17.422 13.297 -13.547 1 92.56 675 ARG B N 1
ATOM 11307 C CA . ARG B 1 675 ? -18.828 13.469 -13.914 1 92.56 675 ARG B CA 1
ATOM 11308 C C . ARG B 1 675 ? -19.188 12.602 -15.117 1 92.56 675 ARG B C 1
ATOM 11310 O O . ARG B 1 675 ? -18.594 12.742 -16.188 1 92.56 675 ARG B O 1
ATOM 11317 N N . LEU B 1 676 ? -20.172 11.75 -14.938 1 95.81 676 LEU B N 1
ATOM 11318 C CA . LEU B 1 676 ? -20.641 10.859 -15.992 1 95.81 676 LEU B CA 1
ATOM 11319 C C . LEU B 1 676 ? -21.969 11.367 -16.578 1 95.81 676 LEU B C 1
ATOM 11321 O O . LEU B 1 676 ? -22.953 11.531 -15.844 1 95.81 676 LEU B O 1
ATOM 11325 N N . VAL B 1 677 ? -21.969 11.625 -17.828 1 94.56 677 VAL B N 1
ATOM 11326 C CA . VAL B 1 677 ? -23.188 11.992 -18.531 1 94.56 677 VAL B CA 1
ATOM 11327 C C . VAL B 1 677 ? -23.75 10.773 -19.266 1 94.56 677 VAL B C 1
ATOM 11329 O O . VAL B 1 677 ? -23 9.984 -19.844 1 94.56 677 VAL B O 1
ATOM 11332 N N . ARG B 1 678 ? -25.078 10.609 -19.141 1 95.12 678 ARG B N 1
ATOM 11333 C CA . ARG B 1 678 ? -25.766 9.5 -19.797 1 95.12 678 ARG B CA 1
ATOM 11334 C C . ARG B 1 678 ? -26.797 10.023 -20.781 1 95.12 678 ARG B C 1
ATOM 11336 O O . ARG B 1 678 ? -27.562 10.945 -20.484 1 95.12 678 ARG B O 1
ATOM 11343 N N . LYS B 1 679 ? -26.766 9.414 -22 1 94.06 679 LYS B N 1
ATOM 11344 C CA . LYS B 1 679 ? -27.719 9.773 -23.047 1 94.06 679 LYS B CA 1
ATOM 11345 C C . LYS B 1 679 ? -28.25 8.531 -23.766 1 94.06 679 LYS B C 1
ATOM 11347 O O . LYS B 1 679 ? -27.5 7.574 -23.984 1 94.06 679 LYS B O 1
ATOM 11352 N N . ALA B 1 680 ? -29.516 8.586 -24.094 1 94.06 680 ALA B N 1
ATOM 11353 C CA . ALA B 1 680 ? -30.062 7.496 -24.906 1 94.06 680 ALA B CA 1
ATOM 11354 C C . ALA B 1 680 ? -29.297 7.336 -26.203 1 94.06 680 ALA B C 1
ATOM 11356 O O . ALA B 1 680 ? -28.922 8.328 -26.844 1 94.06 680 ALA B O 1
ATOM 11357 N N . ASP B 1 681 ? -29.062 6.094 -26.547 1 95.75 681 ASP B N 1
ATOM 11358 C CA . ASP B 1 681 ? -28.312 5.789 -27.766 1 95.75 681 ASP B CA 1
ATOM 11359 C C . ASP B 1 681 ? -28.734 4.445 -28.359 1 95.75 681 ASP B C 1
ATOM 11361 O O . ASP B 1 681 ? -29.547 3.732 -27.75 1 95.75 681 ASP B O 1
ATOM 11365 N N . ARG B 1 682 ? -28.312 4.312 -29.562 1 95.38 682 ARG B N 1
ATOM 11366 C CA . ARG B 1 682 ? -28.562 3.057 -30.266 1 95.38 682 ARG B CA 1
ATOM 11367 C C . ARG B 1 682 ? -27.25 2.4 -30.672 1 95.38 682 ARG B C 1
ATOM 11369 O O . ARG B 1 682 ? -26.547 2.895 -31.562 1 95.38 682 ARG B O 1
ATOM 11376 N N . GLN B 1 683 ? -26.875 1.347 -29.953 1 95.69 683 GLN B N 1
ATOM 11377 C CA . GLN B 1 683 ? -25.625 0.633 -30.203 1 95.69 683 GLN B CA 1
ATOM 11378 C C . GLN B 1 683 ? -25.781 -0.855 -29.906 1 95.69 683 GLN B C 1
ATOM 11380 O O . GLN B 1 683 ? -26.156 -1.233 -28.797 1 95.69 683 GLN B O 1
ATOM 11385 N N . ALA B 1 684 ? -25.531 -1.672 -30.938 1 96.5 684 ALA B N 1
ATOM 11386 C CA . ALA B 1 684 ? -25.5 -3.105 -30.656 1 96.5 684 ALA B CA 1
ATOM 11387 C C . ALA B 1 684 ? -24.359 -3.447 -29.688 1 96.5 684 ALA B C 1
ATOM 11389 O O . ALA B 1 684 ? -23.281 -2.859 -29.766 1 96.5 684 ALA B O 1
ATOM 11390 N N . PRO B 1 685 ? -24.578 -4.316 -28.797 1 98 685 PRO B N 1
ATOM 11391 C CA . PRO B 1 685 ? -25.625 -5.352 -28.766 1 98 685 PRO B CA 1
ATOM 11392 C C . PRO B 1 685 ? -26.828 -4.957 -27.922 1 98 685 PRO B C 1
ATOM 11394 O O . PRO B 1 685 ? -27.703 -5.785 -27.656 1 98 685 PRO B O 1
ATOM 11397 N N . TRP B 1 686 ? -26.969 -3.746 -27.516 1 98.31 686 TRP B N 1
ATOM 11398 C CA . TRP B 1 686 ? -28.016 -3.311 -26.609 1 98.31 686 TRP B CA 1
ATOM 11399 C C . TRP B 1 686 ? -29.312 -3.037 -27.375 1 98.31 686 TRP B C 1
ATOM 11401 O O . TRP B 1 686 ? -29.281 -2.729 -28.562 1 98.31 686 TRP B O 1
ATOM 11411 N N . HIS B 1 687 ? -30.406 -3.186 -26.625 1 97.25 687 HIS B N 1
ATOM 11412 C CA . HIS B 1 687 ? -31.703 -2.797 -27.141 1 97.25 687 HIS B CA 1
ATOM 11413 C C . HIS B 1 687 ? -31.75 -1.312 -27.484 1 97.25 687 HIS B C 1
ATOM 11415 O O . HIS B 1 687 ? -31.359 -0.471 -26.672 1 97.25 687 HIS B O 1
ATOM 11421 N N . PRO B 1 688 ? -32.188 -0.964 -28.703 1 95.06 688 PRO B N 1
ATOM 11422 C CA . PRO B 1 688 ? -32.156 0.435 -29.125 1 95.06 688 PRO B CA 1
ATOM 11423 C C . PRO B 1 688 ? -32.969 1.354 -28.219 1 95.06 688 PRO B C 1
ATOM 11425 O O . PRO B 1 688 ? -32.656 2.539 -28.094 1 95.06 688 PRO B O 1
ATOM 11428 N N . GLY B 1 689 ? -33.969 0.85 -27.547 1 93.31 689 GLY B N 1
ATOM 11429 C CA . GLY B 1 689 ? -34.781 1.669 -26.656 1 93.31 689 GLY B CA 1
ATOM 11430 C C . GLY B 1 689 ? -34.312 1.657 -25.219 1 93.31 689 GLY B C 1
ATOM 11431 O O . GLY B 1 689 ? -34.844 2.373 -24.375 1 93.31 689 GLY B O 1
ATOM 11432 N N . ARG B 1 690 ? -33.344 0.901 -24.906 1 96.44 690 ARG B N 1
ATOM 11433 C CA . ARG B 1 690 ? -32.844 0.755 -23.547 1 96.44 690 ARG B CA 1
ATOM 11434 C C . ARG B 1 690 ? -31.328 0.729 -23.484 1 96.44 690 ARG B C 1
ATOM 11436 O O . ARG B 1 690 ? -30.734 -0.133 -22.828 1 96.44 690 ARG B O 1
ATOM 11443 N N . CYS B 1 691 ? -30.734 1.616 -24.266 1 97.44 691 CYS B N 1
ATOM 11444 C CA . CYS B 1 691 ? -29.281 1.756 -24.359 1 97.44 691 CYS B CA 1
ATOM 11445 C C . CYS B 1 691 ? -28.844 3.172 -24 1 97.44 691 CYS B C 1
ATOM 11447 O O . CYS B 1 691 ? -29.406 4.145 -24.5 1 97.44 691 CYS B O 1
ATOM 11449 N N . ALA B 1 692 ? -27.891 3.277 -23.109 1 97.44 692 ALA B N 1
ATOM 11450 C CA . ALA B 1 692 ? -27.344 4.57 -22.734 1 97.44 692 ALA B CA 1
ATOM 11451 C C . ALA B 1 692 ? -25.875 4.691 -23.156 1 97.44 692 ALA B C 1
ATOM 11453 O O . ALA B 1 692 ? -25.078 3.783 -22.922 1 97.44 692 ALA B O 1
ATOM 11454 N N . ALA B 1 693 ? -25.594 5.82 -23.828 1 98.12 693 ALA B N 1
ATOM 11455 C CA . ALA B 1 693 ? -24.188 6.191 -24.031 1 98.12 693 ALA B CA 1
ATOM 11456 C C . ALA B 1 693 ? -23.594 6.781 -22.75 1 98.12 693 ALA B C 1
ATOM 11458 O O . ALA B 1 693 ? -24.25 7.57 -22.062 1 98.12 693 ALA B O 1
ATOM 11459 N N . LEU B 1 694 ? -22.453 6.328 -22.438 1 98.5 694 LEU B N 1
ATOM 11460 C CA . LEU B 1 694 ? -21.703 6.852 -21.297 1 98.5 694 LEU B CA 1
ATOM 11461 C C . LEU B 1 694 ? -20.688 7.891 -21.766 1 98.5 694 LEU B C 1
ATOM 11463 O O . LEU B 1 694 ? -19.766 7.57 -22.516 1 98.5 694 LEU B O 1
ATOM 11467 N N . ILE B 1 695 ? -20.812 9.117 -21.266 1 97.94 695 ILE B N 1
ATOM 11468 C CA . ILE B 1 695 ? -20.062 10.227 -21.844 1 97.94 695 ILE B CA 1
ATOM 11469 C C . ILE B 1 695 ? -19.25 10.906 -20.75 1 97.94 695 ILE B C 1
ATOM 11471 O O . ILE B 1 695 ? -19.766 11.234 -19.688 1 97.94 695 ILE B O 1
ATOM 11475 N N . VAL B 1 696 ? -17.969 11.055 -21 1 97.19 696 VAL B N 1
ATOM 11476 C CA . VAL B 1 696 ? -17.047 11.789 -20.141 1 97.19 696 VAL B CA 1
ATOM 11477 C C . VAL B 1 696 ? -16.344 12.875 -20.953 1 97.19 696 VAL B C 1
ATOM 11479 O O . VAL B 1 696 ? -15.766 12.594 -22.016 1 97.19 696 VAL B O 1
ATOM 11482 N N . ASP B 1 697 ? -16.391 14.086 -20.578 1 94.31 697 ASP B N 1
ATOM 11483 C CA . ASP B 1 697 ? -15.781 15.227 -21.266 1 94.31 697 ASP B CA 1
ATOM 11484 C C . ASP B 1 697 ? -16.219 15.289 -22.719 1 94.31 697 ASP B C 1
ATOM 11486 O O . ASP B 1 697 ? -15.383 15.453 -23.609 1 94.31 697 ASP B O 1
ATOM 11490 N N . GLY B 1 698 ? -17.453 14.961 -22.906 1 95.31 698 GLY B N 1
ATOM 11491 C CA . GLY B 1 698 ? -18.047 15.078 -24.234 1 95.31 698 GLY B CA 1
ATOM 11492 C C . GLY B 1 698 ? -17.75 13.891 -25.125 1 95.31 698 GLY B C 1
ATOM 11493 O O . GLY B 1 698 ? -18.203 13.836 -26.266 1 95.31 698 GLY B O 1
ATOM 11494 N N . LYS B 1 699 ? -17.047 12.945 -24.641 1 97.06 699 LYS B N 1
ATOM 11495 C CA . LYS B 1 699 ? -16.688 11.781 -25.438 1 97.06 699 LYS B CA 1
ATOM 11496 C C . LYS B 1 699 ? -17.375 10.523 -24.938 1 97.06 699 LYS B C 1
ATOM 11498 O O . LYS B 1 699 ? -17.438 10.281 -23.734 1 97.06 699 LYS B O 1
ATOM 11503 N N . VAL B 1 700 ? -17.859 9.758 -25.844 1 97.88 700 VAL B N 1
ATOM 11504 C CA . VAL B 1 700 ? -18.469 8.484 -25.5 1 97.88 700 VAL B CA 1
ATOM 11505 C C . VAL B 1 700 ? -17.391 7.469 -25.125 1 97.88 700 VAL B C 1
ATOM 11507 O O . VAL B 1 700 ? -16.516 7.176 -25.938 1 97.88 700 VAL B O 1
ATOM 11510 N N . ILE B 1 701 ? -17.438 6.938 -23.969 1 98.25 701 ILE B N 1
ATOM 11511 C CA . ILE B 1 701 ? -16.406 6 -23.562 1 98.25 701 ILE B CA 1
ATOM 11512 C C . ILE B 1 701 ? -16.969 4.586 -23.516 1 98.25 701 ILE B C 1
ATOM 11514 O O . ILE B 1 701 ? -16.25 3.623 -23.25 1 98.25 701 ILE B O 1
ATOM 11518 N N . GLY B 1 702 ? -18.297 4.426 -23.656 1 98.31 702 GLY B N 1
ATOM 11519 C CA . GLY B 1 702 ? -18.922 3.111 -23.625 1 98.31 702 GLY B CA 1
ATOM 11520 C C . GLY B 1 702 ? -20.438 3.17 -23.609 1 98.31 702 GLY B C 1
ATOM 11521 O O . GLY B 1 702 ? -21.031 4.219 -23.891 1 98.31 702 GLY B O 1
ATOM 11522 N N . HIS B 1 703 ? -21.094 2.008 -23.359 1 98.62 703 HIS B N 1
ATOM 11523 C CA . HIS B 1 703 ? -22.547 1.897 -23.375 1 98.62 703 HIS B CA 1
ATOM 11524 C C . HIS B 1 703 ? -23.047 0.963 -22.266 1 98.62 703 HIS B C 1
ATOM 11526 O O . HIS B 1 703 ? -22.297 0.114 -21.781 1 98.62 703 HIS B O 1
ATOM 11532 N N . ALA B 1 704 ? -24.25 1.155 -21.859 1 98.69 704 ALA B N 1
ATOM 11533 C CA . ALA B 1 704 ? -24.922 0.337 -20.844 1 98.69 704 ALA B CA 1
ATOM 11534 C C . ALA B 1 704 ? -26.422 0.199 -21.156 1 98.69 704 ALA B C 1
ATOM 11536 O O . ALA B 1 704 ? -27.031 1.106 -21.719 1 98.69 704 ALA B O 1
ATOM 11537 N N . GLY B 1 705 ? -26.953 -0.939 -20.812 1 98.62 705 GLY B N 1
ATOM 11538 C CA . GLY B 1 705 ? -28.375 -1.118 -21 1 98.62 705 GLY B CA 1
ATOM 11539 C C . GLY B 1 705 ? -28.797 -2.576 -21.062 1 98.62 705 GLY B C 1
ATOM 11540 O O . GLY B 1 705 ? -28.047 -3.461 -20.641 1 98.62 705 GLY B O 1
ATOM 11541 N N . GLU B 1 706 ? -30.078 -2.742 -21.531 1 98.56 706 GLU B N 1
ATOM 11542 C CA . GLU B 1 706 ? -30.609 -4.082 -21.75 1 98.56 706 GLU B CA 1
ATOM 11543 C C . GLU B 1 706 ? -30.172 -4.621 -23.125 1 98.56 706 GLU B C 1
ATOM 11545 O O . GLU B 1 706 ? -30.188 -3.891 -24.109 1 98.56 706 GLU B O 1
ATOM 11550 N N . LEU B 1 707 ? -29.781 -5.867 -23.125 1 98.69 707 LEU B N 1
ATOM 11551 C CA . LEU B 1 707 ? -29.344 -6.477 -24.375 1 98.69 707 LEU B CA 1
ATOM 11552 C C . LEU B 1 707 ? -30.547 -6.73 -25.297 1 98.69 707 LEU B C 1
ATOM 11554 O O . LEU B 1 707 ? -31.656 -6.957 -24.828 1 98.69 707 LEU B O 1
ATOM 11558 N N . HIS B 1 708 ? -30.25 -6.656 -26.562 1 98.19 708 HIS B N 1
ATOM 11559 C CA . HIS B 1 708 ? -31.281 -6.988 -27.547 1 98.19 708 HIS B CA 1
ATOM 11560 C C . HIS B 1 708 ? -31.766 -8.422 -27.359 1 98.19 708 HIS B C 1
ATOM 11562 O O . HIS B 1 708 ? -30.969 -9.328 -27.125 1 98.19 708 HIS B O 1
ATOM 11568 N N . PRO B 1 709 ? -33.062 -8.664 -27.484 1 97.44 709 PRO B N 1
ATOM 11569 C CA . PRO B 1 709 ? -33.625 -10 -27.281 1 97.44 709 PRO B CA 1
ATOM 11570 C C . PRO B 1 709 ? -32.969 -11.055 -28.172 1 97.44 709 PRO B C 1
ATOM 11572 O O . PRO B 1 709 ? -32.812 -12.203 -27.766 1 97.44 709 PRO B O 1
ATOM 11575 N N . THR B 1 710 ? -32.656 -10.664 -29.359 1 97.38 710 THR B N 1
ATOM 11576 C CA . THR B 1 710 ? -32 -11.594 -30.281 1 97.38 710 THR B CA 1
ATOM 11577 C C . THR B 1 710 ? -30.625 -12 -29.75 1 97.38 710 THR B C 1
ATOM 11579 O O . THR B 1 710 ? -30.234 -13.164 -29.875 1 97.38 710 THR B O 1
ATOM 11582 N N . VAL B 1 711 ? -29.922 -11.07 -29.25 1 98.25 711 VAL B N 1
ATOM 11583 C CA . VAL B 1 711 ? -28.625 -11.328 -28.656 1 98.25 711 VAL B CA 1
ATOM 11584 C C . VAL B 1 711 ? -28.766 -12.273 -27.469 1 98.25 711 VAL B C 1
ATOM 11586 O O . VAL B 1 711 ? -28.031 -13.242 -27.328 1 98.25 711 VAL B O 1
ATOM 11589 N N . VAL B 1 712 ? -29.766 -12.031 -26.641 1 98.12 712 VAL B N 1
ATOM 11590 C CA . VAL B 1 712 ? -30.047 -12.828 -25.453 1 98.12 712 VAL B CA 1
ATOM 11591 C C . VAL B 1 712 ? -30.312 -14.273 -25.859 1 98.12 712 VAL B C 1
ATOM 11593 O O . VAL B 1 712 ? -29.75 -15.211 -25.281 1 98.12 712 VAL B O 1
ATOM 11596 N N . SER B 1 713 ? -31.078 -14.359 -26.859 1 97.56 713 SER B N 1
ATOM 11597 C CA . SER B 1 713 ? -31.453 -15.688 -27.344 1 97.56 713 SER B CA 1
ATOM 11598 C C . SER B 1 713 ? -30.25 -16.406 -27.938 1 97.56 713 SER B C 1
ATOM 11600 O O . SER B 1 713 ? -29.969 -17.562 -27.594 1 97.56 713 SER B O 1
ATOM 11602 N N . LYS B 1 714 ? -29.516 -15.766 -28.766 1 97.19 714 LYS B N 1
ATOM 11603 C CA . LYS B 1 714 ? -28.359 -16.359 -29.438 1 97.19 714 LYS B CA 1
ATOM 11604 C C . LYS B 1 714 ? -27.266 -16.734 -28.453 1 97.19 714 LYS B C 1
ATOM 11606 O O . LYS B 1 714 ? -26.578 -17.734 -28.625 1 97.19 714 LYS B O 1
ATOM 11611 N N . ALA B 1 715 ? -27.125 -15.961 -27.453 1 97.31 715 ALA B N 1
ATOM 11612 C CA . ALA B 1 715 ? -26.062 -16.156 -26.484 1 97.31 715 ALA B CA 1
ATOM 11613 C C . ALA B 1 715 ? -26.5 -17.125 -25.375 1 97.31 715 ALA B C 1
ATOM 11615 O O . ALA B 1 715 ? -25.688 -17.516 -24.531 1 97.31 715 ALA B O 1
ATOM 11616 N N . GLY B 1 716 ? -27.734 -17.484 -25.344 1 96.25 716 GLY B N 1
ATOM 11617 C CA . GLY B 1 716 ? -28.25 -18.375 -24.312 1 96.25 716 GLY B CA 1
ATOM 11618 C C . GLY B 1 716 ? -28.344 -17.703 -22.953 1 96.25 716 GLY B C 1
ATOM 11619 O O . GLY B 1 716 ? -28.141 -18.344 -21.922 1 96.25 716 GLY B O 1
ATOM 11620 N N . LEU B 1 717 ? -28.656 -16.422 -22.969 1 97.81 717 LEU B N 1
ATOM 11621 C CA . LEU B 1 717 ? -28.734 -15.656 -21.734 1 97.81 717 LEU B CA 1
ATOM 11622 C C . LEU B 1 717 ? -30.188 -15.602 -21.234 1 97.81 717 LEU B C 1
ATOM 11624 O O . LEU B 1 717 ? -31.125 -15.781 -22.016 1 97.81 717 LEU B O 1
ATOM 11628 N N . PRO B 1 718 ? -30.359 -15.32 -19.953 1 96.5 718 PRO B N 1
ATOM 11629 C CA . PRO B 1 718 ? -31.719 -15.109 -19.438 1 96.5 718 PRO B CA 1
ATOM 11630 C C . PRO B 1 718 ? -32.375 -13.883 -20.047 1 96.5 718 PRO B C 1
ATOM 11632 O O . PRO B 1 718 ? -31.703 -12.906 -20.391 1 96.5 718 PRO B O 1
ATOM 11635 N N . GLN B 1 719 ? -33.656 -13.938 -20.031 1 95.69 719 GLN B N 1
ATOM 11636 C CA . GLN B 1 719 ? -34.406 -12.828 -20.594 1 95.69 719 GLN B CA 1
ATOM 11637 C C . GLN B 1 719 ? -34.125 -11.531 -19.828 1 95.69 719 GLN B C 1
ATOM 11639 O O . GLN B 1 719 ? -33.969 -11.547 -18.609 1 95.69 719 GLN B O 1
ATOM 11644 N N . ARG B 1 720 ? -33.969 -10.461 -20.562 1 96.5 720 ARG B N 1
ATOM 11645 C CA . ARG B 1 720 ? -33.844 -9.102 -20.062 1 96.5 720 ARG B CA 1
ATOM 11646 C C . ARG B 1 720 ? -32.469 -8.898 -19.438 1 96.5 720 ARG B C 1
ATOM 11648 O O . ARG B 1 720 ? -32.281 -8.023 -18.578 1 96.5 720 ARG B O 1
ATOM 11655 N N . THR B 1 721 ? -31.531 -9.758 -19.859 1 98.38 721 THR B N 1
ATOM 11656 C CA . THR B 1 721 ? -30.156 -9.578 -19.391 1 98.38 721 THR B CA 1
ATOM 11657 C C . THR B 1 721 ? -29.641 -8.203 -19.781 1 98.38 721 THR B C 1
ATOM 11659 O O . THR B 1 721 ? -29.891 -7.73 -20.891 1 98.38 721 THR B O 1
ATOM 11662 N N . CYS B 1 722 ? -28.891 -7.539 -18.828 1 98.75 722 CYS B N 1
ATOM 11663 C CA . CYS B 1 722 ? -28.328 -6.215 -19.047 1 98.75 722 CYS B CA 1
ATOM 11664 C C . CYS B 1 722 ? -26.797 -6.273 -19.047 1 98.75 722 CYS B C 1
ATOM 11666 O O . CYS B 1 722 ? -26.219 -7.207 -18.484 1 98.75 722 CYS B O 1
ATOM 11668 N N . ALA B 1 723 ? -26.188 -5.289 -19.719 1 98.81 723 ALA B N 1
ATOM 11669 C CA . ALA B 1 723 ? -24.734 -5.254 -19.781 1 98.81 723 ALA B CA 1
ATOM 11670 C C . ALA B 1 723 ? -24.219 -3.82 -19.859 1 98.81 723 ALA B C 1
ATOM 11672 O O . ALA B 1 723 ? -24.969 -2.898 -20.172 1 98.81 723 ALA B O 1
ATOM 11673 N N . VAL B 1 724 ? -22.984 -3.646 -19.484 1 98.88 724 VAL B N 1
ATOM 11674 C CA . VAL B 1 724 ? -22.25 -2.391 -19.625 1 98.88 724 VAL B CA 1
ATOM 11675 C C . VAL B 1 724 ? -20.812 -2.674 -20.062 1 98.88 724 VAL B C 1
ATOM 11677 O O . VAL B 1 724 ? -20.234 -3.697 -19.703 1 98.88 724 VAL B O 1
ATOM 11680 N N . GLU B 1 725 ? -20.266 -1.907 -20.938 1 98.81 725 GLU B N 1
ATOM 11681 C CA . GLU B 1 725 ? -18.859 -1.931 -21.312 1 98.81 725 GLU B CA 1
ATOM 11682 C C . GLU B 1 725 ? -18.344 -0.526 -21.625 1 98.81 725 GLU B C 1
ATOM 11684 O O . GLU B 1 725 ? -18.984 0.222 -22.375 1 98.81 725 GLU B O 1
ATOM 11689 N N . PHE B 1 726 ? -17.25 -0.182 -20.938 1 98.75 726 PHE B N 1
ATOM 11690 C CA . PHE B 1 726 ? -16.703 1.137 -21.203 1 98.75 726 PHE B CA 1
ATOM 11691 C C . PHE B 1 726 ? -15.18 1.126 -21.062 1 98.75 726 PHE B C 1
ATOM 11693 O O . PHE B 1 726 ? -14.617 0.205 -20.469 1 98.75 726 PHE B O 1
ATOM 11700 N N . ASN B 1 727 ? -14.547 2.086 -21.688 1 98.62 727 ASN B N 1
ATOM 11701 C CA . ASN B 1 727 ? -13.094 2.252 -21.656 1 98.62 727 ASN B CA 1
ATOM 11702 C C . ASN B 1 727 ? -12.617 2.746 -20.281 1 98.62 727 ASN B C 1
ATOM 11704 O O . ASN B 1 727 ? -12.742 3.932 -19.984 1 98.62 727 ASN B O 1
ATOM 11708 N N . LEU B 1 728 ? -12.078 1.854 -19.547 1 98.44 728 LEU B N 1
ATOM 11709 C CA . LEU B 1 728 ? -11.641 2.182 -18.203 1 98.44 728 LEU B CA 1
ATOM 11710 C C . LEU B 1 728 ? -10.453 3.141 -18.234 1 98.44 728 LEU B C 1
ATOM 11712 O O . LEU B 1 728 ? -10.367 4.047 -17.406 1 98.44 728 LEU B O 1
ATOM 11716 N N . ASP B 1 729 ? -9.555 2.963 -19.203 1 97.62 729 ASP B N 1
ATOM 11717 C CA . ASP B 1 729 ? -8.406 3.85 -19.328 1 97.62 729 ASP B CA 1
ATOM 11718 C C . ASP B 1 729 ? -8.844 5.289 -19.562 1 97.62 729 ASP B C 1
ATOM 11720 O O . ASP B 1 729 ? -8.281 6.223 -18.984 1 97.62 729 ASP B O 1
ATOM 11724 N N . ALA B 1 730 ? -9.828 5.41 -20.422 1 97.62 730 ALA B N 1
ATOM 11725 C CA . ALA B 1 730 ? -10.344 6.75 -20.703 1 97.62 730 ALA B CA 1
ATOM 11726 C C . ALA B 1 730 ? -10.945 7.387 -19.453 1 97.62 730 ALA B C 1
ATOM 11728 O O . ALA B 1 730 ? -10.75 8.578 -19.203 1 97.62 730 ALA B O 1
ATOM 11729 N N . LEU B 1 731 ? -11.641 6.605 -18.672 1 98.12 731 LEU B N 1
ATOM 11730 C CA . LEU B 1 731 ? -12.25 7.105 -17.438 1 98.12 731 LEU B CA 1
ATOM 11731 C C . LEU B 1 731 ? -11.18 7.527 -16.438 1 98.12 731 LEU B C 1
ATOM 11733 O O . LEU B 1 731 ? -11.266 8.609 -15.852 1 98.12 731 LEU B O 1
ATOM 11737 N N . VAL B 1 732 ? -10.164 6.711 -16.234 1 97.06 732 VAL B N 1
ATOM 11738 C CA . VAL B 1 732 ? -9.078 6.969 -15.297 1 97.06 732 VAL B CA 1
ATOM 11739 C C . VAL B 1 732 ? -8.305 8.211 -15.734 1 97.06 732 VAL B C 1
ATOM 11741 O O . VAL B 1 732 ? -7.918 9.031 -14.898 1 97.06 732 VAL B O 1
ATOM 11744 N N . ALA B 1 733 ? -8.086 8.359 -17.031 1 96.06 733 ALA B N 1
ATOM 11745 C CA . ALA B 1 733 ? -7.34 9.5 -17.562 1 96.06 733 ALA B CA 1
ATOM 11746 C C . ALA B 1 733 ? -8.086 10.805 -17.312 1 96.06 733 ALA B C 1
ATOM 11748 O O . ALA B 1 733 ? -7.469 11.867 -17.188 1 96.06 733 ALA B O 1
ATOM 11749 N N . ALA B 1 734 ? -9.398 10.688 -17.156 1 96 734 ALA B N 1
ATOM 11750 C CA . ALA B 1 734 ? -10.227 11.883 -16.984 1 96 734 ALA B CA 1
ATOM 11751 C C . ALA B 1 734 ? -10.297 12.289 -15.516 1 96 734 ALA B C 1
ATOM 11753 O O . ALA B 1 734 ? -10.828 13.352 -15.188 1 96 734 ALA B O 1
ATOM 11754 N N . ALA B 1 735 ? -9.805 11.453 -14.633 1 93.94 735 ALA B N 1
ATOM 11755 C CA . ALA B 1 735 ? -9.875 11.727 -13.195 1 93.94 735 ALA B CA 1
ATOM 11756 C C . ALA B 1 735 ? -9.125 13.008 -12.852 1 93.94 735 ALA B C 1
ATOM 11758 O O . ALA B 1 735 ? -8.023 13.25 -13.352 1 93.94 735 ALA B O 1
ATOM 11759 N N . PRO B 1 736 ? -9.633 13.836 -11.969 1 87.94 736 PRO B N 1
ATOM 11760 C CA . PRO B 1 736 ? -8.93 15.055 -11.57 1 87.94 736 PRO B CA 1
ATOM 11761 C C . PRO B 1 736 ? -7.699 14.773 -10.711 1 87.94 736 PRO B C 1
ATOM 11763 O O . PRO B 1 736 ? -7.582 13.688 -10.133 1 87.94 736 PRO B O 1
ATOM 11766 N N . ARG B 1 737 ? -6.594 15.586 -10.633 1 79.06 737 ARG B N 1
ATOM 11767 C CA . ARG B 1 737 ? -5.359 15.438 -9.875 1 79.06 737 ARG B CA 1
ATOM 11768 C C . ARG B 1 737 ? -5.605 15.641 -8.383 1 79.06 737 ARG B C 1
ATOM 11770 O O . ARG B 1 737 ? -4.945 15.023 -7.547 1 79.06 737 ARG B O 1
ATOM 11777 N N . GLY B 1 738 ? -6.457 16.469 -8.086 1 73.44 738 GLY B N 1
ATOM 11778 C CA . GLY B 1 738 ? -6.766 16.75 -6.691 1 73.44 738 GLY B CA 1
ATOM 11779 C C . GLY B 1 738 ? -8.219 17.125 -6.461 1 73.44 738 GLY B C 1
ATOM 11780 O O . GLY B 1 738 ? -8.969 17.312 -7.418 1 73.44 738 GLY B O 1
ATOM 11781 N N . GLY B 1 739 ? -8.648 16.781 -5.102 1 66.81 739 GLY B N 1
ATOM 11782 C CA . GLY B 1 739 ? -10.016 17.125 -4.75 1 66.81 739 GLY B CA 1
ATOM 11783 C C . GLY B 1 739 ? -10.195 18.578 -4.395 1 66.81 739 GLY B C 1
ATOM 11784 O O . GLY B 1 739 ? -9.211 19.297 -4.199 1 66.81 739 GLY B O 1
ATOM 11785 N N . GLU B 1 740 ? -11.219 19.219 -4.957 1 69.69 740 GLU B N 1
ATOM 11786 C CA . GLU B 1 740 ? -11.602 20.562 -4.512 1 69.69 740 GLU B CA 1
ATOM 11787 C C . GLU B 1 740 ? -12.445 20.5 -3.242 1 69.69 740 GLU B C 1
ATOM 11789 O O . GLU B 1 740 ? -13.297 19.609 -3.1 1 69.69 740 GLU B O 1
ATOM 11794 N N . VAL B 1 741 ? -11.977 21.25 -2.273 1 73.94 741 VAL B N 1
ATOM 11795 C CA . VAL B 1 741 ? -12.766 21.344 -1.051 1 73.94 741 VAL B CA 1
ATOM 11796 C C . VAL B 1 741 ? -13.648 22.594 -1.108 1 73.94 741 VAL B C 1
ATOM 11798 O O . VAL B 1 741 ? -13.164 23.688 -1.369 1 73.94 741 VAL B O 1
ATOM 11801 N N . MET B 1 742 ? -14.93 22.297 -1.181 1 74.62 742 MET B N 1
ATOM 11802 C CA . MET B 1 742 ? -15.867 23.406 -1.153 1 74.62 742 MET B CA 1
ATOM 11803 C C . MET B 1 742 ? -16.172 23.844 0.28 1 74.62 742 MET B C 1
ATOM 11805 O O . MET B 1 742 ? -16.219 23 1.184 1 74.62 742 MET B O 1
ATOM 11809 N N . ALA B 1 743 ? -16.344 25.172 0.429 1 78.75 743 ALA B N 1
ATOM 11810 C CA . ALA B 1 743 ? -16.719 25.688 1.745 1 78.75 743 ALA B CA 1
ATOM 11811 C C . ALA B 1 743 ? -18.078 25.156 2.189 1 78.75 743 ALA B C 1
ATOM 11813 O O . ALA B 1 743 ? -18.984 25.016 1.372 1 78.75 743 ALA B O 1
ATOM 11814 N N . ILE B 1 744 ? -18.25 24.781 3.428 1 80.5 744 ILE B N 1
ATOM 11815 C CA . ILE B 1 744 ? -19.5 24.297 4.004 1 80.5 744 ILE B CA 1
ATOM 11816 C C . ILE B 1 744 ? -20.297 25.484 4.562 1 80.5 744 ILE B C 1
ATOM 11818 O O . ILE B 1 744 ? -19.781 26.266 5.367 1 80.5 744 ILE B O 1
ATOM 11822 N N . SER B 1 745 ? -21.516 25.688 3.93 1 84.06 745 SER B N 1
ATOM 11823 C CA . SER B 1 745 ? -22.391 26.719 4.457 1 84.06 745 SER B CA 1
ATOM 11824 C C . SER B 1 745 ? -23.141 26.234 5.699 1 84.06 745 SER B C 1
ATOM 11826 O O . SER B 1 745 ? -23.672 25.125 5.715 1 84.06 745 SER B O 1
ATOM 11828 N N . SER B 1 746 ? -23.203 27.062 6.715 1 86.69 746 SER B N 1
ATOM 11829 C CA . SER B 1 746 ? -23.891 26.719 7.953 1 86.69 746 SER B CA 1
ATOM 11830 C C . SER B 1 746 ? -25.328 27.25 7.945 1 86.69 746 SER B C 1
ATOM 11832 O O . SER B 1 746 ? -26.062 27.078 8.922 1 86.69 746 SER B O 1
ATOM 11834 N N . PHE B 1 747 ? -25.766 27.844 6.812 1 89.19 747 PHE B N 1
ATOM 11835 C CA . PHE B 1 747 ? -27.094 28.453 6.746 1 89.19 747 PHE B CA 1
ATOM 11836 C C . PHE B 1 747 ? -28.141 27.422 6.359 1 89.19 747 PHE B C 1
ATOM 11838 O O . PHE B 1 747 ? -27.828 26.422 5.719 1 89.19 747 PHE B O 1
ATOM 11845 N N . PRO B 1 748 ? -29.375 27.609 6.777 1 89.62 748 PRO B N 1
ATOM 11846 C CA . PRO B 1 748 ? -30.422 26.625 6.5 1 89.62 748 PRO B CA 1
ATOM 11847 C C . PRO B 1 748 ? -30.781 26.547 5.016 1 89.62 748 PRO B C 1
ATOM 11849 O O . PRO B 1 748 ? -30.562 27.5 4.27 1 89.62 748 PRO B O 1
ATOM 11852 N N . VAL B 1 749 ? -31.328 25.375 4.641 1 93.25 749 VAL B N 1
ATOM 11853 C CA . VAL B 1 749 ? -31.734 25.125 3.264 1 93.25 749 VAL B CA 1
ATOM 11854 C C . VAL B 1 749 ? -33.188 25.562 3.07 1 93.25 749 VAL B C 1
ATOM 11856 O O . VAL B 1 749 ? -34.031 25.344 3.947 1 93.25 749 VAL B O 1
ATOM 11859 N N . ALA B 1 750 ? -33.469 26.266 1.969 1 94 750 ALA B N 1
ATOM 11860 C CA . ALA B 1 750 ? -34.812 26.5 1.503 1 94 750 ALA B CA 1
ATOM 11861 C C . ALA B 1 750 ? -35.219 25.469 0.455 1 94 750 ALA B C 1
ATOM 11863 O O . ALA B 1 750 ? -34.531 25.297 -0.556 1 94 750 ALA B O 1
ATOM 11864 N N . LYS B 1 751 ? -36.344 24.719 0.703 1 92.69 751 LYS B N 1
ATOM 11865 C CA . LYS B 1 751 ? -36.812 23.672 -0.208 1 92.69 751 LYS B CA 1
ATOM 11866 C C . LYS B 1 751 ? -37.969 24.172 -1.071 1 92.69 751 LYS B C 1
ATOM 11868 O O . LYS B 1 751 ? -38.906 24.75 -0.558 1 92.69 751 LYS B O 1
ATOM 11873 N N . GLU B 1 752 ? -37.812 24.031 -2.396 1 94.31 752 GLU B N 1
ATOM 11874 C CA . GLU B 1 752 ? -38.844 24.391 -3.354 1 94.31 752 GLU B CA 1
ATOM 11875 C C . GLU B 1 752 ? -39.156 23.234 -4.305 1 94.31 752 GLU B C 1
ATOM 11877 O O . GLU B 1 752 ? -38.25 22.641 -4.875 1 94.31 752 GLU B O 1
ATOM 11882 N N . ASP B 1 753 ? -40.438 22.875 -4.438 1 94.62 753 ASP B N 1
ATOM 11883 C CA . ASP B 1 753 ? -40.844 21.828 -5.383 1 94.62 753 ASP B CA 1
ATOM 11884 C C . ASP B 1 753 ? -41.5 22.453 -6.625 1 94.62 753 ASP B C 1
ATOM 11886 O O . ASP B 1 753 ? -42.25 23.422 -6.523 1 94.62 753 ASP B O 1
ATOM 11890 N N . VAL B 1 754 ? -41.156 21.891 -7.758 1 96.25 754 VAL B N 1
ATOM 11891 C CA . VAL B 1 754 ? -41.75 22.344 -9.008 1 96.25 754 VAL B CA 1
ATOM 11892 C C . VAL B 1 754 ? -42.25 21.141 -9.812 1 96.25 754 VAL B C 1
ATOM 11894 O O . VAL B 1 754 ? -41.562 20.125 -9.898 1 96.25 754 VAL B O 1
ATOM 11897 N N . ALA B 1 755 ? -43.469 21.203 -10.258 1 95.88 755 ALA B N 1
ATOM 11898 C CA . ALA B 1 755 ? -44.062 20.203 -11.164 1 95.88 755 ALA B CA 1
ATOM 11899 C C . ALA B 1 755 ? -44.25 20.797 -12.555 1 95.88 755 ALA B C 1
ATOM 11901 O O . ALA B 1 755 ? -45.031 21.75 -12.727 1 95.88 755 ALA B O 1
ATOM 11902 N N . LEU B 1 756 ? -43.625 20.172 -13.5 1 96.81 756 LEU B N 1
ATOM 11903 C CA . LEU B 1 756 ? -43.625 20.719 -14.852 1 96.81 756 LEU B CA 1
ATOM 11904 C C . LEU B 1 756 ? -44.219 19.703 -15.836 1 96.81 756 LEU B C 1
ATOM 11906 O O . LEU B 1 756 ? -43.875 18.516 -15.781 1 96.81 756 LEU B O 1
ATOM 11910 N N . VAL B 1 757 ? -45.062 20.156 -16.672 1 96.69 757 VAL B N 1
ATOM 11911 C CA . VAL B 1 757 ? -45.625 19.328 -17.734 1 96.69 757 VAL B CA 1
ATOM 11912 C C . VAL B 1 757 ? -44.875 19.562 -19.031 1 96.69 757 VAL B C 1
ATOM 11914 O O . VAL B 1 757 ? -44.656 20.703 -19.453 1 96.69 757 VAL B O 1
ATOM 11917 N N . VAL B 1 758 ? -44.375 18.516 -19.578 1 96.69 758 VAL B N 1
ATOM 11918 C CA . VAL B 1 758 ? -43.625 18.578 -20.828 1 96.69 758 VAL B CA 1
ATOM 11919 C C . VAL B 1 758 ? -44.125 17.5 -21.797 1 96.69 758 VAL B C 1
ATOM 11921 O O . VAL B 1 758 ? -44.906 16.625 -21.406 1 96.69 758 VAL B O 1
ATOM 11924 N N . ASP B 1 759 ? -43.719 17.656 -23.078 1 95 759 ASP B N 1
ATOM 11925 C CA . ASP B 1 759 ? -43.969 16.609 -24.047 1 95 759 ASP B CA 1
ATOM 11926 C C . ASP B 1 759 ? -43.281 15.305 -23.641 1 95 759 ASP B C 1
ATOM 11928 O O . ASP B 1 759 ? -42.188 15.32 -23.094 1 95 759 ASP B O 1
ATOM 11932 N N . LYS B 1 760 ? -43.906 14.258 -23.953 1 93.38 760 LYS B N 1
ATOM 11933 C CA . LYS B 1 760 ? -43.406 12.93 -23.578 1 93.38 760 LYS B CA 1
ATOM 11934 C C . LYS B 1 760 ? -42.031 12.688 -24.156 1 93.38 760 LYS B C 1
ATOM 11936 O O . LYS B 1 760 ? -41.219 11.961 -23.562 1 93.38 760 LYS B O 1
ATOM 11941 N N . SER B 1 761 ? -41.688 13.336 -25.188 1 91.56 761 SER B N 1
ATOM 11942 C CA . SER B 1 761 ? -40.438 13.117 -25.875 1 91.56 761 SER B CA 1
ATOM 11943 C C . SER B 1 761 ? -39.281 13.867 -25.203 1 91.56 761 SER B C 1
ATOM 11945 O O . SER B 1 761 ? -38.094 13.594 -25.469 1 91.56 761 SER B O 1
ATOM 11947 N N . VAL B 1 762 ? -39.562 14.812 -24.328 1 94 762 VAL B N 1
ATOM 11948 C CA . VAL B 1 762 ? -38.531 15.602 -23.672 1 94 762 VAL B CA 1
ATOM 11949 C C . VAL B 1 762 ? -37.906 14.797 -22.547 1 94 762 VAL B C 1
ATOM 11951 O O . VAL B 1 762 ? -38.594 14.289 -21.656 1 94 762 VAL B O 1
ATOM 11954 N N . ALA B 1 763 ? -36.594 14.688 -22.594 1 91.5 763 ALA B N 1
ATOM 11955 C CA . ALA B 1 763 ? -35.875 13.938 -21.547 1 91.5 763 ALA B CA 1
ATOM 11956 C C . ALA B 1 763 ? -35.906 14.695 -20.219 1 91.5 763 ALA B C 1
ATOM 11958 O O . ALA B 1 763 ? -35.75 15.914 -20.188 1 91.5 763 ALA B O 1
ATOM 11959 N N . ALA B 1 764 ? -36.125 13.984 -19.156 1 93.38 764 ALA B N 1
ATOM 11960 C CA . ALA B 1 764 ? -36.125 14.578 -17.828 1 93.38 764 ALA B CA 1
ATOM 11961 C C . ALA B 1 764 ? -34.844 15.312 -17.531 1 93.38 764 ALA B C 1
ATOM 11963 O O . ALA B 1 764 ? -34.844 16.359 -16.875 1 93.38 764 ALA B O 1
ATOM 11964 N N . GLU B 1 765 ? -33.781 14.781 -18.047 1 91.75 765 GLU B N 1
ATOM 11965 C CA . GLU B 1 765 ? -32.469 15.375 -17.797 1 91.75 765 GLU B CA 1
ATOM 11966 C C . GLU B 1 765 ? -32.344 16.75 -18.453 1 91.75 765 GLU B C 1
ATOM 11968 O O . GLU B 1 765 ? -31.719 17.656 -17.906 1 91.75 765 GLU B O 1
ATOM 11973 N N . ASP B 1 766 ? -33 16.938 -19.562 1 93.81 766 ASP B N 1
ATOM 11974 C CA . ASP B 1 766 ? -33 18.25 -20.219 1 93.81 766 ASP B CA 1
ATOM 11975 C C . ASP B 1 766 ? -33.719 19.281 -19.375 1 93.81 766 ASP B C 1
ATOM 11977 O O . ASP B 1 766 ? -33.25 20.422 -19.25 1 93.81 766 ASP B O 1
ATOM 11981 N N . VAL B 1 767 ? -34.75 18.844 -18.859 1 96.19 767 VAL B N 1
ATOM 11982 C CA . VAL B 1 767 ? -35.5 19.734 -17.984 1 96.19 767 VAL B CA 1
ATOM 11983 C C . VAL B 1 767 ? -34.688 20.047 -16.734 1 96.19 767 VAL B C 1
ATOM 11985 O O . VAL B 1 767 ? -34.625 21.203 -16.312 1 96.19 767 VAL B O 1
ATOM 11988 N N . ARG B 1 768 ? -34.125 19.016 -16.109 1 95.69 768 ARG B N 1
ATOM 11989 C CA . ARG B 1 768 ? -33.312 19.203 -14.922 1 95.69 768 ARG B CA 1
ATOM 11990 C C . ARG B 1 768 ? -32.188 20.203 -15.172 1 95.69 768 ARG B C 1
ATOM 11992 O O . ARG B 1 768 ? -31.953 21.109 -14.367 1 95.69 768 ARG B O 1
ATOM 11999 N N . GLN B 1 769 ? -31.594 20.125 -16.312 1 94.06 769 GLN B N 1
ATOM 12000 C CA . GLN B 1 769 ? -30.484 21.016 -16.656 1 94.06 769 GLN B CA 1
ATOM 12001 C C . GLN B 1 769 ? -30.969 22.453 -16.812 1 94.06 769 GLN B C 1
ATOM 12003 O O . GLN B 1 769 ? -30.297 23.391 -16.406 1 94.06 769 GLN B O 1
ATOM 12008 N N . ALA B 1 770 ? -32.031 22.562 -17.453 1 96.5 770 ALA B N 1
ATOM 12009 C CA . ALA B 1 770 ? -32.625 23.891 -17.594 1 96.5 770 ALA B CA 1
ATOM 12010 C C . ALA B 1 770 ? -32.938 24.516 -16.25 1 96.5 770 ALA B C 1
ATOM 12012 O O . ALA B 1 770 ? -32.688 25.703 -16.031 1 96.5 770 ALA B O 1
ATOM 12013 N N . LEU B 1 771 ? -33.406 23.703 -15.367 1 97.38 771 LEU B N 1
ATOM 12014 C CA . LEU B 1 771 ? -33.719 24.172 -14.023 1 97.38 771 LEU B CA 1
ATOM 12015 C C . LEU B 1 771 ? -32.438 24.594 -13.297 1 97.38 771 LEU B C 1
ATOM 12017 O O . LEU B 1 771 ? -32.406 25.609 -12.602 1 97.38 771 LEU B O 1
ATOM 12021 N N . ILE B 1 772 ? -31.438 23.828 -13.383 1 96.19 772 ILE B N 1
ATOM 12022 C CA . ILE B 1 772 ? -30.156 24.125 -12.75 1 96.19 772 ILE B CA 1
ATOM 12023 C C . ILE B 1 772 ? -29.625 25.469 -13.266 1 96.19 772 ILE B C 1
ATOM 12025 O O . ILE B 1 772 ? -29.219 26.328 -12.477 1 96.19 772 ILE B O 1
ATOM 12029 N N . GLU B 1 773 ? -29.688 25.641 -14.57 1 96.06 773 GLU B N 1
ATOM 12030 C CA . GLU B 1 773 ? -29.203 26.875 -15.195 1 96.06 773 GLU B CA 1
ATOM 12031 C C . GLU B 1 773 ? -30 28.078 -14.727 1 96.06 773 GLU B C 1
ATOM 12033 O O . GLU B 1 773 ? -29.422 29.141 -14.438 1 96.06 773 GLU B O 1
ATOM 12038 N N . GLY B 1 774 ? -31.172 27.891 -14.641 1 96.75 774 GLY B N 1
ATOM 12039 C CA . GLY B 1 774 ? -32.031 28.984 -14.242 1 96.75 774 GLY B CA 1
ATOM 12040 C C . GLY B 1 774 ? -31.938 29.328 -12.766 1 96.75 774 GLY B C 1
ATOM 12041 O O . GLY B 1 774 ? -31.984 30.516 -12.398 1 96.75 774 GLY B O 1
ATOM 12042 N N . ALA B 1 775 ? -31.797 28.344 -11.93 1 96.12 775 ALA B N 1
ATOM 12043 C CA . ALA B 1 775 ? -31.734 28.562 -10.484 1 96.12 775 ALA B CA 1
ATOM 12044 C C . ALA B 1 775 ? -30.438 29.266 -10.086 1 96.12 775 ALA B C 1
ATOM 12046 O O . ALA B 1 775 ? -30.422 30.031 -9.125 1 96.12 775 ALA B O 1
ATOM 12047 N N . GLY B 1 776 ? -29.359 28.922 -10.812 1 93.44 776 GLY B N 1
ATOM 12048 C CA . GLY B 1 776 ? -28.094 29.609 -10.578 1 93.44 776 GLY B CA 1
ATOM 12049 C C . GLY B 1 776 ? -27.375 29.125 -9.336 1 93.44 776 GLY B C 1
ATOM 12050 O O . GLY B 1 776 ? -27.531 27.969 -8.93 1 93.44 776 GLY B O 1
ATOM 12051 N N . PRO B 1 777 ? -26.547 29.969 -8.672 1 90.44 777 PRO B N 1
ATOM 12052 C CA . PRO B 1 777 ? -25.594 29.562 -7.633 1 90.44 777 PRO B CA 1
ATOM 12053 C C . PRO B 1 777 ? -26.281 29.203 -6.312 1 90.44 777 PRO B C 1
ATOM 12055 O O . PRO B 1 777 ? -25.672 28.562 -5.453 1 90.44 777 PRO B O 1
ATOM 12058 N N . LEU B 1 778 ? -27.453 29.625 -6.184 1 94 778 LEU B N 1
ATOM 12059 C CA . LEU B 1 778 ? -28.156 29.344 -4.93 1 94 778 LEU B CA 1
ATOM 12060 C C . LEU B 1 778 ? -28.625 27.906 -4.875 1 94 778 LEU B C 1
ATOM 12062 O O . LEU B 1 778 ? -29.016 27.406 -3.811 1 94 778 LEU B O 1
ATOM 12066 N N . LEU B 1 779 ? -28.625 27.281 -6.012 1 95.12 779 LEU B N 1
ATOM 12067 C CA . LEU B 1 779 ? -29.078 25.891 -6.051 1 95.12 779 LEU B CA 1
ATOM 12068 C C . LEU B 1 779 ? -28.016 24.953 -5.527 1 95.12 779 LEU B C 1
ATOM 12070 O O . LEU B 1 779 ? -26.922 24.844 -6.105 1 95.12 779 LEU B O 1
ATOM 12074 N N . GLU B 1 780 ? -28.359 24.328 -4.422 1 91.75 780 GLU B N 1
ATOM 12075 C CA . GLU B 1 780 ? -27.438 23.344 -3.852 1 91.75 780 GLU B CA 1
ATOM 12076 C C . GLU B 1 780 ? -27.625 21.984 -4.5 1 91.75 780 GLU B C 1
ATOM 12078 O O . GLU B 1 780 ? -26.641 21.312 -4.836 1 91.75 780 GLU B O 1
ATOM 12083 N N . SER B 1 781 ? -28.906 21.562 -4.625 1 92.19 781 SER B N 1
ATOM 12084 C CA . SER B 1 781 ? -29.172 20.281 -5.266 1 92.19 781 SER B CA 1
ATOM 12085 C C . SER B 1 781 ? -30.578 20.25 -5.867 1 92.19 781 SER B C 1
ATOM 12087 O O . SER B 1 781 ? -31.422 21.062 -5.508 1 92.19 781 SER B O 1
ATOM 12089 N N . ILE B 1 782 ? -30.797 19.406 -6.844 1 94.88 782 ILE B N 1
ATOM 12090 C CA . ILE B 1 782 ? -32.062 19.219 -7.512 1 94.88 782 ILE B CA 1
ATOM 12091 C C . ILE B 1 782 ? -32.281 17.719 -7.77 1 94.88 782 ILE B C 1
ATOM 12093 O O . ILE B 1 782 ? -31.375 17.016 -8.18 1 94.88 782 ILE B O 1
ATOM 12097 N N . GLU B 1 783 ? -33.531 17.203 -7.422 1 92.75 783 GLU B N 1
ATOM 12098 C CA . GLU B 1 783 ? -33.812 15.789 -7.602 1 92.75 783 GLU B CA 1
ATOM 12099 C C . GLU B 1 783 ? -35.219 15.578 -8.18 1 92.75 783 GLU B C 1
ATOM 12101 O O . GLU B 1 783 ? -36.188 16.25 -7.777 1 92.75 783 GLU B O 1
ATOM 12106 N N . LEU B 1 784 ? -35.312 14.734 -9.211 1 94.06 784 LEU B N 1
ATOM 12107 C CA . LEU B 1 784 ? -36.594 14.289 -9.727 1 94.06 784 LEU B CA 1
ATOM 12108 C C . LEU B 1 784 ? -37.25 13.297 -8.781 1 94.06 784 LEU B C 1
ATOM 12110 O O . LEU B 1 784 ? -36.688 12.227 -8.508 1 94.06 784 LEU B O 1
ATOM 12114 N N . PHE B 1 785 ? -38.469 13.586 -8.234 1 91.44 785 PHE B N 1
ATOM 12115 C CA . PHE B 1 785 ? -39 12.688 -7.227 1 91.44 785 PHE B CA 1
ATOM 12116 C C . PHE B 1 785 ? -40.344 12.117 -7.68 1 91.44 785 PHE B C 1
ATOM 12118 O O . PHE B 1 785 ? -40.875 11.203 -7.043 1 91.44 785 PHE B O 1
ATOM 12125 N N . ASP B 1 786 ? -40.906 12.656 -8.898 1 92 786 ASP B N 1
ATOM 12126 C CA . ASP B 1 786 ? -42.156 12.102 -9.391 1 92 786 ASP B CA 1
ATOM 12127 C C . ASP B 1 786 ? -42.281 12.273 -10.898 1 92 786 ASP B C 1
ATOM 12129 O O . ASP B 1 786 ? -41.875 13.289 -11.453 1 92 786 ASP B O 1
ATOM 12133 N N . VAL B 1 787 ? -42.719 11.227 -11.547 1 93.62 787 VAL B N 1
ATOM 12134 C CA . VAL B 1 787 ? -43.094 11.242 -12.953 1 93.62 787 VAL B CA 1
ATOM 12135 C C . VAL B 1 787 ? -44.531 10.711 -13.133 1 93.62 787 VAL B C 1
ATOM 12137 O O . VAL B 1 787 ? -44.812 9.594 -12.703 1 93.62 787 VAL B O 1
ATOM 12140 N N . TYR B 1 788 ? -45.344 11.523 -13.719 1 92.06 788 TYR B N 1
ATOM 12141 C CA . TYR B 1 788 ? -46.75 11.148 -13.875 1 92.06 788 TYR B CA 1
ATOM 12142 C C . TYR B 1 788 ? -47.188 11.258 -15.336 1 92.06 788 TYR B C 1
ATOM 12144 O O . TYR B 1 788 ? -46.906 12.266 -15.992 1 92.06 788 TYR B O 1
ATOM 12152 N N . GLU B 1 789 ? -47.688 10.133 -15.758 1 91 789 GLU B N 1
ATOM 12153 C CA . GLU B 1 789 ? -48.344 10.086 -17.062 1 91 789 GLU B CA 1
ATOM 12154 C C . GLU B 1 789 ? -49.812 9.703 -16.953 1 91 789 GLU B C 1
ATOM 12156 O O . GLU B 1 789 ? -50.156 8.742 -16.266 1 91 789 GLU B O 1
ATOM 12161 N N . GLY B 1 790 ? -50.75 10.492 -17.422 1 87 790 GLY B N 1
ATOM 12162 C CA . GLY B 1 790 ? -52.188 10.195 -17.375 1 87 790 GLY B CA 1
ATOM 12163 C C . GLY B 1 790 ? -53.031 11.25 -18.062 1 87 790 GLY B C 1
ATOM 12164 O O . GLY B 1 790 ? -52.5 12.211 -18.625 1 87 790 GLY B O 1
ATOM 12165 N N . GLU B 1 791 ? -54.25 11.086 -17.953 1 86.5 791 GLU B N 1
ATOM 12166 C CA . GLU B 1 791 ? -55.25 11.922 -18.625 1 86.5 791 GLU B CA 1
ATOM 12167 C C . GLU B 1 791 ? -55.219 13.352 -18.094 1 86.5 791 GLU B C 1
ATOM 12169 O O . GLU B 1 791 ? -55.469 14.305 -18.844 1 86.5 791 GLU B O 1
ATOM 12174 N N . GLN B 1 792 ? -54.812 13.477 -16.906 1 86.69 792 GLN B N 1
ATOM 12175 C CA . GLN B 1 792 ? -54.844 14.781 -16.25 1 86.69 792 GLN B CA 1
ATOM 12176 C C . GLN B 1 792 ? -53.812 15.734 -16.859 1 86.69 792 GLN B C 1
ATOM 12178 O O . GLN B 1 792 ? -54 16.953 -16.797 1 86.69 792 GLN B O 1
ATOM 12183 N N . VAL B 1 793 ? -52.75 15.242 -17.484 1 89.94 793 VAL B N 1
ATOM 12184 C CA . VAL B 1 793 ? -51.688 16.109 -18.016 1 89.94 793 VAL B CA 1
ATOM 12185 C C . VAL B 1 793 ? -51.812 16.219 -19.531 1 89.94 793 VAL B C 1
ATOM 12187 O O . VAL B 1 793 ? -51.125 17.016 -20.156 1 89.94 793 VAL B O 1
ATOM 12190 N N . GLY B 1 794 ? -52.844 15.555 -20.125 1 86.31 794 GLY B N 1
ATOM 12191 C CA . GLY B 1 794 ? -53.062 15.633 -21.562 1 86.31 794 GLY B CA 1
ATOM 12192 C C . GLY B 1 794 ? -52.438 14.477 -22.328 1 86.31 794 GLY B C 1
ATOM 12193 O O . GLY B 1 794 ? -51.594 13.742 -21.781 1 86.31 794 GLY B O 1
ATOM 12194 N N . ASP B 1 795 ? -52.781 14.367 -23.516 1 88.19 795 ASP B N 1
ATOM 12195 C CA . ASP B 1 795 ? -52.281 13.297 -24.391 1 88.19 795 ASP B CA 1
ATOM 12196 C C . ASP B 1 795 ? -50.812 13.547 -24.797 1 88.19 795 ASP B C 1
ATOM 12198 O O . ASP B 1 795 ? -50.438 14.68 -25.094 1 88.19 795 ASP B O 1
ATOM 12202 N N . ASN B 1 796 ? -49.969 12.609 -24.734 1 92 796 ASN B N 1
ATOM 12203 C CA . ASN B 1 796 ? -48.562 12.617 -25.156 1 92 796 ASN B CA 1
ATOM 12204 C C . ASN B 1 796 ? -47.719 13.562 -24.297 1 92 796 ASN B C 1
ATOM 12206 O O . ASN B 1 796 ? -46.812 14.203 -24.797 1 92 796 ASN B O 1
ATOM 12210 N N . ARG B 1 797 ? -48.219 13.844 -23.125 1 94.56 797 ARG B N 1
ATOM 12211 C CA . ARG B 1 797 ? -47.5 14.695 -22.188 1 94.56 797 ARG B CA 1
ATOM 12212 C C . ARG B 1 797 ? -47.188 13.953 -20.891 1 94.56 797 ARG B C 1
ATOM 12214 O O . ARG B 1 797 ? -47.781 12.898 -20.609 1 94.56 797 ARG B O 1
ATOM 12221 N N . LYS B 1 798 ? -46.188 14.398 -20.156 1 95.44 798 LYS B N 1
ATOM 12222 C CA . LYS B 1 798 ? -45.844 13.867 -18.828 1 95.44 798 LYS B CA 1
ATOM 12223 C C . LYS B 1 798 ? -45.531 14.992 -17.844 1 95.44 798 LYS B C 1
ATOM 12225 O O . LYS B 1 798 ? -45.125 16.078 -18.266 1 95.44 798 LYS B O 1
ATOM 12230 N N . SER B 1 799 ? -45.812 14.734 -16.672 1 96.19 799 SER B N 1
ATOM 12231 C CA . SER B 1 799 ? -45.469 15.672 -15.602 1 96.19 799 SER B CA 1
ATOM 12232 C C . SER B 1 799 ? -44.188 15.234 -14.859 1 96.19 799 SER B C 1
ATOM 12234 O O . SER B 1 799 ? -44.062 14.07 -14.469 1 96.19 799 SER B O 1
ATOM 12236 N N . LEU B 1 800 ? -43.25 16.109 -14.734 1 96.56 800 LEU B N 1
ATOM 12237 C CA . LEU B 1 800 ? -42 15.898 -13.992 1 96.56 800 LEU B CA 1
ATOM 12238 C C . LEU B 1 800 ? -41.969 16.781 -12.75 1 96.56 800 LEU B C 1
ATOM 12240 O O . LEU B 1 800 ? -42.062 18 -12.844 1 96.56 800 LEU B O 1
ATOM 12244 N N . ALA B 1 801 ? -41.812 16.219 -11.586 1 95.56 801 ALA B N 1
ATOM 12245 C CA . ALA B 1 801 ? -41.719 16.969 -10.344 1 95.56 801 ALA B CA 1
ATOM 12246 C C . ALA B 1 801 ? -40.281 16.953 -9.805 1 95.56 801 ALA B C 1
ATOM 12248 O O . ALA B 1 801 ? -39.688 15.875 -9.672 1 95.56 801 ALA B O 1
ATOM 12249 N N . PHE B 1 802 ? -39.75 18.094 -9.555 1 96.38 802 PHE B N 1
ATOM 12250 C CA . PHE B 1 802 ? -38.375 18.25 -9.055 1 96.38 802 PHE B CA 1
ATOM 12251 C C . PHE B 1 802 ? -38.375 18.922 -7.688 1 96.38 802 PHE B C 1
ATOM 12253 O O . PHE B 1 802 ? -39.156 19.844 -7.449 1 96.38 802 PHE B O 1
ATOM 12260 N N . ASN B 1 803 ? -37.5 18.453 -6.82 1 94.81 803 ASN B N 1
ATOM 12261 C CA . ASN B 1 803 ? -37.219 19.109 -5.562 1 94.81 803 ASN B CA 1
ATOM 12262 C C . ASN B 1 803 ? -35.938 19.969 -5.672 1 94.81 803 ASN B C 1
ATOM 12264 O O . ASN B 1 803 ? -34.875 19.469 -6.016 1 94.81 803 ASN B O 1
ATOM 12268 N N . LEU B 1 804 ? -36.062 21.25 -5.418 1 96.25 804 LEU B N 1
ATOM 12269 C CA . LEU B 1 804 ? -34.938 22.172 -5.426 1 96.25 804 LEU B CA 1
ATOM 12270 C C . LEU B 1 804 ? -34.531 22.531 -4.004 1 96.25 804 LEU B C 1
ATOM 12272 O O . LEU B 1 804 ? -35.344 22.969 -3.201 1 96.25 804 LEU B O 1
ATOM 12276 N N . ARG B 1 805 ? -33.281 22.344 -3.73 1 94.19 805 ARG B N 1
ATOM 12277 C CA . ARG B 1 805 ? -32.688 22.781 -2.471 1 94.19 805 ARG B CA 1
ATOM 12278 C C . ARG B 1 805 ? -31.828 24.031 -2.674 1 94.19 805 ARG B C 1
ATOM 12280 O O . ARG B 1 805 ? -30.812 23.984 -3.385 1 94.19 805 ARG B O 1
ATOM 12287 N N . LEU B 1 806 ? -32.25 25.109 -2.055 1 95.69 806 LEU B N 1
ATOM 12288 C CA . LEU B 1 806 ? -31.594 26.391 -2.203 1 95.69 806 LEU B CA 1
ATOM 12289 C C . LEU B 1 806 ? -30.922 26.812 -0.902 1 95.69 806 LEU B C 1
ATOM 12291 O O . LEU B 1 806 ? -31.484 26.641 0.18 1 95.69 806 LEU B O 1
ATOM 12295 N N . ARG B 1 807 ? -29.625 27.281 -1.036 1 93.12 807 ARG B N 1
ATOM 12296 C CA . ARG B 1 807 ? -28.891 27.703 0.153 1 93.12 807 ARG B CA 1
ATOM 12297 C C . ARG B 1 807 ? -27.938 28.859 -0.171 1 93.12 807 ARG B C 1
ATOM 12299 O O . ARG B 1 807 ? -27.281 28.859 -1.213 1 93.12 807 ARG B O 1
ATOM 12306 N N . GLY B 1 808 ? -27.953 29.844 0.684 1 89.5 808 GLY B N 1
ATOM 12307 C CA . GLY B 1 808 ? -26.984 30.922 0.564 1 89.5 808 GLY B CA 1
ATOM 12308 C C . GLY B 1 808 ? -25.641 30.578 1.179 1 89.5 808 GLY B C 1
ATOM 12309 O O . GLY B 1 808 ? -25.578 29.875 2.188 1 89.5 808 GLY B O 1
ATOM 12310 N N . ALA B 1 809 ? -24.578 31.125 0.602 1 86.19 809 ALA B N 1
ATOM 12311 C CA . ALA B 1 809 ? -23.234 30.922 1.14 1 86.19 809 ALA B CA 1
ATOM 12312 C C . ALA B 1 809 ? -22.953 31.875 2.293 1 86.19 809 ALA B C 1
ATOM 12314 O O . ALA B 1 809 ? -22.141 31.578 3.172 1 86.19 809 ALA B O 1
ATOM 12315 N N . ASP B 1 810 ? -23.656 33 2.328 1 87.44 810 ASP B N 1
ATOM 12316 C CA . ASP B 1 810 ? -23.25 34.062 3.244 1 87.44 810 ASP B CA 1
ATOM 12317 C C . ASP B 1 810 ? -24.438 34.5 4.102 1 87.44 810 ASP B C 1
ATOM 12319 O O . ASP B 1 810 ? -24.266 35.312 5.008 1 87.44 810 ASP B O 1
ATOM 12323 N N . ARG B 1 811 ? -25.609 33.969 3.783 1 89.19 811 ARG B N 1
ATOM 12324 C CA . ARG B 1 811 ? -26.781 34.406 4.535 1 89.19 811 ARG B CA 1
ATOM 12325 C C . ARG B 1 811 ? -27.938 33.438 4.418 1 89.19 811 ARG B C 1
ATOM 12327 O O . ARG B 1 811 ? -27.938 32.562 3.535 1 89.19 811 ARG B O 1
ATOM 12334 N N . THR B 1 812 ? -28.844 33.562 5.395 1 92.38 812 THR B N 1
ATOM 12335 C CA . THR B 1 812 ? -30.109 32.844 5.297 1 92.38 812 THR B CA 1
ATOM 12336 C C . THR B 1 812 ? -30.969 33.438 4.188 1 92.38 812 THR B C 1
ATOM 12338 O O . THR B 1 812 ? -31.172 34.656 4.117 1 92.38 812 THR B O 1
ATOM 12341 N N . LEU B 1 813 ? -31.484 32.625 3.332 1 93.94 813 LEU B N 1
ATOM 12342 C CA . LEU B 1 813 ? -32.312 33.062 2.217 1 93.94 813 LEU B CA 1
ATOM 12343 C C . LEU B 1 813 ? -33.719 33.469 2.699 1 93.94 813 LEU B C 1
ATOM 12345 O O . LEU B 1 813 ? -34.281 32.812 3.562 1 93.94 813 LEU B O 1
ATOM 12349 N N . THR B 1 814 ? -34.156 34.594 2.143 1 93.56 814 THR B N 1
ATOM 12350 C CA . THR B 1 814 ? -35.531 34.969 2.396 1 93.56 814 THR B CA 1
ATOM 12351 C C . THR B 1 814 ? -36.5 34.188 1.499 1 93.56 814 THR B C 1
ATOM 12353 O O . THR B 1 814 ? -36.062 33.625 0.479 1 93.56 814 THR B O 1
ATOM 12356 N N . ASP B 1 815 ? -37.781 34.062 1.886 1 92.94 815 ASP B N 1
ATOM 12357 C CA . ASP B 1 815 ? -38.781 33.406 1.082 1 92.94 815 ASP B CA 1
ATOM 12358 C C . ASP B 1 815 ? -38.875 34 -0.312 1 92.94 815 ASP B C 1
ATOM 12360 O O . ASP B 1 815 ? -39.062 33.281 -1.299 1 92.94 815 ASP B O 1
ATOM 12364 N N . SER B 1 816 ? -38.719 35.312 -0.34 1 93.56 816 SER B N 1
ATOM 12365 C CA . SER B 1 816 ? -38.812 36 -1.62 1 93.56 816 SER B CA 1
ATOM 12366 C C . SER B 1 816 ? -37.656 35.625 -2.533 1 93.56 816 SER B C 1
ATOM 12368 O O . SER B 1 816 ? -37.844 35.406 -3.73 1 93.56 816 SER B O 1
ATOM 12370 N N . GLU B 1 817 ? -36.469 35.531 -1.963 1 93.62 817 GLU B N 1
ATOM 12371 C CA . GLU B 1 817 ? -35.281 35.125 -2.734 1 93.62 817 GLU B CA 1
ATOM 12372 C C . GLU B 1 817 ? -35.438 33.719 -3.26 1 93.62 817 GLU B C 1
ATOM 12374 O O . GLU B 1 817 ? -35.062 33.438 -4.402 1 93.62 817 GLU B O 1
ATOM 12379 N N . ALA B 1 818 ? -35.938 32.812 -2.4 1 95.19 818 ALA B N 1
ATOM 12380 C CA . ALA B 1 818 ? -36.156 31.438 -2.799 1 95.19 818 ALA B CA 1
ATOM 12381 C C . ALA B 1 818 ? -37.188 31.344 -3.934 1 95.19 818 ALA B C 1
ATOM 12383 O O . ALA B 1 818 ? -36.969 30.609 -4.902 1 95.19 818 ALA B O 1
ATOM 12384 N N . LEU B 1 819 ? -38.219 32.125 -3.836 1 94.69 819 LEU B N 1
ATOM 12385 C CA . LEU B 1 819 ? -39.281 32.125 -4.848 1 94.69 819 LEU B CA 1
ATOM 12386 C C . LEU B 1 819 ? -38.75 32.688 -6.168 1 94.69 819 LEU B C 1
ATOM 12388 O O . LEU B 1 819 ? -39.094 32.188 -7.242 1 94.69 819 LEU B O 1
ATOM 12392 N N . GLU B 1 820 ? -38 33.719 -6.051 1 94.81 820 GLU B N 1
ATOM 12393 C CA . GLU B 1 820 ? -37.406 34.312 -7.242 1 94.81 820 GLU B CA 1
ATOM 12394 C C . GLU B 1 820 ? -36.5 33.312 -7.969 1 94.81 820 GLU B C 1
ATOM 12396 O O . GLU B 1 820 ? -36.531 33.25 -9.203 1 94.81 820 GLU B O 1
ATOM 12401 N N . THR B 1 821 ? -35.719 32.656 -7.195 1 96.19 821 THR B N 1
ATOM 12402 C CA . THR B 1 821 ? -34.844 31.641 -7.766 1 96.19 821 THR B CA 1
ATOM 12403 C C . THR B 1 821 ? -35.625 30.531 -8.445 1 96.19 821 THR B C 1
ATOM 12405 O O . THR B 1 821 ? -35.312 30.094 -9.547 1 96.19 821 THR B O 1
ATOM 12408 N N . ARG B 1 822 ? -36.688 30.031 -7.762 1 96.19 822 ARG B N 1
ATOM 12409 C CA . ARG B 1 822 ? -37.562 29.016 -8.32 1 96.19 822 ARG B CA 1
ATOM 12410 C C . ARG B 1 822 ? -38.188 29.5 -9.625 1 96.19 822 ARG B C 1
ATOM 12412 O O . ARG B 1 822 ? -38.219 28.766 -10.625 1 96.19 822 ARG B O 1
ATOM 12419 N N . ASP B 1 823 ? -38.688 30.719 -9.641 1 95.75 823 ASP B N 1
ATOM 12420 C CA . ASP B 1 823 ? -39.312 31.281 -10.82 1 95.75 823 ASP B CA 1
ATOM 12421 C C . ASP B 1 823 ? -38.344 31.422 -11.984 1 95.75 823 ASP B C 1
ATOM 12423 O O . ASP B 1 823 ? -38.688 31.156 -13.133 1 95.75 823 ASP B O 1
ATOM 12427 N N . ALA B 1 824 ? -37.188 31.812 -11.656 1 96.88 824 ALA B N 1
ATOM 12428 C CA . ALA B 1 824 ? -36.125 31.891 -12.688 1 96.88 824 ALA B CA 1
ATOM 12429 C C . ALA B 1 824 ? -35.844 30.531 -13.281 1 96.88 824 ALA B C 1
ATOM 12431 O O . ALA B 1 824 ? -35.656 30.391 -14.492 1 96.88 824 ALA B O 1
ATOM 12432 N N . ALA B 1 825 ? -35.781 29.516 -12.43 1 97.62 825 ALA B N 1
ATOM 12433 C CA . ALA B 1 825 ? -35.562 28.141 -12.875 1 97.62 825 ALA B CA 1
ATOM 12434 C C . ALA B 1 825 ? -36.656 27.672 -13.812 1 97.62 825 ALA B C 1
ATOM 12436 O O . ALA B 1 825 ? -36.406 27.156 -14.891 1 97.62 825 ALA B O 1
ATOM 12437 N N . VAL B 1 826 ? -37.906 27.938 -13.438 1 97 826 VAL B N 1
ATOM 12438 C CA . VAL B 1 826 ? -39.062 27.531 -14.211 1 97 826 VAL B CA 1
ATOM 12439 C C . VAL B 1 826 ? -39.094 28.266 -15.547 1 97 826 VAL B C 1
ATOM 12441 O O . VAL B 1 826 ? -39.406 27.672 -16.594 1 97 826 VAL B O 1
ATOM 12444 N N . ALA B 1 827 ? -38.781 29.5 -15.539 1 96.62 827 ALA B N 1
ATOM 12445 C CA . ALA B 1 827 ? -38.781 30.297 -16.75 1 96.62 827 ALA B CA 1
ATOM 12446 C C . ALA B 1 827 ? -37.781 29.734 -17.766 1 96.62 827 ALA B C 1
ATOM 12448 O O . ALA B 1 827 ? -38.062 29.656 -18.953 1 96.62 827 ALA B O 1
ATOM 12449 N N . ARG B 1 828 ? -36.625 29.391 -17.234 1 97.38 828 ARG B N 1
ATOM 12450 C CA . ARG B 1 828 ? -35.594 28.812 -18.109 1 97.38 828 ARG B CA 1
ATOM 12451 C C . ARG B 1 828 ? -36.062 27.484 -18.688 1 97.38 828 ARG B C 1
ATOM 12453 O O . ARG B 1 828 ? -35.812 27.188 -19.859 1 97.38 828 ARG B O 1
ATOM 12460 N N . ALA B 1 829 ? -36.719 26.641 -17.922 1 97.69 829 ALA B N 1
ATOM 12461 C CA . ALA B 1 829 ? -37.25 25.375 -18.391 1 97.69 829 ALA B CA 1
ATOM 12462 C C . ALA B 1 829 ? -38.312 25.578 -19.438 1 97.69 829 ALA B C 1
ATOM 12464 O O . ALA B 1 829 ? -38.438 24.797 -20.391 1 97.69 829 ALA B O 1
ATOM 12465 N N . GLU B 1 830 ? -39.125 26.594 -19.281 1 96.5 830 GLU B N 1
ATOM 12466 C CA . GLU B 1 830 ? -40.125 26.938 -20.266 1 96.5 830 GLU B CA 1
ATOM 12467 C C . GLU B 1 830 ? -39.5 27.344 -21.594 1 96.5 830 GLU B C 1
ATOM 12469 O O . GLU B 1 830 ? -39.906 26.906 -22.656 1 96.5 830 GLU B O 1
ATOM 12474 N N . GLU B 1 831 ? -38.531 28.062 -21.5 1 96.31 831 GLU B N 1
ATOM 12475 C CA . GLU B 1 831 ? -37.844 28.594 -22.672 1 96.31 831 GLU B CA 1
ATOM 12476 C C . GLU B 1 831 ? -37.125 27.469 -23.438 1 96.31 831 GLU B C 1
ATOM 12478 O O . GLU B 1 831 ? -37.188 27.391 -24.656 1 96.31 831 GLU B O 1
ATOM 12483 N N . THR B 1 832 ? -36.438 26.609 -22.703 1 95.69 832 THR B N 1
ATOM 12484 C CA . THR B 1 832 ? -35.5 25.641 -23.312 1 95.69 832 THR B CA 1
ATOM 12485 C C . THR B 1 832 ? -36.25 24.359 -23.672 1 95.69 832 THR B C 1
ATOM 12487 O O . THR B 1 832 ? -35.938 23.703 -24.656 1 95.69 832 THR B O 1
ATOM 12490 N N . CYS B 1 833 ? -37.281 23.969 -22.844 1 96.06 833 CYS B N 1
ATOM 12491 C CA . CYS B 1 833 ? -37.875 22.641 -23 1 96.06 833 CYS B CA 1
ATOM 12492 C C . CYS B 1 833 ? -39.375 22.75 -23.266 1 96.06 833 CYS B C 1
ATOM 12494 O O . CYS B 1 833 ? -40.062 21.75 -23.453 1 96.06 833 CYS B O 1
ATOM 12496 N N . GLY B 1 834 ? -39.906 23.922 -23.219 1 94.62 834 GLY B N 1
ATOM 12497 C CA . GLY B 1 834 ? -41.344 24.078 -23.359 1 94.62 834 GLY B CA 1
ATOM 12498 C C . GLY B 1 834 ? -42.125 23.594 -22.141 1 94.62 834 GLY B C 1
ATOM 12499 O O . GLY B 1 834 ? -43.281 23.172 -22.266 1 94.62 834 GLY B O 1
ATOM 12500 N N . ALA B 1 835 ? -41.5 23.625 -21.031 1 95.38 835 ALA B N 1
ATOM 12501 C CA . ALA B 1 835 ? -42.125 23.141 -19.797 1 95.38 835 ALA B CA 1
ATOM 12502 C C . ALA B 1 835 ? -43.156 24.109 -19.266 1 95.38 835 ALA B C 1
ATOM 12504 O O . ALA B 1 835 ? -42.969 25.328 -19.359 1 95.38 835 ALA B O 1
ATOM 12505 N N . GLN B 1 836 ? -44.25 23.594 -18.766 1 93.94 836 GLN B N 1
ATOM 12506 C CA . GLN B 1 836 ? -45.312 24.406 -18.156 1 93.94 836 GLN B CA 1
ATOM 12507 C C . GLN B 1 836 ? -45.594 23.969 -16.719 1 93.94 836 GLN B C 1
ATOM 12509 O O . GLN B 1 836 ? -45.594 22.766 -16.422 1 93.94 836 GLN B O 1
ATOM 12514 N N . LEU B 1 837 ? -45.688 24.938 -15.875 1 93.19 837 LEU B N 1
ATOM 12515 C CA . LEU B 1 837 ? -46.031 24.641 -14.484 1 93.19 837 LEU B CA 1
ATOM 12516 C C . LEU B 1 837 ? -47.406 23.969 -14.391 1 93.19 837 LEU B C 1
ATOM 12518 O O . LEU B 1 837 ? -48.344 24.422 -15.039 1 93.19 837 LEU B O 1
ATOM 12522 N N . ARG B 1 838 ? -47.438 22.875 -13.711 1 83.44 838 ARG B N 1
ATOM 12523 C CA . ARG B 1 838 ? -48.719 22.188 -13.539 1 83.44 838 ARG B CA 1
ATOM 12524 C C . ARG B 1 838 ? -49.656 23 -12.664 1 83.44 838 ARG B C 1
ATOM 12526 O O . ARG B 1 838 ? -49.281 23.484 -11.602 1 83.44 838 ARG B O 1
ATOM 12533 N N . SER B 1 839 ? -50.812 23.531 -13.211 1 63.34 839 SER B N 1
ATOM 12534 C CA . SER B 1 839 ? -51.844 24.281 -12.492 1 63.34 839 SER B CA 1
ATOM 12535 C C . SER B 1 839 ? -52.5 23.406 -11.43 1 63.34 839 SER B C 1
ATOM 12537 O O . SER B 1 839 ? -52.594 22.188 -11.586 1 63.34 839 SER B O 1
#

InterPro domains:
  IPR002547 tRNA-binding domain [PS50886] (42-166)
  IPR004532 Phenylalanine-tRNA ligase, class IIc, beta subunit, bacterial type [MF_00283] (1-832)
  IPR004532 Phenylalanine-tRNA ligase, class IIc, beta subunit, bacterial type [TIGR00472] (1-838)
  IPR005121 Ferrodoxin-fold anticodon-binding domain [PF03147] (745-838)
  IPR005121 Ferrodoxin-fold anticodon-binding domain [PS51447] (745-838)
  IPR005121 Ferrodoxin-fold anticodon-binding domain [SM00896] (745-838)
  IPR005146 B3/B4 tRNA-binding domain [PF03483] (235-408)
  IPR005146 B3/B4 tRNA-binding domain [SM00873] (235-408)
  IPR005147 tRNA synthetase, B5-domain [PF03484] (427-491)
  IPR005147 tRNA synthetase, B5-domain [PS51483] (421-496)
  IPR005147 tRNA synthetase, B5-domain [SM00874] (423-491)
  IPR009061 Putative DNA-binding domain superfamily [SSF46955] (425-495)
  IPR012340 Nucleic acid-binding, OB-fold [G3DSA:2.40.50.140] (41-178)
  IPR012340 Nucleic acid-binding, OB-fold [SSF50249] (47-212)
  IPR020825 Phenylalanyl-tRNA synthetase-like, B3/B4 [G3DSA:3.50.40.10] (225-419)
  IPR033714 Phenylalanly tRNA synthetase, tRNA-binding-domain [cd02796] (48-171)
  IPR036690 Ferrodoxin-fold anticodon-binding domain superfamily [G3DSA:3.30.70.380] (747-839)
  IPR036690 Ferrodoxin-fold anticodon-binding domain superfamily [SSF54991] (742-838)
  IPR041616 Phenylalanyl tRNA synthetase beta chain, core domain [PF17759] (494-728)
  IPR041616 Phenylalanyl tRNA synthetase beta chain, core domain [cd00769] (510-731)

Sequence (1678 aa):
MKVPMSWLQAMVNLPDGTTTDKVAKALTNHTATVEKVEVVGGELTGPIVIGHILSSVPEPQKNGKVINWCRVDVGPRYNAEGHPKNIEEGVEGRGIICGAPNAVEGAWVVVSLPGAVLPGGFAISARKTYGHMSDGMLCASDELGIGVDDAGIITLPPSVEGHQLVPGEDALPILGVPEEVLDVDVTPDIGYCMSMRGIAREVAHAMSVHFRDPYDEEPIGPVLGPVAVDVQSDACSQFIALPVSGMNLGAPTPRFITDRITRAGMRPINLVVDVTNYVMLESGQPLHAYDADNVSGTIVVRKAHEGEHLLTLDDTDRTLDPDDLVIADDSGAIGLAGVMGGAATEVTAETTSIILEGAHFDPMTVARAYRRHKLGSEASRRFERGVDPICAHTAAVRAAELLAQYGGATVGEPTVVGEVPEMPRQTINADLPNRILGTKVPTEEVIEILTRSGVKVTALGDSLHLVAPTWRPDLVDAYDYVEEIGRKIGFDRIKAVLPPSLGASGLTKAQRGRRRVLRSVVEAGFVELITLPFIGDKDLDVLGISGDDTRHATVKLANPLDDTRPYLRTTLLPGLFHAVTTNMSRSQDDLAVFESGTVFRAVTPAAAPRPGVDERPSDEVLAEIDAALPAQPRMLAAVICGSWLPDRWDGESVKADWRHAVLVAQKAADALGVRLVRKADRQAPWHPGRCAALIVDGKVIGHAGELHPTVVSKAGLPQRTCAVEFNLDALVAAAPRGGEVMAISSFPVAKEDVALVVDKSVAAEDVRQALIEGAGPLLESIELFDVYEGEQVGDNRKSLAFNLRLRGADRTLTDSEALETRDAAVARAEETCGAQLRSMKVPMSWLQAMVNLPDGTTTDKVAKALTNHTATVEKVEVVGGELTGPIVIGHILSSVPEPQKNGKVINWCRVDVGPRYNAEGHPKNIEEGVEGRGIICGAPNAVEGAWVVVSLPGAVLPGGFAISARKTYGHMSDGMLCASDELGIGVDDAGIITLPPSVEGHQLVPGEDALPILGVPEEVLDVDVTPDIGYCMSMRGIAREVAHAMSVHFRDPYDEEPIGPVLGPVAVDVQSDACSQFIALPVSGMNLGAPTPRFITDRITRAGMRPINLVVDVTNYVMLESGQPLHAYDADNVSGTIVVRKAHEGEHLLTLDDTDRTLDPDDLVIADDSGAIGLAGVMGGAATEVTAETTSIILEGAHFDPMTVARAYRRHKLGSEASRRFERGVDPICAHTAAVRAAELLAQYGGATVGEPTVVGEVPEMPRQTINADLPNRILGTKVPTEEVIEILTRSGVKVTALGDSLHLVAPTWRPDLVDAYDYVEEIGRKIGFDRIKAVLPPSLGASGLTKAQRGRRRVLRSVVEAGFVELITLPFIGDKDLDVLGISGDDTRHATVKLANPLDDTRPYLRTTLLPGLFHAVTTNMSRSQDDLAVFESGTVFRAVTPAAAPRPGVDERPSDEVLAEIDAALPAQPRMLAAVICGSWLPDRWDGESVKADWRHAVLVAQKAADALGVRLVRKADRQAPWHPGRCAALIVDGKVIGHAGELHPTVVSKAGLPQRTCAVEFNLDALVAAAPRGGEVMAISSFPVAKEDVALVVDKSVAAEDVRQALIEGAGPLLESIELFDVYEGEQVGDNRKSLAFNLRLRGADRTLTDSEALETRDAAVARAEETCGAQLRS

pLDDT: mean 92.23, std 6.57, range [53.31, 98.88]

Radius of gyration: 54.25 Å; Cα contacts (8 Å, |Δi|>4): 3607; chains: 2; bounding box: 104×187×109 Å

Organism: Cutibacterium acnes (strain DSM 16379 / KPA171202) (NCBI:txid267747)

Secondary structure (DSSP, 8-state):
-EEEHHHHHHHS-PPTT--HHHHHHHHHHHT--EEEEEEETTT-BS-EEEEEEEEEEEEE-TTS-EEEEEEEE-HHHHHHTS-GGG--TT--SEEEEE--TT--TT-EEEEEPTT-EETTTEE---EEETTEEE-SEEPPHHHHTS----SS--EE-SEETTEEP-TTSBSHHHHT-SEEEEEE---GGGGGGSSHHHHHHHHHHHHT-----TT--PPP--B--SS-EEE--TTEEEEEEEEEES--TTSPPPHHHHHHHHHTT-----HHHHHHHHHHHHHS--EEEEEGGG--S-EEEEEPPTT-EEEBTTS-EEEPPTT-EEEEETTEEEEETTTEEBGGG---TT---EEEEEEEE-HHHHHHHHHHHT---HHHHHHHH---TTHHHHHHHHHHHHHHHHH--EE-PPEEEE-PPPPPEEEEETTHHHHHHSS---HHHHHHHHHHTT-EEEEETTEEEEE--TT-TT--SHHHHHHHHHHHH-GGGS------B-----S-HHHHHHHHHHHHHHHTT-EE----SEE-HHHHHHTT--TT-GGG-PEEPSS-SSTT--EE-S-SHHHHHHHHHHHHTTT---EEEEEEEE--B--S-PPPP---SSSPPPHHHHHHHHHHSPB--EEEEEEEESEEE--BTTB--EE--HHHHHHHHHHHHHHHTPPPEEEE---TTEEEEEEEEEEETTEEEEEEEEEPHHHHHHHTPPTT-EEEEEEHHHHHHTS-SS---PPPP-SPPEEEEEEEEEETTS-HHHHHHHHHHHHGGGEEEEEEEEEE-SGGG-TTEEEEEEEEEE--SSSPPPHHHHHHHHHHHHHHHHHHH--EE--/-EEEHHHHHHHS-PPTT--HHHHHHHHHHHT--EEEEEEETTT-BS-EEEEEEEEEEEEE-TTS-EEEEEEEE-HHHHHHTS-GGG--TT--SEEEEE--TT--TT-EEEEEPTT-EETTTEE---EEETTEEE-SEEPPHHHHTS-S--SS--EE-SEETTEE--TTSBSHHHHT-SEEEEEE---GGGGGGSSHHHHHHHHHHHHT-----TT--PPP--B--SS-EEE--TTEEEEEEEEEES--TTSPPPHHHHHHHHHTT-----HHHHHHHHHHHHHS--EEEEEGGG--S-EEEEEPPTT-EEEBTTS-EEEPPTT-EEEEETTEEEEETTTEEBGGG---TT---EEEEEEEE-HHHHHHHHHHHT---HHHHHHHH---TTHHHHHHHHHHHHHHHHH--EE-PPEEEE-PPPPPEEEEETTHHHHHHSS---HHHHHHHHHHTT-EEEEETTEEEEE--TT-TT--SHHHHHHHHHHHH-GGGS------B-----S-HHHHHHHHHHHHHHHTT-EE----SEE-HHHHHHTT--TT-GGG-PEEPSS-SSTT--EE-S-SHHHHHHHHHHHHTTT---EEEEEEEE--B--S-PPPP---SSSPPPHHHHHHHHHHSPB--EEEEEEEESEEE--BTTB--EE--HHHHHHHHHHHHHHHT---EEEE---TTEEEEEEEEEEETTEEEEEEEEEPHHHHHHHTPPTT-EEEEEEHHHHHHTS-SS---PPPP-SPPEEEEEEEEEETTS-HHHHHHHHHHHHGGGEEEEEEEEEE-SGGG-TTEEEEEEEEEE--SSSPPPHHHHHHHHHHHHHHHHHHH--EE--

Foldseek 3Di:
DKAWPVVLCVQFVADPPDDPVNLQVLCVFFNFHFPDKDWQLVFKDDFKWKKAWAAWDWDQDPVRAIKIFTFIFQDPVVQVVEDPQQPDPPDGGFTAIGRAPPRHHGWIFIKAFAVIAAPPRRGDAFDDDPNDTHGTDGAQCVRSRLFDDPNGGDTDPCDAPNRGGDRNHGCQVSLVPGIIMTDTDHDLQQLQCLASQSSSLSSCLSNVGDGDRPLDDDWDDFDDFDAAEAEDDPQWQKKKKWKKFQFQFPFAARSVLQSVCVSRPHHDDTNLVSLQSSLCRHAVFHKDKFQPVQAAAHWYWAFDDQQDWFQFPVRDIDGHDRLWIFIAGPVGGQAGPQFTGGPRGDDDNPGGMIIMMFTQGHLVSLVVRCVVVVGDDSRSSSNNSGHQGSCSPSSSVSSSVSSCVRGVIDIGDMGMDHTQDFFAKDKDFLCVLCVVLVADDDSVNLVVQLVSQVWDWDDDDRMIITTHHRSNNSPHYPVVSSSSSCSSVGVVRRDDDDPDDDVPPPDDLLRVLVVLLVVLLVVVPAAEDDFDQFAAPLLVVLFVADPPDQQVQWDFAPDDPDPRGRTGGQFCVSRVLVVQQVVVVVVDFWHKYKYKAKGFGDDDQDDQDDDDPPDDDDPVSVVSNVVRGGDIFIKMKIKTFAFPADCDPVDHTHTDFQVVQVVSVVSSLVSQVFDWDWDQAADTQQDNRFKIFTDGPRDGFWMWGFGDPSSCVSSVHDPRMIMIMGGSSVSSVRRDPDDDDDDDAPADKDKDKFKKKAALPFDPVQLVVLLDVQLPPQWPDKDWDDKDDDPLSHPRMIITMMMTIGHDRPDHDDPVNVVNSNVSSQVSSCVRGVIDTDD/DKAWPVVLCVQFVADPPDDPVNLQVLCVFFPFHFPDKDWQLVQKDDFKAKKAWAAWDWDQDPVRATKIFTFIFQDPVVQVVEDPQQCDDPDGHFTAIGRAPPRHHGWIFIKAFAVIAAPPRRGDAFDDDPNDTHGTDGAQCVRSRLFDDDNGGDTDDCDQPNRGGDRNHGCQVSLVPGIIMTDTDHDLQQLQVLASQSSSLSSCLSSVGDGDRPLDDDWDAFDDFDAAEAEDDPQWQKKKKWKKFQFQFPFAARSVLQSVCVSRPHHDDTNLVSLQSSLCRHAVFHKDKFQPVQAAAHWYWAFDDQQDWFQFPVRDIDGHDRLWIFTAGPVGGQGGPQFTGGPRGDDDNPRGMIIMMFTQGHLVSLVVRCVVVVGDDSRNSSNNSGHQGSCSPSSSVSSSVSSCVRGVIDIGDMGMDHTQDFFAKDKDFLCVLCVVLVADDDSVNLVVQCVSQVWDWDDDDRMIITTHHRSNNSPHYPVVSSSSSCSSVGVVRRDDDDPDDDVPPPDDLLRVLVVLLVVLLVVLPAAEDDFDQFAAPLLVVLFVADPPDQQVQWDFAPDDPDPRTRTGGQFCVSRQLVVQQVVVVVVDFWHKYKYKAKGFGDDDQDDQDDDDPPDDDDPVSVVSNVVRGGDIFIKMKIKTFAFPADCDPVDHTHTDFQVVQVVSVVSSLVSQVFDWDWDQAAGTQQDNRFKIFTDGPRDGFWMWGFGDPSSCVSSVHDPRMIMIMGGSSVSSVRRDPDDDDDDDAPADKDKDKFKKKAALPFDPVQLVVLLDVQLPPQWPDKDWDDKDDDPLSHPRMIITMMMTIGHDRPDHDDPVNNVNSNVSSQVSSCVRGVIDTDD